Protein 2CUF (pdb70)

Secondary structure (DSSP, 8-state):
--SSS-----S----HHHHHHHHHHHHH-SS--HHHHHHHHHHHHHHH--TT----TTT---HHHHHHHHHHHHHHHHHHHH----S--------

Structure (mmCIF, N/CA/C/O backbone):
data_2CUF
#
_entry.id   2CUF
#
loop_
_atom_site.group_PDB
_atom_site.id
_atom_site.type_symbol
_atom_site.label_atom_id
_atom_site.label_alt_id
_atom_site.label_comp_id
_atom_site.label_asym_id
_atom_site.label_entity_id
_atom_site.label_seq_id
_atom_site.pdbx_PDB_ins_code
_atom_site.Cartn_x
_atom_site.Cartn_y
_atom_site.Cartn_z
_atom_site.occupancy
_atom_site.B_iso_or_equiv
_atom_site.auth_seq_id
_atom_site.auth_comp_id
_atom_site.auth_asym_id
_atom_site.auth_atom_id
_atom_site.pdbx_PDB_model_num
ATOM 1 N N . GLY A 1 1 ? 13.746 0.130 -0.831 1.00 0.00 1 GLY A N 1
ATOM 2 C CA . GLY A 1 1 ? 13.200 -0.598 -1.962 1.00 0.00 1 GLY A CA 1
ATOM 3 C C . GLY A 1 1 ? 13.576 0.027 -3.290 1.00 0.00 1 GLY A C 1
ATOM 4 O O . GLY A 1 1 ? 14.369 0.967 -3.340 1.00 0.00 1 GLY A O 1
ATOM 8 N N . SER A 1 2 ? 13.006 -0.497 -4.371 1.00 0.00 2 SER A N 1
ATOM 9 C CA . SER A 1 2 ? 13.291 0.012 -5.708 1.00 0.00 2 SER A CA 1
ATOM 10 C C . SER A 1 2 ? 12.144 0.882 -6.213 1.00 0.00 2 SER A C 1
ATOM 11 O O . SER A 1 2 ? 12.361 1.987 -6.711 1.00 0.00 2 SER A O 1
ATOM 19 N N . SER A 1 3 ? 10.922 0.375 -6.081 1.00 0.00 3 SER A N 1
ATOM 20 C CA . SER A 1 3 ? 9.740 1.103 -6.527 1.00 0.00 3 SER A CA 1
ATOM 21 C C . SER A 1 3 ? 8.537 0.778 -5.647 1.00 0.00 3 SER A C 1
ATOM 22 O O . SER A 1 3 ? 8.372 -0.355 -5.196 1.00 0.00 3 SER A O 1
ATOM 30 N N . GLY A 1 4 ? 7.699 1.781 -5.406 1.00 0.00 4 GLY A N 1
ATOM 31 C CA . GLY A 1 4 ? 6.522 1.583 -4.580 1.00 0.00 4 GLY A CA 1
ATOM 32 C C . GLY A 1 4 ? 6.762 1.953 -3.130 1.00 0.00 4 GLY A C 1
ATOM 33 O O . GLY A 1 4 ? 7.849 1.732 -2.598 1.00 0.00 4 GLY A O 1
ATOM 37 N N . SER A 1 5 ? 5.744 2.520 -2.490 1.00 0.00 5 SER A N 1
ATOM 38 C CA . SER A 1 5 ? 5.851 2.927 -1.094 1.00 0.00 5 SER A CA 1
ATOM 39 C C . SER A 1 5 ? 6.132 1.725 -0.197 1.00 0.00 5 SER A C 1
ATOM 40 O O . SER A 1 5 ? 6.493 1.877 0.970 1.00 0.00 5 SER A O 1
ATOM 48 N N . SER A 1 6 ? 5.964 0.529 -0.752 1.00 0.00 6 SER A N 1
ATOM 49 C CA . SER A 1 6 ? 6.196 -0.701 -0.003 1.00 0.00 6 SER A CA 1
ATOM 50 C C . SER A 1 6 ? 7.676 -1.071 -0.011 1.00 0.00 6 SER A C 1
ATOM 51 O O . SER A 1 6 ? 8.337 -1.010 -1.047 1.00 0.00 6 SER A O 1
ATOM 59 N N . GLY A 1 7 ? 8.190 -1.456 1.153 1.00 0.00 7 GLY A N 1
ATOM 60 C CA . GLY A 1 7 ? 9.588 -1.830 1.260 1.00 0.00 7 GLY A CA 1
ATOM 61 C C . GLY A 1 7 ? 9.957 -2.305 2.651 1.00 0.00 7 GLY A C 1
ATOM 62 O O . GLY A 1 7 ? 9.409 -3.292 3.143 1.00 0.00 7 GLY A O 1
ATOM 66 N N . ARG A 1 8 ? 10.889 -1.603 3.287 1.00 0.00 8 ARG A N 1
ATOM 67 C CA . ARG A 1 8 ? 11.332 -1.960 4.629 1.00 0.00 8 ARG A CA 1
ATOM 68 C C . ARG A 1 8 ? 11.403 -3.475 4.793 1.00 0.00 8 ARG A C 1
ATOM 69 O O . ARG A 1 8 ? 11.137 -4.007 5.870 1.00 0.00 8 ARG A O 1
ATOM 90 N N . GLY A 1 9 ? 11.765 -4.166 3.715 1.00 0.00 9 GLY A N 1
ATOM 91 C CA . GLY A 1 9 ? 11.864 -5.613 3.760 1.00 0.00 9 GLY A CA 1
ATOM 92 C C . GLY A 1 9 ? 12.633 -6.104 4.970 1.00 0.00 9 GLY A C 1
ATOM 93 O O . GLY A 1 9 ? 13.786 -5.728 5.176 1.00 0.00 9 GLY A O 1
ATOM 97 N N . SER A 1 10 ? 11.992 -6.946 5.774 1.00 0.00 10 SER A N 1
ATOM 98 C CA . SER A 1 10 ? 12.621 -7.486 6.974 1.00 0.00 10 SER A CA 1
ATOM 99 C C . SER A 1 10 ? 13.497 -8.688 6.634 1.00 0.00 10 SER A C 1
ATOM 100 O O . SER A 1 10 ? 13.016 -9.818 6.558 1.00 0.00 10 SER A O 1
ATOM 108 N N . ARG A 1 11 ? 14.786 -8.434 6.431 1.00 0.00 11 ARG A N 1
ATOM 109 C CA . ARG A 1 11 ? 15.730 -9.494 6.099 1.00 0.00 11 ARG A CA 1
ATOM 110 C C . ARG A 1 11 ? 15.080 -10.537 5.193 1.00 0.00 11 ARG A C 1
ATOM 111 O O . ARG A 1 11 ? 15.203 -11.739 5.425 1.00 0.00 11 ARG A O 1
ATOM 132 N N . PHE A 1 12 ? 14.387 -10.067 4.161 1.00 0.00 12 PHE A N 1
ATOM 133 C CA . PHE A 1 12 ? 13.716 -10.958 3.221 1.00 0.00 12 PHE A CA 1
ATOM 134 C C . PHE A 1 12 ? 13.609 -10.312 1.843 1.00 0.00 12 PHE A C 1
ATOM 135 O O . PHE A 1 12 ? 13.901 -9.128 1.673 1.00 0.00 12 PHE A O 1
ATOM 152 N N . THR A 1 13 ? 13.187 -11.100 0.858 1.00 0.00 13 THR A N 1
ATOM 153 C CA . THR A 1 13 ? 13.042 -10.608 -0.506 1.00 0.00 13 THR A CA 1
ATOM 154 C C . THR A 1 13 ? 12.005 -11.418 -1.275 1.00 0.00 13 THR A C 1
ATOM 155 O O . THR A 1 13 ? 11.841 -12.616 -1.042 1.00 0.00 13 THR A O 1
ATOM 166 N N . TRP A 1 14 ? 11.307 -10.758 -2.192 1.00 0.00 14 TRP A N 1
ATOM 167 C CA . TRP A 1 14 ? 10.285 -11.417 -2.997 1.00 0.00 14 TRP A CA 1
ATOM 168 C C . TRP A 1 14 ? 10.744 -11.569 -4.443 1.00 0.00 14 TRP A C 1
ATOM 169 O O . TRP A 1 14 ? 10.862 -10.584 -5.172 1.00 0.00 14 TRP A O 1
ATOM 190 N N . ARG A 1 15 ? 11.001 -12.807 -4.851 1.00 0.00 15 ARG A N 1
ATOM 191 C CA . ARG A 1 15 ? 11.448 -13.087 -6.210 1.00 0.00 15 ARG A CA 1
ATOM 192 C C . ARG A 1 15 ? 10.287 -12.988 -7.195 1.00 0.00 15 ARG A C 1
ATOM 193 O O . ARG A 1 15 ? 9.136 -13.247 -6.843 1.00 0.00 15 ARG A O 1
ATOM 214 N N . LYS A 1 16 ? 10.597 -12.612 -8.431 1.00 0.00 16 LYS A N 1
ATOM 215 C CA . LYS A 1 16 ? 9.581 -12.480 -9.469 1.00 0.00 16 LYS A CA 1
ATOM 216 C C . LYS A 1 16 ? 8.804 -13.781 -9.638 1.00 0.00 16 LYS A C 1
ATOM 217 O O . LYS A 1 16 ? 7.634 -13.770 -10.019 1.00 0.00 16 LYS A O 1
ATOM 236 N N . GLU A 1 17 ? 9.462 -14.900 -9.351 1.00 0.00 17 GLU A N 1
ATOM 237 C CA . GLU A 1 17 ? 8.831 -16.209 -9.472 1.00 0.00 17 GLU A CA 1
ATOM 238 C C . GLU A 1 17 ? 7.771 -16.403 -8.391 1.00 0.00 17 GLU A C 1
ATOM 239 O O . GLU A 1 17 ? 6.663 -16.863 -8.670 1.00 0.00 17 GLU A O 1
ATOM 251 N N . CYS A 1 18 ? 8.119 -16.050 -7.159 1.00 0.00 18 CYS A N 1
ATOM 252 C CA . CYS A 1 18 ? 7.199 -16.187 -6.036 1.00 0.00 18 CYS A CA 1
ATOM 253 C C . CYS A 1 18 ? 6.100 -15.131 -6.101 1.00 0.00 18 CYS A C 1
ATOM 254 O O . CYS A 1 18 ? 4.997 -15.334 -5.592 1.00 0.00 18 CYS A O 1
ATOM 262 N N . LEU A 1 19 ? 6.409 -14.002 -6.729 1.00 0.00 19 LEU A N 1
ATOM 263 C CA . LEU A 1 19 ? 5.449 -12.911 -6.860 1.00 0.00 19 LEU A CA 1
ATOM 264 C C . LEU A 1 19 ? 4.373 -13.254 -7.885 1.00 0.00 19 LEU A C 1
ATOM 265 O O . LEU A 1 19 ? 3.214 -12.866 -7.737 1.00 0.00 19 LEU A O 1
ATOM 281 N N . ALA A 1 20 ? 4.764 -13.984 -8.924 1.00 0.00 20 ALA A N 1
ATOM 282 C CA . ALA A 1 20 ? 3.831 -14.383 -9.972 1.00 0.00 20 ALA A CA 1
ATOM 283 C C . ALA A 1 20 ? 2.798 -15.371 -9.440 1.00 0.00 20 ALA A C 1
ATOM 284 O O . ALA A 1 20 ? 1.628 -15.324 -9.818 1.00 0.00 20 ALA A O 1
ATOM 291 N N . VAL A 1 21 ? 3.239 -16.266 -8.562 1.00 0.00 21 VAL A N 1
ATOM 292 C CA . VAL A 1 21 ? 2.352 -17.265 -7.978 1.00 0.00 21 VAL A CA 1
ATOM 293 C C . VAL A 1 21 ? 1.390 -16.630 -6.980 1.00 0.00 21 VAL A C 1
ATOM 294 O O . VAL A 1 21 ? 0.203 -16.954 -6.955 1.00 0.00 21 VAL A O 1
ATOM 307 N N . MET A 1 22 ? 1.911 -15.724 -6.159 1.00 0.00 22 MET A N 1
ATOM 308 C CA . MET A 1 22 ? 1.097 -15.042 -5.160 1.00 0.00 22 MET A CA 1
ATOM 309 C C . MET A 1 22 ? -0.015 -14.234 -5.823 1.00 0.00 22 MET A C 1
ATOM 310 O O . MET A 1 22 ? -1.146 -14.207 -5.340 1.00 0.00 22 MET A O 1
ATOM 324 N N . GLU A 1 23 ? 0.316 -13.579 -6.931 1.00 0.00 23 GLU A N 1
ATOM 325 C CA . GLU A 1 23 ? -0.655 -12.770 -7.659 1.00 0.00 23 GLU A CA 1
ATOM 326 C C . GLU A 1 23 ? -1.752 -13.646 -8.258 1.00 0.00 23 GLU A C 1
ATOM 327 O O . GLU A 1 23 ? -2.906 -13.230 -8.362 1.00 0.00 23 GLU A O 1
ATOM 339 N N . SER A 1 24 ? -1.382 -14.861 -8.651 1.00 0.00 24 SER A N 1
ATOM 340 C CA . SER A 1 24 ? -2.332 -15.794 -9.245 1.00 0.00 24 SER A CA 1
ATOM 341 C C . SER A 1 24 ? -3.405 -16.192 -8.236 1.00 0.00 24 SER A C 1
ATOM 342 O O . SER A 1 24 ? -4.600 -16.112 -8.520 1.00 0.00 24 SER A O 1
ATOM 350 N N . TYR A 1 25 ? -2.969 -16.622 -7.057 1.00 0.00 25 TYR A N 1
ATOM 351 C CA . TYR A 1 25 ? -3.891 -17.035 -6.005 1.00 0.00 25 TYR A CA 1
ATOM 352 C C . TYR A 1 25 ? -4.753 -15.864 -5.545 1.00 0.00 25 TYR A C 1
ATOM 353 O O . TYR A 1 25 ? -5.929 -16.032 -5.223 1.00 0.00 25 TYR A O 1
ATOM 371 N N . PHE A 1 26 ? -4.158 -14.676 -5.516 1.00 0.00 26 PHE A N 1
ATOM 372 C CA . PHE A 1 26 ? -4.870 -13.474 -5.095 1.00 0.00 26 PHE A CA 1
ATOM 373 C C . PHE A 1 26 ? -5.995 -13.139 -6.069 1.00 0.00 26 PHE A C 1
ATOM 374 O O . PHE A 1 26 ? -7.023 -12.587 -5.680 1.00 0.00 26 PHE A O 1
ATOM 391 N N . ASN A 1 27 ? -5.790 -13.477 -7.339 1.00 0.00 27 ASN A N 1
ATOM 392 C CA . ASN A 1 27 ? -6.786 -13.211 -8.370 1.00 0.00 27 ASN A CA 1
ATOM 393 C C . ASN A 1 27 ? -8.014 -14.097 -8.183 1.00 0.00 27 ASN A C 1
ATOM 394 O O . ASN A 1 27 ? -9.140 -13.676 -8.443 1.00 0.00 27 ASN A O 1
ATOM 405 N N . GLU A 1 28 ? -7.786 -15.326 -7.729 1.00 0.00 28 GLU A N 1
ATOM 406 C CA . GLU A 1 28 ? -8.873 -16.272 -7.508 1.00 0.00 28 GLU A CA 1
ATOM 407 C C . GLU A 1 28 ? -9.491 -16.076 -6.126 1.00 0.00 28 GLU A C 1
ATOM 408 O O . GLU A 1 28 ? -10.692 -16.267 -5.939 1.00 0.00 28 GLU A O 1
ATOM 420 N N . ASN A 1 29 ? -8.659 -15.696 -5.161 1.00 0.00 29 ASN A N 1
ATOM 421 C CA . ASN A 1 29 ? -9.123 -15.476 -3.796 1.00 0.00 29 ASN A CA 1
ATOM 422 C C . ASN A 1 29 ? -8.236 -14.463 -3.077 1.00 0.00 29 ASN A C 1
ATOM 423 O O . ASN A 1 29 ? -7.019 -14.632 -3.004 1.00 0.00 29 ASN A O 1
ATOM 434 N N . GLN A 1 30 ? -8.855 -13.413 -2.548 1.00 0.00 30 GLN A N 1
ATOM 435 C CA . GLN A 1 30 ? -8.121 -12.374 -1.836 1.00 0.00 30 GLN A CA 1
ATOM 436 C C . GLN A 1 30 ? -7.548 -12.911 -0.528 1.00 0.00 30 GLN A C 1
ATOM 437 O O . GLN A 1 30 ? -6.432 -12.566 -0.140 1.00 0.00 30 GLN A O 1
ATOM 451 N N . TYR A 1 31 ? -8.319 -13.757 0.146 1.00 0.00 31 TYR A N 1
ATOM 452 C CA . TYR A 1 31 ? -7.890 -14.340 1.412 1.00 0.00 31 TYR A CA 1
ATOM 453 C C . TYR A 1 31 ? -7.821 -15.861 1.315 1.00 0.00 31 TYR A C 1
ATOM 454 O O . TYR A 1 31 ? -8.804 -16.568 1.539 1.00 0.00 31 TYR A O 1
ATOM 472 N N . PRO A 1 32 ? -6.631 -16.378 0.974 1.00 0.00 32 PRO A N 1
ATOM 473 C CA . PRO A 1 32 ? -6.403 -17.820 0.841 1.00 0.00 32 PRO A CA 1
ATOM 474 C C . PRO A 1 32 ? -6.441 -18.539 2.186 1.00 0.00 32 PRO A C 1
ATOM 475 O O . PRO A 1 32 ? -5.654 -18.238 3.084 1.00 0.00 32 PRO A O 1
ATOM 486 N N . ASP A 1 33 ? -7.358 -19.491 2.317 1.00 0.00 33 ASP A N 1
ATOM 487 C CA . ASP A 1 33 ? -7.497 -20.254 3.551 1.00 0.00 33 ASP A CA 1
ATOM 488 C C . ASP A 1 33 ? -6.139 -20.750 4.039 1.00 0.00 33 ASP A C 1
ATOM 489 O O . ASP A 1 33 ? -5.124 -20.567 3.368 1.00 0.00 33 ASP A O 1
ATOM 498 N N . GLU A 1 34 ? -6.130 -21.377 5.211 1.00 0.00 34 GLU A N 1
ATOM 499 C CA . GLU A 1 34 ? -4.896 -21.897 5.789 1.00 0.00 34 GLU A CA 1
ATOM 500 C C . GLU A 1 34 ? -4.209 -22.862 4.826 1.00 0.00 34 GLU A C 1
ATOM 501 O O . GLU A 1 34 ? -3.019 -22.730 4.542 1.00 0.00 34 GLU A O 1
ATOM 513 N N . ALA A 1 35 ? -4.968 -23.833 4.328 1.00 0.00 35 ALA A N 1
ATOM 514 C CA . ALA A 1 35 ? -4.434 -24.819 3.397 1.00 0.00 35 ALA A CA 1
ATOM 515 C C . ALA A 1 35 ? -4.020 -24.165 2.083 1.00 0.00 35 ALA A C 1
ATOM 516 O O . ALA A 1 35 ? -3.013 -24.540 1.482 1.00 0.00 35 ALA A O 1
ATOM 523 N N . LYS A 1 36 ? -4.803 -23.187 1.642 1.00 0.00 36 LYS A N 1
ATOM 524 C CA . LYS A 1 36 ? -4.518 -22.480 0.399 1.00 0.00 36 LYS A CA 1
ATOM 525 C C . LYS A 1 36 ? -3.184 -21.745 0.484 1.00 0.00 36 LYS A C 1
ATOM 526 O O . LYS A 1 36 ? -2.417 -21.718 -0.478 1.00 0.00 36 LYS A O 1
ATOM 545 N N . ARG A 1 37 ? -2.914 -21.151 1.642 1.00 0.00 37 ARG A N 1
ATOM 546 C CA . ARG A 1 37 ? -1.673 -20.416 1.853 1.00 0.00 37 ARG A CA 1
ATOM 547 C C . ARG A 1 37 ? -0.464 -21.335 1.696 1.00 0.00 37 ARG A C 1
ATOM 548 O O . ARG A 1 37 ? 0.535 -20.961 1.082 1.00 0.00 37 ARG A O 1
ATOM 569 N N . GLU A 1 38 ? -0.564 -22.537 2.255 1.00 0.00 38 GLU A N 1
ATOM 570 C CA . GLU A 1 38 ? 0.522 -23.507 2.177 1.00 0.00 38 GLU A CA 1
ATOM 571 C C . GLU A 1 38 ? 0.704 -24.006 0.747 1.00 0.00 38 GLU A C 1
ATOM 572 O O . GLU A 1 38 ? 1.827 -24.223 0.293 1.00 0.00 38 GLU A O 1
ATOM 584 N N . GLU A 1 39 ? -0.409 -24.187 0.043 1.00 0.00 39 GLU A N 1
ATOM 585 C CA . GLU A 1 39 ? -0.372 -24.663 -1.335 1.00 0.00 39 GLU A CA 1
ATOM 586 C C . GLU A 1 39 ? 0.345 -23.662 -2.236 1.00 0.00 39 GLU A C 1
ATOM 587 O O . GLU A 1 39 ? 1.199 -24.037 -3.041 1.00 0.00 39 GLU A O 1
ATOM 599 N N . ILE A 1 40 ? -0.008 -22.389 -2.096 1.00 0.00 40 ILE A N 1
ATOM 600 C CA . ILE A 1 40 ? 0.601 -21.335 -2.897 1.00 0.00 40 ILE A CA 1
ATOM 601 C C . ILE A 1 40 ? 2.041 -21.079 -2.465 1.00 0.00 40 ILE A C 1
ATOM 602 O O . ILE A 1 40 ? 2.922 -20.865 -3.297 1.00 0.00 40 ILE A O 1
ATOM 618 N N . ALA A 1 41 ? 2.274 -21.104 -1.156 1.00 0.00 41 ALA A N 1
ATOM 619 C CA . ALA A 1 41 ? 3.608 -20.879 -0.613 1.00 0.00 41 ALA A CA 1
ATOM 620 C C . ALA A 1 41 ? 4.584 -21.947 -1.096 1.00 0.00 41 ALA A C 1
ATOM 621 O O . ALA A 1 41 ? 5.711 -21.640 -1.483 1.00 0.00 41 ALA A O 1
ATOM 628 N N . ASN A 1 42 ? 4.144 -23.200 -1.068 1.00 0.00 42 ASN A N 1
ATOM 629 C CA . ASN A 1 42 ? 4.981 -24.313 -1.502 1.00 0.00 42 ASN A CA 1
ATOM 630 C C . ASN A 1 42 ? 5.421 -24.131 -2.952 1.00 0.00 42 ASN A C 1
ATOM 631 O O . ASN A 1 42 ? 6.576 -24.378 -3.296 1.00 0.00 42 ASN A O 1
ATOM 642 N N . ALA A 1 43 ? 4.492 -23.695 -3.796 1.00 0.00 43 ALA A N 1
ATOM 643 C CA . ALA A 1 43 ? 4.784 -23.476 -5.207 1.00 0.00 43 ALA A CA 1
ATOM 644 C C . ALA A 1 43 ? 5.874 -22.425 -5.385 1.00 0.00 43 ALA A C 1
ATOM 645 O O . ALA A 1 43 ? 6.746 -22.561 -6.244 1.00 0.00 43 ALA A O 1
ATOM 652 N N . CYS A 1 44 ? 5.818 -21.377 -4.570 1.00 0.00 44 CYS A N 1
ATOM 653 C CA . CYS A 1 44 ? 6.800 -20.301 -4.639 1.00 0.00 44 CYS A CA 1
ATOM 654 C C . CYS A 1 44 ? 8.200 -20.823 -4.332 1.00 0.00 44 CYS A C 1
ATOM 655 O O . CYS A 1 44 ? 9.176 -20.420 -4.965 1.00 0.00 44 CYS A O 1
ATOM 663 N N . ASN A 1 45 ? 8.291 -21.720 -3.356 1.00 0.00 45 ASN A N 1
ATOM 664 C CA . ASN A 1 45 ? 9.572 -22.295 -2.963 1.00 0.00 45 ASN A CA 1
ATOM 665 C C . ASN A 1 45 ? 10.129 -23.189 -4.067 1.00 0.00 45 ASN A C 1
ATOM 666 O O . ASN A 1 45 ? 11.340 -23.256 -4.274 1.00 0.00 45 ASN A O 1
ATOM 677 N N . ALA A 1 46 ? 9.235 -23.875 -4.772 1.00 0.00 46 ALA A N 1
ATOM 678 C CA . ALA A 1 46 ? 9.636 -24.763 -5.856 1.00 0.00 46 ALA A CA 1
ATOM 679 C C . ALA A 1 46 ? 10.172 -23.971 -7.044 1.00 0.00 46 ALA A C 1
ATOM 680 O O . ALA A 1 46 ? 11.228 -24.292 -7.591 1.00 0.00 46 ALA A O 1
ATOM 687 N N . VAL A 1 47 ? 9.438 -22.936 -7.440 1.00 0.00 47 VAL A N 1
ATOM 688 C CA . VAL A 1 47 ? 9.841 -22.099 -8.564 1.00 0.00 47 VAL A CA 1
ATOM 689 C C . VAL A 1 47 ? 11.217 -21.487 -8.327 1.00 0.00 47 VAL A C 1
ATOM 690 O O . VAL A 1 47 ? 11.916 -21.121 -9.273 1.00 0.00 47 VAL A O 1
ATOM 703 N N . ILE A 1 48 ? 11.601 -21.380 -7.060 1.00 0.00 48 ILE A N 1
ATOM 704 C CA . ILE A 1 48 ? 12.895 -20.814 -6.699 1.00 0.00 48 ILE A CA 1
ATOM 705 C C . ILE A 1 48 ? 13.911 -21.911 -6.399 1.00 0.00 48 ILE A C 1
ATOM 706 O O . ILE A 1 48 ? 15.110 -21.735 -6.611 1.00 0.00 48 ILE A O 1
ATOM 722 N N . GLN A 1 49 ? 13.421 -23.044 -5.906 1.00 0.00 49 GLN A N 1
ATOM 723 C CA . GLN A 1 49 ? 14.286 -24.171 -5.577 1.00 0.00 49 GLN A CA 1
ATOM 724 C C . GLN A 1 49 ? 15.053 -24.645 -6.807 1.00 0.00 49 GLN A C 1
ATOM 725 O O . GLN A 1 49 ? 14.457 -25.036 -7.811 1.00 0.00 49 GLN A O 1
ATOM 739 N N . LYS A 1 50 ? 16.379 -24.608 -6.723 1.00 0.00 50 LYS A N 1
ATOM 740 C CA . LYS A 1 50 ? 17.228 -25.034 -7.828 1.00 0.00 50 LYS A CA 1
ATOM 741 C C . LYS A 1 50 ? 17.880 -26.380 -7.526 1.00 0.00 50 LYS A C 1
ATOM 742 O O . LYS A 1 50 ? 18.120 -26.735 -6.371 1.00 0.00 50 LYS A O 1
ATOM 761 N N . PRO A 1 51 ? 18.175 -27.147 -8.585 1.00 0.00 51 PRO A N 1
ATOM 762 C CA . PRO A 1 51 ? 18.805 -28.465 -8.458 1.00 0.00 51 PRO A CA 1
ATOM 763 C C . PRO A 1 51 ? 20.256 -28.371 -7.998 1.00 0.00 51 PRO A C 1
ATOM 764 O O . PRO A 1 51 ? 21.053 -27.630 -8.571 1.00 0.00 51 PRO A O 1
ATOM 775 N N . GLY A 1 52 ? 20.593 -29.129 -6.959 1.00 0.00 52 GLY A N 1
ATOM 776 C CA . GLY A 1 52 ? 21.948 -29.117 -6.440 1.00 0.00 52 GLY A CA 1
ATOM 777 C C . GLY A 1 52 ? 22.212 -27.929 -5.536 1.00 0.00 52 GLY A C 1
ATOM 778 O O . GLY A 1 52 ? 23.339 -27.720 -5.086 1.00 0.00 52 GLY A O 1
ATOM 782 N N . LYS A 1 53 ? 21.172 -27.147 -5.271 1.00 0.00 53 LYS A N 1
ATOM 783 C CA . LYS A 1 53 ? 21.295 -25.972 -4.416 1.00 0.00 53 LYS A CA 1
ATOM 784 C C . LYS A 1 53 ? 20.411 -26.104 -3.180 1.00 0.00 53 LYS A C 1
ATOM 785 O O . LYS A 1 53 ? 19.461 -26.887 -3.164 1.00 0.00 53 LYS A O 1
ATOM 804 N N . LYS A 1 54 ? 20.729 -25.332 -2.146 1.00 0.00 54 LYS A N 1
ATOM 805 C CA . LYS A 1 54 ? 19.962 -25.359 -0.906 1.00 0.00 54 LYS A CA 1
ATOM 806 C C . LYS A 1 54 ? 19.203 -24.052 -0.707 1.00 0.00 54 LYS A C 1
ATOM 807 O O . LYS A 1 54 ? 19.764 -22.966 -0.862 1.00 0.00 54 LYS A O 1
ATOM 826 N N . LEU A 1 55 ? 17.925 -24.162 -0.361 1.00 0.00 55 LEU A N 1
ATOM 827 C CA . LEU A 1 55 ? 17.088 -22.987 -0.139 1.00 0.00 55 LEU A CA 1
ATOM 828 C C . LEU A 1 55 ? 17.381 -22.360 1.220 1.00 0.00 55 LEU A C 1
ATOM 829 O O . LEU A 1 55 ? 17.662 -23.061 2.192 1.00 0.00 55 LEU A O 1
ATOM 845 N N . SER A 1 56 ? 17.312 -21.034 1.281 1.00 0.00 56 SER A N 1
ATOM 846 C CA . SER A 1 56 ? 17.572 -20.311 2.521 1.00 0.00 56 SER A CA 1
ATOM 847 C C . SER A 1 56 ? 16.307 -19.618 3.020 1.00 0.00 56 SER A C 1
ATOM 848 O O . SER A 1 56 ? 15.372 -19.383 2.256 1.00 0.00 56 SER A O 1
ATOM 856 N N . ASP A 1 57 ? 16.288 -19.294 4.309 1.00 0.00 57 ASP A N 1
ATOM 857 C CA . ASP A 1 57 ? 15.140 -18.628 4.912 1.00 0.00 57 ASP A CA 1
ATOM 858 C C . ASP A 1 57 ? 14.845 -17.308 4.206 1.00 0.00 57 ASP A C 1
ATOM 859 O O . ASP A 1 57 ? 13.728 -16.793 4.271 1.00 0.00 57 ASP A O 1
ATOM 868 N N . LEU A 1 58 ? 15.853 -16.764 3.534 1.00 0.00 58 LEU A N 1
ATOM 869 C CA . LEU A 1 58 ? 15.703 -15.503 2.816 1.00 0.00 58 LEU A CA 1
ATOM 870 C C . LEU A 1 58 ? 14.799 -15.674 1.599 1.00 0.00 58 LEU A C 1
ATOM 871 O O . LEU A 1 58 ? 14.109 -14.740 1.192 1.00 0.00 58 LEU A O 1
ATOM 887 N N . GLU A 1 59 ? 14.808 -16.873 1.025 1.00 0.00 59 GLU A N 1
ATOM 888 C CA . GLU A 1 59 ? 13.988 -17.165 -0.145 1.00 0.00 59 GLU A CA 1
ATOM 889 C C . GLU A 1 59 ? 12.824 -18.081 0.222 1.00 0.00 59 GLU A C 1
ATOM 890 O O . GLU A 1 59 ? 11.858 -18.207 -0.531 1.00 0.00 59 GLU A O 1
ATOM 902 N N . ARG A 1 60 ? 12.925 -18.720 1.383 1.00 0.00 60 ARG A N 1
ATOM 903 C CA . ARG A 1 60 ? 11.882 -19.626 1.850 1.00 0.00 60 ARG A CA 1
ATOM 904 C C . ARG A 1 60 ? 10.545 -18.901 1.969 1.00 0.00 60 ARG A C 1
ATOM 905 O O . ARG A 1 60 ? 10.463 -17.818 2.548 1.00 0.00 60 ARG A O 1
ATOM 926 N N . VAL A 1 61 ? 9.498 -19.506 1.416 1.00 0.00 61 VAL A N 1
ATOM 927 C CA . VAL A 1 61 ? 8.165 -18.919 1.460 1.00 0.00 61 VAL A CA 1
ATOM 928 C C . VAL A 1 61 ? 7.220 -19.763 2.308 1.00 0.00 61 VAL A C 1
ATOM 929 O O . VAL A 1 61 ? 6.724 -20.798 1.863 1.00 0.00 61 VAL A O 1
ATOM 942 N N . THR A 1 62 ? 6.975 -19.314 3.535 1.00 0.00 62 THR A N 1
ATOM 943 C CA . THR A 1 62 ? 6.090 -20.028 4.448 1.00 0.00 62 THR A CA 1
ATOM 944 C C . THR A 1 62 ? 4.656 -19.526 4.328 1.00 0.00 62 THR A C 1
ATOM 945 O O . THR A 1 62 ? 4.392 -18.525 3.662 1.00 0.00 62 THR A O 1
ATOM 956 N N . SER A 1 63 ? 3.733 -20.227 4.979 1.00 0.00 63 SER A N 1
ATOM 957 C CA . SER A 1 63 ? 2.323 -19.854 4.943 1.00 0.00 63 SER A CA 1
ATOM 958 C C . SER A 1 63 ? 2.119 -18.448 5.499 1.00 0.00 63 SER A C 1
ATOM 959 O O . SER A 1 63 ? 1.260 -17.701 5.030 1.00 0.00 63 SER A O 1
ATOM 967 N N . LEU A 1 64 ? 2.916 -18.095 6.502 1.00 0.00 64 LEU A N 1
ATOM 968 C CA . LEU A 1 64 ? 2.824 -16.779 7.124 1.00 0.00 64 LEU A CA 1
ATOM 969 C C . LEU A 1 64 ? 3.332 -15.694 6.181 1.00 0.00 64 LEU A C 1
ATOM 970 O O . LEU A 1 64 ? 2.762 -14.605 6.104 1.00 0.00 64 LEU A O 1
ATOM 986 N N . LYS A 1 65 ? 4.408 -15.998 5.462 1.00 0.00 65 LYS A N 1
ATOM 987 C CA . LYS A 1 65 ? 4.992 -15.051 4.520 1.00 0.00 65 LYS A CA 1
ATOM 988 C C . LYS A 1 65 ? 3.990 -14.677 3.433 1.00 0.00 65 LYS A C 1
ATOM 989 O O . LYS A 1 65 ? 3.893 -13.515 3.037 1.00 0.00 65 LYS A O 1
ATOM 1008 N N . VAL A 1 66 ? 3.245 -15.668 2.953 1.00 0.00 66 VAL A N 1
ATOM 1009 C CA . VAL A 1 66 ? 2.248 -15.442 1.914 1.00 0.00 66 VAL A CA 1
ATOM 1010 C C . VAL A 1 66 ? 1.147 -14.508 2.403 1.00 0.00 66 VAL A C 1
ATOM 1011 O O . VAL A 1 66 ? 0.672 -13.648 1.660 1.00 0.00 66 VAL A O 1
ATOM 1024 N N . TYR A 1 67 ? 0.745 -14.682 3.657 1.00 0.00 67 TYR A N 1
ATOM 1025 C CA . TYR A 1 67 ? -0.303 -13.855 4.245 1.00 0.00 67 TYR A CA 1
ATOM 1026 C C . TYR A 1 67 ? 0.152 -12.404 4.368 1.00 0.00 67 TYR A C 1
ATOM 1027 O O . TYR A 1 67 ? -0.629 -11.478 4.157 1.00 0.00 67 TYR A O 1
ATOM 1045 N N . ASN A 1 68 ? 1.423 -12.217 4.710 1.00 0.00 68 ASN A N 1
ATOM 1046 C CA . ASN A 1 68 ? 1.984 -10.879 4.861 1.00 0.00 68 ASN A CA 1
ATOM 1047 C C . ASN A 1 68 ? 1.924 -10.112 3.544 1.00 0.00 68 ASN A C 1
ATOM 1048 O O . ASN A 1 68 ? 1.566 -8.934 3.516 1.00 0.00 68 ASN A O 1
ATOM 1059 N N . TRP A 1 69 ? 2.275 -10.788 2.456 1.00 0.00 69 TRP A N 1
ATOM 1060 C CA . TRP A 1 69 ? 2.261 -10.170 1.135 1.00 0.00 69 TRP A CA 1
ATOM 1061 C C . TRP A 1 69 ? 0.833 -9.881 0.684 1.00 0.00 69 TRP A C 1
ATOM 1062 O O . TRP A 1 69 ? 0.543 -8.805 0.161 1.00 0.00 69 TRP A O 1
ATOM 1083 N N . PHE A 1 70 ? -0.055 -10.848 0.891 1.00 0.00 70 PHE A N 1
ATOM 1084 C CA . PHE A 1 70 ? -1.453 -10.697 0.505 1.00 0.00 70 PHE A CA 1
ATOM 1085 C C . PHE A 1 70 ? -2.104 -9.542 1.260 1.00 0.00 70 PHE A C 1
ATOM 1086 O O . PHE A 1 70 ? -2.798 -8.714 0.671 1.00 0.00 70 PHE A O 1
ATOM 1103 N N . ALA A 1 71 ? -1.874 -9.493 2.568 1.00 0.00 71 ALA A N 1
ATOM 1104 C CA . ALA A 1 71 ? -2.436 -8.440 3.404 1.00 0.00 71 ALA A CA 1
ATOM 1105 C C . ALA A 1 71 ? -1.983 -7.063 2.931 1.00 0.00 71 ALA A C 1
ATOM 1106 O O . ALA A 1 71 ? -2.748 -6.100 2.971 1.00 0.00 71 ALA A O 1
ATOM 1113 N N . ASN A 1 72 ? -0.735 -6.978 2.482 1.00 0.00 72 ASN A N 1
ATOM 1114 C CA . ASN A 1 72 ? -0.180 -5.717 2.002 1.00 0.00 72 ASN A CA 1
ATOM 1115 C C . ASN A 1 72 ? -0.926 -5.231 0.764 1.00 0.00 72 ASN A C 1
ATOM 1116 O O . ASN A 1 72 ? -1.130 -4.031 0.580 1.00 0.00 72 ASN A O 1
ATOM 1127 N N . ARG A 1 73 ? -1.332 -6.171 -0.083 1.00 0.00 73 ARG A N 1
ATOM 1128 C CA . ARG A 1 73 ? -2.055 -5.839 -1.305 1.00 0.00 73 ARG A CA 1
ATOM 1129 C C . ARG A 1 73 ? -3.488 -5.419 -0.991 1.00 0.00 73 ARG A C 1
ATOM 1130 O O . ARG A 1 73 ? -3.965 -4.394 -1.479 1.00 0.00 73 ARG A O 1
ATOM 1151 N N . ARG A 1 74 ? -4.168 -6.218 -0.176 1.00 0.00 74 ARG A N 1
ATOM 1152 C CA . ARG A 1 74 ? -5.546 -5.930 0.201 1.00 0.00 74 ARG A CA 1
ATOM 1153 C C . ARG A 1 74 ? -5.656 -4.554 0.853 1.00 0.00 74 ARG A C 1
ATOM 1154 O O . ARG A 1 74 ? -6.551 -3.772 0.532 1.00 0.00 74 ARG A O 1
ATOM 1175 N N . LYS A 1 75 ? -4.739 -4.265 1.770 1.00 0.00 75 LYS A N 1
ATOM 1176 C CA . LYS A 1 75 ? -4.731 -2.984 2.467 1.00 0.00 75 LYS A CA 1
ATOM 1177 C C . LYS A 1 75 ? -4.293 -1.860 1.534 1.00 0.00 75 LYS A C 1
ATOM 1178 O O . LYS A 1 75 ? -4.751 -0.724 1.659 1.00 0.00 75 LYS A O 1
ATOM 1197 N N . GLU A 1 76 ? -3.407 -2.185 0.598 1.00 0.00 76 GLU A N 1
ATOM 1198 C CA . GLU A 1 76 ? -2.909 -1.201 -0.356 1.00 0.00 76 GLU A CA 1
ATOM 1199 C C . GLU A 1 76 ? -4.001 -0.802 -1.346 1.00 0.00 76 GLU A C 1
ATOM 1200 O O . GLU A 1 76 ? -4.095 0.358 -1.747 1.00 0.00 76 GLU A O 1
ATOM 1212 N N . ILE A 1 77 ? -4.822 -1.772 -1.734 1.00 0.00 77 ILE A N 1
ATOM 1213 C CA . ILE A 1 77 ? -5.906 -1.523 -2.675 1.00 0.00 77 ILE A CA 1
ATOM 1214 C C . ILE A 1 77 ? -7.098 -0.871 -1.981 1.00 0.00 77 ILE A C 1
ATOM 1215 O O . ILE A 1 77 ? -7.717 0.048 -2.518 1.00 0.00 77 ILE A O 1
ATOM 1231 N N . LYS A 1 78 ? -7.413 -1.352 -0.783 1.00 0.00 78 LYS A N 1
ATOM 1232 C CA . LYS A 1 78 ? -8.528 -0.815 -0.013 1.00 0.00 78 LYS A CA 1
ATOM 1233 C C . LYS A 1 78 ? -8.225 0.600 0.470 1.00 0.00 78 LYS A C 1
ATOM 1234 O O . LYS A 1 78 ? -9.104 1.462 0.485 1.00 0.00 78 LYS A O 1
ATOM 1253 N N . ARG A 1 79 ? -6.977 0.832 0.862 1.00 0.00 79 ARG A N 1
ATOM 1254 C CA . ARG A 1 79 ? -6.558 2.142 1.344 1.00 0.00 79 ARG A CA 1
ATOM 1255 C C . ARG A 1 79 ? -6.673 3.190 0.241 1.00 0.00 79 ARG A C 1
ATOM 1256 O O . ARG A 1 79 ? -7.006 4.346 0.501 1.00 0.00 79 ARG A O 1
ATOM 1277 N N . ARG A 1 80 ? -6.395 2.777 -0.991 1.00 0.00 80 ARG A N 1
ATOM 1278 C CA . ARG A 1 80 ? -6.466 3.680 -2.134 1.00 0.00 80 ARG A CA 1
ATOM 1279 C C . ARG A 1 80 ? -7.916 3.960 -2.517 1.00 0.00 80 ARG A C 1
ATOM 1280 O O . ARG A 1 80 ? -8.226 5.002 -3.093 1.00 0.00 80 ARG A O 1
ATOM 1301 N N . ALA A 1 81 ? -8.800 3.021 -2.194 1.00 0.00 81 ALA A N 1
ATOM 1302 C CA . ALA A 1 81 ? -10.217 3.167 -2.503 1.00 0.00 81 ALA A CA 1
ATOM 1303 C C . ALA A 1 81 ? -10.911 4.063 -1.482 1.00 0.00 81 ALA A C 1
ATOM 1304 O O . ALA A 1 81 ? -11.964 4.635 -1.760 1.00 0.00 81 ALA A O 1
ATOM 1311 N N . ASN A 1 82 ? -10.315 4.178 -0.300 1.00 0.00 82 ASN A N 1
ATOM 1312 C CA . ASN A 1 82 ? -10.878 5.003 0.763 1.00 0.00 82 ASN A CA 1
ATOM 1313 C C . ASN A 1 82 ? -10.111 6.315 0.897 1.00 0.00 82 ASN A C 1
ATOM 1314 O O . ASN A 1 82 ? -10.686 7.397 0.779 1.00 0.00 82 ASN A O 1
ATOM 1325 N N . ILE A 1 83 ? -8.809 6.210 1.144 1.00 0.00 83 ILE A N 1
ATOM 1326 C CA . ILE A 1 83 ? -7.963 7.388 1.293 1.00 0.00 83 ILE A CA 1
ATOM 1327 C C . ILE A 1 83 ? -8.538 8.350 2.327 1.00 0.00 83 ILE A C 1
ATOM 1328 O O . ILE A 1 83 ? -8.682 9.544 2.066 1.00 0.00 83 ILE A O 1
ATOM 1344 N N . ALA A 1 84 ? -8.862 7.822 3.503 1.00 0.00 84 ALA A N 1
ATOM 1345 C CA . ALA A 1 84 ? -9.417 8.635 4.578 1.00 0.00 84 ALA A CA 1
ATOM 1346 C C . ALA A 1 84 ? -8.326 9.440 5.276 1.00 0.00 84 ALA A C 1
ATOM 1347 O O . ALA A 1 84 ? -8.203 9.405 6.500 1.00 0.00 84 ALA A O 1
ATOM 1354 N N . ALA A 1 85 ? -7.536 10.164 4.490 1.00 0.00 85 ALA A N 1
ATOM 1355 C CA . ALA A 1 85 ? -6.457 10.979 5.034 1.00 0.00 85 ALA A CA 1
ATOM 1356 C C . ALA A 1 85 ? -6.407 12.345 4.358 1.00 0.00 85 ALA A C 1
ATOM 1357 O O . ALA A 1 85 ? -6.147 12.445 3.158 1.00 0.00 85 ALA A O 1
ATOM 1364 N N . ILE A 1 86 ? -6.657 13.394 5.135 1.00 0.00 86 ILE A N 1
ATOM 1365 C CA . ILE A 1 86 ? -6.639 14.754 4.611 1.00 0.00 86 ILE A CA 1
ATOM 1366 C C . ILE A 1 86 ? -5.449 15.537 5.153 1.00 0.00 86 ILE A C 1
ATOM 1367 O O . ILE A 1 86 ? -4.827 16.320 4.434 1.00 0.00 86 ILE A O 1
ATOM 1383 N N . LEU A 1 87 ? -5.134 15.319 6.425 1.00 0.00 87 LEU A N 1
ATOM 1384 C CA . LEU A 1 87 ? -4.016 16.003 7.065 1.00 0.00 87 LEU A CA 1
ATOM 1385 C C . LEU A 1 87 ? -2.785 15.995 6.163 1.00 0.00 87 LEU A C 1
ATOM 1386 O O . LEU A 1 87 ? -2.738 15.272 5.169 1.00 0.00 87 LEU A O 1
ATOM 1402 N N . GLU A 1 88 ? -1.792 16.803 6.520 1.00 0.00 88 GLU A N 1
ATOM 1403 C CA . GLU A 1 88 ? -0.561 16.888 5.743 1.00 0.00 88 GLU A CA 1
ATOM 1404 C C . GLU A 1 88 ? 0.306 15.652 5.961 1.00 0.00 88 GLU A C 1
ATOM 1405 O O . GLU A 1 88 ? 0.358 15.103 7.062 1.00 0.00 88 GLU A O 1
ATOM 1417 N N . SER A 1 89 ? 0.986 15.218 4.904 1.00 0.00 89 SER A N 1
ATOM 1418 C CA . SER A 1 89 ? 1.848 14.045 4.978 1.00 0.00 89 SER A CA 1
ATOM 1419 C C . SER A 1 89 ? 2.912 14.082 3.885 1.00 0.00 89 SER A C 1
ATOM 1420 O O . SER A 1 89 ? 2.616 14.370 2.726 1.00 0.00 89 SER A O 1
ATOM 1428 N N . SER A 1 90 ? 4.151 13.789 4.264 1.00 0.00 90 SER A N 1
ATOM 1429 C CA . SER A 1 90 ? 5.261 13.792 3.319 1.00 0.00 90 SER A CA 1
ATOM 1430 C C . SER A 1 90 ? 5.683 12.368 2.971 1.00 0.00 90 SER A C 1
ATOM 1431 O O . SER A 1 90 ? 6.378 11.708 3.743 1.00 0.00 90 SER A O 1
ATOM 1439 N N . GLY A 1 91 ? 5.257 11.899 1.802 1.00 0.00 91 GLY A N 1
ATOM 1440 C CA . GLY A 1 91 ? 5.600 10.557 1.371 1.00 0.00 91 GLY A CA 1
ATOM 1441 C C . GLY A 1 91 ? 6.129 10.520 -0.049 1.00 0.00 91 GLY A C 1
ATOM 1442 O O . GLY A 1 91 ? 5.630 11.210 -0.938 1.00 0.00 91 GLY A O 1
ATOM 1446 N N . PRO A 1 92 ? 7.166 9.701 -0.277 1.00 0.00 92 PRO A N 1
ATOM 1447 C CA . PRO A 1 92 ? 7.788 9.559 -1.597 1.00 0.00 92 PRO A CA 1
ATOM 1448 C C . PRO A 1 92 ? 6.879 8.845 -2.591 1.00 0.00 92 PRO A C 1
ATOM 1449 O O . PRO A 1 92 ? 7.061 8.956 -3.804 1.00 0.00 92 PRO A O 1
ATOM 1460 N N . SER A 1 93 ? 5.900 8.112 -2.071 1.00 0.00 93 SER A N 1
ATOM 1461 C CA . SER A 1 93 ? 4.964 7.377 -2.914 1.00 0.00 93 SER A CA 1
ATOM 1462 C C . SER A 1 93 ? 4.648 8.160 -4.185 1.00 0.00 93 SER A C 1
ATOM 1463 O O . SER A 1 93 ? 4.520 9.384 -4.158 1.00 0.00 93 SER A O 1
ATOM 1471 N N . SER A 1 94 ? 4.523 7.444 -5.298 1.00 0.00 94 SER A N 1
ATOM 1472 C CA . SER A 1 94 ? 4.225 8.070 -6.580 1.00 0.00 94 SER A CA 1
ATOM 1473 C C . SER A 1 94 ? 2.909 7.547 -7.148 1.00 0.00 94 SER A C 1
ATOM 1474 O O . SER A 1 94 ? 2.526 6.403 -6.906 1.00 0.00 94 SER A O 1
ATOM 1482 N N . GLY A 1 95 ? 2.219 8.396 -7.905 1.00 0.00 95 GLY A N 1
ATOM 1483 C CA . GLY A 1 95 ? 0.953 8.003 -8.495 1.00 0.00 95 GLY A CA 1
ATOM 1484 C C . GLY A 1 95 ? -0.110 7.721 -7.452 1.00 0.00 95 GLY A C 1
ATOM 1485 O O . GLY A 1 95 ? 0.166 7.744 -6.253 1.00 0.00 95 GLY A O 1
ATOM 1489 N N . GLY A 1 1 ? 2.931 12.522 2.327 1.00 0.00 1 GLY A N 2
ATOM 1490 C CA . GLY A 1 1 ? 2.637 11.213 1.773 1.00 0.00 1 GLY A CA 2
ATOM 1491 C C . GLY A 1 1 ? 3.635 10.794 0.712 1.00 0.00 1 GLY A C 2
ATOM 1492 O O . GLY A 1 1 ? 4.210 9.708 0.786 1.00 0.00 1 GLY A O 2
ATOM 1496 N N . SER A 1 2 ? 3.841 11.657 -0.277 1.00 0.00 2 SER A N 2
ATOM 1497 C CA . SER A 1 2 ? 4.773 11.368 -1.361 1.00 0.00 2 SER A CA 2
ATOM 1498 C C . SER A 1 2 ? 6.128 10.931 -0.811 1.00 0.00 2 SER A C 2
ATOM 1499 O O . SER A 1 2 ? 6.643 11.520 0.139 1.00 0.00 2 SER A O 2
ATOM 1507 N N . SER A 1 3 ? 6.698 9.894 -1.416 1.00 0.00 3 SER A N 2
ATOM 1508 C CA . SER A 1 3 ? 7.991 9.375 -0.985 1.00 0.00 3 SER A CA 2
ATOM 1509 C C . SER A 1 3 ? 9.027 9.506 -2.097 1.00 0.00 3 SER A C 2
ATOM 1510 O O . SER A 1 3 ? 8.696 9.440 -3.280 1.00 0.00 3 SER A O 2
ATOM 1518 N N . GLY A 1 4 ? 10.284 9.693 -1.707 1.00 0.00 4 GLY A N 2
ATOM 1519 C CA . GLY A 1 4 ? 11.351 9.831 -2.682 1.00 0.00 4 GLY A CA 2
ATOM 1520 C C . GLY A 1 4 ? 11.793 8.498 -3.251 1.00 0.00 4 GLY A C 2
ATOM 1521 O O . GLY A 1 4 ? 11.038 7.526 -3.231 1.00 0.00 4 GLY A O 2
ATOM 1525 N N . SER A 1 5 ? 13.019 8.451 -3.761 1.00 0.00 5 SER A N 2
ATOM 1526 C CA . SER A 1 5 ? 13.559 7.228 -4.343 1.00 0.00 5 SER A CA 2
ATOM 1527 C C . SER A 1 5 ? 14.524 6.547 -3.378 1.00 0.00 5 SER A C 2
ATOM 1528 O O . SER A 1 5 ? 15.583 6.065 -3.779 1.00 0.00 5 SER A O 2
ATOM 1536 N N . SER A 1 6 ? 14.149 6.511 -2.103 1.00 0.00 6 SER A N 2
ATOM 1537 C CA . SER A 1 6 ? 14.982 5.892 -1.078 1.00 0.00 6 SER A CA 2
ATOM 1538 C C . SER A 1 6 ? 15.111 4.391 -1.316 1.00 0.00 6 SER A C 2
ATOM 1539 O O . SER A 1 6 ? 14.141 3.722 -1.671 1.00 0.00 6 SER A O 2
ATOM 1547 N N . GLY A 1 7 ? 16.317 3.868 -1.118 1.00 0.00 7 GLY A N 2
ATOM 1548 C CA . GLY A 1 7 ? 16.553 2.450 -1.316 1.00 0.00 7 GLY A CA 2
ATOM 1549 C C . GLY A 1 7 ? 15.631 1.587 -0.476 1.00 0.00 7 GLY A C 2
ATOM 1550 O O . GLY A 1 7 ? 15.574 1.733 0.745 1.00 0.00 7 GLY A O 2
ATOM 1554 N N . ARG A 1 8 ? 14.907 0.685 -1.132 1.00 0.00 8 ARG A N 2
ATOM 1555 C CA . ARG A 1 8 ? 13.982 -0.202 -0.438 1.00 0.00 8 ARG A CA 2
ATOM 1556 C C . ARG A 1 8 ? 14.536 -1.622 -0.374 1.00 0.00 8 ARG A C 2
ATOM 1557 O O . ARG A 1 8 ? 14.528 -2.348 -1.367 1.00 0.00 8 ARG A O 2
ATOM 1578 N N . GLY A 1 9 ? 15.017 -2.012 0.803 1.00 0.00 9 GLY A N 2
ATOM 1579 C CA . GLY A 1 9 ? 15.569 -3.343 0.975 1.00 0.00 9 GLY A CA 2
ATOM 1580 C C . GLY A 1 9 ? 15.400 -3.863 2.389 1.00 0.00 9 GLY A C 2
ATOM 1581 O O . GLY A 1 9 ? 15.575 -3.120 3.355 1.00 0.00 9 GLY A O 2
ATOM 1585 N N . SER A 1 10 ? 15.058 -5.141 2.511 1.00 0.00 10 SER A N 2
ATOM 1586 C CA . SER A 1 10 ? 14.859 -5.758 3.817 1.00 0.00 10 SER A CA 2
ATOM 1587 C C . SER A 1 10 ? 15.552 -7.115 3.888 1.00 0.00 10 SER A C 2
ATOM 1588 O O . SER A 1 10 ? 16.128 -7.582 2.905 1.00 0.00 10 SER A O 2
ATOM 1596 N N . ARG A 1 11 ? 15.491 -7.744 5.057 1.00 0.00 11 ARG A N 2
ATOM 1597 C CA . ARG A 1 11 ? 16.113 -9.047 5.258 1.00 0.00 11 ARG A CA 2
ATOM 1598 C C . ARG A 1 11 ? 15.601 -10.057 4.235 1.00 0.00 11 ARG A C 2
ATOM 1599 O O . ARG A 1 11 ? 16.385 -10.722 3.558 1.00 0.00 11 ARG A O 2
ATOM 1620 N N . PHE A 1 12 ? 14.281 -10.166 4.128 1.00 0.00 12 PHE A N 2
ATOM 1621 C CA . PHE A 1 12 ? 13.664 -11.095 3.189 1.00 0.00 12 PHE A CA 2
ATOM 1622 C C . PHE A 1 12 ? 13.359 -10.406 1.862 1.00 0.00 12 PHE A C 2
ATOM 1623 O O . PHE A 1 12 ? 13.003 -9.227 1.829 1.00 0.00 12 PHE A O 2
ATOM 1640 N N . THR A 1 13 ? 13.501 -11.149 0.769 1.00 0.00 13 THR A N 2
ATOM 1641 C CA . THR A 1 13 ? 13.243 -10.610 -0.560 1.00 0.00 13 THR A CA 2
ATOM 1642 C C . THR A 1 13 ? 12.145 -11.396 -1.268 1.00 0.00 13 THR A C 2
ATOM 1643 O O . THR A 1 13 ? 12.030 -12.610 -1.099 1.00 0.00 13 THR A O 2
ATOM 1654 N N . TRP A 1 14 ? 11.341 -10.696 -2.061 1.00 0.00 14 TRP A N 2
ATOM 1655 C CA . TRP A 1 14 ? 10.252 -11.330 -2.795 1.00 0.00 14 TRP A CA 2
ATOM 1656 C C . TRP A 1 14 ? 10.608 -11.487 -4.269 1.00 0.00 14 TRP A C 2
ATOM 1657 O O . TRP A 1 14 ? 10.482 -10.545 -5.052 1.00 0.00 14 TRP A O 2
ATOM 1678 N N . ARG A 1 15 ? 11.054 -12.683 -4.642 1.00 0.00 15 ARG A N 2
ATOM 1679 C CA . ARG A 1 15 ? 11.430 -12.962 -6.022 1.00 0.00 15 ARG A CA 2
ATOM 1680 C C . ARG A 1 15 ? 10.219 -12.861 -6.946 1.00 0.00 15 ARG A C 2
ATOM 1681 O O . ARG A 1 15 ? 9.094 -13.161 -6.547 1.00 0.00 15 ARG A O 2
ATOM 1702 N N . LYS A 1 16 ? 10.458 -12.436 -8.182 1.00 0.00 16 LYS A N 2
ATOM 1703 C CA . LYS A 1 16 ? 9.389 -12.296 -9.164 1.00 0.00 16 LYS A CA 2
ATOM 1704 C C . LYS A 1 16 ? 8.637 -13.611 -9.340 1.00 0.00 16 LYS A C 2
ATOM 1705 O O . LYS A 1 16 ? 7.448 -13.618 -9.656 1.00 0.00 16 LYS A O 2
ATOM 1724 N N . GLU A 1 17 ? 9.338 -14.721 -9.133 1.00 0.00 17 GLU A N 2
ATOM 1725 C CA . GLU A 1 17 ? 8.734 -16.042 -9.269 1.00 0.00 17 GLU A CA 2
ATOM 1726 C C . GLU A 1 17 ? 7.655 -16.258 -8.213 1.00 0.00 17 GLU A C 2
ATOM 1727 O O . GLU A 1 17 ? 6.562 -16.738 -8.516 1.00 0.00 17 GLU A O 2
ATOM 1739 N N . CYS A 1 18 ? 7.969 -15.901 -6.972 1.00 0.00 18 CYS A N 2
ATOM 1740 C CA . CYS A 1 18 ? 7.027 -16.057 -5.870 1.00 0.00 18 CYS A CA 2
ATOM 1741 C C . CYS A 1 18 ? 5.911 -15.021 -5.958 1.00 0.00 18 CYS A C 2
ATOM 1742 O O . CYS A 1 18 ? 4.801 -15.246 -5.473 1.00 0.00 18 CYS A O 2
ATOM 1750 N N . LEU A 1 19 ? 6.213 -13.885 -6.577 1.00 0.00 19 LEU A N 2
ATOM 1751 C CA . LEU A 1 19 ? 5.236 -12.813 -6.727 1.00 0.00 19 LEU A CA 2
ATOM 1752 C C . LEU A 1 19 ? 4.177 -13.181 -7.762 1.00 0.00 19 LEU A C 2
ATOM 1753 O O . LEU A 1 19 ? 2.995 -12.891 -7.585 1.00 0.00 19 LEU A O 2
ATOM 1769 N N . ALA A 1 20 ? 4.611 -13.824 -8.841 1.00 0.00 20 ALA A N 2
ATOM 1770 C CA . ALA A 1 20 ? 3.701 -14.237 -9.902 1.00 0.00 20 ALA A CA 2
ATOM 1771 C C . ALA A 1 20 ? 2.688 -15.256 -9.391 1.00 0.00 20 ALA A C 2
ATOM 1772 O O . ALA A 1 20 ? 1.516 -15.224 -9.767 1.00 0.00 20 ALA A O 2
ATOM 1779 N N . VAL A 1 21 ? 3.147 -16.160 -8.532 1.00 0.00 21 VAL A N 2
ATOM 1780 C CA . VAL A 1 21 ? 2.281 -17.189 -7.969 1.00 0.00 21 VAL A CA 2
ATOM 1781 C C . VAL A 1 21 ? 1.309 -16.595 -6.956 1.00 0.00 21 VAL A C 2
ATOM 1782 O O . VAL A 1 21 ? 0.143 -16.986 -6.895 1.00 0.00 21 VAL A O 2
ATOM 1795 N N . MET A 1 22 ? 1.796 -15.647 -6.162 1.00 0.00 22 MET A N 2
ATOM 1796 C CA . MET A 1 22 ? 0.969 -14.997 -5.152 1.00 0.00 22 MET A CA 2
ATOM 1797 C C . MET A 1 22 ? -0.167 -14.213 -5.801 1.00 0.00 22 MET A C 2
ATOM 1798 O O . MET A 1 22 ? -1.289 -14.198 -5.297 1.00 0.00 22 MET A O 2
ATOM 1812 N N . GLU A 1 23 ? 0.133 -13.564 -6.922 1.00 0.00 23 GLU A N 2
ATOM 1813 C CA . GLU A 1 23 ? -0.864 -12.777 -7.638 1.00 0.00 23 GLU A CA 2
ATOM 1814 C C . GLU A 1 23 ? -1.935 -13.679 -8.245 1.00 0.00 23 GLU A C 2
ATOM 1815 O O . GLU A 1 23 ? -3.105 -13.305 -8.325 1.00 0.00 23 GLU A O 2
ATOM 1827 N N . SER A 1 24 ? -1.525 -14.869 -8.673 1.00 0.00 24 SER A N 2
ATOM 1828 C CA . SER A 1 24 ? -2.447 -15.823 -9.277 1.00 0.00 24 SER A CA 2
ATOM 1829 C C . SER A 1 24 ? -3.512 -16.259 -8.275 1.00 0.00 24 SER A C 2
ATOM 1830 O O . SER A 1 24 ? -4.704 -16.271 -8.584 1.00 0.00 24 SER A O 2
ATOM 1838 N N . TYR A 1 25 ? -3.074 -16.616 -7.073 1.00 0.00 25 TYR A N 2
ATOM 1839 C CA . TYR A 1 25 ? -3.988 -17.054 -6.025 1.00 0.00 25 TYR A CA 2
ATOM 1840 C C . TYR A 1 25 ? -4.868 -15.901 -5.552 1.00 0.00 25 TYR A C 2
ATOM 1841 O O . TYR A 1 25 ? -6.034 -16.095 -5.210 1.00 0.00 25 TYR A O 2
ATOM 1859 N N . PHE A 1 26 ? -4.300 -14.700 -5.536 1.00 0.00 26 PHE A N 2
ATOM 1860 C CA . PHE A 1 26 ? -5.031 -13.514 -5.105 1.00 0.00 26 PHE A CA 2
ATOM 1861 C C . PHE A 1 26 ? -6.191 -13.217 -6.050 1.00 0.00 26 PHE A C 2
ATOM 1862 O O . PHE A 1 26 ? -7.241 -12.733 -5.629 1.00 0.00 26 PHE A O 2
ATOM 1879 N N . ASN A 1 27 ? -5.992 -13.510 -7.331 1.00 0.00 27 ASN A N 2
ATOM 1880 C CA . ASN A 1 27 ? -7.021 -13.273 -8.338 1.00 0.00 27 ASN A CA 2
ATOM 1881 C C . ASN A 1 27 ? -8.221 -14.189 -8.115 1.00 0.00 27 ASN A C 2
ATOM 1882 O O . ASN A 1 27 ? -9.365 -13.791 -8.331 1.00 0.00 27 ASN A O 2
ATOM 1893 N N . GLU A 1 28 ? -7.950 -15.415 -7.680 1.00 0.00 28 GLU A N 2
ATOM 1894 C CA . GLU A 1 28 ? -9.008 -16.387 -7.428 1.00 0.00 28 GLU A CA 2
ATOM 1895 C C . GLU A 1 28 ? -9.578 -16.218 -6.023 1.00 0.00 28 GLU A C 2
ATOM 1896 O O . GLU A 1 28 ? -10.768 -16.434 -5.794 1.00 0.00 28 GLU A O 2
ATOM 1908 N N . ASN A 1 29 ? -8.720 -15.829 -5.085 1.00 0.00 29 ASN A N 2
ATOM 1909 C CA . ASN A 1 29 ? -9.138 -15.632 -3.702 1.00 0.00 29 ASN A CA 2
ATOM 1910 C C . ASN A 1 29 ? -8.268 -14.583 -3.015 1.00 0.00 29 ASN A C 2
ATOM 1911 O O . ASN A 1 29 ? -7.055 -14.752 -2.895 1.00 0.00 29 ASN A O 2
ATOM 1922 N N . GLN A 1 30 ? -8.897 -13.501 -2.568 1.00 0.00 30 GLN A N 2
ATOM 1923 C CA . GLN A 1 30 ? -8.180 -12.426 -1.894 1.00 0.00 30 GLN A CA 2
ATOM 1924 C C . GLN A 1 30 ? -7.621 -12.898 -0.556 1.00 0.00 30 GLN A C 2
ATOM 1925 O O . GLN A 1 30 ? -6.576 -12.427 -0.107 1.00 0.00 30 GLN A O 2
ATOM 1939 N N . TYR A 1 31 ? -8.324 -13.831 0.076 1.00 0.00 31 TYR A N 2
ATOM 1940 C CA . TYR A 1 31 ? -7.900 -14.366 1.365 1.00 0.00 31 TYR A CA 2
ATOM 1941 C C . TYR A 1 31 ? -7.768 -15.885 1.308 1.00 0.00 31 TYR A C 2
ATOM 1942 O O . TYR A 1 31 ? -8.725 -16.625 1.536 1.00 0.00 31 TYR A O 2
ATOM 1960 N N . PRO A 1 32 ? -6.554 -16.362 0.997 1.00 0.00 32 PRO A N 2
ATOM 1961 C CA . PRO A 1 32 ? -6.267 -17.796 0.903 1.00 0.00 32 PRO A CA 2
ATOM 1962 C C . PRO A 1 32 ? -6.295 -18.483 2.265 1.00 0.00 32 PRO A C 2
ATOM 1963 O O . PRO A 1 32 ? -5.588 -18.081 3.188 1.00 0.00 32 PRO A O 2
ATOM 1974 N N . ASP A 1 33 ? -7.116 -19.520 2.381 1.00 0.00 33 ASP A N 2
ATOM 1975 C CA . ASP A 1 33 ? -7.236 -20.264 3.630 1.00 0.00 33 ASP A CA 2
ATOM 1976 C C . ASP A 1 33 ? -5.877 -20.789 4.082 1.00 0.00 33 ASP A C 2
ATOM 1977 O O . ASP A 1 33 ? -4.882 -20.657 3.369 1.00 0.00 33 ASP A O 2
ATOM 1986 N N . GLU A 1 34 ? -5.843 -21.382 5.271 1.00 0.00 34 GLU A N 2
ATOM 1987 C CA . GLU A 1 34 ? -4.605 -21.924 5.819 1.00 0.00 34 GLU A CA 2
ATOM 1988 C C . GLU A 1 34 ? -3.981 -22.933 4.858 1.00 0.00 34 GLU A C 2
ATOM 1989 O O . GLU A 1 34 ? -2.776 -22.905 4.608 1.00 0.00 34 GLU A O 2
ATOM 2001 N N . ALA A 1 35 ? -4.810 -23.823 4.323 1.00 0.00 35 ALA A N 2
ATOM 2002 C CA . ALA A 1 35 ? -4.341 -24.839 3.390 1.00 0.00 35 ALA A CA 2
ATOM 2003 C C . ALA A 1 35 ? -3.913 -24.214 2.066 1.00 0.00 35 ALA A C 2
ATOM 2004 O O . ALA A 1 35 ? -2.918 -24.622 1.467 1.00 0.00 35 ALA A O 2
ATOM 2011 N N . LYS A 1 36 ? -4.671 -23.220 1.615 1.00 0.00 36 LYS A N 2
ATOM 2012 C CA . LYS A 1 36 ? -4.371 -22.537 0.362 1.00 0.00 36 LYS A CA 2
ATOM 2013 C C . LYS A 1 36 ? -3.038 -21.799 0.451 1.00 0.00 36 LYS A C 2
ATOM 2014 O O . LYS A 1 36 ? -2.259 -21.790 -0.502 1.00 0.00 36 LYS A O 2
ATOM 2033 N N . ARG A 1 37 ? -2.784 -21.183 1.600 1.00 0.00 37 ARG A N 2
ATOM 2034 C CA . ARG A 1 37 ? -1.545 -20.443 1.813 1.00 0.00 37 ARG A CA 2
ATOM 2035 C C . ARG A 1 37 ? -0.333 -21.356 1.655 1.00 0.00 37 ARG A C 2
ATOM 2036 O O . ARG A 1 37 ? 0.677 -20.966 1.071 1.00 0.00 37 ARG A O 2
ATOM 2057 N N . GLU A 1 38 ? -0.442 -22.572 2.182 1.00 0.00 38 GLU A N 2
ATOM 2058 C CA . GLU A 1 38 ? 0.647 -23.539 2.100 1.00 0.00 38 GLU A CA 2
ATOM 2059 C C . GLU A 1 38 ? 0.831 -24.031 0.668 1.00 0.00 38 GLU A C 2
ATOM 2060 O O . GLU A 1 38 ? 1.956 -24.208 0.202 1.00 0.00 38 GLU A O 2
ATOM 2072 N N . GLU A 1 39 ? -0.283 -24.251 -0.024 1.00 0.00 39 GLU A N 2
ATOM 2073 C CA . GLU A 1 39 ? -0.243 -24.725 -1.403 1.00 0.00 39 GLU A CA 2
ATOM 2074 C C . GLU A 1 39 ? 0.455 -23.712 -2.306 1.00 0.00 39 GLU A C 2
ATOM 2075 O O . GLU A 1 39 ? 1.301 -24.075 -3.124 1.00 0.00 39 GLU A O 2
ATOM 2087 N N . ILE A 1 40 ? 0.094 -22.443 -2.152 1.00 0.00 40 ILE A N 2
ATOM 2088 C CA . ILE A 1 40 ? 0.686 -21.378 -2.952 1.00 0.00 40 ILE A CA 2
ATOM 2089 C C . ILE A 1 40 ? 2.130 -21.118 -2.539 1.00 0.00 40 ILE A C 2
ATOM 2090 O O . ILE A 1 40 ? 2.979 -20.808 -3.374 1.00 0.00 40 ILE A O 2
ATOM 2106 N N . ALA A 1 41 ? 2.402 -21.247 -1.245 1.00 0.00 41 ALA A N 2
ATOM 2107 C CA . ALA A 1 41 ? 3.745 -21.030 -0.721 1.00 0.00 41 ALA A CA 2
ATOM 2108 C C . ALA A 1 41 ? 4.709 -22.101 -1.220 1.00 0.00 41 ALA A C 2
ATOM 2109 O O . ALA A 1 41 ? 5.837 -21.801 -1.609 1.00 0.00 41 ALA A O 2
ATOM 2116 N N . ASN A 1 42 ? 4.257 -23.351 -1.204 1.00 0.00 42 ASN A N 2
ATOM 2117 C CA . ASN A 1 42 ? 5.081 -24.467 -1.654 1.00 0.00 42 ASN A CA 2
ATOM 2118 C C . ASN A 1 42 ? 5.521 -24.269 -3.102 1.00 0.00 42 ASN A C 2
ATOM 2119 O O . ASN A 1 42 ? 6.660 -24.568 -3.461 1.00 0.00 42 ASN A O 2
ATOM 2130 N N . ALA A 1 43 ? 4.611 -23.762 -3.927 1.00 0.00 43 ALA A N 2
ATOM 2131 C CA . ALA A 1 43 ? 4.906 -23.522 -5.334 1.00 0.00 43 ALA A CA 2
ATOM 2132 C C . ALA A 1 43 ? 5.990 -22.462 -5.495 1.00 0.00 43 ALA A C 2
ATOM 2133 O O . ALA A 1 43 ? 6.831 -22.551 -6.390 1.00 0.00 43 ALA A O 2
ATOM 2140 N N . CYS A 1 44 ? 5.965 -21.460 -4.623 1.00 0.00 44 CYS A N 2
ATOM 2141 C CA . CYS A 1 44 ? 6.946 -20.381 -4.669 1.00 0.00 44 CYS A CA 2
ATOM 2142 C C . CYS A 1 44 ? 8.345 -20.904 -4.361 1.00 0.00 44 CYS A C 2
ATOM 2143 O O . CYS A 1 44 ? 9.321 -20.503 -4.993 1.00 0.00 44 CYS A O 2
ATOM 2151 N N . ASN A 1 45 ? 8.433 -21.801 -3.384 1.00 0.00 45 ASN A N 2
ATOM 2152 C CA . ASN A 1 45 ? 9.713 -22.378 -2.990 1.00 0.00 45 ASN A CA 2
ATOM 2153 C C . ASN A 1 45 ? 10.284 -23.249 -4.105 1.00 0.00 45 ASN A C 2
ATOM 2154 O O . ASN A 1 45 ? 11.499 -23.335 -4.280 1.00 0.00 45 ASN A O 2
ATOM 2165 N N . ALA A 1 46 ? 9.398 -23.894 -4.857 1.00 0.00 46 ALA A N 2
ATOM 2166 C CA . ALA A 1 46 ? 9.812 -24.756 -5.957 1.00 0.00 46 ALA A CA 2
ATOM 2167 C C . ALA A 1 46 ? 10.365 -23.937 -7.118 1.00 0.00 46 ALA A C 2
ATOM 2168 O O . ALA A 1 46 ? 11.436 -24.235 -7.647 1.00 0.00 46 ALA A O 2
ATOM 2175 N N . VAL A 1 47 ? 9.627 -22.904 -7.512 1.00 0.00 47 VAL A N 2
ATOM 2176 C CA . VAL A 1 47 ? 10.043 -22.041 -8.611 1.00 0.00 47 VAL A CA 2
ATOM 2177 C C . VAL A 1 47 ? 11.407 -21.419 -8.335 1.00 0.00 47 VAL A C 2
ATOM 2178 O O . VAL A 1 47 ? 12.200 -21.204 -9.252 1.00 0.00 47 VAL A O 2
ATOM 2191 N N . ILE A 1 48 ? 11.674 -21.131 -7.065 1.00 0.00 48 ILE A N 2
ATOM 2192 C CA . ILE A 1 48 ? 12.943 -20.534 -6.668 1.00 0.00 48 ILE A CA 2
ATOM 2193 C C . ILE A 1 48 ? 13.977 -21.607 -6.342 1.00 0.00 48 ILE A C 2
ATOM 2194 O O . ILE A 1 48 ? 15.171 -21.419 -6.569 1.00 0.00 48 ILE A O 2
ATOM 2210 N N . GLN A 1 49 ? 13.508 -22.731 -5.811 1.00 0.00 49 GLN A N 2
ATOM 2211 C CA . GLN A 1 49 ? 14.392 -23.835 -5.456 1.00 0.00 49 GLN A CA 2
ATOM 2212 C C . GLN A 1 49 ? 15.345 -24.159 -6.601 1.00 0.00 49 GLN A C 2
ATOM 2213 O O . GLN A 1 49 ? 14.921 -24.352 -7.741 1.00 0.00 49 GLN A O 2
ATOM 2227 N N . LYS A 1 50 ? 16.636 -24.216 -6.292 1.00 0.00 50 LYS A N 2
ATOM 2228 C CA . LYS A 1 50 ? 17.651 -24.517 -7.295 1.00 0.00 50 LYS A CA 2
ATOM 2229 C C . LYS A 1 50 ? 18.066 -25.984 -7.225 1.00 0.00 50 LYS A C 2
ATOM 2230 O O . LYS A 1 50 ? 18.055 -26.607 -6.164 1.00 0.00 50 LYS A O 2
ATOM 2249 N N . PRO A 1 51 ? 18.441 -26.549 -8.382 1.00 0.00 51 PRO A N 2
ATOM 2250 C CA . PRO A 1 51 ? 18.869 -27.948 -8.478 1.00 0.00 51 PRO A CA 2
ATOM 2251 C C . PRO A 1 51 ? 20.218 -28.189 -7.809 1.00 0.00 51 PRO A C 2
ATOM 2252 O O . PRO A 1 51 ? 21.193 -27.493 -8.088 1.00 0.00 51 PRO A O 2
ATOM 2263 N N . GLY A 1 52 ? 20.266 -29.180 -6.924 1.00 0.00 52 GLY A N 2
ATOM 2264 C CA . GLY A 1 52 ? 21.500 -29.495 -6.229 1.00 0.00 52 GLY A CA 2
ATOM 2265 C C . GLY A 1 52 ? 21.866 -28.450 -5.194 1.00 0.00 52 GLY A C 2
ATOM 2266 O O . GLY A 1 52 ? 22.971 -28.462 -4.652 1.00 0.00 52 GLY A O 2
ATOM 2270 N N . LYS A 1 53 ? 20.937 -27.540 -4.920 1.00 0.00 53 LYS A N 2
ATOM 2271 C CA . LYS A 1 53 ? 21.167 -26.482 -3.944 1.00 0.00 53 LYS A CA 2
ATOM 2272 C C . LYS A 1 53 ? 20.141 -26.550 -2.816 1.00 0.00 53 LYS A C 2
ATOM 2273 O O . LYS A 1 53 ? 19.049 -27.091 -2.989 1.00 0.00 53 LYS A O 2
ATOM 2292 N N . LYS A 1 54 ? 20.500 -25.997 -1.663 1.00 0.00 54 LYS A N 2
ATOM 2293 C CA . LYS A 1 54 ? 19.611 -25.992 -0.507 1.00 0.00 54 LYS A CA 2
ATOM 2294 C C . LYS A 1 54 ? 18.950 -24.628 -0.335 1.00 0.00 54 LYS A C 2
ATOM 2295 O O . LYS A 1 54 ? 19.602 -23.591 -0.464 1.00 0.00 54 LYS A O 2
ATOM 2314 N N . LEU A 1 55 ? 17.655 -24.636 -0.041 1.00 0.00 55 LEU A N 2
ATOM 2315 C CA . LEU A 1 55 ? 16.906 -23.399 0.151 1.00 0.00 55 LEU A CA 2
ATOM 2316 C C . LEU A 1 55 ? 17.239 -22.764 1.497 1.00 0.00 55 LEU A C 2
ATOM 2317 O O . LEU A 1 55 ? 17.469 -23.463 2.484 1.00 0.00 55 LEU A O 2
ATOM 2333 N N . SER A 1 56 ? 17.261 -21.435 1.530 1.00 0.00 56 SER A N 2
ATOM 2334 C CA . SER A 1 56 ? 17.568 -20.706 2.755 1.00 0.00 56 SER A CA 2
ATOM 2335 C C . SER A 1 56 ? 16.290 -20.221 3.432 1.00 0.00 56 SER A C 2
ATOM 2336 O O . SER A 1 56 ? 15.266 -20.019 2.779 1.00 0.00 56 SER A O 2
ATOM 2344 N N . ASP A 1 57 ? 16.358 -20.035 4.746 1.00 0.00 57 ASP A N 2
ATOM 2345 C CA . ASP A 1 57 ? 15.208 -19.573 5.514 1.00 0.00 57 ASP A CA 2
ATOM 2346 C C . ASP A 1 57 ? 14.758 -18.194 5.040 1.00 0.00 57 ASP A C 2
ATOM 2347 O O . ASP A 1 57 ? 13.595 -17.820 5.201 1.00 0.00 57 ASP A O 2
ATOM 2356 N N . LEU A 1 58 ? 15.685 -17.442 4.458 1.00 0.00 58 LEU A N 2
ATOM 2357 C CA . LEU A 1 58 ? 15.384 -16.104 3.962 1.00 0.00 58 LEU A CA 2
ATOM 2358 C C . LEU A 1 58 ? 14.604 -16.171 2.653 1.00 0.00 58 LEU A C 2
ATOM 2359 O O . LEU A 1 58 ? 13.924 -15.217 2.275 1.00 0.00 58 LEU A O 2
ATOM 2375 N N . GLU A 1 59 ? 14.705 -17.305 1.967 1.00 0.00 59 GLU A N 2
ATOM 2376 C CA . GLU A 1 59 ? 14.007 -17.496 0.701 1.00 0.00 59 GLU A CA 2
ATOM 2377 C C . GLU A 1 59 ? 12.821 -18.441 0.871 1.00 0.00 59 GLU A C 2
ATOM 2378 O O . GLU A 1 59 ? 11.924 -18.485 0.029 1.00 0.00 59 GLU A O 2
ATOM 2390 N N . ARG A 1 60 ? 12.825 -19.195 1.965 1.00 0.00 60 ARG A N 2
ATOM 2391 C CA . ARG A 1 60 ? 11.751 -20.141 2.245 1.00 0.00 60 ARG A CA 2
ATOM 2392 C C . ARG A 1 60 ? 10.428 -19.413 2.462 1.00 0.00 60 ARG A C 2
ATOM 2393 O O . ARG A 1 60 ? 10.241 -18.731 3.470 1.00 0.00 60 ARG A O 2
ATOM 2414 N N . VAL A 1 61 ? 9.513 -19.561 1.510 1.00 0.00 61 VAL A N 2
ATOM 2415 C CA . VAL A 1 61 ? 8.207 -18.918 1.597 1.00 0.00 61 VAL A CA 2
ATOM 2416 C C . VAL A 1 61 ? 7.215 -19.792 2.356 1.00 0.00 61 VAL A C 2
ATOM 2417 O O . VAL A 1 61 ? 6.708 -20.781 1.826 1.00 0.00 61 VAL A O 2
ATOM 2430 N N . THR A 1 62 ? 6.939 -19.419 3.602 1.00 0.00 62 THR A N 2
ATOM 2431 C CA . THR A 1 62 ? 6.007 -20.168 4.435 1.00 0.00 62 THR A CA 2
ATOM 2432 C C . THR A 1 62 ? 4.585 -19.641 4.280 1.00 0.00 62 THR A C 2
ATOM 2433 O O . THR A 1 62 ? 4.350 -18.658 3.577 1.00 0.00 62 THR A O 2
ATOM 2444 N N . SER A 1 63 ? 3.639 -20.300 4.941 1.00 0.00 63 SER A N 2
ATOM 2445 C CA . SER A 1 63 ? 2.238 -19.900 4.873 1.00 0.00 63 SER A CA 2
ATOM 2446 C C . SER A 1 63 ? 2.045 -18.501 5.452 1.00 0.00 63 SER A C 2
ATOM 2447 O O . SER A 1 63 ? 1.310 -17.683 4.897 1.00 0.00 63 SER A O 2
ATOM 2455 N N . LEU A 1 64 ? 2.709 -18.234 6.571 1.00 0.00 64 LEU A N 2
ATOM 2456 C CA . LEU A 1 64 ? 2.611 -16.935 7.228 1.00 0.00 64 LEU A CA 2
ATOM 2457 C C . LEU A 1 64 ? 3.119 -15.824 6.314 1.00 0.00 64 LEU A C 2
ATOM 2458 O O . LEU A 1 64 ? 2.523 -14.750 6.233 1.00 0.00 64 LEU A O 2
ATOM 2474 N N . LYS A 1 65 ? 4.224 -16.091 5.625 1.00 0.00 65 LYS A N 2
ATOM 2475 C CA . LYS A 1 65 ? 4.812 -15.116 4.714 1.00 0.00 65 LYS A CA 2
ATOM 2476 C C . LYS A 1 65 ? 3.821 -14.726 3.622 1.00 0.00 65 LYS A C 2
ATOM 2477 O O . LYS A 1 65 ? 3.738 -13.561 3.233 1.00 0.00 65 LYS A O 2
ATOM 2496 N N . VAL A 1 66 ? 3.071 -15.708 3.131 1.00 0.00 66 VAL A N 2
ATOM 2497 C CA . VAL A 1 66 ? 2.084 -15.466 2.086 1.00 0.00 66 VAL A CA 2
ATOM 2498 C C . VAL A 1 66 ? 0.984 -14.531 2.574 1.00 0.00 66 VAL A C 2
ATOM 2499 O O . VAL A 1 66 ? 0.528 -13.655 1.838 1.00 0.00 66 VAL A O 2
ATOM 2512 N N . TYR A 1 67 ? 0.563 -14.721 3.819 1.00 0.00 67 TYR A N 2
ATOM 2513 C CA . TYR A 1 67 ? -0.486 -13.895 4.405 1.00 0.00 67 TYR A CA 2
ATOM 2514 C C . TYR A 1 67 ? -0.027 -12.447 4.541 1.00 0.00 67 TYR A C 2
ATOM 2515 O O . TYR A 1 67 ? -0.805 -11.516 4.340 1.00 0.00 67 TYR A O 2
ATOM 2533 N N . ASN A 1 68 ? 1.245 -12.266 4.884 1.00 0.00 68 ASN A N 2
ATOM 2534 C CA . ASN A 1 68 ? 1.810 -10.931 5.048 1.00 0.00 68 ASN A CA 2
ATOM 2535 C C . ASN A 1 68 ? 1.813 -10.176 3.722 1.00 0.00 68 ASN A C 2
ATOM 2536 O O . ASN A 1 68 ? 1.457 -8.999 3.666 1.00 0.00 68 ASN A O 2
ATOM 2547 N N . TRP A 1 69 ? 2.216 -10.861 2.658 1.00 0.00 69 TRP A N 2
ATOM 2548 C CA . TRP A 1 69 ? 2.265 -10.255 1.333 1.00 0.00 69 TRP A CA 2
ATOM 2549 C C . TRP A 1 69 ? 0.861 -9.951 0.821 1.00 0.00 69 TRP A C 2
ATOM 2550 O O . TRP A 1 69 ? 0.600 -8.863 0.307 1.00 0.00 69 TRP A O 2
ATOM 2571 N N . PHE A 1 70 ? -0.039 -10.917 0.966 1.00 0.00 70 PHE A N 2
ATOM 2572 C CA . PHE A 1 70 ? -1.417 -10.752 0.518 1.00 0.00 70 PHE A CA 2
ATOM 2573 C C . PHE A 1 70 ? -2.084 -9.580 1.232 1.00 0.00 70 PHE A C 2
ATOM 2574 O O . PHE A 1 70 ? -2.728 -8.741 0.603 1.00 0.00 70 PHE A O 2
ATOM 2591 N N . ALA A 1 71 ? -1.925 -9.530 2.550 1.00 0.00 71 ALA A N 2
ATOM 2592 C CA . ALA A 1 71 ? -2.510 -8.461 3.351 1.00 0.00 71 ALA A CA 2
ATOM 2593 C C . ALA A 1 71 ? -2.025 -7.094 2.879 1.00 0.00 71 ALA A C 2
ATOM 2594 O O . ALA A 1 71 ? -2.784 -6.126 2.870 1.00 0.00 71 ALA A O 2
ATOM 2601 N N . ASN A 1 72 ? -0.757 -7.023 2.489 1.00 0.00 72 ASN A N 2
ATOM 2602 C CA . ASN A 1 72 ? -0.170 -5.774 2.018 1.00 0.00 72 ASN A CA 2
ATOM 2603 C C . ASN A 1 72 ? -0.836 -5.315 0.725 1.00 0.00 72 ASN A C 2
ATOM 2604 O O . ASN A 1 72 ? -1.009 -4.118 0.495 1.00 0.00 72 ASN A O 2
ATOM 2615 N N . ARG A 1 73 ? -1.208 -6.274 -0.116 1.00 0.00 73 ARG A N 2
ATOM 2616 C CA . ARG A 1 73 ? -1.854 -5.968 -1.387 1.00 0.00 73 ARG A CA 2
ATOM 2617 C C . ARG A 1 73 ? -3.269 -5.442 -1.164 1.00 0.00 73 ARG A C 2
ATOM 2618 O O . ARG A 1 73 ? -3.699 -4.492 -1.819 1.00 0.00 73 ARG A O 2
ATOM 2639 N N . ARG A 1 74 ? -3.988 -6.067 -0.237 1.00 0.00 74 ARG A N 2
ATOM 2640 C CA . ARG A 1 74 ? -5.355 -5.663 0.070 1.00 0.00 74 ARG A CA 2
ATOM 2641 C C . ARG A 1 74 ? -5.393 -4.232 0.599 1.00 0.00 74 ARG A C 2
ATOM 2642 O O . ARG A 1 74 ? -6.219 -3.423 0.176 1.00 0.00 74 ARG A O 2
ATOM 2663 N N . LYS A 1 75 ? -4.493 -3.927 1.529 1.00 0.00 75 LYS A N 2
ATOM 2664 C CA . LYS A 1 75 ? -4.422 -2.594 2.116 1.00 0.00 75 LYS A CA 2
ATOM 2665 C C . LYS A 1 75 ? -3.896 -1.581 1.105 1.00 0.00 75 LYS A C 2
ATOM 2666 O O . LYS A 1 75 ? -4.295 -0.417 1.115 1.00 0.00 75 LYS A O 2
ATOM 2685 N N . GLU A 1 76 ? -3.001 -2.032 0.233 1.00 0.00 76 GLU A N 2
ATOM 2686 C CA . GLU A 1 76 ? -2.422 -1.163 -0.785 1.00 0.00 76 GLU A CA 2
ATOM 2687 C C . GLU A 1 76 ? -3.476 -0.745 -1.807 1.00 0.00 76 GLU A C 2
ATOM 2688 O O . GLU A 1 76 ? -3.525 0.413 -2.225 1.00 0.00 76 GLU A O 2
ATOM 2700 N N . ILE A 1 77 ? -4.316 -1.694 -2.204 1.00 0.00 77 ILE A N 2
ATOM 2701 C CA . ILE A 1 77 ? -5.368 -1.424 -3.176 1.00 0.00 77 ILE A CA 2
ATOM 2702 C C . ILE A 1 77 ? -6.531 -0.677 -2.532 1.00 0.00 77 ILE A C 2
ATOM 2703 O O . ILE A 1 77 ? -7.087 0.252 -3.119 1.00 0.00 77 ILE A O 2
ATOM 2719 N N . LYS A 1 78 ? -6.894 -1.087 -1.322 1.00 0.00 78 LYS A N 2
ATOM 2720 C CA . LYS A 1 78 ? -7.989 -0.455 -0.595 1.00 0.00 78 LYS A CA 2
ATOM 2721 C C . LYS A 1 78 ? -7.615 0.963 -0.174 1.00 0.00 78 LYS A C 2
ATOM 2722 O O . LYS A 1 78 ? -8.455 1.863 -0.179 1.00 0.00 78 LYS A O 2
ATOM 2741 N N . ARG A 1 79 ? -6.351 1.154 0.189 1.00 0.00 79 ARG A N 2
ATOM 2742 C CA . ARG A 1 79 ? -5.867 2.462 0.612 1.00 0.00 79 ARG A CA 2
ATOM 2743 C C . ARG A 1 79 ? -6.058 3.497 -0.493 1.00 0.00 79 ARG A C 2
ATOM 2744 O O . ARG A 1 79 ? -6.189 4.691 -0.224 1.00 0.00 79 ARG A O 2
ATOM 2765 N N . ARG A 1 80 ? -6.070 3.030 -1.738 1.00 0.00 80 ARG A N 2
ATOM 2766 C CA . ARG A 1 80 ? -6.243 3.914 -2.884 1.00 0.00 80 ARG A CA 2
ATOM 2767 C C . ARG A 1 80 ? -7.722 4.176 -3.151 1.00 0.00 80 ARG A C 2
ATOM 2768 O O . ARG A 1 80 ? -8.100 5.258 -3.599 1.00 0.00 80 ARG A O 2
ATOM 2789 N N . ALA A 1 81 ? -8.554 3.177 -2.873 1.00 0.00 81 ALA A N 2
ATOM 2790 C CA . ALA A 1 81 ? -9.991 3.300 -3.082 1.00 0.00 81 ALA A CA 2
ATOM 2791 C C . ALA A 1 81 ? -10.639 4.119 -1.972 1.00 0.00 81 ALA A C 2
ATOM 2792 O O . ALA A 1 81 ? -11.788 4.544 -2.091 1.00 0.00 81 ALA A O 2
ATOM 2799 N N . ASN A 1 82 ? -9.896 4.336 -0.892 1.00 0.00 82 ASN A N 2
ATOM 2800 C CA . ASN A 1 82 ? -10.399 5.104 0.241 1.00 0.00 82 ASN A CA 2
ATOM 2801 C C . ASN A 1 82 ? -9.830 6.520 0.235 1.00 0.00 82 ASN A C 2
ATOM 2802 O O . ASN A 1 82 ? -10.576 7.500 0.233 1.00 0.00 82 ASN A O 2
ATOM 2813 N N . ILE A 1 83 ? -8.505 6.618 0.232 1.00 0.00 83 ILE A N 2
ATOM 2814 C CA . ILE A 1 83 ? -7.836 7.913 0.224 1.00 0.00 83 ILE A CA 2
ATOM 2815 C C . ILE A 1 83 ? -8.657 8.961 0.968 1.00 0.00 83 ILE A C 2
ATOM 2816 O O . ILE A 1 83 ? -8.763 10.106 0.531 1.00 0.00 83 ILE A O 2
ATOM 2832 N N . ALA A 1 84 ? -9.236 8.560 2.095 1.00 0.00 84 ALA A N 2
ATOM 2833 C CA . ALA A 1 84 ? -10.045 9.465 2.902 1.00 0.00 84 ALA A CA 2
ATOM 2834 C C . ALA A 1 84 ? -9.213 10.107 4.007 1.00 0.00 84 ALA A C 2
ATOM 2835 O O . ALA A 1 84 ? -9.229 9.656 5.152 1.00 0.00 84 ALA A O 2
ATOM 2842 N N . ALA A 1 85 ? -8.485 11.163 3.656 1.00 0.00 85 ALA A N 2
ATOM 2843 C CA . ALA A 1 85 ? -7.648 11.868 4.618 1.00 0.00 85 ALA A CA 2
ATOM 2844 C C . ALA A 1 85 ? -8.460 12.316 5.828 1.00 0.00 85 ALA A C 2
ATOM 2845 O O . ALA A 1 85 ? -9.422 13.072 5.696 1.00 0.00 85 ALA A O 2
ATOM 2852 N N . ILE A 1 86 ? -8.067 11.844 7.007 1.00 0.00 86 ILE A N 2
ATOM 2853 C CA . ILE A 1 86 ? -8.759 12.197 8.240 1.00 0.00 86 ILE A CA 2
ATOM 2854 C C . ILE A 1 86 ? -8.259 13.529 8.789 1.00 0.00 86 ILE A C 2
ATOM 2855 O O . ILE A 1 86 ? -9.043 14.347 9.271 1.00 0.00 86 ILE A O 2
ATOM 2871 N N . LEU A 1 87 ? -6.950 13.740 8.712 1.00 0.00 87 LEU A N 2
ATOM 2872 C CA . LEU A 1 87 ? -6.344 14.974 9.199 1.00 0.00 87 LEU A CA 2
ATOM 2873 C C . LEU A 1 87 ? -7.120 16.192 8.709 1.00 0.00 87 LEU A C 2
ATOM 2874 O O . LEU A 1 87 ? -7.148 16.481 7.514 1.00 0.00 87 LEU A O 2
ATOM 2890 N N . GLU A 1 88 ? -7.746 16.903 9.642 1.00 0.00 88 GLU A N 2
ATOM 2891 C CA . GLU A 1 88 ? -8.521 18.091 9.304 1.00 0.00 88 GLU A CA 2
ATOM 2892 C C . GLU A 1 88 ? -7.675 19.353 9.451 1.00 0.00 88 GLU A C 2
ATOM 2893 O O . GLU A 1 88 ? -7.427 19.821 10.563 1.00 0.00 88 GLU A O 2
ATOM 2905 N N . SER A 1 89 ? -7.234 19.898 8.322 1.00 0.00 89 SER A N 2
ATOM 2906 C CA . SER A 1 89 ? -6.412 21.103 8.324 1.00 0.00 89 SER A CA 2
ATOM 2907 C C . SER A 1 89 ? -6.937 22.116 9.337 1.00 0.00 89 SER A C 2
ATOM 2908 O O . SER A 1 89 ? -8.144 22.320 9.459 1.00 0.00 89 SER A O 2
ATOM 2916 N N . SER A 1 90 ? -6.019 22.749 10.062 1.00 0.00 90 SER A N 2
ATOM 2917 C CA . SER A 1 90 ? -6.388 23.738 11.067 1.00 0.00 90 SER A CA 2
ATOM 2918 C C . SER A 1 90 ? -6.151 25.154 10.548 1.00 0.00 90 SER A C 2
ATOM 2919 O O . SER A 1 90 ? -5.141 25.781 10.862 1.00 0.00 90 SER A O 2
ATOM 2927 N N . GLY A 1 91 ? -7.092 25.650 9.750 1.00 0.00 91 GLY A N 2
ATOM 2928 C CA . GLY A 1 91 ? -6.969 26.987 9.200 1.00 0.00 91 GLY A CA 2
ATOM 2929 C C . GLY A 1 91 ? -7.362 27.050 7.737 1.00 0.00 91 GLY A C 2
ATOM 2930 O O . GLY A 1 91 ? -7.146 26.110 6.973 1.00 0.00 91 GLY A O 2
ATOM 2934 N N . PRO A 1 92 ? -7.955 28.182 7.329 1.00 0.00 92 PRO A N 2
ATOM 2935 C CA . PRO A 1 92 ? -8.393 28.391 5.945 1.00 0.00 92 PRO A CA 2
ATOM 2936 C C . PRO A 1 92 ? -7.220 28.543 4.983 1.00 0.00 92 PRO A C 2
ATOM 2937 O O . PRO A 1 92 ? -6.207 29.157 5.316 1.00 0.00 92 PRO A O 2
ATOM 2948 N N . SER A 1 93 ? -7.365 27.980 3.787 1.00 0.00 93 SER A N 2
ATOM 2949 C CA . SER A 1 93 ? -6.315 28.050 2.777 1.00 0.00 93 SER A CA 2
ATOM 2950 C C . SER A 1 93 ? -6.377 29.374 2.021 1.00 0.00 93 SER A C 2
ATOM 2951 O O . SER A 1 93 ? -7.413 29.736 1.464 1.00 0.00 93 SER A O 2
ATOM 2959 N N . SER A 1 94 ? -5.259 30.092 2.007 1.00 0.00 94 SER A N 2
ATOM 2960 C CA . SER A 1 94 ? -5.185 31.378 1.323 1.00 0.00 94 SER A CA 2
ATOM 2961 C C . SER A 1 94 ? -5.153 31.187 -0.191 1.00 0.00 94 SER A C 2
ATOM 2962 O O . SER A 1 94 ? -4.091 30.995 -0.781 1.00 0.00 94 SER A O 2
ATOM 2970 N N . GLY A 1 95 ? -6.326 31.242 -0.813 1.00 0.00 95 GLY A N 2
ATOM 2971 C CA . GLY A 1 95 ? -6.411 31.074 -2.252 1.00 0.00 95 GLY A CA 2
ATOM 2972 C C . GLY A 1 95 ? -6.213 32.376 -3.001 1.00 0.00 95 GLY A C 2
ATOM 2973 O O . GLY A 1 95 ? -5.123 32.949 -2.986 1.00 0.00 95 GLY A O 2
ATOM 2977 N N . GLY A 1 1 ? 20.697 12.831 2.189 1.00 0.00 1 GLY A N 3
ATOM 2978 C CA . GLY A 1 1 ? 20.679 11.670 1.318 1.00 0.00 1 GLY A CA 3
ATOM 2979 C C . GLY A 1 1 ? 19.672 10.628 1.762 1.00 0.00 1 GLY A C 3
ATOM 2980 O O . GLY A 1 1 ? 18.877 10.870 2.671 1.00 0.00 1 GLY A O 3
ATOM 2984 N N . SER A 1 2 ? 19.704 9.465 1.120 1.00 0.00 2 SER A N 3
ATOM 2985 C CA . SER A 1 2 ? 18.782 8.384 1.450 1.00 0.00 2 SER A CA 3
ATOM 2986 C C . SER A 1 2 ? 19.294 7.579 2.641 1.00 0.00 2 SER A C 3
ATOM 2987 O O . SER A 1 2 ? 20.491 7.570 2.930 1.00 0.00 2 SER A O 3
ATOM 2995 N N . SER A 1 3 ? 18.379 6.904 3.328 1.00 0.00 3 SER A N 3
ATOM 2996 C CA . SER A 1 3 ? 18.735 6.098 4.490 1.00 0.00 3 SER A CA 3
ATOM 2997 C C . SER A 1 3 ? 18.852 4.624 4.114 1.00 0.00 3 SER A C 3
ATOM 2998 O O . SER A 1 3 ? 19.839 3.965 4.439 1.00 0.00 3 SER A O 3
ATOM 3006 N N . GLY A 1 4 ? 17.835 4.113 3.427 1.00 0.00 4 GLY A N 3
ATOM 3007 C CA . GLY A 1 4 ? 17.842 2.720 3.018 1.00 0.00 4 GLY A CA 3
ATOM 3008 C C . GLY A 1 4 ? 16.512 2.036 3.267 1.00 0.00 4 GLY A C 3
ATOM 3009 O O . GLY A 1 4 ? 15.583 2.645 3.798 1.00 0.00 4 GLY A O 3
ATOM 3013 N N . SER A 1 5 ? 16.419 0.768 2.881 1.00 0.00 5 SER A N 3
ATOM 3014 C CA . SER A 1 5 ? 15.191 0.002 3.060 1.00 0.00 5 SER A CA 3
ATOM 3015 C C . SER A 1 5 ? 15.005 -0.391 4.523 1.00 0.00 5 SER A C 3
ATOM 3016 O O . SER A 1 5 ? 15.970 -0.701 5.222 1.00 0.00 5 SER A O 3
ATOM 3024 N N . SER A 1 6 ? 13.757 -0.375 4.979 1.00 0.00 6 SER A N 3
ATOM 3025 C CA . SER A 1 6 ? 13.443 -0.726 6.359 1.00 0.00 6 SER A CA 3
ATOM 3026 C C . SER A 1 6 ? 12.556 -1.966 6.416 1.00 0.00 6 SER A C 3
ATOM 3027 O O . SER A 1 6 ? 11.520 -2.034 5.756 1.00 0.00 6 SER A O 3
ATOM 3035 N N . GLY A 1 7 ? 12.973 -2.948 7.211 1.00 0.00 7 GLY A N 3
ATOM 3036 C CA . GLY A 1 7 ? 12.206 -4.173 7.341 1.00 0.00 7 GLY A CA 3
ATOM 3037 C C . GLY A 1 7 ? 12.365 -5.086 6.141 1.00 0.00 7 GLY A C 3
ATOM 3038 O O . GLY A 1 7 ? 13.356 -5.807 6.028 1.00 0.00 7 GLY A O 3
ATOM 3042 N N . ARG A 1 8 ? 11.386 -5.056 5.243 1.00 0.00 8 ARG A N 3
ATOM 3043 C CA . ARG A 1 8 ? 11.420 -5.889 4.047 1.00 0.00 8 ARG A CA 3
ATOM 3044 C C . ARG A 1 8 ? 12.575 -5.484 3.135 1.00 0.00 8 ARG A C 3
ATOM 3045 O O . ARG A 1 8 ? 12.749 -4.307 2.822 1.00 0.00 8 ARG A O 3
ATOM 3066 N N . GLY A 1 9 ? 13.363 -6.468 2.713 1.00 0.00 9 GLY A N 3
ATOM 3067 C CA . GLY A 1 9 ? 14.491 -6.194 1.842 1.00 0.00 9 GLY A CA 3
ATOM 3068 C C . GLY A 1 9 ? 15.736 -6.956 2.249 1.00 0.00 9 GLY A C 3
ATOM 3069 O O . GLY A 1 9 ? 16.101 -7.946 1.616 1.00 0.00 9 GLY A O 3
ATOM 3073 N N . SER A 1 10 ? 16.391 -6.492 3.309 1.00 0.00 10 SER A N 3
ATOM 3074 C CA . SER A 1 10 ? 17.607 -7.133 3.797 1.00 0.00 10 SER A CA 3
ATOM 3075 C C . SER A 1 10 ? 17.286 -8.462 4.474 1.00 0.00 10 SER A C 3
ATOM 3076 O O . SER A 1 10 ? 17.980 -9.458 4.273 1.00 0.00 10 SER A O 3
ATOM 3084 N N . ARG A 1 11 ? 16.228 -8.468 5.279 1.00 0.00 11 ARG A N 3
ATOM 3085 C CA . ARG A 1 11 ? 15.814 -9.673 5.988 1.00 0.00 11 ARG A CA 3
ATOM 3086 C C . ARG A 1 11 ? 15.256 -10.710 5.018 1.00 0.00 11 ARG A C 3
ATOM 3087 O O . ARG A 1 11 ? 15.692 -11.861 5.006 1.00 0.00 11 ARG A O 3
ATOM 3108 N N . PHE A 1 12 ? 14.289 -10.294 4.207 1.00 0.00 12 PHE A N 3
ATOM 3109 C CA . PHE A 1 12 ? 13.671 -11.187 3.234 1.00 0.00 12 PHE A CA 3
ATOM 3110 C C . PHE A 1 12 ? 13.348 -10.443 1.941 1.00 0.00 12 PHE A C 3
ATOM 3111 O O . PHE A 1 12 ? 12.981 -9.268 1.962 1.00 0.00 12 PHE A O 3
ATOM 3128 N N . THR A 1 13 ? 13.487 -11.137 0.816 1.00 0.00 13 THR A N 3
ATOM 3129 C CA . THR A 1 13 ? 13.213 -10.544 -0.487 1.00 0.00 13 THR A CA 3
ATOM 3130 C C . THR A 1 13 ? 12.183 -11.362 -1.258 1.00 0.00 13 THR A C 3
ATOM 3131 O O . THR A 1 13 ? 12.072 -12.573 -1.069 1.00 0.00 13 THR A O 3
ATOM 3142 N N . TRP A 1 14 ? 11.434 -10.693 -2.126 1.00 0.00 14 TRP A N 3
ATOM 3143 C CA . TRP A 1 14 ? 10.413 -11.360 -2.927 1.00 0.00 14 TRP A CA 3
ATOM 3144 C C . TRP A 1 14 ? 10.885 -11.547 -4.364 1.00 0.00 14 TRP A C 3
ATOM 3145 O O . TRP A 1 14 ? 11.135 -10.574 -5.077 1.00 0.00 14 TRP A O 3
ATOM 3166 N N . ARG A 1 15 ? 11.004 -12.802 -4.785 1.00 0.00 15 ARG A N 3
ATOM 3167 C CA . ARG A 1 15 ? 11.447 -13.115 -6.138 1.00 0.00 15 ARG A CA 3
ATOM 3168 C C . ARG A 1 15 ? 10.286 -13.025 -7.125 1.00 0.00 15 ARG A C 3
ATOM 3169 O O . ARG A 1 15 ? 9.139 -13.309 -6.779 1.00 0.00 15 ARG A O 3
ATOM 3190 N N . LYS A 1 16 ? 10.592 -12.626 -8.355 1.00 0.00 16 LYS A N 3
ATOM 3191 C CA . LYS A 1 16 ? 9.576 -12.497 -9.393 1.00 0.00 16 LYS A CA 3
ATOM 3192 C C . LYS A 1 16 ? 8.823 -13.810 -9.582 1.00 0.00 16 LYS A C 3
ATOM 3193 O O . LYS A 1 16 ? 7.641 -13.814 -9.923 1.00 0.00 16 LYS A O 3
ATOM 3212 N N . GLU A 1 17 ? 9.515 -14.923 -9.356 1.00 0.00 17 GLU A N 3
ATOM 3213 C CA . GLU A 1 17 ? 8.909 -16.241 -9.501 1.00 0.00 17 GLU A CA 3
ATOM 3214 C C . GLU A 1 17 ? 7.817 -16.456 -8.458 1.00 0.00 17 GLU A C 3
ATOM 3215 O O . GLU A 1 17 ? 6.726 -16.933 -8.774 1.00 0.00 17 GLU A O 3
ATOM 3227 N N . CYS A 1 18 ? 8.118 -16.102 -7.213 1.00 0.00 18 CYS A N 3
ATOM 3228 C CA . CYS A 1 18 ? 7.163 -16.257 -6.122 1.00 0.00 18 CYS A CA 3
ATOM 3229 C C . CYS A 1 18 ? 6.051 -15.219 -6.221 1.00 0.00 18 CYS A C 3
ATOM 3230 O O . CYS A 1 18 ? 4.935 -15.442 -5.751 1.00 0.00 18 CYS A O 3
ATOM 3238 N N . LEU A 1 19 ? 6.363 -14.082 -6.835 1.00 0.00 19 LEU A N 3
ATOM 3239 C CA . LEU A 1 19 ? 5.390 -13.007 -6.994 1.00 0.00 19 LEU A CA 3
ATOM 3240 C C . LEU A 1 19 ? 4.336 -13.377 -8.033 1.00 0.00 19 LEU A C 3
ATOM 3241 O O . LEU A 1 19 ? 3.160 -13.047 -7.883 1.00 0.00 19 LEU A O 3
ATOM 3257 N N . ALA A 1 20 ? 4.765 -14.065 -9.086 1.00 0.00 20 ALA A N 3
ATOM 3258 C CA . ALA A 1 20 ? 3.858 -14.483 -10.147 1.00 0.00 20 ALA A CA 3
ATOM 3259 C C . ALA A 1 20 ? 2.877 -15.538 -9.647 1.00 0.00 20 ALA A C 3
ATOM 3260 O O . ALA A 1 20 ? 1.726 -15.587 -10.082 1.00 0.00 20 ALA A O 3
ATOM 3267 N N . VAL A 1 21 ? 3.340 -16.382 -8.730 1.00 0.00 21 VAL A N 3
ATOM 3268 C CA . VAL A 1 21 ? 2.502 -17.437 -8.170 1.00 0.00 21 VAL A CA 3
ATOM 3269 C C . VAL A 1 21 ? 1.509 -16.872 -7.161 1.00 0.00 21 VAL A C 3
ATOM 3270 O O . VAL A 1 21 ? 0.329 -17.220 -7.176 1.00 0.00 21 VAL A O 3
ATOM 3283 N N . MET A 1 22 ? 1.995 -15.998 -6.286 1.00 0.00 22 MET A N 3
ATOM 3284 C CA . MET A 1 22 ? 1.148 -15.383 -5.270 1.00 0.00 22 MET A CA 3
ATOM 3285 C C . MET A 1 22 ? 0.068 -14.520 -5.912 1.00 0.00 22 MET A C 3
ATOM 3286 O O . MET A 1 22 ? -1.094 -14.563 -5.510 1.00 0.00 22 MET A O 3
ATOM 3300 N N . GLU A 1 23 ? 0.460 -13.736 -6.912 1.00 0.00 23 GLU A N 3
ATOM 3301 C CA . GLU A 1 23 ? -0.477 -12.862 -7.609 1.00 0.00 23 GLU A CA 3
ATOM 3302 C C . GLU A 1 23 ? -1.622 -13.666 -8.218 1.00 0.00 23 GLU A C 3
ATOM 3303 O O . GLU A 1 23 ? -2.751 -13.185 -8.312 1.00 0.00 23 GLU A O 3
ATOM 3315 N N . SER A 1 24 ? -1.321 -14.893 -8.631 1.00 0.00 24 SER A N 3
ATOM 3316 C CA . SER A 1 24 ? -2.322 -15.763 -9.236 1.00 0.00 24 SER A CA 3
ATOM 3317 C C . SER A 1 24 ? -3.361 -16.194 -8.205 1.00 0.00 24 SER A C 3
ATOM 3318 O O . SER A 1 24 ? -4.564 -16.147 -8.463 1.00 0.00 24 SER A O 3
ATOM 3326 N N . TYR A 1 25 ? -2.888 -16.612 -7.037 1.00 0.00 25 TYR A N 3
ATOM 3327 C CA . TYR A 1 25 ? -3.774 -17.054 -5.967 1.00 0.00 25 TYR A CA 3
ATOM 3328 C C . TYR A 1 25 ? -4.645 -15.904 -5.471 1.00 0.00 25 TYR A C 3
ATOM 3329 O O . TYR A 1 25 ? -5.794 -16.104 -5.078 1.00 0.00 25 TYR A O 3
ATOM 3347 N N . PHE A 1 26 ? -4.089 -14.697 -5.495 1.00 0.00 26 PHE A N 3
ATOM 3348 C CA . PHE A 1 26 ? -4.814 -13.513 -5.048 1.00 0.00 26 PHE A CA 3
ATOM 3349 C C . PHE A 1 26 ? -5.971 -13.195 -5.991 1.00 0.00 26 PHE A C 3
ATOM 3350 O O . PHE A 1 26 ? -7.058 -12.822 -5.552 1.00 0.00 26 PHE A O 3
ATOM 3367 N N . ASN A 1 27 ? -5.727 -13.346 -7.289 1.00 0.00 27 ASN A N 3
ATOM 3368 C CA . ASN A 1 27 ? -6.748 -13.075 -8.294 1.00 0.00 27 ASN A CA 3
ATOM 3369 C C . ASN A 1 27 ? -7.959 -13.982 -8.099 1.00 0.00 27 ASN A C 3
ATOM 3370 O O . ASN A 1 27 ? -9.099 -13.562 -8.293 1.00 0.00 27 ASN A O 3
ATOM 3381 N N . GLU A 1 28 ? -7.702 -15.228 -7.714 1.00 0.00 28 GLU A N 3
ATOM 3382 C CA . GLU A 1 28 ? -8.771 -16.195 -7.494 1.00 0.00 28 GLU A CA 3
ATOM 3383 C C . GLU A 1 28 ? -9.404 -16.002 -6.119 1.00 0.00 28 GLU A C 3
ATOM 3384 O O . GLU A 1 28 ? -10.602 -16.215 -5.940 1.00 0.00 28 GLU A O 3
ATOM 3396 N N . ASN A 1 29 ? -8.589 -15.597 -5.150 1.00 0.00 29 ASN A N 3
ATOM 3397 C CA . ASN A 1 29 ? -9.068 -15.375 -3.791 1.00 0.00 29 ASN A CA 3
ATOM 3398 C C . ASN A 1 29 ? -8.202 -14.347 -3.069 1.00 0.00 29 ASN A C 3
ATOM 3399 O O . ASN A 1 29 ? -6.986 -14.506 -2.971 1.00 0.00 29 ASN A O 3
ATOM 3410 N N . GLN A 1 30 ? -8.838 -13.294 -2.566 1.00 0.00 30 GLN A N 3
ATOM 3411 C CA . GLN A 1 30 ? -8.126 -12.240 -1.854 1.00 0.00 30 GLN A CA 3
ATOM 3412 C C . GLN A 1 30 ? -7.531 -12.768 -0.553 1.00 0.00 30 GLN A C 3
ATOM 3413 O O . GLN A 1 30 ? -6.405 -12.428 -0.190 1.00 0.00 30 GLN A O 3
ATOM 3427 N N . TYR A 1 31 ? -8.294 -13.602 0.145 1.00 0.00 31 TYR A N 3
ATOM 3428 C CA . TYR A 1 31 ? -7.844 -14.175 1.408 1.00 0.00 31 TYR A CA 3
ATOM 3429 C C . TYR A 1 31 ? -7.745 -15.694 1.312 1.00 0.00 31 TYR A C 3
ATOM 3430 O O . TYR A 1 31 ? -8.723 -16.419 1.496 1.00 0.00 31 TYR A O 3
ATOM 3448 N N . PRO A 1 32 ? -6.534 -16.190 1.017 1.00 0.00 32 PRO A N 3
ATOM 3449 C CA . PRO A 1 32 ? -6.276 -17.627 0.890 1.00 0.00 32 PRO A CA 3
ATOM 3450 C C . PRO A 1 32 ? -6.353 -18.350 2.231 1.00 0.00 32 PRO A C 3
ATOM 3451 O O . PRO A 1 32 ? -5.595 -18.049 3.153 1.00 0.00 32 PRO A O 3
ATOM 3462 N N . ASP A 1 33 ? -7.271 -19.304 2.331 1.00 0.00 33 ASP A N 3
ATOM 3463 C CA . ASP A 1 33 ? -7.446 -20.072 3.559 1.00 0.00 33 ASP A CA 3
ATOM 3464 C C . ASP A 1 33 ? -6.108 -20.605 4.061 1.00 0.00 33 ASP A C 3
ATOM 3465 O O . ASP A 1 33 ? -5.072 -20.404 3.428 1.00 0.00 33 ASP A O 3
ATOM 3474 N N . GLU A 1 34 ? -6.138 -21.284 5.204 1.00 0.00 34 GLU A N 3
ATOM 3475 C CA . GLU A 1 34 ? -4.927 -21.844 5.792 1.00 0.00 34 GLU A CA 3
ATOM 3476 C C . GLU A 1 34 ? -4.234 -22.788 4.814 1.00 0.00 34 GLU A C 3
ATOM 3477 O O . GLU A 1 34 ? -3.044 -22.647 4.536 1.00 0.00 34 GLU A O 3
ATOM 3489 N N . ALA A 1 35 ? -4.989 -23.752 4.295 1.00 0.00 35 ALA A N 3
ATOM 3490 C CA . ALA A 1 35 ? -4.449 -24.719 3.348 1.00 0.00 35 ALA A CA 3
ATOM 3491 C C . ALA A 1 35 ? -4.028 -24.039 2.049 1.00 0.00 35 ALA A C 3
ATOM 3492 O O . ALA A 1 35 ? -3.018 -24.400 1.446 1.00 0.00 35 ALA A O 3
ATOM 3499 N N . LYS A 1 36 ? -4.810 -23.053 1.623 1.00 0.00 36 LYS A N 3
ATOM 3500 C CA . LYS A 1 36 ? -4.520 -22.321 0.396 1.00 0.00 36 LYS A CA 3
ATOM 3501 C C . LYS A 1 36 ? -3.176 -21.606 0.494 1.00 0.00 36 LYS A C 3
ATOM 3502 O O . LYS A 1 36 ? -2.398 -21.593 -0.460 1.00 0.00 36 LYS A O 3
ATOM 3521 N N . ARG A 1 37 ? -2.909 -21.014 1.653 1.00 0.00 37 ARG A N 3
ATOM 3522 C CA . ARG A 1 37 ? -1.659 -20.298 1.876 1.00 0.00 37 ARG A CA 3
ATOM 3523 C C . ARG A 1 37 ? -0.462 -21.231 1.721 1.00 0.00 37 ARG A C 3
ATOM 3524 O O . ARG A 1 37 ? 0.565 -20.851 1.160 1.00 0.00 37 ARG A O 3
ATOM 3545 N N . GLU A 1 38 ? -0.603 -22.454 2.222 1.00 0.00 38 GLU A N 3
ATOM 3546 C CA . GLU A 1 38 ? 0.467 -23.441 2.140 1.00 0.00 38 GLU A CA 3
ATOM 3547 C C . GLU A 1 38 ? 0.656 -23.921 0.704 1.00 0.00 38 GLU A C 3
ATOM 3548 O O . GLU A 1 38 ? 1.781 -24.133 0.253 1.00 0.00 38 GLU A O 3
ATOM 3560 N N . GLU A 1 39 ? -0.454 -24.089 -0.008 1.00 0.00 39 GLU A N 3
ATOM 3561 C CA . GLU A 1 39 ? -0.410 -24.545 -1.393 1.00 0.00 39 GLU A CA 3
ATOM 3562 C C . GLU A 1 39 ? 0.338 -23.547 -2.271 1.00 0.00 39 GLU A C 3
ATOM 3563 O O . GLU A 1 39 ? 1.185 -23.929 -3.080 1.00 0.00 39 GLU A O 3
ATOM 3575 N N . ILE A 1 40 ? 0.020 -22.268 -2.106 1.00 0.00 40 ILE A N 3
ATOM 3576 C CA . ILE A 1 40 ? 0.663 -21.215 -2.882 1.00 0.00 40 ILE A CA 3
ATOM 3577 C C . ILE A 1 40 ? 2.110 -21.016 -2.446 1.00 0.00 40 ILE A C 3
ATOM 3578 O O . ILE A 1 40 ? 2.980 -20.719 -3.265 1.00 0.00 40 ILE A O 3
ATOM 3594 N N . ALA A 1 41 ? 2.361 -21.182 -1.152 1.00 0.00 41 ALA A N 3
ATOM 3595 C CA . ALA A 1 41 ? 3.704 -21.025 -0.607 1.00 0.00 41 ALA A CA 3
ATOM 3596 C C . ALA A 1 41 ? 4.648 -22.089 -1.157 1.00 0.00 41 ALA A C 3
ATOM 3597 O O . ALA A 1 41 ? 5.761 -21.784 -1.584 1.00 0.00 41 ALA A O 3
ATOM 3604 N N . ASN A 1 42 ? 4.195 -23.339 -1.143 1.00 0.00 42 ASN A N 3
ATOM 3605 C CA . ASN A 1 42 ? 5.001 -24.449 -1.639 1.00 0.00 42 ASN A CA 3
ATOM 3606 C C . ASN A 1 42 ? 5.390 -24.229 -3.098 1.00 0.00 42 ASN A C 3
ATOM 3607 O O . ASN A 1 42 ? 6.501 -24.560 -3.511 1.00 0.00 42 ASN A O 3
ATOM 3618 N N . ALA A 1 43 ? 4.467 -23.667 -3.872 1.00 0.00 43 ALA A N 3
ATOM 3619 C CA . ALA A 1 43 ? 4.715 -23.401 -5.284 1.00 0.00 43 ALA A CA 3
ATOM 3620 C C . ALA A 1 43 ? 5.832 -22.378 -5.462 1.00 0.00 43 ALA A C 3
ATOM 3621 O O . ALA A 1 43 ? 6.626 -22.469 -6.399 1.00 0.00 43 ALA A O 3
ATOM 3628 N N . CYS A 1 44 ? 5.886 -21.406 -4.559 1.00 0.00 44 CYS A N 3
ATOM 3629 C CA . CYS A 1 44 ? 6.906 -20.364 -4.618 1.00 0.00 44 CYS A CA 3
ATOM 3630 C C . CYS A 1 44 ? 8.293 -20.947 -4.369 1.00 0.00 44 CYS A C 3
ATOM 3631 O O . CYS A 1 44 ? 9.263 -20.567 -5.024 1.00 0.00 44 CYS A O 3
ATOM 3639 N N . ASN A 1 45 ? 8.380 -21.871 -3.418 1.00 0.00 45 ASN A N 3
ATOM 3640 C CA . ASN A 1 45 ? 9.649 -22.505 -3.082 1.00 0.00 45 ASN A CA 3
ATOM 3641 C C . ASN A 1 45 ? 10.143 -23.379 -4.231 1.00 0.00 45 ASN A C 3
ATOM 3642 O O . ASN A 1 45 ? 11.346 -23.508 -4.453 1.00 0.00 45 ASN A O 3
ATOM 3653 N N . ALA A 1 46 ? 9.204 -23.975 -4.959 1.00 0.00 46 ALA A N 3
ATOM 3654 C CA . ALA A 1 46 ? 9.543 -24.834 -6.087 1.00 0.00 46 ALA A CA 3
ATOM 3655 C C . ALA A 1 46 ? 10.069 -24.015 -7.262 1.00 0.00 46 ALA A C 3
ATOM 3656 O O . ALA A 1 46 ? 11.104 -24.339 -7.843 1.00 0.00 46 ALA A O 3
ATOM 3663 N N . VAL A 1 47 ? 9.347 -22.953 -7.606 1.00 0.00 47 VAL A N 3
ATOM 3664 C CA . VAL A 1 47 ? 9.741 -22.088 -8.712 1.00 0.00 47 VAL A CA 3
ATOM 3665 C C . VAL A 1 47 ? 11.132 -21.508 -8.487 1.00 0.00 47 VAL A C 3
ATOM 3666 O O . VAL A 1 47 ? 11.796 -21.076 -9.430 1.00 0.00 47 VAL A O 3
ATOM 3679 N N . ILE A 1 48 ? 11.569 -21.500 -7.232 1.00 0.00 48 ILE A N 3
ATOM 3680 C CA . ILE A 1 48 ? 12.883 -20.975 -6.883 1.00 0.00 48 ILE A CA 3
ATOM 3681 C C . ILE A 1 48 ? 13.861 -22.102 -6.572 1.00 0.00 48 ILE A C 3
ATOM 3682 O O . ILE A 1 48 ? 15.065 -21.967 -6.784 1.00 0.00 48 ILE A O 3
ATOM 3698 N N . GLN A 1 49 ? 13.334 -23.213 -6.068 1.00 0.00 49 GLN A N 3
ATOM 3699 C CA . GLN A 1 49 ? 14.161 -24.365 -5.728 1.00 0.00 49 GLN A CA 3
ATOM 3700 C C . GLN A 1 49 ? 15.001 -24.803 -6.923 1.00 0.00 49 GLN A C 3
ATOM 3701 O O . GLN A 1 49 ? 14.468 -25.150 -7.977 1.00 0.00 49 GLN A O 3
ATOM 3715 N N . LYS A 1 50 ? 16.319 -24.784 -6.752 1.00 0.00 50 LYS A N 3
ATOM 3716 C CA . LYS A 1 50 ? 17.234 -25.180 -7.815 1.00 0.00 50 LYS A CA 3
ATOM 3717 C C . LYS A 1 50 ? 17.777 -26.585 -7.571 1.00 0.00 50 LYS A C 3
ATOM 3718 O O . LYS A 1 50 ? 17.878 -27.048 -6.435 1.00 0.00 50 LYS A O 3
ATOM 3737 N N . PRO A 1 51 ? 18.136 -27.279 -8.661 1.00 0.00 51 PRO A N 3
ATOM 3738 C CA . PRO A 1 51 ? 18.677 -28.640 -8.590 1.00 0.00 51 PRO A CA 3
ATOM 3739 C C . PRO A 1 51 ? 20.076 -28.677 -7.985 1.00 0.00 51 PRO A C 3
ATOM 3740 O O . PRO A 1 51 ? 20.967 -27.943 -8.411 1.00 0.00 51 PRO A O 3
ATOM 3751 N N . GLY A 1 52 ? 20.263 -29.538 -6.988 1.00 0.00 52 GLY A N 3
ATOM 3752 C CA . GLY A 1 52 ? 21.556 -29.654 -6.341 1.00 0.00 52 GLY A CA 3
ATOM 3753 C C . GLY A 1 52 ? 21.855 -28.483 -5.427 1.00 0.00 52 GLY A C 3
ATOM 3754 O O . GLY A 1 52 ? 22.992 -28.297 -4.994 1.00 0.00 52 GLY A O 3
ATOM 3758 N N . LYS A 1 53 ? 20.832 -27.688 -5.133 1.00 0.00 53 LYS A N 3
ATOM 3759 C CA . LYS A 1 53 ? 20.989 -26.528 -4.264 1.00 0.00 53 LYS A CA 3
ATOM 3760 C C . LYS A 1 53 ? 19.999 -26.578 -3.104 1.00 0.00 53 LYS A C 3
ATOM 3761 O O . LYS A 1 53 ? 18.850 -26.988 -3.272 1.00 0.00 53 LYS A O 3
ATOM 3780 N N . LYS A 1 54 ? 20.452 -26.158 -1.928 1.00 0.00 54 LYS A N 3
ATOM 3781 C CA . LYS A 1 54 ? 19.606 -26.152 -0.740 1.00 0.00 54 LYS A CA 3
ATOM 3782 C C . LYS A 1 54 ? 18.917 -24.802 -0.569 1.00 0.00 54 LYS A C 3
ATOM 3783 O O . LYS A 1 54 ? 19.542 -23.751 -0.718 1.00 0.00 54 LYS A O 3
ATOM 3802 N N . LEU A 1 55 ? 17.627 -24.837 -0.253 1.00 0.00 55 LEU A N 3
ATOM 3803 C CA . LEU A 1 55 ? 16.853 -23.616 -0.060 1.00 0.00 55 LEU A CA 3
ATOM 3804 C C . LEU A 1 55 ? 17.151 -22.992 1.300 1.00 0.00 55 LEU A C 3
ATOM 3805 O O . LEU A 1 55 ? 17.304 -23.698 2.298 1.00 0.00 55 LEU A O 3
ATOM 3821 N N . SER A 1 56 ? 17.229 -21.666 1.333 1.00 0.00 56 SER A N 3
ATOM 3822 C CA . SER A 1 56 ? 17.509 -20.947 2.571 1.00 0.00 56 SER A CA 3
ATOM 3823 C C . SER A 1 56 ? 16.254 -20.255 3.093 1.00 0.00 56 SER A C 3
ATOM 3824 O O . SER A 1 56 ? 15.335 -19.955 2.332 1.00 0.00 56 SER A O 3
ATOM 3832 N N . ASP A 1 57 ? 16.224 -20.006 4.398 1.00 0.00 57 ASP A N 3
ATOM 3833 C CA . ASP A 1 57 ? 15.082 -19.349 5.024 1.00 0.00 57 ASP A CA 3
ATOM 3834 C C . ASP A 1 57 ? 14.827 -17.984 4.392 1.00 0.00 57 ASP A C 3
ATOM 3835 O O . ASP A 1 57 ? 13.717 -17.454 4.460 1.00 0.00 57 ASP A O 3
ATOM 3844 N N . LEU A 1 58 ? 15.861 -17.420 3.778 1.00 0.00 58 LEU A N 3
ATOM 3845 C CA . LEU A 1 58 ? 15.749 -16.115 3.134 1.00 0.00 58 LEU A CA 3
ATOM 3846 C C . LEU A 1 58 ? 14.883 -16.199 1.881 1.00 0.00 58 LEU A C 3
ATOM 3847 O O . LEU A 1 58 ? 14.268 -15.214 1.474 1.00 0.00 58 LEU A O 3
ATOM 3863 N N . GLU A 1 59 ? 14.838 -17.382 1.277 1.00 0.00 59 GLU A N 3
ATOM 3864 C CA . GLU A 1 59 ? 14.046 -17.594 0.071 1.00 0.00 59 GLU A CA 3
ATOM 3865 C C . GLU A 1 59 ? 12.846 -18.492 0.359 1.00 0.00 59 GLU A C 3
ATOM 3866 O O . GLU A 1 59 ? 11.904 -18.560 -0.431 1.00 0.00 59 GLU A O 3
ATOM 3878 N N . ARG A 1 60 ? 12.889 -19.180 1.496 1.00 0.00 60 ARG A N 3
ATOM 3879 C CA . ARG A 1 60 ? 11.807 -20.075 1.888 1.00 0.00 60 ARG A CA 3
ATOM 3880 C C . ARG A 1 60 ? 10.524 -19.293 2.154 1.00 0.00 60 ARG A C 3
ATOM 3881 O O . ARG A 1 60 ? 10.464 -18.471 3.069 1.00 0.00 60 ARG A O 3
ATOM 3902 N N . VAL A 1 61 ? 9.500 -19.554 1.348 1.00 0.00 61 VAL A N 3
ATOM 3903 C CA . VAL A 1 61 ? 8.218 -18.876 1.496 1.00 0.00 61 VAL A CA 3
ATOM 3904 C C . VAL A 1 61 ? 7.251 -19.705 2.335 1.00 0.00 61 VAL A C 3
ATOM 3905 O O . VAL A 1 61 ? 6.688 -20.692 1.861 1.00 0.00 61 VAL A O 3
ATOM 3918 N N . THR A 1 62 ? 7.063 -19.297 3.587 1.00 0.00 62 THR A N 3
ATOM 3919 C CA . THR A 1 62 ? 6.166 -20.002 4.493 1.00 0.00 62 THR A CA 3
ATOM 3920 C C . THR A 1 62 ? 4.729 -19.519 4.330 1.00 0.00 62 THR A C 3
ATOM 3921 O O . THR A 1 62 ? 4.464 -18.564 3.599 1.00 0.00 62 THR A O 3
ATOM 3932 N N . SER A 1 63 ? 3.805 -20.183 5.017 1.00 0.00 63 SER A N 3
ATOM 3933 C CA . SER A 1 63 ? 2.393 -19.823 4.945 1.00 0.00 63 SER A CA 3
ATOM 3934 C C . SER A 1 63 ? 2.161 -18.423 5.506 1.00 0.00 63 SER A C 3
ATOM 3935 O O . SER A 1 63 ? 1.365 -17.651 4.970 1.00 0.00 63 SER A O 3
ATOM 3943 N N . LEU A 1 64 ? 2.861 -18.103 6.589 1.00 0.00 64 LEU A N 3
ATOM 3944 C CA . LEU A 1 64 ? 2.733 -16.796 7.225 1.00 0.00 64 LEU A CA 3
ATOM 3945 C C . LEU A 1 64 ? 3.233 -15.690 6.301 1.00 0.00 64 LEU A C 3
ATOM 3946 O O . LEU A 1 64 ? 2.636 -14.616 6.222 1.00 0.00 64 LEU A O 3
ATOM 3962 N N . LYS A 1 65 ? 4.330 -15.960 5.602 1.00 0.00 65 LYS A N 3
ATOM 3963 C CA . LYS A 1 65 ? 4.909 -14.990 4.681 1.00 0.00 65 LYS A CA 3
ATOM 3964 C C . LYS A 1 65 ? 3.900 -14.586 3.611 1.00 0.00 65 LYS A C 3
ATOM 3965 O O . LYS A 1 65 ? 3.795 -13.412 3.254 1.00 0.00 65 LYS A O 3
ATOM 3984 N N . VAL A 1 66 ? 3.157 -15.565 3.104 1.00 0.00 66 VAL A N 3
ATOM 3985 C CA . VAL A 1 66 ? 2.154 -15.310 2.077 1.00 0.00 66 VAL A CA 3
ATOM 3986 C C . VAL A 1 66 ? 1.073 -14.365 2.587 1.00 0.00 66 VAL A C 3
ATOM 3987 O O . VAL A 1 66 ? 0.637 -13.460 1.875 1.00 0.00 66 VAL A O 3
ATOM 4000 N N . TYR A 1 67 ? 0.644 -14.580 3.826 1.00 0.00 67 TYR A N 3
ATOM 4001 C CA . TYR A 1 67 ? -0.389 -13.749 4.432 1.00 0.00 67 TYR A CA 3
ATOM 4002 C C . TYR A 1 67 ? 0.085 -12.305 4.571 1.00 0.00 67 TYR A C 3
ATOM 4003 O O . TYR A 1 67 ? -0.692 -11.366 4.404 1.00 0.00 67 TYR A O 3
ATOM 4021 N N . ASN A 1 68 ? 1.368 -12.138 4.876 1.00 0.00 68 ASN A N 3
ATOM 4022 C CA . ASN A 1 68 ? 1.948 -10.809 5.037 1.00 0.00 68 ASN A CA 3
ATOM 4023 C C . ASN A 1 68 ? 1.910 -10.036 3.722 1.00 0.00 68 ASN A C 3
ATOM 4024 O O . ASN A 1 68 ? 1.564 -8.855 3.695 1.00 0.00 68 ASN A O 3
ATOM 4035 N N . TRP A 1 69 ? 2.268 -10.711 2.636 1.00 0.00 69 TRP A N 3
ATOM 4036 C CA . TRP A 1 69 ? 2.274 -10.088 1.317 1.00 0.00 69 TRP A CA 3
ATOM 4037 C C . TRP A 1 69 ? 0.853 -9.815 0.837 1.00 0.00 69 TRP A C 3
ATOM 4038 O O . TRP A 1 69 ? 0.558 -8.737 0.320 1.00 0.00 69 TRP A O 3
ATOM 4059 N N . PHE A 1 70 ? -0.025 -10.798 1.011 1.00 0.00 70 PHE A N 3
ATOM 4060 C CA . PHE A 1 70 ? -1.416 -10.663 0.594 1.00 0.00 70 PHE A CA 3
ATOM 4061 C C . PHE A 1 70 ? -2.093 -9.506 1.324 1.00 0.00 70 PHE A C 3
ATOM 4062 O O . PHE A 1 70 ? -2.830 -8.726 0.722 1.00 0.00 70 PHE A O 3
ATOM 4079 N N . ALA A 1 71 ? -1.836 -9.403 2.624 1.00 0.00 71 ALA A N 3
ATOM 4080 C CA . ALA A 1 71 ? -2.419 -8.342 3.435 1.00 0.00 71 ALA A CA 3
ATOM 4081 C C . ALA A 1 71 ? -1.990 -6.968 2.932 1.00 0.00 71 ALA A C 3
ATOM 4082 O O . ALA A 1 71 ? -2.769 -6.016 2.958 1.00 0.00 71 ALA A O 3
ATOM 4089 N N . ASN A 1 72 ? -0.746 -6.872 2.475 1.00 0.00 72 ASN A N 3
ATOM 4090 C CA . ASN A 1 72 ? -0.213 -5.613 1.967 1.00 0.00 72 ASN A CA 3
ATOM 4091 C C . ASN A 1 72 ? -0.973 -5.164 0.722 1.00 0.00 72 ASN A C 3
ATOM 4092 O O . ASN A 1 72 ? -1.217 -3.973 0.527 1.00 0.00 72 ASN A O 3
ATOM 4103 N N . ARG A 1 73 ? -1.344 -6.126 -0.117 1.00 0.00 73 ARG A N 3
ATOM 4104 C CA . ARG A 1 73 ? -2.075 -5.830 -1.343 1.00 0.00 73 ARG A CA 3
ATOM 4105 C C . ARG A 1 73 ? -3.528 -5.479 -1.038 1.00 0.00 73 ARG A C 3
ATOM 4106 O O . ARG A 1 73 ? -4.096 -4.565 -1.638 1.00 0.00 73 ARG A O 3
ATOM 4127 N N . ARG A 1 74 ? -4.125 -6.211 -0.103 1.00 0.00 74 ARG A N 3
ATOM 4128 C CA . ARG A 1 74 ? -5.512 -5.978 0.280 1.00 0.00 74 ARG A CA 3
ATOM 4129 C C . ARG A 1 74 ? -5.675 -4.604 0.924 1.00 0.00 74 ARG A C 3
ATOM 4130 O O . ARG A 1 74 ? -6.602 -3.860 0.600 1.00 0.00 74 ARG A O 3
ATOM 4151 N N . LYS A 1 75 ? -4.769 -4.273 1.837 1.00 0.00 75 LYS A N 3
ATOM 4152 C CA . LYS A 1 75 ? -4.810 -2.989 2.526 1.00 0.00 75 LYS A CA 3
ATOM 4153 C C . LYS A 1 75 ? -4.532 -1.842 1.559 1.00 0.00 75 LYS A C 3
ATOM 4154 O O . LYS A 1 75 ? -5.071 -0.747 1.709 1.00 0.00 75 LYS A O 3
ATOM 4173 N N . GLU A 1 76 ? -3.687 -2.104 0.566 1.00 0.00 76 GLU A N 3
ATOM 4174 C CA . GLU A 1 76 ? -3.339 -1.094 -0.426 1.00 0.00 76 GLU A CA 3
ATOM 4175 C C . GLU A 1 76 ? -4.550 -0.727 -1.278 1.00 0.00 76 GLU A C 3
ATOM 4176 O O . GLU A 1 76 ? -4.775 0.444 -1.585 1.00 0.00 76 GLU A O 3
ATOM 4188 N N . ILE A 1 77 ? -5.326 -1.737 -1.658 1.00 0.00 77 ILE A N 3
ATOM 4189 C CA . ILE A 1 77 ? -6.514 -1.521 -2.474 1.00 0.00 77 ILE A CA 3
ATOM 4190 C C . ILE A 1 77 ? -7.668 -0.985 -1.634 1.00 0.00 77 ILE A C 3
ATOM 4191 O O . ILE A 1 77 ? -8.400 -0.092 -2.062 1.00 0.00 77 ILE A O 3
ATOM 4207 N N . LYS A 1 78 ? -7.825 -1.534 -0.434 1.00 0.00 78 LYS A N 3
ATOM 4208 C CA . LYS A 1 78 ? -8.888 -1.110 0.469 1.00 0.00 78 LYS A CA 3
ATOM 4209 C C . LYS A 1 78 ? -8.711 0.351 0.870 1.00 0.00 78 LYS A C 3
ATOM 4210 O O . LYS A 1 78 ? -9.680 1.107 0.944 1.00 0.00 78 LYS A O 3
ATOM 4229 N N . ARG A 1 79 ? -7.467 0.743 1.126 1.00 0.00 79 ARG A N 3
ATOM 4230 C CA . ARG A 1 79 ? -7.163 2.114 1.519 1.00 0.00 79 ARG A CA 3
ATOM 4231 C C . ARG A 1 79 ? -7.340 3.068 0.342 1.00 0.00 79 ARG A C 3
ATOM 4232 O O . ARG A 1 79 ? -7.778 4.206 0.513 1.00 0.00 79 ARG A O 3
ATOM 4253 N N . ARG A 1 80 ? -6.995 2.598 -0.853 1.00 0.00 80 ARG A N 3
ATOM 4254 C CA . ARG A 1 80 ? -7.115 3.410 -2.057 1.00 0.00 80 ARG A CA 3
ATOM 4255 C C . ARG A 1 80 ? -8.573 3.529 -2.491 1.00 0.00 80 ARG A C 3
ATOM 4256 O O . ARG A 1 80 ? -8.918 4.372 -3.318 1.00 0.00 80 ARG A O 3
ATOM 4277 N N . ALA A 1 81 ? -9.424 2.678 -1.927 1.00 0.00 81 ALA A N 3
ATOM 4278 C CA . ALA A 1 81 ? -10.844 2.688 -2.254 1.00 0.00 81 ALA A CA 3
ATOM 4279 C C . ALA A 1 81 ? -11.652 3.394 -1.170 1.00 0.00 81 ALA A C 3
ATOM 4280 O O . ALA A 1 81 ? -12.751 3.885 -1.422 1.00 0.00 81 ALA A O 3
ATOM 4287 N N . ASN A 1 82 ? -11.099 3.440 0.038 1.00 0.00 82 ASN A N 3
ATOM 4288 C CA . ASN A 1 82 ? -11.769 4.085 1.161 1.00 0.00 82 ASN A CA 3
ATOM 4289 C C . ASN A 1 82 ? -11.174 5.464 1.431 1.00 0.00 82 ASN A C 3
ATOM 4290 O O . ASN A 1 82 ? -11.324 6.013 2.523 1.00 0.00 82 ASN A O 3
ATOM 4301 N N . ILE A 1 83 ? -10.499 6.017 0.429 1.00 0.00 83 ILE A N 3
ATOM 4302 C CA . ILE A 1 83 ? -9.883 7.332 0.557 1.00 0.00 83 ILE A CA 3
ATOM 4303 C C . ILE A 1 83 ? -10.911 8.383 0.963 1.00 0.00 83 ILE A C 3
ATOM 4304 O O . ILE A 1 83 ? -10.835 8.952 2.052 1.00 0.00 83 ILE A O 3
ATOM 4320 N N . ALA A 1 84 ? -11.872 8.635 0.081 1.00 0.00 84 ALA A N 3
ATOM 4321 C CA . ALA A 1 84 ? -12.918 9.615 0.348 1.00 0.00 84 ALA A CA 3
ATOM 4322 C C . ALA A 1 84 ? -12.337 11.020 0.460 1.00 0.00 84 ALA A C 3
ATOM 4323 O O . ALA A 1 84 ? -12.750 11.807 1.312 1.00 0.00 84 ALA A O 3
ATOM 4330 N N . ALA A 1 85 ? -11.376 11.329 -0.405 1.00 0.00 85 ALA A N 3
ATOM 4331 C CA . ALA A 1 85 ? -10.740 12.641 -0.404 1.00 0.00 85 ALA A CA 3
ATOM 4332 C C . ALA A 1 85 ? -11.246 13.497 -1.560 1.00 0.00 85 ALA A C 3
ATOM 4333 O O . ALA A 1 85 ? -11.094 13.134 -2.726 1.00 0.00 85 ALA A O 3
ATOM 4340 N N . ILE A 1 86 ? -11.847 14.635 -1.228 1.00 0.00 86 ILE A N 3
ATOM 4341 C CA . ILE A 1 86 ? -12.374 15.542 -2.240 1.00 0.00 86 ILE A CA 3
ATOM 4342 C C . ILE A 1 86 ? -11.507 16.791 -2.364 1.00 0.00 86 ILE A C 3
ATOM 4343 O O . ILE A 1 86 ? -11.257 17.279 -3.466 1.00 0.00 86 ILE A O 3
ATOM 4359 N N . LEU A 1 87 ? -11.050 17.302 -1.226 1.00 0.00 87 LEU A N 3
ATOM 4360 C CA . LEU A 1 87 ? -10.209 18.493 -1.206 1.00 0.00 87 LEU A CA 3
ATOM 4361 C C . LEU A 1 87 ? -9.030 18.343 -2.163 1.00 0.00 87 LEU A C 3
ATOM 4362 O O . LEU A 1 87 ? -8.487 17.252 -2.326 1.00 0.00 87 LEU A O 3
ATOM 4378 N N . GLU A 1 88 ? -8.640 19.448 -2.790 1.00 0.00 88 GLU A N 3
ATOM 4379 C CA . GLU A 1 88 ? -7.524 19.439 -3.730 1.00 0.00 88 GLU A CA 3
ATOM 4380 C C . GLU A 1 88 ? -6.190 19.406 -2.989 1.00 0.00 88 GLU A C 3
ATOM 4381 O O . GLU A 1 88 ? -5.630 20.448 -2.651 1.00 0.00 88 GLU A O 3
ATOM 4393 N N . SER A 1 89 ? -5.688 18.200 -2.740 1.00 0.00 89 SER A N 3
ATOM 4394 C CA . SER A 1 89 ? -4.422 18.030 -2.036 1.00 0.00 89 SER A CA 3
ATOM 4395 C C . SER A 1 89 ? -3.245 18.372 -2.945 1.00 0.00 89 SER A C 3
ATOM 4396 O O . SER A 1 89 ? -3.371 18.371 -4.169 1.00 0.00 89 SER A O 3
ATOM 4404 N N . SER A 1 90 ? -2.101 18.665 -2.335 1.00 0.00 90 SER A N 3
ATOM 4405 C CA . SER A 1 90 ? -0.901 19.013 -3.087 1.00 0.00 90 SER A CA 3
ATOM 4406 C C . SER A 1 90 ? -0.445 17.843 -3.954 1.00 0.00 90 SER A C 3
ATOM 4407 O O . SER A 1 90 ? -0.083 18.022 -5.116 1.00 0.00 90 SER A O 3
ATOM 4415 N N . GLY A 1 91 ? -0.465 16.645 -3.379 1.00 0.00 91 GLY A N 3
ATOM 4416 C CA . GLY A 1 91 ? -0.052 15.463 -4.112 1.00 0.00 91 GLY A CA 3
ATOM 4417 C C . GLY A 1 91 ? 0.916 14.601 -3.324 1.00 0.00 91 GLY A C 3
ATOM 4418 O O . GLY A 1 91 ? 1.404 14.990 -2.263 1.00 0.00 91 GLY A O 3
ATOM 4422 N N . PRO A 1 92 ? 1.206 13.401 -3.847 1.00 0.00 92 PRO A N 3
ATOM 4423 C CA . PRO A 1 92 ? 2.122 12.457 -3.202 1.00 0.00 92 PRO A CA 3
ATOM 4424 C C . PRO A 1 92 ? 3.570 12.933 -3.244 1.00 0.00 92 PRO A C 3
ATOM 4425 O O . PRO A 1 92 ? 4.258 12.771 -4.252 1.00 0.00 92 PRO A O 3
ATOM 4436 N N . SER A 1 93 ? 4.027 13.522 -2.144 1.00 0.00 93 SER A N 3
ATOM 4437 C CA . SER A 1 93 ? 5.393 14.025 -2.057 1.00 0.00 93 SER A CA 3
ATOM 4438 C C . SER A 1 93 ? 5.709 14.495 -0.640 1.00 0.00 93 SER A C 3
ATOM 4439 O O . SER A 1 93 ? 4.851 15.044 0.050 1.00 0.00 93 SER A O 3
ATOM 4447 N N . SER A 1 94 ? 6.949 14.275 -0.214 1.00 0.00 94 SER A N 3
ATOM 4448 C CA . SER A 1 94 ? 7.380 14.672 1.122 1.00 0.00 94 SER A CA 3
ATOM 4449 C C . SER A 1 94 ? 6.755 16.006 1.520 1.00 0.00 94 SER A C 3
ATOM 4450 O O . SER A 1 94 ? 6.180 16.137 2.599 1.00 0.00 94 SER A O 3
ATOM 4458 N N . GLY A 1 95 ? 6.874 16.995 0.639 1.00 0.00 95 GLY A N 3
ATOM 4459 C CA . GLY A 1 95 ? 6.317 18.306 0.915 1.00 0.00 95 GLY A CA 3
ATOM 4460 C C . GLY A 1 95 ? 5.352 18.765 -0.161 1.00 0.00 95 GLY A C 3
ATOM 4461 O O . GLY A 1 95 ? 4.338 18.114 -0.413 1.00 0.00 95 GLY A O 3
ATOM 4465 N N . GLY A 1 1 ? 0.477 -11.571 15.548 1.00 0.00 1 GLY A N 4
ATOM 4466 C CA . GLY A 1 1 ? 0.410 -10.558 14.512 1.00 0.00 1 GLY A CA 4
ATOM 4467 C C . GLY A 1 1 ? 1.073 -9.259 14.926 1.00 0.00 1 GLY A C 4
ATOM 4468 O O . GLY A 1 1 ? 1.772 -9.207 15.938 1.00 0.00 1 GLY A O 4
ATOM 4472 N N . SER A 1 2 ? 0.855 -8.208 14.142 1.00 0.00 2 SER A N 4
ATOM 4473 C CA . SER A 1 2 ? 1.442 -6.905 14.430 1.00 0.00 2 SER A CA 4
ATOM 4474 C C . SER A 1 2 ? 0.357 -5.842 14.580 1.00 0.00 2 SER A C 4
ATOM 4475 O O . SER A 1 2 ? -0.766 -6.015 14.108 1.00 0.00 2 SER A O 4
ATOM 4483 N N . SER A 1 3 ? 0.703 -4.742 15.241 1.00 0.00 3 SER A N 4
ATOM 4484 C CA . SER A 1 3 ? -0.241 -3.652 15.458 1.00 0.00 3 SER A CA 4
ATOM 4485 C C . SER A 1 3 ? 0.457 -2.300 15.354 1.00 0.00 3 SER A C 4
ATOM 4486 O O . SER A 1 3 ? 1.634 -2.168 15.689 1.00 0.00 3 SER A O 4
ATOM 4494 N N . GLY A 1 4 ? -0.278 -1.296 14.885 1.00 0.00 4 GLY A N 4
ATOM 4495 C CA . GLY A 1 4 ? 0.287 0.034 14.744 1.00 0.00 4 GLY A CA 4
ATOM 4496 C C . GLY A 1 4 ? 1.679 0.012 14.145 1.00 0.00 4 GLY A C 4
ATOM 4497 O O . GLY A 1 4 ? 1.895 -0.568 13.081 1.00 0.00 4 GLY A O 4
ATOM 4501 N N . SER A 1 5 ? 2.626 0.648 14.828 1.00 0.00 5 SER A N 4
ATOM 4502 C CA . SER A 1 5 ? 4.003 0.704 14.354 1.00 0.00 5 SER A CA 4
ATOM 4503 C C . SER A 1 5 ? 4.525 -0.693 14.033 1.00 0.00 5 SER A C 4
ATOM 4504 O O . SER A 1 5 ? 4.696 -1.524 14.926 1.00 0.00 5 SER A O 4
ATOM 4512 N N . SER A 1 6 ? 4.776 -0.945 12.752 1.00 0.00 6 SER A N 4
ATOM 4513 C CA . SER A 1 6 ? 5.274 -2.243 12.312 1.00 0.00 6 SER A CA 4
ATOM 4514 C C . SER A 1 6 ? 6.595 -2.579 12.997 1.00 0.00 6 SER A C 4
ATOM 4515 O O . SER A 1 6 ? 7.159 -1.757 13.719 1.00 0.00 6 SER A O 4
ATOM 4523 N N . GLY A 1 7 ? 7.084 -3.793 12.765 1.00 0.00 7 GLY A N 4
ATOM 4524 C CA . GLY A 1 7 ? 8.334 -4.218 13.367 1.00 0.00 7 GLY A CA 4
ATOM 4525 C C . GLY A 1 7 ? 9.544 -3.713 12.606 1.00 0.00 7 GLY A C 4
ATOM 4526 O O . GLY A 1 7 ? 9.861 -4.215 11.527 1.00 0.00 7 GLY A O 4
ATOM 4530 N N . ARG A 1 8 ? 10.221 -2.717 13.167 1.00 0.00 8 ARG A N 4
ATOM 4531 C CA . ARG A 1 8 ? 11.401 -2.142 12.532 1.00 0.00 8 ARG A CA 4
ATOM 4532 C C . ARG A 1 8 ? 12.197 -3.214 11.792 1.00 0.00 8 ARG A C 4
ATOM 4533 O O . ARG A 1 8 ? 12.369 -4.327 12.287 1.00 0.00 8 ARG A O 4
ATOM 4554 N N . GLY A 1 9 ? 12.679 -2.869 10.602 1.00 0.00 9 GLY A N 4
ATOM 4555 C CA . GLY A 1 9 ? 13.449 -3.812 9.812 1.00 0.00 9 GLY A CA 4
ATOM 4556 C C . GLY A 1 9 ? 12.606 -4.960 9.295 1.00 0.00 9 GLY A C 4
ATOM 4557 O O . GLY A 1 9 ? 11.638 -5.367 9.937 1.00 0.00 9 GLY A O 4
ATOM 4561 N N . SER A 1 10 ? 12.973 -5.484 8.130 1.00 0.00 10 SER A N 4
ATOM 4562 C CA . SER A 1 10 ? 12.239 -6.589 7.524 1.00 0.00 10 SER A CA 4
ATOM 4563 C C . SER A 1 10 ? 13.172 -7.758 7.219 1.00 0.00 10 SER A C 4
ATOM 4564 O O . SER A 1 10 ? 12.862 -8.909 7.525 1.00 0.00 10 SER A O 4
ATOM 4572 N N . ARG A 1 11 ? 14.315 -7.452 6.614 1.00 0.00 11 ARG A N 4
ATOM 4573 C CA . ARG A 1 11 ? 15.292 -8.476 6.266 1.00 0.00 11 ARG A CA 4
ATOM 4574 C C . ARG A 1 11 ? 14.654 -9.572 5.417 1.00 0.00 11 ARG A C 4
ATOM 4575 O O . ARG A 1 11 ? 14.852 -10.761 5.668 1.00 0.00 11 ARG A O 4
ATOM 4596 N N . PHE A 1 12 ? 13.887 -9.162 4.412 1.00 0.00 12 PHE A N 4
ATOM 4597 C CA . PHE A 1 12 ? 13.218 -10.108 3.526 1.00 0.00 12 PHE A CA 4
ATOM 4598 C C . PHE A 1 12 ? 12.796 -9.430 2.226 1.00 0.00 12 PHE A C 4
ATOM 4599 O O . PHE A 1 12 ? 12.423 -8.257 2.216 1.00 0.00 12 PHE A O 4
ATOM 4616 N N . THR A 1 13 ? 12.859 -10.178 1.128 1.00 0.00 13 THR A N 4
ATOM 4617 C CA . THR A 1 13 ? 12.485 -9.651 -0.178 1.00 0.00 13 THR A CA 4
ATOM 4618 C C . THR A 1 13 ? 11.594 -10.631 -0.932 1.00 0.00 13 THR A C 4
ATOM 4619 O O . THR A 1 13 ? 11.564 -11.822 -0.623 1.00 0.00 13 THR A O 4
ATOM 4630 N N . TRP A 1 14 ? 10.870 -10.123 -1.923 1.00 0.00 14 TRP A N 4
ATOM 4631 C CA . TRP A 1 14 ? 9.978 -10.955 -2.722 1.00 0.00 14 TRP A CA 4
ATOM 4632 C C . TRP A 1 14 ? 10.514 -11.122 -4.140 1.00 0.00 14 TRP A C 4
ATOM 4633 O O . TRP A 1 14 ? 10.772 -10.139 -4.835 1.00 0.00 14 TRP A O 4
ATOM 4654 N N . ARG A 1 15 ? 10.678 -12.371 -4.563 1.00 0.00 15 ARG A N 4
ATOM 4655 C CA . ARG A 1 15 ? 11.184 -12.666 -5.898 1.00 0.00 15 ARG A CA 4
ATOM 4656 C C . ARG A 1 15 ? 10.062 -12.605 -6.930 1.00 0.00 15 ARG A C 4
ATOM 4657 O O . ARG A 1 15 ? 8.907 -12.906 -6.627 1.00 0.00 15 ARG A O 4
ATOM 4678 N N . LYS A 1 16 ? 10.409 -12.212 -8.151 1.00 0.00 16 LYS A N 4
ATOM 4679 C CA . LYS A 1 16 ? 9.433 -12.112 -9.229 1.00 0.00 16 LYS A CA 4
ATOM 4680 C C . LYS A 1 16 ? 8.718 -13.442 -9.442 1.00 0.00 16 LYS A C 4
ATOM 4681 O O . LYS A 1 16 ? 7.555 -13.475 -9.840 1.00 0.00 16 LYS A O 4
ATOM 4700 N N . GLU A 1 17 ? 9.423 -14.537 -9.173 1.00 0.00 17 GLU A N 4
ATOM 4701 C CA . GLU A 1 17 ? 8.854 -15.870 -9.335 1.00 0.00 17 GLU A CA 4
ATOM 4702 C C . GLU A 1 17 ? 7.777 -16.133 -8.286 1.00 0.00 17 GLU A C 4
ATOM 4703 O O . GLU A 1 17 ? 6.698 -16.636 -8.602 1.00 0.00 17 GLU A O 4
ATOM 4715 N N . CYS A 1 18 ? 8.078 -15.790 -7.039 1.00 0.00 18 CYS A N 4
ATOM 4716 C CA . CYS A 1 18 ? 7.137 -15.990 -5.943 1.00 0.00 18 CYS A CA 4
ATOM 4717 C C . CYS A 1 18 ? 5.994 -14.982 -6.017 1.00 0.00 18 CYS A C 4
ATOM 4718 O O . CYS A 1 18 ? 4.889 -15.244 -5.541 1.00 0.00 18 CYS A O 4
ATOM 4726 N N . LEU A 1 19 ? 6.268 -13.828 -6.614 1.00 0.00 19 LEU A N 4
ATOM 4727 C CA . LEU A 1 19 ? 5.264 -12.778 -6.749 1.00 0.00 19 LEU A CA 4
ATOM 4728 C C . LEU A 1 19 ? 4.240 -13.139 -7.821 1.00 0.00 19 LEU A C 4
ATOM 4729 O O . LEU A 1 19 ? 3.064 -12.793 -7.711 1.00 0.00 19 LEU A O 4
ATOM 4745 N N . ALA A 1 20 ? 4.695 -13.839 -8.855 1.00 0.00 20 ALA A N 4
ATOM 4746 C CA . ALA A 1 20 ? 3.818 -14.251 -9.944 1.00 0.00 20 ALA A CA 4
ATOM 4747 C C . ALA A 1 20 ? 2.809 -15.292 -9.472 1.00 0.00 20 ALA A C 4
ATOM 4748 O O . ALA A 1 20 ? 1.654 -15.291 -9.900 1.00 0.00 20 ALA A O 4
ATOM 4755 N N . VAL A 1 21 ? 3.252 -16.181 -8.589 1.00 0.00 21 VAL A N 4
ATOM 4756 C CA . VAL A 1 21 ? 2.387 -17.228 -8.059 1.00 0.00 21 VAL A CA 4
ATOM 4757 C C . VAL A 1 21 ? 1.342 -16.651 -7.112 1.00 0.00 21 VAL A C 4
ATOM 4758 O O . VAL A 1 21 ? 0.181 -17.061 -7.127 1.00 0.00 21 VAL A O 4
ATOM 4771 N N . MET A 1 22 ? 1.761 -15.695 -6.288 1.00 0.00 22 MET A N 4
ATOM 4772 C CA . MET A 1 22 ? 0.859 -15.059 -5.335 1.00 0.00 22 MET A CA 4
ATOM 4773 C C . MET A 1 22 ? -0.270 -14.331 -6.057 1.00 0.00 22 MET A C 4
ATOM 4774 O O . MET A 1 22 ? -1.415 -14.343 -5.607 1.00 0.00 22 MET A O 4
ATOM 4788 N N . GLU A 1 23 ? 0.061 -13.698 -7.178 1.00 0.00 23 GLU A N 4
ATOM 4789 C CA . GLU A 1 23 ? -0.927 -12.964 -7.960 1.00 0.00 23 GLU A CA 4
ATOM 4790 C C . GLU A 1 23 ? -1.979 -13.909 -8.532 1.00 0.00 23 GLU A C 4
ATOM 4791 O O . GLU A 1 23 ? -3.140 -13.535 -8.697 1.00 0.00 23 GLU A O 4
ATOM 4803 N N . SER A 1 24 ? -1.564 -15.135 -8.833 1.00 0.00 24 SER A N 4
ATOM 4804 C CA . SER A 1 24 ? -2.469 -16.133 -9.391 1.00 0.00 24 SER A CA 4
ATOM 4805 C C . SER A 1 24 ? -3.512 -16.557 -8.361 1.00 0.00 24 SER A C 4
ATOM 4806 O O . SER A 1 24 ? -4.711 -16.563 -8.642 1.00 0.00 24 SER A O 4
ATOM 4814 N N . TYR A 1 25 ? -3.047 -16.909 -7.168 1.00 0.00 25 TYR A N 4
ATOM 4815 C CA . TYR A 1 25 ? -3.939 -17.336 -6.096 1.00 0.00 25 TYR A CA 4
ATOM 4816 C C . TYR A 1 25 ? -4.833 -16.187 -5.641 1.00 0.00 25 TYR A C 4
ATOM 4817 O O . TYR A 1 25 ? -5.992 -16.393 -5.279 1.00 0.00 25 TYR A O 4
ATOM 4835 N N . PHE A 1 26 ? -4.287 -14.976 -5.662 1.00 0.00 26 PHE A N 4
ATOM 4836 C CA . PHE A 1 26 ? -5.034 -13.793 -5.252 1.00 0.00 26 PHE A CA 4
ATOM 4837 C C . PHE A 1 26 ? -6.205 -13.536 -6.195 1.00 0.00 26 PHE A C 4
ATOM 4838 O O . PHE A 1 26 ? -7.266 -13.076 -5.773 1.00 0.00 26 PHE A O 4
ATOM 4855 N N . ASN A 1 27 ? -6.005 -13.836 -7.474 1.00 0.00 27 ASN A N 4
ATOM 4856 C CA . ASN A 1 27 ? -7.044 -13.636 -8.478 1.00 0.00 27 ASN A CA 4
ATOM 4857 C C . ASN A 1 27 ? -8.230 -14.561 -8.224 1.00 0.00 27 ASN A C 4
ATOM 4858 O O . ASN A 1 27 ? -9.382 -14.181 -8.435 1.00 0.00 27 ASN A O 4
ATOM 4869 N N . GLU A 1 28 ? -7.940 -15.776 -7.770 1.00 0.00 28 GLU A N 4
ATOM 4870 C CA . GLU A 1 28 ? -8.983 -16.755 -7.488 1.00 0.00 28 GLU A CA 4
ATOM 4871 C C . GLU A 1 28 ? -9.566 -16.543 -6.094 1.00 0.00 28 GLU A C 4
ATOM 4872 O O . GLU A 1 28 ? -10.752 -16.772 -5.864 1.00 0.00 28 GLU A O 4
ATOM 4884 N N . ASN A 1 29 ? -8.720 -16.105 -5.166 1.00 0.00 29 ASN A N 4
ATOM 4885 C CA . ASN A 1 29 ? -9.150 -15.863 -3.793 1.00 0.00 29 ASN A CA 4
ATOM 4886 C C . ASN A 1 29 ? -8.360 -14.716 -3.170 1.00 0.00 29 ASN A C 4
ATOM 4887 O O . ASN A 1 29 ? -7.131 -14.752 -3.121 1.00 0.00 29 ASN A O 4
ATOM 4898 N N . GLN A 1 30 ? -9.075 -13.702 -2.695 1.00 0.00 30 GLN A N 4
ATOM 4899 C CA . GLN A 1 30 ? -8.440 -12.545 -2.075 1.00 0.00 30 GLN A CA 4
ATOM 4900 C C . GLN A 1 30 ? -7.756 -12.934 -0.769 1.00 0.00 30 GLN A C 4
ATOM 4901 O O . GLN A 1 30 ? -6.612 -12.554 -0.518 1.00 0.00 30 GLN A O 4
ATOM 4915 N N . TYR A 1 31 ? -8.463 -13.693 0.060 1.00 0.00 31 TYR A N 4
ATOM 4916 C CA . TYR A 1 31 ? -7.925 -14.132 1.342 1.00 0.00 31 TYR A CA 4
ATOM 4917 C C . TYR A 1 31 ? -7.816 -15.653 1.396 1.00 0.00 31 TYR A C 4
ATOM 4918 O O . TYR A 1 31 ? -8.760 -16.356 1.756 1.00 0.00 31 TYR A O 4
ATOM 4936 N N . PRO A 1 32 ? -6.635 -16.173 1.029 1.00 0.00 32 PRO A N 4
ATOM 4937 C CA . PRO A 1 32 ? -6.373 -17.616 1.028 1.00 0.00 32 PRO A CA 4
ATOM 4938 C C . PRO A 1 32 ? -6.301 -18.193 2.437 1.00 0.00 32 PRO A C 4
ATOM 4939 O O . PRO A 1 32 ? -5.550 -17.704 3.281 1.00 0.00 32 PRO A O 4
ATOM 4950 N N . ASP A 1 33 ? -7.085 -19.236 2.685 1.00 0.00 33 ASP A N 4
ATOM 4951 C CA . ASP A 1 33 ? -7.109 -19.882 3.992 1.00 0.00 33 ASP A CA 4
ATOM 4952 C C . ASP A 1 33 ? -5.738 -20.449 4.343 1.00 0.00 33 ASP A C 4
ATOM 4953 O O . ASP A 1 33 ? -4.777 -20.283 3.593 1.00 0.00 33 ASP A O 4
ATOM 4962 N N . GLU A 1 34 ? -5.655 -21.119 5.489 1.00 0.00 34 GLU A N 4
ATOM 4963 C CA . GLU A 1 34 ? -4.400 -21.709 5.939 1.00 0.00 34 GLU A CA 4
ATOM 4964 C C . GLU A 1 34 ? -3.906 -22.758 4.947 1.00 0.00 34 GLU A C 4
ATOM 4965 O O . GLU A 1 34 ? -2.720 -22.811 4.624 1.00 0.00 34 GLU A O 4
ATOM 4977 N N . ALA A 1 35 ? -4.824 -23.592 4.470 1.00 0.00 35 ALA A N 4
ATOM 4978 C CA . ALA A 1 35 ? -4.482 -24.638 3.514 1.00 0.00 35 ALA A CA 4
ATOM 4979 C C . ALA A 1 35 ? -4.075 -24.044 2.171 1.00 0.00 35 ALA A C 4
ATOM 4980 O O . ALA A 1 35 ? -3.102 -24.482 1.555 1.00 0.00 35 ALA A O 4
ATOM 4987 N N . LYS A 1 36 ? -4.824 -23.044 1.720 1.00 0.00 36 LYS A N 4
ATOM 4988 C CA . LYS A 1 36 ? -4.541 -22.388 0.449 1.00 0.00 36 LYS A CA 4
ATOM 4989 C C . LYS A 1 36 ? -3.196 -21.671 0.494 1.00 0.00 36 LYS A C 4
ATOM 4990 O O . LYS A 1 36 ? -2.426 -21.713 -0.466 1.00 0.00 36 LYS A O 4
ATOM 5009 N N . ARG A 1 37 ? -2.918 -21.014 1.616 1.00 0.00 37 ARG A N 4
ATOM 5010 C CA . ARG A 1 37 ? -1.665 -20.289 1.786 1.00 0.00 37 ARG A CA 4
ATOM 5011 C C . ARG A 1 37 ? -0.470 -21.227 1.646 1.00 0.00 37 ARG A C 4
ATOM 5012 O O . ARG A 1 37 ? 0.537 -20.877 1.032 1.00 0.00 37 ARG A O 4
ATOM 5033 N N . GLU A 1 38 ? -0.590 -22.420 2.222 1.00 0.00 38 GLU A N 4
ATOM 5034 C CA . GLU A 1 38 ? 0.481 -23.407 2.162 1.00 0.00 38 GLU A CA 4
ATOM 5035 C C . GLU A 1 38 ? 0.674 -23.916 0.736 1.00 0.00 38 GLU A C 4
ATOM 5036 O O . GLU A 1 38 ? 1.798 -24.163 0.301 1.00 0.00 38 GLU A O 4
ATOM 5048 N N . GLU A 1 39 ? -0.432 -24.070 0.014 1.00 0.00 39 GLU A N 4
ATOM 5049 C CA . GLU A 1 39 ? -0.385 -24.550 -1.361 1.00 0.00 39 GLU A CA 4
ATOM 5050 C C . GLU A 1 39 ? 0.324 -23.545 -2.265 1.00 0.00 39 GLU A C 4
ATOM 5051 O O . GLU A 1 39 ? 1.184 -23.914 -3.066 1.00 0.00 39 GLU A O 4
ATOM 5063 N N . ILE A 1 40 ? -0.042 -22.275 -2.129 1.00 0.00 40 ILE A N 4
ATOM 5064 C CA . ILE A 1 40 ? 0.559 -21.217 -2.932 1.00 0.00 40 ILE A CA 4
ATOM 5065 C C . ILE A 1 40 ? 1.996 -20.947 -2.498 1.00 0.00 40 ILE A C 4
ATOM 5066 O O . ILE A 1 40 ? 2.836 -20.557 -3.308 1.00 0.00 40 ILE A O 4
ATOM 5082 N N . ALA A 1 41 ? 2.271 -21.160 -1.215 1.00 0.00 41 ALA A N 4
ATOM 5083 C CA . ALA A 1 41 ? 3.607 -20.944 -0.674 1.00 0.00 41 ALA A CA 4
ATOM 5084 C C . ALA A 1 41 ? 4.581 -22.004 -1.177 1.00 0.00 41 ALA A C 4
ATOM 5085 O O . ALA A 1 41 ? 5.692 -21.688 -1.601 1.00 0.00 41 ALA A O 4
ATOM 5092 N N . ASN A 1 42 ? 4.157 -23.262 -1.127 1.00 0.00 42 ASN A N 4
ATOM 5093 C CA . ASN A 1 42 ? 4.993 -24.369 -1.576 1.00 0.00 42 ASN A CA 4
ATOM 5094 C C . ASN A 1 42 ? 5.405 -24.183 -3.033 1.00 0.00 42 ASN A C 4
ATOM 5095 O O . ASN A 1 42 ? 6.522 -24.525 -3.422 1.00 0.00 42 ASN A O 4
ATOM 5106 N N . ALA A 1 43 ? 4.496 -23.638 -3.834 1.00 0.00 43 ALA A N 4
ATOM 5107 C CA . ALA A 1 43 ? 4.765 -23.403 -5.248 1.00 0.00 43 ALA A CA 4
ATOM 5108 C C . ALA A 1 43 ? 5.832 -22.329 -5.432 1.00 0.00 43 ALA A C 4
ATOM 5109 O O . ALA A 1 43 ? 6.634 -22.391 -6.365 1.00 0.00 43 ALA A O 4
ATOM 5116 N N . CYS A 1 44 ? 5.834 -21.345 -4.540 1.00 0.00 44 CYS A N 4
ATOM 5117 C CA . CYS A 1 44 ? 6.801 -20.255 -4.606 1.00 0.00 44 CYS A CA 4
ATOM 5118 C C . CYS A 1 44 ? 8.208 -20.758 -4.302 1.00 0.00 44 CYS A C 4
ATOM 5119 O O . CYS A 1 44 ? 9.181 -20.318 -4.913 1.00 0.00 44 CYS A O 4
ATOM 5127 N N . ASN A 1 45 ? 8.308 -21.682 -3.352 1.00 0.00 45 ASN A N 4
ATOM 5128 C CA . ASN A 1 45 ? 9.597 -22.244 -2.964 1.00 0.00 45 ASN A CA 4
ATOM 5129 C C . ASN A 1 45 ? 10.180 -23.095 -4.089 1.00 0.00 45 ASN A C 4
ATOM 5130 O O . ASN A 1 45 ? 11.396 -23.159 -4.266 1.00 0.00 45 ASN A O 4
ATOM 5141 N N . ALA A 1 46 ? 9.303 -23.746 -4.846 1.00 0.00 46 ALA A N 4
ATOM 5142 C CA . ALA A 1 46 ? 9.730 -24.590 -5.955 1.00 0.00 46 ALA A CA 4
ATOM 5143 C C . ALA A 1 46 ? 10.288 -23.752 -7.100 1.00 0.00 46 ALA A C 4
ATOM 5144 O O . ALA A 1 46 ? 11.354 -24.050 -7.639 1.00 0.00 46 ALA A O 4
ATOM 5151 N N . VAL A 1 47 ? 9.560 -22.703 -7.469 1.00 0.00 47 VAL A N 4
ATOM 5152 C CA . VAL A 1 47 ? 9.982 -21.821 -8.550 1.00 0.00 47 VAL A CA 4
ATOM 5153 C C . VAL A 1 47 ? 11.353 -21.219 -8.265 1.00 0.00 47 VAL A C 4
ATOM 5154 O O . VAL A 1 47 ? 12.145 -20.990 -9.180 1.00 0.00 47 VAL A O 4
ATOM 5167 N N . ILE A 1 48 ? 11.627 -20.964 -6.990 1.00 0.00 48 ILE A N 4
ATOM 5168 C CA . ILE A 1 48 ? 12.904 -20.390 -6.583 1.00 0.00 48 ILE A CA 4
ATOM 5169 C C . ILE A 1 48 ? 13.928 -21.480 -6.289 1.00 0.00 48 ILE A C 4
ATOM 5170 O O . ILE A 1 48 ? 15.125 -21.296 -6.511 1.00 0.00 48 ILE A O 4
ATOM 5186 N N . GLN A 1 49 ? 13.450 -22.615 -5.790 1.00 0.00 49 GLN A N 4
ATOM 5187 C CA . GLN A 1 49 ? 14.325 -23.736 -5.467 1.00 0.00 49 GLN A CA 4
ATOM 5188 C C . GLN A 1 49 ? 15.145 -24.155 -6.683 1.00 0.00 49 GLN A C 4
ATOM 5189 O O . GLN A 1 49 ? 14.596 -24.426 -7.752 1.00 0.00 49 GLN A O 4
ATOM 5203 N N . LYS A 1 50 ? 16.462 -24.205 -6.514 1.00 0.00 50 LYS A N 4
ATOM 5204 C CA . LYS A 1 50 ? 17.358 -24.592 -7.597 1.00 0.00 50 LYS A CA 4
ATOM 5205 C C . LYS A 1 50 ? 17.968 -25.965 -7.334 1.00 0.00 50 LYS A C 4
ATOM 5206 O O . LYS A 1 50 ? 18.138 -26.386 -6.190 1.00 0.00 50 LYS A O 4
ATOM 5225 N N . PRO A 1 51 ? 18.308 -26.680 -8.417 1.00 0.00 51 PRO A N 4
ATOM 5226 C CA . PRO A 1 51 ? 18.906 -28.015 -8.328 1.00 0.00 51 PRO A CA 4
ATOM 5227 C C . PRO A 1 51 ? 20.331 -27.977 -7.786 1.00 0.00 51 PRO A C 4
ATOM 5228 O O . PRO A 1 51 ? 21.174 -27.230 -8.281 1.00 0.00 51 PRO A O 4
ATOM 5239 N N . GLY A 1 52 ? 20.593 -28.788 -6.766 1.00 0.00 52 GLY A N 4
ATOM 5240 C CA . GLY A 1 52 ? 21.917 -28.832 -6.174 1.00 0.00 52 GLY A CA 4
ATOM 5241 C C . GLY A 1 52 ? 22.175 -27.664 -5.242 1.00 0.00 52 GLY A C 4
ATOM 5242 O O . GLY A 1 52 ? 23.301 -27.456 -4.792 1.00 0.00 52 GLY A O 4
ATOM 5246 N N . LYS A 1 53 ? 21.128 -26.899 -4.953 1.00 0.00 53 LYS A N 4
ATOM 5247 C CA . LYS A 1 53 ? 21.244 -25.745 -4.069 1.00 0.00 53 LYS A CA 4
ATOM 5248 C C . LYS A 1 53 ? 20.354 -25.908 -2.841 1.00 0.00 53 LYS A C 4
ATOM 5249 O O . LYS A 1 53 ? 19.417 -26.706 -2.842 1.00 0.00 53 LYS A O 4
ATOM 5268 N N . LYS A 1 54 ? 20.653 -25.146 -1.794 1.00 0.00 54 LYS A N 4
ATOM 5269 C CA . LYS A 1 54 ? 19.879 -25.204 -0.560 1.00 0.00 54 LYS A CA 4
ATOM 5270 C C . LYS A 1 54 ? 19.105 -23.908 -0.342 1.00 0.00 54 LYS A C 4
ATOM 5271 O O . LYS A 1 54 ? 19.678 -22.818 -0.377 1.00 0.00 54 LYS A O 4
ATOM 5290 N N . LEU A 1 55 ? 17.802 -24.033 -0.115 1.00 0.00 55 LEU A N 4
ATOM 5291 C CA . LEU A 1 55 ? 16.950 -22.871 0.111 1.00 0.00 55 LEU A CA 4
ATOM 5292 C C . LEU A 1 55 ? 17.244 -22.235 1.466 1.00 0.00 55 LEU A C 4
ATOM 5293 O O . LEU A 1 55 ? 17.553 -22.928 2.435 1.00 0.00 55 LEU A O 4
ATOM 5309 N N . SER A 1 56 ? 17.144 -20.910 1.527 1.00 0.00 56 SER A N 4
ATOM 5310 C CA . SER A 1 56 ? 17.401 -20.180 2.762 1.00 0.00 56 SER A CA 4
ATOM 5311 C C . SER A 1 56 ? 16.112 -19.585 3.320 1.00 0.00 56 SER A C 4
ATOM 5312 O O . SER A 1 56 ? 15.176 -19.295 2.575 1.00 0.00 56 SER A O 4
ATOM 5320 N N . ASP A 1 57 ? 16.071 -19.407 4.636 1.00 0.00 57 ASP A N 4
ATOM 5321 C CA . ASP A 1 57 ? 14.898 -18.845 5.295 1.00 0.00 57 ASP A CA 4
ATOM 5322 C C . ASP A 1 57 ? 14.540 -17.486 4.703 1.00 0.00 57 ASP A C 4
ATOM 5323 O O . ASP A 1 57 ? 13.384 -17.062 4.747 1.00 0.00 57 ASP A O 4
ATOM 5332 N N . LEU A 1 58 ? 15.538 -16.806 4.151 1.00 0.00 58 LEU A N 4
ATOM 5333 C CA . LEU A 1 58 ? 15.330 -15.493 3.550 1.00 0.00 58 LEU A CA 4
ATOM 5334 C C . LEU A 1 58 ? 14.516 -15.604 2.265 1.00 0.00 58 LEU A C 4
ATOM 5335 O O . LEU A 1 58 ? 13.705 -14.732 1.956 1.00 0.00 58 LEU A O 4
ATOM 5351 N N . GLU A 1 59 ? 14.738 -16.684 1.522 1.00 0.00 59 GLU A N 4
ATOM 5352 C CA . GLU A 1 59 ? 14.024 -16.910 0.271 1.00 0.00 59 GLU A CA 4
ATOM 5353 C C . GLU A 1 59 ? 12.848 -17.860 0.479 1.00 0.00 59 GLU A C 4
ATOM 5354 O O . GLU A 1 59 ? 11.961 -17.962 -0.367 1.00 0.00 59 GLU A O 4
ATOM 5366 N N . ARG A 1 60 ? 12.851 -18.555 1.612 1.00 0.00 60 ARG A N 4
ATOM 5367 C CA . ARG A 1 60 ? 11.787 -19.499 1.932 1.00 0.00 60 ARG A CA 4
ATOM 5368 C C . ARG A 1 60 ? 10.443 -18.785 2.046 1.00 0.00 60 ARG A C 4
ATOM 5369 O O . ARG A 1 60 ? 10.338 -17.734 2.677 1.00 0.00 60 ARG A O 4
ATOM 5390 N N . VAL A 1 61 ? 9.417 -19.364 1.430 1.00 0.00 61 VAL A N 4
ATOM 5391 C CA . VAL A 1 61 ? 8.080 -18.784 1.462 1.00 0.00 61 VAL A CA 4
ATOM 5392 C C . VAL A 1 61 ? 7.140 -19.617 2.327 1.00 0.00 61 VAL A C 4
ATOM 5393 O O . VAL A 1 61 ? 6.525 -20.573 1.852 1.00 0.00 61 VAL A O 4
ATOM 5406 N N . THR A 1 62 ? 7.033 -19.249 3.599 1.00 0.00 62 THR A N 4
ATOM 5407 C CA . THR A 1 62 ? 6.169 -19.962 4.531 1.00 0.00 62 THR A CA 4
ATOM 5408 C C . THR A 1 62 ? 4.722 -19.501 4.403 1.00 0.00 62 THR A C 4
ATOM 5409 O O . THR A 1 62 ? 4.439 -18.481 3.773 1.00 0.00 62 THR A O 4
ATOM 5420 N N . SER A 1 63 ? 3.808 -20.257 5.003 1.00 0.00 63 SER A N 4
ATOM 5421 C CA . SER A 1 63 ? 2.389 -19.927 4.953 1.00 0.00 63 SER A CA 4
ATOM 5422 C C . SER A 1 63 ? 2.135 -18.533 5.519 1.00 0.00 63 SER A C 4
ATOM 5423 O O . SER A 1 63 ? 1.258 -17.808 5.047 1.00 0.00 63 SER A O 4
ATOM 5431 N N . LEU A 1 64 ? 2.909 -18.164 6.534 1.00 0.00 64 LEU A N 4
ATOM 5432 C CA . LEU A 1 64 ? 2.769 -16.856 7.166 1.00 0.00 64 LEU A CA 4
ATOM 5433 C C . LEU A 1 64 ? 3.252 -15.748 6.237 1.00 0.00 64 LEU A C 4
ATOM 5434 O O . LEU A 1 64 ? 2.631 -14.689 6.139 1.00 0.00 64 LEU A O 4
ATOM 5450 N N . LYS A 1 65 ? 4.365 -15.998 5.554 1.00 0.00 65 LYS A N 4
ATOM 5451 C CA . LYS A 1 65 ? 4.931 -15.023 4.629 1.00 0.00 65 LYS A CA 4
ATOM 5452 C C . LYS A 1 65 ? 3.931 -14.669 3.533 1.00 0.00 65 LYS A C 4
ATOM 5453 O O . LYS A 1 65 ? 3.844 -13.517 3.108 1.00 0.00 65 LYS A O 4
ATOM 5472 N N . VAL A 1 66 ? 3.178 -15.666 3.080 1.00 0.00 66 VAL A N 4
ATOM 5473 C CA . VAL A 1 66 ? 2.182 -15.459 2.035 1.00 0.00 66 VAL A CA 4
ATOM 5474 C C . VAL A 1 66 ? 1.069 -14.533 2.513 1.00 0.00 66 VAL A C 4
ATOM 5475 O O . VAL A 1 66 ? 0.603 -13.670 1.769 1.00 0.00 66 VAL A O 4
ATOM 5488 N N . TYR A 1 67 ? 0.646 -14.719 3.759 1.00 0.00 67 TYR A N 4
ATOM 5489 C CA . TYR A 1 67 ? -0.414 -13.902 4.336 1.00 0.00 67 TYR A CA 4
ATOM 5490 C C . TYR A 1 67 ? 0.031 -12.450 4.475 1.00 0.00 67 TYR A C 4
ATOM 5491 O O . TYR A 1 67 ? -0.761 -11.526 4.293 1.00 0.00 67 TYR A O 4
ATOM 5509 N N . ASN A 1 68 ? 1.306 -12.257 4.799 1.00 0.00 68 ASN A N 4
ATOM 5510 C CA . ASN A 1 68 ? 1.859 -10.918 4.963 1.00 0.00 68 ASN A CA 4
ATOM 5511 C C . ASN A 1 68 ? 1.794 -10.138 3.653 1.00 0.00 68 ASN A C 4
ATOM 5512 O O . ASN A 1 68 ? 1.422 -8.965 3.635 1.00 0.00 68 ASN A O 4
ATOM 5523 N N . TRP A 1 69 ? 2.157 -10.799 2.560 1.00 0.00 69 TRP A N 4
ATOM 5524 C CA . TRP A 1 69 ? 2.140 -10.168 1.245 1.00 0.00 69 TRP A CA 4
ATOM 5525 C C . TRP A 1 69 ? 0.711 -9.885 0.796 1.00 0.00 69 TRP A C 4
ATOM 5526 O O . TRP A 1 69 ? 0.410 -8.800 0.297 1.00 0.00 69 TRP A O 4
ATOM 5547 N N . PHE A 1 70 ? -0.167 -10.866 0.976 1.00 0.00 70 PHE A N 4
ATOM 5548 C CA . PHE A 1 70 ? -1.565 -10.722 0.588 1.00 0.00 70 PHE A CA 4
ATOM 5549 C C . PHE A 1 70 ? -2.223 -9.569 1.343 1.00 0.00 70 PHE A C 4
ATOM 5550 O O . PHE A 1 70 ? -2.884 -8.720 0.746 1.00 0.00 70 PHE A O 4
ATOM 5567 N N . ALA A 1 71 ? -2.035 -9.548 2.658 1.00 0.00 71 ALA A N 4
ATOM 5568 C CA . ALA A 1 71 ? -2.608 -8.501 3.494 1.00 0.00 71 ALA A CA 4
ATOM 5569 C C . ALA A 1 71 ? -2.030 -7.136 3.137 1.00 0.00 71 ALA A C 4
ATOM 5570 O O . ALA A 1 71 ? -2.759 -6.150 3.038 1.00 0.00 71 ALA A O 4
ATOM 5577 N N . ASN A 1 72 ? -0.716 -7.086 2.946 1.00 0.00 72 ASN A N 4
ATOM 5578 C CA . ASN A 1 72 ? -0.040 -5.841 2.601 1.00 0.00 72 ASN A CA 4
ATOM 5579 C C . ASN A 1 72 ? -0.519 -5.318 1.250 1.00 0.00 72 ASN A C 4
ATOM 5580 O O . ASN A 1 72 ? -0.624 -4.109 1.043 1.00 0.00 72 ASN A O 4
ATOM 5591 N N . ARG A 1 73 ? -0.809 -6.237 0.335 1.00 0.00 73 ARG A N 4
ATOM 5592 C CA . ARG A 1 73 ? -1.277 -5.869 -0.996 1.00 0.00 73 ARG A CA 4
ATOM 5593 C C . ARG A 1 73 ? -2.723 -5.383 -0.949 1.00 0.00 73 ARG A C 4
ATOM 5594 O O . ARG A 1 73 ? -3.059 -4.346 -1.521 1.00 0.00 73 ARG A O 4
ATOM 5615 N N . ARG A 1 74 ? -3.574 -6.140 -0.264 1.00 0.00 74 ARG A N 4
ATOM 5616 C CA . ARG A 1 74 ? -4.984 -5.788 -0.143 1.00 0.00 74 ARG A CA 4
ATOM 5617 C C . ARG A 1 74 ? -5.146 -4.386 0.438 1.00 0.00 74 ARG A C 4
ATOM 5618 O O . ARG A 1 74 ? -5.918 -3.575 -0.075 1.00 0.00 74 ARG A O 4
ATOM 5639 N N . LYS A 1 75 ? -4.414 -4.108 1.511 1.00 0.00 75 LYS A N 4
ATOM 5640 C CA . LYS A 1 75 ? -4.476 -2.805 2.162 1.00 0.00 75 LYS A CA 4
ATOM 5641 C C . LYS A 1 75 ? -3.942 -1.711 1.243 1.00 0.00 75 LYS A C 4
ATOM 5642 O O . LYS A 1 75 ? -4.409 -0.573 1.281 1.00 0.00 75 LYS A O 4
ATOM 5661 N N . GLU A 1 76 ? -2.962 -2.065 0.417 1.00 0.00 76 GLU A N 4
ATOM 5662 C CA . GLU A 1 76 ? -2.366 -1.112 -0.513 1.00 0.00 76 GLU A CA 4
ATOM 5663 C C . GLU A 1 76 ? -3.339 -0.768 -1.637 1.00 0.00 76 GLU A C 4
ATOM 5664 O O . GLU A 1 76 ? -3.613 0.404 -1.898 1.00 0.00 76 GLU A O 4
ATOM 5676 N N . ILE A 1 77 ? -3.857 -1.797 -2.299 1.00 0.00 77 ILE A N 4
ATOM 5677 C CA . ILE A 1 77 ? -4.799 -1.604 -3.395 1.00 0.00 77 ILE A CA 4
ATOM 5678 C C . ILE A 1 77 ? -6.113 -1.016 -2.892 1.00 0.00 77 ILE A C 4
ATOM 5679 O O . ILE A 1 77 ? -6.721 -0.172 -3.551 1.00 0.00 77 ILE A O 4
ATOM 5695 N N . LYS A 1 78 ? -6.546 -1.465 -1.719 1.00 0.00 78 LYS A N 4
ATOM 5696 C CA . LYS A 1 78 ? -7.787 -0.982 -1.125 1.00 0.00 78 LYS A CA 4
ATOM 5697 C C . LYS A 1 78 ? -7.651 0.473 -0.689 1.00 0.00 78 LYS A C 4
ATOM 5698 O O . LYS A 1 78 ? -8.606 1.246 -0.768 1.00 0.00 78 LYS A O 4
ATOM 5717 N N . ARG A 1 79 ? -6.459 0.840 -0.231 1.00 0.00 79 ARG A N 4
ATOM 5718 C CA . ARG A 1 79 ? -6.199 2.203 0.217 1.00 0.00 79 ARG A CA 4
ATOM 5719 C C . ARG A 1 79 ? -6.174 3.168 -0.964 1.00 0.00 79 ARG A C 4
ATOM 5720 O O . ARG A 1 79 ? -6.685 4.285 -0.877 1.00 0.00 79 ARG A O 4
ATOM 5741 N N . ARG A 1 80 ? -5.578 2.729 -2.068 1.00 0.00 80 ARG A N 4
ATOM 5742 C CA . ARG A 1 80 ? -5.486 3.555 -3.266 1.00 0.00 80 ARG A CA 4
ATOM 5743 C C . ARG A 1 80 ? -6.848 3.689 -3.940 1.00 0.00 80 ARG A C 4
ATOM 5744 O O . ARG A 1 80 ? -7.108 4.661 -4.649 1.00 0.00 80 ARG A O 4
ATOM 5765 N N . ALA A 1 81 ? -7.714 2.706 -3.714 1.00 0.00 81 ALA A N 4
ATOM 5766 C CA . ALA A 1 81 ? -9.049 2.715 -4.298 1.00 0.00 81 ALA A CA 4
ATOM 5767 C C . ALA A 1 81 ? -9.979 3.647 -3.528 1.00 0.00 81 ALA A C 4
ATOM 5768 O O . ALA A 1 81 ? -11.048 4.013 -4.013 1.00 0.00 81 ALA A O 4
ATOM 5775 N N . ASN A 1 82 ? -9.564 4.026 -2.323 1.00 0.00 82 ASN A N 4
ATOM 5776 C CA . ASN A 1 82 ? -10.361 4.914 -1.485 1.00 0.00 82 ASN A CA 4
ATOM 5777 C C . ASN A 1 82 ? -10.694 6.207 -2.224 1.00 0.00 82 ASN A C 4
ATOM 5778 O O . ASN A 1 82 ? -11.862 6.567 -2.368 1.00 0.00 82 ASN A O 4
ATOM 5789 N N . ILE A 1 83 ? -9.659 6.898 -2.690 1.00 0.00 83 ILE A N 4
ATOM 5790 C CA . ILE A 1 83 ? -9.842 8.149 -3.416 1.00 0.00 83 ILE A CA 4
ATOM 5791 C C . ILE A 1 83 ? -11.078 8.894 -2.924 1.00 0.00 83 ILE A C 4
ATOM 5792 O O . ILE A 1 83 ? -11.896 9.355 -3.721 1.00 0.00 83 ILE A O 4
ATOM 5808 N N . ALA A 1 84 ? -11.207 9.011 -1.607 1.00 0.00 84 ALA A N 4
ATOM 5809 C CA . ALA A 1 84 ? -12.342 9.704 -1.008 1.00 0.00 84 ALA A CA 4
ATOM 5810 C C . ALA A 1 84 ? -12.029 11.180 -0.787 1.00 0.00 84 ALA A C 4
ATOM 5811 O O . ALA A 1 84 ? -12.919 11.974 -0.486 1.00 0.00 84 ALA A O 4
ATOM 5818 N N . ALA A 1 85 ? -10.759 11.540 -0.939 1.00 0.00 85 ALA A N 4
ATOM 5819 C CA . ALA A 1 85 ? -10.329 12.921 -0.757 1.00 0.00 85 ALA A CA 4
ATOM 5820 C C . ALA A 1 85 ? -9.774 13.498 -2.055 1.00 0.00 85 ALA A C 4
ATOM 5821 O O . ALA A 1 85 ? -9.053 12.820 -2.788 1.00 0.00 85 ALA A O 4
ATOM 5828 N N . ILE A 1 86 ? -10.113 14.753 -2.332 1.00 0.00 86 ILE A N 4
ATOM 5829 C CA . ILE A 1 86 ? -9.647 15.420 -3.541 1.00 0.00 86 ILE A CA 4
ATOM 5830 C C . ILE A 1 86 ? -8.159 15.174 -3.766 1.00 0.00 86 ILE A C 4
ATOM 5831 O O . ILE A 1 86 ? -7.663 15.289 -4.888 1.00 0.00 86 ILE A O 4
ATOM 5847 N N . LEU A 1 87 ? -7.453 14.832 -2.695 1.00 0.00 87 LEU A N 4
ATOM 5848 C CA . LEU A 1 87 ? -6.021 14.566 -2.775 1.00 0.00 87 LEU A CA 4
ATOM 5849 C C . LEU A 1 87 ? -5.714 13.562 -3.882 1.00 0.00 87 LEU A C 4
ATOM 5850 O O . LEU A 1 87 ? -6.334 12.502 -3.960 1.00 0.00 87 LEU A O 4
ATOM 5866 N N . GLU A 1 88 ? -4.753 13.904 -4.735 1.00 0.00 88 GLU A N 4
ATOM 5867 C CA . GLU A 1 88 ? -4.365 13.032 -5.837 1.00 0.00 88 GLU A CA 4
ATOM 5868 C C . GLU A 1 88 ? -3.201 12.131 -5.433 1.00 0.00 88 GLU A C 4
ATOM 5869 O O . GLU A 1 88 ? -2.109 12.609 -5.126 1.00 0.00 88 GLU A O 4
ATOM 5881 N N . SER A 1 89 ? -3.444 10.824 -5.435 1.00 0.00 89 SER A N 4
ATOM 5882 C CA . SER A 1 89 ? -2.418 9.856 -5.065 1.00 0.00 89 SER A CA 4
ATOM 5883 C C . SER A 1 89 ? -1.813 9.204 -6.305 1.00 0.00 89 SER A C 4
ATOM 5884 O O . SER A 1 89 ? -1.491 8.016 -6.301 1.00 0.00 89 SER A O 4
ATOM 5892 N N . SER A 1 90 ? -1.662 9.992 -7.365 1.00 0.00 90 SER A N 4
ATOM 5893 C CA . SER A 1 90 ? -1.099 9.492 -8.614 1.00 0.00 90 SER A CA 4
ATOM 5894 C C . SER A 1 90 ? -0.465 10.625 -9.416 1.00 0.00 90 SER A C 4
ATOM 5895 O O . SER A 1 90 ? -1.015 11.722 -9.503 1.00 0.00 90 SER A O 4
ATOM 5903 N N . GLY A 1 91 ? 0.697 10.349 -10.001 1.00 0.00 91 GLY A N 4
ATOM 5904 C CA . GLY A 1 91 ? 1.387 11.354 -10.788 1.00 0.00 91 GLY A CA 4
ATOM 5905 C C . GLY A 1 91 ? 1.236 11.127 -12.279 1.00 0.00 91 GLY A C 4
ATOM 5906 O O . GLY A 1 91 ? 0.235 10.584 -12.747 1.00 0.00 91 GLY A O 4
ATOM 5910 N N . PRO A 1 92 ? 2.247 11.552 -13.052 1.00 0.00 92 PRO A N 4
ATOM 5911 C CA . PRO A 1 92 ? 2.244 11.404 -14.510 1.00 0.00 92 PRO A CA 4
ATOM 5912 C C . PRO A 1 92 ? 2.392 9.950 -14.946 1.00 0.00 92 PRO A C 4
ATOM 5913 O O . PRO A 1 92 ? 2.871 9.110 -14.185 1.00 0.00 92 PRO A O 4
ATOM 5924 N N . SER A 1 93 ? 1.979 9.661 -16.176 1.00 0.00 93 SER A N 4
ATOM 5925 C CA . SER A 1 93 ? 2.063 8.307 -16.711 1.00 0.00 93 SER A CA 4
ATOM 5926 C C . SER A 1 93 ? 2.394 8.332 -18.201 1.00 0.00 93 SER A C 4
ATOM 5927 O O . SER A 1 93 ? 2.274 9.366 -18.857 1.00 0.00 93 SER A O 4
ATOM 5935 N N . SER A 1 94 ? 2.811 7.185 -18.727 1.00 0.00 94 SER A N 4
ATOM 5936 C CA . SER A 1 94 ? 3.163 7.074 -20.137 1.00 0.00 94 SER A CA 4
ATOM 5937 C C . SER A 1 94 ? 2.055 7.639 -21.020 1.00 0.00 94 SER A C 4
ATOM 5938 O O . SER A 1 94 ? 0.883 7.298 -20.860 1.00 0.00 94 SER A O 4
ATOM 5946 N N . GLY A 1 95 ? 2.434 8.505 -21.955 1.00 0.00 95 GLY A N 4
ATOM 5947 C CA . GLY A 1 95 ? 1.461 9.104 -22.850 1.00 0.00 95 GLY A CA 4
ATOM 5948 C C . GLY A 1 95 ? 1.686 10.591 -23.039 1.00 0.00 95 GLY A C 4
ATOM 5949 O O . GLY A 1 95 ? 2.783 11.095 -22.799 1.00 0.00 95 GLY A O 4
ATOM 5953 N N . GLY A 1 1 ? -3.338 -1.552 17.323 1.00 0.00 1 GLY A N 5
ATOM 5954 C CA . GLY A 1 1 ? -2.484 -1.216 18.447 1.00 0.00 1 GLY A CA 5
ATOM 5955 C C . GLY A 1 1 ? -1.029 -1.554 18.192 1.00 0.00 1 GLY A C 5
ATOM 5956 O O . GLY A 1 1 ? -0.289 -0.752 17.623 1.00 0.00 1 GLY A O 5
ATOM 5960 N N . SER A 1 2 ? -0.617 -2.745 18.614 1.00 0.00 2 SER A N 5
ATOM 5961 C CA . SER A 1 2 ? 0.761 -3.186 18.433 1.00 0.00 2 SER A CA 5
ATOM 5962 C C . SER A 1 2 ? 1.006 -3.624 16.992 1.00 0.00 2 SER A C 5
ATOM 5963 O O . SER A 1 2 ? 0.253 -4.425 16.438 1.00 0.00 2 SER A O 5
ATOM 5971 N N . SER A 1 3 ? 2.065 -3.092 16.391 1.00 0.00 3 SER A N 5
ATOM 5972 C CA . SER A 1 3 ? 2.409 -3.424 15.013 1.00 0.00 3 SER A CA 5
ATOM 5973 C C . SER A 1 3 ? 3.900 -3.219 14.760 1.00 0.00 3 SER A C 5
ATOM 5974 O O . SER A 1 3 ? 4.519 -2.319 15.326 1.00 0.00 3 SER A O 5
ATOM 5982 N N . GLY A 1 4 ? 4.470 -4.063 13.906 1.00 0.00 4 GLY A N 5
ATOM 5983 C CA . GLY A 1 4 ? 5.884 -3.959 13.593 1.00 0.00 4 GLY A CA 5
ATOM 5984 C C . GLY A 1 4 ? 6.747 -4.784 14.527 1.00 0.00 4 GLY A C 5
ATOM 5985 O O . GLY A 1 4 ? 6.454 -4.894 15.718 1.00 0.00 4 GLY A O 5
ATOM 5989 N N . SER A 1 5 ? 7.812 -5.366 13.987 1.00 0.00 5 SER A N 5
ATOM 5990 C CA . SER A 1 5 ? 8.718 -6.189 14.780 1.00 0.00 5 SER A CA 5
ATOM 5991 C C . SER A 1 5 ? 10.038 -5.464 15.025 1.00 0.00 5 SER A C 5
ATOM 5992 O O . SER A 1 5 ? 10.253 -4.359 14.528 1.00 0.00 5 SER A O 5
ATOM 6000 N N . SER A 1 6 ? 10.918 -6.096 15.794 1.00 0.00 6 SER A N 5
ATOM 6001 C CA . SER A 1 6 ? 12.216 -5.510 16.109 1.00 0.00 6 SER A CA 5
ATOM 6002 C C . SER A 1 6 ? 13.344 -6.491 15.800 1.00 0.00 6 SER A C 5
ATOM 6003 O O . SER A 1 6 ? 13.648 -7.376 16.598 1.00 0.00 6 SER A O 5
ATOM 6011 N N . GLY A 1 7 ? 13.961 -6.325 14.634 1.00 0.00 7 GLY A N 5
ATOM 6012 C CA . GLY A 1 7 ? 15.048 -7.201 14.239 1.00 0.00 7 GLY A CA 5
ATOM 6013 C C . GLY A 1 7 ? 16.220 -6.442 13.650 1.00 0.00 7 GLY A C 5
ATOM 6014 O O . GLY A 1 7 ? 16.308 -5.221 13.784 1.00 0.00 7 GLY A O 5
ATOM 6018 N N . ARG A 1 8 ? 17.124 -7.165 12.998 1.00 0.00 8 ARG A N 5
ATOM 6019 C CA . ARG A 1 8 ? 18.299 -6.552 12.390 1.00 0.00 8 ARG A CA 5
ATOM 6020 C C . ARG A 1 8 ? 19.041 -7.554 11.510 1.00 0.00 8 ARG A C 5
ATOM 6021 O O . ARG A 1 8 ? 19.021 -8.757 11.768 1.00 0.00 8 ARG A O 5
ATOM 6042 N N . GLY A 1 9 ? 19.696 -7.049 10.469 1.00 0.00 9 GLY A N 5
ATOM 6043 C CA . GLY A 1 9 ? 20.434 -7.913 9.566 1.00 0.00 9 GLY A CA 5
ATOM 6044 C C . GLY A 1 9 ? 19.524 -8.753 8.692 1.00 0.00 9 GLY A C 5
ATOM 6045 O O . GLY A 1 9 ? 19.480 -8.571 7.476 1.00 0.00 9 GLY A O 5
ATOM 6049 N N . SER A 1 10 ? 18.796 -9.676 9.313 1.00 0.00 10 SER A N 5
ATOM 6050 C CA . SER A 1 10 ? 17.886 -10.550 8.583 1.00 0.00 10 SER A CA 5
ATOM 6051 C C . SER A 1 10 ? 16.898 -9.735 7.753 1.00 0.00 10 SER A C 5
ATOM 6052 O O . SER A 1 10 ? 16.152 -8.914 8.286 1.00 0.00 10 SER A O 5
ATOM 6060 N N . ARG A 1 11 ? 16.900 -9.969 6.445 1.00 0.00 11 ARG A N 5
ATOM 6061 C CA . ARG A 1 11 ? 16.006 -9.257 5.540 1.00 0.00 11 ARG A CA 5
ATOM 6062 C C . ARG A 1 11 ? 15.451 -10.196 4.473 1.00 0.00 11 ARG A C 5
ATOM 6063 O O . ARG A 1 11 ? 16.206 -10.802 3.712 1.00 0.00 11 ARG A O 5
ATOM 6084 N N . PHE A 1 12 ? 14.128 -10.312 4.423 1.00 0.00 12 PHE A N 5
ATOM 6085 C CA . PHE A 1 12 ? 13.472 -11.178 3.450 1.00 0.00 12 PHE A CA 5
ATOM 6086 C C . PHE A 1 12 ? 13.343 -10.479 2.100 1.00 0.00 12 PHE A C 5
ATOM 6087 O O . PHE A 1 12 ? 13.566 -9.273 1.988 1.00 0.00 12 PHE A O 5
ATOM 6104 N N . THR A 1 13 ? 12.979 -11.245 1.076 1.00 0.00 13 THR A N 5
ATOM 6105 C CA . THR A 1 13 ? 12.821 -10.701 -0.267 1.00 0.00 13 THR A CA 5
ATOM 6106 C C . THR A 1 13 ? 11.783 -11.487 -1.059 1.00 0.00 13 THR A C 5
ATOM 6107 O O . THR A 1 13 ? 11.552 -12.668 -0.797 1.00 0.00 13 THR A O 5
ATOM 6118 N N . TRP A 1 14 ? 11.161 -10.826 -2.028 1.00 0.00 14 TRP A N 5
ATOM 6119 C CA . TRP A 1 14 ? 10.147 -11.465 -2.860 1.00 0.00 14 TRP A CA 5
ATOM 6120 C C . TRP A 1 14 ? 10.616 -11.569 -4.307 1.00 0.00 14 TRP A C 5
ATOM 6121 O O . TRP A 1 14 ? 10.720 -10.564 -5.010 1.00 0.00 14 TRP A O 5
ATOM 6142 N N . ARG A 1 15 ? 10.899 -12.792 -4.746 1.00 0.00 15 ARG A N 5
ATOM 6143 C CA . ARG A 1 15 ? 11.358 -13.026 -6.109 1.00 0.00 15 ARG A CA 5
ATOM 6144 C C . ARG A 1 15 ? 10.193 -12.971 -7.093 1.00 0.00 15 ARG A C 5
ATOM 6145 O O . ARG A 1 15 ? 9.046 -13.234 -6.729 1.00 0.00 15 ARG A O 5
ATOM 6166 N N . LYS A 1 16 ? 10.494 -12.627 -8.340 1.00 0.00 16 LYS A N 5
ATOM 6167 C CA . LYS A 1 16 ? 9.473 -12.537 -9.378 1.00 0.00 16 LYS A CA 5
ATOM 6168 C C . LYS A 1 16 ? 8.716 -13.855 -9.511 1.00 0.00 16 LYS A C 5
ATOM 6169 O O . LYS A 1 16 ? 7.546 -13.872 -9.890 1.00 0.00 16 LYS A O 5
ATOM 6188 N N . GLU A 1 17 ? 9.393 -14.955 -9.196 1.00 0.00 17 GLU A N 5
ATOM 6189 C CA . GLU A 1 17 ? 8.782 -16.277 -9.281 1.00 0.00 17 GLU A CA 5
ATOM 6190 C C . GLU A 1 17 ? 7.711 -16.451 -8.208 1.00 0.00 17 GLU A C 5
ATOM 6191 O O . GLU A 1 17 ? 6.613 -16.936 -8.485 1.00 0.00 17 GLU A O 5
ATOM 6203 N N . CYS A 1 18 ? 8.039 -16.054 -6.984 1.00 0.00 18 CYS A N 5
ATOM 6204 C CA . CYS A 1 18 ? 7.106 -16.167 -5.868 1.00 0.00 18 CYS A CA 5
ATOM 6205 C C . CYS A 1 18 ? 5.994 -15.129 -5.981 1.00 0.00 18 CYS A C 5
ATOM 6206 O O . CYS A 1 18 ? 4.888 -15.331 -5.479 1.00 0.00 18 CYS A O 5
ATOM 6214 N N . LEU A 1 19 ? 6.296 -14.016 -6.641 1.00 0.00 19 LEU A N 5
ATOM 6215 C CA . LEU A 1 19 ? 5.323 -12.945 -6.819 1.00 0.00 19 LEU A CA 5
ATOM 6216 C C . LEU A 1 19 ? 4.297 -13.312 -7.886 1.00 0.00 19 LEU A C 5
ATOM 6217 O O . LEU A 1 19 ? 3.108 -13.027 -7.743 1.00 0.00 19 LEU A O 5
ATOM 6233 N N . ALA A 1 20 ? 4.764 -13.949 -8.955 1.00 0.00 20 ALA A N 5
ATOM 6234 C CA . ALA A 1 20 ? 3.887 -14.360 -10.044 1.00 0.00 20 ALA A CA 5
ATOM 6235 C C . ALA A 1 20 ? 2.830 -15.344 -9.556 1.00 0.00 20 ALA A C 5
ATOM 6236 O O . ALA A 1 20 ? 1.669 -15.274 -9.959 1.00 0.00 20 ALA A O 5
ATOM 6243 N N . VAL A 1 21 ? 3.239 -16.262 -8.685 1.00 0.00 21 VAL A N 5
ATOM 6244 C CA . VAL A 1 21 ? 2.326 -17.260 -8.141 1.00 0.00 21 VAL A CA 5
ATOM 6245 C C . VAL A 1 21 ? 1.351 -16.633 -7.151 1.00 0.00 21 VAL A C 5
ATOM 6246 O O . VAL A 1 21 ? 0.171 -16.980 -7.122 1.00 0.00 21 VAL A O 5
ATOM 6259 N N . MET A 1 22 ? 1.853 -15.706 -6.342 1.00 0.00 22 MET A N 5
ATOM 6260 C CA . MET A 1 22 ? 1.025 -15.028 -5.351 1.00 0.00 22 MET A CA 5
ATOM 6261 C C . MET A 1 22 ? -0.079 -14.221 -6.026 1.00 0.00 22 MET A C 5
ATOM 6262 O O . MET A 1 22 ? -1.190 -14.117 -5.505 1.00 0.00 22 MET A O 5
ATOM 6276 N N . GLU A 1 23 ? 0.233 -13.653 -7.186 1.00 0.00 23 GLU A N 5
ATOM 6277 C CA . GLU A 1 23 ? -0.734 -12.854 -7.930 1.00 0.00 23 GLU A CA 5
ATOM 6278 C C . GLU A 1 23 ? -1.884 -13.723 -8.433 1.00 0.00 23 GLU A C 5
ATOM 6279 O O . GLU A 1 23 ? -3.042 -13.306 -8.420 1.00 0.00 23 GLU A O 5
ATOM 6291 N N . SER A 1 24 ? -1.554 -14.932 -8.877 1.00 0.00 24 SER A N 5
ATOM 6292 C CA . SER A 1 24 ? -2.557 -15.858 -9.389 1.00 0.00 24 SER A CA 5
ATOM 6293 C C . SER A 1 24 ? -3.570 -16.215 -8.305 1.00 0.00 24 SER A C 5
ATOM 6294 O O . SER A 1 24 ? -4.780 -16.129 -8.517 1.00 0.00 24 SER A O 5
ATOM 6302 N N . TYR A 1 25 ? -3.066 -16.618 -7.143 1.00 0.00 25 TYR A N 5
ATOM 6303 C CA . TYR A 1 25 ? -3.926 -16.991 -6.026 1.00 0.00 25 TYR A CA 5
ATOM 6304 C C . TYR A 1 25 ? -4.781 -15.810 -5.578 1.00 0.00 25 TYR A C 5
ATOM 6305 O O . TYR A 1 25 ? -5.922 -15.981 -5.149 1.00 0.00 25 TYR A O 5
ATOM 6323 N N . PHE A 1 26 ? -4.220 -14.609 -5.681 1.00 0.00 26 PHE A N 5
ATOM 6324 C CA . PHE A 1 26 ? -4.929 -13.398 -5.287 1.00 0.00 26 PHE A CA 5
ATOM 6325 C C . PHE A 1 26 ? -6.092 -13.115 -6.234 1.00 0.00 26 PHE A C 5
ATOM 6326 O O . PHE A 1 26 ? -7.152 -12.655 -5.812 1.00 0.00 26 PHE A O 5
ATOM 6343 N N . ASN A 1 27 ? -5.883 -13.394 -7.517 1.00 0.00 27 ASN A N 5
ATOM 6344 C CA . ASN A 1 27 ? -6.913 -13.168 -8.525 1.00 0.00 27 ASN A CA 5
ATOM 6345 C C . ASN A 1 27 ? -8.126 -14.058 -8.271 1.00 0.00 27 ASN A C 5
ATOM 6346 O O . ASN A 1 27 ? -9.265 -13.647 -8.491 1.00 0.00 27 ASN A O 5
ATOM 6357 N N . GLU A 1 28 ? -7.872 -15.278 -7.808 1.00 0.00 28 GLU A N 5
ATOM 6358 C CA . GLU A 1 28 ? -8.944 -16.225 -7.525 1.00 0.00 28 GLU A CA 5
ATOM 6359 C C . GLU A 1 28 ? -9.560 -15.956 -6.154 1.00 0.00 28 GLU A C 5
ATOM 6360 O O . GLU A 1 28 ? -10.757 -16.153 -5.951 1.00 0.00 28 GLU A O 5
ATOM 6372 N N . ASN A 1 29 ? -8.731 -15.506 -5.218 1.00 0.00 29 ASN A N 5
ATOM 6373 C CA . ASN A 1 29 ? -9.192 -15.212 -3.866 1.00 0.00 29 ASN A CA 5
ATOM 6374 C C . ASN A 1 29 ? -8.246 -14.240 -3.168 1.00 0.00 29 ASN A C 5
ATOM 6375 O O . ASN A 1 29 ? -7.029 -14.419 -3.193 1.00 0.00 29 ASN A O 5
ATOM 6386 N N . GLN A 1 30 ? -8.815 -13.212 -2.546 1.00 0.00 30 GLN A N 5
ATOM 6387 C CA . GLN A 1 30 ? -8.022 -12.212 -1.841 1.00 0.00 30 GLN A CA 5
ATOM 6388 C C . GLN A 1 30 ? -7.490 -12.769 -0.524 1.00 0.00 30 GLN A C 5
ATOM 6389 O O . GLN A 1 30 ? -6.374 -12.453 -0.110 1.00 0.00 30 GLN A O 5
ATOM 6403 N N . TYR A 1 31 ? -8.296 -13.598 0.130 1.00 0.00 31 TYR A N 5
ATOM 6404 C CA . TYR A 1 31 ? -7.907 -14.196 1.402 1.00 0.00 31 TYR A CA 5
ATOM 6405 C C . TYR A 1 31 ? -7.830 -15.716 1.288 1.00 0.00 31 TYR A C 5
ATOM 6406 O O . TYR A 1 31 ? -8.812 -16.430 1.493 1.00 0.00 31 TYR A O 5
ATOM 6424 N N . PRO A 1 32 ? -6.634 -16.222 0.954 1.00 0.00 32 PRO A N 5
ATOM 6425 C CA . PRO A 1 32 ? -6.398 -17.662 0.806 1.00 0.00 32 PRO A CA 5
ATOM 6426 C C . PRO A 1 32 ? -6.446 -18.397 2.141 1.00 0.00 32 PRO A C 5
ATOM 6427 O O . PRO A 1 32 ? -5.675 -18.099 3.053 1.00 0.00 32 PRO A O 5
ATOM 6438 N N . ASP A 1 33 ? -7.356 -19.359 2.249 1.00 0.00 33 ASP A N 5
ATOM 6439 C CA . ASP A 1 33 ? -7.504 -20.138 3.472 1.00 0.00 33 ASP A CA 5
ATOM 6440 C C . ASP A 1 33 ? -6.146 -20.601 3.989 1.00 0.00 33 ASP A C 5
ATOM 6441 O O . ASP A 1 33 ? -5.125 -20.419 3.327 1.00 0.00 33 ASP A O 5
ATOM 6450 N N . GLU A 1 34 ? -6.142 -21.200 5.176 1.00 0.00 34 GLU A N 5
ATOM 6451 C CA . GLU A 1 34 ? -4.908 -21.688 5.781 1.00 0.00 34 GLU A CA 5
ATOM 6452 C C . GLU A 1 34 ? -4.185 -22.650 4.844 1.00 0.00 34 GLU A C 5
ATOM 6453 O O . GLU A 1 34 ? -2.994 -22.495 4.576 1.00 0.00 34 GLU A O 5
ATOM 6465 N N . ALA A 1 35 ? -4.915 -23.645 4.349 1.00 0.00 35 ALA A N 5
ATOM 6466 C CA . ALA A 1 35 ? -4.345 -24.632 3.440 1.00 0.00 35 ALA A CA 5
ATOM 6467 C C . ALA A 1 35 ? -3.961 -23.995 2.109 1.00 0.00 35 ALA A C 5
ATOM 6468 O O . ALA A 1 35 ? -2.955 -24.362 1.501 1.00 0.00 35 ALA A O 5
ATOM 6475 N N . LYS A 1 36 ? -4.768 -23.041 1.660 1.00 0.00 36 LYS A N 5
ATOM 6476 C CA . LYS A 1 36 ? -4.513 -22.352 0.401 1.00 0.00 36 LYS A CA 5
ATOM 6477 C C . LYS A 1 36 ? -3.181 -21.611 0.446 1.00 0.00 36 LYS A C 5
ATOM 6478 O O . LYS A 1 36 ? -2.439 -21.588 -0.537 1.00 0.00 36 LYS A O 5
ATOM 6497 N N . ARG A 1 37 ? -2.883 -21.007 1.592 1.00 0.00 37 ARG A N 5
ATOM 6498 C CA . ARG A 1 37 ? -1.639 -20.266 1.764 1.00 0.00 37 ARG A CA 5
ATOM 6499 C C . ARG A 1 37 ? -0.433 -21.193 1.645 1.00 0.00 37 ARG A C 5
ATOM 6500 O O . ARG A 1 37 ? 0.557 -20.858 0.996 1.00 0.00 37 ARG A O 5
ATOM 6521 N N . GLU A 1 38 ? -0.524 -22.359 2.279 1.00 0.00 38 GLU A N 5
ATOM 6522 C CA . GLU A 1 38 ? 0.561 -23.332 2.245 1.00 0.00 38 GLU A CA 5
ATOM 6523 C C . GLU A 1 38 ? 0.757 -23.879 0.834 1.00 0.00 38 GLU A C 5
ATOM 6524 O O . GLU A 1 38 ? 1.882 -24.136 0.408 1.00 0.00 38 GLU A O 5
ATOM 6536 N N . GLU A 1 39 ? -0.347 -24.056 0.115 1.00 0.00 39 GLU A N 5
ATOM 6537 C CA . GLU A 1 39 ? -0.297 -24.574 -1.247 1.00 0.00 39 GLU A CA 5
ATOM 6538 C C . GLU A 1 39 ? 0.414 -23.594 -2.176 1.00 0.00 39 GLU A C 5
ATOM 6539 O O . GLU A 1 39 ? 1.275 -23.984 -2.964 1.00 0.00 39 GLU A O 5
ATOM 6551 N N . ILE A 1 40 ? 0.046 -22.321 -2.077 1.00 0.00 40 ILE A N 5
ATOM 6552 C CA . ILE A 1 40 ? 0.648 -21.285 -2.907 1.00 0.00 40 ILE A CA 5
ATOM 6553 C C . ILE A 1 40 ? 2.082 -20.999 -2.475 1.00 0.00 40 ILE A C 5
ATOM 6554 O O . ILE A 1 40 ? 2.921 -20.614 -3.289 1.00 0.00 40 ILE A O 5
ATOM 6570 N N . ALA A 1 41 ? 2.356 -21.191 -1.189 1.00 0.00 41 ALA A N 5
ATOM 6571 C CA . ALA A 1 41 ? 3.690 -20.958 -0.649 1.00 0.00 41 ALA A CA 5
ATOM 6572 C C . ALA A 1 41 ? 4.661 -22.044 -1.097 1.00 0.00 41 ALA A C 5
ATOM 6573 O O . ALA A 1 41 ? 5.794 -21.757 -1.482 1.00 0.00 41 ALA A O 5
ATOM 6580 N N . ASN A 1 42 ? 4.211 -23.294 -1.042 1.00 0.00 42 ASN A N 5
ATOM 6581 C CA . ASN A 1 42 ? 5.041 -24.424 -1.441 1.00 0.00 42 ASN A CA 5
ATOM 6582 C C . ASN A 1 42 ? 5.491 -24.283 -2.892 1.00 0.00 42 ASN A C 5
ATOM 6583 O O . ASN A 1 42 ? 6.619 -24.631 -3.239 1.00 0.00 42 ASN A O 5
ATOM 6594 N N . ALA A 1 43 ? 4.600 -23.770 -3.735 1.00 0.00 43 ALA A N 5
ATOM 6595 C CA . ALA A 1 43 ? 4.906 -23.581 -5.147 1.00 0.00 43 ALA A CA 5
ATOM 6596 C C . ALA A 1 43 ? 5.975 -22.510 -5.339 1.00 0.00 43 ALA A C 5
ATOM 6597 O O . ALA A 1 43 ? 6.835 -22.628 -6.212 1.00 0.00 43 ALA A O 5
ATOM 6604 N N . CYS A 1 44 ? 5.913 -21.467 -4.519 1.00 0.00 44 CYS A N 5
ATOM 6605 C CA . CYS A 1 44 ? 6.875 -20.373 -4.600 1.00 0.00 44 CYS A CA 5
ATOM 6606 C C . CYS A 1 44 ? 8.290 -20.872 -4.323 1.00 0.00 44 CYS A C 5
ATOM 6607 O O . CYS A 1 44 ? 9.241 -20.475 -4.994 1.00 0.00 44 CYS A O 5
ATOM 6615 N N . ASN A 1 45 ? 8.420 -21.744 -3.328 1.00 0.00 45 ASN A N 5
ATOM 6616 C CA . ASN A 1 45 ? 9.719 -22.296 -2.961 1.00 0.00 45 ASN A CA 5
ATOM 6617 C C . ASN A 1 45 ? 10.262 -23.194 -4.068 1.00 0.00 45 ASN A C 5
ATOM 6618 O O . ASN A 1 45 ? 11.471 -23.269 -4.284 1.00 0.00 45 ASN A O 5
ATOM 6629 N N . ALA A 1 46 ? 9.358 -23.874 -4.767 1.00 0.00 46 ALA A N 5
ATOM 6630 C CA . ALA A 1 46 ? 9.746 -24.765 -5.853 1.00 0.00 46 ALA A CA 5
ATOM 6631 C C . ALA A 1 46 ? 10.264 -23.977 -7.051 1.00 0.00 46 ALA A C 5
ATOM 6632 O O . ALA A 1 46 ? 11.318 -24.291 -7.604 1.00 0.00 46 ALA A O 5
ATOM 6639 N N . VAL A 1 47 ? 9.517 -22.952 -7.448 1.00 0.00 47 VAL A N 5
ATOM 6640 C CA . VAL A 1 47 ? 9.901 -22.119 -8.581 1.00 0.00 47 VAL A CA 5
ATOM 6641 C C . VAL A 1 47 ? 11.273 -21.490 -8.360 1.00 0.00 47 VAL A C 5
ATOM 6642 O O . VAL A 1 47 ? 12.029 -21.278 -9.308 1.00 0.00 47 VAL A O 5
ATOM 6655 N N . ILE A 1 48 ? 11.587 -21.196 -7.103 1.00 0.00 48 ILE A N 5
ATOM 6656 C CA . ILE A 1 48 ? 12.868 -20.593 -6.758 1.00 0.00 48 ILE A CA 5
ATOM 6657 C C . ILE A 1 48 ? 13.909 -21.660 -6.437 1.00 0.00 48 ILE A C 5
ATOM 6658 O O . ILE A 1 48 ? 15.104 -21.462 -6.656 1.00 0.00 48 ILE A O 5
ATOM 6674 N N . GLN A 1 49 ? 13.446 -22.793 -5.918 1.00 0.00 49 GLN A N 5
ATOM 6675 C CA . GLN A 1 49 ? 14.338 -23.893 -5.568 1.00 0.00 49 GLN A CA 5
ATOM 6676 C C . GLN A 1 49 ? 15.178 -24.316 -6.769 1.00 0.00 49 GLN A C 5
ATOM 6677 O O . GLN A 1 49 ? 14.645 -24.635 -7.831 1.00 0.00 49 GLN A O 5
ATOM 6691 N N . LYS A 1 50 ? 16.495 -24.315 -6.593 1.00 0.00 50 LYS A N 5
ATOM 6692 C CA . LYS A 1 50 ? 17.410 -24.699 -7.661 1.00 0.00 50 LYS A CA 5
ATOM 6693 C C . LYS A 1 50 ? 17.929 -26.118 -7.448 1.00 0.00 50 LYS A C 5
ATOM 6694 O O . LYS A 1 50 ? 18.018 -26.610 -6.323 1.00 0.00 50 LYS A O 5
ATOM 6713 N N . PRO A 1 51 ? 18.281 -26.792 -8.553 1.00 0.00 51 PRO A N 5
ATOM 6714 C CA . PRO A 1 51 ? 18.800 -28.163 -8.513 1.00 0.00 51 PRO A CA 5
ATOM 6715 C C . PRO A 1 51 ? 20.196 -28.237 -7.904 1.00 0.00 51 PRO A C 5
ATOM 6716 O O . PRO A 1 51 ? 21.101 -27.512 -8.313 1.00 0.00 51 PRO A O 5
ATOM 6727 N N . GLY A 1 52 ? 20.363 -29.119 -6.924 1.00 0.00 52 GLY A N 5
ATOM 6728 C CA . GLY A 1 52 ? 21.652 -29.272 -6.275 1.00 0.00 52 GLY A CA 5
ATOM 6729 C C . GLY A 1 52 ? 21.959 -28.134 -5.322 1.00 0.00 52 GLY A C 5
ATOM 6730 O O . GLY A 1 52 ? 23.095 -27.980 -4.873 1.00 0.00 52 GLY A O 5
ATOM 6734 N N . LYS A 1 53 ? 20.946 -27.333 -5.013 1.00 0.00 53 LYS A N 5
ATOM 6735 C CA . LYS A 1 53 ? 21.112 -26.202 -4.107 1.00 0.00 53 LYS A CA 5
ATOM 6736 C C . LYS A 1 53 ? 20.224 -26.356 -2.876 1.00 0.00 53 LYS A C 5
ATOM 6737 O O . LYS A 1 53 ? 19.262 -27.124 -2.884 1.00 0.00 53 LYS A O 5
ATOM 6756 N N . LYS A 1 54 ? 20.553 -25.620 -1.820 1.00 0.00 54 LYS A N 5
ATOM 6757 C CA . LYS A 1 54 ? 19.784 -25.672 -0.582 1.00 0.00 54 LYS A CA 5
ATOM 6758 C C . LYS A 1 54 ? 19.046 -24.358 -0.345 1.00 0.00 54 LYS A C 5
ATOM 6759 O O . LYS A 1 54 ? 19.649 -23.284 -0.357 1.00 0.00 54 LYS A O 5
ATOM 6778 N N . LEU A 1 55 ? 17.739 -24.450 -0.127 1.00 0.00 55 LEU A N 5
ATOM 6779 C CA . LEU A 1 55 ? 16.918 -23.269 0.115 1.00 0.00 55 LEU A CA 5
ATOM 6780 C C . LEU A 1 55 ? 17.238 -22.652 1.473 1.00 0.00 55 LEU A C 5
ATOM 6781 O O . LEU A 1 55 ? 17.507 -23.364 2.441 1.00 0.00 55 LEU A O 5
ATOM 6797 N N . SER A 1 56 ? 17.206 -21.325 1.537 1.00 0.00 56 SER A N 5
ATOM 6798 C CA . SER A 1 56 ? 17.495 -20.612 2.776 1.00 0.00 56 SER A CA 5
ATOM 6799 C C . SER A 1 56 ? 16.231 -19.968 3.339 1.00 0.00 56 SER A C 5
ATOM 6800 O O . SER A 1 56 ? 15.278 -19.702 2.607 1.00 0.00 56 SER A O 5
ATOM 6808 N N . ASP A 1 57 ? 16.232 -19.721 4.644 1.00 0.00 57 ASP A N 5
ATOM 6809 C CA . ASP A 1 57 ? 15.088 -19.107 5.307 1.00 0.00 57 ASP A CA 5
ATOM 6810 C C . ASP A 1 57 ? 14.716 -17.787 4.638 1.00 0.00 57 ASP A C 5
ATOM 6811 O O . ASP A 1 57 ? 13.573 -17.335 4.724 1.00 0.00 57 ASP A O 5
ATOM 6820 N N . LEU A 1 58 ? 15.688 -17.173 3.973 1.00 0.00 58 LEU A N 5
ATOM 6821 C CA . LEU A 1 58 ? 15.464 -15.903 3.289 1.00 0.00 58 LEU A CA 5
ATOM 6822 C C . LEU A 1 58 ? 14.550 -16.088 2.082 1.00 0.00 58 LEU A C 5
ATOM 6823 O O . LEU A 1 58 ? 13.785 -15.192 1.728 1.00 0.00 58 LEU A O 5
ATOM 6839 N N . GLU A 1 59 ? 14.635 -17.258 1.456 1.00 0.00 59 GLU A N 5
ATOM 6840 C CA . GLU A 1 59 ? 13.814 -17.561 0.290 1.00 0.00 59 GLU A CA 5
ATOM 6841 C C . GLU A 1 59 ? 12.652 -18.477 0.664 1.00 0.00 59 GLU A C 5
ATOM 6842 O O . GLU A 1 59 ? 11.687 -18.612 -0.087 1.00 0.00 59 GLU A O 5
ATOM 6854 N N . ARG A 1 60 ? 12.755 -19.105 1.831 1.00 0.00 60 ARG A N 5
ATOM 6855 C CA . ARG A 1 60 ? 11.714 -20.010 2.305 1.00 0.00 60 ARG A CA 5
ATOM 6856 C C . ARG A 1 60 ? 10.382 -19.281 2.446 1.00 0.00 60 ARG A C 5
ATOM 6857 O O . ARG A 1 60 ? 10.206 -18.454 3.341 1.00 0.00 60 ARG A O 5
ATOM 6878 N N . VAL A 1 61 ? 9.446 -19.592 1.554 1.00 0.00 61 VAL A N 5
ATOM 6879 C CA . VAL A 1 61 ? 8.129 -18.967 1.579 1.00 0.00 61 VAL A CA 5
ATOM 6880 C C . VAL A 1 61 ? 7.144 -19.792 2.400 1.00 0.00 61 VAL A C 5
ATOM 6881 O O . VAL A 1 61 ? 6.558 -20.755 1.904 1.00 0.00 61 VAL A O 5
ATOM 6894 N N . THR A 1 62 ? 6.965 -19.408 3.660 1.00 0.00 62 THR A N 5
ATOM 6895 C CA . THR A 1 62 ? 6.052 -20.112 4.551 1.00 0.00 62 THR A CA 5
ATOM 6896 C C . THR A 1 62 ? 4.628 -19.588 4.405 1.00 0.00 62 THR A C 5
ATOM 6897 O O . THR A 1 62 ? 4.396 -18.563 3.764 1.00 0.00 62 THR A O 5
ATOM 6908 N N . SER A 1 63 ? 3.676 -20.298 5.003 1.00 0.00 63 SER A N 5
ATOM 6909 C CA . SER A 1 63 ? 2.274 -19.906 4.936 1.00 0.00 63 SER A CA 5
ATOM 6910 C C . SER A 1 63 ? 2.079 -18.492 5.474 1.00 0.00 63 SER A C 5
ATOM 6911 O O . SER A 1 63 ? 1.337 -17.693 4.899 1.00 0.00 63 SER A O 5
ATOM 6919 N N . LEU A 1 64 ? 2.749 -18.188 6.579 1.00 0.00 64 LEU A N 5
ATOM 6920 C CA . LEU A 1 64 ? 2.651 -16.870 7.196 1.00 0.00 64 LEU A CA 5
ATOM 6921 C C . LEU A 1 64 ? 3.183 -15.789 6.260 1.00 0.00 64 LEU A C 5
ATOM 6922 O O . LEU A 1 64 ? 2.592 -14.717 6.134 1.00 0.00 64 LEU A O 5
ATOM 6938 N N . LYS A 1 65 ? 4.301 -16.080 5.603 1.00 0.00 65 LYS A N 5
ATOM 6939 C CA . LYS A 1 65 ? 4.911 -15.136 4.675 1.00 0.00 65 LYS A CA 5
ATOM 6940 C C . LYS A 1 65 ? 3.936 -14.759 3.564 1.00 0.00 65 LYS A C 5
ATOM 6941 O O . LYS A 1 65 ? 3.874 -13.603 3.145 1.00 0.00 65 LYS A O 5
ATOM 6960 N N . VAL A 1 66 ? 3.176 -15.741 3.090 1.00 0.00 66 VAL A N 5
ATOM 6961 C CA . VAL A 1 66 ? 2.203 -15.511 2.029 1.00 0.00 66 VAL A CA 5
ATOM 6962 C C . VAL A 1 66 ? 1.114 -14.546 2.483 1.00 0.00 66 VAL A C 5
ATOM 6963 O O . VAL A 1 66 ? 0.691 -13.671 1.727 1.00 0.00 66 VAL A O 5
ATOM 6976 N N . TYR A 1 67 ? 0.664 -14.710 3.722 1.00 0.00 67 TYR A N 5
ATOM 6977 C CA . TYR A 1 67 ? -0.378 -13.854 4.276 1.00 0.00 67 TYR A CA 5
ATOM 6978 C C . TYR A 1 67 ? 0.108 -12.414 4.401 1.00 0.00 67 TYR A C 5
ATOM 6979 O O . TYR A 1 67 ? -0.651 -11.470 4.186 1.00 0.00 67 TYR A O 5
ATOM 6997 N N . ASN A 1 68 ? 1.381 -12.254 4.748 1.00 0.00 68 ASN A N 5
ATOM 6998 C CA . ASN A 1 68 ? 1.972 -10.929 4.901 1.00 0.00 68 ASN A CA 5
ATOM 6999 C C . ASN A 1 68 ? 1.962 -10.173 3.576 1.00 0.00 68 ASN A C 5
ATOM 7000 O O . ASN A 1 68 ? 1.620 -8.992 3.526 1.00 0.00 68 ASN A O 5
ATOM 7011 N N . TRP A 1 69 ? 2.340 -10.863 2.505 1.00 0.00 69 TRP A N 5
ATOM 7012 C CA . TRP A 1 69 ? 2.374 -10.257 1.179 1.00 0.00 69 TRP A CA 5
ATOM 7013 C C . TRP A 1 69 ? 0.966 -9.931 0.693 1.00 0.00 69 TRP A C 5
ATOM 7014 O O . TRP A 1 69 ? 0.725 -8.864 0.128 1.00 0.00 69 TRP A O 5
ATOM 7035 N N . PHE A 1 70 ? 0.039 -10.857 0.915 1.00 0.00 70 PHE A N 5
ATOM 7036 C CA . PHE A 1 70 ? -1.345 -10.669 0.498 1.00 0.00 70 PHE A CA 5
ATOM 7037 C C . PHE A 1 70 ? -1.990 -9.513 1.258 1.00 0.00 70 PHE A C 5
ATOM 7038 O O . PHE A 1 70 ? -2.774 -8.748 0.697 1.00 0.00 70 PHE A O 5
ATOM 7055 N N . ALA A 1 71 ? -1.652 -9.393 2.538 1.00 0.00 71 ALA A N 5
ATOM 7056 C CA . ALA A 1 71 ? -2.196 -8.331 3.375 1.00 0.00 71 ALA A CA 5
ATOM 7057 C C . ALA A 1 71 ? -1.804 -6.957 2.841 1.00 0.00 71 ALA A C 5
ATOM 7058 O O . ALA A 1 71 ? -2.594 -6.015 2.888 1.00 0.00 71 ALA A O 5
ATOM 7065 N N . ASN A 1 72 ? -0.580 -6.851 2.336 1.00 0.00 72 ASN A N 5
ATOM 7066 C CA . ASN A 1 72 ? -0.083 -5.591 1.795 1.00 0.00 72 ASN A CA 5
ATOM 7067 C C . ASN A 1 72 ? -0.888 -5.170 0.569 1.00 0.00 72 ASN A C 5
ATOM 7068 O O . ASN A 1 72 ? -1.114 -3.981 0.340 1.00 0.00 72 ASN A O 5
ATOM 7079 N N . ARG A 1 73 ? -1.320 -6.153 -0.215 1.00 0.00 73 ARG A N 5
ATOM 7080 C CA . ARG A 1 73 ? -2.099 -5.885 -1.417 1.00 0.00 73 ARG A CA 5
ATOM 7081 C C . ARG A 1 73 ? -3.531 -5.496 -1.061 1.00 0.00 73 ARG A C 5
ATOM 7082 O O . ARG A 1 73 ? -4.076 -4.533 -1.601 1.00 0.00 73 ARG A O 5
ATOM 7103 N N . ARG A 1 74 ? -4.135 -6.251 -0.149 1.00 0.00 74 ARG A N 5
ATOM 7104 C CA . ARG A 1 74 ? -5.503 -5.987 0.278 1.00 0.00 74 ARG A CA 5
ATOM 7105 C C . ARG A 1 74 ? -5.590 -4.668 1.040 1.00 0.00 74 ARG A C 5
ATOM 7106 O O . ARG A 1 74 ? -6.540 -3.903 0.873 1.00 0.00 74 ARG A O 5
ATOM 7127 N N . LYS A 1 75 ? -4.592 -4.409 1.878 1.00 0.00 75 LYS A N 5
ATOM 7128 C CA . LYS A 1 75 ? -4.554 -3.183 2.667 1.00 0.00 75 LYS A CA 5
ATOM 7129 C C . LYS A 1 75 ? -4.294 -1.972 1.777 1.00 0.00 75 LYS A C 5
ATOM 7130 O O . LYS A 1 75 ? -4.819 -0.886 2.023 1.00 0.00 75 LYS A O 5
ATOM 7149 N N . GLU A 1 76 ? -3.482 -2.166 0.743 1.00 0.00 76 GLU A N 5
ATOM 7150 C CA . GLU A 1 76 ? -3.154 -1.088 -0.183 1.00 0.00 76 GLU A CA 5
ATOM 7151 C C . GLU A 1 76 ? -4.376 -0.683 -1.001 1.00 0.00 76 GLU A C 5
ATOM 7152 O O . GLU A 1 76 ? -4.573 0.496 -1.300 1.00 0.00 76 GLU A O 5
ATOM 7164 N N . ILE A 1 77 ? -5.194 -1.667 -1.359 1.00 0.00 77 ILE A N 5
ATOM 7165 C CA . ILE A 1 77 ? -6.397 -1.413 -2.142 1.00 0.00 77 ILE A CA 5
ATOM 7166 C C . ILE A 1 77 ? -7.527 -0.894 -1.259 1.00 0.00 77 ILE A C 5
ATOM 7167 O O . ILE A 1 77 ? -8.250 0.029 -1.635 1.00 0.00 77 ILE A O 5
ATOM 7183 N N . LYS A 1 78 ? -7.674 -1.493 -0.082 1.00 0.00 78 LYS A N 5
ATOM 7184 C CA . LYS A 1 78 ? -8.714 -1.091 0.857 1.00 0.00 78 LYS A CA 5
ATOM 7185 C C . LYS A 1 78 ? -8.427 0.294 1.427 1.00 0.00 78 LYS A C 5
ATOM 7186 O O . LYS A 1 78 ? -9.340 1.095 1.626 1.00 0.00 78 LYS A O 5
ATOM 7205 N N . ARG A 1 79 ? -7.153 0.571 1.684 1.00 0.00 79 ARG A N 5
ATOM 7206 C CA . ARG A 1 79 ? -6.746 1.860 2.230 1.00 0.00 79 ARG A CA 5
ATOM 7207 C C . ARG A 1 79 ? -7.217 3.002 1.335 1.00 0.00 79 ARG A C 5
ATOM 7208 O O . ARG A 1 79 ? -7.557 4.083 1.818 1.00 0.00 79 ARG A O 5
ATOM 7229 N N . ARG A 1 80 ? -7.233 2.756 0.029 1.00 0.00 80 ARG A N 5
ATOM 7230 C CA . ARG A 1 80 ? -7.660 3.764 -0.933 1.00 0.00 80 ARG A CA 5
ATOM 7231 C C . ARG A 1 80 ? -9.182 3.802 -1.042 1.00 0.00 80 ARG A C 5
ATOM 7232 O O . ARG A 1 80 ? -9.751 4.740 -1.600 1.00 0.00 80 ARG A O 5
ATOM 7253 N N . ALA A 1 81 ? -9.834 2.775 -0.506 1.00 0.00 81 ALA A N 5
ATOM 7254 C CA . ALA A 1 81 ? -11.289 2.692 -0.542 1.00 0.00 81 ALA A CA 5
ATOM 7255 C C . ALA A 1 81 ? -11.901 3.230 0.747 1.00 0.00 81 ALA A C 5
ATOM 7256 O O . ALA A 1 81 ? -13.116 3.396 0.846 1.00 0.00 81 ALA A O 5
ATOM 7263 N N . ASN A 1 82 ? -11.051 3.499 1.733 1.00 0.00 82 ASN A N 5
ATOM 7264 C CA . ASN A 1 82 ? -11.510 4.017 3.017 1.00 0.00 82 ASN A CA 5
ATOM 7265 C C . ASN A 1 82 ? -10.789 5.315 3.369 1.00 0.00 82 ASN A C 5
ATOM 7266 O O . ASN A 1 82 ? -11.354 6.195 4.018 1.00 0.00 82 ASN A O 5
ATOM 7277 N N . ILE A 1 83 ? -9.537 5.426 2.936 1.00 0.00 83 ILE A N 5
ATOM 7278 C CA . ILE A 1 83 ? -8.740 6.616 3.204 1.00 0.00 83 ILE A CA 5
ATOM 7279 C C . ILE A 1 83 ? -9.140 7.260 4.527 1.00 0.00 83 ILE A C 5
ATOM 7280 O O . ILE A 1 83 ? -9.386 8.464 4.593 1.00 0.00 83 ILE A O 5
ATOM 7296 N N . ALA A 1 84 ? -9.202 6.450 5.578 1.00 0.00 84 ALA A N 5
ATOM 7297 C CA . ALA A 1 84 ? -9.568 6.941 6.901 1.00 0.00 84 ALA A CA 5
ATOM 7298 C C . ALA A 1 84 ? -8.392 7.642 7.572 1.00 0.00 84 ALA A C 5
ATOM 7299 O O . ALA A 1 84 ? -8.073 7.370 8.728 1.00 0.00 84 ALA A O 5
ATOM 7306 N N . ALA A 1 85 ? -7.750 8.545 6.837 1.00 0.00 85 ALA A N 5
ATOM 7307 C CA . ALA A 1 85 ? -6.610 9.285 7.362 1.00 0.00 85 ALA A CA 5
ATOM 7308 C C . ALA A 1 85 ? -6.337 10.535 6.532 1.00 0.00 85 ALA A C 5
ATOM 7309 O O . ALA A 1 85 ? -6.192 10.461 5.311 1.00 0.00 85 ALA A O 5
ATOM 7316 N N . ILE A 1 86 ? -6.270 11.681 7.200 1.00 0.00 86 ILE A N 5
ATOM 7317 C CA . ILE A 1 86 ? -6.015 12.946 6.523 1.00 0.00 86 ILE A CA 5
ATOM 7318 C C . ILE A 1 86 ? -4.659 12.932 5.826 1.00 0.00 86 ILE A C 5
ATOM 7319 O O . ILE A 1 86 ? -4.517 13.434 4.710 1.00 0.00 86 ILE A O 5
ATOM 7335 N N . LEU A 1 87 ? -3.664 12.354 6.490 1.00 0.00 87 LEU A N 5
ATOM 7336 C CA . LEU A 1 87 ? -2.318 12.272 5.933 1.00 0.00 87 LEU A CA 5
ATOM 7337 C C . LEU A 1 87 ? -2.364 11.992 4.434 1.00 0.00 87 LEU A C 5
ATOM 7338 O O . LEU A 1 87 ? -3.106 11.122 3.979 1.00 0.00 87 LEU A O 5
ATOM 7354 N N . GLU A 1 88 ? -1.565 12.734 3.674 1.00 0.00 88 GLU A N 5
ATOM 7355 C CA . GLU A 1 88 ? -1.515 12.563 2.226 1.00 0.00 88 GLU A CA 5
ATOM 7356 C C . GLU A 1 88 ? -0.276 11.774 1.815 1.00 0.00 88 GLU A C 5
ATOM 7357 O O . GLU A 1 88 ? 0.753 11.816 2.489 1.00 0.00 88 GLU A O 5
ATOM 7369 N N . SER A 1 89 ? -0.383 11.054 0.702 1.00 0.00 89 SER A N 5
ATOM 7370 C CA . SER A 1 89 ? 0.727 10.251 0.202 1.00 0.00 89 SER A CA 5
ATOM 7371 C C . SER A 1 89 ? 0.423 9.713 -1.193 1.00 0.00 89 SER A C 5
ATOM 7372 O O . SER A 1 89 ? -0.559 8.998 -1.394 1.00 0.00 89 SER A O 5
ATOM 7380 N N . SER A 1 90 ? 1.272 10.064 -2.154 1.00 0.00 90 SER A N 5
ATOM 7381 C CA . SER A 1 90 ? 1.093 9.621 -3.532 1.00 0.00 90 SER A CA 5
ATOM 7382 C C . SER A 1 90 ? 1.222 8.104 -3.635 1.00 0.00 90 SER A C 5
ATOM 7383 O O . SER A 1 90 ? 2.127 7.506 -3.056 1.00 0.00 90 SER A O 5
ATOM 7391 N N . GLY A 1 91 ? 0.308 7.488 -4.379 1.00 0.00 91 GLY A N 5
ATOM 7392 C CA . GLY A 1 91 ? 0.336 6.046 -4.546 1.00 0.00 91 GLY A CA 5
ATOM 7393 C C . GLY A 1 91 ? -0.870 5.527 -5.303 1.00 0.00 91 GLY A C 5
ATOM 7394 O O . GLY A 1 91 ? -1.814 4.994 -4.719 1.00 0.00 91 GLY A O 5
ATOM 7398 N N . PRO A 1 92 ? -0.849 5.682 -6.635 1.00 0.00 92 PRO A N 5
ATOM 7399 C CA . PRO A 1 92 ? -1.942 5.231 -7.502 1.00 0.00 92 PRO A CA 5
ATOM 7400 C C . PRO A 1 92 ? -2.030 3.711 -7.582 1.00 0.00 92 PRO A C 5
ATOM 7401 O O . PRO A 1 92 ? -1.013 3.026 -7.685 1.00 0.00 92 PRO A O 5
ATOM 7412 N N . SER A 1 93 ? -3.252 3.190 -7.533 1.00 0.00 93 SER A N 5
ATOM 7413 C CA . SER A 1 93 ? -3.472 1.750 -7.597 1.00 0.00 93 SER A CA 5
ATOM 7414 C C . SER A 1 93 ? -4.349 1.387 -8.791 1.00 0.00 93 SER A C 5
ATOM 7415 O O . SER A 1 93 ? -4.040 0.464 -9.544 1.00 0.00 93 SER A O 5
ATOM 7423 N N . SER A 1 94 ? -5.446 2.120 -8.956 1.00 0.00 94 SER A N 5
ATOM 7424 C CA . SER A 1 94 ? -6.371 1.873 -10.055 1.00 0.00 94 SER A CA 5
ATOM 7425 C C . SER A 1 94 ? -6.701 3.170 -10.788 1.00 0.00 94 SER A C 5
ATOM 7426 O O . SER A 1 94 ? -7.388 4.040 -10.255 1.00 0.00 94 SER A O 5
ATOM 7434 N N . GLY A 1 95 ? -6.206 3.291 -12.016 1.00 0.00 95 GLY A N 5
ATOM 7435 C CA . GLY A 1 95 ? -6.458 4.484 -12.804 1.00 0.00 95 GLY A CA 5
ATOM 7436 C C . GLY A 1 95 ? -7.658 4.333 -13.717 1.00 0.00 95 GLY A C 5
ATOM 7437 O O . GLY A 1 95 ? -7.790 3.330 -14.420 1.00 0.00 95 GLY A O 5
ATOM 7441 N N . GLY A 1 1 ? 13.835 5.630 -14.852 1.00 0.00 1 GLY A N 6
ATOM 7442 C CA . GLY A 1 1 ? 12.948 5.151 -13.809 1.00 0.00 1 GLY A CA 6
ATOM 7443 C C . GLY A 1 1 ? 13.688 4.418 -12.708 1.00 0.00 1 GLY A C 6
ATOM 7444 O O . GLY A 1 1 ? 14.292 3.372 -12.947 1.00 0.00 1 GLY A O 6
ATOM 7448 N N . SER A 1 2 ? 13.645 4.969 -11.499 1.00 0.00 2 SER A N 6
ATOM 7449 C CA . SER A 1 2 ? 14.322 4.364 -10.358 1.00 0.00 2 SER A CA 6
ATOM 7450 C C . SER A 1 2 ? 13.605 3.092 -9.913 1.00 0.00 2 SER A C 6
ATOM 7451 O O . SER A 1 2 ? 12.747 3.127 -9.031 1.00 0.00 2 SER A O 6
ATOM 7459 N N . SER A 1 3 ? 13.964 1.971 -10.531 1.00 0.00 3 SER A N 6
ATOM 7460 C CA . SER A 1 3 ? 13.354 0.688 -10.202 1.00 0.00 3 SER A CA 6
ATOM 7461 C C . SER A 1 3 ? 14.420 -0.352 -9.870 1.00 0.00 3 SER A C 6
ATOM 7462 O O . SER A 1 3 ? 15.417 -0.482 -10.578 1.00 0.00 3 SER A O 6
ATOM 7470 N N . GLY A 1 4 ? 14.200 -1.091 -8.787 1.00 0.00 4 GLY A N 6
ATOM 7471 C CA . GLY A 1 4 ? 15.149 -2.110 -8.380 1.00 0.00 4 GLY A CA 6
ATOM 7472 C C . GLY A 1 4 ? 14.504 -3.208 -7.558 1.00 0.00 4 GLY A C 6
ATOM 7473 O O . GLY A 1 4 ? 13.377 -3.620 -7.835 1.00 0.00 4 GLY A O 6
ATOM 7477 N N . SER A 1 5 ? 15.220 -3.685 -6.544 1.00 0.00 5 SER A N 6
ATOM 7478 C CA . SER A 1 5 ? 14.712 -4.746 -5.683 1.00 0.00 5 SER A CA 6
ATOM 7479 C C . SER A 1 5 ? 13.785 -4.180 -4.611 1.00 0.00 5 SER A C 6
ATOM 7480 O O . SER A 1 5 ? 13.687 -2.965 -4.440 1.00 0.00 5 SER A O 6
ATOM 7488 N N . SER A 1 6 ? 13.107 -5.069 -3.893 1.00 0.00 6 SER A N 6
ATOM 7489 C CA . SER A 1 6 ? 12.185 -4.659 -2.841 1.00 0.00 6 SER A CA 6
ATOM 7490 C C . SER A 1 6 ? 12.788 -4.911 -1.462 1.00 0.00 6 SER A C 6
ATOM 7491 O O . SER A 1 6 ? 12.903 -6.054 -1.022 1.00 0.00 6 SER A O 6
ATOM 7499 N N . GLY A 1 7 ? 13.171 -3.833 -0.784 1.00 0.00 7 GLY A N 6
ATOM 7500 C CA . GLY A 1 7 ? 13.758 -3.957 0.537 1.00 0.00 7 GLY A CA 6
ATOM 7501 C C . GLY A 1 7 ? 15.252 -3.706 0.534 1.00 0.00 7 GLY A C 6
ATOM 7502 O O . GLY A 1 7 ? 15.909 -3.838 -0.499 1.00 0.00 7 GLY A O 6
ATOM 7506 N N . ARG A 1 8 ? 15.792 -3.341 1.693 1.00 0.00 8 ARG A N 6
ATOM 7507 C CA . ARG A 1 8 ? 17.218 -3.067 1.819 1.00 0.00 8 ARG A CA 6
ATOM 7508 C C . ARG A 1 8 ? 17.759 -3.600 3.142 1.00 0.00 8 ARG A C 6
ATOM 7509 O O . ARG A 1 8 ? 16.997 -3.895 4.062 1.00 0.00 8 ARG A O 6
ATOM 7530 N N . GLY A 1 9 ? 19.080 -3.723 3.230 1.00 0.00 9 GLY A N 6
ATOM 7531 C CA . GLY A 1 9 ? 19.700 -4.221 4.443 1.00 0.00 9 GLY A CA 6
ATOM 7532 C C . GLY A 1 9 ? 19.376 -5.679 4.703 1.00 0.00 9 GLY A C 6
ATOM 7533 O O . GLY A 1 9 ? 19.244 -6.469 3.769 1.00 0.00 9 GLY A O 6
ATOM 7537 N N . SER A 1 10 ? 19.250 -6.037 5.977 1.00 0.00 10 SER A N 6
ATOM 7538 C CA . SER A 1 10 ? 18.945 -7.411 6.358 1.00 0.00 10 SER A CA 6
ATOM 7539 C C . SER A 1 10 ? 17.438 -7.653 6.360 1.00 0.00 10 SER A C 6
ATOM 7540 O O . SER A 1 10 ? 16.882 -8.165 7.332 1.00 0.00 10 SER A O 6
ATOM 7548 N N . ARG A 1 11 ? 16.784 -7.280 5.265 1.00 0.00 11 ARG A N 6
ATOM 7549 C CA . ARG A 1 11 ? 15.342 -7.455 5.140 1.00 0.00 11 ARG A CA 6
ATOM 7550 C C . ARG A 1 11 ? 15.010 -8.475 4.054 1.00 0.00 11 ARG A C 6
ATOM 7551 O O . ARG A 1 11 ? 15.668 -8.528 3.015 1.00 0.00 11 ARG A O 6
ATOM 7572 N N . PHE A 1 12 ? 13.985 -9.284 4.303 1.00 0.00 12 PHE A N 6
ATOM 7573 C CA . PHE A 1 12 ? 13.567 -10.303 3.348 1.00 0.00 12 PHE A CA 6
ATOM 7574 C C . PHE A 1 12 ? 13.039 -9.664 2.067 1.00 0.00 12 PHE A C 6
ATOM 7575 O O . PHE A 1 12 ? 12.389 -8.619 2.102 1.00 0.00 12 PHE A O 6
ATOM 7592 N N . THR A 1 13 ? 13.325 -10.300 0.935 1.00 0.00 13 THR A N 6
ATOM 7593 C CA . THR A 1 13 ? 12.882 -9.795 -0.358 1.00 0.00 13 THR A CA 6
ATOM 7594 C C . THR A 1 13 ? 11.960 -10.792 -1.052 1.00 0.00 13 THR A C 6
ATOM 7595 O O . THR A 1 13 ? 11.848 -11.944 -0.632 1.00 0.00 13 THR A O 6
ATOM 7606 N N . TRP A 1 14 ? 11.303 -10.342 -2.115 1.00 0.00 14 TRP A N 6
ATOM 7607 C CA . TRP A 1 14 ? 10.391 -11.196 -2.867 1.00 0.00 14 TRP A CA 6
ATOM 7608 C C . TRP A 1 14 ? 10.899 -11.416 -4.288 1.00 0.00 14 TRP A C 6
ATOM 7609 O O . TRP A 1 14 ? 11.314 -10.473 -4.962 1.00 0.00 14 TRP A O 6
ATOM 7630 N N . ARG A 1 15 ? 10.863 -12.666 -4.738 1.00 0.00 15 ARG A N 6
ATOM 7631 C CA . ARG A 1 15 ? 11.321 -13.009 -6.079 1.00 0.00 15 ARG A CA 6
ATOM 7632 C C . ARG A 1 15 ? 10.172 -12.937 -7.080 1.00 0.00 15 ARG A C 6
ATOM 7633 O O . ARG A 1 15 ? 9.017 -13.186 -6.736 1.00 0.00 15 ARG A O 6
ATOM 7654 N N . LYS A 1 16 ? 10.497 -12.594 -8.322 1.00 0.00 16 LYS A N 6
ATOM 7655 C CA . LYS A 1 16 ? 9.494 -12.489 -9.375 1.00 0.00 16 LYS A CA 6
ATOM 7656 C C . LYS A 1 16 ? 8.719 -13.795 -9.520 1.00 0.00 16 LYS A C 6
ATOM 7657 O O . LYS A 1 16 ? 7.542 -13.791 -9.879 1.00 0.00 16 LYS A O 6
ATOM 7676 N N . GLU A 1 17 ? 9.386 -14.909 -9.236 1.00 0.00 17 GLU A N 6
ATOM 7677 C CA . GLU A 1 17 ? 8.757 -16.221 -9.334 1.00 0.00 17 GLU A CA 6
ATOM 7678 C C . GLU A 1 17 ? 7.706 -16.403 -8.243 1.00 0.00 17 GLU A C 6
ATOM 7679 O O . GLU A 1 17 ? 6.597 -16.871 -8.507 1.00 0.00 17 GLU A O 6
ATOM 7691 N N . CYS A 1 18 ? 8.061 -16.032 -7.019 1.00 0.00 18 CYS A N 6
ATOM 7692 C CA . CYS A 1 18 ? 7.149 -16.155 -5.887 1.00 0.00 18 CYS A CA 6
ATOM 7693 C C . CYS A 1 18 ? 6.048 -15.103 -5.959 1.00 0.00 18 CYS A C 6
ATOM 7694 O O . CYS A 1 18 ? 4.949 -15.302 -5.440 1.00 0.00 18 CYS A O 6
ATOM 7702 N N . LEU A 1 19 ? 6.350 -13.982 -6.604 1.00 0.00 19 LEU A N 6
ATOM 7703 C CA . LEU A 1 19 ? 5.385 -12.896 -6.743 1.00 0.00 19 LEU A CA 6
ATOM 7704 C C . LEU A 1 19 ? 4.333 -13.233 -7.795 1.00 0.00 19 LEU A C 6
ATOM 7705 O O . LEU A 1 19 ? 3.145 -12.981 -7.601 1.00 0.00 19 LEU A O 6
ATOM 7721 N N . ALA A 1 20 ? 4.779 -13.806 -8.908 1.00 0.00 20 ALA A N 6
ATOM 7722 C CA . ALA A 1 20 ? 3.876 -14.182 -9.988 1.00 0.00 20 ALA A CA 6
ATOM 7723 C C . ALA A 1 20 ? 2.859 -15.217 -9.519 1.00 0.00 20 ALA A C 6
ATOM 7724 O O . ALA A 1 20 ? 1.720 -15.238 -9.984 1.00 0.00 20 ALA A O 6
ATOM 7731 N N . VAL A 1 21 ? 3.279 -16.075 -8.594 1.00 0.00 21 VAL A N 6
ATOM 7732 C CA . VAL A 1 21 ? 2.404 -17.113 -8.062 1.00 0.00 21 VAL A CA 6
ATOM 7733 C C . VAL A 1 21 ? 1.417 -16.536 -7.053 1.00 0.00 21 VAL A C 6
ATOM 7734 O O . VAL A 1 21 ? 0.245 -16.910 -7.033 1.00 0.00 21 VAL A O 6
ATOM 7747 N N . MET A 1 22 ? 1.899 -15.621 -6.218 1.00 0.00 22 MET A N 6
ATOM 7748 C CA . MET A 1 22 ? 1.058 -14.990 -5.208 1.00 0.00 22 MET A CA 6
ATOM 7749 C C . MET A 1 22 ? -0.055 -14.175 -5.859 1.00 0.00 22 MET A C 6
ATOM 7750 O O . MET A 1 22 ? -1.186 -14.156 -5.375 1.00 0.00 22 MET A O 6
ATOM 7764 N N . GLU A 1 23 ? 0.275 -13.504 -6.958 1.00 0.00 23 GLU A N 6
ATOM 7765 C CA . GLU A 1 23 ? -0.698 -12.686 -7.673 1.00 0.00 23 GLU A CA 6
ATOM 7766 C C . GLU A 1 23 ? -1.827 -13.548 -8.232 1.00 0.00 23 GLU A C 6
ATOM 7767 O O . GLU A 1 23 ? -2.990 -13.144 -8.229 1.00 0.00 23 GLU A O 6
ATOM 7779 N N . SER A 1 24 ? -1.475 -14.737 -8.710 1.00 0.00 24 SER A N 6
ATOM 7780 C CA . SER A 1 24 ? -2.457 -15.655 -9.276 1.00 0.00 24 SER A CA 6
ATOM 7781 C C . SER A 1 24 ? -3.470 -16.086 -8.219 1.00 0.00 24 SER A C 6
ATOM 7782 O O . SER A 1 24 ?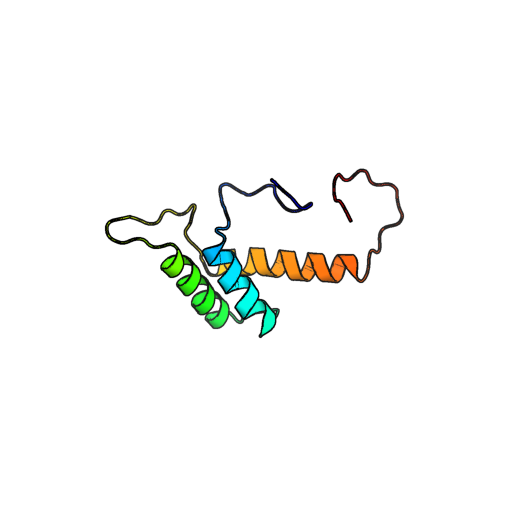 -4.679 -16.035 -8.446 1.00 0.00 24 SER A O 6
ATOM 7790 N N . TYR A 1 25 ? -2.967 -16.509 -7.065 1.00 0.00 25 TYR A N 6
ATOM 7791 C CA . TYR A 1 25 ? -3.826 -16.952 -5.974 1.00 0.00 25 TYR A CA 6
ATOM 7792 C C . TYR A 1 25 ? -4.702 -15.808 -5.472 1.00 0.00 25 TYR A C 6
ATOM 7793 O O . TYR A 1 25 ? -5.837 -16.020 -5.045 1.00 0.00 25 TYR A O 6
ATOM 7811 N N . PHE A 1 26 ? -4.166 -14.593 -5.527 1.00 0.00 26 PHE A N 6
ATOM 7812 C CA . PHE A 1 26 ? -4.897 -13.413 -5.078 1.00 0.00 26 PHE A CA 6
ATOM 7813 C C . PHE A 1 26 ? -6.074 -13.118 -6.004 1.00 0.00 26 PHE A C 6
ATOM 7814 O O . PHE A 1 26 ? -7.141 -12.703 -5.555 1.00 0.00 26 PHE A O 6
ATOM 7831 N N . ASN A 1 27 ? -5.869 -13.335 -7.299 1.00 0.00 27 ASN A N 6
ATOM 7832 C CA . ASN A 1 27 ? -6.912 -13.092 -8.289 1.00 0.00 27 ASN A CA 6
ATOM 7833 C C . ASN A 1 27 ? -8.106 -14.014 -8.060 1.00 0.00 27 ASN A C 6
ATOM 7834 O O . ASN A 1 27 ? -9.255 -13.615 -8.246 1.00 0.00 27 ASN A O 6
ATOM 7845 N N . GLU A 1 28 ? -7.823 -15.249 -7.656 1.00 0.00 28 GLU A N 6
ATOM 7846 C CA . GLU A 1 28 ? -8.874 -16.228 -7.403 1.00 0.00 28 GLU A CA 6
ATOM 7847 C C . GLU A 1 28 ? -9.485 -16.024 -6.020 1.00 0.00 28 GLU A C 6
ATOM 7848 O O . GLU A 1 28 ? -10.677 -16.251 -5.817 1.00 0.00 28 GLU A O 6
ATOM 7860 N N . ASN A 1 29 ? -8.659 -15.594 -5.072 1.00 0.00 29 ASN A N 6
ATOM 7861 C CA . ASN A 1 29 ? -9.118 -15.360 -3.707 1.00 0.00 29 ASN A CA 6
ATOM 7862 C C . ASN A 1 29 ? -8.231 -14.338 -3.003 1.00 0.00 29 ASN A C 6
ATOM 7863 O O . ASN A 1 29 ? -7.007 -14.467 -2.990 1.00 0.00 29 ASN A O 6
ATOM 7874 N N . GLN A 1 30 ? -8.858 -13.322 -2.418 1.00 0.00 30 GLN A N 6
ATOM 7875 C CA . GLN A 1 30 ? -8.126 -12.277 -1.712 1.00 0.00 30 GLN A CA 6
ATOM 7876 C C . GLN A 1 30 ? -7.533 -12.811 -0.412 1.00 0.00 30 GLN A C 6
ATOM 7877 O O . GLN A 1 30 ? -6.399 -12.490 -0.058 1.00 0.00 30 GLN A O 6
ATOM 7891 N N . TYR A 1 31 ? -8.308 -13.627 0.294 1.00 0.00 31 TYR A N 6
ATOM 7892 C CA . TYR A 1 31 ? -7.860 -14.203 1.556 1.00 0.00 31 TYR A CA 6
ATOM 7893 C C . TYR A 1 31 ? -7.782 -15.724 1.463 1.00 0.00 31 TYR A C 6
ATOM 7894 O O . TYR A 1 31 ? -8.749 -16.439 1.728 1.00 0.00 31 TYR A O 6
ATOM 7912 N N . PRO A 1 32 ? -6.602 -16.233 1.078 1.00 0.00 32 PRO A N 6
ATOM 7913 C CA . PRO A 1 32 ? -6.367 -17.673 0.942 1.00 0.00 32 PRO A CA 6
ATOM 7914 C C . PRO A 1 32 ? -6.346 -18.387 2.290 1.00 0.00 32 PRO A C 6
ATOM 7915 O O . PRO A 1 32 ? -5.534 -18.068 3.159 1.00 0.00 32 PRO A O 6
ATOM 7926 N N . ASP A 1 33 ? -7.242 -19.353 2.456 1.00 0.00 33 ASP A N 6
ATOM 7927 C CA . ASP A 1 33 ? -7.325 -20.113 3.698 1.00 0.00 33 ASP A CA 6
ATOM 7928 C C . ASP A 1 33 ? -5.951 -20.634 4.109 1.00 0.00 33 ASP A C 6
ATOM 7929 O O . ASP A 1 33 ? -4.976 -20.488 3.373 1.00 0.00 33 ASP A O 6
ATOM 7938 N N . GLU A 1 34 ? -5.883 -21.240 5.291 1.00 0.00 34 GLU A N 6
ATOM 7939 C CA . GLU A 1 34 ? -4.627 -21.780 5.800 1.00 0.00 34 GLU A CA 6
ATOM 7940 C C . GLU A 1 34 ? -4.030 -22.784 4.819 1.00 0.00 34 GLU A C 6
ATOM 7941 O O . GLU A 1 34 ? -2.830 -22.763 4.546 1.00 0.00 34 GLU A O 6
ATOM 7953 N N . ALA A 1 35 ? -4.876 -23.664 4.293 1.00 0.00 35 ALA A N 6
ATOM 7954 C CA . ALA A 1 35 ? -4.433 -24.676 3.342 1.00 0.00 35 ALA A CA 6
ATOM 7955 C C . ALA A 1 35 ? -4.010 -24.041 2.022 1.00 0.00 35 ALA A C 6
ATOM 7956 O O . ALA A 1 35 ? -3.061 -24.491 1.380 1.00 0.00 35 ALA A O 6
ATOM 7963 N N . LYS A 1 36 ? -4.721 -22.992 1.621 1.00 0.00 36 LYS A N 6
ATOM 7964 C CA . LYS A 1 36 ? -4.420 -22.294 0.377 1.00 0.00 36 LYS A CA 6
ATOM 7965 C C . LYS A 1 36 ? -3.060 -21.607 0.454 1.00 0.00 36 LYS A C 6
ATOM 7966 O O . LYS A 1 36 ? -2.290 -21.625 -0.506 1.00 0.00 36 LYS A O 6
ATOM 7985 N N . ARG A 1 37 ? -2.771 -21.003 1.602 1.00 0.00 37 ARG A N 6
ATOM 7986 C CA . ARG A 1 37 ? -1.505 -20.311 1.804 1.00 0.00 37 ARG A CA 6
ATOM 7987 C C . ARG A 1 37 ? -0.330 -21.276 1.669 1.00 0.00 37 ARG A C 6
ATOM 7988 O O . ARG A 1 37 ? 0.683 -20.952 1.051 1.00 0.00 37 ARG A O 6
ATOM 8009 N N . GLU A 1 38 ? -0.475 -22.461 2.253 1.00 0.00 38 GLU A N 6
ATOM 8010 C CA . GLU A 1 38 ? 0.575 -23.472 2.199 1.00 0.00 38 GLU A CA 6
ATOM 8011 C C . GLU A 1 38 ? 0.747 -24.002 0.778 1.00 0.00 38 GLU A C 6
ATOM 8012 O O . GLU A 1 38 ? 1.859 -24.314 0.352 1.00 0.00 38 GLU A O 6
ATOM 8024 N N . GLU A 1 39 ? -0.361 -24.100 0.050 1.00 0.00 39 GLU A N 6
ATOM 8025 C CA . GLU A 1 39 ? -0.332 -24.592 -1.322 1.00 0.00 39 GLU A CA 6
ATOM 8026 C C . GLU A 1 39 ? 0.408 -23.619 -2.234 1.00 0.00 39 GLU A C 6
ATOM 8027 O O . GLU A 1 39 ? 1.264 -24.020 -3.024 1.00 0.00 39 GLU A O 6
ATOM 8039 N N . ILE A 1 40 ? 0.072 -22.338 -2.120 1.00 0.00 40 ILE A N 6
ATOM 8040 C CA . ILE A 1 40 ? 0.705 -21.307 -2.933 1.00 0.00 40 ILE A CA 6
ATOM 8041 C C . ILE A 1 40 ? 2.139 -21.053 -2.481 1.00 0.00 40 ILE A C 6
ATOM 8042 O O . ILE A 1 40 ? 2.991 -20.661 -3.277 1.00 0.00 40 ILE A O 6
ATOM 8058 N N . ALA A 1 41 ? 2.397 -21.280 -1.197 1.00 0.00 41 ALA A N 6
ATOM 8059 C CA . ALA A 1 41 ? 3.729 -21.079 -0.639 1.00 0.00 41 ALA A CA 6
ATOM 8060 C C . ALA A 1 41 ? 4.685 -22.178 -1.090 1.00 0.00 41 ALA A C 6
ATOM 8061 O O . ALA A 1 41 ? 5.804 -21.902 -1.519 1.00 0.00 41 ALA A O 6
ATOM 8068 N N . ASN A 1 42 ? 4.236 -23.425 -0.991 1.00 0.00 42 ASN A N 6
ATOM 8069 C CA . ASN A 1 42 ? 5.053 -24.566 -1.388 1.00 0.00 42 ASN A CA 6
ATOM 8070 C C . ASN A 1 42 ? 5.462 -24.457 -2.854 1.00 0.00 42 ASN A C 6
ATOM 8071 O O . ASN A 1 42 ? 6.547 -24.892 -3.239 1.00 0.00 42 ASN A O 6
ATOM 8082 N N . ALA A 1 43 ? 4.587 -23.873 -3.666 1.00 0.00 43 ALA A N 6
ATOM 8083 C CA . ALA A 1 43 ? 4.858 -23.705 -5.088 1.00 0.00 43 ALA A CA 6
ATOM 8084 C C . ALA A 1 43 ? 5.962 -22.678 -5.318 1.00 0.00 43 ALA A C 6
ATOM 8085 O O . ALA A 1 43 ? 6.807 -22.848 -6.198 1.00 0.00 43 ALA A O 6
ATOM 8092 N N . CYS A 1 44 ? 5.949 -21.614 -4.523 1.00 0.00 44 CYS A N 6
ATOM 8093 C CA . CYS A 1 44 ? 6.949 -20.559 -4.642 1.00 0.00 44 CYS A CA 6
ATOM 8094 C C . CYS A 1 44 ? 8.348 -21.101 -4.363 1.00 0.00 44 CYS A C 6
ATOM 8095 O O . CYS A 1 44 ? 9.316 -20.714 -5.015 1.00 0.00 44 CYS A O 6
ATOM 8103 N N . ASN A 1 45 ? 8.445 -21.998 -3.387 1.00 0.00 45 ASN A N 6
ATOM 8104 C CA . ASN A 1 45 ? 9.725 -22.592 -3.020 1.00 0.00 45 ASN A CA 6
ATOM 8105 C C . ASN A 1 45 ? 10.252 -23.486 -4.138 1.00 0.00 45 ASN A C 6
ATOM 8106 O O . ASN A 1 45 ? 11.460 -23.594 -4.343 1.00 0.00 45 ASN A O 6
ATOM 8117 N N . ALA A 1 46 ? 9.335 -24.123 -4.860 1.00 0.00 46 ALA A N 6
ATOM 8118 C CA . ALA A 1 46 ? 9.707 -25.005 -5.959 1.00 0.00 46 ALA A CA 6
ATOM 8119 C C . ALA A 1 46 ? 10.262 -24.211 -7.136 1.00 0.00 46 ALA A C 6
ATOM 8120 O O . ALA A 1 46 ? 11.309 -24.550 -7.689 1.00 0.00 46 ALA A O 6
ATOM 8127 N N . VAL A 1 47 ? 9.554 -23.152 -7.517 1.00 0.00 47 VAL A N 6
ATOM 8128 C CA . VAL A 1 47 ? 9.977 -22.309 -8.628 1.00 0.00 47 VAL A CA 6
ATOM 8129 C C . VAL A 1 47 ? 11.368 -21.735 -8.385 1.00 0.00 47 VAL A C 6
ATOM 8130 O O . VAL A 1 47 ? 12.115 -21.470 -9.327 1.00 0.00 47 VAL A O 6
ATOM 8143 N N . ILE A 1 48 ? 11.710 -21.545 -7.115 1.00 0.00 48 ILE A N 6
ATOM 8144 C CA . ILE A 1 48 ? 13.013 -21.004 -6.748 1.00 0.00 48 ILE A CA 6
ATOM 8145 C C . ILE A 1 48 ? 13.992 -22.119 -6.397 1.00 0.00 48 ILE A C 6
ATOM 8146 O O . ILE A 1 48 ? 15.201 -21.974 -6.573 1.00 0.00 48 ILE A O 6
ATOM 8162 N N . GLN A 1 49 ? 13.461 -23.233 -5.903 1.00 0.00 49 GLN A N 6
ATOM 8163 C CA . GLN A 1 49 ? 14.289 -24.374 -5.530 1.00 0.00 49 GLN A CA 6
ATOM 8164 C C . GLN A 1 49 ? 15.113 -24.860 -6.717 1.00 0.00 49 GLN A C 6
ATOM 8165 O O . GLN A 1 49 ? 14.602 -24.992 -7.829 1.00 0.00 49 GLN A O 6
ATOM 8179 N N . LYS A 1 50 ? 16.393 -25.124 -6.474 1.00 0.00 50 LYS A N 6
ATOM 8180 C CA . LYS A 1 50 ? 17.289 -25.596 -7.522 1.00 0.00 50 LYS A CA 6
ATOM 8181 C C . LYS A 1 50 ? 17.837 -26.980 -7.187 1.00 0.00 50 LYS A C 6
ATOM 8182 O O . LYS A 1 50 ? 17.956 -27.362 -6.022 1.00 0.00 50 LYS A O 6
ATOM 8201 N N . PRO A 1 51 ? 18.179 -27.751 -8.230 1.00 0.00 51 PRO A N 6
ATOM 8202 C CA . PRO A 1 51 ? 18.722 -29.103 -8.071 1.00 0.00 51 PRO A CA 6
ATOM 8203 C C . PRO A 1 51 ? 20.130 -29.098 -7.486 1.00 0.00 51 PRO A C 6
ATOM 8204 O O . PRO A 1 51 ? 21.016 -28.404 -7.983 1.00 0.00 51 PRO A O 6
ATOM 8215 N N . GLY A 1 52 ? 20.330 -29.877 -6.428 1.00 0.00 52 GLY A N 6
ATOM 8216 C CA . GLY A 1 52 ? 21.633 -29.947 -5.794 1.00 0.00 52 GLY A CA 6
ATOM 8217 C C . GLY A 1 52 ? 21.930 -28.729 -4.942 1.00 0.00 52 GLY A C 6
ATOM 8218 O O . GLY A 1 52 ? 23.053 -28.550 -4.471 1.00 0.00 52 GLY A O 6
ATOM 8222 N N . LYS A 1 53 ? 20.922 -27.887 -4.745 1.00 0.00 53 LYS A N 6
ATOM 8223 C CA . LYS A 1 53 ? 21.078 -26.679 -3.945 1.00 0.00 53 LYS A CA 6
ATOM 8224 C C . LYS A 1 53 ? 20.113 -26.679 -2.764 1.00 0.00 53 LYS A C 6
ATOM 8225 O O . LYS A 1 53 ? 18.998 -27.192 -2.860 1.00 0.00 53 LYS A O 6
ATOM 8244 N N . LYS A 1 54 ? 20.548 -26.098 -1.650 1.00 0.00 54 LYS A N 6
ATOM 8245 C CA . LYS A 1 54 ? 19.721 -26.028 -0.451 1.00 0.00 54 LYS A CA 6
ATOM 8246 C C . LYS A 1 54 ? 19.016 -24.680 -0.354 1.00 0.00 54 LYS A C 6
ATOM 8247 O O . LYS A 1 54 ? 19.621 -23.633 -0.587 1.00 0.00 54 LYS A O 6
ATOM 8266 N N . LEU A 1 55 ? 17.734 -24.712 -0.008 1.00 0.00 55 LEU A N 6
ATOM 8267 C CA . LEU A 1 55 ? 16.945 -23.491 0.122 1.00 0.00 55 LEU A CA 6
ATOM 8268 C C . LEU A 1 55 ? 17.304 -22.744 1.402 1.00 0.00 55 LEU A C 6
ATOM 8269 O O . LEU A 1 55 ? 17.589 -23.357 2.431 1.00 0.00 55 LEU A O 6
ATOM 8285 N N . SER A 1 56 ? 17.286 -21.417 1.332 1.00 0.00 56 SER A N 6
ATOM 8286 C CA . SER A 1 56 ? 17.611 -20.586 2.486 1.00 0.00 56 SER A CA 6
ATOM 8287 C C . SER A 1 56 ? 16.342 -20.070 3.158 1.00 0.00 56 SER A C 6
ATOM 8288 O O . SER A 1 56 ? 15.330 -19.832 2.499 1.00 0.00 56 SER A O 6
ATOM 8296 N N . ASP A 1 57 ? 16.405 -19.899 4.474 1.00 0.00 57 ASP A N 6
ATOM 8297 C CA . ASP A 1 57 ? 15.263 -19.410 5.237 1.00 0.00 57 ASP A CA 6
ATOM 8298 C C . ASP A 1 57 ? 14.779 -18.070 4.692 1.00 0.00 57 ASP A C 6
ATOM 8299 O O . ASP A 1 57 ? 13.586 -17.765 4.734 1.00 0.00 57 ASP A O 6
ATOM 8308 N N . LEU A 1 58 ? 15.711 -17.273 4.182 1.00 0.00 58 LEU A N 6
ATOM 8309 C CA . LEU A 1 58 ? 15.380 -15.964 3.630 1.00 0.00 58 LEU A CA 6
ATOM 8310 C C . LEU A 1 58 ? 14.567 -16.104 2.347 1.00 0.00 58 LEU A C 6
ATOM 8311 O O . LEU A 1 58 ? 13.705 -15.276 2.054 1.00 0.00 58 LEU A O 6
ATOM 8327 N N . GLU A 1 59 ? 14.846 -17.159 1.588 1.00 0.00 59 GLU A N 6
ATOM 8328 C CA . GLU A 1 59 ? 14.138 -17.408 0.337 1.00 0.00 59 GLU A CA 6
ATOM 8329 C C . GLU A 1 59 ? 12.977 -18.374 0.552 1.00 0.00 59 GLU A C 6
ATOM 8330 O O . GLU A 1 59 ? 12.079 -18.477 -0.283 1.00 0.00 59 GLU A O 6
ATOM 8342 N N . ARG A 1 60 ? 13.003 -19.081 1.677 1.00 0.00 60 ARG A N 6
ATOM 8343 C CA . ARG A 1 60 ? 11.955 -20.040 2.002 1.00 0.00 60 ARG A CA 6
ATOM 8344 C C . ARG A 1 60 ? 10.616 -19.336 2.202 1.00 0.00 60 ARG A C 6
ATOM 8345 O O . ARG A 1 60 ? 10.412 -18.639 3.196 1.00 0.00 60 ARG A O 6
ATOM 8366 N N . VAL A 1 61 ? 9.707 -19.522 1.250 1.00 0.00 61 VAL A N 6
ATOM 8367 C CA . VAL A 1 61 ? 8.388 -18.905 1.321 1.00 0.00 61 VAL A CA 6
ATOM 8368 C C . VAL A 1 61 ? 7.442 -19.729 2.187 1.00 0.00 61 VAL A C 6
ATOM 8369 O O . VAL A 1 61 ? 6.918 -20.756 1.752 1.00 0.00 61 VAL A O 6
ATOM 8382 N N . THR A 1 62 ? 7.226 -19.273 3.417 1.00 0.00 62 THR A N 6
ATOM 8383 C CA . THR A 1 62 ? 6.343 -19.968 4.346 1.00 0.00 62 THR A CA 6
ATOM 8384 C C . THR A 1 62 ? 4.903 -19.493 4.195 1.00 0.00 62 THR A C 6
ATOM 8385 O O . THR A 1 62 ? 4.630 -18.519 3.493 1.00 0.00 62 THR A O 6
ATOM 8396 N N . SER A 1 63 ? 3.983 -20.186 4.859 1.00 0.00 63 SER A N 6
ATOM 8397 C CA . SER A 1 63 ? 2.569 -19.837 4.796 1.00 0.00 63 SER A CA 6
ATOM 8398 C C . SER A 1 63 ? 2.336 -18.421 5.314 1.00 0.00 63 SER A C 6
ATOM 8399 O O . SER A 1 63 ? 1.560 -17.656 4.738 1.00 0.00 63 SER A O 6
ATOM 8407 N N . LEU A 1 64 ? 3.013 -18.077 6.404 1.00 0.00 64 LEU A N 6
ATOM 8408 C CA . LEU A 1 64 ? 2.882 -16.753 7.001 1.00 0.00 64 LEU A CA 6
ATOM 8409 C C . LEU A 1 64 ? 3.351 -15.670 6.034 1.00 0.00 64 LEU A C 6
ATOM 8410 O O . LEU A 1 64 ? 2.742 -14.605 5.934 1.00 0.00 64 LEU A O 6
ATOM 8426 N N . LYS A 1 65 ? 4.436 -15.951 5.321 1.00 0.00 65 LYS A N 6
ATOM 8427 C CA . LYS A 1 65 ? 4.987 -15.004 4.359 1.00 0.00 65 LYS A CA 6
ATOM 8428 C C . LYS A 1 65 ? 3.953 -14.646 3.296 1.00 0.00 65 LYS A C 6
ATOM 8429 O O . LYS A 1 65 ? 3.825 -13.486 2.906 1.00 0.00 65 LYS A O 6
ATOM 8448 N N . VAL A 1 66 ? 3.216 -15.651 2.831 1.00 0.00 66 VAL A N 6
ATOM 8449 C CA . VAL A 1 66 ? 2.192 -15.441 1.815 1.00 0.00 66 VAL A CA 6
ATOM 8450 C C . VAL A 1 66 ? 1.090 -14.521 2.328 1.00 0.00 66 VAL A C 6
ATOM 8451 O O . VAL A 1 66 ? 0.625 -13.634 1.612 1.00 0.00 66 VAL A O 6
ATOM 8464 N N . TYR A 1 67 ? 0.676 -14.738 3.571 1.00 0.00 67 TYR A N 6
ATOM 8465 C CA . TYR A 1 67 ? -0.373 -13.929 4.179 1.00 0.00 67 TYR A CA 6
ATOM 8466 C C . TYR A 1 67 ? 0.080 -12.481 4.342 1.00 0.00 67 TYR A C 6
ATOM 8467 O O . TYR A 1 67 ? -0.706 -11.550 4.170 1.00 0.00 67 TYR A O 6
ATOM 8485 N N . ASN A 1 68 ? 1.354 -12.300 4.675 1.00 0.00 68 ASN A N 6
ATOM 8486 C CA . ASN A 1 68 ? 1.914 -10.967 4.862 1.00 0.00 68 ASN A CA 6
ATOM 8487 C C . ASN A 1 68 ? 1.874 -10.173 3.559 1.00 0.00 68 ASN A C 6
ATOM 8488 O O . ASN A 1 68 ? 1.515 -8.996 3.549 1.00 0.00 68 ASN A O 6
ATOM 8499 N N . TRP A 1 69 ? 2.245 -10.826 2.464 1.00 0.00 69 TRP A N 6
ATOM 8500 C CA . TRP A 1 69 ? 2.251 -10.182 1.155 1.00 0.00 69 TRP A CA 6
ATOM 8501 C C . TRP A 1 69 ? 0.830 -9.904 0.679 1.00 0.00 69 TRP A C 6
ATOM 8502 O O . TRP A 1 69 ? 0.541 -8.831 0.150 1.00 0.00 69 TRP A O 6
ATOM 8523 N N . PHE A 1 70 ? -0.055 -10.878 0.869 1.00 0.00 70 PHE A N 6
ATOM 8524 C CA . PHE A 1 70 ? -1.447 -10.738 0.457 1.00 0.00 70 PHE A CA 6
ATOM 8525 C C . PHE A 1 70 ? -2.123 -9.595 1.208 1.00 0.00 70 PHE A C 6
ATOM 8526 O O . PHE A 1 70 ? -2.835 -8.784 0.615 1.00 0.00 70 PHE A O 6
ATOM 8543 N N . ALA A 1 71 ? -1.896 -9.538 2.516 1.00 0.00 71 ALA A N 6
ATOM 8544 C CA . ALA A 1 71 ? -2.482 -8.494 3.348 1.00 0.00 71 ALA A CA 6
ATOM 8545 C C . ALA A 1 71 ? -2.038 -7.110 2.887 1.00 0.00 71 ALA A C 6
ATOM 8546 O O . ALA A 1 71 ? -2.802 -6.148 2.953 1.00 0.00 71 ALA A O 6
ATOM 8553 N N . ASN A 1 72 ? -0.797 -7.017 2.420 1.00 0.00 72 ASN A N 6
ATOM 8554 C CA . ASN A 1 72 ? -0.251 -5.750 1.949 1.00 0.00 72 ASN A CA 6
ATOM 8555 C C . ASN A 1 72 ? -1.008 -5.253 0.721 1.00 0.00 72 ASN A C 6
ATOM 8556 O O . ASN A 1 72 ? -1.191 -4.050 0.536 1.00 0.00 72 ASN A O 6
ATOM 8567 N N . ARG A 1 73 ? -1.447 -6.189 -0.115 1.00 0.00 73 ARG A N 6
ATOM 8568 C CA . ARG A 1 73 ? -2.185 -5.847 -1.325 1.00 0.00 73 ARG A CA 6
ATOM 8569 C C . ARG A 1 73 ? -3.603 -5.396 -0.988 1.00 0.00 73 ARG A C 6
ATOM 8570 O O . ARG A 1 73 ? -4.090 -4.397 -1.517 1.00 0.00 73 ARG A O 6
ATOM 8591 N N . ARG A 1 74 ? -4.261 -6.141 -0.106 1.00 0.00 74 ARG A N 6
ATOM 8592 C CA . ARG A 1 74 ? -5.624 -5.819 0.300 1.00 0.00 74 ARG A CA 6
ATOM 8593 C C . ARG A 1 74 ? -5.690 -4.431 0.932 1.00 0.00 74 ARG A C 6
ATOM 8594 O O . ARG A 1 74 ? -6.607 -3.657 0.661 1.00 0.00 74 ARG A O 6
ATOM 8615 N N . LYS A 1 75 ? -4.711 -4.125 1.776 1.00 0.00 75 LYS A N 6
ATOM 8616 C CA . LYS A 1 75 ? -4.656 -2.831 2.447 1.00 0.00 75 LYS A CA 6
ATOM 8617 C C . LYS A 1 75 ? -4.295 -1.723 1.463 1.00 0.00 75 LYS A C 6
ATOM 8618 O O . LYS A 1 75 ? -4.748 -0.587 1.601 1.00 0.00 75 LYS A O 6
ATOM 8637 N N . GLU A 1 76 ? -3.479 -2.062 0.470 1.00 0.00 76 GLU A N 6
ATOM 8638 C CA . GLU A 1 76 ? -3.059 -1.094 -0.537 1.00 0.00 76 GLU A CA 6
ATOM 8639 C C . GLU A 1 76 ? -4.234 -0.682 -1.419 1.00 0.00 76 GLU A C 6
ATOM 8640 O O . GLU A 1 76 ? -4.355 0.481 -1.806 1.00 0.00 76 GLU A O 6
ATOM 8652 N N . ILE A 1 77 ? -5.097 -1.643 -1.732 1.00 0.00 77 ILE A N 6
ATOM 8653 C CA . ILE A 1 77 ? -6.262 -1.380 -2.567 1.00 0.00 77 ILE A CA 6
ATOM 8654 C C . ILE A 1 77 ? -7.380 -0.728 -1.761 1.00 0.00 77 ILE A C 6
ATOM 8655 O O . ILE A 1 77 ? -8.036 0.203 -2.229 1.00 0.00 77 ILE A O 6
ATOM 8671 N N . LYS A 1 78 ? -7.591 -1.222 -0.546 1.00 0.00 78 LYS A N 6
ATOM 8672 C CA . LYS A 1 78 ? -8.628 -0.686 0.328 1.00 0.00 78 LYS A CA 6
ATOM 8673 C C . LYS A 1 78 ? -8.270 0.720 0.798 1.00 0.00 78 LYS A C 6
ATOM 8674 O O . LYS A 1 78 ? -9.141 1.580 0.931 1.00 0.00 78 LYS A O 6
ATOM 8693 N N . ARG A 1 79 ? -6.985 0.947 1.047 1.00 0.00 79 ARG A N 6
ATOM 8694 C CA . ARG A 1 79 ? -6.513 2.249 1.501 1.00 0.00 79 ARG A CA 6
ATOM 8695 C C . ARG A 1 79 ? -6.779 3.322 0.449 1.00 0.00 79 ARG A C 6
ATOM 8696 O O . ARG A 1 79 ? -7.123 4.457 0.778 1.00 0.00 79 ARG A O 6
ATOM 8717 N N . ARG A 1 80 ? -6.615 2.954 -0.818 1.00 0.00 80 ARG A N 6
ATOM 8718 C CA . ARG A 1 80 ? -6.836 3.884 -1.918 1.00 0.00 80 ARG A CA 6
ATOM 8719 C C . ARG A 1 80 ? -8.322 4.188 -2.084 1.00 0.00 80 ARG A C 6
ATOM 8720 O O . ARG A 1 80 ? -8.700 5.290 -2.482 1.00 0.00 80 ARG A O 6
ATOM 8741 N N . ALA A 1 81 ? -9.160 3.204 -1.775 1.00 0.00 81 ALA A N 6
ATOM 8742 C CA . ALA A 1 81 ? -10.604 3.367 -1.887 1.00 0.00 81 ALA A CA 6
ATOM 8743 C C . ALA A 1 81 ? -11.134 4.320 -0.822 1.00 0.00 81 ALA A C 6
ATOM 8744 O O . ALA A 1 81 ? -12.201 4.912 -0.980 1.00 0.00 81 ALA A O 6
ATOM 8751 N N . ASN A 1 82 ? -10.381 4.464 0.265 1.00 0.00 82 ASN A N 6
ATOM 8752 C CA . ASN A 1 82 ? -10.777 5.345 1.357 1.00 0.00 82 ASN A CA 6
ATOM 8753 C C . ASN A 1 82 ? -10.826 6.798 0.894 1.00 0.00 82 ASN A C 6
ATOM 8754 O O . ASN A 1 82 ? -11.637 7.587 1.380 1.00 0.00 82 ASN A O 6
ATOM 8765 N N . ILE A 1 83 ? -9.954 7.143 -0.047 1.00 0.00 83 ILE A N 6
ATOM 8766 C CA . ILE A 1 83 ? -9.900 8.499 -0.577 1.00 0.00 83 ILE A CA 6
ATOM 8767 C C . ILE A 1 83 ? -11.004 8.734 -1.602 1.00 0.00 83 ILE A C 6
ATOM 8768 O O . ILE A 1 83 ? -10.755 9.254 -2.690 1.00 0.00 83 ILE A O 6
ATOM 8784 N N . ALA A 1 84 ? -12.225 8.348 -1.248 1.00 0.00 84 ALA A N 6
ATOM 8785 C CA . ALA A 1 84 ? -13.368 8.520 -2.136 1.00 0.00 84 ALA A CA 6
ATOM 8786 C C . ALA A 1 84 ? -12.996 8.195 -3.579 1.00 0.00 84 ALA A C 6
ATOM 8787 O O . ALA A 1 84 ? -13.489 8.826 -4.513 1.00 0.00 84 ALA A O 6
ATOM 8794 N N . ALA A 1 85 ? -12.123 7.208 -3.752 1.00 0.00 85 ALA A N 6
ATOM 8795 C CA . ALA A 1 85 ? -11.687 6.800 -5.082 1.00 0.00 85 ALA A CA 6
ATOM 8796 C C . ALA A 1 85 ? -12.840 6.199 -5.878 1.00 0.00 85 ALA A C 6
ATOM 8797 O O . ALA A 1 85 ? -13.642 5.433 -5.344 1.00 0.00 85 ALA A O 6
ATOM 8804 N N . ILE A 1 86 ? -12.917 6.552 -7.156 1.00 0.00 86 ILE A N 6
ATOM 8805 C CA . ILE A 1 86 ? -13.973 6.047 -8.026 1.00 0.00 86 ILE A CA 6
ATOM 8806 C C . ILE A 1 86 ? -13.503 4.826 -8.808 1.00 0.00 86 ILE A C 6
ATOM 8807 O O . ILE A 1 86 ? -13.888 4.627 -9.961 1.00 0.00 86 ILE A O 6
ATOM 8823 N N . LEU A 1 87 ? -12.670 4.008 -8.173 1.00 0.00 87 LEU A N 6
ATOM 8824 C CA . LEU A 1 87 ? -12.148 2.803 -8.809 1.00 0.00 87 LEU A CA 6
ATOM 8825 C C . LEU A 1 87 ? -12.469 1.566 -7.977 1.00 0.00 87 LEU A C 6
ATOM 8826 O O . LEU A 1 87 ? -11.779 1.266 -7.003 1.00 0.00 87 LEU A O 6
ATOM 8842 N N . GLU A 1 88 ? -13.520 0.851 -8.369 1.00 0.00 88 GLU A N 6
ATOM 8843 C CA . GLU A 1 88 ? -13.930 -0.354 -7.659 1.00 0.00 88 GLU A CA 6
ATOM 8844 C C . GLU A 1 88 ? -14.106 -1.522 -8.625 1.00 0.00 88 GLU A C 6
ATOM 8845 O O . GLU A 1 88 ? -13.942 -1.369 -9.836 1.00 0.00 88 GLU A O 6
ATOM 8857 N N . SER A 1 89 ? -14.441 -2.688 -8.082 1.00 0.00 89 SER A N 6
ATOM 8858 C CA . SER A 1 89 ? -14.635 -3.883 -8.894 1.00 0.00 89 SER A CA 6
ATOM 8859 C C . SER A 1 89 ? -15.749 -4.754 -8.322 1.00 0.00 89 SER A C 6
ATOM 8860 O O . SER A 1 89 ? -16.258 -4.493 -7.232 1.00 0.00 89 SER A O 6
ATOM 8868 N N . SER A 1 90 ? -16.123 -5.790 -9.066 1.00 0.00 90 SER A N 6
ATOM 8869 C CA . SER A 1 90 ? -17.180 -6.698 -8.636 1.00 0.00 90 SER A CA 6
ATOM 8870 C C . SER A 1 90 ? -16.955 -7.150 -7.197 1.00 0.00 90 SER A C 6
ATOM 8871 O O . SER A 1 90 ? -15.862 -7.586 -6.835 1.00 0.00 90 SER A O 6
ATOM 8879 N N . GLY A 1 91 ? -17.998 -7.044 -6.379 1.00 0.00 91 GLY A N 6
ATOM 8880 C CA . GLY A 1 91 ? -17.894 -7.445 -4.988 1.00 0.00 91 GLY A CA 6
ATOM 8881 C C . GLY A 1 91 ? -19.039 -8.339 -4.556 1.00 0.00 91 GLY A C 6
ATOM 8882 O O . GLY A 1 91 ? -20.029 -7.884 -3.983 1.00 0.00 91 GLY A O 6
ATOM 8886 N N . PRO A 1 92 ? -18.913 -9.645 -4.835 1.00 0.00 92 PRO A N 6
ATOM 8887 C CA . PRO A 1 92 ? -19.937 -10.633 -4.481 1.00 0.00 92 PRO A CA 6
ATOM 8888 C C . PRO A 1 92 ? -20.025 -10.862 -2.976 1.00 0.00 92 PRO A C 6
ATOM 8889 O O . PRO A 1 92 ? -19.186 -10.381 -2.214 1.00 0.00 92 PRO A O 6
ATOM 8900 N N . SER A 1 93 ? -21.047 -11.600 -2.553 1.00 0.00 93 SER A N 6
ATOM 8901 C CA . SER A 1 93 ? -21.247 -11.890 -1.138 1.00 0.00 93 SER A CA 6
ATOM 8902 C C . SER A 1 93 ? -22.145 -13.109 -0.955 1.00 0.00 93 SER A C 6
ATOM 8903 O O . SER A 1 93 ? -22.622 -13.695 -1.927 1.00 0.00 93 SER A O 6
ATOM 8911 N N . SER A 1 94 ? -22.372 -13.486 0.299 1.00 0.00 94 SER A N 6
ATOM 8912 C CA . SER A 1 94 ? -23.211 -14.638 0.611 1.00 0.00 94 SER A CA 6
ATOM 8913 C C . SER A 1 94 ? -24.581 -14.193 1.112 1.00 0.00 94 SER A C 6
ATOM 8914 O O . SER A 1 94 ? -24.712 -13.153 1.756 1.00 0.00 94 SER A O 6
ATOM 8922 N N . GLY A 1 95 ? -25.602 -14.989 0.810 1.00 0.00 95 GLY A N 6
ATOM 8923 C CA . GLY A 1 95 ? -26.950 -14.661 1.236 1.00 0.00 95 GLY A CA 6
ATOM 8924 C C . GLY A 1 95 ? -27.004 -14.188 2.676 1.00 0.00 95 GLY A C 6
ATOM 8925 O O . GLY A 1 95 ? -27.119 -12.991 2.939 1.00 0.00 95 GLY A O 6
ATOM 8929 N N . GLY A 1 1 ? -8.990 -1.817 8.231 1.00 0.00 1 GLY A N 7
ATOM 8930 C CA . GLY A 1 1 ? -8.627 -2.336 9.536 1.00 0.00 1 GLY A CA 7
ATOM 8931 C C . GLY A 1 1 ? -7.128 -2.479 9.707 1.00 0.00 1 GLY A C 7
ATOM 8932 O O . GLY A 1 1 ? -6.392 -2.584 8.726 1.00 0.00 1 GLY A O 7
ATOM 8936 N N . SER A 1 2 ? -6.674 -2.483 10.956 1.00 0.00 2 SER A N 7
ATOM 8937 C CA . SER A 1 2 ? -5.252 -2.608 11.252 1.00 0.00 2 SER A CA 7
ATOM 8938 C C . SER A 1 2 ? -4.963 -3.912 11.991 1.00 0.00 2 SER A C 7
ATOM 8939 O O . SER A 1 2 ? -5.595 -4.218 13.002 1.00 0.00 2 SER A O 7
ATOM 8947 N N . SER A 1 3 ? -4.005 -4.676 11.477 1.00 0.00 3 SER A N 7
ATOM 8948 C CA . SER A 1 3 ? -3.635 -5.949 12.084 1.00 0.00 3 SER A CA 7
ATOM 8949 C C . SER A 1 3 ? -2.209 -5.898 12.626 1.00 0.00 3 SER A C 7
ATOM 8950 O O . SER A 1 3 ? -1.936 -6.369 13.729 1.00 0.00 3 SER A O 7
ATOM 8958 N N . GLY A 1 4 ? -1.304 -5.321 11.841 1.00 0.00 4 GLY A N 7
ATOM 8959 C CA . GLY A 1 4 ? 0.082 -5.219 12.258 1.00 0.00 4 GLY A CA 7
ATOM 8960 C C . GLY A 1 4 ? 0.222 -4.919 13.737 1.00 0.00 4 GLY A C 7
ATOM 8961 O O . GLY A 1 4 ? 0.046 -3.779 14.166 1.00 0.00 4 GLY A O 7
ATOM 8965 N N . SER A 1 5 ? 0.537 -5.946 14.520 1.00 0.00 5 SER A N 7
ATOM 8966 C CA . SER A 1 5 ? 0.695 -5.788 15.961 1.00 0.00 5 SER A CA 7
ATOM 8967 C C . SER A 1 5 ? 2.127 -6.097 16.388 1.00 0.00 5 SER A C 7
ATOM 8968 O O . SER A 1 5 ? 2.773 -5.293 17.059 1.00 0.00 5 SER A O 7
ATOM 8976 N N . SER A 1 6 ? 2.615 -7.269 15.994 1.00 0.00 6 SER A N 7
ATOM 8977 C CA . SER A 1 6 ? 3.969 -7.688 16.338 1.00 0.00 6 SER A CA 7
ATOM 8978 C C . SER A 1 6 ? 4.976 -7.157 15.323 1.00 0.00 6 SER A C 7
ATOM 8979 O O . SER A 1 6 ? 4.758 -7.236 14.115 1.00 0.00 6 SER A O 7
ATOM 8987 N N . GLY A 1 7 ? 6.082 -6.614 15.824 1.00 0.00 7 GLY A N 7
ATOM 8988 C CA . GLY A 1 7 ? 7.107 -6.077 14.949 1.00 0.00 7 GLY A CA 7
ATOM 8989 C C . GLY A 1 7 ? 8.256 -7.044 14.740 1.00 0.00 7 GLY A C 7
ATOM 8990 O O . GLY A 1 7 ? 8.496 -7.922 15.570 1.00 0.00 7 GLY A O 7
ATOM 8994 N N . ARG A 1 8 ? 8.967 -6.885 13.629 1.00 0.00 8 ARG A N 7
ATOM 8995 C CA . ARG A 1 8 ? 10.095 -7.753 13.313 1.00 0.00 8 ARG A CA 7
ATOM 8996 C C . ARG A 1 8 ? 10.880 -7.213 12.121 1.00 0.00 8 ARG A C 7
ATOM 8997 O O . ARG A 1 8 ? 10.328 -6.529 11.260 1.00 0.00 8 ARG A O 7
ATOM 9018 N N . GLY A 1 9 ? 12.172 -7.524 12.079 1.00 0.00 9 GLY A N 7
ATOM 9019 C CA . GLY A 1 9 ? 13.011 -7.061 10.989 1.00 0.00 9 GLY A CA 7
ATOM 9020 C C . GLY A 1 9 ? 14.090 -8.061 10.623 1.00 0.00 9 GLY A C 7
ATOM 9021 O O . GLY A 1 9 ? 14.847 -8.511 11.484 1.00 0.00 9 GLY A O 7
ATOM 9025 N N . SER A 1 10 ? 14.160 -8.412 9.343 1.00 0.00 10 SER A N 7
ATOM 9026 C CA . SER A 1 10 ? 15.150 -9.370 8.866 1.00 0.00 10 SER A CA 7
ATOM 9027 C C . SER A 1 10 ? 15.501 -9.106 7.405 1.00 0.00 10 SER A C 7
ATOM 9028 O O . SER A 1 10 ? 14.944 -8.208 6.774 1.00 0.00 10 SER A O 7
ATOM 9036 N N . ARG A 1 11 ? 16.427 -9.897 6.873 1.00 0.00 11 ARG A N 7
ATOM 9037 C CA . ARG A 1 11 ? 16.854 -9.750 5.487 1.00 0.00 11 ARG A CA 7
ATOM 9038 C C . ARG A 1 11 ? 16.107 -10.725 4.582 1.00 0.00 11 ARG A C 7
ATOM 9039 O O . ARG A 1 11 ? 16.631 -11.780 4.223 1.00 0.00 11 ARG A O 7
ATOM 9060 N N . PHE A 1 12 ? 14.881 -10.365 4.216 1.00 0.00 12 PHE A N 7
ATOM 9061 C CA . PHE A 1 12 ? 14.062 -11.209 3.354 1.00 0.00 12 PHE A CA 7
ATOM 9062 C C . PHE A 1 12 ? 13.903 -10.583 1.972 1.00 0.00 12 PHE A C 7
ATOM 9063 O O . PHE A 1 12 ? 14.258 -9.423 1.758 1.00 0.00 12 PHE A O 7
ATOM 9080 N N . THR A 1 13 ? 13.368 -11.359 1.035 1.00 0.00 13 THR A N 7
ATOM 9081 C CA . THR A 1 13 ? 13.164 -10.883 -0.327 1.00 0.00 13 THR A CA 7
ATOM 9082 C C . THR A 1 13 ? 12.032 -11.642 -1.011 1.00 0.00 13 THR A C 7
ATOM 9083 O O . THR A 1 13 ? 11.796 -12.815 -0.724 1.00 0.00 13 THR A O 7
ATOM 9094 N N . TRP A 1 14 ? 11.335 -10.964 -1.916 1.00 0.00 14 TRP A N 7
ATOM 9095 C CA . TRP A 1 14 ? 10.227 -11.576 -2.641 1.00 0.00 14 TRP A CA 7
ATOM 9096 C C . TRP A 1 14 ? 10.591 -11.797 -4.105 1.00 0.00 14 TRP A C 7
ATOM 9097 O O . TRP A 1 14 ? 10.408 -10.911 -4.940 1.00 0.00 14 TRP A O 7
ATOM 9118 N N . ARG A 1 15 ? 11.106 -12.984 -4.410 1.00 0.00 15 ARG A N 7
ATOM 9119 C CA . ARG A 1 15 ? 11.496 -13.320 -5.774 1.00 0.00 15 ARG A CA 7
ATOM 9120 C C . ARG A 1 15 ? 10.334 -13.108 -6.739 1.00 0.00 15 ARG A C 7
ATOM 9121 O O . ARG A 1 15 ? 9.171 -13.299 -6.381 1.00 0.00 15 ARG A O 7
ATOM 9142 N N . LYS A 1 16 ? 10.656 -12.712 -7.966 1.00 0.00 16 LYS A N 7
ATOM 9143 C CA . LYS A 1 16 ? 9.640 -12.474 -8.985 1.00 0.00 16 LYS A CA 7
ATOM 9144 C C . LYS A 1 16 ? 8.778 -13.715 -9.194 1.00 0.00 16 LYS A C 7
ATOM 9145 O O . LYS A 1 16 ? 7.608 -13.613 -9.560 1.00 0.00 16 LYS A O 7
ATOM 9164 N N . GLU A 1 17 ? 9.364 -14.884 -8.958 1.00 0.00 17 GLU A N 7
ATOM 9165 C CA . GLU A 1 17 ? 8.648 -16.144 -9.120 1.00 0.00 17 GLU A CA 7
ATOM 9166 C C . GLU A 1 17 ? 7.551 -16.285 -8.069 1.00 0.00 17 GLU A C 7
ATOM 9167 O O . GLU A 1 17 ? 6.422 -16.664 -8.381 1.00 0.00 17 GLU A O 7
ATOM 9179 N N . CYS A 1 18 ? 7.893 -15.980 -6.822 1.00 0.00 18 CYS A N 7
ATOM 9180 C CA . CYS A 1 18 ? 6.938 -16.074 -5.723 1.00 0.00 18 CYS A CA 7
ATOM 9181 C C . CYS A 1 18 ? 5.874 -14.987 -5.832 1.00 0.00 18 CYS A C 7
ATOM 9182 O O . CYS A 1 18 ? 4.753 -15.149 -5.349 1.00 0.00 18 CYS A O 7
ATOM 9190 N N . LEU A 1 19 ? 6.234 -13.877 -6.467 1.00 0.00 19 LEU A N 7
ATOM 9191 C CA . LEU A 1 19 ? 5.310 -12.760 -6.639 1.00 0.00 19 LEU A CA 7
ATOM 9192 C C . LEU A 1 19 ? 4.270 -13.073 -7.710 1.00 0.00 19 LEU A C 7
ATOM 9193 O O . LEU A 1 19 ? 3.103 -12.705 -7.582 1.00 0.00 19 LEU A O 7
ATOM 9209 N N . ALA A 1 20 ? 4.702 -13.757 -8.764 1.00 0.00 20 ALA A N 7
ATOM 9210 C CA . ALA A 1 20 ? 3.807 -14.123 -9.855 1.00 0.00 20 ALA A CA 7
ATOM 9211 C C . ALA A 1 20 ? 2.794 -15.171 -9.406 1.00 0.00 20 ALA A C 7
ATOM 9212 O O . ALA A 1 20 ? 1.623 -15.118 -9.784 1.00 0.00 20 ALA A O 7
ATOM 9219 N N . VAL A 1 21 ? 3.251 -16.122 -8.598 1.00 0.00 21 VAL A N 7
ATOM 9220 C CA . VAL A 1 21 ? 2.384 -17.181 -8.097 1.00 0.00 21 VAL A CA 7
ATOM 9221 C C . VAL A 1 21 ? 1.406 -16.646 -7.057 1.00 0.00 21 VAL A C 7
ATOM 9222 O O . VAL A 1 21 ? 0.253 -17.071 -6.998 1.00 0.00 21 VAL A O 7
ATOM 9235 N N . MET A 1 22 ? 1.875 -15.709 -6.240 1.00 0.00 22 MET A N 7
ATOM 9236 C CA . MET A 1 22 ? 1.040 -15.113 -5.203 1.00 0.00 22 MET A CA 7
ATOM 9237 C C . MET A 1 22 ? -0.086 -14.288 -5.818 1.00 0.00 22 MET A C 7
ATOM 9238 O O . MET A 1 22 ? -1.221 -14.320 -5.344 1.00 0.00 22 MET A O 7
ATOM 9252 N N . GLU A 1 23 ? 0.237 -13.551 -6.877 1.00 0.00 23 GLU A N 7
ATOM 9253 C CA . GLU A 1 23 ? -0.749 -12.718 -7.555 1.00 0.00 23 GLU A CA 7
ATOM 9254 C C . GLU A 1 23 ? -1.862 -13.571 -8.156 1.00 0.00 23 GLU A C 7
ATOM 9255 O O . GLU A 1 23 ? -3.023 -13.163 -8.187 1.00 0.00 23 GLU A O 7
ATOM 9267 N N . SER A 1 24 ? -1.499 -14.757 -8.633 1.00 0.00 24 SER A N 7
ATOM 9268 C CA . SER A 1 24 ? -2.465 -15.667 -9.237 1.00 0.00 24 SER A CA 7
ATOM 9269 C C . SER A 1 24 ? -3.493 -16.129 -8.209 1.00 0.00 24 SER A C 7
ATOM 9270 O O . SER A 1 24 ? -4.694 -16.141 -8.478 1.00 0.00 24 SER A O 7
ATOM 9278 N N . TYR A 1 25 ? -3.012 -16.507 -7.030 1.00 0.00 25 TYR A N 7
ATOM 9279 C CA . TYR A 1 25 ? -3.887 -16.973 -5.961 1.00 0.00 25 TYR A CA 7
ATOM 9280 C C . TYR A 1 25 ? -4.767 -15.838 -5.444 1.00 0.00 25 TYR A C 7
ATOM 9281 O O . TYR A 1 25 ? -5.905 -16.059 -5.030 1.00 0.00 25 TYR A O 7
ATOM 9299 N N . PHE A 1 26 ? -4.230 -14.623 -5.473 1.00 0.00 26 PHE A N 7
ATOM 9300 C CA . PHE A 1 26 ? -4.965 -13.452 -5.007 1.00 0.00 26 PHE A CA 7
ATOM 9301 C C . PHE A 1 26 ? -6.147 -13.152 -5.924 1.00 0.00 26 PHE A C 7
ATOM 9302 O O . PHE A 1 26 ? -7.214 -12.747 -5.465 1.00 0.00 26 PHE A O 7
ATOM 9319 N N . ASN A 1 27 ? -5.948 -13.354 -7.222 1.00 0.00 27 ASN A N 7
ATOM 9320 C CA . ASN A 1 27 ? -6.997 -13.105 -8.204 1.00 0.00 27 ASN A CA 7
ATOM 9321 C C . ASN A 1 27 ? -8.182 -14.040 -7.985 1.00 0.00 27 ASN A C 7
ATOM 9322 O O . ASN A 1 27 ? -9.335 -13.650 -8.165 1.00 0.00 27 ASN A O 7
ATOM 9333 N N . GLU A 1 28 ? -7.888 -15.276 -7.594 1.00 0.00 28 GLU A N 7
ATOM 9334 C CA . GLU A 1 28 ? -8.930 -16.267 -7.350 1.00 0.00 28 GLU A CA 7
ATOM 9335 C C . GLU A 1 28 ? -9.500 -16.122 -5.942 1.00 0.00 28 GLU A C 7
ATOM 9336 O O . GLU A 1 28 ? -10.684 -16.362 -5.713 1.00 0.00 28 GLU A O 7
ATOM 9348 N N . ASN A 1 29 ? -8.646 -15.728 -5.002 1.00 0.00 29 ASN A N 7
ATOM 9349 C CA . ASN A 1 29 ? -9.064 -15.551 -3.616 1.00 0.00 29 ASN A CA 7
ATOM 9350 C C . ASN A 1 29 ? -8.231 -14.473 -2.930 1.00 0.00 29 ASN A C 7
ATOM 9351 O O . ASN A 1 29 ? -7.007 -14.578 -2.851 1.00 0.00 29 ASN A O 7
ATOM 9362 N N . GLN A 1 30 ? -8.903 -13.439 -2.435 1.00 0.00 30 GLN A N 7
ATOM 9363 C CA . GLN A 1 30 ? -8.224 -12.341 -1.756 1.00 0.00 30 GLN A CA 7
ATOM 9364 C C . GLN A 1 30 ? -7.579 -12.820 -0.460 1.00 0.00 30 GLN A C 7
ATOM 9365 O O . GLN A 1 30 ? -6.481 -12.388 -0.105 1.00 0.00 30 GLN A O 7
ATOM 9379 N N . TYR A 1 31 ? -8.266 -13.713 0.243 1.00 0.00 31 TYR A N 7
ATOM 9380 C CA . TYR A 1 31 ? -7.761 -14.248 1.502 1.00 0.00 31 TYR A CA 7
ATOM 9381 C C . TYR A 1 31 ? -7.656 -15.769 1.445 1.00 0.00 31 TYR A C 7
ATOM 9382 O O . TYR A 1 31 ? -8.616 -16.493 1.705 1.00 0.00 31 TYR A O 7
ATOM 9400 N N . PRO A 1 32 ? -6.459 -16.265 1.096 1.00 0.00 32 PRO A N 7
ATOM 9401 C CA . PRO A 1 32 ? -6.198 -17.704 0.997 1.00 0.00 32 PRO A CA 7
ATOM 9402 C C . PRO A 1 32 ? -6.194 -18.388 2.360 1.00 0.00 32 PRO A C 7
ATOM 9403 O O . PRO A 1 32 ? -5.417 -18.026 3.244 1.00 0.00 32 PRO A O 7
ATOM 9414 N N . ASP A 1 33 ? -7.065 -19.377 2.523 1.00 0.00 33 ASP A N 7
ATOM 9415 C CA . ASP A 1 33 ? -7.160 -20.113 3.778 1.00 0.00 33 ASP A CA 7
ATOM 9416 C C . ASP A 1 33 ? -5.803 -20.683 4.178 1.00 0.00 33 ASP A C 7
ATOM 9417 O O . ASP A 1 33 ? -4.842 -20.615 3.414 1.00 0.00 33 ASP A O 7
ATOM 9426 N N . GLU A 1 34 ? -5.734 -21.244 5.382 1.00 0.00 34 GLU A N 7
ATOM 9427 C CA . GLU A 1 34 ? -4.494 -21.824 5.883 1.00 0.00 34 GLU A CA 7
ATOM 9428 C C . GLU A 1 34 ? -3.959 -22.881 4.921 1.00 0.00 34 GLU A C 7
ATOM 9429 O O . GLU A 1 34 ? -2.760 -22.942 4.654 1.00 0.00 34 GLU A O 7
ATOM 9441 N N . ALA A 1 35 ? -4.859 -23.711 4.404 1.00 0.00 35 ALA A N 7
ATOM 9442 C CA . ALA A 1 35 ? -4.479 -24.764 3.470 1.00 0.00 35 ALA A CA 7
ATOM 9443 C C . ALA A 1 35 ? -4.050 -24.180 2.129 1.00 0.00 35 ALA A C 7
ATOM 9444 O O . ALA A 1 35 ? -3.119 -24.675 1.493 1.00 0.00 35 ALA A O 7
ATOM 9451 N N . LYS A 1 36 ? -4.735 -23.124 1.702 1.00 0.00 36 LYS A N 7
ATOM 9452 C CA . LYS A 1 36 ? -4.425 -22.471 0.436 1.00 0.00 36 LYS A CA 7
ATOM 9453 C C . LYS A 1 36 ? -3.059 -21.796 0.492 1.00 0.00 36 LYS A C 7
ATOM 9454 O O . LYS A 1 36 ? -2.285 -21.860 -0.464 1.00 0.00 36 LYS A O 7
ATOM 9473 N N . ARG A 1 37 ? -2.768 -21.151 1.617 1.00 0.00 37 ARG A N 7
ATOM 9474 C CA . ARG A 1 37 ? -1.495 -20.464 1.797 1.00 0.00 37 ARG A CA 7
ATOM 9475 C C . ARG A 1 37 ? -0.328 -21.441 1.673 1.00 0.00 37 ARG A C 7
ATOM 9476 O O . ARG A 1 37 ? 0.714 -21.109 1.110 1.00 0.00 37 ARG A O 7
ATOM 9497 N N . GLU A 1 38 ? -0.513 -22.645 2.205 1.00 0.00 38 GLU A N 7
ATOM 9498 C CA . GLU A 1 38 ? 0.525 -23.668 2.156 1.00 0.00 38 GLU A CA 7
ATOM 9499 C C . GLU A 1 38 ? 0.744 -24.152 0.725 1.00 0.00 38 GLU A C 7
ATOM 9500 O O . GLU A 1 38 ? 1.871 -24.433 0.320 1.00 0.00 38 GLU A O 7
ATOM 9512 N N . GLU A 1 39 ? -0.344 -24.247 -0.034 1.00 0.00 39 GLU A N 7
ATOM 9513 C CA . GLU A 1 39 ? -0.271 -24.699 -1.419 1.00 0.00 39 GLU A CA 7
ATOM 9514 C C . GLU A 1 39 ? 0.461 -23.678 -2.286 1.00 0.00 39 GLU A C 7
ATOM 9515 O O . GLU A 1 39 ? 1.336 -24.034 -3.076 1.00 0.00 39 GLU A O 7
ATOM 9527 N N . ILE A 1 40 ? 0.096 -22.410 -2.132 1.00 0.00 40 ILE A N 7
ATOM 9528 C CA . ILE A 1 40 ? 0.717 -21.338 -2.900 1.00 0.00 40 ILE A CA 7
ATOM 9529 C C . ILE A 1 40 ? 2.143 -21.078 -2.426 1.00 0.00 40 ILE A C 7
ATOM 9530 O O . ILE A 1 40 ? 3.014 -20.713 -3.216 1.00 0.00 40 ILE A O 7
ATOM 9546 N N . ALA A 1 41 ? 2.375 -21.270 -1.132 1.00 0.00 41 ALA A N 7
ATOM 9547 C CA . ALA A 1 41 ? 3.696 -21.061 -0.553 1.00 0.00 41 ALA A CA 7
ATOM 9548 C C . ALA A 1 41 ? 4.694 -22.090 -1.074 1.00 0.00 41 ALA A C 7
ATOM 9549 O O . ALA A 1 41 ? 5.809 -21.746 -1.463 1.00 0.00 41 ALA A O 7
ATOM 9556 N N . ASN A 1 42 ? 4.284 -23.355 -1.077 1.00 0.00 42 ASN A N 7
ATOM 9557 C CA . ASN A 1 42 ? 5.143 -24.435 -1.549 1.00 0.00 42 ASN A CA 7
ATOM 9558 C C . ASN A 1 42 ? 5.520 -24.231 -3.013 1.00 0.00 42 ASN A C 7
ATOM 9559 O O . ASN A 1 42 ? 6.656 -24.480 -3.413 1.00 0.00 42 ASN A O 7
ATOM 9570 N N . ALA A 1 43 ? 4.557 -23.774 -3.808 1.00 0.00 43 ALA A N 7
ATOM 9571 C CA . ALA A 1 43 ? 4.788 -23.534 -5.227 1.00 0.00 43 ALA A CA 7
ATOM 9572 C C . ALA A 1 43 ? 5.843 -22.453 -5.436 1.00 0.00 43 ALA A C 7
ATOM 9573 O O . ALA A 1 43 ? 6.627 -22.513 -6.383 1.00 0.00 43 ALA A O 7
ATOM 9580 N N . CYS A 1 44 ? 5.856 -21.466 -4.547 1.00 0.00 44 CYS A N 7
ATOM 9581 C CA . CYS A 1 44 ? 6.814 -20.370 -4.635 1.00 0.00 44 CYS A CA 7
ATOM 9582 C C . CYS A 1 44 ? 8.236 -20.872 -4.410 1.00 0.00 44 CYS A C 7
ATOM 9583 O O . CYS A 1 44 ? 9.170 -20.445 -5.087 1.00 0.00 44 CYS A O 7
ATOM 9591 N N . ASN A 1 45 ? 8.393 -21.780 -3.452 1.00 0.00 45 ASN A N 7
ATOM 9592 C CA . ASN A 1 45 ? 9.702 -22.339 -3.136 1.00 0.00 45 ASN A CA 7
ATOM 9593 C C . ASN A 1 45 ? 10.213 -23.210 -4.280 1.00 0.00 45 ASN A C 7
ATOM 9594 O O . ASN A 1 45 ? 11.416 -23.276 -4.534 1.00 0.00 45 ASN A O 7
ATOM 9605 N N . ALA A 1 46 ? 9.291 -23.875 -4.967 1.00 0.00 46 ALA A N 7
ATOM 9606 C CA . ALA A 1 46 ? 9.647 -24.739 -6.086 1.00 0.00 46 ALA A CA 7
ATOM 9607 C C . ALA A 1 46 ? 10.113 -23.921 -7.285 1.00 0.00 46 ALA A C 7
ATOM 9608 O O . ALA A 1 46 ? 11.141 -24.220 -7.892 1.00 0.00 46 ALA A O 7
ATOM 9615 N N . VAL A 1 47 ? 9.350 -22.886 -7.623 1.00 0.00 47 VAL A N 7
ATOM 9616 C CA . VAL A 1 47 ? 9.685 -22.024 -8.750 1.00 0.00 47 VAL A CA 7
ATOM 9617 C C . VAL A 1 47 ? 11.061 -21.394 -8.569 1.00 0.00 47 VAL A C 7
ATOM 9618 O O . VAL A 1 47 ? 11.741 -21.074 -9.545 1.00 0.00 47 VAL A O 7
ATOM 9631 N N . ILE A 1 48 ? 11.466 -21.219 -7.316 1.00 0.00 48 ILE A N 7
ATOM 9632 C CA . ILE A 1 48 ? 12.763 -20.629 -7.008 1.00 0.00 48 ILE A CA 7
ATOM 9633 C C . ILE A 1 48 ? 13.807 -21.706 -6.736 1.00 0.00 48 ILE A C 7
ATOM 9634 O O . ILE A 1 48 ? 14.991 -21.520 -7.014 1.00 0.00 48 ILE A O 7
ATOM 9650 N N . GLN A 1 49 ? 13.359 -22.834 -6.194 1.00 0.00 49 GLN A N 7
ATOM 9651 C CA . GLN A 1 49 ? 14.255 -23.942 -5.886 1.00 0.00 49 GLN A CA 7
ATOM 9652 C C . GLN A 1 49 ? 15.119 -24.294 -7.092 1.00 0.00 49 GLN A C 7
ATOM 9653 O O . GLN A 1 49 ? 14.611 -24.703 -8.136 1.00 0.00 49 GLN A O 7
ATOM 9667 N N . LYS A 1 50 ? 16.430 -24.132 -6.942 1.00 0.00 50 LYS A N 7
ATOM 9668 C CA . LYS A 1 50 ? 17.367 -24.433 -8.018 1.00 0.00 50 LYS A CA 7
ATOM 9669 C C . LYS A 1 50 ? 17.852 -25.877 -7.928 1.00 0.00 50 LYS A C 7
ATOM 9670 O O . LYS A 1 50 ? 17.940 -26.462 -6.848 1.00 0.00 50 LYS A O 7
ATOM 9689 N N . PRO A 1 51 ? 18.177 -26.466 -9.089 1.00 0.00 51 PRO A N 7
ATOM 9690 C CA . PRO A 1 51 ? 18.661 -27.847 -9.167 1.00 0.00 51 PRO A CA 7
ATOM 9691 C C . PRO A 1 51 ? 20.061 -28.005 -8.582 1.00 0.00 51 PRO A C 7
ATOM 9692 O O . PRO A 1 51 ? 20.968 -27.238 -8.903 1.00 0.00 51 PRO A O 7
ATOM 9703 N N . GLY A 1 52 ? 20.229 -29.005 -7.722 1.00 0.00 52 GLY A N 7
ATOM 9704 C CA . GLY A 1 52 ? 21.521 -29.245 -7.107 1.00 0.00 52 GLY A CA 7
ATOM 9705 C C . GLY A 1 52 ? 21.862 -28.211 -6.052 1.00 0.00 52 GLY A C 7
ATOM 9706 O O . GLY A 1 52 ? 22.999 -28.140 -5.585 1.00 0.00 52 GLY A O 7
ATOM 9710 N N . LYS A 1 53 ? 20.875 -27.404 -5.676 1.00 0.00 53 LYS A N 7
ATOM 9711 C CA . LYS A 1 53 ? 21.075 -26.368 -4.671 1.00 0.00 53 LYS A CA 7
ATOM 9712 C C . LYS A 1 53 ? 20.135 -26.570 -3.486 1.00 0.00 53 LYS A C 7
ATOM 9713 O O . LYS A 1 53 ? 19.165 -27.322 -3.572 1.00 0.00 53 LYS A O 7
ATOM 9732 N N . LYS A 1 54 ? 20.429 -25.893 -2.382 1.00 0.00 54 LYS A N 7
ATOM 9733 C CA . LYS A 1 54 ? 19.609 -25.996 -1.180 1.00 0.00 54 LYS A CA 7
ATOM 9734 C C . LYS A 1 54 ? 18.916 -24.671 -0.879 1.00 0.00 54 LYS A C 7
ATOM 9735 O O . LYS A 1 54 ? 19.513 -23.602 -1.014 1.00 0.00 54 LYS A O 7
ATOM 9754 N N . LEU A 1 55 ? 17.655 -24.748 -0.471 1.00 0.00 55 LEU A N 7
ATOM 9755 C CA . LEU A 1 55 ? 16.881 -23.554 -0.149 1.00 0.00 55 LEU A CA 7
ATOM 9756 C C . LEU A 1 55 ? 17.241 -23.028 1.237 1.00 0.00 55 LEU A C 7
ATOM 9757 O O . LEU A 1 55 ? 17.470 -23.803 2.166 1.00 0.00 55 LEU A O 7
ATOM 9773 N N . SER A 1 56 ? 17.288 -21.706 1.369 1.00 0.00 56 SER A N 7
ATOM 9774 C CA . SER A 1 56 ? 17.622 -21.077 2.641 1.00 0.00 56 SER A CA 7
ATOM 9775 C C . SER A 1 56 ? 16.394 -20.416 3.260 1.00 0.00 56 SER A C 7
ATOM 9776 O O . SER A 1 56 ? 15.452 -20.050 2.557 1.00 0.00 56 SER A O 7
ATOM 9784 N N . ASP A 1 57 ? 16.412 -20.268 4.580 1.00 0.00 57 ASP A N 7
ATOM 9785 C CA . ASP A 1 57 ? 15.300 -19.651 5.295 1.00 0.00 57 ASP A CA 7
ATOM 9786 C C . ASP A 1 57 ? 15.020 -18.250 4.759 1.00 0.00 57 ASP A C 7
ATOM 9787 O O . ASP A 1 57 ? 13.913 -17.730 4.900 1.00 0.00 57 ASP A O 7
ATOM 9796 N N . LEU A 1 58 ? 16.030 -17.644 4.144 1.00 0.00 58 LEU A N 7
ATOM 9797 C CA . LEU A 1 58 ? 15.893 -16.303 3.587 1.00 0.00 58 LEU A CA 7
ATOM 9798 C C . LEU A 1 58 ? 15.062 -16.327 2.308 1.00 0.00 58 LEU A C 7
ATOM 9799 O O . LEU A 1 58 ? 14.319 -15.388 2.023 1.00 0.00 58 LEU A O 7
ATOM 9815 N N . GLU A 1 59 ? 15.191 -17.407 1.545 1.00 0.00 59 GLU A N 7
ATOM 9816 C CA . GLU A 1 59 ? 14.450 -17.553 0.297 1.00 0.00 59 GLU A CA 7
ATOM 9817 C C . GLU A 1 59 ? 13.226 -18.444 0.492 1.00 0.00 59 GLU A C 7
ATOM 9818 O O . GLU A 1 59 ? 12.325 -18.470 -0.346 1.00 0.00 59 GLU A O 7
ATOM 9830 N N . ARG A 1 60 ? 13.204 -19.173 1.602 1.00 0.00 60 ARG A N 7
ATOM 9831 C CA . ARG A 1 60 ? 12.093 -20.067 1.907 1.00 0.00 60 ARG A CA 7
ATOM 9832 C C . ARG A 1 60 ? 10.801 -19.280 2.107 1.00 0.00 60 ARG A C 7
ATOM 9833 O O . ARG A 1 60 ? 10.757 -18.326 2.884 1.00 0.00 60 ARG A O 7
ATOM 9854 N N . VAL A 1 61 ? 9.751 -19.687 1.401 1.00 0.00 61 VAL A N 7
ATOM 9855 C CA . VAL A 1 61 ? 8.458 -19.021 1.502 1.00 0.00 61 VAL A CA 7
ATOM 9856 C C . VAL A 1 61 ? 7.487 -19.832 2.353 1.00 0.00 61 VAL A C 7
ATOM 9857 O O . VAL A 1 61 ? 6.940 -20.839 1.902 1.00 0.00 61 VAL A O 7
ATOM 9870 N N . THR A 1 62 ? 7.275 -19.386 3.587 1.00 0.00 62 THR A N 7
ATOM 9871 C CA . THR A 1 62 ? 6.371 -20.070 4.503 1.00 0.00 62 THR A CA 7
ATOM 9872 C C . THR A 1 62 ? 4.931 -19.613 4.297 1.00 0.00 62 THR A C 7
ATOM 9873 O O . THR A 1 62 ? 4.682 -18.571 3.691 1.00 0.00 62 THR A O 7
ATOM 9884 N N . SER A 1 63 ? 3.987 -20.397 4.806 1.00 0.00 63 SER A N 7
ATOM 9885 C CA . SER A 1 63 ? 2.571 -20.074 4.675 1.00 0.00 63 SER A CA 7
ATOM 9886 C C . SER A 1 63 ? 2.270 -18.702 5.270 1.00 0.00 63 SER A C 7
ATOM 9887 O O . SER A 1 63 ? 1.379 -17.992 4.804 1.00 0.00 63 SER A O 7
ATOM 9895 N N . LEU A 1 64 ? 3.021 -18.335 6.303 1.00 0.00 64 LEU A N 7
ATOM 9896 C CA . LEU A 1 64 ? 2.836 -17.047 6.964 1.00 0.00 64 LEU A CA 7
ATOM 9897 C C . LEU A 1 64 ? 3.322 -15.905 6.077 1.00 0.00 64 LEU A C 7
ATOM 9898 O O . LEU A 1 64 ? 2.710 -14.838 6.029 1.00 0.00 64 LEU A O 7
ATOM 9914 N N . LYS A 1 65 ? 4.426 -16.138 5.375 1.00 0.00 65 LYS A N 7
ATOM 9915 C CA . LYS A 1 65 ? 4.994 -15.131 4.486 1.00 0.00 65 LYS A CA 7
ATOM 9916 C C . LYS A 1 65 ? 3.993 -14.730 3.407 1.00 0.00 65 LYS A C 7
ATOM 9917 O O . LYS A 1 65 ? 3.862 -13.552 3.074 1.00 0.00 65 LYS A O 7
ATOM 9936 N N . VAL A 1 66 ? 3.287 -15.718 2.865 1.00 0.00 66 VAL A N 7
ATOM 9937 C CA . VAL A 1 66 ? 2.295 -15.468 1.826 1.00 0.00 66 VAL A CA 7
ATOM 9938 C C . VAL A 1 66 ? 1.170 -14.579 2.343 1.00 0.00 66 VAL A C 7
ATOM 9939 O O . VAL A 1 66 ? 0.713 -13.670 1.648 1.00 0.00 66 VAL A O 7
ATOM 9952 N N . TYR A 1 67 ? 0.727 -14.846 3.566 1.00 0.00 67 TYR A N 7
ATOM 9953 C CA . TYR A 1 67 ? -0.347 -14.072 4.176 1.00 0.00 67 TYR A CA 7
ATOM 9954 C C . TYR A 1 67 ? 0.064 -12.613 4.352 1.00 0.00 67 TYR A C 7
ATOM 9955 O O . TYR A 1 67 ? -0.747 -11.703 4.183 1.00 0.00 67 TYR A O 7
ATOM 9973 N N . ASN A 1 68 ? 1.331 -12.400 4.691 1.00 0.00 68 ASN A N 7
ATOM 9974 C CA . ASN A 1 68 ? 1.853 -11.052 4.889 1.00 0.00 68 ASN A CA 7
ATOM 9975 C C . ASN A 1 68 ? 1.834 -10.264 3.583 1.00 0.00 68 ASN A C 7
ATOM 9976 O O . ASN A 1 68 ? 1.448 -9.095 3.558 1.00 0.00 68 ASN A O 7
ATOM 9987 N N . TRP A 1 69 ? 2.253 -10.911 2.502 1.00 0.00 69 TRP A N 7
ATOM 9988 C CA . TRP A 1 69 ? 2.283 -10.271 1.192 1.00 0.00 69 TRP A CA 7
ATOM 9989 C C . TRP A 1 69 ? 0.873 -9.958 0.706 1.00 0.00 69 TRP A C 7
ATOM 9990 O O . TRP A 1 69 ? 0.623 -8.896 0.134 1.00 0.00 69 TRP A O 7
ATOM 10011 N N . PHE A 1 70 ? -0.048 -10.889 0.935 1.00 0.00 70 PHE A N 7
ATOM 10012 C CA . PHE A 1 70 ? -1.434 -10.712 0.519 1.00 0.00 70 PHE A CA 7
ATOM 10013 C C . PHE A 1 70 ? -2.069 -9.523 1.234 1.00 0.00 70 PHE A C 7
ATOM 10014 O O . PHE A 1 70 ? -2.743 -8.701 0.615 1.00 0.00 70 PHE A O 7
ATOM 10031 N N . ALA A 1 71 ? -1.849 -9.441 2.542 1.00 0.00 71 ALA A N 7
ATOM 10032 C CA . ALA A 1 71 ? -2.398 -8.353 3.342 1.00 0.00 71 ALA A CA 7
ATOM 10033 C C . ALA A 1 71 ? -1.954 -6.997 2.804 1.00 0.00 71 ALA A C 7
ATOM 10034 O O . ALA A 1 71 ? -2.729 -6.043 2.783 1.00 0.00 71 ALA A O 7
ATOM 10041 N N . ASN A 1 72 ? -0.700 -6.920 2.369 1.00 0.00 72 ASN A N 7
ATOM 10042 C CA . ASN A 1 72 ? -0.152 -5.680 1.831 1.00 0.00 72 ASN A CA 7
ATOM 10043 C C . ASN A 1 72 ? -0.903 -5.254 0.573 1.00 0.00 72 ASN A C 7
ATOM 10044 O O . ASN A 1 72 ? -1.086 -4.063 0.320 1.00 0.00 72 ASN A O 7
ATOM 10055 N N . ARG A 1 73 ? -1.336 -6.236 -0.212 1.00 0.00 73 ARG A N 7
ATOM 10056 C CA . ARG A 1 73 ? -2.066 -5.963 -1.444 1.00 0.00 73 ARG A CA 7
ATOM 10057 C C . ARG A 1 73 ? -3.474 -5.459 -1.141 1.00 0.00 73 ARG A C 7
ATOM 10058 O O . ARG A 1 73 ? -3.915 -4.451 -1.693 1.00 0.00 73 ARG A O 7
ATOM 10079 N N . ARG A 1 74 ? -4.174 -6.167 -0.261 1.00 0.00 74 ARG A N 7
ATOM 10080 C CA . ARG A 1 74 ? -5.532 -5.792 0.114 1.00 0.00 74 ARG A CA 7
ATOM 10081 C C . ARG A 1 74 ? -5.568 -4.377 0.684 1.00 0.00 74 ARG A C 7
ATOM 10082 O O . ARG A 1 74 ? -6.449 -3.584 0.350 1.00 0.00 74 ARG A O 7
ATOM 10103 N N . LYS A 1 75 ? -4.606 -4.067 1.545 1.00 0.00 75 LYS A N 7
ATOM 10104 C CA . LYS A 1 75 ? -4.526 -2.748 2.162 1.00 0.00 75 LYS A CA 7
ATOM 10105 C C . LYS A 1 75 ? -4.112 -1.694 1.139 1.00 0.00 75 LYS A C 7
ATOM 10106 O O . LYS A 1 75 ? -4.533 -0.541 1.219 1.00 0.00 75 LYS A O 7
ATOM 10125 N N . GLU A 1 76 ? -3.287 -2.099 0.179 1.00 0.00 76 GLU A N 7
ATOM 10126 C CA . GLU A 1 76 ? -2.818 -1.189 -0.859 1.00 0.00 76 GLU A CA 7
ATOM 10127 C C . GLU A 1 76 ? -3.947 -0.835 -1.823 1.00 0.00 76 GLU A C 7
ATOM 10128 O O . GLU A 1 76 ? -4.037 0.296 -2.302 1.00 0.00 76 GLU A O 7
ATOM 10140 N N . ILE A 1 77 ? -4.805 -1.810 -2.103 1.00 0.00 77 ILE A N 7
ATOM 10141 C CA . ILE A 1 77 ? -5.928 -1.602 -3.009 1.00 0.00 77 ILE A CA 7
ATOM 10142 C C . ILE A 1 77 ? -7.069 -0.871 -2.310 1.00 0.00 77 ILE A C 7
ATOM 10143 O O . ILE A 1 77 ? -7.688 0.027 -2.882 1.00 0.00 77 ILE A O 7
ATOM 10159 N N . LYS A 1 78 ? -7.343 -1.260 -1.070 1.00 0.00 78 LYS A N 7
ATOM 10160 C CA . LYS A 1 78 ? -8.408 -0.641 -0.290 1.00 0.00 78 LYS A CA 7
ATOM 10161 C C . LYS A 1 78 ? -8.052 0.798 0.071 1.00 0.00 78 LYS A C 7
ATOM 10162 O O . LYS A 1 78 ? -8.908 1.682 0.055 1.00 0.00 78 LYS A O 7
ATOM 10181 N N . ARG A 1 79 ? -6.783 1.025 0.395 1.00 0.00 79 ARG A N 7
ATOM 10182 C CA . ARG A 1 79 ? -6.314 2.356 0.759 1.00 0.00 79 ARG A CA 7
ATOM 10183 C C . ARG A 1 79 ? -6.411 3.311 -0.427 1.00 0.00 79 ARG A C 7
ATOM 10184 O O . ARG A 1 79 ? -6.730 4.489 -0.265 1.00 0.00 79 ARG A O 7
ATOM 10205 N N . ARG A 1 80 ? -6.133 2.794 -1.620 1.00 0.00 80 ARG A N 7
ATOM 10206 C CA . ARG A 1 80 ? -6.188 3.600 -2.833 1.00 0.00 80 ARG A CA 7
ATOM 10207 C C . ARG A 1 80 ? -7.633 3.861 -3.249 1.00 0.00 80 ARG A C 7
ATOM 10208 O O . ARG A 1 80 ? -7.934 4.873 -3.881 1.00 0.00 80 ARG A O 7
ATOM 10229 N N . ALA A 1 81 ? -8.521 2.941 -2.889 1.00 0.00 81 ALA A N 7
ATOM 10230 C CA . ALA A 1 81 ? -9.934 3.072 -3.223 1.00 0.00 81 ALA A CA 7
ATOM 10231 C C . ALA A 1 81 ? -10.624 4.076 -2.305 1.00 0.00 81 ALA A C 7
ATOM 10232 O O . ALA A 1 81 ? -11.703 4.577 -2.618 1.00 0.00 81 ALA A O 7
ATOM 10239 N N . ASN A 1 82 ? -9.994 4.364 -1.171 1.00 0.00 82 ASN A N 7
ATOM 10240 C CA . ASN A 1 82 ? -10.549 5.307 -0.207 1.00 0.00 82 ASN A CA 7
ATOM 10241 C C . ASN A 1 82 ? -10.844 6.650 -0.868 1.00 0.00 82 ASN A C 7
ATOM 10242 O O . ASN A 1 82 ? -11.807 7.330 -0.513 1.00 0.00 82 ASN A O 7
ATOM 10253 N N . ILE A 1 83 ? -10.008 7.026 -1.831 1.00 0.00 83 ILE A N 7
ATOM 10254 C CA . ILE A 1 83 ? -10.180 8.286 -2.542 1.00 0.00 83 ILE A CA 7
ATOM 10255 C C . ILE A 1 83 ? -11.270 8.174 -3.603 1.00 0.00 83 ILE A C 7
ATOM 10256 O O . ILE A 1 83 ? -11.079 8.581 -4.749 1.00 0.00 83 ILE A O 7
ATOM 10272 N N . ALA A 1 84 ? -12.413 7.621 -3.213 1.00 0.00 84 ALA A N 7
ATOM 10273 C CA . ALA A 1 84 ? -13.535 7.459 -4.130 1.00 0.00 84 ALA A CA 7
ATOM 10274 C C . ALA A 1 84 ? -14.491 8.644 -4.043 1.00 0.00 84 ALA A C 7
ATOM 10275 O O . ALA A 1 84 ? -15.555 8.551 -3.433 1.00 0.00 84 ALA A O 7
ATOM 10282 N N . ALA A 1 85 ? -14.102 9.757 -4.656 1.00 0.00 85 ALA A N 7
ATOM 10283 C CA . ALA A 1 85 ? -14.925 10.960 -4.649 1.00 0.00 85 ALA A CA 7
ATOM 10284 C C . ALA A 1 85 ? -15.252 11.393 -3.223 1.00 0.00 85 ALA A C 7
ATOM 10285 O O . ALA A 1 85 ? -16.257 12.062 -2.983 1.00 0.00 85 ALA A O 7
ATOM 10292 N N . ILE A 1 86 ? -14.397 11.007 -2.282 1.00 0.00 86 ILE A N 7
ATOM 10293 C CA . ILE A 1 86 ? -14.596 11.356 -0.881 1.00 0.00 86 ILE A CA 7
ATOM 10294 C C . ILE A 1 86 ? -14.002 12.725 -0.566 1.00 0.00 86 ILE A C 7
ATOM 10295 O O . ILE A 1 86 ? -14.609 13.530 0.142 1.00 0.00 86 ILE A O 7
ATOM 10311 N N . LEU A 1 87 ? -12.812 12.984 -1.098 1.00 0.00 87 LEU A N 7
ATOM 10312 C CA . LEU A 1 87 ? -12.136 14.257 -0.875 1.00 0.00 87 LEU A CA 7
ATOM 10313 C C . LEU A 1 87 ? -13.024 15.426 -1.290 1.00 0.00 87 LEU A C 7
ATOM 10314 O O . LEU A 1 87 ? -13.917 15.273 -2.124 1.00 0.00 87 LEU A O 7
ATOM 10330 N N . GLU A 1 88 ? -12.771 16.592 -0.705 1.00 0.00 88 GLU A N 7
ATOM 10331 C CA . GLU A 1 88 ? -13.548 17.786 -1.016 1.00 0.00 88 GLU A CA 7
ATOM 10332 C C . GLU A 1 88 ? -12.827 18.651 -2.046 1.00 0.00 88 GLU A C 7
ATOM 10333 O O . GLU A 1 88 ? -11.820 19.290 -1.740 1.00 0.00 88 GLU A O 7
ATOM 10345 N N . SER A 1 89 ? -13.350 18.666 -3.268 1.00 0.00 89 SER A N 7
ATOM 10346 C CA . SER A 1 89 ? -12.754 19.449 -4.345 1.00 0.00 89 SER A CA 7
ATOM 10347 C C . SER A 1 89 ? -13.792 20.361 -4.992 1.00 0.00 89 SER A C 7
ATOM 10348 O O . SER A 1 89 ? -14.986 20.061 -4.989 1.00 0.00 89 SER A O 7
ATOM 10356 N N . SER A 1 90 ? -13.327 21.477 -5.545 1.00 0.00 90 SER A N 7
ATOM 10357 C CA . SER A 1 90 ? -14.215 22.436 -6.192 1.00 0.00 90 SER A CA 7
ATOM 10358 C C . SER A 1 90 ? -13.467 23.237 -7.253 1.00 0.00 90 SER A C 7
ATOM 10359 O O . SER A 1 90 ? -12.324 23.645 -7.049 1.00 0.00 90 SER A O 7
ATOM 10367 N N . GLY A 1 91 ? -14.121 23.460 -8.389 1.00 0.00 91 GLY A N 7
ATOM 10368 C CA . GLY A 1 91 ? -13.504 24.211 -9.466 1.00 0.00 91 GLY A CA 7
ATOM 10369 C C . GLY A 1 91 ? -12.267 23.529 -10.014 1.00 0.00 91 GLY A C 7
ATOM 10370 O O . GLY A 1 91 ? -11.137 23.868 -9.662 1.00 0.00 91 GLY A O 7
ATOM 10374 N N . PRO A 1 92 ? -12.473 22.540 -10.897 1.00 0.00 92 PRO A N 7
ATOM 10375 C CA . PRO A 1 92 ? -11.377 21.786 -11.513 1.00 0.00 92 PRO A CA 7
ATOM 10376 C C . PRO A 1 92 ? -10.575 22.630 -12.497 1.00 0.00 92 PRO A C 7
ATOM 10377 O O . PRO A 1 92 ? -10.864 22.649 -13.693 1.00 0.00 92 PRO A O 7
ATOM 10388 N N . SER A 1 93 ? -9.565 23.328 -11.986 1.00 0.00 93 SER A N 7
ATOM 10389 C CA . SER A 1 93 ? -8.723 24.176 -12.821 1.00 0.00 93 SER A CA 7
ATOM 10390 C C . SER A 1 93 ? -8.470 23.525 -14.177 1.00 0.00 93 SER A C 7
ATOM 10391 O O . SER A 1 93 ? -8.138 22.343 -14.258 1.00 0.00 93 SER A O 7
ATOM 10399 N N . SER A 1 94 ? -8.629 24.307 -15.240 1.00 0.00 94 SER A N 7
ATOM 10400 C CA . SER A 1 94 ? -8.423 23.807 -16.594 1.00 0.00 94 SER A CA 7
ATOM 10401 C C . SER A 1 94 ? -8.125 24.952 -17.557 1.00 0.00 94 SER A C 7
ATOM 10402 O O . SER A 1 94 ? -8.955 25.836 -17.763 1.00 0.00 94 SER A O 7
ATOM 10410 N N . GLY A 1 95 ? -6.932 24.929 -18.144 1.00 0.00 95 GLY A N 7
ATOM 10411 C CA . GLY A 1 95 ? -6.544 25.970 -19.078 1.00 0.00 95 GLY A CA 7
ATOM 10412 C C . GLY A 1 95 ? -5.515 26.917 -18.495 1.00 0.00 95 GLY A C 7
ATOM 10413 O O . GLY A 1 95 ? -4.391 26.515 -18.192 1.00 0.00 95 GLY A O 7
ATOM 10417 N N . GLY A 1 1 ? 13.474 -25.318 17.324 1.00 0.00 1 GLY A N 8
ATOM 10418 C CA . GLY A 1 1 ? 14.005 -24.914 16.035 1.00 0.00 1 GLY A CA 8
ATOM 10419 C C . GLY A 1 1 ? 14.258 -23.422 15.954 1.00 0.00 1 GLY A C 8
ATOM 10420 O O . GLY A 1 1 ? 14.351 -22.744 16.977 1.00 0.00 1 GLY A O 8
ATOM 10424 N N . SER A 1 2 ? 14.372 -22.908 14.733 1.00 0.00 2 SER A N 8
ATOM 10425 C CA . SER A 1 2 ? 14.621 -21.487 14.522 1.00 0.00 2 SER A CA 8
ATOM 10426 C C . SER A 1 2 ? 13.426 -20.820 13.848 1.00 0.00 2 SER A C 8
ATOM 10427 O O . SER A 1 2 ? 13.586 -20.001 12.944 1.00 0.00 2 SER A O 8
ATOM 10435 N N . SER A 1 3 ? 12.226 -21.177 14.297 1.00 0.00 3 SER A N 8
ATOM 10436 C CA . SER A 1 3 ? 11.003 -20.617 13.735 1.00 0.00 3 SER A CA 8
ATOM 10437 C C . SER A 1 3 ? 10.426 -19.543 14.653 1.00 0.00 3 SER A C 8
ATOM 10438 O O . SER A 1 3 ? 10.574 -19.608 15.873 1.00 0.00 3 SER A O 8
ATOM 10446 N N . GLY A 1 4 ? 9.766 -18.555 14.056 1.00 0.00 4 GLY A N 8
ATOM 10447 C CA . GLY A 1 4 ? 9.176 -17.481 14.834 1.00 0.00 4 GLY A CA 8
ATOM 10448 C C . GLY A 1 4 ? 10.206 -16.474 15.306 1.00 0.00 4 GLY A C 8
ATOM 10449 O O . GLY A 1 4 ? 10.728 -16.583 16.415 1.00 0.00 4 GLY A O 8
ATOM 10453 N N . SER A 1 5 ? 10.501 -15.491 14.461 1.00 0.00 5 SER A N 8
ATOM 10454 C CA . SER A 1 5 ? 11.479 -14.463 14.796 1.00 0.00 5 SER A CA 8
ATOM 10455 C C . SER A 1 5 ? 11.057 -13.108 14.235 1.00 0.00 5 SER A C 8
ATOM 10456 O O . SER A 1 5 ? 10.045 -12.998 13.544 1.00 0.00 5 SER A O 8
ATOM 10464 N N . SER A 1 6 ? 11.841 -12.079 14.539 1.00 0.00 6 SER A N 8
ATOM 10465 C CA . SER A 1 6 ? 11.548 -10.729 14.070 1.00 0.00 6 SER A CA 8
ATOM 10466 C C . SER A 1 6 ? 12.831 -9.917 13.916 1.00 0.00 6 SER A C 8
ATOM 10467 O O . SER A 1 6 ? 13.661 -9.869 14.822 1.00 0.00 6 SER A O 8
ATOM 10475 N N . GLY A 1 7 ? 12.985 -9.280 12.759 1.00 0.00 7 GLY A N 8
ATOM 10476 C CA . GLY A 1 7 ? 14.168 -8.478 12.506 1.00 0.00 7 GLY A CA 8
ATOM 10477 C C . GLY A 1 7 ? 13.838 -7.017 12.270 1.00 0.00 7 GLY A C 8
ATOM 10478 O O . GLY A 1 7 ? 12.669 -6.631 12.260 1.00 0.00 7 GLY A O 8
ATOM 10482 N N . ARG A 1 8 ? 14.871 -6.202 12.081 1.00 0.00 8 ARG A N 8
ATOM 10483 C CA . ARG A 1 8 ? 14.686 -4.775 11.847 1.00 0.00 8 ARG A CA 8
ATOM 10484 C C . ARG A 1 8 ? 14.650 -4.469 10.353 1.00 0.00 8 ARG A C 8
ATOM 10485 O O . ARG A 1 8 ? 15.635 -4.004 9.781 1.00 0.00 8 ARG A O 8
ATOM 10506 N N . GLY A 1 9 ? 13.508 -4.736 9.726 1.00 0.00 9 GLY A N 8
ATOM 10507 C CA . GLY A 1 9 ? 13.366 -4.483 8.304 1.00 0.00 9 GLY A CA 8
ATOM 10508 C C . GLY A 1 9 ? 14.497 -5.083 7.493 1.00 0.00 9 GLY A C 8
ATOM 10509 O O . GLY A 1 9 ? 15.407 -5.701 8.046 1.00 0.00 9 GLY A O 8
ATOM 10513 N N . SER A 1 10 ? 14.441 -4.902 6.177 1.00 0.00 10 SER A N 8
ATOM 10514 C CA . SER A 1 10 ? 15.466 -5.434 5.288 1.00 0.00 10 SER A CA 8
ATOM 10515 C C . SER A 1 10 ? 15.934 -6.808 5.759 1.00 0.00 10 SER A C 8
ATOM 10516 O O . SER A 1 10 ? 17.134 -7.073 5.840 1.00 0.00 10 SER A O 8
ATOM 10524 N N . ARG A 1 11 ? 14.978 -7.677 6.070 1.00 0.00 11 ARG A N 8
ATOM 10525 C CA . ARG A 1 11 ? 15.291 -9.023 6.535 1.00 0.00 11 ARG A CA 8
ATOM 10526 C C . ARG A 1 11 ? 14.944 -10.060 5.471 1.00 0.00 11 ARG A C 8
ATOM 10527 O O . ARG A 1 11 ? 15.748 -10.941 5.162 1.00 0.00 11 ARG A O 8
ATOM 10548 N N . PHE A 1 12 ? 13.743 -9.950 4.913 1.00 0.00 12 PHE A N 8
ATOM 10549 C CA . PHE A 1 12 ? 13.289 -10.878 3.885 1.00 0.00 12 PHE A CA 8
ATOM 10550 C C . PHE A 1 12 ? 13.041 -10.151 2.566 1.00 0.00 12 PHE A C 8
ATOM 10551 O O . PHE A 1 12 ? 12.924 -8.926 2.532 1.00 0.00 12 PHE A O 8
ATOM 10568 N N . THR A 1 13 ? 12.963 -10.916 1.481 1.00 0.00 13 THR A N 8
ATOM 10569 C CA . THR A 1 13 ? 12.731 -10.346 0.160 1.00 0.00 13 THR A CA 8
ATOM 10570 C C . THR A 1 13 ? 11.811 -11.235 -0.668 1.00 0.00 13 THR A C 8
ATOM 10571 O O . THR A 1 13 ? 11.714 -12.439 -0.428 1.00 0.00 13 THR A O 8
ATOM 10582 N N . TRP A 1 14 ? 11.138 -10.635 -1.643 1.00 0.00 14 TRP A N 8
ATOM 10583 C CA . TRP A 1 14 ? 10.225 -11.374 -2.508 1.00 0.00 14 TRP A CA 8
ATOM 10584 C C . TRP A 1 14 ? 10.804 -11.523 -3.911 1.00 0.00 14 TRP A C 8
ATOM 10585 O O . TRP A 1 14 ? 11.295 -10.557 -4.495 1.00 0.00 14 TRP A O 8
ATOM 10606 N N . ARG A 1 15 ? 10.743 -12.738 -4.446 1.00 0.00 15 ARG A N 8
ATOM 10607 C CA . ARG A 1 15 ? 11.263 -13.012 -5.780 1.00 0.00 15 ARG A CA 8
ATOM 10608 C C . ARG A 1 15 ? 10.158 -12.907 -6.827 1.00 0.00 15 ARG A C 8
ATOM 10609 O O . ARG A 1 15 ? 8.984 -13.129 -6.530 1.00 0.00 15 ARG A O 8
ATOM 10630 N N . LYS A 1 16 ? 10.541 -12.566 -8.052 1.00 0.00 16 LYS A N 8
ATOM 10631 C CA . LYS A 1 16 ? 9.584 -12.431 -9.144 1.00 0.00 16 LYS A CA 8
ATOM 10632 C C . LYS A 1 16 ? 8.800 -13.725 -9.343 1.00 0.00 16 LYS A C 8
ATOM 10633 O O . LYS A 1 16 ? 7.638 -13.700 -9.748 1.00 0.00 16 LYS A O 8
ATOM 10652 N N . GLU A 1 17 ? 9.442 -14.852 -9.052 1.00 0.00 17 GLU A N 8
ATOM 10653 C CA . GLU A 1 17 ? 8.803 -16.154 -9.199 1.00 0.00 17 GLU A CA 8
ATOM 10654 C C . GLU A 1 17 ? 7.703 -16.340 -8.158 1.00 0.00 17 GLU A C 8
ATOM 10655 O O . GLU A 1 17 ? 6.601 -16.789 -8.477 1.00 0.00 17 GLU A O 8
ATOM 10667 N N . CYS A 1 18 ? 8.010 -15.994 -6.913 1.00 0.00 18 CYS A N 8
ATOM 10668 C CA . CYS A 1 18 ? 7.049 -16.124 -5.824 1.00 0.00 18 CYS A CA 8
ATOM 10669 C C . CYS A 1 18 ? 5.964 -15.056 -5.926 1.00 0.00 18 CYS A C 8
ATOM 10670 O O . CYS A 1 18 ? 4.841 -15.250 -5.458 1.00 0.00 18 CYS A O 8
ATOM 10678 N N . LEU A 1 19 ? 6.307 -13.929 -6.539 1.00 0.00 19 LEU A N 8
ATOM 10679 C CA . LEU A 1 19 ? 5.363 -12.828 -6.701 1.00 0.00 19 LEU A CA 8
ATOM 10680 C C . LEU A 1 19 ? 4.330 -13.151 -7.776 1.00 0.00 19 LEU A C 8
ATOM 10681 O O . LEU A 1 19 ? 3.160 -12.792 -7.654 1.00 0.00 19 LEU A O 8
ATOM 10697 N N . ALA A 1 20 ? 4.772 -13.833 -8.828 1.00 0.00 20 ALA A N 8
ATOM 10698 C CA . ALA A 1 20 ? 3.885 -14.208 -9.922 1.00 0.00 20 ALA A CA 8
ATOM 10699 C C . ALA A 1 20 ? 2.867 -15.249 -9.472 1.00 0.00 20 ALA A C 8
ATOM 10700 O O . ALA A 1 20 ? 1.702 -15.204 -9.867 1.00 0.00 20 ALA A O 8
ATOM 10707 N N . VAL A 1 21 ? 3.314 -16.187 -8.643 1.00 0.00 21 VAL A N 8
ATOM 10708 C CA . VAL A 1 21 ? 2.441 -17.240 -8.138 1.00 0.00 21 VAL A CA 8
ATOM 10709 C C . VAL A 1 21 ? 1.427 -16.684 -7.144 1.00 0.00 21 VAL A C 8
ATOM 10710 O O . VAL A 1 21 ? 0.270 -17.102 -7.123 1.00 0.00 21 VAL A O 8
ATOM 10723 N N . MET A 1 22 ? 1.870 -15.739 -6.322 1.00 0.00 22 MET A N 8
ATOM 10724 C CA . MET A 1 22 ? 1.001 -15.124 -5.326 1.00 0.00 22 MET A CA 8
ATOM 10725 C C . MET A 1 22 ? -0.175 -14.417 -5.993 1.00 0.00 22 MET A C 8
ATOM 10726 O O . MET A 1 22 ? -1.304 -14.481 -5.507 1.00 0.00 22 MET A O 8
ATOM 10740 N N . GLU A 1 23 ? 0.098 -13.745 -7.107 1.00 0.00 23 GLU A N 8
ATOM 10741 C CA . GLU A 1 23 ? -0.939 -13.027 -7.838 1.00 0.00 23 GLU A CA 8
ATOM 10742 C C . GLU A 1 23 ? -2.011 -13.986 -8.346 1.00 0.00 23 GLU A C 8
ATOM 10743 O O . GLU A 1 23 ? -3.202 -13.676 -8.315 1.00 0.00 23 GLU A O 8
ATOM 10755 N N . SER A 1 24 ? -1.580 -15.153 -8.813 1.00 0.00 24 SER A N 8
ATOM 10756 C CA . SER A 1 24 ? -2.502 -16.157 -9.331 1.00 0.00 24 SER A CA 8
ATOM 10757 C C . SER A 1 24 ? -3.525 -16.554 -8.271 1.00 0.00 24 SER A C 8
ATOM 10758 O O . SER A 1 24 ? -4.720 -16.653 -8.552 1.00 0.00 24 SER A O 8
ATOM 10766 N N . TYR A 1 25 ? -3.048 -16.779 -7.052 1.00 0.00 25 TYR A N 8
ATOM 10767 C CA . TYR A 1 25 ? -3.920 -17.167 -5.950 1.00 0.00 25 TYR A CA 8
ATOM 10768 C C . TYR A 1 25 ? -4.740 -15.977 -5.459 1.00 0.00 25 TYR A C 8
ATOM 10769 O O . TYR A 1 25 ? -5.872 -16.135 -5.001 1.00 0.00 25 TYR A O 8
ATOM 10787 N N . PHE A 1 26 ? -4.160 -14.786 -5.559 1.00 0.00 26 PHE A N 8
ATOM 10788 C CA . PHE A 1 26 ? -4.835 -13.568 -5.126 1.00 0.00 26 PHE A CA 8
ATOM 10789 C C . PHE A 1 26 ? -5.980 -13.216 -6.071 1.00 0.00 26 PHE A C 8
ATOM 10790 O O . PHE A 1 26 ? -7.049 -12.788 -5.636 1.00 0.00 26 PHE A O 8
ATOM 10807 N N . ASN A 1 27 ? -5.747 -13.398 -7.367 1.00 0.00 27 ASN A N 8
ATOM 10808 C CA . ASN A 1 27 ? -6.758 -13.098 -8.374 1.00 0.00 27 ASN A CA 8
ATOM 10809 C C . ASN A 1 27 ? -8.000 -13.960 -8.172 1.00 0.00 27 ASN A C 8
ATOM 10810 O O . ASN A 1 27 ? -9.115 -13.541 -8.481 1.00 0.00 27 ASN A O 8
ATOM 10821 N N . GLU A 1 28 ? -7.798 -15.166 -7.651 1.00 0.00 28 GLU A N 8
ATOM 10822 C CA . GLU A 1 28 ? -8.903 -16.087 -7.408 1.00 0.00 28 GLU A CA 8
ATOM 10823 C C . GLU A 1 28 ? -9.514 -15.851 -6.030 1.00 0.00 28 GLU A C 8
ATOM 10824 O O . GLU A 1 28 ? -10.718 -16.017 -5.837 1.00 0.00 28 GLU A O 8
ATOM 10836 N N . ASN A 1 29 ? -8.675 -15.464 -5.075 1.00 0.00 29 ASN A N 8
ATOM 10837 C CA . ASN A 1 29 ? -9.132 -15.207 -3.714 1.00 0.00 29 ASN A CA 8
ATOM 10838 C C . ASN A 1 29 ? -8.212 -14.214 -3.010 1.00 0.00 29 ASN A C 8
ATOM 10839 O O . ASN A 1 29 ? -6.999 -14.412 -2.952 1.00 0.00 29 ASN A O 8
ATOM 10850 N N . GLN A 1 30 ? -8.799 -13.148 -2.477 1.00 0.00 30 GLN A N 8
ATOM 10851 C CA . GLN A 1 30 ? -8.031 -12.124 -1.777 1.00 0.00 30 GLN A CA 8
ATOM 10852 C C . GLN A 1 30 ? -7.445 -12.675 -0.481 1.00 0.00 30 GLN A C 8
ATOM 10853 O O . GLN A 1 30 ? -6.298 -12.389 -0.136 1.00 0.00 30 GLN A O 8
ATOM 10867 N N . TYR A 1 31 ? -8.238 -13.465 0.233 1.00 0.00 31 TYR A N 8
ATOM 10868 C CA . TYR A 1 31 ? -7.798 -14.054 1.492 1.00 0.00 31 TYR A CA 8
ATOM 10869 C C . TYR A 1 31 ? -7.717 -15.573 1.384 1.00 0.00 31 TYR A C 8
ATOM 10870 O O . TYR A 1 31 ? -8.695 -16.290 1.595 1.00 0.00 31 TYR A O 8
ATOM 10888 N N . PRO A 1 32 ? -6.520 -16.078 1.049 1.00 0.00 32 PRO A N 8
ATOM 10889 C CA . PRO A 1 32 ? -6.279 -17.517 0.906 1.00 0.00 32 PRO A CA 8
ATOM 10890 C C . PRO A 1 32 ? -6.321 -18.247 2.244 1.00 0.00 32 PRO A C 8
ATOM 10891 O O . PRO A 1 32 ? -5.538 -17.954 3.147 1.00 0.00 32 PRO A O 8
ATOM 10902 N N . ASP A 1 33 ? -7.240 -19.199 2.364 1.00 0.00 33 ASP A N 8
ATOM 10903 C CA . ASP A 1 33 ? -7.383 -19.973 3.592 1.00 0.00 33 ASP A CA 8
ATOM 10904 C C . ASP A 1 33 ? -6.026 -20.466 4.084 1.00 0.00 33 ASP A C 8
ATOM 10905 O O . ASP A 1 33 ? -5.014 -20.309 3.403 1.00 0.00 33 ASP A O 8
ATOM 10914 N N . GLU A 1 34 ? -6.015 -21.062 5.273 1.00 0.00 34 GLU A N 8
ATOM 10915 C CA . GLU A 1 34 ? -4.781 -21.577 5.857 1.00 0.00 34 GLU A CA 8
ATOM 10916 C C . GLU A 1 34 ? -4.122 -22.593 4.928 1.00 0.00 34 GLU A C 8
ATOM 10917 O O . GLU A 1 34 ? -2.917 -22.539 4.688 1.00 0.00 34 GLU A O 8
ATOM 10929 N N . ALA A 1 35 ? -4.923 -23.519 4.410 1.00 0.00 35 ALA A N 8
ATOM 10930 C CA . ALA A 1 35 ? -4.419 -24.546 3.507 1.00 0.00 35 ALA A CA 8
ATOM 10931 C C . ALA A 1 35 ? -3.990 -23.943 2.174 1.00 0.00 35 ALA A C 8
ATOM 10932 O O . ALA A 1 35 ? -2.994 -24.362 1.583 1.00 0.00 35 ALA A O 8
ATOM 10939 N N . LYS A 1 36 ? -4.747 -22.957 1.705 1.00 0.00 36 LYS A N 8
ATOM 10940 C CA . LYS A 1 36 ? -4.445 -22.295 0.441 1.00 0.00 36 LYS A CA 8
ATOM 10941 C C . LYS A 1 36 ? -3.083 -21.610 0.498 1.00 0.00 36 LYS A C 8
ATOM 10942 O O . LYS A 1 36 ? -2.313 -21.658 -0.461 1.00 0.00 36 LYS A O 8
ATOM 10961 N N . ARG A 1 37 ? -2.793 -20.973 1.628 1.00 0.00 37 ARG A N 8
ATOM 10962 C CA . ARG A 1 37 ? -1.524 -20.278 1.810 1.00 0.00 37 ARG A CA 8
ATOM 10963 C C . ARG A 1 37 ? -0.351 -21.242 1.665 1.00 0.00 37 ARG A C 8
ATOM 10964 O O . ARG A 1 37 ? 0.679 -20.899 1.085 1.00 0.00 37 ARG A O 8
ATOM 10985 N N . GLU A 1 38 ? -0.514 -22.450 2.196 1.00 0.00 38 GLU A N 8
ATOM 10986 C CA . GLU A 1 38 ? 0.533 -23.463 2.127 1.00 0.00 38 GLU A CA 8
ATOM 10987 C C . GLU A 1 38 ? 0.706 -23.968 0.698 1.00 0.00 38 GLU A C 8
ATOM 10988 O O . GLU A 1 38 ? 1.822 -24.240 0.256 1.00 0.00 38 GLU A O 8
ATOM 11000 N N . GLU A 1 39 ? -0.406 -24.093 -0.019 1.00 0.00 39 GLU A N 8
ATOM 11001 C CA . GLU A 1 39 ? -0.377 -24.568 -1.398 1.00 0.00 39 GLU A CA 8
ATOM 11002 C C . GLU A 1 39 ? 0.356 -23.578 -2.298 1.00 0.00 39 GLU A C 8
ATOM 11003 O O . GLU A 1 39 ? 1.204 -23.965 -3.103 1.00 0.00 39 GLU A O 8
ATOM 11015 N N . ILE A 1 40 ? 0.023 -22.300 -2.157 1.00 0.00 40 ILE A N 8
ATOM 11016 C CA . ILE A 1 40 ? 0.649 -21.254 -2.957 1.00 0.00 40 ILE A CA 8
ATOM 11017 C C . ILE A 1 40 ? 2.092 -21.019 -2.521 1.00 0.00 40 ILE A C 8
ATOM 11018 O O . ILE A 1 40 ? 2.948 -20.673 -3.334 1.00 0.00 40 ILE A O 8
ATOM 11034 N N . ALA A 1 41 ? 2.353 -21.210 -1.232 1.00 0.00 41 ALA A N 8
ATOM 11035 C CA . ALA A 1 41 ? 3.692 -21.022 -0.688 1.00 0.00 41 ALA A CA 8
ATOM 11036 C C . ALA A 1 41 ? 4.641 -22.112 -1.176 1.00 0.00 41 ALA A C 8
ATOM 11037 O O . ALA A 1 41 ? 5.789 -21.838 -1.523 1.00 0.00 41 ALA A O 8
ATOM 11044 N N . ASN A 1 42 ? 4.153 -23.348 -1.200 1.00 0.00 42 ASN A N 8
ATOM 11045 C CA . ASN A 1 42 ? 4.958 -24.479 -1.644 1.00 0.00 42 ASN A CA 8
ATOM 11046 C C . ASN A 1 42 ? 5.391 -24.302 -3.096 1.00 0.00 42 ASN A C 8
ATOM 11047 O O . ASN A 1 42 ? 6.509 -24.654 -3.469 1.00 0.00 42 ASN A O 8
ATOM 11058 N N . ALA A 1 43 ? 4.496 -23.753 -3.912 1.00 0.00 43 ALA A N 8
ATOM 11059 C CA . ALA A 1 43 ? 4.785 -23.527 -5.322 1.00 0.00 43 ALA A CA 8
ATOM 11060 C C . ALA A 1 43 ? 5.877 -22.476 -5.497 1.00 0.00 43 ALA A C 8
ATOM 11061 O O . ALA A 1 43 ? 6.689 -22.558 -6.419 1.00 0.00 43 ALA A O 8
ATOM 11068 N N . CYS A 1 44 ? 5.890 -21.490 -4.607 1.00 0.00 44 CYS A N 8
ATOM 11069 C CA . CYS A 1 44 ? 6.881 -20.422 -4.664 1.00 0.00 44 CYS A CA 8
ATOM 11070 C C . CYS A 1 44 ? 8.278 -20.960 -4.372 1.00 0.00 44 CYS A C 8
ATOM 11071 O O . CYS A 1 44 ? 9.253 -20.557 -5.004 1.00 0.00 44 CYS A O 8
ATOM 11079 N N . ASN A 1 45 ? 8.366 -21.871 -3.408 1.00 0.00 45 ASN A N 8
ATOM 11080 C CA . ASN A 1 45 ? 9.644 -22.463 -3.030 1.00 0.00 45 ASN A CA 8
ATOM 11081 C C . ASN A 1 45 ? 10.190 -23.341 -4.152 1.00 0.00 45 ASN A C 8
ATOM 11082 O O . ASN A 1 45 ? 11.401 -23.439 -4.344 1.00 0.00 45 ASN A O 8
ATOM 11093 N N . ALA A 1 46 ? 9.287 -23.976 -4.891 1.00 0.00 46 ALA A N 8
ATOM 11094 C CA . ALA A 1 46 ? 9.677 -24.844 -5.996 1.00 0.00 46 ALA A CA 8
ATOM 11095 C C . ALA A 1 46 ? 10.246 -24.033 -7.156 1.00 0.00 46 ALA A C 8
ATOM 11096 O O . ALA A 1 46 ? 11.306 -24.356 -7.691 1.00 0.00 46 ALA A O 8
ATOM 11103 N N . VAL A 1 47 ? 9.534 -22.978 -7.540 1.00 0.00 47 VAL A N 8
ATOM 11104 C CA . VAL A 1 47 ? 9.968 -22.121 -8.636 1.00 0.00 47 VAL A CA 8
ATOM 11105 C C . VAL A 1 47 ? 11.348 -21.534 -8.362 1.00 0.00 47 VAL A C 8
ATOM 11106 O O . VAL A 1 47 ? 12.138 -21.323 -9.283 1.00 0.00 47 VAL A O 8
ATOM 11119 N N . ILE A 1 48 ? 11.632 -21.274 -7.090 1.00 0.00 48 ILE A N 8
ATOM 11120 C CA . ILE A 1 48 ? 12.918 -20.714 -6.695 1.00 0.00 48 ILE A CA 8
ATOM 11121 C C . ILE A 1 48 ? 13.919 -21.815 -6.360 1.00 0.00 48 ILE A C 8
ATOM 11122 O O . ILE A 1 48 ? 15.125 -21.645 -6.536 1.00 0.00 48 ILE A O 8
ATOM 11138 N N . GLN A 1 49 ? 13.408 -22.944 -5.880 1.00 0.00 49 GLN A N 8
ATOM 11139 C CA . GLN A 1 49 ? 14.258 -24.074 -5.522 1.00 0.00 49 GLN A CA 8
ATOM 11140 C C . GLN A 1 49 ? 15.090 -24.530 -6.717 1.00 0.00 49 GLN A C 8
ATOM 11141 O O . GLN A 1 49 ? 14.558 -24.773 -7.801 1.00 0.00 49 GLN A O 8
ATOM 11155 N N . LYS A 1 50 ? 16.397 -24.643 -6.512 1.00 0.00 50 LYS A N 8
ATOM 11156 C CA . LYS A 1 50 ? 17.304 -25.070 -7.571 1.00 0.00 50 LYS A CA 8
ATOM 11157 C C . LYS A 1 50 ? 17.862 -26.460 -7.282 1.00 0.00 50 LYS A C 8
ATOM 11158 O O . LYS A 1 50 ? 18.005 -26.870 -6.131 1.00 0.00 50 LYS A O 8
ATOM 11177 N N . PRO A 1 51 ? 18.186 -27.202 -8.351 1.00 0.00 51 PRO A N 8
ATOM 11178 C CA . PRO A 1 51 ? 18.736 -28.556 -8.237 1.00 0.00 51 PRO A CA 8
ATOM 11179 C C . PRO A 1 51 ? 20.156 -28.561 -7.681 1.00 0.00 51 PRO A C 8
ATOM 11180 O O . PRO A 1 51 ? 21.029 -27.850 -8.175 1.00 0.00 51 PRO A O 8
ATOM 11191 N N . GLY A 1 52 ? 20.379 -29.368 -6.648 1.00 0.00 52 GLY A N 8
ATOM 11192 C CA . GLY A 1 52 ? 21.695 -29.450 -6.042 1.00 0.00 52 GLY A CA 8
ATOM 11193 C C . GLY A 1 52 ? 21.993 -28.268 -5.141 1.00 0.00 52 GLY A C 8
ATOM 11194 O O . GLY A 1 52 ? 23.117 -28.108 -4.665 1.00 0.00 52 GLY A O 8
ATOM 11198 N N . LYS A 1 53 ? 20.984 -27.436 -4.906 1.00 0.00 53 LYS A N 8
ATOM 11199 C CA . LYS A 1 53 ? 21.142 -26.262 -4.057 1.00 0.00 53 LYS A CA 8
ATOM 11200 C C . LYS A 1 53 ? 20.135 -26.279 -2.911 1.00 0.00 53 LYS A C 8
ATOM 11201 O O . LYS A 1 53 ? 18.933 -26.439 -3.129 1.00 0.00 53 LYS A O 8
ATOM 11220 N N . LYS A 1 54 ? 20.631 -26.113 -1.690 1.00 0.00 54 LYS A N 8
ATOM 11221 C CA . LYS A 1 54 ? 19.776 -26.106 -0.510 1.00 0.00 54 LYS A CA 8
ATOM 11222 C C . LYS A 1 54 ? 19.107 -24.747 -0.330 1.00 0.00 54 LYS A C 8
ATOM 11223 O O . LYS A 1 54 ? 19.759 -23.706 -0.417 1.00 0.00 54 LYS A O 8
ATOM 11242 N N . LEU A 1 55 ? 17.803 -24.764 -0.077 1.00 0.00 55 LEU A N 8
ATOM 11243 C CA . LEU A 1 55 ? 17.045 -23.532 0.117 1.00 0.00 55 LEU A CA 8
ATOM 11244 C C . LEU A 1 55 ? 17.369 -22.901 1.468 1.00 0.00 55 LEU A C 8
ATOM 11245 O O . LEU A 1 55 ? 17.598 -23.603 2.453 1.00 0.00 55 LEU A O 8
ATOM 11261 N N . SER A 1 56 ? 17.384 -21.573 1.506 1.00 0.00 56 SER A N 8
ATOM 11262 C CA . SER A 1 56 ? 17.680 -20.847 2.735 1.00 0.00 56 SER A CA 8
ATOM 11263 C C . SER A 1 56 ? 16.395 -20.449 3.455 1.00 0.00 56 SER A C 8
ATOM 11264 O O . SER A 1 56 ? 15.399 -20.099 2.822 1.00 0.00 56 SER A O 8
ATOM 11272 N N . ASP A 1 57 ? 16.427 -20.505 4.782 1.00 0.00 57 ASP A N 8
ATOM 11273 C CA . ASP A 1 57 ? 15.265 -20.150 5.590 1.00 0.00 57 ASP A CA 8
ATOM 11274 C C . ASP A 1 57 ? 14.783 -18.741 5.259 1.00 0.00 57 ASP A C 8
ATOM 11275 O O . ASP A 1 57 ? 13.628 -18.395 5.507 1.00 0.00 57 ASP A O 8
ATOM 11284 N N . LEU A 1 58 ? 15.676 -17.933 4.699 1.00 0.00 58 LEU A N 8
ATOM 11285 C CA . LEU A 1 58 ? 15.343 -16.560 4.335 1.00 0.00 58 LEU A CA 8
ATOM 11286 C C . LEU A 1 58 ? 14.574 -16.517 3.018 1.00 0.00 58 LEU A C 8
ATOM 11287 O O . LEU A 1 58 ? 13.671 -15.700 2.842 1.00 0.00 58 LEU A O 8
ATOM 11303 N N . GLU A 1 59 ? 14.938 -17.405 2.097 1.00 0.00 59 GLU A N 8
ATOM 11304 C CA . GLU A 1 59 ? 14.281 -17.469 0.797 1.00 0.00 59 GLU A CA 8
ATOM 11305 C C . GLU A 1 59 ? 13.076 -18.405 0.841 1.00 0.00 59 GLU A C 8
ATOM 11306 O O . GLU A 1 59 ? 12.247 -18.410 -0.068 1.00 0.00 59 GLU A O 8
ATOM 11318 N N . ARG A 1 60 ? 12.988 -19.196 1.906 1.00 0.00 60 ARG A N 8
ATOM 11319 C CA . ARG A 1 60 ? 11.887 -20.138 2.069 1.00 0.00 60 ARG A CA 8
ATOM 11320 C C . ARG A 1 60 ? 10.570 -19.401 2.291 1.00 0.00 60 ARG A C 8
ATOM 11321 O O . ARG A 1 60 ? 10.408 -18.678 3.274 1.00 0.00 60 ARG A O 8
ATOM 11342 N N . VAL A 1 61 ? 9.630 -19.588 1.369 1.00 0.00 61 VAL A N 8
ATOM 11343 C CA . VAL A 1 61 ? 8.326 -18.942 1.465 1.00 0.00 61 VAL A CA 8
ATOM 11344 C C . VAL A 1 61 ? 7.358 -19.778 2.293 1.00 0.00 61 VAL A C 8
ATOM 11345 O O . VAL A 1 61 ? 6.841 -20.794 1.827 1.00 0.00 61 VAL A O 8
ATOM 11358 N N . THR A 1 62 ? 7.114 -19.344 3.526 1.00 0.00 62 THR A N 8
ATOM 11359 C CA . THR A 1 62 ? 6.208 -20.053 4.420 1.00 0.00 62 THR A CA 8
ATOM 11360 C C . THR A 1 62 ? 4.777 -19.552 4.263 1.00 0.00 62 THR A C 8
ATOM 11361 O O . THR A 1 62 ? 4.524 -18.579 3.553 1.00 0.00 62 THR A O 8
ATOM 11372 N N . SER A 1 63 ? 3.843 -20.222 4.930 1.00 0.00 63 SER A N 8
ATOM 11373 C CA . SER A 1 63 ? 2.436 -19.847 4.861 1.00 0.00 63 SER A CA 8
ATOM 11374 C C . SER A 1 63 ? 2.217 -18.451 5.439 1.00 0.00 63 SER A C 8
ATOM 11375 O O . SER A 1 63 ? 1.389 -17.685 4.945 1.00 0.00 63 SER A O 8
ATOM 11383 N N . LEU A 1 64 ? 2.965 -18.129 6.488 1.00 0.00 64 LEU A N 8
ATOM 11384 C CA . LEU A 1 64 ? 2.855 -16.826 7.134 1.00 0.00 64 LEU A CA 8
ATOM 11385 C C . LEU A 1 64 ? 3.329 -15.714 6.204 1.00 0.00 64 LEU A C 8
ATOM 11386 O O . LEU A 1 64 ? 2.713 -14.651 6.124 1.00 0.00 64 LEU A O 8
ATOM 11402 N N . LYS A 1 65 ? 4.427 -15.967 5.500 1.00 0.00 65 LYS A N 8
ATOM 11403 C CA . LYS A 1 65 ? 4.984 -14.990 4.571 1.00 0.00 65 LYS A CA 8
ATOM 11404 C C . LYS A 1 65 ? 3.961 -14.609 3.505 1.00 0.00 65 LYS A C 8
ATOM 11405 O O . LYS A 1 65 ? 3.846 -13.442 3.130 1.00 0.00 65 LYS A O 8
ATOM 11424 N N . VAL A 1 66 ? 3.220 -15.601 3.021 1.00 0.00 66 VAL A N 8
ATOM 11425 C CA . VAL A 1 66 ? 2.205 -15.369 2.000 1.00 0.00 66 VAL A CA 8
ATOM 11426 C C . VAL A 1 66 ? 1.118 -14.429 2.509 1.00 0.00 66 VAL A C 8
ATOM 11427 O O . VAL A 1 66 ? 0.648 -13.555 1.781 1.00 0.00 66 VAL A O 8
ATOM 11440 N N . TYR A 1 67 ? 0.724 -14.614 3.764 1.00 0.00 67 TYR A N 8
ATOM 11441 C CA . TYR A 1 67 ? -0.309 -13.783 4.371 1.00 0.00 67 TYR A CA 8
ATOM 11442 C C . TYR A 1 67 ? 0.153 -12.334 4.483 1.00 0.00 67 TYR A C 8
ATOM 11443 O O . TYR A 1 67 ? -0.637 -11.404 4.325 1.00 0.00 67 TYR A O 8
ATOM 11461 N N . ASN A 1 68 ? 1.441 -12.149 4.757 1.00 0.00 68 ASN A N 8
ATOM 11462 C CA . ASN A 1 68 ? 2.010 -10.813 4.890 1.00 0.00 68 ASN A CA 8
ATOM 11463 C C . ASN A 1 68 ? 1.953 -10.062 3.563 1.00 0.00 68 ASN A C 8
ATOM 11464 O O . ASN A 1 68 ? 1.589 -8.887 3.519 1.00 0.00 68 ASN A O 8
ATOM 11475 N N . TRP A 1 69 ? 2.313 -10.749 2.485 1.00 0.00 69 TRP A N 8
ATOM 11476 C CA . TRP A 1 69 ? 2.301 -10.147 1.156 1.00 0.00 69 TRP A CA 8
ATOM 11477 C C . TRP A 1 69 ? 0.874 -9.882 0.692 1.00 0.00 69 TRP A C 8
ATOM 11478 O O . TRP A 1 69 ? 0.575 -8.818 0.148 1.00 0.00 69 TRP A O 8
ATOM 11499 N N . PHE A 1 70 ? -0.005 -10.854 0.908 1.00 0.00 70 PHE A N 8
ATOM 11500 C CA . PHE A 1 70 ? -1.402 -10.725 0.511 1.00 0.00 70 PHE A CA 8
ATOM 11501 C C . PHE A 1 70 ? -2.074 -9.572 1.251 1.00 0.00 70 PHE A C 8
ATOM 11502 O O . PHE A 1 70 ? -2.776 -8.760 0.649 1.00 0.00 70 PHE A O 8
ATOM 11519 N N . ALA A 1 71 ? -1.853 -9.509 2.560 1.00 0.00 71 ALA A N 8
ATOM 11520 C CA . ALA A 1 71 ? -2.435 -8.455 3.382 1.00 0.00 71 ALA A CA 8
ATOM 11521 C C . ALA A 1 71 ? -1.947 -7.080 2.940 1.00 0.00 71 ALA A C 8
ATOM 11522 O O . ALA A 1 71 ? -2.678 -6.095 3.025 1.00 0.00 71 ALA A O 8
ATOM 11529 N N . ASN A 1 72 ? -0.705 -7.022 2.469 1.00 0.00 72 ASN A N 8
ATOM 11530 C CA . ASN A 1 72 ? -0.119 -5.766 2.014 1.00 0.00 72 ASN A CA 8
ATOM 11531 C C . ASN A 1 72 ? -0.855 -5.234 0.788 1.00 0.00 72 ASN A C 8
ATOM 11532 O O . ASN A 1 72 ? -1.053 -4.027 0.646 1.00 0.00 72 ASN A O 8
ATOM 11543 N N . ARG A 1 73 ? -1.257 -6.143 -0.094 1.00 0.00 73 ARG A N 8
ATOM 11544 C CA . ARG A 1 73 ? -1.971 -5.765 -1.308 1.00 0.00 73 ARG A CA 8
ATOM 11545 C C . ARG A 1 73 ? -3.417 -5.392 -0.995 1.00 0.00 73 ARG A C 8
ATOM 11546 O O . ARG A 1 73 ? -3.936 -4.399 -1.506 1.00 0.00 73 ARG A O 8
ATOM 11567 N N . ARG A 1 74 ? -4.060 -6.193 -0.153 1.00 0.00 74 ARG A N 8
ATOM 11568 C CA . ARG A 1 74 ? -5.447 -5.948 0.227 1.00 0.00 74 ARG A CA 8
ATOM 11569 C C . ARG A 1 74 ? -5.602 -4.564 0.851 1.00 0.00 74 ARG A C 8
ATOM 11570 O O . ARG A 1 74 ? -6.533 -3.826 0.528 1.00 0.00 74 ARG A O 8
ATOM 11591 N N . LYS A 1 75 ? -4.685 -4.219 1.748 1.00 0.00 75 LYS A N 8
ATOM 11592 C CA . LYS A 1 75 ? -4.718 -2.924 2.418 1.00 0.00 75 LYS A CA 8
ATOM 11593 C C . LYS A 1 75 ? -4.365 -1.800 1.449 1.00 0.00 75 LYS A C 8
ATOM 11594 O O . LYS A 1 75 ? -4.874 -0.686 1.565 1.00 0.00 75 LYS A O 8
ATOM 11613 N N . GLU A 1 76 ? -3.491 -2.102 0.493 1.00 0.00 76 GLU A N 8
ATOM 11614 C CA . GLU A 1 76 ? -3.071 -1.116 -0.496 1.00 0.00 76 GLU A CA 8
ATOM 11615 C C . GLU A 1 76 ? -4.209 -0.794 -1.460 1.00 0.00 76 GLU A C 8
ATOM 11616 O O . GLU A 1 76 ? -4.372 0.350 -1.884 1.00 0.00 76 GLU A O 8
ATOM 11628 N N . ILE A 1 77 ? -4.994 -1.811 -1.801 1.00 0.00 77 ILE A N 8
ATOM 11629 C CA . ILE A 1 77 ? -6.116 -1.636 -2.714 1.00 0.00 77 ILE A CA 8
ATOM 11630 C C . ILE A 1 77 ? -7.343 -1.103 -1.981 1.00 0.00 77 ILE A C 8
ATOM 11631 O O . ILE A 1 77 ? -8.061 -0.243 -2.493 1.00 0.00 77 ILE A O 8
ATOM 11647 N N . LYS A 1 78 ? -7.577 -1.616 -0.778 1.00 0.00 78 LYS A N 8
ATOM 11648 C CA . LYS A 1 78 ? -8.714 -1.191 0.028 1.00 0.00 78 LYS A CA 8
ATOM 11649 C C . LYS A 1 78 ? -8.531 0.244 0.512 1.00 0.00 78 LYS A C 8
ATOM 11650 O O . LYS A 1 78 ? -9.491 1.013 0.582 1.00 0.00 78 LYS A O 8
ATOM 11669 N N . ARG A 1 79 ? -7.294 0.599 0.844 1.00 0.00 79 ARG A N 8
ATOM 11670 C CA . ARG A 1 79 ? -6.986 1.942 1.321 1.00 0.00 79 ARG A CA 8
ATOM 11671 C C . ARG A 1 79 ? -7.183 2.971 0.212 1.00 0.00 79 ARG A C 8
ATOM 11672 O O . ARG A 1 79 ? -7.641 4.087 0.461 1.00 0.00 79 ARG A O 8
ATOM 11693 N N . ARG A 1 80 ? -6.835 2.589 -1.012 1.00 0.00 80 ARG A N 8
ATOM 11694 C CA . ARG A 1 80 ? -6.972 3.479 -2.158 1.00 0.00 80 ARG A CA 8
ATOM 11695 C C . ARG A 1 80 ? -8.430 3.582 -2.595 1.00 0.00 80 ARG A C 8
ATOM 11696 O O . ARG A 1 80 ? -8.796 4.467 -3.369 1.00 0.00 80 ARG A O 8
ATOM 11717 N N . ALA A 1 81 ? -9.258 2.672 -2.094 1.00 0.00 81 ALA A N 8
ATOM 11718 C CA . ALA A 1 81 ? -10.676 2.661 -2.431 1.00 0.00 81 ALA A CA 8
ATOM 11719 C C . ALA A 1 81 ? -11.513 3.261 -1.306 1.00 0.00 81 ALA A C 8
ATOM 11720 O O . ALA A 1 81 ? -12.662 3.648 -1.513 1.00 0.00 81 ALA A O 8
ATOM 11727 N N . ASN A 1 82 ? -10.928 3.335 -0.115 1.00 0.00 82 ASN A N 8
ATOM 11728 C CA . ASN A 1 82 ? -11.620 3.887 1.044 1.00 0.00 82 ASN A CA 8
ATOM 11729 C C . ASN A 1 82 ? -11.101 5.282 1.374 1.00 0.00 82 ASN A C 8
ATOM 11730 O O . ASN A 1 82 ? -11.147 5.716 2.526 1.00 0.00 82 ASN A O 8
ATOM 11741 N N . ILE A 1 83 ? -10.607 5.980 0.357 1.00 0.00 83 ILE A N 8
ATOM 11742 C CA . ILE A 1 83 ? -10.081 7.327 0.539 1.00 0.00 83 ILE A CA 8
ATOM 11743 C C . ILE A 1 83 ? -11.207 8.334 0.748 1.00 0.00 83 ILE A C 8
ATOM 11744 O O . ILE A 1 83 ? -11.380 9.260 -0.044 1.00 0.00 83 ILE A O 8
ATOM 11760 N N 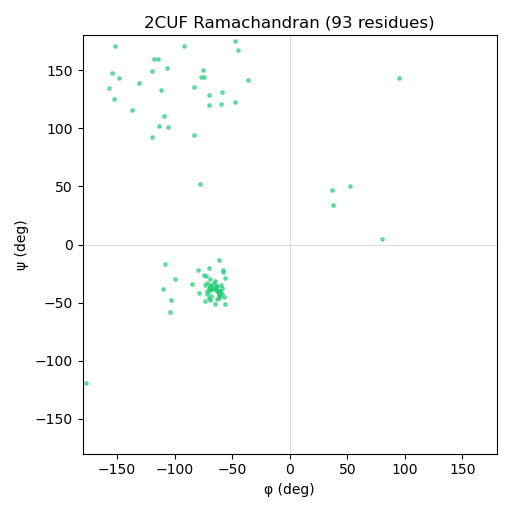. ALA A 1 84 ? -11.969 8.147 1.820 1.00 0.00 84 ALA A N 8
ATOM 11761 C CA . ALA A 1 84 ? -13.076 9.041 2.136 1.00 0.00 84 ALA A CA 8
ATOM 11762 C C . ALA A 1 84 ? -13.926 9.320 0.900 1.00 0.00 84 ALA A C 8
ATOM 11763 O O . ALA A 1 84 ? -14.392 10.440 0.696 1.00 0.00 84 ALA A O 8
ATOM 11770 N N . ALA A 1 85 ? -14.123 8.293 0.080 1.00 0.00 85 ALA A N 8
ATOM 11771 C CA . ALA A 1 85 ? -14.918 8.428 -1.135 1.00 0.00 85 ALA A CA 8
ATOM 11772 C C . ALA A 1 85 ? -16.394 8.166 -0.856 1.00 0.00 85 ALA A C 8
ATOM 11773 O O . ALA A 1 85 ? -16.758 7.121 -0.316 1.00 0.00 85 ALA A O 8
ATOM 11780 N N . ILE A 1 86 ? -17.240 9.120 -1.228 1.00 0.00 86 ILE A N 8
ATOM 11781 C CA . ILE A 1 86 ? -18.677 8.991 -1.019 1.00 0.00 86 ILE A CA 8
ATOM 11782 C C . ILE A 1 86 ? -19.135 7.551 -1.223 1.00 0.00 86 ILE A C 8
ATOM 11783 O O . ILE A 1 86 ? -20.035 7.071 -0.532 1.00 0.00 86 ILE A O 8
ATOM 11799 N N . LEU A 1 87 ? -18.510 6.867 -2.174 1.00 0.00 87 LEU A N 8
ATOM 11800 C CA . LEU A 1 87 ? -18.852 5.479 -2.469 1.00 0.00 87 LEU A CA 8
ATOM 11801 C C . LEU A 1 87 ? -18.839 4.634 -1.199 1.00 0.00 87 LEU A C 8
ATOM 11802 O O . LEU A 1 87 ? -17.785 4.398 -0.611 1.00 0.00 87 LEU A O 8
ATOM 11818 N N . GLU A 1 88 ? -20.018 4.179 -0.785 1.00 0.00 88 GLU A N 8
ATOM 11819 C CA . GLU A 1 88 ? -20.141 3.359 0.414 1.00 0.00 88 GLU A CA 8
ATOM 11820 C C . GLU A 1 88 ? -21.557 2.807 0.553 1.00 0.00 88 GLU A C 8
ATOM 11821 O O . GLU A 1 88 ? -22.531 3.559 0.540 1.00 0.00 88 GLU A O 8
ATOM 11833 N N . SER A 1 89 ? -21.661 1.489 0.686 1.00 0.00 89 SER A N 8
ATOM 11834 C CA . SER A 1 89 ? -22.957 0.835 0.823 1.00 0.00 89 SER A CA 8
ATOM 11835 C C . SER A 1 89 ? -23.270 0.551 2.289 1.00 0.00 89 SER A C 8
ATOM 11836 O O . SER A 1 89 ? -22.981 -0.532 2.798 1.00 0.00 89 SER A O 8
ATOM 11844 N N . SER A 1 90 ? -23.863 1.532 2.962 1.00 0.00 90 SER A N 8
ATOM 11845 C CA . SER A 1 90 ? -24.213 1.391 4.370 1.00 0.00 90 SER A CA 8
ATOM 11846 C C . SER A 1 90 ? -25.351 2.335 4.745 1.00 0.00 90 SER A C 8
ATOM 11847 O O . SER A 1 90 ? -25.323 3.520 4.417 1.00 0.00 90 SER A O 8
ATOM 11855 N N . GLY A 1 91 ? -26.353 1.798 5.435 1.00 0.00 91 GLY A N 8
ATOM 11856 C CA . GLY A 1 91 ? -27.488 2.605 5.843 1.00 0.00 91 GLY A CA 8
ATOM 11857 C C . GLY A 1 91 ? -27.171 3.493 7.030 1.00 0.00 91 GLY A C 8
ATOM 11858 O O . GLY A 1 91 ? -26.124 3.367 7.665 1.00 0.00 91 GLY A O 8
ATOM 11862 N N . PRO A 1 92 ? -28.090 4.418 7.345 1.00 0.00 92 PRO A N 8
ATOM 11863 C CA . PRO A 1 92 ? -27.925 5.349 8.465 1.00 0.00 92 PRO A CA 8
ATOM 11864 C C . PRO A 1 92 ? -28.021 4.652 9.818 1.00 0.00 92 PRO A C 8
ATOM 11865 O O . PRO A 1 92 ? -28.747 3.670 9.971 1.00 0.00 92 PRO A O 8
ATOM 11876 N N . SER A 1 93 ? -27.284 5.167 10.797 1.00 0.00 93 SER A N 8
ATOM 11877 C CA . SER A 1 93 ? -27.283 4.591 12.137 1.00 0.00 93 SER A CA 8
ATOM 11878 C C . SER A 1 93 ? -27.530 5.667 13.190 1.00 0.00 93 SER A C 8
ATOM 11879 O O . SER A 1 93 ? -27.638 6.851 12.871 1.00 0.00 93 SER A O 8
ATOM 11887 N N . SER A 1 94 ? -27.619 5.245 14.448 1.00 0.00 94 SER A N 8
ATOM 11888 C CA . SER A 1 94 ? -27.857 6.171 15.549 1.00 0.00 94 SER A CA 8
ATOM 11889 C C . SER A 1 94 ? -26.704 7.161 15.685 1.00 0.00 94 SER A C 8
ATOM 11890 O O . SER A 1 94 ? -25.666 6.845 16.265 1.00 0.00 94 SER A O 8
ATOM 11898 N N . GLY A 1 95 ? -26.896 8.361 15.147 1.00 0.00 95 GLY A N 8
ATOM 11899 C CA . GLY A 1 95 ? -25.866 9.380 15.218 1.00 0.00 95 GLY A CA 8
ATOM 11900 C C . GLY A 1 95 ? -24.917 9.328 14.037 1.00 0.00 95 GLY A C 8
ATOM 11901 O O . GLY A 1 95 ? -25.334 9.075 12.908 1.00 0.00 95 GLY A O 8
ATOM 11905 N N . GLY A 1 1 ? 19.382 -14.736 26.002 1.00 0.00 1 GLY A N 9
ATOM 11906 C CA . GLY A 1 1 ? 19.295 -14.572 24.563 1.00 0.00 1 GLY A CA 9
ATOM 11907 C C . GLY A 1 1 ? 18.256 -13.546 24.158 1.00 0.00 1 GLY A C 9
ATOM 11908 O O . GLY A 1 1 ? 17.067 -13.856 24.073 1.00 0.00 1 GLY A O 9
ATOM 11912 N N . SER A 1 2 ? 18.703 -12.319 23.908 1.00 0.00 2 SER A N 9
ATOM 11913 C CA . SER A 1 2 ? 17.803 -11.242 23.515 1.00 0.00 2 SER A CA 9
ATOM 11914 C C . SER A 1 2 ? 17.534 -11.279 22.013 1.00 0.00 2 SER A C 9
ATOM 11915 O O . SER A 1 2 ? 18.325 -11.824 21.243 1.00 0.00 2 SER A O 9
ATOM 11923 N N . SER A 1 3 ? 16.412 -10.696 21.604 1.00 0.00 3 SER A N 9
ATOM 11924 C CA . SER A 1 3 ? 16.036 -10.665 20.196 1.00 0.00 3 SER A CA 9
ATOM 11925 C C . SER A 1 3 ? 16.778 -9.553 19.460 1.00 0.00 3 SER A C 9
ATOM 11926 O O . SER A 1 3 ? 16.560 -8.370 19.717 1.00 0.00 3 SER A O 9
ATOM 11934 N N . GLY A 1 4 ? 17.657 -9.944 18.542 1.00 0.00 4 GLY A N 9
ATOM 11935 C CA . GLY A 1 4 ? 18.418 -8.970 17.782 1.00 0.00 4 GLY A CA 9
ATOM 11936 C C . GLY A 1 4 ? 19.505 -9.612 16.941 1.00 0.00 4 GLY A C 9
ATOM 11937 O O . GLY A 1 4 ? 19.285 -10.651 16.319 1.00 0.00 4 GLY A O 9
ATOM 11941 N N . SER A 1 5 ? 20.679 -8.990 16.921 1.00 0.00 5 SER A N 9
ATOM 11942 C CA . SER A 1 5 ? 21.802 -9.504 16.145 1.00 0.00 5 SER A CA 9
ATOM 11943 C C . SER A 1 5 ? 21.392 -9.759 14.698 1.00 0.00 5 SER A C 9
ATOM 11944 O O . SER A 1 5 ? 21.759 -10.774 14.107 1.00 0.00 5 SER A O 9
ATOM 11952 N N . SER A 1 6 ? 20.628 -8.829 14.134 1.00 0.00 6 SER A N 9
ATOM 11953 C CA . SER A 1 6 ? 20.164 -8.953 12.757 1.00 0.00 6 SER A CA 9
ATOM 11954 C C . SER A 1 6 ? 20.694 -7.809 11.899 1.00 0.00 6 SER A C 9
ATOM 11955 O O . SER A 1 6 ? 20.867 -6.688 12.377 1.00 0.00 6 SER A O 9
ATOM 11963 N N . GLY A 1 7 ? 20.952 -8.100 10.628 1.00 0.00 7 GLY A N 9
ATOM 11964 C CA . GLY A 1 7 ? 21.460 -7.086 9.722 1.00 0.00 7 GLY A CA 9
ATOM 11965 C C . GLY A 1 7 ? 20.400 -6.078 9.327 1.00 0.00 7 GLY A C 9
ATOM 11966 O O . GLY A 1 7 ? 19.424 -6.422 8.661 1.00 0.00 7 GLY A O 9
ATOM 11970 N N . ARG A 1 8 ? 20.591 -4.829 9.739 1.00 0.00 8 ARG A N 9
ATOM 11971 C CA . ARG A 1 8 ? 19.642 -3.767 9.426 1.00 0.00 8 ARG A CA 9
ATOM 11972 C C . ARG A 1 8 ? 19.569 -3.530 7.921 1.00 0.00 8 ARG A C 9
ATOM 11973 O O . ARG A 1 8 ? 20.592 -3.480 7.239 1.00 0.00 8 ARG A O 9
ATOM 11994 N N . GLY A 1 9 ? 18.350 -3.384 7.408 1.00 0.00 9 GLY A N 9
ATOM 11995 C CA . GLY A 1 9 ? 18.166 -3.154 5.987 1.00 0.00 9 GLY A CA 9
ATOM 11996 C C . GLY A 1 9 ? 17.190 -4.131 5.364 1.00 0.00 9 GLY A C 9
ATOM 11997 O O . GLY A 1 9 ? 16.068 -4.292 5.845 1.00 0.00 9 GLY A O 9
ATOM 12001 N N . SER A 1 10 ? 17.615 -4.785 4.288 1.00 0.00 10 SER A N 9
ATOM 12002 C CA . SER A 1 10 ? 16.768 -5.748 3.594 1.00 0.00 10 SER A CA 9
ATOM 12003 C C . SER A 1 10 ? 17.311 -7.165 3.755 1.00 0.00 10 SER A C 9
ATOM 12004 O O . SER A 1 10 ? 18.255 -7.561 3.072 1.00 0.00 10 SER A O 9
ATOM 12012 N N . ARG A 1 11 ? 16.707 -7.923 4.664 1.00 0.00 11 ARG A N 9
ATOM 12013 C CA . ARG A 1 11 ? 17.130 -9.295 4.917 1.00 0.00 11 ARG A CA 9
ATOM 12014 C C . ARG A 1 11 ? 16.358 -10.273 4.036 1.00 0.00 11 ARG A C 9
ATOM 12015 O O . ARG A 1 11 ? 16.945 -11.157 3.411 1.00 0.00 11 ARG A O 9
ATOM 12036 N N . PHE A 1 12 ? 15.040 -10.108 3.991 1.00 0.00 12 PHE A N 9
ATOM 12037 C CA . PHE A 1 12 ? 14.188 -10.977 3.187 1.00 0.00 12 PHE A CA 9
ATOM 12038 C C . PHE A 1 12 ? 14.020 -10.420 1.776 1.00 0.00 12 PHE A C 9
ATOM 12039 O O . PHE A 1 12 ? 14.395 -9.281 1.497 1.00 0.00 12 PHE A O 9
ATOM 12056 N N . THR A 1 13 ? 13.455 -11.233 0.889 1.00 0.00 13 THR A N 9
ATOM 12057 C CA . THR A 1 13 ? 13.238 -10.824 -0.493 1.00 0.00 13 THR A CA 9
ATOM 12058 C C . THR A 1 13 ? 12.088 -11.602 -1.123 1.00 0.00 13 THR A C 9
ATOM 12059 O O . THR A 1 13 ? 11.741 -12.692 -0.668 1.00 0.00 13 THR A O 9
ATOM 12070 N N . TRP A 1 14 ? 11.501 -11.035 -2.170 1.00 0.00 14 TRP A N 9
ATOM 12071 C CA . TRP A 1 14 ? 10.389 -11.677 -2.863 1.00 0.00 14 TRP A CA 9
ATOM 12072 C C . TRP A 1 14 ? 10.734 -11.932 -4.326 1.00 0.00 14 TRP A C 9
ATOM 12073 O O . TRP A 1 14 ? 10.561 -11.059 -5.176 1.00 0.00 14 TRP A O 9
ATOM 12094 N N . ARG A 1 15 ? 11.223 -13.135 -4.613 1.00 0.00 15 ARG A N 9
ATOM 12095 C CA . ARG A 1 15 ? 11.593 -13.504 -5.973 1.00 0.00 15 ARG A CA 9
ATOM 12096 C C . ARG A 1 15 ? 10.433 -13.267 -6.936 1.00 0.00 15 ARG A C 9
ATOM 12097 O O . ARG A 1 15 ? 9.270 -13.465 -6.584 1.00 0.00 15 ARG A O 9
ATOM 12118 N N . LYS A 1 16 ? 10.757 -12.842 -8.152 1.00 0.00 16 LYS A N 9
ATOM 12119 C CA . LYS A 1 16 ? 9.744 -12.578 -9.167 1.00 0.00 16 LYS A CA 9
ATOM 12120 C C . LYS A 1 16 ? 8.875 -13.810 -9.401 1.00 0.00 16 LYS A C 9
ATOM 12121 O O . LYS A 1 16 ? 7.684 -13.695 -9.687 1.00 0.00 16 LYS A O 9
ATOM 12140 N N . GLU A 1 17 ? 9.479 -14.988 -9.276 1.00 0.00 17 GLU A N 9
ATOM 12141 C CA . GLU A 1 17 ? 8.759 -16.240 -9.474 1.00 0.00 17 GLU A CA 9
ATOM 12142 C C . GLU A 1 17 ? 7.690 -16.428 -8.402 1.00 0.00 17 GLU A C 9
ATOM 12143 O O . GLU A 1 17 ? 6.553 -16.794 -8.702 1.00 0.00 17 GLU A O 9
ATOM 12155 N N . CYS A 1 18 ? 8.063 -16.176 -7.152 1.00 0.00 18 CYS A N 9
ATOM 12156 C CA . CYS A 1 18 ? 7.136 -16.318 -6.035 1.00 0.00 18 CYS A CA 9
ATOM 12157 C C . CYS A 1 18 ? 6.058 -15.240 -6.081 1.00 0.00 18 CYS A C 9
ATOM 12158 O O . CYS A 1 18 ? 4.951 -15.433 -5.577 1.00 0.00 18 CYS A O 9
ATOM 12166 N N . LEU A 1 19 ? 6.389 -14.106 -6.688 1.00 0.00 19 LEU A N 9
ATOM 12167 C CA . LEU A 1 19 ? 5.450 -12.995 -6.799 1.00 0.00 19 LEU A CA 9
ATOM 12168 C C . LEU A 1 19 ? 4.366 -13.300 -7.829 1.00 0.00 19 LEU A C 9
ATOM 12169 O O . LEU A 1 19 ? 3.195 -12.981 -7.625 1.00 0.00 19 LEU A O 9
ATOM 12185 N N . ALA A 1 20 ? 4.765 -13.921 -8.934 1.00 0.00 20 ALA A N 9
ATOM 12186 C CA . ALA A 1 20 ? 3.828 -14.272 -9.993 1.00 0.00 20 ALA A CA 9
ATOM 12187 C C . ALA A 1 20 ? 2.785 -15.267 -9.496 1.00 0.00 20 ALA A C 9
ATOM 12188 O O . ALA A 1 20 ? 1.613 -15.189 -9.863 1.00 0.00 20 ALA A O 9
ATOM 12195 N N . VAL A 1 21 ? 3.219 -16.203 -8.657 1.00 0.00 21 VAL A N 9
ATOM 12196 C CA . VAL A 1 21 ? 2.322 -17.213 -8.109 1.00 0.00 21 VAL A CA 9
ATOM 12197 C C . VAL A 1 21 ? 1.353 -16.600 -7.103 1.00 0.00 21 VAL A C 9
ATOM 12198 O O . VAL A 1 21 ? 0.163 -16.914 -7.102 1.00 0.00 21 VAL A O 9
ATOM 12211 N N . MET A 1 22 ? 1.871 -15.724 -6.249 1.00 0.00 22 MET A N 9
ATOM 12212 C CA . MET A 1 22 ? 1.051 -15.065 -5.239 1.00 0.00 22 MET A CA 9
ATOM 12213 C C . MET A 1 22 ? -0.055 -14.241 -5.890 1.00 0.00 22 MET A C 9
ATOM 12214 O O . MET A 1 22 ? -1.184 -14.205 -5.401 1.00 0.00 22 MET A O 9
ATOM 12228 N N . GLU A 1 23 ? 0.277 -13.580 -6.995 1.00 0.00 23 GLU A N 9
ATOM 12229 C CA . GLU A 1 23 ? -0.690 -12.756 -7.711 1.00 0.00 23 GLU A CA 9
ATOM 12230 C C . GLU A 1 23 ? -1.821 -13.611 -8.277 1.00 0.00 23 GLU A C 9
ATOM 12231 O O . GLU A 1 23 ? -2.974 -13.184 -8.319 1.00 0.00 23 GLU A O 9
ATOM 12243 N N . SER A 1 24 ? -1.481 -14.821 -8.710 1.00 0.00 24 SER A N 9
ATOM 12244 C CA . SER A 1 24 ? -2.466 -15.734 -9.277 1.00 0.00 24 SER A CA 9
ATOM 12245 C C . SER A 1 24 ? -3.484 -16.158 -8.222 1.00 0.00 24 SER A C 9
ATOM 12246 O O . SER A 1 24 ? -4.691 -16.136 -8.465 1.00 0.00 24 SER A O 9
ATOM 12254 N N . TYR A 1 25 ? -2.988 -16.542 -7.051 1.00 0.00 25 TYR A N 9
ATOM 12255 C CA . TYR A 1 25 ? -3.853 -16.974 -5.960 1.00 0.00 25 TYR A CA 9
ATOM 12256 C C . TYR A 1 25 ? -4.700 -15.813 -5.445 1.00 0.00 25 TYR A C 9
ATOM 12257 O O . TYR A 1 25 ? -5.824 -16.007 -4.982 1.00 0.00 25 TYR A O 9
ATOM 12275 N N . PHE A 1 26 ? -4.150 -14.606 -5.529 1.00 0.00 26 PHE A N 9
ATOM 12276 C CA . PHE A 1 26 ? -4.853 -13.413 -5.071 1.00 0.00 26 PHE A CA 9
ATOM 12277 C C . PHE A 1 26 ? -6.032 -13.092 -5.985 1.00 0.00 26 PHE A C 9
ATOM 12278 O O . PHE A 1 26 ? -7.071 -12.614 -5.531 1.00 0.00 26 PHE A O 9
ATOM 12295 N N . ASN A 1 27 ? -5.862 -13.359 -7.276 1.00 0.00 27 ASN A N 9
ATOM 12296 C CA . ASN A 1 27 ? -6.911 -13.098 -8.255 1.00 0.00 27 ASN A CA 9
ATOM 12297 C C . ASN A 1 27 ? -8.114 -14.007 -8.019 1.00 0.00 27 ASN A C 9
ATOM 12298 O O . ASN A 1 27 ? -9.259 -13.597 -8.204 1.00 0.00 27 ASN A O 9
ATOM 12309 N N . GLU A 1 28 ? -7.844 -15.242 -7.608 1.00 0.00 28 GLU A N 9
ATOM 12310 C CA . GLU A 1 28 ? -8.904 -16.208 -7.347 1.00 0.00 28 GLU A CA 9
ATOM 12311 C C . GLU A 1 28 ? -9.493 -16.006 -5.954 1.00 0.00 28 GLU A C 9
ATOM 12312 O O . GLU A 1 28 ? -10.685 -16.219 -5.736 1.00 0.00 28 GLU A O 9
ATOM 12324 N N . ASN A 1 29 ? -8.648 -15.595 -5.014 1.00 0.00 29 ASN A N 9
ATOM 12325 C CA . ASN A 1 29 ? -9.084 -15.365 -3.641 1.00 0.00 29 ASN A CA 9
ATOM 12326 C C . ASN A 1 29 ? -8.210 -14.316 -2.961 1.00 0.00 29 ASN A C 9
ATOM 12327 O O . ASN A 1 29 ? -6.984 -14.417 -2.969 1.00 0.00 29 ASN A O 9
ATOM 12338 N N . GLN A 1 30 ? -8.851 -13.310 -2.374 1.00 0.00 30 GLN A N 9
ATOM 12339 C CA . GLN A 1 30 ? -8.131 -12.243 -1.690 1.00 0.00 30 GLN A CA 9
ATOM 12340 C C . GLN A 1 30 ? -7.521 -12.746 -0.386 1.00 0.00 30 GLN A C 9
ATOM 12341 O O . GLN A 1 30 ? -6.407 -12.368 -0.024 1.00 0.00 30 GLN A O 9
ATOM 12355 N N . TYR A 1 31 ? -8.258 -13.601 0.315 1.00 0.00 31 TYR A N 9
ATOM 12356 C CA . TYR A 1 31 ? -7.790 -14.154 1.580 1.00 0.00 31 TYR A CA 9
ATOM 12357 C C . TYR A 1 31 ? -7.678 -15.674 1.502 1.00 0.00 31 TYR A C 9
ATOM 12358 O O . TYR A 1 31 ? -8.633 -16.407 1.762 1.00 0.00 31 TYR A O 9
ATOM 12376 N N . PRO A 1 32 ? -6.483 -16.159 1.136 1.00 0.00 32 PRO A N 9
ATOM 12377 C CA . PRO A 1 32 ? -6.215 -17.596 1.016 1.00 0.00 32 PRO A CA 9
ATOM 12378 C C . PRO A 1 32 ? -6.195 -18.297 2.370 1.00 0.00 32 PRO A C 9
ATOM 12379 O O . PRO A 1 32 ? -5.386 -17.969 3.238 1.00 0.00 32 PRO A O 9
ATOM 12390 N N . ASP A 1 33 ? -7.089 -19.264 2.543 1.00 0.00 33 ASP A N 9
ATOM 12391 C CA . ASP A 1 33 ? -7.173 -20.013 3.791 1.00 0.00 33 ASP A CA 9
ATOM 12392 C C . ASP A 1 33 ? -5.812 -20.586 4.174 1.00 0.00 33 ASP A C 9
ATOM 12393 O O . ASP A 1 33 ? -4.854 -20.501 3.405 1.00 0.00 33 ASP A O 9
ATOM 12402 N N . GLU A 1 34 ? -5.734 -21.168 5.366 1.00 0.00 34 GLU A N 9
ATOM 12403 C CA . GLU A 1 34 ? -4.489 -21.753 5.850 1.00 0.00 34 GLU A CA 9
ATOM 12404 C C . GLU A 1 34 ? -3.957 -22.791 4.866 1.00 0.00 34 GLU A C 9
ATOM 12405 O O . GLU A 1 34 ? -2.759 -22.845 4.593 1.00 0.00 34 GLU A O 9
ATOM 12417 N N . ALA A 1 35 ? -4.858 -23.614 4.339 1.00 0.00 35 ALA A N 9
ATOM 12418 C CA . ALA A 1 35 ? -4.480 -24.650 3.385 1.00 0.00 35 ALA A CA 9
ATOM 12419 C C . ALA A 1 35 ? -4.046 -24.040 2.056 1.00 0.00 35 ALA A C 9
ATOM 12420 O O . ALA A 1 35 ? -3.087 -24.497 1.435 1.00 0.00 35 ALA A O 9
ATOM 12427 N N . LYS A 1 36 ? -4.759 -23.005 1.625 1.00 0.00 36 LYS A N 9
ATOM 12428 C CA . LYS A 1 36 ? -4.447 -22.331 0.370 1.00 0.00 36 LYS A CA 9
ATOM 12429 C C . LYS A 1 36 ? -3.083 -21.652 0.440 1.00 0.00 36 LYS A C 9
ATOM 12430 O O . LYS A 1 36 ? -2.315 -21.680 -0.522 1.00 0.00 36 LYS A O 9
ATOM 12449 N N . ARG A 1 37 ? -2.788 -21.045 1.585 1.00 0.00 37 ARG A N 9
ATOM 12450 C CA . ARG A 1 37 ? -1.516 -20.360 1.780 1.00 0.00 37 ARG A CA 9
ATOM 12451 C C . ARG A 1 37 ? -0.347 -21.324 1.605 1.00 0.00 37 ARG A C 9
ATOM 12452 O O . ARG A 1 37 ? 0.640 -21.003 0.945 1.00 0.00 37 ARG A O 9
ATOM 12473 N N . GLU A 1 38 ? -0.466 -22.505 2.202 1.00 0.00 38 GLU A N 9
ATOM 12474 C CA . GLU A 1 38 ? 0.582 -23.515 2.113 1.00 0.00 38 GLU A CA 9
ATOM 12475 C C . GLU A 1 38 ? 0.772 -23.976 0.671 1.00 0.00 38 GLU A C 9
ATOM 12476 O O . GLU A 1 38 ? 1.897 -24.186 0.219 1.00 0.00 38 GLU A O 9
ATOM 12488 N N . GLU A 1 39 ? -0.337 -24.132 -0.046 1.00 0.00 39 GLU A N 9
ATOM 12489 C CA . GLU A 1 39 ? -0.292 -24.569 -1.436 1.00 0.00 39 GLU A CA 9
ATOM 12490 C C . GLU A 1 39 ? 0.427 -23.543 -2.306 1.00 0.00 39 GLU A C 9
ATOM 12491 O O . GLU A 1 39 ? 1.287 -23.894 -3.115 1.00 0.00 39 GLU A O 9
ATOM 12503 N N . ILE A 1 40 ? 0.070 -22.275 -2.134 1.00 0.00 40 ILE A N 9
ATOM 12504 C CA . ILE A 1 40 ? 0.681 -21.198 -2.903 1.00 0.00 40 ILE A CA 9
ATOM 12505 C C . ILE A 1 40 ? 2.116 -20.946 -2.451 1.00 0.00 40 ILE A C 9
ATOM 12506 O O . ILE A 1 40 ? 2.978 -20.596 -3.256 1.00 0.00 40 ILE A O 9
ATOM 12522 N N . ALA A 1 41 ? 2.364 -21.128 -1.158 1.00 0.00 41 ALA A N 9
ATOM 12523 C CA . ALA A 1 41 ? 3.694 -20.924 -0.599 1.00 0.00 41 ALA A CA 9
ATOM 12524 C C . ALA A 1 41 ? 4.663 -21.998 -1.083 1.00 0.00 41 ALA A C 9
ATOM 12525 O O . ALA A 1 41 ? 5.778 -21.696 -1.506 1.00 0.00 41 ALA A O 9
ATOM 12532 N N . ASN A 1 42 ? 4.230 -23.253 -1.017 1.00 0.00 42 ASN A N 9
ATOM 12533 C CA . ASN A 1 42 ? 5.061 -24.372 -1.447 1.00 0.00 42 ASN A CA 9
ATOM 12534 C C . ASN A 1 42 ? 5.468 -24.216 -2.909 1.00 0.00 42 ASN A C 9
ATOM 12535 O O . ASN A 1 42 ? 6.601 -24.518 -3.284 1.00 0.00 42 ASN A O 9
ATOM 12546 N N . ALA A 1 43 ? 4.537 -23.741 -3.730 1.00 0.00 43 ALA A N 9
ATOM 12547 C CA . ALA A 1 43 ? 4.800 -23.543 -5.150 1.00 0.00 43 ALA A CA 9
ATOM 12548 C C . ALA A 1 43 ? 5.877 -22.485 -5.366 1.00 0.00 43 ALA A C 9
ATOM 12549 O O . ALA A 1 43 ? 6.741 -22.633 -6.231 1.00 0.00 43 ALA A O 9
ATOM 12556 N N . CYS A 1 44 ? 5.818 -21.418 -4.576 1.00 0.00 44 CYS A N 9
ATOM 12557 C CA . CYS A 1 44 ? 6.789 -20.334 -4.683 1.00 0.00 44 CYS A CA 9
ATOM 12558 C C . CYS A 1 44 ? 8.201 -20.840 -4.408 1.00 0.00 44 CYS A C 9
ATOM 12559 O O . CYS A 1 44 ? 9.153 -20.449 -5.082 1.00 0.00 44 CYS A O 9
ATOM 12567 N N . ASN A 1 45 ? 8.329 -21.711 -3.413 1.00 0.00 45 ASN A N 9
ATOM 12568 C CA . ASN A 1 45 ? 9.626 -22.269 -3.047 1.00 0.00 45 ASN A CA 9
ATOM 12569 C C . ASN A 1 45 ? 10.150 -23.192 -4.142 1.00 0.00 45 ASN A C 9
ATOM 12570 O O . ASN A 1 45 ? 11.356 -23.287 -4.365 1.00 0.00 45 ASN A O 9
ATOM 12581 N N . ALA A 1 46 ? 9.233 -23.871 -4.824 1.00 0.00 46 ALA A N 9
ATOM 12582 C CA . ALA A 1 46 ? 9.601 -24.785 -5.898 1.00 0.00 46 ALA A CA 9
ATOM 12583 C C . ALA A 1 46 ? 10.110 -24.023 -7.117 1.00 0.00 46 ALA A C 9
ATOM 12584 O O . ALA A 1 46 ? 11.143 -24.368 -7.691 1.00 0.00 46 ALA A O 9
ATOM 12591 N N . VAL A 1 47 ? 9.377 -22.986 -7.509 1.00 0.00 47 VAL A N 9
ATOM 12592 C CA . VAL A 1 47 ? 9.754 -22.175 -8.661 1.00 0.00 47 VAL A CA 9
ATOM 12593 C C . VAL A 1 47 ? 11.145 -21.578 -8.480 1.00 0.00 47 VAL A C 9
ATOM 12594 O O . VAL A 1 47 ? 11.851 -21.319 -9.455 1.00 0.00 47 VAL A O 9
ATOM 12607 N N . ILE A 1 48 ? 11.532 -21.362 -7.228 1.00 0.00 48 ILE A N 9
ATOM 12608 C CA . ILE A 1 48 ? 12.840 -20.797 -6.919 1.00 0.00 48 ILE A CA 9
ATOM 12609 C C . ILE A 1 48 ? 13.858 -21.894 -6.627 1.00 0.00 48 ILE A C 9
ATOM 12610 O O . ILE A 1 48 ? 15.036 -21.764 -6.959 1.00 0.00 48 ILE A O 9
ATOM 12626 N N . GLN A 1 49 ? 13.394 -22.974 -6.006 1.00 0.00 49 GLN A N 9
ATOM 12627 C CA . GLN A 1 49 ? 14.265 -24.094 -5.670 1.00 0.00 49 GLN A CA 9
ATOM 12628 C C . GLN A 1 49 ? 15.149 -24.470 -6.854 1.00 0.00 49 GLN A C 9
ATOM 12629 O O . GLN A 1 49 ? 14.660 -24.920 -7.891 1.00 0.00 49 GLN A O 9
ATOM 12643 N N . LYS A 1 50 ? 16.455 -24.281 -6.695 1.00 0.00 50 LYS A N 9
ATOM 12644 C CA . LYS A 1 50 ? 17.409 -24.601 -7.749 1.00 0.00 50 LYS A CA 9
ATOM 12645 C C . LYS A 1 50 ? 17.961 -26.012 -7.574 1.00 0.00 50 LYS A C 9
ATOM 12646 O O . LYS A 1 50 ? 18.024 -26.547 -6.467 1.00 0.00 50 LYS A O 9
ATOM 12665 N N . PRO A 1 51 ? 18.373 -26.630 -8.691 1.00 0.00 51 PRO A N 9
ATOM 12666 C CA . PRO A 1 51 ? 18.929 -27.986 -8.687 1.00 0.00 51 PRO A CA 9
ATOM 12667 C C . PRO A 1 51 ? 20.304 -28.047 -8.029 1.00 0.00 51 PRO A C 9
ATOM 12668 O O . PRO A 1 51 ? 21.205 -27.288 -8.382 1.00 0.00 51 PRO A O 9
ATOM 12679 N N . GLY A 1 52 ? 20.457 -28.957 -7.072 1.00 0.00 52 GLY A N 9
ATOM 12680 C CA . GLY A 1 52 ? 21.725 -29.099 -6.381 1.00 0.00 52 GLY A CA 9
ATOM 12681 C C . GLY A 1 52 ? 21.973 -27.983 -5.386 1.00 0.00 52 GLY A C 9
ATOM 12682 O O . GLY A 1 52 ? 23.107 -27.758 -4.962 1.00 0.00 52 GLY A O 9
ATOM 12686 N N . LYS A 1 53 ? 20.909 -27.279 -5.013 1.00 0.00 53 LYS A N 9
ATOM 12687 C CA . LYS A 1 53 ? 21.015 -26.178 -4.062 1.00 0.00 53 LYS A CA 9
ATOM 12688 C C . LYS A 1 53 ? 20.016 -26.347 -2.922 1.00 0.00 53 LYS A C 9
ATOM 12689 O O . LYS A 1 53 ? 18.872 -26.747 -3.138 1.00 0.00 53 LYS A O 9
ATOM 12708 N N . LYS A 1 54 ? 20.456 -26.039 -1.706 1.00 0.00 54 LYS A N 9
ATOM 12709 C CA . LYS A 1 54 ? 19.600 -26.153 -0.531 1.00 0.00 54 LYS A CA 9
ATOM 12710 C C . LYS A 1 54 ? 18.884 -24.836 -0.249 1.00 0.00 54 LYS A C 9
ATOM 12711 O O . LYS A 1 54 ? 19.511 -23.778 -0.184 1.00 0.00 54 LYS A O 9
ATOM 12730 N N . LEU A 1 55 ? 17.568 -24.908 -0.081 1.00 0.00 55 LEU A N 9
ATOM 12731 C CA . LEU A 1 55 ? 16.766 -23.721 0.196 1.00 0.00 55 LEU A CA 9
ATOM 12732 C C . LEU A 1 55 ? 17.051 -23.186 1.596 1.00 0.00 55 LEU A C 9
ATOM 12733 O O . LEU A 1 55 ? 17.285 -23.954 2.529 1.00 0.00 55 LEU A O 9
ATOM 12749 N N . SER A 1 56 ? 17.026 -21.865 1.735 1.00 0.00 56 SER A N 9
ATOM 12750 C CA . SER A 1 56 ? 17.283 -21.226 3.021 1.00 0.00 56 SER A CA 9
ATOM 12751 C C . SER A 1 56 ? 16.023 -20.552 3.554 1.00 0.00 56 SER A C 9
ATOM 12752 O O . SER A 1 56 ? 15.092 -20.265 2.800 1.00 0.00 56 SER A O 9
ATOM 12760 N N . ASP A 1 57 ? 16.000 -20.302 4.858 1.00 0.00 57 ASP A N 9
ATOM 12761 C CA . ASP A 1 57 ? 14.855 -19.660 5.494 1.00 0.00 57 ASP A CA 9
ATOM 12762 C C . ASP A 1 57 ? 14.577 -18.298 4.866 1.00 0.00 57 ASP A C 9
ATOM 12763 O O . ASP A 1 57 ? 13.437 -17.833 4.844 1.00 0.00 57 ASP A O 9
ATOM 12772 N N . LEU A 1 58 ? 15.627 -17.662 4.357 1.00 0.00 58 LEU A N 9
ATOM 12773 C CA . LEU A 1 58 ? 15.497 -16.352 3.729 1.00 0.00 58 LEU A CA 9
ATOM 12774 C C . LEU A 1 58 ? 14.627 -16.432 2.478 1.00 0.00 58 LEU A C 9
ATOM 12775 O O . LEU A 1 58 ? 13.840 -15.528 2.200 1.00 0.00 58 LEU A O 9
ATOM 12791 N N . GLU A 1 59 ? 14.775 -17.520 1.729 1.00 0.00 59 GLU A N 9
ATOM 12792 C CA . GLU A 1 59 ? 14.002 -17.717 0.508 1.00 0.00 59 GLU A CA 9
ATOM 12793 C C . GLU A 1 59 ? 12.819 -18.647 0.759 1.00 0.00 59 GLU A C 9
ATOM 12794 O O . GLU A 1 59 ? 11.909 -18.747 -0.065 1.00 0.00 59 GLU A O 9
ATOM 12806 N N . ARG A 1 60 ? 12.839 -19.327 1.901 1.00 0.00 60 ARG A N 9
ATOM 12807 C CA . ARG A 1 60 ? 11.769 -20.250 2.259 1.00 0.00 60 ARG A CA 9
ATOM 12808 C C . ARG A 1 60 ? 10.450 -19.508 2.446 1.00 0.00 60 ARG A C 9
ATOM 12809 O O . ARG A 1 60 ? 10.251 -18.814 3.444 1.00 0.00 60 ARG A O 9
ATOM 12830 N N . VAL A 1 61 ? 9.550 -19.658 1.480 1.00 0.00 61 VAL A N 9
ATOM 12831 C CA . VAL A 1 61 ? 8.249 -19.002 1.538 1.00 0.00 61 VAL A CA 9
ATOM 12832 C C . VAL A 1 61 ? 7.255 -19.824 2.351 1.00 0.00 61 VAL A C 9
ATOM 12833 O O . VAL A 1 61 ? 6.679 -20.793 1.854 1.00 0.00 61 VAL A O 9
ATOM 12846 N N . THR A 1 62 ? 7.056 -19.431 3.605 1.00 0.00 62 THR A N 9
ATOM 12847 C CA . THR A 1 62 ? 6.132 -20.131 4.488 1.00 0.00 62 THR A CA 9
ATOM 12848 C C . THR A 1 62 ? 4.706 -19.623 4.307 1.00 0.00 62 THR A C 9
ATOM 12849 O O . THR A 1 62 ? 4.480 -18.596 3.668 1.00 0.00 62 THR A O 9
ATOM 12860 N N . SER A 1 63 ? 3.748 -20.348 4.874 1.00 0.00 63 SER A N 9
ATOM 12861 C CA . SER A 1 63 ? 2.343 -19.972 4.772 1.00 0.00 63 SER A CA 9
ATOM 12862 C C . SER A 1 63 ? 2.108 -18.583 5.359 1.00 0.00 63 SER A C 9
ATOM 12863 O O . SER A 1 63 ? 1.373 -17.774 4.793 1.00 0.00 63 SER A O 9
ATOM 12871 N N . LEU A 1 64 ? 2.739 -18.315 6.497 1.00 0.00 64 LEU A N 9
ATOM 12872 C CA . LEU A 1 64 ? 2.600 -17.024 7.162 1.00 0.00 64 LEU A CA 9
ATOM 12873 C C . LEU A 1 64 ? 3.122 -15.897 6.277 1.00 0.00 64 LEU A C 9
ATOM 12874 O O . LEU A 1 64 ? 2.539 -14.813 6.225 1.00 0.00 64 LEU A O 9
ATOM 12890 N N . LYS A 1 65 ? 4.222 -16.159 5.580 1.00 0.00 65 LYS A N 9
ATOM 12891 C CA . LYS A 1 65 ? 4.822 -15.169 4.694 1.00 0.00 65 LYS A CA 9
ATOM 12892 C C . LYS A 1 65 ? 3.840 -14.748 3.605 1.00 0.00 65 LYS A C 9
ATOM 12893 O O . LYS A 1 65 ? 3.740 -13.568 3.267 1.00 0.00 65 LYS A O 9
ATOM 12912 N N . VAL A 1 66 ? 3.115 -15.720 3.060 1.00 0.00 66 VAL A N 9
ATOM 12913 C CA . VAL A 1 66 ? 2.139 -15.449 2.011 1.00 0.00 66 VAL A CA 9
ATOM 12914 C C . VAL A 1 66 ? 1.054 -14.497 2.502 1.00 0.00 66 VAL A C 9
ATOM 12915 O O . VAL A 1 66 ? 0.594 -13.629 1.761 1.00 0.00 66 VAL A O 9
ATOM 12928 N N . TYR A 1 67 ? 0.651 -14.665 3.757 1.00 0.00 67 TYR A N 9
ATOM 12929 C CA . TYR A 1 67 ? -0.381 -13.821 4.347 1.00 0.00 67 TYR A CA 9
ATOM 12930 C C . TYR A 1 67 ? 0.104 -12.380 4.482 1.00 0.00 67 TYR A C 9
ATOM 12931 O O . TYR A 1 67 ? -0.664 -11.436 4.305 1.00 0.00 67 TYR A O 9
ATOM 12949 N N . ASN A 1 68 ? 1.386 -12.221 4.795 1.00 0.00 68 ASN A N 9
ATOM 12950 C CA . ASN A 1 68 ? 1.975 -10.897 4.954 1.00 0.00 68 ASN A CA 9
ATOM 12951 C C . ASN A 1 68 ? 1.976 -10.140 3.629 1.00 0.00 68 ASN A C 9
ATOM 12952 O O . ASN A 1 68 ? 1.643 -8.955 3.579 1.00 0.00 68 ASN A O 9
ATOM 12963 N N . TRP A 1 69 ? 2.350 -10.831 2.559 1.00 0.00 69 TRP A N 9
ATOM 12964 C CA . TRP A 1 69 ? 2.393 -10.225 1.233 1.00 0.00 69 TRP A CA 9
ATOM 12965 C C . TRP A 1 69 ? 0.986 -9.942 0.718 1.00 0.00 69 TRP A C 9
ATOM 12966 O O . TRP A 1 69 ? 0.718 -8.873 0.169 1.00 0.00 69 TRP A O 9
ATOM 12987 N N . PHE A 1 70 ? 0.090 -10.907 0.898 1.00 0.00 70 PHE A N 9
ATOM 12988 C CA . PHE A 1 70 ? -1.290 -10.762 0.450 1.00 0.00 70 PHE A CA 9
ATOM 12989 C C . PHE A 1 70 ? -1.978 -9.607 1.172 1.00 0.00 70 PHE A C 9
ATOM 12990 O O . PHE A 1 70 ? -2.692 -8.814 0.559 1.00 0.00 70 PHE A O 9
ATOM 13007 N N . ALA A 1 71 ? -1.758 -9.520 2.480 1.00 0.00 71 ALA A N 9
ATOM 13008 C CA . ALA A 1 71 ? -2.354 -8.463 3.286 1.00 0.00 71 ALA A CA 9
ATOM 13009 C C . ALA A 1 71 ? -1.917 -7.086 2.797 1.00 0.00 71 ALA A C 9
ATOM 13010 O O . ALA A 1 71 ? -2.674 -6.120 2.877 1.00 0.00 71 ALA A O 9
ATOM 13017 N N . ASN A 1 72 ? -0.691 -7.005 2.290 1.00 0.00 72 ASN A N 9
ATOM 13018 C CA . ASN A 1 72 ? -0.153 -5.745 1.789 1.00 0.00 72 ASN A CA 9
ATOM 13019 C C . ASN A 1 72 ? -0.942 -5.262 0.576 1.00 0.00 72 ASN A C 9
ATOM 13020 O O . ASN A 1 72 ? -1.175 -4.064 0.412 1.00 0.00 72 ASN A O 9
ATOM 13031 N N . ARG A 1 73 ? -1.352 -6.201 -0.270 1.00 0.00 73 ARG A N 9
ATOM 13032 C CA . ARG A 1 73 ? -2.114 -5.871 -1.468 1.00 0.00 73 ARG A CA 9
ATOM 13033 C C . ARG A 1 73 ? -3.542 -5.468 -1.110 1.00 0.00 73 ARG A C 9
ATOM 13034 O O . ARG A 1 73 ? -4.069 -4.484 -1.631 1.00 0.00 73 ARG A O 9
ATOM 13055 N N . ARG A 1 74 ? -4.161 -6.234 -0.218 1.00 0.00 74 ARG A N 9
ATOM 13056 C CA . ARG A 1 74 ? -5.528 -5.957 0.208 1.00 0.00 74 ARG A CA 9
ATOM 13057 C C . ARG A 1 74 ? -5.626 -4.582 0.861 1.00 0.00 74 ARG A C 9
ATOM 13058 O O . ARG A 1 74 ? -6.517 -3.793 0.543 1.00 0.00 74 ARG A O 9
ATOM 13079 N N . LYS A 1 75 ? -4.706 -4.300 1.776 1.00 0.00 75 LYS A N 9
ATOM 13080 C CA . LYS A 1 75 ? -4.687 -3.020 2.475 1.00 0.00 75 LYS A CA 9
ATOM 13081 C C . LYS A 1 75 ? -4.383 -1.879 1.510 1.00 0.00 75 LYS A C 9
ATOM 13082 O O . LYS A 1 75 ? -4.873 -0.763 1.682 1.00 0.00 75 LYS A O 9
ATOM 13101 N N . GLU A 1 76 ? -3.575 -2.167 0.495 1.00 0.00 76 GLU A N 9
ATOM 13102 C CA . GLU A 1 76 ? -3.208 -1.163 -0.497 1.00 0.00 76 GLU A CA 9
ATOM 13103 C C . GLU A 1 76 ? -4.413 -0.772 -1.348 1.00 0.00 76 GLU A C 9
ATOM 13104 O O . GLU A 1 76 ? -4.629 0.406 -1.632 1.00 0.00 76 GLU A O 9
ATOM 13116 N N . ILE A 1 77 ? -5.193 -1.769 -1.751 1.00 0.00 77 ILE A N 9
ATOM 13117 C CA . ILE A 1 77 ? -6.377 -1.530 -2.567 1.00 0.00 77 ILE A CA 9
ATOM 13118 C C . ILE A 1 77 ? -7.500 -0.913 -1.741 1.00 0.00 77 ILE A C 9
ATOM 13119 O O . ILE A 1 77 ? -8.198 -0.008 -2.199 1.00 0.00 77 ILE A O 9
ATOM 13135 N N . LYS A 1 78 ? -7.668 -1.407 -0.519 1.00 0.00 78 LYS A N 9
ATOM 13136 C CA . LYS A 1 78 ? -8.704 -0.903 0.375 1.00 0.00 78 LYS A CA 9
ATOM 13137 C C . LYS A 1 78 ? -8.401 0.529 0.806 1.00 0.00 78 LYS A C 9
ATOM 13138 O O . LYS A 1 78 ? -9.300 1.367 0.883 1.00 0.00 78 LYS A O 9
ATOM 13157 N N . ARG A 1 79 ? -7.131 0.802 1.085 1.00 0.00 79 ARG A N 9
ATOM 13158 C CA . ARG A 1 79 ? -6.710 2.133 1.508 1.00 0.00 79 ARG A CA 9
ATOM 13159 C C . ARG A 1 79 ? -7.077 3.178 0.458 1.00 0.00 79 ARG A C 9
ATOM 13160 O O . ARG A 1 79 ? -7.524 4.275 0.791 1.00 0.00 79 ARG A O 9
ATOM 13181 N N . ARG A 1 80 ? -6.884 2.829 -0.809 1.00 0.00 80 ARG A N 9
ATOM 13182 C CA . ARG A 1 80 ? -7.192 3.737 -1.907 1.00 0.00 80 ARG A CA 9
ATOM 13183 C C . ARG A 1 80 ? -8.699 3.942 -2.037 1.00 0.00 80 ARG A C 9
ATOM 13184 O O . ARG A 1 80 ? -9.158 5.014 -2.428 1.00 0.00 80 ARG A O 9
ATOM 13205 N N . ALA A 1 81 ? -9.462 2.905 -1.705 1.00 0.00 81 ALA A N 9
ATOM 13206 C CA . ALA A 1 81 ? -10.916 2.972 -1.783 1.00 0.00 81 ALA A CA 9
ATOM 13207 C C . ALA A 1 81 ? -11.491 3.782 -0.627 1.00 0.00 81 ALA A C 9
ATOM 13208 O O . ALA A 1 81 ? -12.601 4.306 -0.715 1.00 0.00 81 ALA A O 9
ATOM 13215 N N . ASN A 1 82 ? -10.729 3.881 0.457 1.00 0.00 82 ASN A N 9
ATOM 13216 C CA . ASN A 1 82 ? -11.164 4.628 1.632 1.00 0.00 82 ASN A CA 9
ATOM 13217 C C . ASN A 1 82 ? -10.986 6.128 1.420 1.00 0.00 82 ASN A C 9
ATOM 13218 O O . ASN A 1 82 ? -11.770 6.933 1.924 1.00 0.00 82 ASN A O 9
ATOM 13229 N N . ILE A 1 83 ? -9.952 6.496 0.671 1.00 0.00 83 ILE A N 9
ATOM 13230 C CA . ILE A 1 83 ? -9.673 7.899 0.391 1.00 0.00 83 ILE A CA 9
ATOM 13231 C C . ILE A 1 83 ? -10.592 8.435 -0.701 1.00 0.00 83 ILE A C 9
ATOM 13232 O O . ILE A 1 83 ? -10.136 9.054 -1.661 1.00 0.00 83 ILE A O 9
ATOM 13248 N N . ALA A 1 84 ? -11.890 8.193 -0.546 1.00 0.00 84 ALA A N 9
ATOM 13249 C CA . ALA A 1 84 ? -12.874 8.655 -1.517 1.00 0.00 84 ALA A CA 9
ATOM 13250 C C . ALA A 1 84 ? -13.175 10.138 -1.331 1.00 0.00 84 ALA A C 9
ATOM 13251 O O . ALA A 1 84 ? -14.333 10.553 -1.346 1.00 0.00 84 ALA A O 9
ATOM 13258 N N . ALA A 1 85 ? -12.124 10.933 -1.155 1.00 0.00 85 ALA A N 9
ATOM 13259 C CA . ALA A 1 85 ? -12.276 12.370 -0.967 1.00 0.00 85 ALA A CA 9
ATOM 13260 C C . ALA A 1 85 ? -13.484 12.685 -0.092 1.00 0.00 85 ALA A C 9
ATOM 13261 O O . ALA A 1 85 ? -14.062 13.768 -0.182 1.00 0.00 85 ALA A O 9
ATOM 13268 N N . ILE A 1 86 ? -13.860 11.732 0.755 1.00 0.00 86 ILE A N 9
ATOM 13269 C CA . ILE A 1 86 ? -14.999 11.909 1.646 1.00 0.00 86 ILE A CA 9
ATOM 13270 C C . ILE A 1 86 ? -15.128 13.361 2.092 1.00 0.00 86 ILE A C 9
ATOM 13271 O O . ILE A 1 86 ? -16.220 13.931 2.082 1.00 0.00 86 ILE A O 9
ATOM 13287 N N . LEU A 1 87 ? -14.006 13.956 2.483 1.00 0.00 87 LEU A N 9
ATOM 13288 C CA . LEU A 1 87 ? -13.992 15.344 2.931 1.00 0.00 87 LEU A CA 9
ATOM 13289 C C . LEU A 1 87 ? -13.931 16.299 1.743 1.00 0.00 87 LEU A C 9
ATOM 13290 O O . LEU A 1 87 ? -13.312 15.997 0.723 1.00 0.00 87 LEU A O 9
ATOM 13306 N N . GLU A 1 88 ? -14.574 17.454 1.885 1.00 0.00 88 GLU A N 9
ATOM 13307 C CA . GLU A 1 88 ? -14.591 18.453 0.823 1.00 0.00 88 GLU A CA 9
ATOM 13308 C C . GLU A 1 88 ? -13.745 19.665 1.204 1.00 0.00 88 GLU A C 9
ATOM 13309 O O . GLU A 1 88 ? -14.057 20.379 2.156 1.00 0.00 88 GLU A O 9
ATOM 13321 N N . SER A 1 89 ? -12.671 19.888 0.452 1.00 0.00 89 SER A N 9
ATOM 13322 C CA . SER A 1 89 ? -11.776 21.010 0.712 1.00 0.00 89 SER A CA 9
ATOM 13323 C C . SER A 1 89 ? -12.520 22.337 0.595 1.00 0.00 89 SER A C 9
ATOM 13324 O O . SER A 1 89 ? -12.456 23.178 1.491 1.00 0.00 89 SER A O 9
ATOM 13332 N N . SER A 1 90 ? -13.225 22.516 -0.517 1.00 0.00 90 SER A N 9
ATOM 13333 C CA . SER A 1 90 ? -13.979 23.742 -0.755 1.00 0.00 90 SER A CA 9
ATOM 13334 C C . SER A 1 90 ? -14.906 23.585 -1.956 1.00 0.00 90 SER A C 9
ATOM 13335 O O . SER A 1 90 ? -14.729 22.687 -2.778 1.00 0.00 90 SER A O 9
ATOM 13343 N N . GLY A 1 91 ? -15.897 24.467 -2.050 1.00 0.00 91 GLY A N 9
ATOM 13344 C CA . GLY A 1 91 ? -16.838 24.410 -3.153 1.00 0.00 91 GLY A CA 9
ATOM 13345 C C . GLY A 1 91 ? -18.172 23.816 -2.747 1.00 0.00 91 GLY A C 9
ATOM 13346 O O . GLY A 1 91 ? -18.250 22.947 -1.879 1.00 0.00 91 GLY A O 9
ATOM 13350 N N . PRO A 1 92 ? -19.254 24.289 -3.384 1.00 0.00 92 PRO A N 9
ATOM 13351 C CA . PRO A 1 92 ? -20.611 23.813 -3.100 1.00 0.00 92 PRO A CA 9
ATOM 13352 C C . PRO A 1 92 ? -20.835 22.383 -3.577 1.00 0.00 92 PRO A C 9
ATOM 13353 O O . PRO A 1 92 ? -21.879 21.786 -3.312 1.00 0.00 92 PRO A O 9
ATOM 13364 N N . SER A 1 93 ? -19.849 21.837 -4.281 1.00 0.00 93 SER A N 9
ATOM 13365 C CA . SER A 1 93 ? -19.941 20.477 -4.798 1.00 0.00 93 SER A CA 9
ATOM 13366 C C . SER A 1 93 ? -19.269 19.488 -3.849 1.00 0.00 93 SER A C 9
ATOM 13367 O O . SER A 1 93 ? -18.060 19.268 -3.919 1.00 0.00 93 SER A O 9
ATOM 13375 N N . SER A 1 94 ? -20.063 18.896 -2.963 1.00 0.00 94 SER A N 9
ATOM 13376 C CA . SER A 1 94 ? -19.547 17.934 -1.997 1.00 0.00 94 SER A CA 9
ATOM 13377 C C . SER A 1 94 ? -19.232 16.602 -2.671 1.00 0.00 94 SER A C 9
ATOM 13378 O O . SER A 1 94 ? -20.066 16.041 -3.381 1.00 0.00 94 SER A O 9
ATOM 13386 N N . GLY A 1 95 ? -18.022 16.102 -2.443 1.00 0.00 95 GLY A N 9
ATOM 13387 C CA . GLY A 1 95 ? -17.617 14.840 -3.035 1.00 0.00 95 GLY A CA 9
ATOM 13388 C C . GLY A 1 95 ? -18.356 13.657 -2.441 1.00 0.00 95 GLY A C 9
ATOM 13389 O O . GLY A 1 95 ? -19.350 13.194 -3.000 1.00 0.00 95 GLY A O 9
ATOM 13393 N N . GLY A 1 1 ? 13.704 -1.877 -12.677 1.00 0.00 1 GLY A N 10
ATOM 13394 C CA . GLY A 1 1 ? 12.447 -2.392 -13.186 1.00 0.00 1 GLY A CA 10
ATOM 13395 C C . GLY A 1 1 ? 11.582 -2.992 -12.096 1.00 0.00 1 GLY A C 10
ATOM 13396 O O . GLY A 1 1 ? 10.392 -2.691 -12.002 1.00 0.00 1 GLY A O 10
ATOM 13400 N N . SER A 1 2 ? 12.180 -3.845 -11.271 1.00 0.00 2 SER A N 10
ATOM 13401 C CA . SER A 1 2 ? 11.454 -4.494 -10.185 1.00 0.00 2 SER A CA 10
ATOM 13402 C C . SER A 1 2 ? 11.876 -3.924 -8.834 1.00 0.00 2 SER A C 10
ATOM 13403 O O . SER A 1 2 ? 12.826 -4.403 -8.215 1.00 0.00 2 SER A O 10
ATOM 13411 N N . SER A 1 3 ? 11.162 -2.898 -8.382 1.00 0.00 3 SER A N 10
ATOM 13412 C CA . SER A 1 3 ? 11.463 -2.260 -7.106 1.00 0.00 3 SER A CA 10
ATOM 13413 C C . SER A 1 3 ? 11.151 -3.196 -5.943 1.00 0.00 3 SER A C 10
ATOM 13414 O O . SER A 1 3 ? 10.068 -3.775 -5.870 1.00 0.00 3 SER A O 10
ATOM 13422 N N . GLY A 1 4 ? 12.110 -3.340 -5.033 1.00 0.00 4 GLY A N 10
ATOM 13423 C CA . GLY A 1 4 ? 11.920 -4.207 -3.885 1.00 0.00 4 GLY A CA 10
ATOM 13424 C C . GLY A 1 4 ? 11.177 -3.520 -2.757 1.00 0.00 4 GLY A C 10
ATOM 13425 O O . GLY A 1 4 ? 10.286 -2.705 -2.996 1.00 0.00 4 GLY A O 10
ATOM 13429 N N . SER A 1 5 ? 11.542 -3.850 -1.522 1.00 0.00 5 SER A N 10
ATOM 13430 C CA . SER A 1 5 ? 10.900 -3.263 -0.352 1.00 0.00 5 SER A CA 10
ATOM 13431 C C . SER A 1 5 ? 11.457 -1.871 -0.068 1.00 0.00 5 SER A C 10
ATOM 13432 O O . SER A 1 5 ? 12.586 -1.554 -0.442 1.00 0.00 5 SER A O 10
ATOM 13440 N N . SER A 1 6 ? 10.655 -1.044 0.596 1.00 0.00 6 SER A N 10
ATOM 13441 C CA . SER A 1 6 ? 11.065 0.315 0.927 1.00 0.00 6 SER A CA 10
ATOM 13442 C C . SER A 1 6 ? 12.495 0.338 1.458 1.00 0.00 6 SER A C 10
ATOM 13443 O O . SER A 1 6 ? 13.020 -0.682 1.903 1.00 0.00 6 SER A O 10
ATOM 13451 N N . GLY A 1 7 ? 13.120 1.510 1.408 1.00 0.00 7 GLY A N 10
ATOM 13452 C CA . GLY A 1 7 ? 14.483 1.645 1.887 1.00 0.00 7 GLY A CA 10
ATOM 13453 C C . GLY A 1 7 ? 14.560 1.746 3.397 1.00 0.00 7 GLY A C 10
ATOM 13454 O O . GLY A 1 7 ? 15.184 2.661 3.934 1.00 0.00 7 GLY A O 10
ATOM 13458 N N . ARG A 1 8 ? 13.924 0.803 4.084 1.00 0.00 8 ARG A N 10
ATOM 13459 C CA . ARG A 1 8 ? 13.921 0.791 5.542 1.00 0.00 8 ARG A CA 10
ATOM 13460 C C . ARG A 1 8 ? 13.300 -0.498 6.074 1.00 0.00 8 ARG A C 10
ATOM 13461 O O . ARG A 1 8 ? 12.165 -0.836 5.741 1.00 0.00 8 ARG A O 10
ATOM 13482 N N . GLY A 1 9 ? 14.054 -1.214 6.903 1.00 0.00 9 GLY A N 10
ATOM 13483 C CA . GLY A 1 9 ? 13.561 -2.457 7.467 1.00 0.00 9 GLY A CA 10
ATOM 13484 C C . GLY A 1 9 ? 14.346 -3.662 6.988 1.00 0.00 9 GLY A C 10
ATOM 13485 O O . GLY A 1 9 ? 14.712 -4.529 7.782 1.00 0.00 9 GLY A O 10
ATOM 13489 N N . SER A 1 10 ? 14.605 -3.718 5.686 1.00 0.00 10 SER A N 10
ATOM 13490 C CA . SER A 1 10 ? 15.347 -4.829 5.101 1.00 0.00 10 SER A CA 10
ATOM 13491 C C . SER A 1 10 ? 14.643 -6.155 5.373 1.00 0.00 10 SER A C 10
ATOM 13492 O O . SER A 1 10 ? 15.284 -7.154 5.701 1.00 0.00 10 SER A O 10
ATOM 13500 N N . ARG A 1 11 ? 13.322 -6.156 5.233 1.00 0.00 11 ARG A N 10
ATOM 13501 C CA . ARG A 1 11 ? 12.530 -7.358 5.465 1.00 0.00 11 ARG A CA 10
ATOM 13502 C C . ARG A 1 11 ? 12.720 -8.361 4.331 1.00 0.00 11 ARG A C 10
ATOM 13503 O O . ARG A 1 11 ? 13.137 -7.999 3.231 1.00 0.00 11 ARG A O 10
ATOM 13524 N N . PHE A 1 12 ? 12.413 -9.624 4.608 1.00 0.00 12 PHE A N 10
ATOM 13525 C CA . PHE A 1 12 ? 12.551 -10.680 3.612 1.00 0.00 12 PHE A CA 10
ATOM 13526 C C . PHE A 1 12 ? 12.143 -10.181 2.229 1.00 0.00 12 PHE A C 10
ATOM 13527 O O . PHE A 1 12 ? 11.026 -9.700 2.034 1.00 0.00 12 PHE A O 10
ATOM 13544 N N . THR A 1 13 ? 13.056 -10.298 1.270 1.00 0.00 13 THR A N 10
ATOM 13545 C CA . THR A 1 13 ? 12.793 -9.858 -0.094 1.00 0.00 13 THR A CA 10
ATOM 13546 C C . THR A 1 13 ? 11.873 -10.834 -0.819 1.00 0.00 13 THR A C 10
ATOM 13547 O O . THR A 1 13 ? 11.829 -12.020 -0.492 1.00 0.00 13 THR A O 10
ATOM 13558 N N . TRP A 1 14 ? 11.139 -10.327 -1.803 1.00 0.00 14 TRP A N 10
ATOM 13559 C CA . TRP A 1 14 ? 10.220 -11.156 -2.575 1.00 0.00 14 TRP A CA 10
ATOM 13560 C C . TRP A 1 14 ? 10.727 -11.351 -3.999 1.00 0.00 14 TRP A C 10
ATOM 13561 O O . TRP A 1 14 ? 10.998 -10.382 -4.709 1.00 0.00 14 TRP A O 10
ATOM 13582 N N . ARG A 1 15 ? 10.853 -12.608 -4.411 1.00 0.00 15 ARG A N 10
ATOM 13583 C CA . ARG A 1 15 ? 11.330 -12.929 -5.751 1.00 0.00 15 ARG A CA 10
ATOM 13584 C C . ARG A 1 15 ? 10.200 -12.816 -6.771 1.00 0.00 15 ARG A C 10
ATOM 13585 O O . ARG A 1 15 ? 9.034 -13.042 -6.449 1.00 0.00 15 ARG A O 10
ATOM 13606 N N . LYS A 1 16 ? 10.555 -12.464 -8.002 1.00 0.00 16 LYS A N 10
ATOM 13607 C CA . LYS A 1 16 ? 9.573 -12.320 -9.070 1.00 0.00 16 LYS A CA 10
ATOM 13608 C C . LYS A 1 16 ? 8.786 -13.612 -9.262 1.00 0.00 16 LYS A C 10
ATOM 13609 O O . LYS A 1 16 ? 7.618 -13.586 -9.648 1.00 0.00 16 LYS A O 10
ATOM 13628 N N . GLU A 1 17 ? 9.433 -14.741 -8.988 1.00 0.00 17 GLU A N 10
ATOM 13629 C CA . GLU A 1 17 ? 8.791 -16.043 -9.131 1.00 0.00 17 GLU A CA 10
ATOM 13630 C C . GLU A 1 17 ? 7.680 -16.217 -8.099 1.00 0.00 17 GLU A C 10
ATOM 13631 O O . GLU A 1 17 ? 6.581 -16.666 -8.426 1.00 0.00 17 GLU A O 10
ATOM 13643 N N . CYS A 1 18 ? 7.976 -15.861 -6.854 1.00 0.00 18 CYS A N 10
ATOM 13644 C CA . CYS A 1 18 ? 7.004 -15.979 -5.774 1.00 0.00 18 CYS A CA 10
ATOM 13645 C C . CYS A 1 18 ? 5.922 -14.911 -5.897 1.00 0.00 18 CYS A C 10
ATOM 13646 O O . CYS A 1 18 ? 4.794 -15.099 -5.437 1.00 0.00 18 CYS A O 10
ATOM 13654 N N . LEU A 1 19 ? 6.272 -13.790 -6.517 1.00 0.00 19 LEU A N 10
ATOM 13655 C CA . LEU A 1 19 ? 5.331 -12.690 -6.700 1.00 0.00 19 LEU A CA 10
ATOM 13656 C C . LEU A 1 19 ? 4.312 -13.020 -7.785 1.00 0.00 19 LEU A C 10
ATOM 13657 O O . LEU A 1 19 ? 3.143 -12.649 -7.686 1.00 0.00 19 LEU A O 10
ATOM 13673 N N . ALA A 1 20 ? 4.763 -13.721 -8.820 1.00 0.00 20 ALA A N 10
ATOM 13674 C CA . ALA A 1 20 ? 3.889 -14.105 -9.922 1.00 0.00 20 ALA A CA 10
ATOM 13675 C C . ALA A 1 20 ? 2.867 -15.144 -9.476 1.00 0.00 20 ALA A C 10
ATOM 13676 O O . ALA A 1 20 ? 1.713 -15.118 -9.904 1.00 0.00 20 ALA A O 10
ATOM 13683 N N . VAL A 1 21 ? 3.297 -16.059 -8.613 1.00 0.00 21 VAL A N 10
ATOM 13684 C CA . VAL A 1 21 ? 2.419 -17.107 -8.108 1.00 0.00 21 VAL A CA 10
ATOM 13685 C C . VAL A 1 21 ? 1.397 -16.543 -7.128 1.00 0.00 21 VAL A C 10
ATOM 13686 O O . VAL A 1 21 ? 0.233 -16.943 -7.129 1.00 0.00 21 VAL A O 10
ATOM 13699 N N . MET A 1 22 ? 1.840 -15.610 -6.291 1.00 0.00 22 MET A N 10
ATOM 13700 C CA . MET A 1 22 ? 0.963 -14.989 -5.305 1.00 0.00 22 MET A CA 10
ATOM 13701 C C . MET A 1 22 ? -0.185 -14.251 -5.988 1.00 0.00 22 MET A C 10
ATOM 13702 O O . MET A 1 22 ? -1.322 -14.285 -5.518 1.00 0.00 22 MET A O 10
ATOM 13716 N N . GLU A 1 23 ? 0.122 -13.585 -7.096 1.00 0.00 23 GLU A N 10
ATOM 13717 C CA . GLU A 1 23 ? -0.886 -12.838 -7.841 1.00 0.00 23 GLU A CA 10
ATOM 13718 C C . GLU A 1 23 ? -1.964 -13.771 -8.384 1.00 0.00 23 GLU A C 10
ATOM 13719 O O . GLU A 1 23 ? -3.135 -13.402 -8.466 1.00 0.00 23 GLU A O 10
ATOM 13731 N N . SER A 1 24 ? -1.559 -14.982 -8.753 1.00 0.00 24 SER A N 10
ATOM 13732 C CA . SER A 1 24 ? -2.489 -15.968 -9.292 1.00 0.00 24 SER A CA 10
ATOM 13733 C C . SER A 1 24 ? -3.545 -16.342 -8.256 1.00 0.00 24 SER A C 10
ATOM 13734 O O . SER A 1 24 ? -4.745 -16.282 -8.527 1.00 0.00 24 SER A O 10
ATOM 13742 N N . TYR A 1 25 ? -3.090 -16.728 -7.069 1.00 0.00 25 TYR A N 10
ATOM 13743 C CA . TYR A 1 25 ? -3.994 -17.115 -5.993 1.00 0.00 25 TYR A CA 10
ATOM 13744 C C . TYR A 1 25 ? -4.847 -15.931 -5.546 1.00 0.00 25 TYR A C 10
ATOM 13745 O O . TYR A 1 25 ? -6.007 -16.095 -5.169 1.00 0.00 25 TYR A O 10
ATOM 13763 N N . PHE A 1 26 ? -4.263 -14.739 -5.593 1.00 0.00 26 PHE A N 10
ATOM 13764 C CA . PHE A 1 26 ? -4.968 -13.526 -5.193 1.00 0.00 26 PHE A CA 10
ATOM 13765 C C . PHE A 1 26 ? -6.127 -13.234 -6.141 1.00 0.00 26 PHE A C 10
ATOM 13766 O O . PHE A 1 26 ? -7.148 -12.680 -5.737 1.00 0.00 26 PHE A O 10
ATOM 13783 N N . ASN A 1 27 ? -5.960 -13.610 -7.405 1.00 0.00 27 ASN A N 10
ATOM 13784 C CA . ASN A 1 27 ? -6.991 -13.387 -8.411 1.00 0.00 27 ASN A CA 10
ATOM 13785 C C . ASN A 1 27 ? -8.207 -14.271 -8.149 1.00 0.00 27 ASN A C 10
ATOM 13786 O O . ASN A 1 27 ? -9.345 -13.861 -8.376 1.00 0.00 27 ASN A O 10
ATOM 13797 N N . GLU A 1 28 ? -7.957 -15.486 -7.670 1.00 0.00 28 GLU A N 10
ATOM 13798 C CA . GLU A 1 28 ? -9.031 -16.427 -7.377 1.00 0.00 28 GLU A CA 10
ATOM 13799 C C . GLU A 1 28 ? -9.616 -16.172 -5.991 1.00 0.00 28 GLU A C 10
ATOM 13800 O O . GLU A 1 28 ? -10.811 -16.358 -5.766 1.00 0.00 28 GLU A O 10
ATOM 13812 N N . ASN A 1 29 ? -8.763 -15.744 -5.065 1.00 0.00 29 ASN A N 10
ATOM 13813 C CA . ASN A 1 29 ? -9.195 -15.463 -3.700 1.00 0.00 29 ASN A CA 10
ATOM 13814 C C . ASN A 1 29 ? -8.266 -14.454 -3.033 1.00 0.00 29 ASN A C 10
ATOM 13815 O O . ASN A 1 29 ? -7.048 -14.630 -3.022 1.00 0.00 29 ASN A O 10
ATOM 13826 N N . GLN A 1 30 ? -8.850 -13.397 -2.478 1.00 0.00 30 GLN A N 10
ATOM 13827 C CA . GLN A 1 30 ? -8.074 -12.360 -1.808 1.00 0.00 30 GLN A CA 10
ATOM 13828 C C . GLN A 1 30 ? -7.477 -12.882 -0.506 1.00 0.00 30 GLN A C 10
ATOM 13829 O O . GLN A 1 30 ? -6.348 -12.543 -0.150 1.00 0.00 30 GLN A O 10
ATOM 13843 N N . TYR A 1 31 ? -8.241 -13.707 0.201 1.00 0.00 31 TYR A N 10
ATOM 13844 C CA . TYR A 1 31 ? -7.788 -14.274 1.466 1.00 0.00 31 TYR A CA 10
ATOM 13845 C C . TYR A 1 31 ? -7.755 -15.797 1.399 1.00 0.00 31 TYR A C 10
ATOM 13846 O O . TYR A 1 31 ? -8.753 -16.477 1.643 1.00 0.00 31 TYR A O 10
ATOM 13864 N N . PRO A 1 32 ? -6.580 -16.348 1.062 1.00 0.00 32 PRO A N 10
ATOM 13865 C CA . PRO A 1 32 ? -6.386 -17.798 0.956 1.00 0.00 32 PRO A CA 10
ATOM 13866 C C . PRO A 1 32 ? -6.432 -18.489 2.314 1.00 0.00 32 PRO A C 10
ATOM 13867 O O . PRO A 1 32 ? -5.734 -18.092 3.247 1.00 0.00 32 PRO A O 10
ATOM 13878 N N . ASP A 1 33 ? -7.256 -19.525 2.418 1.00 0.00 33 ASP A N 10
ATOM 13879 C CA . ASP A 1 33 ? -7.391 -20.274 3.662 1.00 0.00 33 ASP A CA 10
ATOM 13880 C C . ASP A 1 33 ? -6.037 -20.795 4.132 1.00 0.00 33 ASP A C 10
ATOM 13881 O O . ASP A 1 33 ? -5.018 -20.581 3.477 1.00 0.00 33 ASP A O 10
ATOM 13890 N N . GLU A 1 34 ? -6.036 -21.480 5.272 1.00 0.00 34 GLU A N 10
ATOM 13891 C CA . GLU A 1 34 ? -4.806 -22.030 5.830 1.00 0.00 34 GLU A CA 10
ATOM 13892 C C . GLU A 1 34 ? -4.131 -22.971 4.836 1.00 0.00 34 GLU A C 10
ATOM 13893 O O . GLU A 1 34 ? -2.941 -22.841 4.552 1.00 0.00 34 GLU A O 10
ATOM 13905 N N . ALA A 1 35 ? -4.901 -23.919 4.312 1.00 0.00 35 ALA A N 10
ATOM 13906 C CA . ALA A 1 35 ? -4.379 -24.882 3.350 1.00 0.00 35 ALA A CA 10
ATOM 13907 C C . ALA A 1 35 ? -3.993 -24.197 2.043 1.00 0.00 35 ALA A C 10
ATOM 13908 O O . ALA A 1 35 ? -2.998 -24.554 1.412 1.00 0.00 35 ALA A O 10
ATOM 13915 N N . LYS A 1 36 ? -4.787 -23.211 1.640 1.00 0.00 36 LYS A N 10
ATOM 13916 C CA . LYS A 1 36 ? -4.530 -22.474 0.408 1.00 0.00 36 LYS A CA 10
ATOM 13917 C C . LYS A 1 36 ? -3.204 -21.724 0.490 1.00 0.00 36 LYS A C 10
ATOM 13918 O O . LYS A 1 36 ? -2.458 -21.655 -0.486 1.00 0.00 36 LYS A O 10
ATOM 13937 N N . ARG A 1 37 ? -2.918 -21.163 1.661 1.00 0.00 37 ARG A N 10
ATOM 13938 C CA . ARG A 1 37 ? -1.683 -20.418 1.870 1.00 0.00 37 ARG A CA 10
ATOM 13939 C C . ARG A 1 37 ? -0.466 -21.322 1.690 1.00 0.00 37 ARG A C 10
ATOM 13940 O O . ARG A 1 37 ? 0.494 -20.958 1.011 1.00 0.00 37 ARG A O 10
ATOM 13961 N N . GLU A 1 38 ? -0.514 -22.500 2.305 1.00 0.00 38 GLU A N 10
ATOM 13962 C CA . GLU A 1 38 ? 0.585 -23.453 2.214 1.00 0.00 38 GLU A CA 10
ATOM 13963 C C . GLU A 1 38 ? 0.750 -23.958 0.783 1.00 0.00 38 GLU A C 10
ATOM 13964 O O . GLU A 1 38 ? 1.866 -24.208 0.328 1.00 0.00 38 GLU A O 10
ATOM 13976 N N . GLU A 1 39 ? -0.369 -24.106 0.081 1.00 0.00 39 GLU A N 10
ATOM 13977 C CA . GLU A 1 39 ? -0.348 -24.582 -1.297 1.00 0.00 39 GLU A CA 10
ATOM 13978 C C . GLU A 1 39 ? 0.338 -23.572 -2.211 1.00 0.00 39 GLU A C 10
ATOM 13979 O O . GLU A 1 39 ? 1.184 -23.934 -3.030 1.00 0.00 39 GLU A O 10
ATOM 13991 N N . ILE A 1 40 ? -0.032 -22.304 -2.066 1.00 0.00 40 ILE A N 10
ATOM 13992 C CA . ILE A 1 40 ? 0.547 -21.241 -2.878 1.00 0.00 40 ILE A CA 10
ATOM 13993 C C . ILE A 1 40 ? 2.001 -20.988 -2.495 1.00 0.00 40 ILE A C 10
ATOM 13994 O O . ILE A 1 40 ? 2.827 -20.648 -3.342 1.00 0.00 40 ILE A O 10
ATOM 14010 N N . ALA A 1 41 ? 2.307 -21.156 -1.212 1.00 0.00 41 ALA A N 10
ATOM 14011 C CA . ALA A 1 41 ? 3.662 -20.949 -0.717 1.00 0.00 41 ALA A CA 10
ATOM 14012 C C . ALA A 1 41 ? 4.605 -22.034 -1.227 1.00 0.00 41 ALA A C 10
ATOM 14013 O O . ALA A 1 41 ? 5.722 -21.748 -1.655 1.00 0.00 41 ALA A O 10
ATOM 14020 N N . ASN A 1 42 ? 4.147 -23.281 -1.177 1.00 0.00 42 ASN A N 10
ATOM 14021 C CA . ASN A 1 42 ? 4.951 -24.409 -1.633 1.00 0.00 42 ASN A CA 10
ATOM 14022 C C . ASN A 1 42 ? 5.364 -24.229 -3.090 1.00 0.00 42 ASN A C 10
ATOM 14023 O O . ASN A 1 42 ? 6.474 -24.588 -3.480 1.00 0.00 42 ASN A O 10
ATOM 14034 N N . ALA A 1 43 ? 4.461 -23.670 -3.890 1.00 0.00 43 ALA A N 10
ATOM 14035 C CA . ALA A 1 43 ? 4.732 -23.440 -5.304 1.00 0.00 43 ALA A CA 10
ATOM 14036 C C . ALA A 1 43 ? 5.823 -22.391 -5.490 1.00 0.00 43 ALA A C 10
ATOM 14037 O O . ALA A 1 43 ? 6.639 -22.486 -6.407 1.00 0.00 43 ALA A O 10
ATOM 14044 N N . CYS A 1 44 ? 5.830 -21.391 -4.616 1.00 0.00 44 CYS A N 10
ATOM 14045 C CA . CYS A 1 44 ? 6.821 -20.322 -4.685 1.00 0.00 44 CYS A CA 10
ATOM 14046 C C . CYS A 1 44 ? 8.220 -20.858 -4.401 1.00 0.00 44 CYS A C 10
ATOM 14047 O O . CYS A 1 44 ? 9.195 -20.437 -5.022 1.00 0.00 44 CYS A O 10
ATOM 14055 N N . ASN A 1 45 ? 8.311 -21.788 -3.456 1.00 0.00 45 ASN A N 10
ATOM 14056 C CA . ASN A 1 45 ? 9.592 -22.381 -3.088 1.00 0.00 45 ASN A CA 10
ATOM 14057 C C . ASN A 1 45 ? 10.144 -23.234 -4.226 1.00 0.00 45 ASN A C 10
ATOM 14058 O O . ASN A 1 45 ? 11.356 -23.323 -4.416 1.00 0.00 45 ASN A O 10
ATOM 14069 N N . ALA A 1 46 ? 9.245 -23.859 -4.980 1.00 0.00 46 ALA A N 10
ATOM 14070 C CA . ALA A 1 46 ? 9.642 -24.702 -6.100 1.00 0.00 46 ALA A CA 10
ATOM 14071 C C . ALA A 1 46 ? 10.183 -23.864 -7.254 1.00 0.00 46 ALA A C 10
ATOM 14072 O O . ALA A 1 46 ? 11.242 -24.162 -7.807 1.00 0.00 46 ALA A O 10
ATOM 14079 N N . VAL A 1 47 ? 9.449 -22.816 -7.613 1.00 0.00 47 VAL A N 10
ATOM 14080 C CA . VAL A 1 47 ? 9.855 -21.935 -8.700 1.00 0.00 47 VAL A CA 10
ATOM 14081 C C . VAL A 1 47 ? 11.229 -21.330 -8.434 1.00 0.00 47 VAL A C 10
ATOM 14082 O O . VAL A 1 47 ? 12.004 -21.091 -9.361 1.00 0.00 47 VAL A O 10
ATOM 14095 N N . ILE A 1 48 ? 11.524 -21.084 -7.162 1.00 0.00 48 ILE A N 10
ATOM 14096 C CA . ILE A 1 48 ? 12.805 -20.508 -6.773 1.00 0.00 48 ILE A CA 10
ATOM 14097 C C . ILE A 1 48 ? 13.818 -21.597 -6.437 1.00 0.00 48 ILE A C 10
ATOM 14098 O O . ILE A 1 48 ? 15.027 -21.381 -6.522 1.00 0.00 48 ILE A O 10
ATOM 14114 N N . GLN A 1 49 ? 13.316 -22.767 -6.056 1.00 0.00 49 GLN A N 10
ATOM 14115 C CA . GLN A 1 49 ? 14.177 -23.891 -5.708 1.00 0.00 49 GLN A CA 10
ATOM 14116 C C . GLN A 1 49 ? 15.009 -24.331 -6.909 1.00 0.00 49 GLN A C 10
ATOM 14117 O O . GLN A 1 49 ? 14.469 -24.657 -7.966 1.00 0.00 49 GLN A O 10
ATOM 14131 N N . LYS A 1 50 ? 16.327 -24.339 -6.738 1.00 0.00 50 LYS A N 10
ATOM 14132 C CA . LYS A 1 50 ? 17.235 -24.740 -7.806 1.00 0.00 50 LYS A CA 10
ATOM 14133 C C . LYS A 1 50 ? 17.571 -26.224 -7.706 1.00 0.00 50 LYS A C 10
ATOM 14134 O O . LYS A 1 50 ? 17.570 -26.814 -6.626 1.00 0.00 50 LYS A O 10
ATOM 14153 N N . PRO A 1 51 ? 17.867 -26.844 -8.858 1.00 0.00 51 PRO A N 10
ATOM 14154 C CA . PRO A 1 51 ? 18.212 -28.267 -8.926 1.00 0.00 51 PRO A CA 10
ATOM 14155 C C . PRO A 1 51 ? 19.572 -28.564 -8.304 1.00 0.00 51 PRO A C 10
ATOM 14156 O O . PRO A 1 51 ? 20.572 -27.933 -8.644 1.00 0.00 51 PRO A O 10
ATOM 14167 N N . GLY A 1 52 ? 19.602 -29.528 -7.389 1.00 0.00 52 GLY A N 10
ATOM 14168 C CA . GLY A 1 52 ? 20.845 -29.892 -6.734 1.00 0.00 52 GLY A CA 10
ATOM 14169 C C . GLY A 1 52 ? 21.276 -28.870 -5.701 1.00 0.00 52 GLY A C 10
ATOM 14170 O O . GLY A 1 52 ? 22.396 -28.923 -5.193 1.00 0.00 52 GLY A O 10
ATOM 14174 N N . LYS A 1 53 ? 20.385 -27.935 -5.388 1.00 0.00 53 LYS A N 10
ATOM 14175 C CA . LYS A 1 53 ? 20.678 -26.895 -4.409 1.00 0.00 53 LYS A CA 10
ATOM 14176 C C . LYS A 1 53 ? 19.667 -26.923 -3.267 1.00 0.00 53 LYS A C 10
ATOM 14177 O O . LYS A 1 53 ? 18.524 -27.346 -3.446 1.00 0.00 53 LYS A O 10
ATOM 14196 N N . LYS A 1 54 ? 20.093 -26.468 -2.094 1.00 0.00 54 LYS A N 10
ATOM 14197 C CA . LYS A 1 54 ? 19.225 -26.438 -0.923 1.00 0.00 54 LYS A CA 10
ATOM 14198 C C . LYS A 1 54 ? 18.638 -25.045 -0.717 1.00 0.00 54 LYS A C 10
ATOM 14199 O O . LYS A 1 54 ? 19.348 -24.042 -0.800 1.00 0.00 54 LYS A O 10
ATOM 14218 N N . LEU A 1 55 ? 17.339 -24.990 -0.445 1.00 0.00 55 LEU A N 10
ATOM 14219 C CA . LEU A 1 55 ? 16.656 -23.719 -0.225 1.00 0.00 55 LEU A CA 10
ATOM 14220 C C . LEU A 1 55 ? 17.107 -23.079 1.084 1.00 0.00 55 LEU A C 10
ATOM 14221 O O . LEU A 1 55 ? 17.381 -23.772 2.064 1.00 0.00 55 LEU A O 10
ATOM 14237 N N . SER A 1 56 ? 17.180 -21.752 1.094 1.00 0.00 56 SER A N 10
ATOM 14238 C CA . SER A 1 56 ? 17.598 -21.018 2.282 1.00 0.00 56 SER A CA 10
ATOM 14239 C C . SER A 1 56 ? 16.396 -20.402 2.992 1.00 0.00 56 SER A C 10
ATOM 14240 O O . SER A 1 56 ? 15.429 -19.988 2.352 1.00 0.00 56 SER A O 10
ATOM 14248 N N . ASP A 1 57 ? 16.465 -20.345 4.317 1.00 0.00 57 ASP A N 10
ATOM 14249 C CA . ASP A 1 57 ? 15.384 -19.780 5.115 1.00 0.00 57 ASP A CA 10
ATOM 14250 C C . ASP A 1 57 ? 15.052 -18.363 4.655 1.00 0.00 57 ASP A C 10
ATOM 14251 O O . ASP A 1 57 ? 13.961 -17.854 4.914 1.00 0.00 57 ASP A O 10
ATOM 14260 N N . LEU A 1 58 ? 16.001 -17.731 3.973 1.00 0.00 58 LEU A N 10
ATOM 14261 C CA . LEU A 1 58 ? 15.811 -16.373 3.477 1.00 0.00 58 LEU A CA 10
ATOM 14262 C C . LEU A 1 58 ? 14.842 -16.353 2.300 1.00 0.00 58 LEU A C 10
ATOM 14263 O O . LEU A 1 58 ? 14.062 -15.415 2.141 1.00 0.00 58 LEU A O 10
ATOM 14279 N N . GLU A 1 59 ? 14.896 -17.397 1.478 1.00 0.00 59 GLU A N 10
ATOM 14280 C CA . GLU A 1 59 ? 14.022 -17.500 0.316 1.00 0.00 59 GLU A CA 10
ATOM 14281 C C . GLU A 1 59 ? 12.775 -18.317 0.643 1.00 0.00 59 GLU A C 10
ATOM 14282 O O . GLU A 1 59 ? 11.735 -18.167 0.001 1.00 0.00 59 GLU A O 10
ATOM 14294 N N . ARG A 1 60 ? 12.888 -19.181 1.646 1.00 0.00 60 ARG A N 10
ATOM 14295 C CA . ARG A 1 60 ? 11.771 -20.024 2.057 1.00 0.00 60 ARG A CA 10
ATOM 14296 C C . ARG A 1 60 ? 10.503 -19.195 2.237 1.00 0.00 60 ARG A C 10
ATOM 14297 O O . ARG A 1 60 ? 10.502 -18.185 2.941 1.00 0.00 60 ARG A O 10
ATOM 14318 N N . VAL A 1 61 ? 9.423 -19.629 1.594 1.00 0.00 61 VAL A N 10
ATOM 14319 C CA . VAL A 1 61 ? 8.147 -18.929 1.683 1.00 0.00 61 VAL A CA 10
ATOM 14320 C C . VAL A 1 61 ? 7.125 -19.746 2.465 1.00 0.00 61 VAL A C 10
ATOM 14321 O O . VAL A 1 61 ? 6.440 -20.604 1.907 1.00 0.00 61 VAL A O 10
ATOM 14334 N N . THR A 1 62 ? 7.026 -19.473 3.763 1.00 0.00 62 THR A N 10
ATOM 14335 C CA . THR A 1 62 ? 6.087 -20.183 4.623 1.00 0.00 62 THR A CA 10
ATOM 14336 C C . THR A 1 62 ? 4.670 -19.650 4.448 1.00 0.00 62 THR A C 10
ATOM 14337 O O . THR A 1 62 ? 4.449 -18.666 3.743 1.00 0.00 62 THR A O 10
ATOM 14348 N N . SER A 1 63 ? 3.712 -20.306 5.095 1.00 0.00 63 SER A N 10
ATOM 14349 C CA . SER A 1 63 ? 2.314 -19.899 5.008 1.00 0.00 63 SER A CA 10
ATOM 14350 C C . SER A 1 63 ? 2.123 -18.490 5.562 1.00 0.00 63 SER A C 10
ATOM 14351 O O . SER A 1 63 ? 1.358 -17.695 5.015 1.00 0.00 63 SER A O 10
ATOM 14359 N N . LEU A 1 64 ? 2.824 -18.188 6.649 1.00 0.00 64 LEU A N 10
ATOM 14360 C CA . LEU A 1 64 ? 2.733 -16.875 7.278 1.00 0.00 64 LEU A CA 10
ATOM 14361 C C . LEU A 1 64 ? 3.267 -15.789 6.350 1.00 0.00 64 LEU A C 10
ATOM 14362 O O . LEU A 1 64 ? 2.680 -14.713 6.233 1.00 0.00 64 LEU A O 10
ATOM 14378 N N . LYS A 1 65 ? 4.384 -16.078 5.691 1.00 0.00 65 LYS A N 10
ATOM 14379 C CA . LYS A 1 65 ? 4.997 -15.128 4.770 1.00 0.00 65 LYS A CA 10
ATOM 14380 C C . LYS A 1 65 ? 4.025 -14.741 3.660 1.00 0.00 65 LYS A C 10
ATOM 14381 O O . LYS A 1 65 ? 3.964 -13.582 3.250 1.00 0.00 65 LYS A O 10
ATOM 14400 N N . VAL A 1 66 ? 3.265 -15.720 3.177 1.00 0.00 66 VAL A N 10
ATOM 14401 C CA . VAL A 1 66 ? 2.293 -15.481 2.117 1.00 0.00 66 VAL A CA 10
ATOM 14402 C C . VAL A 1 66 ? 1.196 -14.529 2.580 1.00 0.00 66 VAL A C 10
ATOM 14403 O O . VAL A 1 66 ? 0.775 -13.642 1.838 1.00 0.00 66 VAL A O 10
ATOM 14416 N N . TYR A 1 67 ? 0.738 -14.719 3.813 1.00 0.00 67 TYR A N 10
ATOM 14417 C CA . TYR A 1 67 ? -0.312 -13.878 4.376 1.00 0.00 67 TYR A CA 10
ATOM 14418 C C . TYR A 1 67 ? 0.162 -12.435 4.515 1.00 0.00 67 TYR A C 10
ATOM 14419 O O . TYR A 1 67 ? -0.609 -11.496 4.322 1.00 0.00 67 TYR A O 10
ATOM 14437 N N . ASN A 1 68 ? 1.436 -12.267 4.852 1.00 0.00 68 ASN A N 10
ATOM 14438 C CA . ASN A 1 68 ? 2.015 -10.939 5.018 1.00 0.00 68 ASN A CA 10
ATOM 14439 C C . ASN A 1 68 ? 1.986 -10.165 3.703 1.00 0.00 68 ASN A C 10
ATOM 14440 O O . ASN A 1 68 ? 1.637 -8.985 3.674 1.00 0.00 68 ASN A O 10
ATOM 14451 N N . TRP A 1 69 ? 2.354 -10.838 2.619 1.00 0.00 69 TRP A N 10
ATOM 14452 C CA . TRP A 1 69 ? 2.369 -10.214 1.301 1.00 0.00 69 TRP A CA 10
ATOM 14453 C C . TRP A 1 69 ? 0.953 -9.910 0.826 1.00 0.00 69 TRP A C 10
ATOM 14454 O O . TRP A 1 69 ? 0.677 -8.822 0.320 1.00 0.00 69 TRP A O 10
ATOM 14475 N N . PHE A 1 70 ? 0.058 -10.878 0.991 1.00 0.00 70 PHE A N 10
ATOM 14476 C CA . PHE A 1 70 ? -1.331 -10.714 0.578 1.00 0.00 70 PHE A CA 10
ATOM 14477 C C . PHE A 1 70 ? -1.991 -9.564 1.333 1.00 0.00 70 PHE A C 10
ATOM 14478 O O . PHE A 1 70 ? -2.707 -8.752 0.747 1.00 0.00 70 PHE A O 10
ATOM 14495 N N . ALA A 1 71 ? -1.744 -9.501 2.637 1.00 0.00 71 ALA A N 10
ATOM 14496 C CA . ALA A 1 71 ? -2.312 -8.451 3.473 1.00 0.00 71 ALA A CA 10
ATOM 14497 C C . ALA A 1 71 ? -1.884 -7.070 2.985 1.00 0.00 71 ALA A C 10
ATOM 14498 O O . ALA A 1 71 ? -2.659 -6.116 3.038 1.00 0.00 71 ALA A O 10
ATOM 14505 N N . ASN A 1 72 ? -0.646 -6.972 2.512 1.00 0.00 72 ASN A N 10
ATOM 14506 C CA . ASN A 1 72 ? -0.116 -5.707 2.017 1.00 0.00 72 ASN A CA 10
ATOM 14507 C C . ASN A 1 72 ? -0.811 -5.295 0.723 1.00 0.00 72 ASN A C 10
ATOM 14508 O O . ASN A 1 72 ? -1.080 -4.115 0.499 1.00 0.00 72 ASN A O 10
ATOM 14519 N N . ARG A 1 73 ? -1.099 -6.277 -0.126 1.00 0.00 73 ARG A N 10
ATOM 14520 C CA . ARG A 1 73 ? -1.763 -6.016 -1.398 1.00 0.00 73 ARG A CA 10
ATOM 14521 C C . ARG A 1 73 ? -3.209 -5.582 -1.178 1.00 0.00 73 ARG A C 10
ATOM 14522 O O . ARG A 1 73 ? -3.665 -4.595 -1.755 1.00 0.00 73 ARG A O 10
ATOM 14543 N N . ARG A 1 74 ? -3.924 -6.326 -0.340 1.00 0.00 74 ARG A N 10
ATOM 14544 C CA . ARG A 1 74 ? -5.318 -6.018 -0.046 1.00 0.00 74 ARG A CA 10
ATOM 14545 C C . ARG A 1 74 ? -5.459 -4.601 0.502 1.00 0.00 74 ARG A C 10
ATOM 14546 O O . ARG A 1 74 ? -6.307 -3.830 0.050 1.00 0.00 74 ARG A O 10
ATOM 14567 N N . LYS A 1 75 ? -4.622 -4.263 1.477 1.00 0.00 75 LYS A N 10
ATOM 14568 C CA . LYS A 1 75 ? -4.651 -2.939 2.086 1.00 0.00 75 LYS A CA 10
ATOM 14569 C C . LYS A 1 75 ? -4.182 -1.875 1.099 1.00 0.00 75 LYS A C 10
ATOM 14570 O O . LYS A 1 75 ? -4.661 -0.742 1.120 1.00 0.00 75 LYS A O 10
ATOM 14589 N N . GLU A 1 76 ? -3.243 -2.249 0.235 1.00 0.00 76 GLU A N 10
ATOM 14590 C CA . GLU A 1 76 ? -2.711 -1.326 -0.760 1.00 0.00 76 GLU A CA 10
ATOM 14591 C C . GLU A 1 76 ? -3.787 -0.931 -1.767 1.00 0.00 76 GLU A C 10
ATOM 14592 O O . GLU A 1 76 ? -3.953 0.248 -2.083 1.00 0.00 76 GLU A O 10
ATOM 14604 N N . ILE A 1 77 ? -4.516 -1.924 -2.266 1.00 0.00 77 ILE A N 10
ATOM 14605 C CA . ILE A 1 77 ? -5.576 -1.680 -3.235 1.00 0.00 77 ILE A CA 10
ATOM 14606 C C . ILE A 1 77 ? -6.742 -0.932 -2.598 1.00 0.00 77 ILE A C 10
ATOM 14607 O O . ILE A 1 77 ? -7.371 -0.084 -3.232 1.00 0.00 77 ILE A O 10
ATOM 14623 N N . LYS A 1 78 ? -7.025 -1.250 -1.339 1.00 0.00 78 LYS A N 10
ATOM 14624 C CA . LYS A 1 78 ? -8.113 -0.606 -0.613 1.00 0.00 78 LYS A CA 10
ATOM 14625 C C . LYS A 1 78 ? -7.787 0.856 -0.328 1.00 0.00 78 LYS A C 10
ATOM 14626 O O . LYS A 1 78 ? -8.609 1.743 -0.563 1.00 0.00 78 LYS A O 10
ATOM 14645 N N . ARG A 1 79 ? -6.583 1.101 0.180 1.00 0.00 79 ARG A N 10
ATOM 14646 C CA . ARG A 1 79 ? -6.149 2.457 0.496 1.00 0.00 79 ARG A CA 10
ATOM 14647 C C . ARG A 1 79 ? -6.042 3.303 -0.769 1.00 0.00 79 ARG A C 10
ATOM 14648 O O . ARG A 1 79 ? -6.323 4.501 -0.751 1.00 0.00 79 ARG A O 10
ATOM 14669 N N . ARG A 1 80 ? -5.633 2.671 -1.864 1.00 0.00 80 ARG A N 10
ATOM 14670 C CA . ARG A 1 80 ? -5.487 3.366 -3.137 1.00 0.00 80 ARG A CA 10
ATOM 14671 C C . ARG A 1 80 ? -6.851 3.732 -3.717 1.00 0.00 80 ARG A C 10
ATOM 14672 O O . ARG A 1 80 ? -7.002 4.764 -4.370 1.00 0.00 80 ARG A O 10
ATOM 14693 N N . ALA A 1 81 ? -7.840 2.879 -3.473 1.00 0.00 81 ALA A N 10
ATOM 14694 C CA . ALA A 1 81 ? -9.190 3.113 -3.968 1.00 0.00 81 ALA A CA 10
ATOM 14695 C C . ALA A 1 81 ? -9.863 4.253 -3.211 1.00 0.00 81 ALA A C 10
ATOM 14696 O O . ALA A 1 81 ? -10.823 4.851 -3.695 1.00 0.00 81 ALA A O 10
ATOM 14703 N N . ASN A 1 82 ? -9.353 4.548 -2.020 1.00 0.00 82 ASN A N 10
ATOM 14704 C CA . ASN A 1 82 ? -9.906 5.616 -1.195 1.00 0.00 82 ASN A CA 10
ATOM 14705 C C . ASN A 1 82 ? -9.605 6.983 -1.801 1.00 0.00 82 ASN A C 10
ATOM 14706 O O . ASN A 1 82 ? -10.349 7.943 -1.595 1.00 0.00 82 ASN A O 10
ATOM 14717 N N . ILE A 1 83 ? -8.510 7.064 -2.550 1.00 0.00 83 ILE A N 10
ATOM 14718 C CA . ILE A 1 83 ? -8.111 8.313 -3.187 1.00 0.00 83 ILE A CA 10
ATOM 14719 C C . ILE A 1 83 ? -8.684 8.418 -4.597 1.00 0.00 83 ILE A C 10
ATOM 14720 O O . ILE A 1 83 ? -7.961 8.698 -5.552 1.00 0.00 83 ILE A O 10
ATOM 14736 N N . ALA A 1 84 ? -9.988 8.192 -4.718 1.00 0.00 84 ALA A N 10
ATOM 14737 C CA . ALA A 1 84 ? -10.659 8.264 -6.010 1.00 0.00 84 ALA A CA 10
ATOM 14738 C C . ALA A 1 84 ? -10.470 9.636 -6.650 1.00 0.00 84 ALA A C 10
ATOM 14739 O O . ALA A 1 84 ? -10.764 9.826 -7.830 1.00 0.00 84 ALA A O 10
ATOM 14746 N N . ALA A 1 85 ? -9.980 10.588 -5.864 1.00 0.00 85 ALA A N 10
ATOM 14747 C CA . ALA A 1 85 ? -9.752 11.942 -6.354 1.00 0.00 85 ALA A CA 10
ATOM 14748 C C . ALA A 1 85 ? -8.705 11.954 -7.463 1.00 0.00 85 ALA A C 10
ATOM 14749 O O . ALA A 1 85 ? -7.588 11.470 -7.280 1.00 0.00 85 ALA A O 10
ATOM 14756 N N . ILE A 1 86 ? -9.074 12.510 -8.612 1.00 0.00 86 ILE A N 10
ATOM 14757 C CA . ILE A 1 86 ? -8.165 12.586 -9.750 1.00 0.00 86 ILE A CA 10
ATOM 14758 C C . ILE A 1 86 ? -7.722 14.022 -10.005 1.00 0.00 86 ILE A C 10
ATOM 14759 O O . ILE A 1 86 ? -7.587 14.447 -11.153 1.00 0.00 86 ILE A O 10
ATOM 14775 N N . LEU A 1 87 ? -7.495 14.766 -8.928 1.00 0.00 87 LEU A N 10
ATOM 14776 C CA . LEU A 1 87 ? -7.065 16.155 -9.034 1.00 0.00 87 LEU A CA 10
ATOM 14777 C C . LEU A 1 87 ? -5.617 16.313 -8.580 1.00 0.00 87 LEU A C 10
ATOM 14778 O O . LEU A 1 87 ? -5.353 16.684 -7.437 1.00 0.00 87 LEU A O 10
ATOM 14794 N N . GLU A 1 88 ? -4.684 16.031 -9.484 1.00 0.00 88 GLU A N 10
ATOM 14795 C CA . GLU A 1 88 ? -3.263 16.143 -9.175 1.00 0.00 88 GLU A CA 10
ATOM 14796 C C . GLU A 1 88 ? -2.418 15.980 -10.435 1.00 0.00 88 GLU A C 10
ATOM 14797 O O . GLU A 1 88 ? -2.827 15.316 -11.388 1.00 0.00 88 GLU A O 10
ATOM 14809 N N . SER A 1 89 ? -1.238 16.592 -10.432 1.00 0.00 89 SER A N 10
ATOM 14810 C CA . SER A 1 89 ? -0.337 16.519 -11.576 1.00 0.00 89 SER A CA 10
ATOM 14811 C C . SER A 1 89 ? 0.566 15.293 -11.479 1.00 0.00 89 SER A C 10
ATOM 14812 O O . SER A 1 89 ? 1.690 15.374 -10.983 1.00 0.00 89 SER A O 10
ATOM 14820 N N . SER A 1 90 ? 0.066 14.158 -11.956 1.00 0.00 90 SER A N 10
ATOM 14821 C CA . SER A 1 90 ? 0.825 12.913 -11.920 1.00 0.00 90 SER A CA 10
ATOM 14822 C C . SER A 1 90 ? 0.862 12.260 -13.299 1.00 0.00 90 SER A C 10
ATOM 14823 O O . SER A 1 90 ? 0.183 12.700 -14.225 1.00 0.00 90 SER A O 10
ATOM 14831 N N . GLY A 1 91 ? 1.663 11.206 -13.426 1.00 0.00 91 GLY A N 10
ATOM 14832 C CA . GLY A 1 91 ? 1.775 10.508 -14.693 1.00 0.00 91 GLY A CA 10
ATOM 14833 C C . GLY A 1 91 ? 2.471 9.168 -14.558 1.00 0.00 91 GLY A C 10
ATOM 14834 O O . GLY A 1 91 ? 3.577 9.070 -14.027 1.00 0.00 91 GLY A O 10
ATOM 14838 N N . PRO A 1 92 ? 1.815 8.104 -15.045 1.00 0.00 92 PRO A N 10
ATOM 14839 C CA . PRO A 1 92 ? 2.358 6.744 -14.986 1.00 0.00 92 PRO A CA 10
ATOM 14840 C C . PRO A 1 92 ? 3.552 6.557 -15.916 1.00 0.00 92 PRO A C 10
ATOM 14841 O O . PRO A 1 92 ? 4.541 5.921 -15.550 1.00 0.00 92 PRO A O 10
ATOM 14852 N N . SER A 1 93 ? 3.454 7.114 -17.118 1.00 0.00 93 SER A N 10
ATOM 14853 C CA . SER A 1 93 ? 4.525 7.004 -18.102 1.00 0.00 93 SER A CA 10
ATOM 14854 C C . SER A 1 93 ? 4.303 7.975 -19.257 1.00 0.00 93 SER A C 10
ATOM 14855 O O . SER A 1 93 ? 3.187 8.445 -19.482 1.00 0.00 93 SER A O 10
ATOM 14863 N N . SER A 1 94 ? 5.373 8.270 -19.988 1.00 0.00 94 SER A N 10
ATOM 14864 C CA . SER A 1 94 ? 5.297 9.188 -21.119 1.00 0.00 94 SER A CA 10
ATOM 14865 C C . SER A 1 94 ? 6.246 8.757 -22.233 1.00 0.00 94 SER A C 10
ATOM 14866 O O . SER A 1 94 ? 7.000 7.796 -22.084 1.00 0.00 94 SER A O 10
ATOM 14874 N N . GLY A 1 95 ? 6.202 9.475 -23.351 1.00 0.00 95 GLY A N 10
ATOM 14875 C CA . GLY A 1 95 ? 7.062 9.153 -24.474 1.00 0.00 95 GLY A CA 10
ATOM 14876 C C . GLY A 1 95 ? 8.434 8.680 -24.037 1.00 0.00 95 GLY A C 10
ATOM 14877 O O . GLY A 1 95 ? 9.229 8.219 -24.856 1.00 0.00 95 GLY A O 10
ATOM 14881 N N . GLY A 1 1 ? -3.428 -3.146 -15.226 1.00 0.00 1 GLY A N 11
ATOM 14882 C CA . GLY A 1 1 ? -4.097 -1.983 -14.673 1.00 0.00 1 GLY A CA 11
ATOM 14883 C C . GLY A 1 1 ? -3.122 -0.953 -14.137 1.00 0.00 1 GLY A C 11
ATOM 14884 O O . GLY A 1 1 ? -2.331 -0.386 -14.890 1.00 0.00 1 GLY A O 11
ATOM 14888 N N . SER A 1 2 ? -3.179 -0.711 -12.831 1.00 0.00 2 SER A N 11
ATOM 14889 C CA . SER A 1 2 ? -2.298 0.262 -12.195 1.00 0.00 2 SER A CA 11
ATOM 14890 C C . SER A 1 2 ? -1.079 -0.426 -11.588 1.00 0.00 2 SER A C 11
ATOM 14891 O O . SER A 1 2 ? -1.134 -0.937 -10.469 1.00 0.00 2 SER A O 11
ATOM 14899 N N . SER A 1 3 ? 0.021 -0.433 -12.333 1.00 0.00 3 SER A N 11
ATOM 14900 C CA . SER A 1 3 ? 1.254 -1.061 -11.871 1.00 0.00 3 SER A CA 11
ATOM 14901 C C . SER A 1 3 ? 1.900 -0.237 -10.761 1.00 0.00 3 SER A C 11
ATOM 14902 O O . SER A 1 3 ? 2.035 0.980 -10.874 1.00 0.00 3 SER A O 11
ATOM 14910 N N . GLY A 1 4 ? 2.298 -0.912 -9.687 1.00 0.00 4 GLY A N 11
ATOM 14911 C CA . GLY A 1 4 ? 2.924 -0.228 -8.571 1.00 0.00 4 GLY A CA 11
ATOM 14912 C C . GLY A 1 4 ? 3.151 -1.142 -7.383 1.00 0.00 4 GLY A C 11
ATOM 14913 O O . GLY A 1 4 ? 2.593 -0.924 -6.308 1.00 0.00 4 GLY A O 11
ATOM 14917 N N . SER A 1 5 ? 3.971 -2.170 -7.577 1.00 0.00 5 SER A N 11
ATOM 14918 C CA . SER A 1 5 ? 4.265 -3.124 -6.515 1.00 0.00 5 SER A CA 11
ATOM 14919 C C . SER A 1 5 ? 5.295 -2.555 -5.544 1.00 0.00 5 SER A C 11
ATOM 14920 O O . SER A 1 5 ? 5.880 -1.501 -5.790 1.00 0.00 5 SER A O 11
ATOM 14928 N N . SER A 1 6 ? 5.511 -3.262 -4.439 1.00 0.00 6 SER A N 11
ATOM 14929 C CA . SER A 1 6 ? 6.467 -2.827 -3.428 1.00 0.00 6 SER A CA 11
ATOM 14930 C C . SER A 1 6 ? 7.051 -4.022 -2.681 1.00 0.00 6 SER A C 11
ATOM 14931 O O . SER A 1 6 ? 6.593 -5.153 -2.842 1.00 0.00 6 SER A O 11
ATOM 14939 N N . GLY A 1 7 ? 8.067 -3.763 -1.864 1.00 0.00 7 GLY A N 11
ATOM 14940 C CA . GLY A 1 7 ? 8.698 -4.827 -1.105 1.00 0.00 7 GLY A CA 11
ATOM 14941 C C . GLY A 1 7 ? 10.160 -5.005 -1.462 1.00 0.00 7 GLY A C 11
ATOM 14942 O O . GLY A 1 7 ? 10.501 -5.812 -2.327 1.00 0.00 7 GLY A O 11
ATOM 14946 N N . ARG A 1 8 ? 11.027 -4.249 -0.795 1.00 0.00 8 ARG A N 11
ATOM 14947 C CA . ARG A 1 8 ? 12.461 -4.326 -1.049 1.00 0.00 8 ARG A CA 11
ATOM 14948 C C . ARG A 1 8 ? 13.254 -4.001 0.213 1.00 0.00 8 ARG A C 11
ATOM 14949 O O . ARG A 1 8 ? 13.199 -2.883 0.723 1.00 0.00 8 ARG A O 11
ATOM 14970 N N . GLY A 1 9 ? 13.993 -4.988 0.712 1.00 0.00 9 GLY A N 11
ATOM 14971 C CA . GLY A 1 9 ? 14.787 -4.787 1.910 1.00 0.00 9 GLY A CA 11
ATOM 14972 C C . GLY A 1 9 ? 15.909 -5.798 2.037 1.00 0.00 9 GLY A C 11
ATOM 14973 O O . GLY A 1 9 ? 16.090 -6.648 1.166 1.00 0.00 9 GLY A O 11
ATOM 14977 N N . SER A 1 10 ? 16.668 -5.703 3.125 1.00 0.00 10 SER A N 11
ATOM 14978 C CA . SER A 1 10 ? 17.783 -6.613 3.361 1.00 0.00 10 SER A CA 11
ATOM 14979 C C . SER A 1 10 ? 17.316 -7.865 4.097 1.00 0.00 10 SER A C 11
ATOM 14980 O O . SER A 1 10 ? 17.782 -8.971 3.821 1.00 0.00 10 SER A O 11
ATOM 14988 N N . ARG A 1 11 ? 16.392 -7.683 5.034 1.00 0.00 11 ARG A N 11
ATOM 14989 C CA . ARG A 1 11 ? 15.862 -8.797 5.812 1.00 0.00 11 ARG A CA 11
ATOM 14990 C C . ARG A 1 11 ? 15.353 -9.906 4.895 1.00 0.00 11 ARG A C 11
ATOM 14991 O O . ARG A 1 11 ? 15.916 -11.000 4.856 1.00 0.00 11 ARG A O 11
ATOM 15012 N N . PHE A 1 12 ? 14.285 -9.616 4.160 1.00 0.00 12 PHE A N 11
ATOM 15013 C CA . PHE A 1 12 ? 13.699 -10.589 3.245 1.00 0.00 12 PHE A CA 11
ATOM 15014 C C . PHE A 1 12 ? 13.318 -9.930 1.922 1.00 0.00 12 PHE A C 11
ATOM 15015 O O . PHE A 1 12 ? 12.855 -8.789 1.893 1.00 0.00 12 PHE A O 11
ATOM 15032 N N . THR A 1 13 ? 13.517 -10.657 0.827 1.00 0.00 13 THR A N 11
ATOM 15033 C CA . THR A 1 13 ? 13.197 -10.145 -0.499 1.00 0.00 13 THR A CA 11
ATOM 15034 C C . THR A 1 13 ? 12.194 -11.047 -1.209 1.00 0.00 13 THR A C 11
ATOM 15035 O O . THR A 1 13 ? 12.136 -12.250 -0.953 1.00 0.00 13 THR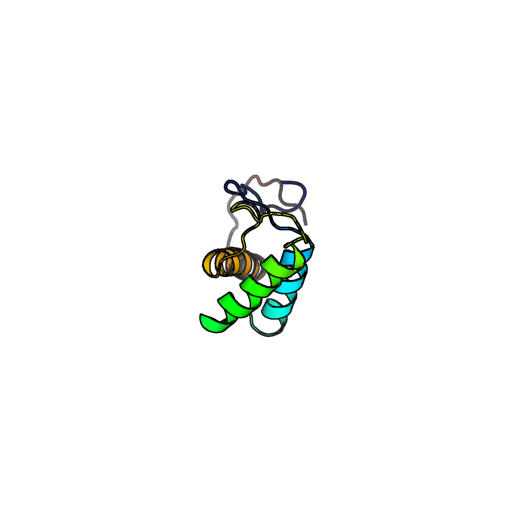 A O 11
ATOM 15046 N N . TRP A 1 14 ? 11.407 -10.459 -2.103 1.00 0.00 14 TRP A N 11
ATOM 15047 C CA . TRP A 1 14 ? 10.406 -11.212 -2.851 1.00 0.00 14 TRP A CA 11
ATOM 15048 C C . TRP A 1 14 ? 10.848 -11.418 -4.296 1.00 0.00 14 TRP A C 11
ATOM 15049 O O . TRP A 1 14 ? 11.050 -10.456 -5.037 1.00 0.00 14 TRP A O 11
ATOM 15070 N N . ARG A 1 15 ? 10.996 -12.679 -4.690 1.00 0.00 15 ARG A N 11
ATOM 15071 C CA . ARG A 1 15 ? 11.416 -13.010 -6.047 1.00 0.00 15 ARG A CA 11
ATOM 15072 C C . ARG A 1 15 ? 10.237 -12.937 -7.013 1.00 0.00 15 ARG A C 11
ATOM 15073 O O . ARG A 1 15 ? 9.096 -13.212 -6.640 1.00 0.00 15 ARG A O 11
ATOM 15094 N N . LYS A 1 16 ? 10.521 -12.565 -8.257 1.00 0.00 16 LYS A N 11
ATOM 15095 C CA . LYS A 1 16 ? 9.486 -12.456 -9.278 1.00 0.00 16 LYS A CA 11
ATOM 15096 C C . LYS A 1 16 ? 8.731 -13.773 -9.430 1.00 0.00 16 LYS A C 11
ATOM 15097 O O . LYS A 1 16 ? 7.551 -13.785 -9.778 1.00 0.00 16 LYS A O 11
ATOM 15116 N N . GLU A 1 17 ? 9.419 -14.879 -9.165 1.00 0.00 17 GLU A N 11
ATOM 15117 C CA . GLU A 1 17 ? 8.812 -16.200 -9.273 1.00 0.00 17 GLU A CA 11
ATOM 15118 C C . GLU A 1 17 ? 7.735 -16.392 -8.208 1.00 0.00 17 GLU A C 11
ATOM 15119 O O . GLU A 1 17 ? 6.640 -16.875 -8.497 1.00 0.00 17 GLU A O 11
ATOM 15131 N N . CYS A 1 18 ? 8.055 -16.010 -6.976 1.00 0.00 18 CYS A N 11
ATOM 15132 C CA . CYS A 1 18 ? 7.117 -16.141 -5.867 1.00 0.00 18 CYS A CA 11
ATOM 15133 C C . CYS A 1 18 ? 6.003 -15.105 -5.972 1.00 0.00 18 CYS A C 11
ATOM 15134 O O . CYS A 1 18 ? 4.894 -15.317 -5.480 1.00 0.00 18 CYS A O 11
ATOM 15142 N N . LEU A 1 19 ? 6.305 -13.983 -6.616 1.00 0.00 19 LEU A N 11
ATOM 15143 C CA . LEU A 1 19 ? 5.330 -12.911 -6.785 1.00 0.00 19 LEU A CA 11
ATOM 15144 C C . LEU A 1 19 ? 4.296 -13.278 -7.844 1.00 0.00 19 LEU A C 11
ATOM 15145 O O . LEU A 1 19 ? 3.112 -12.975 -7.701 1.00 0.00 19 LEU A O 11
ATOM 15161 N N . ALA A 1 20 ? 4.751 -13.934 -8.906 1.00 0.00 20 ALA A N 11
ATOM 15162 C CA . ALA A 1 20 ? 3.865 -14.346 -9.988 1.00 0.00 20 ALA A CA 11
ATOM 15163 C C . ALA A 1 20 ? 2.830 -15.352 -9.496 1.00 0.00 20 ALA A C 11
ATOM 15164 O O . ALA A 1 20 ? 1.669 -15.311 -9.902 1.00 0.00 20 ALA A O 11
ATOM 15171 N N . VAL A 1 21 ? 3.259 -16.255 -8.620 1.00 0.00 21 VAL A N 11
ATOM 15172 C CA . VAL A 1 21 ? 2.368 -17.271 -8.072 1.00 0.00 21 VAL A CA 11
ATOM 15173 C C . VAL A 1 21 ? 1.378 -16.661 -7.087 1.00 0.00 21 VAL A C 11
ATOM 15174 O O . VAL A 1 21 ? 0.217 -17.067 -7.028 1.00 0.00 21 VAL A O 11
ATOM 15187 N N . MET A 1 22 ? 1.844 -15.684 -6.316 1.00 0.00 22 MET A N 11
ATOM 15188 C CA . MET A 1 22 ? 0.997 -15.017 -5.334 1.00 0.00 22 MET A CA 11
ATOM 15189 C C . MET A 1 22 ? -0.108 -14.221 -6.020 1.00 0.00 22 MET A C 11
ATOM 15190 O O . MET A 1 22 ? -1.242 -14.181 -5.545 1.00 0.00 22 MET A O 11
ATOM 15204 N N . GLU A 1 23 ? 0.231 -13.589 -7.140 1.00 0.00 23 GLU A N 11
ATOM 15205 C CA . GLU A 1 23 ? -0.734 -12.794 -7.890 1.00 0.00 23 GLU A CA 11
ATOM 15206 C C . GLU A 1 23 ? -1.848 -13.675 -8.449 1.00 0.00 23 GLU A C 11
ATOM 15207 O O . GLU A 1 23 ? -2.993 -13.241 -8.573 1.00 0.00 23 GLU A O 11
ATOM 15219 N N . SER A 1 24 ? -1.502 -14.913 -8.785 1.00 0.00 24 SER A N 11
ATOM 15220 C CA . SER A 1 24 ? -2.471 -15.855 -9.335 1.00 0.00 24 SER A CA 11
ATOM 15221 C C . SER A 1 24 ? -3.488 -16.268 -8.276 1.00 0.00 24 SER A C 11
ATOM 15222 O O . SER A 1 24 ? -4.694 -16.270 -8.525 1.00 0.00 24 SER A O 11
ATOM 15230 N N . TYR A 1 25 ? -2.993 -16.619 -7.094 1.00 0.00 25 TYR A N 11
ATOM 15231 C CA . TYR A 1 25 ? -3.858 -17.037 -5.997 1.00 0.00 25 TYR A CA 11
ATOM 15232 C C . TYR A 1 25 ? -4.719 -15.876 -5.509 1.00 0.00 25 TYR A C 11
ATOM 15233 O O . TYR A 1 25 ? -5.845 -16.072 -5.052 1.00 0.00 25 TYR A O 11
ATOM 15251 N N . PHE A 1 26 ? -4.180 -14.665 -5.610 1.00 0.00 26 PHE A N 11
ATOM 15252 C CA . PHE A 1 26 ? -4.898 -13.471 -5.179 1.00 0.00 26 PHE A CA 11
ATOM 15253 C C . PHE A 1 26 ? -6.077 -13.182 -6.103 1.00 0.00 26 PHE A C 11
ATOM 15254 O O . PHE A 1 26 ? -7.130 -12.726 -5.659 1.00 0.00 26 PHE A O 11
ATOM 15271 N N . ASN A 1 27 ? -5.891 -13.451 -7.391 1.00 0.00 27 ASN A N 11
ATOM 15272 C CA . ASN A 1 27 ? -6.939 -13.219 -8.379 1.00 0.00 27 ASN A CA 11
ATOM 15273 C C . ASN A 1 27 ? -8.136 -14.130 -8.127 1.00 0.00 27 ASN A C 11
ATOM 15274 O O . ASN A 1 27 ? -9.283 -13.730 -8.320 1.00 0.00 27 ASN A O 11
ATOM 15285 N N . GLU A 1 28 ? -7.859 -15.356 -7.694 1.00 0.00 28 GLU A N 11
ATOM 15286 C CA . GLU A 1 28 ? -8.914 -16.324 -7.416 1.00 0.00 28 GLU A CA 11
ATOM 15287 C C . GLU A 1 28 ? -9.513 -16.092 -6.032 1.00 0.00 28 GLU A C 11
ATOM 15288 O O . GLU A 1 28 ? -10.705 -16.307 -5.816 1.00 0.00 28 GLU A O 11
ATOM 15300 N N . ASN A 1 29 ? -8.677 -15.651 -5.097 1.00 0.00 29 ASN A N 11
ATOM 15301 C CA . ASN A 1 29 ? -9.123 -15.391 -3.734 1.00 0.00 29 ASN A CA 11
ATOM 15302 C C . ASN A 1 29 ? -8.250 -14.331 -3.068 1.00 0.00 29 ASN A C 11
ATOM 15303 O O . ASN A 1 29 ? -7.024 -14.428 -3.079 1.00 0.00 29 ASN A O 11
ATOM 15314 N N . GLN A 1 30 ? -8.892 -13.320 -2.491 1.00 0.00 30 GLN A N 11
ATOM 15315 C CA . GLN A 1 30 ? -8.174 -12.243 -1.822 1.00 0.00 30 GLN A CA 11
ATOM 15316 C C . GLN A 1 30 ? -7.573 -12.725 -0.506 1.00 0.00 30 GLN A C 11
ATOM 15317 O O . GLN A 1 30 ? -6.467 -12.329 -0.135 1.00 0.00 30 GLN A O 11
ATOM 15331 N N . TYR A 1 31 ? -8.307 -13.581 0.196 1.00 0.00 31 TYR A N 11
ATOM 15332 C CA . TYR A 1 31 ? -7.847 -14.115 1.473 1.00 0.00 31 TYR A CA 11
ATOM 15333 C C . TYR A 1 31 ? -7.759 -15.637 1.426 1.00 0.00 31 TYR A C 11
ATOM 15334 O O . TYR A 1 31 ? -8.726 -16.350 1.694 1.00 0.00 31 TYR A O 11
ATOM 15352 N N . PRO A 1 32 ? -6.569 -16.149 1.078 1.00 0.00 32 PRO A N 11
ATOM 15353 C CA . PRO A 1 32 ? -6.323 -17.591 0.988 1.00 0.00 32 PRO A CA 11
ATOM 15354 C C . PRO A 1 32 ? -6.322 -18.265 2.356 1.00 0.00 32 PRO A C 11
ATOM 15355 O O . PRO A 1 32 ? -5.545 -17.900 3.238 1.00 0.00 32 PRO A O 11
ATOM 15366 N N . ASP A 1 33 ? -7.197 -19.250 2.526 1.00 0.00 33 ASP A N 11
ATOM 15367 C CA . ASP A 1 33 ? -7.296 -19.976 3.786 1.00 0.00 33 ASP A CA 11
ATOM 15368 C C . ASP A 1 33 ? -5.930 -20.496 4.223 1.00 0.00 33 ASP A C 11
ATOM 15369 O O . ASP A 1 33 ? -4.913 -20.191 3.602 1.00 0.00 33 ASP A O 11
ATOM 15378 N N . GLU A 1 34 ? -5.916 -21.280 5.296 1.00 0.00 34 GLU A N 11
ATOM 15379 C CA . GLU A 1 34 ? -4.674 -21.840 5.817 1.00 0.00 34 GLU A CA 11
ATOM 15380 C C . GLU A 1 34 ? -4.070 -22.834 4.829 1.00 0.00 34 GLU A C 11
ATOM 15381 O O . GLU A 1 34 ? -2.868 -22.809 4.564 1.00 0.00 34 GLU A O 11
ATOM 15393 N N . ALA A 1 35 ? -4.912 -23.708 4.289 1.00 0.00 35 ALA A N 11
ATOM 15394 C CA . ALA A 1 35 ? -4.462 -24.710 3.330 1.00 0.00 35 ALA A CA 11
ATOM 15395 C C . ALA A 1 35 ? -4.068 -24.064 2.006 1.00 0.00 35 ALA A C 11
ATOM 15396 O O . ALA A 1 35 ? -3.099 -24.475 1.366 1.00 0.00 35 ALA A O 11
ATOM 15403 N N . LYS A 1 36 ? -4.826 -23.051 1.598 1.00 0.00 36 LYS A N 11
ATOM 15404 C CA . LYS A 1 36 ? -4.556 -22.347 0.350 1.00 0.00 36 LYS A CA 11
ATOM 15405 C C . LYS A 1 36 ? -3.210 -21.633 0.408 1.00 0.00 36 LYS A C 11
ATOM 15406 O O . LYS A 1 36 ? -2.451 -21.640 -0.562 1.00 0.00 36 LYS A O 11
ATOM 15425 N N . ARG A 1 37 ? -2.919 -21.019 1.550 1.00 0.00 37 ARG A N 11
ATOM 15426 C CA . ARG A 1 37 ? -1.663 -20.301 1.734 1.00 0.00 37 ARG A CA 11
ATOM 15427 C C . ARG A 1 37 ? -0.471 -21.237 1.557 1.00 0.00 37 ARG A C 11
ATOM 15428 O O . ARG A 1 37 ? 0.477 -20.921 0.839 1.00 0.00 37 ARG A O 11
ATOM 15449 N N . GLU A 1 38 ? -0.526 -22.389 2.218 1.00 0.00 38 GLU A N 11
ATOM 15450 C CA . GLU A 1 38 ? 0.550 -23.369 2.135 1.00 0.00 38 GLU A CA 11
ATOM 15451 C C . GLU A 1 38 ? 0.733 -23.855 0.700 1.00 0.00 38 GLU A C 11
ATOM 15452 O O . GLU A 1 38 ? 1.858 -24.047 0.238 1.00 0.00 38 GLU A O 11
ATOM 15464 N N . GLU A 1 39 ? -0.380 -24.053 0.001 1.00 0.00 39 GLU A N 11
ATOM 15465 C CA . GLU A 1 39 ? -0.342 -24.517 -1.381 1.00 0.00 39 GLU A CA 11
ATOM 15466 C C . GLU A 1 39 ? 0.377 -23.510 -2.274 1.00 0.00 39 GLU A C 11
ATOM 15467 O O . GLU A 1 39 ? 1.231 -23.878 -3.080 1.00 0.00 39 GLU A O 11
ATOM 15479 N N . ILE A 1 40 ? 0.024 -22.238 -2.124 1.00 0.00 40 ILE A N 11
ATOM 15480 C CA . ILE A 1 40 ? 0.634 -21.177 -2.916 1.00 0.00 40 ILE A CA 11
ATOM 15481 C C . ILE A 1 40 ? 2.072 -20.922 -2.477 1.00 0.00 40 ILE A C 11
ATOM 15482 O O . ILE A 1 40 ? 2.922 -20.548 -3.285 1.00 0.00 40 ILE A O 11
ATOM 15498 N N . ALA A 1 41 ? 2.338 -21.129 -1.191 1.00 0.00 41 ALA A N 11
ATOM 15499 C CA . ALA A 1 41 ? 3.674 -20.926 -0.645 1.00 0.00 41 ALA A CA 11
ATOM 15500 C C . ALA A 1 41 ? 4.634 -22.010 -1.123 1.00 0.00 41 ALA A C 11
ATOM 15501 O O . ALA A 1 41 ? 5.752 -21.720 -1.547 1.00 0.00 41 ALA A O 11
ATOM 15508 N N . ASN A 1 42 ? 4.190 -23.261 -1.050 1.00 0.00 42 ASN A N 11
ATOM 15509 C CA . ASN A 1 42 ? 5.010 -24.389 -1.474 1.00 0.00 42 ASN A CA 11
ATOM 15510 C C . ASN A 1 42 ? 5.424 -24.242 -2.935 1.00 0.00 42 ASN A C 11
ATOM 15511 O O . ASN A 1 42 ? 6.545 -24.583 -3.311 1.00 0.00 42 ASN A O 11
ATOM 15522 N N . ALA A 1 43 ? 4.510 -23.733 -3.755 1.00 0.00 43 ALA A N 11
ATOM 15523 C CA . ALA A 1 43 ? 4.781 -23.538 -5.174 1.00 0.00 43 ALA A CA 11
ATOM 15524 C C . ALA A 1 43 ? 5.864 -22.486 -5.387 1.00 0.00 43 ALA A C 11
ATOM 15525 O O . ALA A 1 43 ? 6.668 -22.588 -6.315 1.00 0.00 43 ALA A O 11
ATOM 15532 N N . CYS A 1 44 ? 5.880 -21.476 -4.524 1.00 0.00 44 CYS A N 11
ATOM 15533 C CA . CYS A 1 44 ? 6.865 -20.404 -4.619 1.00 0.00 44 CYS A CA 11
ATOM 15534 C C . CYS A 1 44 ? 8.269 -20.931 -4.343 1.00 0.00 44 CYS A C 11
ATOM 15535 O O . CYS A 1 44 ? 9.235 -20.515 -4.982 1.00 0.00 44 CYS A O 11
ATOM 15543 N N . ASN A 1 45 ? 8.375 -21.846 -3.385 1.00 0.00 45 ASN A N 11
ATOM 15544 C CA . ASN A 1 45 ? 9.663 -22.427 -3.023 1.00 0.00 45 ASN A CA 11
ATOM 15545 C C . ASN A 1 45 ? 10.205 -23.296 -4.153 1.00 0.00 45 ASN A C 11
ATOM 15546 O O . ASN A 1 45 ? 11.414 -23.366 -4.370 1.00 0.00 45 ASN A O 11
ATOM 15557 N N . ALA A 1 46 ? 9.302 -23.955 -4.871 1.00 0.00 46 ALA A N 11
ATOM 15558 C CA . ALA A 1 46 ? 9.689 -24.817 -5.981 1.00 0.00 46 ALA A CA 11
ATOM 15559 C C . ALA A 1 46 ? 10.225 -23.999 -7.150 1.00 0.00 46 ALA A C 11
ATOM 15560 O O . ALA A 1 46 ? 11.277 -24.310 -7.708 1.00 0.00 46 ALA A O 11
ATOM 15567 N N . VAL A 1 47 ? 9.495 -22.950 -7.517 1.00 0.00 47 VAL A N 11
ATOM 15568 C CA . VAL A 1 47 ? 9.898 -22.087 -8.620 1.00 0.00 47 VAL A CA 11
ATOM 15569 C C . VAL A 1 47 ? 11.276 -21.484 -8.372 1.00 0.00 47 VAL A C 11
ATOM 15570 O O . VAL A 1 47 ? 12.002 -21.161 -9.312 1.00 0.00 47 VAL A O 11
ATOM 15583 N N . ILE A 1 48 ? 11.631 -21.338 -7.100 1.00 0.00 48 ILE A N 11
ATOM 15584 C CA . ILE A 1 48 ? 12.924 -20.776 -6.727 1.00 0.00 48 ILE A CA 11
ATOM 15585 C C . ILE A 1 48 ? 13.927 -21.876 -6.399 1.00 0.00 48 ILE A C 11
ATOM 15586 O O . ILE A 1 48 ? 15.134 -21.695 -6.557 1.00 0.00 48 ILE A O 11
ATOM 15602 N N . GLN A 1 49 ? 13.419 -23.017 -5.945 1.00 0.00 49 GLN A N 11
ATOM 15603 C CA . GLN A 1 49 ? 14.272 -24.147 -5.596 1.00 0.00 49 GLN A CA 11
ATOM 15604 C C . GLN A 1 49 ? 15.116 -24.581 -6.790 1.00 0.00 49 GLN A C 11
ATOM 15605 O O . GLN A 1 49 ? 14.700 -24.445 -7.940 1.00 0.00 49 GLN A O 11
ATOM 15619 N N . LYS A 1 50 ? 16.305 -25.103 -6.508 1.00 0.00 50 LYS A N 11
ATOM 15620 C CA . LYS A 1 50 ? 17.209 -25.558 -7.558 1.00 0.00 50 LYS A CA 11
ATOM 15621 C C . LYS A 1 50 ? 17.707 -26.972 -7.272 1.00 0.00 50 LYS A C 11
ATOM 15622 O O . LYS A 1 50 ? 17.792 -27.405 -6.123 1.00 0.00 50 LYS A O 11
ATOM 15641 N N . PRO A 1 51 ? 18.045 -27.708 -8.341 1.00 0.00 51 PRO A N 11
ATOM 15642 C CA . PRO A 1 51 ? 18.542 -29.083 -8.230 1.00 0.00 51 PRO A CA 11
ATOM 15643 C C . PRO A 1 51 ? 19.939 -29.146 -7.621 1.00 0.00 51 PRO A C 11
ATOM 15644 O O . PRO A 1 51 ? 20.855 -28.462 -8.074 1.00 0.00 51 PRO A O 11
ATOM 15655 N N . GLY A 1 52 ? 20.094 -29.974 -6.592 1.00 0.00 52 GLY A N 11
ATOM 15656 C CA . GLY A 1 52 ? 21.383 -30.112 -5.939 1.00 0.00 52 GLY A CA 11
ATOM 15657 C C . GLY A 1 52 ? 21.732 -28.908 -5.087 1.00 0.00 52 GLY A C 11
ATOM 15658 O O . GLY A 1 52 ? 22.900 -28.678 -4.772 1.00 0.00 52 GLY A O 11
ATOM 15662 N N . LYS A 1 53 ? 20.719 -28.134 -4.714 1.00 0.00 53 LYS A N 11
ATOM 15663 C CA . LYS A 1 53 ? 20.923 -26.946 -3.894 1.00 0.00 53 LYS A CA 11
ATOM 15664 C C . LYS A 1 53 ? 20.053 -26.992 -2.642 1.00 0.00 53 LYS A C 11
ATOM 15665 O O . LYS A 1 53 ? 19.082 -27.746 -2.576 1.00 0.00 53 LYS A O 11
ATOM 15684 N N . LYS A 1 54 ? 20.406 -26.180 -1.651 1.00 0.00 54 LYS A N 11
ATOM 15685 C CA . LYS A 1 54 ? 19.656 -26.126 -0.402 1.00 0.00 54 LYS A CA 11
ATOM 15686 C C . LYS A 1 54 ? 18.977 -24.770 -0.234 1.00 0.00 54 LYS A C 11
ATOM 15687 O O . LYS A 1 54 ? 19.613 -23.724 -0.373 1.00 0.00 54 LYS A O 11
ATOM 15706 N N . LEU A 1 55 ? 17.683 -24.795 0.068 1.00 0.00 55 LEU A N 11
ATOM 15707 C CA . LEU A 1 55 ? 16.919 -23.567 0.257 1.00 0.00 55 LEU A CA 11
ATOM 15708 C C . LEU A 1 55 ? 17.165 -22.980 1.643 1.00 0.00 55 LEU A C 11
ATOM 15709 O O . LEU A 1 55 ? 17.282 -23.712 2.626 1.00 0.00 55 LEU A O 11
ATOM 15725 N N . SER A 1 56 ? 17.240 -21.655 1.715 1.00 0.00 56 SER A N 11
ATOM 15726 C CA . SER A 1 56 ? 17.474 -20.970 2.980 1.00 0.00 56 SER A CA 11
ATOM 15727 C C . SER A 1 56 ? 16.168 -20.426 3.553 1.00 0.00 56 SER A C 11
ATOM 15728 O O . SER A 1 56 ? 15.231 -20.126 2.813 1.00 0.00 56 SER A O 11
ATOM 15736 N N . ASP A 1 57 ? 16.115 -20.302 4.874 1.00 0.00 57 ASP A N 11
ATOM 15737 C CA . ASP A 1 57 ? 14.926 -19.794 5.548 1.00 0.00 57 ASP A CA 11
ATOM 15738 C C . ASP A 1 57 ? 14.558 -18.407 5.028 1.00 0.00 57 ASP A C 11
ATOM 15739 O O . ASP A 1 57 ? 13.382 -18.042 4.980 1.00 0.00 57 ASP A O 11
ATOM 15748 N N . LEU A 1 58 ? 15.570 -17.639 4.641 1.00 0.00 58 LEU A N 11
ATOM 15749 C CA . LEU A 1 58 ? 15.354 -16.291 4.126 1.00 0.00 58 LEU A CA 11
ATOM 15750 C C . LEU A 1 58 ? 14.572 -16.328 2.817 1.00 0.00 58 LEU A C 11
ATOM 15751 O O . LEU A 1 58 ? 13.717 -15.478 2.569 1.00 0.00 58 LEU A O 11
ATOM 15767 N N . GLU A 1 59 ? 14.869 -17.320 1.983 1.00 0.00 59 GLU A N 11
ATOM 15768 C CA . GLU A 1 59 ? 14.192 -17.468 0.700 1.00 0.00 59 GLU A CA 11
ATOM 15769 C C . GLU A 1 59 ? 13.015 -18.432 0.813 1.00 0.00 59 GLU A C 11
ATOM 15770 O O . GLU A 1 59 ? 12.205 -18.550 -0.106 1.00 0.00 59 GLU A O 11
ATOM 15782 N N . ARG A 1 60 ? 12.929 -19.121 1.947 1.00 0.00 60 ARG A N 11
ATOM 15783 C CA . ARG A 1 60 ? 11.853 -20.076 2.181 1.00 0.00 60 ARG A CA 11
ATOM 15784 C C . ARG A 1 60 ? 10.521 -19.358 2.372 1.00 0.00 60 ARG A C 11
ATOM 15785 O O . ARG A 1 60 ? 10.335 -18.620 3.340 1.00 0.00 60 ARG A O 11
ATOM 15806 N N . VAL A 1 61 ? 9.596 -19.580 1.444 1.00 0.00 61 VAL A N 11
ATOM 15807 C CA . VAL A 1 61 ? 8.280 -18.955 1.511 1.00 0.00 61 VAL A CA 11
ATOM 15808 C C . VAL A 1 61 ? 7.319 -19.786 2.354 1.00 0.00 61 VAL A C 11
ATOM 15809 O O . VAL A 1 61 ? 6.773 -20.787 1.889 1.00 0.00 61 VAL A O 11
ATOM 15822 N N . THR A 1 62 ? 7.116 -19.364 3.598 1.00 0.00 62 THR A N 11
ATOM 15823 C CA . THR A 1 62 ? 6.221 -20.069 4.508 1.00 0.00 62 THR A CA 11
ATOM 15824 C C . THR A 1 62 ? 4.785 -19.585 4.351 1.00 0.00 62 THR A C 11
ATOM 15825 O O . THR A 1 62 ? 4.520 -18.617 3.637 1.00 0.00 62 THR A O 11
ATOM 15836 N N . SER A 1 63 ? 3.860 -20.263 5.022 1.00 0.00 63 SER A N 11
ATOM 15837 C CA . SER A 1 63 ? 2.448 -19.904 4.955 1.00 0.00 63 SER A CA 11
ATOM 15838 C C . SER A 1 63 ? 2.219 -18.496 5.498 1.00 0.00 63 SER A C 11
ATOM 15839 O O . SER A 1 63 ? 1.411 -17.736 4.963 1.00 0.00 63 SER A O 11
ATOM 15847 N N . LEU A 1 64 ? 2.936 -18.157 6.563 1.00 0.00 64 LEU A N 11
ATOM 15848 C CA . LEU A 1 64 ? 2.813 -16.841 7.181 1.00 0.00 64 LEU A CA 11
ATOM 15849 C C . LEU A 1 64 ? 3.332 -15.751 6.249 1.00 0.00 64 LEU A C 11
ATOM 15850 O O . LEU A 1 64 ? 2.738 -14.678 6.139 1.00 0.00 64 LEU A O 11
ATOM 15866 N N . LYS A 1 65 ? 4.442 -16.034 5.576 1.00 0.00 65 LYS A N 11
ATOM 15867 C CA . LYS A 1 65 ? 5.041 -15.081 4.650 1.00 0.00 65 LYS A CA 11
ATOM 15868 C C . LYS A 1 65 ? 4.058 -14.704 3.546 1.00 0.00 65 LYS A C 11
ATOM 15869 O O . LYS A 1 65 ? 4.004 -13.552 3.116 1.00 0.00 65 LYS A O 11
ATOM 15888 N N . VAL A 1 66 ? 3.280 -15.682 3.093 1.00 0.00 66 VAL A N 11
ATOM 15889 C CA . VAL A 1 66 ? 2.296 -15.452 2.042 1.00 0.00 66 VAL A CA 11
ATOM 15890 C C . VAL A 1 66 ? 1.197 -14.508 2.515 1.00 0.00 66 VAL A C 11
ATOM 15891 O O . VAL A 1 66 ? 0.797 -13.593 1.794 1.00 0.00 66 VAL A O 11
ATOM 15904 N N . TYR A 1 67 ? 0.712 -14.736 3.730 1.00 0.00 67 TYR A N 11
ATOM 15905 C CA . TYR A 1 67 ? -0.344 -13.907 4.300 1.00 0.00 67 TYR A CA 11
ATOM 15906 C C . TYR A 1 67 ? 0.119 -12.461 4.447 1.00 0.00 67 TYR A C 11
ATOM 15907 O O . TYR A 1 67 ? -0.657 -11.526 4.252 1.00 0.00 67 TYR A O 11
ATOM 15925 N N . ASN A 1 68 ? 1.390 -12.285 4.792 1.00 0.00 68 ASN A N 11
ATOM 15926 C CA . ASN A 1 68 ? 1.959 -10.953 4.965 1.00 0.00 68 ASN A CA 11
ATOM 15927 C C . ASN A 1 68 ? 1.948 -10.182 3.649 1.00 0.00 68 ASN A C 11
ATOM 15928 O O . ASN A 1 68 ? 1.590 -9.005 3.611 1.00 0.00 68 ASN A O 11
ATOM 15939 N N . TRP A 1 69 ? 2.342 -10.853 2.574 1.00 0.00 69 TRP A N 11
ATOM 15940 C CA . TRP A 1 69 ? 2.378 -10.231 1.255 1.00 0.00 69 TRP A CA 11
ATOM 15941 C C . TRP A 1 69 ? 0.969 -9.920 0.761 1.00 0.00 69 TRP A C 11
ATOM 15942 O O . TRP A 1 69 ? 0.730 -8.877 0.154 1.00 0.00 69 TRP A O 11
ATOM 15963 N N . PHE A 1 70 ? 0.039 -10.832 1.026 1.00 0.00 70 PHE A N 11
ATOM 15964 C CA . PHE A 1 70 ? -1.346 -10.656 0.608 1.00 0.00 70 PHE A CA 11
ATOM 15965 C C . PHE A 1 70 ? -1.992 -9.487 1.346 1.00 0.00 70 PHE A C 11
ATOM 15966 O O . PHE A 1 70 ? -2.676 -8.660 0.744 1.00 0.00 70 PHE A O 11
ATOM 15983 N N . ALA A 1 71 ? -1.771 -9.427 2.655 1.00 0.00 71 ALA A N 11
ATOM 15984 C CA . ALA A 1 71 ? -2.329 -8.360 3.476 1.00 0.00 71 ALA A CA 11
ATOM 15985 C C . ALA A 1 71 ? -1.873 -6.991 2.983 1.00 0.00 71 ALA A C 11
ATOM 15986 O O . ALA A 1 71 ? -2.601 -6.006 3.095 1.00 0.00 71 ALA A O 11
ATOM 15993 N N . ASN A 1 72 ? -0.662 -6.938 2.438 1.00 0.00 72 ASN A N 11
ATOM 15994 C CA . ASN A 1 72 ? -0.107 -5.689 1.929 1.00 0.00 72 ASN A CA 11
ATOM 15995 C C . ASN A 1 72 ? -0.847 -5.237 0.673 1.00 0.00 72 ASN A C 11
ATOM 15996 O O . ASN A 1 72 ? -1.050 -4.042 0.456 1.00 0.00 72 ASN A O 11
ATOM 16007 N N . ARG A 1 73 ? -1.248 -6.201 -0.149 1.00 0.00 73 ARG A N 11
ATOM 16008 C CA . ARG A 1 73 ? -1.965 -5.902 -1.383 1.00 0.00 73 ARG A CA 11
ATOM 16009 C C . ARG A 1 73 ? -3.413 -5.519 -1.092 1.00 0.00 73 ARG A C 11
ATOM 16010 O O . ARG A 1 73 ? -3.946 -4.577 -1.678 1.00 0.00 73 ARG A O 11
ATOM 16031 N N . ARG A 1 74 ? -4.044 -6.257 -0.184 1.00 0.00 74 ARG A N 11
ATOM 16032 C CA . ARG A 1 74 ? -5.430 -5.995 0.184 1.00 0.00 74 ARG A CA 11
ATOM 16033 C C . ARG A 1 74 ? -5.575 -4.612 0.811 1.00 0.00 74 ARG A C 11
ATOM 16034 O O . ARG A 1 74 ? -6.468 -3.845 0.451 1.00 0.00 74 ARG A O 11
ATOM 16055 N N . LYS A 1 75 ? -4.690 -4.299 1.751 1.00 0.00 75 LYS A N 11
ATOM 16056 C CA . LYS A 1 75 ? -4.717 -3.008 2.429 1.00 0.00 75 LYS A CA 11
ATOM 16057 C C . LYS A 1 75 ? -4.394 -1.877 1.458 1.00 0.00 75 LYS A C 11
ATOM 16058 O O . LYS A 1 75 ? -4.917 -0.770 1.585 1.00 0.00 75 LYS A O 11
ATOM 16077 N N . GLU A 1 76 ? -3.530 -2.163 0.489 1.00 0.00 76 GLU A N 11
ATOM 16078 C CA . GLU A 1 76 ? -3.140 -1.169 -0.504 1.00 0.00 76 GLU A CA 11
ATOM 16079 C C . GLU A 1 76 ? -4.314 -0.814 -1.411 1.00 0.00 76 GLU A C 11
ATOM 16080 O O . GLU A 1 76 ? -4.596 0.361 -1.648 1.00 0.00 76 GLU A O 11
ATOM 16092 N N . ILE A 1 77 ? -4.995 -1.838 -1.914 1.00 0.00 77 ILE A N 11
ATOM 16093 C CA . ILE A 1 77 ? -6.139 -1.635 -2.795 1.00 0.00 77 ILE A CA 11
ATOM 16094 C C . ILE A 1 77 ? -7.269 -0.912 -2.069 1.00 0.00 77 ILE A C 11
ATOM 16095 O O . ILE A 1 77 ? -7.959 -0.074 -2.650 1.00 0.00 77 ILE A O 11
ATOM 16111 N N . LYS A 1 78 ? -7.452 -1.240 -0.795 1.00 0.00 78 LYS A N 11
ATOM 16112 C CA . LYS A 1 78 ? -8.496 -0.621 0.013 1.00 0.00 78 LYS A CA 11
ATOM 16113 C C . LYS A 1 78 ? -8.209 0.862 0.229 1.00 0.00 78 LYS A C 11
ATOM 16114 O O . LYS A 1 78 ? -9.125 1.684 0.249 1.00 0.00 78 LYS A O 11
ATOM 16133 N N . ARG A 1 79 ? -6.933 1.196 0.389 1.00 0.00 79 ARG A N 11
ATOM 16134 C CA . ARG A 1 79 ? -6.526 2.579 0.603 1.00 0.00 79 ARG A CA 11
ATOM 16135 C C . ARG A 1 79 ? -6.936 3.455 -0.577 1.00 0.00 79 ARG A C 11
ATOM 16136 O O . ARG A 1 79 ? -7.367 4.594 -0.397 1.00 0.00 79 ARG A O 11
ATOM 16157 N N . ARG A 1 80 ? -6.798 2.916 -1.784 1.00 0.00 80 ARG A N 11
ATOM 16158 C CA . ARG A 1 80 ? -7.152 3.649 -2.993 1.00 0.00 80 ARG A CA 11
ATOM 16159 C C . ARG A 1 80 ? -8.665 3.804 -3.112 1.00 0.00 80 ARG A C 11
ATOM 16160 O O . ARG A 1 80 ? -9.156 4.624 -3.886 1.00 0.00 80 ARG A O 11
ATOM 16181 N N . ALA A 1 81 ? -9.398 3.009 -2.339 1.00 0.00 81 ALA A N 11
ATOM 16182 C CA . ALA A 1 81 ? -10.855 3.059 -2.356 1.00 0.00 81 ALA A CA 11
ATOM 16183 C C . ALA A 1 81 ? -11.389 3.900 -1.202 1.00 0.00 81 ALA A C 11
ATOM 16184 O O . ALA A 1 81 ? -12.555 4.293 -1.195 1.00 0.00 81 ALA A O 11
ATOM 16191 N N . ASN A 1 82 ? -10.528 4.171 -0.226 1.00 0.00 82 ASN A N 11
ATOM 16192 C CA . ASN A 1 82 ? -10.915 4.964 0.935 1.00 0.00 82 ASN A CA 11
ATOM 16193 C C . ASN A 1 82 ? -10.528 6.428 0.747 1.00 0.00 82 ASN A C 11
ATOM 16194 O O . ASN A 1 82 ? -11.357 7.325 0.905 1.00 0.00 82 ASN A O 11
ATOM 16205 N N . ILE A 1 83 ? -9.264 6.662 0.409 1.00 0.00 83 ILE A N 11
ATOM 16206 C CA . ILE A 1 83 ? -8.769 8.016 0.198 1.00 0.00 83 ILE A CA 11
ATOM 16207 C C . ILE A 1 83 ? -9.483 9.011 1.106 1.00 0.00 83 ILE A C 11
ATOM 16208 O O . ILE A 1 83 ? -9.884 10.089 0.668 1.00 0.00 83 ILE A O 11
ATOM 16224 N N . ALA A 1 84 ? -9.639 8.642 2.373 1.00 0.00 84 ALA A N 11
ATOM 16225 C CA . ALA A 1 84 ? -10.302 9.503 3.344 1.00 0.00 84 ALA A CA 11
ATOM 16226 C C . ALA A 1 84 ? -9.334 10.535 3.913 1.00 0.00 84 ALA A C 11
ATOM 16227 O O . ALA A 1 84 ? -9.392 10.868 5.097 1.00 0.00 84 ALA A O 11
ATOM 16234 N N . ALA A 1 85 ? -8.444 11.037 3.064 1.00 0.00 85 ALA A N 11
ATOM 16235 C CA . ALA A 1 85 ? -7.465 12.032 3.482 1.00 0.00 85 ALA A CA 11
ATOM 16236 C C . ALA A 1 85 ? -7.489 13.248 2.562 1.00 0.00 85 ALA A C 11
ATOM 16237 O O . ALA A 1 85 ? -7.561 13.112 1.341 1.00 0.00 85 ALA A O 11
ATOM 16244 N N . ILE A 1 86 ? -7.430 14.435 3.157 1.00 0.00 86 ILE A N 11
ATOM 16245 C CA . ILE A 1 86 ? -7.445 15.674 2.389 1.00 0.00 86 ILE A CA 11
ATOM 16246 C C . ILE A 1 86 ? -6.077 16.346 2.404 1.00 0.00 86 ILE A C 11
ATOM 16247 O O . ILE A 1 86 ? -5.622 16.875 1.388 1.00 0.00 86 ILE A O 11
ATOM 16263 N N . LEU A 1 87 ? -5.424 16.322 3.560 1.00 0.00 87 LEU A N 11
ATOM 16264 C CA . LEU A 1 87 ? -4.105 16.927 3.707 1.00 0.00 87 LEU A CA 11
ATOM 16265 C C . LEU A 1 87 ? -3.269 16.725 2.447 1.00 0.00 87 LEU A C 11
ATOM 16266 O O . LEU A 1 87 ? -3.287 15.652 1.845 1.00 0.00 87 LEU A O 11
ATOM 16282 N N . GLU A 1 88 ? -2.538 17.764 2.056 1.00 0.00 88 GLU A N 11
ATOM 16283 C CA . GLU A 1 88 ? -1.694 17.699 0.868 1.00 0.00 88 GLU A CA 11
ATOM 16284 C C . GLU A 1 88 ? -0.289 17.224 1.224 1.00 0.00 88 GLU A C 11
ATOM 16285 O O . GLU A 1 88 ? 0.439 17.896 1.955 1.00 0.00 88 GLU A O 11
ATOM 16297 N N . SER A 1 89 ? 0.086 16.060 0.701 1.00 0.00 89 SER A N 11
ATOM 16298 C CA . SER A 1 89 ? 1.403 15.492 0.967 1.00 0.00 89 SER A CA 11
ATOM 16299 C C . SER A 1 89 ? 2.110 15.129 -0.335 1.00 0.00 89 SER A C 11
ATOM 16300 O O . SER A 1 89 ? 2.074 13.980 -0.775 1.00 0.00 89 SER A O 11
ATOM 16308 N N . SER A 1 90 ? 2.754 16.118 -0.947 1.00 0.00 90 SER A N 11
ATOM 16309 C CA . SER A 1 90 ? 3.468 15.905 -2.201 1.00 0.00 90 SER A CA 11
ATOM 16310 C C . SER A 1 90 ? 4.842 15.294 -1.947 1.00 0.00 90 SER A C 11
ATOM 16311 O O . SER A 1 90 ? 5.415 15.452 -0.870 1.00 0.00 90 SER A O 11
ATOM 16319 N N . GLY A 1 91 ? 5.366 14.594 -2.949 1.00 0.00 91 GLY A N 11
ATOM 16320 C CA . GLY A 1 91 ? 6.669 13.969 -2.815 1.00 0.00 91 GLY A CA 11
ATOM 16321 C C . GLY A 1 91 ? 7.476 14.030 -4.097 1.00 0.00 91 GLY A C 11
ATOM 16322 O O . GLY A 1 91 ? 7.498 13.087 -4.887 1.00 0.00 91 GLY A O 11
ATOM 16326 N N . PRO A 1 92 ? 8.158 15.164 -4.318 1.00 0.00 92 PRO A N 11
ATOM 16327 C CA . PRO A 1 92 ? 8.981 15.372 -5.513 1.00 0.00 92 PRO A CA 11
ATOM 16328 C C . PRO A 1 92 ? 10.234 14.504 -5.512 1.00 0.00 92 PRO A C 11
ATOM 16329 O O . PRO A 1 92 ? 11.053 14.578 -6.428 1.00 0.00 92 PRO A O 11
ATOM 16340 N N . SER A 1 93 ? 10.378 13.681 -4.478 1.00 0.00 93 SER A N 11
ATOM 16341 C CA . SER A 1 93 ? 11.534 12.800 -4.356 1.00 0.00 93 SER A CA 11
ATOM 16342 C C . SER A 1 93 ? 12.796 13.600 -4.051 1.00 0.00 93 SER A C 11
ATOM 16343 O O . SER A 1 93 ? 13.809 13.469 -4.739 1.00 0.00 93 SER A O 11
ATOM 16351 N N . SER A 1 94 ? 12.728 14.430 -3.015 1.00 0.00 94 SER A N 11
ATOM 16352 C CA . SER A 1 94 ? 13.863 15.255 -2.620 1.00 0.00 94 SER A CA 11
ATOM 16353 C C . SER A 1 94 ? 13.986 15.318 -1.101 1.00 0.00 94 SER A C 11
ATOM 16354 O O . SER A 1 94 ? 12.989 15.434 -0.390 1.00 0.00 94 SER A O 11
ATOM 16362 N N . GLY A 1 95 ? 15.219 15.240 -0.609 1.00 0.00 95 GLY A N 11
ATOM 16363 C CA . GLY A 1 95 ? 15.452 15.290 0.822 1.00 0.00 95 GLY A CA 11
ATOM 16364 C C . GLY A 1 95 ? 16.565 16.248 1.196 1.00 0.00 95 GLY A C 11
ATOM 16365 O O . GLY A 1 95 ? 17.555 15.851 1.811 1.00 0.00 95 GLY A O 11
ATOM 16369 N N . GLY A 1 1 ? 18.073 14.417 -1.724 1.00 0.00 1 GLY A N 12
ATOM 16370 C CA . GLY A 1 1 ? 16.875 14.110 -2.483 1.00 0.00 1 GLY A CA 12
ATOM 16371 C C . GLY A 1 1 ? 16.257 15.341 -3.115 1.00 0.00 1 GLY A C 12
ATOM 16372 O O . GLY A 1 1 ? 16.504 16.464 -2.673 1.00 0.00 1 GLY A O 12
ATOM 16376 N N . SER A 1 2 ? 15.451 15.132 -4.151 1.00 0.00 2 SER A N 12
ATOM 16377 C CA . SER A 1 2 ? 14.800 16.236 -4.848 1.00 0.00 2 SER A CA 12
ATOM 16378 C C . SER A 1 2 ? 13.306 16.264 -4.542 1.00 0.00 2 SER A C 12
ATOM 16379 O O . SER A 1 2 ? 12.776 17.270 -4.070 1.00 0.00 2 SER A O 12
ATOM 16387 N N . SER A 1 3 ? 12.631 15.152 -4.817 1.00 0.00 3 SER A N 12
ATOM 16388 C CA . SER A 1 3 ? 11.196 15.050 -4.575 1.00 0.00 3 SER A CA 12
ATOM 16389 C C . SER A 1 3 ? 10.878 13.846 -3.694 1.00 0.00 3 SER A C 12
ATOM 16390 O O . SER A 1 3 ? 9.736 13.650 -3.280 1.00 0.00 3 SER A O 12
ATOM 16398 N N . GLY A 1 4 ? 11.899 13.042 -3.410 1.00 0.00 4 GLY A N 12
ATOM 16399 C CA . GLY A 1 4 ? 11.708 11.867 -2.579 1.00 0.00 4 GLY A CA 12
ATOM 16400 C C . GLY A 1 4 ? 11.794 10.578 -3.371 1.00 0.00 4 GLY A C 12
ATOM 16401 O O . GLY A 1 4 ? 10.861 10.221 -4.092 1.00 0.00 4 GLY A O 12
ATOM 16405 N N . SER A 1 5 ? 12.915 9.877 -3.239 1.00 0.00 5 SER A N 12
ATOM 16406 C CA . SER A 1 5 ? 13.121 8.622 -3.952 1.00 0.00 5 SER A CA 12
ATOM 16407 C C . SER A 1 5 ? 13.571 7.521 -2.997 1.00 0.00 5 SER A C 12
ATOM 16408 O O . SER A 1 5 ? 14.767 7.278 -2.832 1.00 0.00 5 SER A O 12
ATOM 16416 N N . SER A 1 6 ? 12.605 6.859 -2.369 1.00 0.00 6 SER A N 12
ATOM 16417 C CA . SER A 1 6 ? 12.900 5.786 -1.427 1.00 0.00 6 SER A CA 12
ATOM 16418 C C . SER A 1 6 ? 12.918 4.433 -2.131 1.00 0.00 6 SER A C 12
ATOM 16419 O O . SER A 1 6 ? 11.933 4.030 -2.750 1.00 0.00 6 SER A O 12
ATOM 16427 N N . GLY A 1 7 ? 14.045 3.736 -2.033 1.00 0.00 7 GLY A N 12
ATOM 16428 C CA . GLY A 1 7 ? 14.171 2.436 -2.665 1.00 0.00 7 GLY A CA 12
ATOM 16429 C C . GLY A 1 7 ? 13.605 1.318 -1.812 1.00 0.00 7 GLY A C 12
ATOM 16430 O O . GLY A 1 7 ? 12.582 1.492 -1.149 1.00 0.00 7 GLY A O 12
ATOM 16434 N N . ARG A 1 8 ? 14.269 0.167 -1.829 1.00 0.00 8 ARG A N 12
ATOM 16435 C CA . ARG A 1 8 ? 13.824 -0.984 -1.053 1.00 0.00 8 ARG A CA 12
ATOM 16436 C C . ARG A 1 8 ? 14.455 -0.980 0.336 1.00 0.00 8 ARG A C 12
ATOM 16437 O O . ARG A 1 8 ? 15.616 -0.606 0.501 1.00 0.00 8 ARG A O 12
ATOM 16458 N N . GLY A 1 9 ? 13.682 -1.398 1.334 1.00 0.00 9 GLY A N 12
ATOM 16459 C CA . GLY A 1 9 ? 14.182 -1.434 2.695 1.00 0.00 9 GLY A CA 12
ATOM 16460 C C . GLY A 1 9 ? 13.401 -2.390 3.575 1.00 0.00 9 GLY A C 12
ATOM 16461 O O . GLY A 1 9 ? 12.896 -2.003 4.629 1.00 0.00 9 GLY A O 12
ATOM 16465 N N . SER A 1 10 ? 13.298 -3.642 3.141 1.00 0.00 10 SER A N 12
ATOM 16466 C CA . SER A 1 10 ? 12.568 -4.655 3.894 1.00 0.00 10 SER A CA 12
ATOM 16467 C C . SER A 1 10 ? 13.489 -5.801 4.299 1.00 0.00 10 SER A C 12
ATOM 16468 O O . SER A 1 10 ? 14.275 -6.296 3.491 1.00 0.00 10 SER A O 12
ATOM 16476 N N . ARG A 1 11 ? 13.387 -6.217 5.557 1.00 0.00 11 ARG A N 12
ATOM 16477 C CA . ARG A 1 11 ? 14.212 -7.304 6.072 1.00 0.00 11 ARG A CA 12
ATOM 16478 C C . ARG A 1 11 ? 14.244 -8.473 5.092 1.00 0.00 11 ARG A C 12
ATOM 16479 O O . ARG A 1 11 ? 15.298 -9.057 4.840 1.00 0.00 11 ARG A O 12
ATOM 16500 N N . PHE A 1 12 ? 13.081 -8.810 4.544 1.00 0.00 12 PHE A N 12
ATOM 16501 C CA . PHE A 1 12 ? 12.975 -9.911 3.593 1.00 0.00 12 PHE A CA 12
ATOM 16502 C C . PHE A 1 12 ? 12.318 -9.448 2.296 1.00 0.00 12 PHE A C 12
ATOM 16503 O O . PHE A 1 12 ? 11.201 -8.931 2.302 1.00 0.00 12 PHE A O 12
ATOM 16520 N N . THR A 1 13 ? 13.020 -9.638 1.183 1.00 0.00 13 THR A N 12
ATOM 16521 C CA . THR A 1 13 ? 12.508 -9.239 -0.121 1.00 0.00 13 THR A CA 12
ATOM 16522 C C . THR A 1 13 ? 11.677 -10.352 -0.749 1.00 0.00 13 THR A C 12
ATOM 16523 O O . THR A 1 13 ? 11.540 -11.434 -0.179 1.00 0.00 13 THR A O 12
ATOM 16534 N N . TRP A 1 14 ? 11.125 -10.080 -1.926 1.00 0.00 14 TRP A N 12
ATOM 16535 C CA . TRP A 1 14 ? 10.308 -11.060 -2.632 1.00 0.00 14 TRP A CA 12
ATOM 16536 C C . TRP A 1 14 ? 10.860 -11.326 -4.028 1.00 0.00 14 TRP A C 12
ATOM 16537 O O . TRP A 1 14 ? 11.404 -10.428 -4.671 1.00 0.00 14 TRP A O 12
ATOM 16558 N N . ARG A 1 15 ? 10.717 -12.563 -4.491 1.00 0.00 15 ARG A N 12
ATOM 16559 C CA . ARG A 1 15 ? 11.204 -12.947 -5.810 1.00 0.00 15 ARG A CA 12
ATOM 16560 C C . ARG A 1 15 ? 10.078 -12.898 -6.840 1.00 0.00 15 ARG A C 12
ATOM 16561 O O . ARG A 1 15 ? 8.925 -13.198 -6.530 1.00 0.00 15 ARG A O 12
ATOM 16582 N N . LYS A 1 16 ? 10.421 -12.517 -8.066 1.00 0.00 16 LYS A N 12
ATOM 16583 C CA . LYS A 1 16 ? 9.441 -12.429 -9.142 1.00 0.00 16 LYS A CA 12
ATOM 16584 C C . LYS A 1 16 ? 8.719 -13.760 -9.330 1.00 0.00 16 LYS A C 12
ATOM 16585 O O . LYS A 1 16 ? 7.559 -13.793 -9.737 1.00 0.00 16 LYS A O 12
ATOM 16604 N N . GLU A 1 17 ? 9.414 -14.853 -9.030 1.00 0.00 17 GLU A N 12
ATOM 16605 C CA . GLU A 1 17 ? 8.837 -16.185 -9.166 1.00 0.00 17 GLU A CA 12
ATOM 16606 C C . GLU A 1 17 ? 7.757 -16.420 -8.114 1.00 0.00 17 GLU A C 12
ATOM 16607 O O . GLU A 1 17 ? 6.675 -16.923 -8.421 1.00 0.00 17 GLU A O 12
ATOM 16619 N N . CYS A 1 18 ? 8.059 -16.055 -6.873 1.00 0.00 18 CYS A N 12
ATOM 16620 C CA . CYS A 1 18 ? 7.115 -16.227 -5.774 1.00 0.00 18 CYS A CA 12
ATOM 16621 C C . CYS A 1 18 ? 5.980 -15.213 -5.869 1.00 0.00 18 CYS A C 12
ATOM 16622 O O . CYS A 1 18 ? 4.872 -15.459 -5.389 1.00 0.00 18 CYS A O 12
ATOM 16630 N N . LEU A 1 19 ? 6.261 -14.073 -6.489 1.00 0.00 19 LEU A N 12
ATOM 16631 C CA . LEU A 1 19 ? 5.264 -13.020 -6.646 1.00 0.00 19 LEU A CA 12
ATOM 16632 C C . LEU A 1 19 ? 4.218 -13.411 -7.685 1.00 0.00 19 LEU A C 12
ATOM 16633 O O . LEU A 1 19 ? 3.023 -13.194 -7.490 1.00 0.00 19 LEU A O 12
ATOM 16649 N N . ALA A 1 20 ? 4.677 -13.991 -8.789 1.00 0.00 20 ALA A N 12
ATOM 16650 C CA . ALA A 1 20 ? 3.781 -14.417 -9.858 1.00 0.00 20 ALA A CA 12
ATOM 16651 C C . ALA A 1 20 ? 2.740 -15.404 -9.341 1.00 0.00 20 ALA A C 12
ATOM 16652 O O . ALA A 1 20 ? 1.574 -15.354 -9.734 1.00 0.00 20 ALA A O 12
ATOM 16659 N N . VAL A 1 21 ? 3.168 -16.300 -8.458 1.00 0.00 21 VAL A N 12
ATOM 16660 C CA . VAL A 1 21 ? 2.273 -17.299 -7.886 1.00 0.00 21 VAL A CA 12
ATOM 16661 C C . VAL A 1 21 ? 1.300 -16.664 -6.898 1.00 0.00 21 VAL A C 12
ATOM 16662 O O . VAL A 1 21 ? 0.142 -17.069 -6.805 1.00 0.00 21 VAL A O 12
ATOM 16675 N N . MET A 1 22 ? 1.780 -15.666 -6.163 1.00 0.00 22 MET A N 12
ATOM 16676 C CA . MET A 1 22 ? 0.952 -14.973 -5.182 1.00 0.00 22 MET A CA 12
ATOM 16677 C C . MET A 1 22 ? -0.165 -14.193 -5.868 1.00 0.00 22 MET A C 12
ATOM 16678 O O . MET A 1 22 ? -1.282 -14.114 -5.357 1.00 0.00 22 MET A O 12
ATOM 16692 N N . GLU A 1 23 ? 0.144 -13.620 -7.027 1.00 0.00 23 GLU A N 12
ATOM 16693 C CA . GLU A 1 23 ? -0.835 -12.846 -7.781 1.00 0.00 23 GLU A CA 12
ATOM 16694 C C . GLU A 1 23 ? -1.922 -13.752 -8.353 1.00 0.00 23 GLU A C 12
ATOM 16695 O O . GLU A 1 23 ? -3.093 -13.377 -8.406 1.00 0.00 23 GLU A O 12
ATOM 16707 N N . SER A 1 24 ? -1.524 -14.946 -8.780 1.00 0.00 24 SER A N 12
ATOM 16708 C CA . SER A 1 24 ? -2.462 -15.904 -9.353 1.00 0.00 24 SER A CA 12
ATOM 16709 C C . SER A 1 24 ? -3.537 -16.284 -8.339 1.00 0.00 24 SER A C 12
ATOM 16710 O O . SER A 1 24 ? -4.728 -16.277 -8.648 1.00 0.00 24 SER A O 12
ATOM 16718 N N . TYR A 1 25 ? -3.107 -16.616 -7.126 1.00 0.00 25 TYR A N 12
ATOM 16719 C CA . TYR A 1 25 ? -4.031 -17.001 -6.066 1.00 0.00 25 TYR A CA 12
ATOM 16720 C C . TYR A 1 25 ? -4.886 -15.815 -5.631 1.00 0.00 25 TYR A C 12
ATOM 16721 O O . TYR A 1 25 ? -6.057 -15.973 -5.285 1.00 0.00 25 TYR A O 12
ATOM 16739 N N . PHE A 1 26 ? -4.292 -14.627 -5.653 1.00 0.00 26 PHE A N 12
ATOM 16740 C CA . PHE A 1 26 ? -4.998 -13.412 -5.260 1.00 0.00 26 PHE A CA 12
ATOM 16741 C C . PHE A 1 26 ? -6.145 -13.115 -6.222 1.00 0.00 26 PHE A C 12
ATOM 16742 O O . PHE A 1 26 ? -7.182 -12.587 -5.824 1.00 0.00 26 PHE A O 12
ATOM 16759 N N . ASN A 1 27 ? -5.949 -13.459 -7.491 1.00 0.00 27 ASN A N 12
ATOM 16760 C CA . ASN A 1 27 ? -6.966 -13.228 -8.511 1.00 0.00 27 ASN A CA 12
ATOM 16761 C C . ASN A 1 27 ? -8.189 -14.107 -8.268 1.00 0.00 27 ASN A C 12
ATOM 16762 O O . ASN A 1 27 ? -9.321 -13.691 -8.511 1.00 0.00 27 ASN A O 12
ATOM 16773 N N . GLU A 1 28 ? -7.951 -15.323 -7.787 1.00 0.00 28 GLU A N 12
ATOM 16774 C CA . GLU A 1 28 ? -9.034 -16.260 -7.512 1.00 0.00 28 GLU A CA 12
ATOM 16775 C C . GLU A 1 28 ? -9.620 -16.022 -6.123 1.00 0.00 28 GLU A C 12
ATOM 16776 O O . GLU A 1 28 ? -10.816 -16.206 -5.902 1.00 0.00 28 GLU A O 12
ATOM 16788 N N . ASN A 1 29 ? -8.766 -15.612 -5.190 1.00 0.00 29 ASN A N 12
ATOM 16789 C CA . ASN A 1 29 ? -9.198 -15.349 -3.822 1.00 0.00 29 ASN A CA 12
ATOM 16790 C C . ASN A 1 29 ? -8.239 -14.391 -3.123 1.00 0.00 29 ASN A C 12
ATOM 16791 O O . ASN A 1 29 ? -7.040 -14.654 -3.033 1.00 0.00 29 ASN A O 12
ATOM 16802 N N . GLN A 1 30 ? -8.776 -13.280 -2.629 1.00 0.00 30 GLN A N 12
ATOM 16803 C CA . GLN A 1 30 ? -7.967 -12.282 -1.939 1.00 0.00 30 GLN A CA 12
ATOM 16804 C C . GLN A 1 30 ? -7.403 -12.844 -0.638 1.00 0.00 30 GLN A C 12
ATOM 16805 O O . GLN A 1 30 ? -6.261 -12.564 -0.273 1.00 0.00 30 GLN A O 12
ATOM 16819 N N . TYR A 1 31 ? -8.210 -13.639 0.056 1.00 0.00 31 TYR A N 12
ATOM 16820 C CA . TYR A 1 31 ? -7.792 -14.239 1.318 1.00 0.00 31 TYR A CA 12
ATOM 16821 C C . TYR A 1 31 ? -7.735 -15.759 1.206 1.00 0.00 31 TYR A C 12
ATOM 16822 O O . TYR A 1 31 ? -8.726 -16.460 1.410 1.00 0.00 31 TYR A O 12
ATOM 16840 N N . PRO A 1 32 ? -6.545 -16.282 0.873 1.00 0.00 32 PRO A N 12
ATOM 16841 C CA . PRO A 1 32 ? -6.328 -17.725 0.728 1.00 0.00 32 PRO A CA 12
ATOM 16842 C C . PRO A 1 32 ? -6.388 -18.458 2.063 1.00 0.00 32 PRO A C 12
ATOM 16843 O O . PRO A 1 32 ? -5.610 -18.172 2.974 1.00 0.00 32 PRO A O 12
ATOM 16854 N N . ASP A 1 33 ? -7.314 -19.404 2.173 1.00 0.00 33 ASP A N 12
ATOM 16855 C CA . ASP A 1 33 ? -7.473 -20.180 3.397 1.00 0.00 33 ASP A CA 12
ATOM 16856 C C . ASP A 1 33 ? -6.122 -20.661 3.916 1.00 0.00 33 ASP A C 12
ATOM 16857 O O . ASP A 1 33 ? -5.101 -20.509 3.247 1.00 0.00 33 ASP A O 12
ATOM 16866 N N . GLU A 1 34 ? -6.125 -21.240 5.113 1.00 0.00 34 GLU A N 12
ATOM 16867 C CA . GLU A 1 34 ? -4.898 -21.741 5.721 1.00 0.00 34 GLU A CA 12
ATOM 16868 C C . GLU A 1 34 ? -4.209 -22.749 4.806 1.00 0.00 34 GLU A C 12
ATOM 16869 O O . GLU A 1 34 ? -2.998 -22.687 4.598 1.00 0.00 34 GLU A O 12
ATOM 16881 N N . ALA A 1 35 ? -4.990 -23.676 4.262 1.00 0.00 35 ALA A N 12
ATOM 16882 C CA . ALA A 1 35 ? -4.457 -24.696 3.369 1.00 0.00 35 ALA A CA 12
ATOM 16883 C C . ALA A 1 35 ? -3.993 -24.084 2.051 1.00 0.00 35 ALA A C 12
ATOM 16884 O O . ALA A 1 35 ? -2.979 -24.494 1.487 1.00 0.00 35 ALA A O 12
ATOM 16891 N N . LYS A 1 36 ? -4.743 -23.101 1.565 1.00 0.00 36 LYS A N 12
ATOM 16892 C CA . LYS A 1 36 ? -4.410 -22.431 0.313 1.00 0.00 36 LYS A CA 12
ATOM 16893 C C . LYS A 1 36 ? -3.071 -21.708 0.424 1.00 0.00 36 LYS A C 12
ATOM 16894 O O . LYS A 1 36 ? -2.275 -21.710 -0.515 1.00 0.00 36 LYS A O 12
ATOM 16913 N N . ARG A 1 37 ? -2.830 -21.091 1.576 1.00 0.00 37 ARG A N 12
ATOM 16914 C CA . ARG A 1 37 ? -1.588 -20.364 1.808 1.00 0.00 37 ARG A CA 12
ATOM 16915 C C . ARG A 1 37 ? -0.383 -21.289 1.670 1.00 0.00 37 ARG A C 12
ATOM 16916 O O . ARG A 1 37 ? 0.624 -20.925 1.063 1.00 0.00 37 ARG A O 12
ATOM 16937 N N . GLU A 1 38 ? -0.494 -22.486 2.238 1.00 0.00 38 GLU A N 12
ATOM 16938 C CA . GLU A 1 38 ? 0.588 -23.462 2.179 1.00 0.00 38 GLU A CA 12
ATOM 16939 C C . GLU A 1 38 ? 0.770 -23.987 0.757 1.00 0.00 38 GLU A C 12
ATOM 16940 O O . GLU A 1 38 ? 1.889 -24.255 0.322 1.00 0.00 38 GLU A O 12
ATOM 16952 N N . GLU A 1 39 ? -0.340 -24.132 0.040 1.00 0.00 39 GLU A N 12
ATOM 16953 C CA . GLU A 1 39 ? -0.304 -24.627 -1.331 1.00 0.00 39 GLU A CA 12
ATOM 16954 C C . GLU A 1 39 ? 0.387 -23.626 -2.252 1.00 0.00 39 GLU A C 12
ATOM 16955 O O . GLU A 1 39 ? 1.243 -23.995 -3.058 1.00 0.00 39 GLU A O 12
ATOM 16967 N N . ILE A 1 40 ? 0.010 -22.358 -2.128 1.00 0.00 40 ILE A N 12
ATOM 16968 C CA . ILE A 1 40 ? 0.593 -21.304 -2.948 1.00 0.00 40 ILE A CA 12
ATOM 16969 C C . ILE A 1 40 ? 2.030 -21.012 -2.529 1.00 0.00 40 ILE A C 12
ATOM 16970 O O . ILE A 1 40 ? 2.871 -20.664 -3.357 1.00 0.00 40 ILE A O 12
ATOM 16986 N N . ALA A 1 41 ? 2.305 -21.158 -1.237 1.00 0.00 41 ALA A N 12
ATOM 16987 C CA . ALA A 1 41 ? 3.640 -20.914 -0.707 1.00 0.00 41 ALA A CA 12
ATOM 16988 C C . ALA A 1 41 ? 4.623 -21.978 -1.185 1.00 0.00 41 ALA A C 12
ATOM 16989 O O . ALA A 1 41 ? 5.745 -21.667 -1.582 1.00 0.00 41 ALA A O 12
ATOM 16996 N N . ASN A 1 42 ? 4.193 -23.235 -1.144 1.00 0.00 42 ASN A N 12
ATOM 16997 C CA . ASN A 1 42 ? 5.037 -24.346 -1.572 1.00 0.00 42 ASN A CA 12
ATOM 16998 C C . ASN A 1 42 ? 5.487 -24.161 -3.018 1.00 0.00 42 ASN A C 12
ATOM 16999 O O . ASN A 1 42 ? 6.636 -24.438 -3.361 1.00 0.00 42 ASN A O 12
ATOM 17010 N N . ALA A 1 43 ? 4.573 -23.691 -3.861 1.00 0.00 43 ALA A N 12
ATOM 17011 C CA . ALA A 1 43 ? 4.876 -23.467 -5.269 1.00 0.00 43 ALA A CA 12
ATOM 17012 C C . ALA A 1 43 ? 5.954 -22.401 -5.435 1.00 0.00 43 ALA A C 12
ATOM 17013 O O . ALA A 1 43 ? 6.819 -22.510 -6.305 1.00 0.00 43 ALA A O 12
ATOM 17020 N N . CYS A 1 44 ? 5.895 -21.371 -4.598 1.00 0.00 44 CYS A N 12
ATOM 17021 C CA . CYS A 1 44 ? 6.866 -20.284 -4.654 1.00 0.00 44 CYS A CA 12
ATOM 17022 C C . CYS A 1 44 ? 8.276 -20.800 -4.384 1.00 0.00 44 CYS A C 12
ATOM 17023 O O . CYS A 1 44 ? 9.232 -20.394 -5.043 1.00 0.00 44 CYS A O 12
ATOM 17031 N N . ASN A 1 45 ? 8.397 -21.696 -3.410 1.00 0.00 45 ASN A N 12
ATOM 17032 C CA . ASN A 1 45 ? 9.690 -22.266 -3.052 1.00 0.00 45 ASN A CA 12
ATOM 17033 C C . ASN A 1 45 ? 10.218 -23.161 -4.168 1.00 0.00 45 ASN A C 12
ATOM 17034 O O . ASN A 1 45 ? 11.426 -23.253 -4.385 1.00 0.00 45 ASN A O 12
ATOM 17045 N N . ALA A 1 46 ? 9.304 -23.820 -4.874 1.00 0.00 46 ALA A N 12
ATOM 17046 C CA . ALA A 1 46 ? 9.677 -24.706 -5.969 1.00 0.00 46 ALA A CA 12
ATOM 17047 C C . ALA A 1 46 ? 10.228 -23.916 -7.152 1.00 0.00 46 ALA A C 12
ATOM 17048 O O . ALA A 1 46 ? 11.274 -24.255 -7.705 1.00 0.00 46 ALA A O 12
ATOM 17055 N N . VAL A 1 47 ? 9.516 -22.860 -7.535 1.00 0.00 47 VAL A N 12
ATOM 17056 C CA . VAL A 1 47 ? 9.934 -22.021 -8.652 1.00 0.00 47 VAL A CA 12
ATOM 17057 C C . VAL A 1 47 ? 11.326 -21.446 -8.416 1.00 0.00 47 VAL A C 12
ATOM 17058 O O . VAL A 1 47 ? 12.098 -21.259 -9.357 1.00 0.00 47 VAL A O 12
ATOM 17071 N N . ILE A 1 48 ? 11.639 -21.167 -7.155 1.00 0.00 48 ILE A N 12
ATOM 17072 C CA . ILE A 1 48 ? 12.939 -20.614 -6.796 1.00 0.00 48 ILE A CA 12
ATOM 17073 C C . ILE A 1 48 ? 13.946 -21.722 -6.507 1.00 0.00 48 ILE A C 12
ATOM 17074 O O . ILE A 1 48 ? 15.140 -21.571 -6.768 1.00 0.00 48 ILE A O 12
ATOM 17090 N N . GLN A 1 49 ? 13.457 -22.834 -5.970 1.00 0.00 49 GLN A N 12
ATOM 17091 C CA . GLN A 1 49 ? 14.315 -23.968 -5.647 1.00 0.00 49 GLN A CA 12
ATOM 17092 C C . GLN A 1 49 ? 15.136 -24.392 -6.860 1.00 0.00 49 GLN A C 12
ATOM 17093 O O . GLN A 1 49 ? 14.586 -24.723 -7.911 1.00 0.00 49 GLN A O 12
ATOM 17107 N N . LYS A 1 50 ? 16.456 -24.379 -6.709 1.00 0.00 50 LYS A N 12
ATOM 17108 C CA . LYS A 1 50 ? 17.354 -24.763 -7.792 1.00 0.00 50 LYS A CA 12
ATOM 17109 C C . LYS A 1 50 ? 17.917 -26.162 -7.561 1.00 0.00 50 LYS A C 12
ATOM 17110 O O . LYS A 1 50 ? 18.051 -26.625 -6.428 1.00 0.00 50 LYS A O 12
ATOM 17129 N N . PRO A 1 51 ? 18.257 -26.853 -8.660 1.00 0.00 51 PRO A N 12
ATOM 17130 C CA . PRO A 1 51 ? 18.813 -28.208 -8.602 1.00 0.00 51 PRO A CA 12
ATOM 17131 C C . PRO A 1 51 ? 20.227 -28.231 -8.032 1.00 0.00 51 PRO A C 12
ATOM 17132 O O . PRO A 1 51 ? 21.103 -27.498 -8.489 1.00 0.00 51 PRO A O 12
ATOM 17143 N N . GLY A 1 52 ? 20.442 -29.077 -7.029 1.00 0.00 52 GLY A N 12
ATOM 17144 C CA . GLY A 1 52 ? 21.752 -29.179 -6.413 1.00 0.00 52 GLY A CA 12
ATOM 17145 C C . GLY A 1 52 ? 22.043 -28.026 -5.474 1.00 0.00 52 GLY A C 12
ATOM 17146 O O . GLY A 1 52 ? 23.184 -27.828 -5.055 1.00 0.00 52 GLY A O 12
ATOM 17150 N N . LYS A 1 53 ? 21.009 -27.260 -5.142 1.00 0.00 53 LYS A N 12
ATOM 17151 C CA . LYS A 1 53 ? 21.157 -26.119 -4.247 1.00 0.00 53 LYS A CA 12
ATOM 17152 C C . LYS A 1 53 ? 20.265 -26.271 -3.018 1.00 0.00 53 LYS A C 12
ATOM 17153 O O . LYS A 1 53 ? 19.349 -27.094 -3.002 1.00 0.00 53 LYS A O 12
ATOM 17172 N N . LYS A 1 54 ? 20.539 -25.473 -1.992 1.00 0.00 54 LYS A N 12
ATOM 17173 C CA . LYS A 1 54 ? 19.760 -25.517 -0.760 1.00 0.00 54 LYS A CA 12
ATOM 17174 C C . LYS A 1 54 ? 18.986 -24.218 -0.559 1.00 0.00 54 LYS A C 12
ATOM 17175 O O . LYS A 1 54 ? 19.466 -23.138 -0.906 1.00 0.00 54 LYS A O 12
ATOM 17194 N N . LEU A 1 55 ? 17.789 -24.329 0.005 1.00 0.00 55 LEU A N 12
ATOM 17195 C CA . LEU A 1 55 ? 16.949 -23.163 0.254 1.00 0.00 55 LEU A CA 12
ATOM 17196 C C . LEU A 1 55 ? 17.150 -22.640 1.673 1.00 0.00 55 LEU A C 12
ATOM 17197 O O . LEU A 1 55 ? 17.277 -23.416 2.619 1.00 0.00 55 LEU A O 12
ATOM 17213 N N . SER A 1 56 ? 17.176 -21.318 1.812 1.00 0.00 56 SER A N 12
ATOM 17214 C CA . SER A 1 56 ? 17.364 -20.691 3.115 1.00 0.00 56 SER A CA 12
ATOM 17215 C C . SER A 1 56 ? 16.025 -20.262 3.710 1.00 0.00 56 SER A C 12
ATOM 17216 O O . SER A 1 56 ? 15.092 -19.920 2.983 1.00 0.00 56 SER A O 12
ATOM 17224 N N . ASP A 1 57 ? 15.940 -20.285 5.035 1.00 0.00 57 ASP A N 12
ATOM 17225 C CA . ASP A 1 57 ? 14.717 -19.898 5.729 1.00 0.00 57 ASP A CA 12
ATOM 17226 C C . ASP A 1 57 ? 14.291 -18.487 5.335 1.00 0.00 57 ASP A C 12
ATOM 17227 O O . ASP A 1 57 ? 13.106 -18.155 5.359 1.00 0.00 57 ASP A O 12
ATOM 17236 N N . LEU A 1 58 ? 15.266 -17.660 4.974 1.00 0.00 58 LEU A N 12
ATOM 17237 C CA . LEU A 1 58 ? 14.994 -16.283 4.576 1.00 0.00 58 LEU A CA 12
ATOM 17238 C C . LEU A 1 58 ? 14.241 -16.239 3.250 1.00 0.00 58 LEU A C 12
ATOM 17239 O O . LEU A 1 58 ? 13.331 -15.430 3.070 1.00 0.00 58 LEU A O 12
ATOM 17255 N N . GLU A 1 59 ? 14.625 -17.115 2.327 1.00 0.00 59 GLU A N 12
ATOM 17256 C CA . GLU A 1 59 ? 13.984 -17.176 1.019 1.00 0.00 59 GLU A CA 12
ATOM 17257 C C . GLU A 1 59 ? 12.844 -18.191 1.018 1.00 0.00 59 GLU A C 12
ATOM 17258 O O . GLU A 1 59 ? 12.062 -18.260 0.070 1.00 0.00 59 GLU A O 12
ATOM 17270 N N . ARG A 1 60 ? 12.759 -18.977 2.086 1.00 0.00 60 ARG A N 12
ATOM 17271 C CA . ARG A 1 60 ? 11.717 -19.989 2.208 1.00 0.00 60 ARG A CA 12
ATOM 17272 C C . ARG A 1 60 ? 10.355 -19.343 2.446 1.00 0.00 60 ARG A C 12
ATOM 17273 O O . ARG A 1 60 ? 10.060 -18.881 3.548 1.00 0.00 60 ARG A O 12
ATOM 17294 N N . VAL A 1 61 ? 9.530 -19.313 1.405 1.00 0.00 61 VAL A N 12
ATOM 17295 C CA . VAL A 1 61 ? 8.200 -18.724 1.500 1.00 0.00 61 VAL A CA 12
ATOM 17296 C C . VAL A 1 61 ? 7.252 -19.630 2.279 1.00 0.00 61 VAL A C 12
ATOM 17297 O O . VAL A 1 61 ? 6.791 -20.651 1.768 1.00 0.00 61 VAL A O 12
ATOM 17310 N N . THR A 1 62 ? 6.964 -19.248 3.519 1.00 0.00 62 THR A N 12
ATOM 17311 C CA . THR A 1 62 ? 6.072 -20.025 4.370 1.00 0.00 62 THR A CA 12
ATOM 17312 C C . THR A 1 62 ? 4.641 -19.505 4.286 1.00 0.00 62 THR A C 12
ATOM 17313 O O . THR A 1 62 ? 4.383 -18.465 3.680 1.00 0.00 62 THR A O 12
ATOM 17324 N N . SER A 1 63 ? 3.714 -20.236 4.897 1.00 0.00 63 SER A N 12
ATOM 17325 C CA . SER A 1 63 ? 2.308 -19.850 4.889 1.00 0.00 63 SER A CA 12
ATOM 17326 C C . SER A 1 63 ? 2.123 -18.458 5.486 1.00 0.00 63 SER A C 12
ATOM 17327 O O . SER A 1 63 ? 1.260 -17.693 5.053 1.00 0.00 63 SER A O 12
ATOM 17335 N N . LEU A 1 64 ? 2.939 -18.137 6.484 1.00 0.00 64 LEU A N 12
ATOM 17336 C CA . LEU A 1 64 ? 2.867 -16.837 7.143 1.00 0.00 64 LEU A CA 12
ATOM 17337 C C . LEU A 1 64 ? 3.361 -15.730 6.218 1.00 0.00 64 LEU A C 12
ATOM 17338 O O . LEU A 1 64 ? 2.755 -14.662 6.131 1.00 0.00 64 LEU A O 12
ATOM 17354 N N . LYS A 1 65 ? 4.465 -15.992 5.527 1.00 0.00 65 LYS A N 12
ATOM 17355 C CA . LYS A 1 65 ? 5.041 -15.020 4.605 1.00 0.00 65 LYS A CA 12
ATOM 17356 C C . LYS A 1 65 ? 4.051 -14.667 3.500 1.00 0.00 65 LYS A C 12
ATOM 17357 O O . LYS A 1 65 ? 3.981 -13.519 3.059 1.00 0.00 65 LYS A O 12
ATOM 17376 N N . VAL A 1 66 ? 3.287 -15.660 3.056 1.00 0.00 66 VAL A N 12
ATOM 17377 C CA . VAL A 1 66 ? 2.299 -15.453 2.004 1.00 0.00 66 VAL A CA 12
ATOM 17378 C C . VAL A 1 66 ? 1.180 -14.531 2.474 1.00 0.00 66 VAL A C 12
ATOM 17379 O O . VAL A 1 66 ? 0.679 -13.705 1.711 1.00 0.00 66 VAL A O 12
ATOM 17392 N N . TYR A 1 67 ? 0.792 -14.677 3.736 1.00 0.00 67 TYR A N 12
ATOM 17393 C CA . TYR A 1 67 ? -0.271 -13.858 4.309 1.00 0.00 67 TYR A CA 12
ATOM 17394 C C . TYR A 1 67 ? 0.170 -12.403 4.434 1.00 0.00 67 TYR A C 12
ATOM 17395 O O . TYR A 1 67 ? -0.623 -11.484 4.237 1.00 0.00 67 TYR A O 12
ATOM 17413 N N . ASN A 1 68 ? 1.443 -12.203 4.761 1.00 0.00 68 ASN A N 12
ATOM 17414 C CA . ASN A 1 68 ? 1.991 -10.860 4.912 1.00 0.00 68 ASN A CA 12
ATOM 17415 C C . ASN A 1 68 ? 1.971 -10.111 3.583 1.00 0.00 68 ASN A C 12
ATOM 17416 O O . ASN A 1 68 ? 1.611 -8.936 3.527 1.00 0.00 68 ASN A O 12
ATOM 17427 N N . TRP A 1 69 ? 2.359 -10.801 2.516 1.00 0.00 69 TRP A N 12
ATOM 17428 C CA . TRP A 1 69 ? 2.385 -10.202 1.187 1.00 0.00 69 TRP A CA 12
ATOM 17429 C C . TRP A 1 69 ? 0.972 -9.915 0.691 1.00 0.00 69 TRP A C 12
ATOM 17430 O O . TRP A 1 69 ? 0.699 -8.845 0.148 1.00 0.00 69 TRP A O 12
ATOM 17451 N N . PHE A 1 70 ? 0.076 -10.878 0.882 1.00 0.00 70 PHE A N 12
ATOM 17452 C CA . PHE A 1 70 ? -1.310 -10.729 0.453 1.00 0.00 70 PHE A CA 12
ATOM 17453 C C . PHE A 1 70 ? -1.993 -9.591 1.206 1.00 0.00 70 PHE A C 12
ATOM 17454 O O . PHE A 1 70 ? -2.684 -8.766 0.611 1.00 0.00 70 PHE A O 12
ATOM 17471 N N . ALA A 1 71 ? -1.794 -9.556 2.520 1.00 0.00 71 ALA A N 12
ATOM 17472 C CA . ALA A 1 71 ? -2.389 -8.520 3.355 1.00 0.00 71 ALA A CA 12
ATOM 17473 C C . ALA A 1 71 ? -1.943 -7.132 2.908 1.00 0.00 71 ALA A C 12
ATOM 17474 O O . ALA A 1 71 ? -2.711 -6.173 2.970 1.00 0.00 71 ALA A O 12
ATOM 17481 N N . ASN A 1 72 ? -0.696 -7.032 2.459 1.00 0.00 72 ASN A N 12
ATOM 17482 C CA . ASN A 1 72 ? -0.148 -5.760 2.003 1.00 0.00 72 ASN A CA 12
ATOM 17483 C C . ASN A 1 72 ? -0.886 -5.262 0.764 1.00 0.00 72 ASN A C 12
ATOM 17484 O O . ASN A 1 72 ? -1.150 -4.067 0.625 1.00 0.00 72 ASN A O 12
ATOM 17495 N N . ARG A 1 73 ? -1.217 -6.186 -0.132 1.00 0.00 73 ARG A N 12
ATOM 17496 C CA . ARG A 1 73 ? -1.924 -5.841 -1.360 1.00 0.00 73 ARG A CA 12
ATOM 17497 C C . ARG A 1 73 ? -3.358 -5.412 -1.059 1.00 0.00 73 ARG A C 12
ATOM 17498 O O . ARG A 1 73 ? -3.825 -4.385 -1.551 1.00 0.00 73 ARG A O 12
ATOM 17519 N N . ARG A 1 74 ? -4.050 -6.207 -0.249 1.00 0.00 74 ARG A N 12
ATOM 17520 C CA . ARG A 1 74 ? -5.430 -5.911 0.116 1.00 0.00 74 ARG A CA 12
ATOM 17521 C C . ARG A 1 74 ? -5.540 -4.527 0.750 1.00 0.00 74 ARG A C 12
ATOM 17522 O O . ARG A 1 74 ? -6.409 -3.734 0.389 1.00 0.00 74 ARG A O 12
ATOM 17543 N N . LYS A 1 75 ? -4.653 -4.245 1.698 1.00 0.00 75 LYS A N 12
ATOM 17544 C CA . LYS A 1 75 ? -4.649 -2.958 2.383 1.00 0.00 75 LYS A CA 12
ATOM 17545 C C . LYS A 1 75 ? -4.218 -1.840 1.439 1.00 0.00 75 LYS A C 12
ATOM 17546 O O . LYS A 1 75 ? -4.678 -0.705 1.555 1.00 0.00 75 LYS A O 12
ATOM 17565 N N . GLU A 1 76 ? -3.333 -2.170 0.503 1.00 0.00 76 GLU A N 12
ATOM 17566 C CA . GLU A 1 76 ? -2.841 -1.193 -0.461 1.00 0.00 76 GLU A CA 12
ATOM 17567 C C . GLU A 1 76 ? -3.938 -0.805 -1.449 1.00 0.00 76 GLU A C 12
ATOM 17568 O O . GLU A 1 76 ? -4.035 0.352 -1.861 1.00 0.00 76 GLU A O 12
ATOM 17580 N N . ILE A 1 77 ? -4.759 -1.779 -1.825 1.00 0.00 77 ILE A N 12
ATOM 17581 C CA . ILE A 1 77 ? -5.848 -1.540 -2.764 1.00 0.00 77 ILE A CA 12
ATOM 17582 C C . ILE A 1 77 ? -7.054 -0.925 -2.062 1.00 0.00 77 ILE A C 12
ATOM 17583 O O . ILE A 1 77 ? -7.737 -0.063 -2.615 1.00 0.00 77 ILE A O 12
ATOM 17599 N N . LYS A 1 78 ? -7.310 -1.374 -0.837 1.00 0.00 78 LYS A N 12
ATOM 17600 C CA . LYS A 1 78 ? -8.432 -0.867 -0.056 1.00 0.00 78 LYS A CA 12
ATOM 17601 C C . LYS A 1 78 ? -8.191 0.578 0.369 1.00 0.00 78 LYS A C 12
ATOM 17602 O O . LYS A 1 78 ? -9.117 1.389 0.400 1.00 0.00 78 LYS A O 12
ATOM 17621 N N . ARG A 1 79 ? -6.941 0.894 0.693 1.00 0.00 79 ARG A N 12
ATOM 17622 C CA . ARG A 1 79 ? -6.578 2.242 1.115 1.00 0.00 79 ARG A CA 12
ATOM 17623 C C . ARG A 1 79 ? -6.594 3.205 -0.068 1.00 0.00 79 ARG A C 12
ATOM 17624 O O . ARG A 1 79 ? -7.076 4.332 0.043 1.00 0.00 79 ARG A O 12
ATOM 17645 N N . ARG A 1 80 ? -6.064 2.752 -1.200 1.00 0.00 80 ARG A N 12
ATOM 17646 C CA . ARG A 1 80 ? -6.015 3.574 -2.403 1.00 0.00 80 ARG A CA 12
ATOM 17647 C C . ARG A 1 80 ? -7.410 3.753 -2.996 1.00 0.00 80 ARG A C 12
ATOM 17648 O O . ARG A 1 80 ? -7.718 4.791 -3.580 1.00 0.00 80 ARG A O 12
ATOM 17669 N N . ALA A 1 81 ? -8.247 2.733 -2.843 1.00 0.00 81 ALA A N 12
ATOM 17670 C CA . ALA A 1 81 ? -9.609 2.777 -3.362 1.00 0.00 81 ALA A CA 12
ATOM 17671 C C . ALA A 1 81 ? -10.463 3.769 -2.578 1.00 0.00 81 ALA A C 12
ATOM 17672 O O . ALA A 1 81 ? -11.636 3.971 -2.887 1.00 0.00 81 ALA A O 12
ATOM 17679 N N . ASN A 1 82 ? -9.865 4.384 -1.563 1.00 0.00 82 ASN A N 12
ATOM 17680 C CA . ASN A 1 82 ? -10.572 5.354 -0.734 1.00 0.00 82 ASN A CA 12
ATOM 17681 C C . ASN A 1 82 ? -10.091 6.772 -1.026 1.00 0.00 82 ASN A C 12
ATOM 17682 O O . ASN A 1 82 ? -10.414 7.710 -0.297 1.00 0.00 82 ASN A O 12
ATOM 17693 N N . ILE A 1 83 ? -9.319 6.920 -2.097 1.00 0.00 83 ILE A N 12
ATOM 17694 C CA . ILE A 1 83 ? -8.795 8.223 -2.486 1.00 0.00 83 ILE A CA 12
ATOM 17695 C C . ILE A 1 83 ? -9.880 9.081 -3.129 1.00 0.00 83 ILE A C 12
ATOM 17696 O O . ILE A 1 83 ? -9.672 9.670 -4.189 1.00 0.00 83 ILE A O 12
ATOM 17712 N N . ALA A 1 84 ? -11.037 9.149 -2.478 1.00 0.00 84 ALA A N 12
ATOM 17713 C CA . ALA A 1 84 ? -12.153 9.938 -2.983 1.00 0.00 84 ALA A CA 12
ATOM 17714 C C . ALA A 1 84 ? -12.328 11.221 -2.177 1.00 0.00 84 ALA A C 12
ATOM 17715 O O . ALA A 1 84 ? -13.106 11.265 -1.225 1.00 0.00 84 ALA A O 12
ATOM 17722 N N . ALA A 1 85 ? -11.599 12.262 -2.565 1.00 0.00 85 ALA A N 12
ATOM 17723 C CA . ALA A 1 85 ? -11.675 13.546 -1.879 1.00 0.00 85 ALA A CA 12
ATOM 17724 C C . ALA A 1 85 ? -12.806 14.402 -2.439 1.00 0.00 85 ALA A C 12
ATOM 17725 O O . ALA A 1 85 ? -12.795 14.768 -3.615 1.00 0.00 85 ALA A O 12
ATOM 17732 N N . ILE A 1 86 ? -13.779 14.716 -1.592 1.00 0.00 86 ILE A N 12
ATOM 17733 C CA . ILE A 1 86 ? -14.917 15.530 -2.004 1.00 0.00 86 ILE A CA 12
ATOM 17734 C C . ILE A 1 86 ? -14.875 16.905 -1.347 1.00 0.00 86 ILE A C 12
ATOM 17735 O O . ILE A 1 86 ? -15.907 17.445 -0.945 1.00 0.00 86 ILE A O 12
ATOM 17751 N N . LEU A 1 87 ? -13.677 17.469 -1.242 1.00 0.00 87 LEU A N 12
ATOM 17752 C CA . LEU A 1 87 ? -13.500 18.784 -0.636 1.00 0.00 87 LEU A CA 12
ATOM 17753 C C . LEU A 1 87 ? -13.028 19.801 -1.670 1.00 0.00 87 LEU A C 12
ATOM 17754 O O . LEU A 1 87 ? -13.537 20.920 -1.730 1.00 0.00 87 LEU A O 12
ATOM 17770 N N . GLU A 1 88 ? -12.055 19.403 -2.483 1.00 0.00 88 GLU A N 12
ATOM 17771 C CA . GLU A 1 88 ? -11.517 20.281 -3.516 1.00 0.00 88 GLU A CA 12
ATOM 17772 C C . GLU A 1 88 ? -11.468 19.569 -4.864 1.00 0.00 88 GLU A C 12
ATOM 17773 O O . GLU A 1 88 ? -11.846 18.403 -4.976 1.00 0.00 88 GLU A O 12
ATOM 17785 N N . SER A 1 89 ? -11.001 20.279 -5.886 1.00 0.00 89 SER A N 12
ATOM 17786 C CA . SER A 1 89 ? -10.907 19.717 -7.228 1.00 0.00 89 SER A CA 12
ATOM 17787 C C . SER A 1 89 ? -9.579 18.990 -7.421 1.00 0.00 89 SER A C 12
ATOM 17788 O O . SER A 1 89 ? -8.569 19.601 -7.769 1.00 0.00 89 SER A O 12
ATOM 17796 N N . SER A 1 90 ? -9.591 17.681 -7.193 1.00 0.00 90 SER A N 12
ATOM 17797 C CA . SER A 1 90 ? -8.388 16.869 -7.337 1.00 0.00 90 SER A CA 12
ATOM 17798 C C . SER A 1 90 ? -8.735 15.464 -7.818 1.00 0.00 90 SER A C 12
ATOM 17799 O O . SER A 1 90 ? -9.427 14.714 -7.131 1.00 0.00 90 SER A O 12
ATOM 17807 N N . GLY A 1 91 ? -8.248 15.114 -9.005 1.00 0.00 91 GLY A N 12
ATOM 17808 C CA . GLY A 1 91 ? -8.517 13.800 -9.559 1.00 0.00 91 GLY A CA 12
ATOM 17809 C C . GLY A 1 91 ? -10.000 13.495 -9.635 1.00 0.00 91 GLY A C 12
ATOM 17810 O O . GLY A 1 91 ? -10.732 14.063 -10.445 1.00 0.00 91 GLY A O 12
ATOM 17814 N N . PRO A 1 92 ? -10.464 12.577 -8.774 1.00 0.00 92 PRO A N 12
ATOM 17815 C CA . PRO A 1 92 ? -11.873 12.175 -8.727 1.00 0.00 92 PRO A CA 12
ATOM 17816 C C . PRO A 1 92 ? -12.773 13.280 -8.185 1.00 0.00 92 PRO A C 12
ATOM 17817 O O . PRO A 1 92 ? -12.959 13.404 -6.974 1.00 0.00 92 PRO A O 12
ATOM 17828 N N . SER A 1 93 ? -13.330 14.081 -9.088 1.00 0.00 93 SER A N 12
ATOM 17829 C CA . SER A 1 93 ? -14.208 15.178 -8.699 1.00 0.00 93 SER A CA 12
ATOM 17830 C C . SER A 1 93 ? -15.672 14.804 -8.912 1.00 0.00 93 SER A C 12
ATOM 17831 O O . SER A 1 93 ? -16.200 14.924 -10.018 1.00 0.00 93 SER A O 12
ATOM 17839 N N . SER A 1 94 ? -16.321 14.350 -7.845 1.00 0.00 94 SER A N 12
ATOM 17840 C CA . SER A 1 94 ? -17.723 13.954 -7.914 1.00 0.00 94 SER A CA 12
ATOM 17841 C C . SER A 1 94 ? -18.557 15.028 -8.605 1.00 0.00 94 SER A C 12
ATOM 17842 O O . SER A 1 94 ? -19.284 14.749 -9.557 1.00 0.00 94 SER A O 12
ATOM 17850 N N . GLY A 1 95 ? -18.446 16.260 -8.116 1.00 0.00 95 GLY A N 12
ATOM 17851 C CA . GLY A 1 95 ? -19.196 17.359 -8.697 1.00 0.00 95 GLY A CA 12
ATOM 17852 C C . GLY A 1 95 ? -19.295 17.259 -10.206 1.00 0.00 95 GLY A C 12
ATOM 17853 O O . GLY A 1 95 ? -20.377 17.401 -10.774 1.00 0.00 95 GLY A O 12
ATOM 17857 N N . GLY A 1 1 ? 19.636 -20.997 28.894 1.00 0.00 1 GLY A N 13
ATOM 17858 C CA . GLY A 1 1 ? 18.367 -20.890 28.198 1.00 0.00 1 GLY A CA 13
ATOM 17859 C C . GLY A 1 1 ? 18.245 -19.600 27.411 1.00 0.00 1 GLY A C 13
ATOM 17860 O O . GLY A 1 1 ? 19.249 -18.973 27.074 1.00 0.00 1 GLY A O 13
ATOM 17864 N N . SER A 1 2 ? 17.011 -19.203 27.117 1.00 0.00 2 SER A N 13
ATOM 17865 C CA . SER A 1 2 ? 16.760 -17.982 26.360 1.00 0.00 2 SER A CA 13
ATOM 17866 C C . SER A 1 2 ? 16.321 -16.851 27.284 1.00 0.00 2 SER A C 13
ATOM 17867 O O . SER A 1 2 ? 15.328 -16.971 28.002 1.00 0.00 2 SER A O 13
ATOM 17875 N N . SER A 1 3 ? 17.067 -15.751 27.260 1.00 0.00 3 SER A N 13
ATOM 17876 C CA . SER A 1 3 ? 16.758 -14.599 28.098 1.00 0.00 3 SER A CA 13
ATOM 17877 C C . SER A 1 3 ? 16.288 -13.421 27.249 1.00 0.00 3 SER A C 13
ATOM 17878 O O . SER A 1 3 ? 15.236 -12.837 27.507 1.00 0.00 3 SER A O 13
ATOM 17886 N N . GLY A 1 4 ? 17.076 -13.078 26.235 1.00 0.00 4 GLY A N 13
ATOM 17887 C CA . GLY A 1 4 ? 16.725 -11.972 25.364 1.00 0.00 4 GLY A CA 13
ATOM 17888 C C . GLY A 1 4 ? 17.742 -11.758 24.260 1.00 0.00 4 GLY A C 13
ATOM 17889 O O . GLY A 1 4 ? 18.876 -11.355 24.521 1.00 0.00 4 GLY A O 13
ATOM 17893 N N . SER A 1 5 ? 17.337 -12.029 23.024 1.00 0.00 5 SER A N 13
ATOM 17894 C CA . SER A 1 5 ? 18.224 -11.869 21.877 1.00 0.00 5 SER A CA 13
ATOM 17895 C C . SER A 1 5 ? 18.577 -10.400 21.664 1.00 0.00 5 SER A C 13
ATOM 17896 O O . SER A 1 5 ? 17.916 -9.508 22.196 1.00 0.00 5 SER A O 13
ATOM 17904 N N . SER A 1 6 ? 19.625 -10.157 20.883 1.00 0.00 6 SER A N 13
ATOM 17905 C CA . SER A 1 6 ? 20.070 -8.797 20.602 1.00 0.00 6 SER A CA 13
ATOM 17906 C C . SER A 1 6 ? 20.522 -8.663 19.151 1.00 0.00 6 SER A C 13
ATOM 17907 O O . SER A 1 6 ? 21.276 -9.493 18.645 1.00 0.00 6 SER A O 13
ATOM 17915 N N . GLY A 1 7 ? 20.055 -7.609 18.487 1.00 0.00 7 GLY A N 13
ATOM 17916 C CA . GLY A 1 7 ? 20.422 -7.384 17.101 1.00 0.00 7 GLY A CA 13
ATOM 17917 C C . GLY A 1 7 ? 19.611 -8.232 16.142 1.00 0.00 7 GLY A C 13
ATOM 17918 O O . GLY A 1 7 ? 19.845 -9.434 16.015 1.00 0.00 7 GLY A O 13
ATOM 17922 N N . ARG A 1 8 ? 18.653 -7.606 15.465 1.00 0.00 8 ARG A N 13
ATOM 17923 C CA . ARG A 1 8 ? 17.803 -8.313 14.515 1.00 0.00 8 ARG A CA 13
ATOM 17924 C C . ARG A 1 8 ? 16.919 -7.335 13.745 1.00 0.00 8 ARG A C 13
ATOM 17925 O O . ARG A 1 8 ? 16.441 -6.346 14.300 1.00 0.00 8 ARG A O 13
ATOM 17946 N N . GLY A 1 9 ? 16.707 -7.620 12.464 1.00 0.00 9 GLY A N 13
ATOM 17947 C CA . GLY A 1 9 ? 15.882 -6.757 11.639 1.00 0.00 9 GLY A CA 13
ATOM 17948 C C . GLY A 1 9 ? 14.994 -7.537 10.690 1.00 0.00 9 GLY A C 13
ATOM 17949 O O . GLY A 1 9 ? 14.779 -8.735 10.874 1.00 0.00 9 GLY A O 13
ATOM 17953 N N . SER A 1 10 ? 14.476 -6.856 9.672 1.00 0.00 10 SER A N 13
ATOM 17954 C CA . SER A 1 10 ? 13.603 -7.492 8.693 1.00 0.00 10 SER A CA 13
ATOM 17955 C C . SER A 1 10 ? 14.195 -7.393 7.291 1.00 0.00 10 SER A C 13
ATOM 17956 O O . SER A 1 10 ? 13.994 -6.401 6.589 1.00 0.00 10 SER A O 13
ATOM 17964 N N . ARG A 1 11 ? 14.926 -8.428 6.889 1.00 0.00 11 ARG A N 13
ATOM 17965 C CA . ARG A 1 11 ? 15.549 -8.458 5.572 1.00 0.00 11 ARG A CA 13
ATOM 17966 C C . ARG A 1 11 ? 15.008 -9.618 4.741 1.00 0.00 11 ARG A C 13
ATOM 17967 O O . ARG A 1 11 ? 15.596 -10.699 4.708 1.00 0.00 11 ARG A O 13
ATOM 17988 N N . PHE A 1 12 ? 13.884 -9.386 4.071 1.00 0.00 12 PHE A N 13
ATOM 17989 C CA . PHE A 1 12 ? 13.263 -10.411 3.241 1.00 0.00 12 PHE A CA 13
ATOM 17990 C C . PHE A 1 12 ? 12.697 -9.805 1.960 1.00 0.00 12 PHE A C 13
ATOM 17991 O O . PHE A 1 12 ? 11.766 -9.000 1.997 1.00 0.00 12 PHE A O 13
ATOM 18008 N N . THR A 1 13 ? 13.268 -10.198 0.825 1.00 0.00 13 THR A N 13
ATOM 18009 C CA . THR A 1 13 ? 12.823 -9.693 -0.468 1.00 0.00 13 THR A CA 13
ATOM 18010 C C . THR A 1 13 ? 11.936 -10.709 -1.179 1.00 0.00 13 THR A C 13
ATOM 18011 O O . THR A 1 13 ? 11.983 -11.903 -0.883 1.00 0.00 13 THR A O 13
ATOM 18022 N N . TRP A 1 14 ? 11.130 -10.228 -2.118 1.00 0.00 14 TRP A N 13
ATOM 18023 C CA . TRP A 1 14 ? 10.232 -11.095 -2.872 1.00 0.00 14 TRP A CA 13
ATOM 18024 C C . TRP A 1 14 ? 10.753 -11.319 -4.288 1.00 0.00 14 TRP A C 13
ATOM 18025 O O . TRP A 1 14 ? 11.112 -10.369 -4.984 1.00 0.00 14 TRP A O 13
ATOM 18046 N N . ARG A 1 15 ? 10.791 -12.579 -4.708 1.00 0.00 15 ARG A N 13
ATOM 18047 C CA . ARG A 1 15 ? 11.269 -12.926 -6.041 1.00 0.00 15 ARG A CA 13
ATOM 18048 C C . ARG A 1 15 ? 10.130 -12.880 -7.056 1.00 0.00 15 ARG A C 13
ATOM 18049 O O . ARG A 1 15 ? 8.974 -13.137 -6.720 1.00 0.00 15 ARG A O 13
ATOM 18070 N N . LYS A 1 16 ? 10.465 -12.551 -8.299 1.00 0.00 16 LYS A N 13
ATOM 18071 C CA . LYS A 1 16 ? 9.472 -12.471 -9.364 1.00 0.00 16 LYS A CA 13
ATOM 18072 C C . LYS A 1 16 ? 8.717 -13.789 -9.502 1.00 0.00 16 LYS A C 13
ATOM 18073 O O . LYS A 1 16 ? 7.554 -13.808 -9.904 1.00 0.00 16 LYS A O 13
ATOM 18092 N N . GLU A 1 17 ? 9.386 -14.888 -9.167 1.00 0.00 17 GLU A N 13
ATOM 18093 C CA . GLU A 1 17 ? 8.776 -16.210 -9.254 1.00 0.00 17 GLU A CA 13
ATOM 18094 C C . GLU A 1 17 ? 7.693 -16.380 -8.193 1.00 0.00 17 GLU A C 13
ATOM 18095 O O . GLU A 1 17 ? 6.598 -16.866 -8.480 1.00 0.00 17 GLU A O 13
ATOM 18107 N N . CYS A 1 18 ? 8.007 -15.978 -6.966 1.00 0.00 18 CYS A N 13
ATOM 18108 C CA . CYS A 1 18 ? 7.062 -16.088 -5.860 1.00 0.00 18 CYS A CA 13
ATOM 18109 C C . CYS A 1 18 ? 5.952 -15.050 -5.989 1.00 0.00 18 CYS A C 13
ATOM 18110 O O . CYS A 1 18 ? 4.840 -15.251 -5.500 1.00 0.00 18 CYS A O 13
ATOM 18118 N N . LEU A 1 19 ? 6.261 -13.940 -6.649 1.00 0.00 19 LEU A N 13
ATOM 18119 C CA . LEU A 1 19 ? 5.290 -12.868 -6.842 1.00 0.00 19 LEU A CA 13
ATOM 18120 C C . LEU A 1 19 ? 4.227 -13.273 -7.858 1.00 0.00 19 LEU A C 13
ATOM 18121 O O . LEU A 1 19 ? 3.039 -13.016 -7.664 1.00 0.00 19 LEU A O 13
ATOM 18137 N N . ALA A 1 20 ? 4.662 -13.910 -8.940 1.00 0.00 20 ALA A N 13
ATOM 18138 C CA . ALA A 1 20 ? 3.748 -14.354 -9.985 1.00 0.00 20 ALA A CA 13
ATOM 18139 C C . ALA A 1 20 ? 2.730 -15.348 -9.437 1.00 0.00 20 ALA A C 13
ATOM 18140 O O . ALA A 1 20 ? 1.544 -15.281 -9.762 1.00 0.00 20 ALA A O 13
ATOM 18147 N N . VAL A 1 21 ? 3.200 -16.271 -8.603 1.00 0.00 21 VAL A N 13
ATOM 18148 C CA . VAL A 1 21 ? 2.330 -17.279 -8.009 1.00 0.00 21 VAL A CA 13
ATOM 18149 C C . VAL A 1 21 ? 1.357 -16.650 -7.017 1.00 0.00 21 VAL A C 13
ATOM 18150 O O . VAL A 1 21 ? 0.179 -17.002 -6.981 1.00 0.00 21 VAL A O 13
ATOM 18163 N N . MET A 1 22 ? 1.860 -15.719 -6.214 1.00 0.00 22 MET A N 13
ATOM 18164 C CA . MET A 1 22 ? 1.035 -15.039 -5.222 1.00 0.00 22 MET A CA 13
ATOM 18165 C C . MET A 1 22 ? -0.112 -14.288 -5.891 1.00 0.00 22 MET A C 13
ATOM 18166 O O . MET A 1 22 ? -1.247 -14.319 -5.415 1.00 0.00 22 MET A O 13
ATOM 18180 N N . GLU A 1 23 ? 0.192 -13.615 -6.996 1.00 0.00 23 GLU A N 13
ATOM 18181 C CA . GLU A 1 23 ? -0.814 -12.855 -7.729 1.00 0.00 23 GLU A CA 13
ATOM 18182 C C . GLU A 1 23 ? -1.898 -13.778 -8.280 1.00 0.00 23 GLU A C 13
ATOM 18183 O O . GLU A 1 23 ? -3.078 -13.429 -8.294 1.00 0.00 23 GLU A O 13
ATOM 18195 N N . SER A 1 24 ? -1.487 -14.958 -8.734 1.00 0.00 24 SER A N 13
ATOM 18196 C CA . SER A 1 24 ? -2.420 -15.930 -9.291 1.00 0.00 24 SER A CA 13
ATOM 18197 C C . SER A 1 24 ? -3.479 -16.317 -8.263 1.00 0.00 24 SER A C 13
ATOM 18198 O O . SER A 1 24 ? -4.678 -16.261 -8.539 1.00 0.00 24 SER A O 13
ATOM 18206 N N . TYR A 1 25 ? -3.028 -16.708 -7.076 1.00 0.00 25 TYR A N 13
ATOM 18207 C CA . TYR A 1 25 ? -3.935 -17.107 -6.007 1.00 0.00 25 TYR A CA 13
ATOM 18208 C C . TYR A 1 25 ? -4.802 -15.933 -5.562 1.00 0.00 25 TYR A C 13
ATOM 18209 O O . TYR A 1 25 ? -5.967 -16.106 -5.203 1.00 0.00 25 TYR A O 13
ATOM 18227 N N . PHE A 1 26 ? -4.224 -14.736 -5.589 1.00 0.00 26 PHE A N 13
ATOM 18228 C CA . PHE A 1 26 ? -4.942 -13.532 -5.188 1.00 0.00 26 PHE A CA 13
ATOM 18229 C C . PHE A 1 26 ? -6.085 -13.233 -6.154 1.00 0.00 26 PHE A C 13
ATOM 18230 O O . PHE A 1 26 ? -7.135 -12.731 -5.754 1.00 0.00 26 PHE A O 13
ATOM 18247 N N . ASN A 1 27 ? -5.871 -13.544 -7.428 1.00 0.00 27 ASN A N 13
ATOM 18248 C CA . ASN A 1 27 ? -6.882 -13.308 -8.453 1.00 0.00 27 ASN A CA 13
ATOM 18249 C C . ASN A 1 27 ? -8.099 -14.201 -8.232 1.00 0.00 27 ASN A C 13
ATOM 18250 O O . ASN A 1 27 ? -9.234 -13.790 -8.470 1.00 0.00 27 ASN A O 13
ATOM 18261 N N . GLU A 1 28 ? -7.853 -15.425 -7.774 1.00 0.00 28 GLU A N 13
ATOM 18262 C CA . GLU A 1 28 ? -8.930 -16.375 -7.521 1.00 0.00 28 GLU A CA 13
ATOM 18263 C C . GLU A 1 28 ? -9.542 -16.150 -6.142 1.00 0.00 28 GLU A C 13
ATOM 18264 O O . GLU A 1 28 ? -10.740 -16.347 -5.943 1.00 0.00 28 GLU A O 13
ATOM 18276 N N . ASN A 1 29 ? -8.710 -15.735 -5.192 1.00 0.00 29 ASN A N 13
ATOM 18277 C CA . ASN A 1 29 ? -9.168 -15.484 -3.830 1.00 0.00 29 ASN A CA 13
ATOM 18278 C C . ASN A 1 29 ? -8.269 -14.468 -3.133 1.00 0.00 29 ASN A C 13
ATOM 18279 O O . ASN A 1 29 ? -7.060 -14.667 -3.024 1.00 0.00 29 ASN A O 13
ATOM 18290 N N . GLN A 1 30 ? -8.870 -13.380 -2.661 1.00 0.00 30 GLN A N 13
ATOM 18291 C CA . GLN A 1 30 ? -8.123 -12.333 -1.974 1.00 0.00 30 GLN A CA 13
ATOM 18292 C C . GLN A 1 30 ? -7.510 -12.860 -0.681 1.00 0.00 30 GLN A C 13
ATOM 18293 O O . GLN A 1 30 ? -6.341 -12.610 -0.389 1.00 0.00 30 GLN A O 13
ATOM 18307 N N . TYR A 1 31 ? -8.308 -13.591 0.091 1.00 0.00 31 TYR A N 13
ATOM 18308 C CA . TYR A 1 31 ? -7.845 -14.151 1.355 1.00 0.00 31 TYR A CA 13
ATOM 18309 C C . TYR A 1 31 ? -7.754 -15.672 1.275 1.00 0.00 31 TYR A C 13
ATOM 18310 O O . TYR A 1 31 ? -8.731 -16.391 1.485 1.00 0.00 31 TYR A O 13
ATOM 18328 N N . PRO A 1 32 ? -6.550 -16.176 0.965 1.00 0.00 32 PRO A N 13
ATOM 18329 C CA . PRO A 1 32 ? -6.300 -17.616 0.851 1.00 0.00 32 PRO A CA 13
ATOM 18330 C C . PRO A 1 32 ? -6.356 -18.323 2.201 1.00 0.00 32 PRO A C 13
ATOM 18331 O O . PRO A 1 32 ? -5.627 -17.970 3.128 1.00 0.00 32 PRO A O 13
ATOM 18342 N N . ASP A 1 33 ? -7.226 -19.321 2.305 1.00 0.00 33 ASP A N 13
ATOM 18343 C CA . ASP A 1 33 ? -7.376 -20.079 3.542 1.00 0.00 33 ASP A CA 13
ATOM 18344 C C . ASP A 1 33 ? -6.028 -20.609 4.022 1.00 0.00 33 ASP A C 13
ATOM 18345 O O . ASP A 1 33 ? -5.010 -20.439 3.352 1.00 0.00 33 ASP A O 13
ATOM 18354 N N . GLU A 1 34 ? -6.031 -21.251 5.186 1.00 0.00 34 GLU A N 13
ATOM 18355 C CA . GLU A 1 34 ? -4.808 -21.804 5.755 1.00 0.00 34 GLU A CA 13
ATOM 18356 C C . GLU A 1 34 ? -4.133 -22.756 4.773 1.00 0.00 34 GLU A C 13
ATOM 18357 O O . GLU A 1 34 ? -2.948 -22.617 4.472 1.00 0.00 34 GLU A O 13
ATOM 18369 N N . ALA A 1 35 ? -4.896 -23.725 4.278 1.00 0.00 35 ALA A N 13
ATOM 18370 C CA . ALA A 1 35 ? -4.373 -24.700 3.329 1.00 0.00 35 ALA A CA 13
ATOM 18371 C C . ALA A 1 35 ? -3.977 -24.032 2.016 1.00 0.00 35 ALA A C 13
ATOM 18372 O O . ALA A 1 35 ? -2.979 -24.399 1.396 1.00 0.00 35 ALA A O 13
ATOM 18379 N N . LYS A 1 36 ? -4.766 -23.048 1.598 1.00 0.00 36 LYS A N 13
ATOM 18380 C CA . LYS A 1 36 ? -4.499 -22.327 0.359 1.00 0.00 36 LYS A CA 13
ATOM 18381 C C . LYS A 1 36 ? -3.162 -21.596 0.432 1.00 0.00 36 LYS A C 13
ATOM 18382 O O . LYS A 1 36 ? -2.406 -21.567 -0.539 1.00 0.00 36 LYS A O 13
ATOM 18401 N N . ARG A 1 37 ? -2.876 -21.009 1.590 1.00 0.00 37 ARG A N 13
ATOM 18402 C CA . ARG A 1 37 ? -1.630 -20.279 1.789 1.00 0.00 37 ARG A CA 13
ATOM 18403 C C . ARG A 1 37 ? -0.428 -21.209 1.652 1.00 0.00 37 ARG A C 13
ATOM 18404 O O . ARG A 1 37 ? 0.590 -20.839 1.068 1.00 0.00 37 ARG A O 13
ATOM 18425 N N . GLU A 1 38 ? -0.554 -22.416 2.195 1.00 0.00 38 GLU A N 13
ATOM 18426 C CA . GLU A 1 38 ? 0.523 -23.397 2.134 1.00 0.00 38 GLU A CA 13
ATOM 18427 C C . GLU A 1 38 ? 0.717 -23.904 0.708 1.00 0.00 38 GLU A C 13
ATOM 18428 O O . GLU A 1 38 ? 1.845 -24.090 0.253 1.00 0.00 38 GLU A O 13
ATOM 18440 N N . GLU A 1 39 ? -0.392 -24.125 0.009 1.00 0.00 39 GLU A N 13
ATOM 18441 C CA . GLU A 1 39 ? -0.344 -24.612 -1.365 1.00 0.00 39 GLU A CA 13
ATOM 18442 C C . GLU A 1 39 ? 0.363 -23.611 -2.273 1.00 0.00 39 GLU A C 13
ATOM 18443 O O . GLU A 1 39 ? 1.215 -23.983 -3.080 1.00 0.00 39 GLU A O 13
ATOM 18455 N N . ILE A 1 40 ? 0.004 -22.339 -2.134 1.00 0.00 40 ILE A N 13
ATOM 18456 C CA . ILE A 1 40 ? 0.605 -21.284 -2.941 1.00 0.00 40 ILE A CA 13
ATOM 18457 C C . ILE A 1 40 ? 2.047 -21.025 -2.521 1.00 0.00 40 ILE A C 13
ATOM 18458 O O . ILE A 1 40 ? 2.918 -20.799 -3.361 1.00 0.00 40 ILE A O 13
ATOM 18474 N N . ALA A 1 41 ? 2.293 -21.060 -1.216 1.00 0.00 41 ALA A N 13
ATOM 18475 C CA . ALA A 1 41 ? 3.631 -20.833 -0.684 1.00 0.00 41 ALA A CA 13
ATOM 18476 C C . ALA A 1 41 ? 4.598 -21.917 -1.149 1.00 0.00 41 ALA A C 13
ATOM 18477 O O . ALA A 1 41 ? 5.733 -21.628 -1.528 1.00 0.00 41 ALA A O 13
ATOM 18484 N N . ASN A 1 42 ? 4.142 -23.164 -1.117 1.00 0.00 42 ASN A N 13
ATOM 18485 C CA . ASN A 1 42 ? 4.968 -24.292 -1.534 1.00 0.00 42 ASN A CA 13
ATOM 18486 C C . ASN A 1 42 ? 5.433 -24.120 -2.977 1.00 0.00 42 ASN A C 13
ATOM 18487 O O . ASN A 1 42 ? 6.584 -24.402 -3.306 1.00 0.00 42 ASN A O 13
ATOM 18498 N N . ALA A 1 43 ? 4.529 -23.656 -3.833 1.00 0.00 43 ALA A N 13
ATOM 18499 C CA . ALA A 1 43 ? 4.846 -23.444 -5.240 1.00 0.00 43 ALA A CA 13
ATOM 18500 C C . ALA A 1 43 ? 5.944 -22.398 -5.404 1.00 0.00 43 ALA A C 13
ATOM 18501 O O . ALA A 1 43 ? 6.820 -22.533 -6.259 1.00 0.00 43 ALA A O 13
ATOM 18508 N N . CYS A 1 44 ? 5.890 -21.358 -4.580 1.00 0.00 44 CYS A N 13
ATOM 18509 C CA . CYS A 1 44 ? 6.880 -20.287 -4.634 1.00 0.00 44 CYS A CA 13
ATOM 18510 C C . CYS A 1 44 ? 8.271 -20.816 -4.299 1.00 0.00 44 CYS A C 13
ATOM 18511 O O . CYS A 1 44 ? 9.263 -20.407 -4.901 1.00 0.00 44 CYS A O 13
ATOM 18519 N N . ASN A 1 45 ? 8.336 -21.726 -3.333 1.00 0.00 45 ASN A N 13
ATOM 18520 C CA . ASN A 1 45 ? 9.606 -22.308 -2.915 1.00 0.00 45 ASN A CA 13
ATOM 18521 C C . ASN A 1 45 ? 10.188 -23.190 -4.016 1.00 0.00 45 ASN A C 13
ATOM 18522 O O . ASN A 1 45 ? 11.404 -23.264 -4.188 1.00 0.00 45 ASN A O 13
ATOM 18533 N N . ALA A 1 46 ? 9.310 -23.855 -4.760 1.00 0.00 46 ALA A N 13
ATOM 18534 C CA . ALA A 1 46 ? 9.737 -24.729 -5.846 1.00 0.00 46 ALA A CA 13
ATOM 18535 C C . ALA A 1 46 ? 10.273 -23.920 -7.023 1.00 0.00 46 ALA A C 13
ATOM 18536 O O . ALA A 1 46 ? 11.344 -24.215 -7.555 1.00 0.00 46 ALA A O 13
ATOM 18543 N N . VAL A 1 47 ? 9.522 -22.900 -7.425 1.00 0.00 47 VAL A N 13
ATOM 18544 C CA . VAL A 1 47 ? 9.923 -22.048 -8.539 1.00 0.00 47 VAL A CA 13
ATOM 18545 C C . VAL A 1 47 ? 11.282 -21.408 -8.280 1.00 0.00 47 VAL A C 13
ATOM 18546 O O . VAL A 1 47 ? 11.959 -20.968 -9.209 1.00 0.00 47 VAL A O 13
ATOM 18559 N N . ILE A 1 48 ? 11.675 -21.359 -7.012 1.00 0.00 48 ILE A N 13
ATOM 18560 C CA . ILE A 1 48 ? 12.954 -20.773 -6.630 1.00 0.00 48 ILE A CA 13
ATOM 18561 C C . ILE A 1 48 ? 13.977 -21.855 -6.302 1.00 0.00 48 ILE A C 13
ATOM 18562 O O . ILE A 1 48 ? 15.183 -21.636 -6.414 1.00 0.00 48 ILE A O 13
ATOM 18578 N N . GLN A 1 49 ? 13.487 -23.022 -5.897 1.00 0.00 49 GLN A N 13
ATOM 18579 C CA . GLN A 1 49 ? 14.360 -24.139 -5.554 1.00 0.00 49 GLN A CA 13
ATOM 18580 C C . GLN A 1 49 ? 15.184 -24.577 -6.760 1.00 0.00 49 GLN A C 13
ATOM 18581 O O . GLN A 1 49 ? 14.637 -24.975 -7.788 1.00 0.00 49 GLN A O 13
ATOM 18595 N N . LYS A 1 50 ? 16.504 -24.500 -6.627 1.00 0.00 50 LYS A N 13
ATOM 18596 C CA . LYS A 1 50 ? 17.406 -24.889 -7.705 1.00 0.00 50 LYS A CA 13
ATOM 18597 C C . LYS A 1 50 ? 18.083 -26.220 -7.394 1.00 0.00 50 LYS A C 13
ATOM 18598 O O . LYS A 1 50 ? 18.284 -26.586 -6.236 1.00 0.00 50 LYS A O 13
ATOM 18617 N N . PRO A 1 51 ? 18.446 -26.962 -8.451 1.00 0.00 51 PRO A N 13
ATOM 18618 C CA . PRO A 1 51 ? 19.108 -28.263 -8.316 1.00 0.00 51 PRO A CA 13
ATOM 18619 C C . PRO A 1 51 ? 20.535 -28.135 -7.792 1.00 0.00 51 PRO A C 13
ATOM 18620 O O . PRO A 1 51 ? 21.325 -27.343 -8.303 1.00 0.00 51 PRO A O 13
ATOM 18631 N N . GLY A 1 52 ? 20.857 -28.921 -6.769 1.00 0.00 52 GLY A N 13
ATOM 18632 C CA . GLY A 1 52 ? 22.189 -28.881 -6.194 1.00 0.00 52 GLY A CA 13
ATOM 18633 C C . GLY A 1 52 ? 22.400 -27.671 -5.306 1.00 0.00 52 GLY A C 13
ATOM 18634 O O . GLY A 1 52 ? 23.531 -27.347 -4.943 1.00 0.00 52 GLY A O 13
ATOM 18638 N N . LYS A 1 53 ? 21.309 -26.998 -4.956 1.00 0.00 53 LYS A N 13
ATOM 18639 C CA . LYS A 1 53 ? 21.379 -25.815 -4.106 1.00 0.00 53 LYS A CA 13
ATOM 18640 C C . LYS A 1 53 ? 20.468 -25.965 -2.892 1.00 0.00 53 LYS A C 13
ATOM 18641 O O . LYS A 1 53 ? 19.546 -26.781 -2.890 1.00 0.00 53 LYS A O 13
ATOM 18660 N N . LYS A 1 54 ? 20.730 -25.170 -1.859 1.00 0.00 54 LYS A N 13
ATOM 18661 C CA . LYS A 1 54 ? 19.933 -25.211 -0.639 1.00 0.00 54 LYS A CA 13
ATOM 18662 C C . LYS A 1 54 ? 19.166 -23.907 -0.447 1.00 0.00 54 LYS A C 13
ATOM 18663 O O . LYS A 1 54 ? 19.750 -22.823 -0.459 1.00 0.00 54 LYS A O 13
ATOM 18682 N N . LEU A 1 55 ? 17.854 -24.019 -0.268 1.00 0.00 55 LEU A N 13
ATOM 18683 C CA . LEU A 1 55 ? 17.006 -22.848 -0.071 1.00 0.00 55 LEU A CA 13
ATOM 18684 C C . LEU A 1 55 ? 17.225 -22.244 1.313 1.00 0.00 55 LEU A C 13
ATOM 18685 O O . LEU A 1 55 ? 17.356 -22.965 2.302 1.00 0.00 55 LEU A O 13
ATOM 18701 N N . SER A 1 56 ? 17.261 -20.917 1.374 1.00 0.00 56 SER A N 13
ATOM 18702 C CA . SER A 1 56 ? 17.465 -20.215 2.636 1.00 0.00 56 SER A CA 13
ATOM 18703 C C . SER A 1 56 ? 16.177 -19.541 3.098 1.00 0.00 56 SER A C 13
ATOM 18704 O O . SER A 1 56 ? 15.273 -19.292 2.300 1.00 0.00 56 SER A O 13
ATOM 18712 N N . ASP A 1 57 ? 16.100 -19.248 4.391 1.00 0.00 57 ASP A N 13
ATOM 18713 C CA . ASP A 1 57 ? 14.924 -18.602 4.961 1.00 0.00 57 ASP A CA 13
ATOM 18714 C C . ASP A 1 57 ? 14.651 -17.268 4.274 1.00 0.00 57 ASP A C 13
ATOM 18715 O O . ASP A 1 57 ? 13.527 -16.764 4.297 1.00 0.00 57 ASP A O 13
ATOM 18724 N N . LEU A 1 58 ? 15.686 -16.699 3.665 1.00 0.00 58 LEU A N 13
ATOM 18725 C CA . LEU A 1 58 ? 15.558 -15.422 2.972 1.00 0.00 58 LEU A CA 13
ATOM 18726 C C . LEU A 1 58 ? 14.756 -15.579 1.684 1.00 0.00 58 LEU A C 13
ATOM 18727 O O . LEU A 1 58 ? 14.015 -14.678 1.290 1.00 0.00 58 LEU A O 13
ATOM 18743 N N . GLU A 1 59 ? 14.907 -16.729 1.035 1.00 0.00 59 GLU A N 13
ATOM 18744 C CA . GLU A 1 59 ? 14.194 -17.003 -0.207 1.00 0.00 59 GLU A CA 13
ATOM 18745 C C . GLU A 1 59 ? 13.038 -17.970 0.031 1.00 0.00 59 GLU A C 13
ATOM 18746 O O . GLU A 1 59 ? 12.225 -18.214 -0.862 1.00 0.00 59 GLU A O 13
ATOM 18758 N N . ARG A 1 60 ? 12.971 -18.517 1.240 1.00 0.00 60 ARG A N 13
ATOM 18759 C CA . ARG A 1 60 ? 11.917 -19.459 1.595 1.00 0.00 60 ARG A CA 13
ATOM 18760 C C . ARG A 1 60 ? 10.575 -18.745 1.733 1.00 0.00 60 ARG A C 13
ATOM 18761 O O . ARG A 1 60 ? 10.483 -17.689 2.358 1.00 0.00 60 ARG A O 13
ATOM 18782 N N . VAL A 1 61 ? 9.536 -19.330 1.144 1.00 0.00 61 VAL A N 13
ATOM 18783 C CA . VAL A 1 61 ? 8.199 -18.751 1.201 1.00 0.00 61 VAL A CA 13
ATOM 18784 C C . VAL A 1 61 ? 7.269 -19.601 2.058 1.00 0.00 61 VAL A C 13
ATOM 18785 O O . VAL A 1 61 ? 6.759 -20.629 1.610 1.00 0.00 61 VAL A O 13
ATOM 18798 N N . THR A 1 62 ? 7.049 -19.166 3.295 1.00 0.00 62 THR A N 13
ATOM 18799 C CA . THR A 1 62 ? 6.180 -19.887 4.216 1.00 0.00 62 THR A CA 13
ATOM 18800 C C . THR A 1 62 ? 4.756 -19.344 4.167 1.00 0.00 62 THR A C 13
ATOM 18801 O O . THR A 1 62 ? 4.485 -18.344 3.503 1.00 0.00 62 THR A O 13
ATOM 18812 N N . SER A 1 63 ? 3.849 -20.010 4.875 1.00 0.00 63 SER A N 13
ATOM 18813 C CA . SER A 1 63 ? 2.451 -19.596 4.909 1.00 0.00 63 SER A CA 13
ATOM 18814 C C . SER A 1 63 ? 2.317 -18.182 5.465 1.00 0.00 63 SER A C 13
ATOM 18815 O O . SER A 1 63 ? 1.484 -17.399 5.007 1.00 0.00 63 SER A O 13
ATOM 18823 N N . LEU A 1 64 ? 3.143 -17.861 6.455 1.00 0.00 64 LEU A N 13
ATOM 18824 C CA . LEU A 1 64 ? 3.118 -16.541 7.074 1.00 0.00 64 LEU A CA 13
ATOM 18825 C C . LEU A 1 64 ? 3.564 -15.467 6.087 1.00 0.00 64 LEU A C 13
ATOM 18826 O O . LEU A 1 64 ? 2.967 -14.393 6.010 1.00 0.00 64 LEU A O 13
ATOM 18842 N N . LYS A 1 65 ? 4.615 -15.766 5.331 1.00 0.00 65 LYS A N 13
ATOM 18843 C CA . LYS A 1 65 ? 5.140 -14.828 4.345 1.00 0.00 65 LYS A CA 13
ATOM 18844 C C . LYS A 1 65 ? 4.090 -14.508 3.287 1.00 0.00 65 LYS A C 13
ATOM 18845 O O . LYS A 1 65 ? 3.963 -13.364 2.851 1.00 0.00 65 LYS A O 13
ATOM 18864 N N . VAL A 1 66 ? 3.339 -15.525 2.878 1.00 0.00 66 VAL A N 13
ATOM 18865 C CA . VAL A 1 66 ? 2.298 -15.351 1.872 1.00 0.00 66 VAL A CA 13
ATOM 18866 C C . VAL A 1 66 ? 1.169 -14.471 2.396 1.00 0.00 66 VAL A C 13
ATOM 18867 O O . VAL A 1 66 ? 0.644 -13.621 1.676 1.00 0.00 66 VAL A O 13
ATOM 18880 N N . TYR A 1 67 ? 0.799 -14.681 3.655 1.00 0.00 67 TYR A N 13
ATOM 18881 C CA . TYR A 1 67 ? -0.270 -13.907 4.276 1.00 0.00 67 TYR A CA 13
ATOM 18882 C C . TYR A 1 67 ? 0.128 -12.441 4.416 1.00 0.00 67 TYR A C 13
ATOM 18883 O O . TYR A 1 67 ? -0.695 -11.544 4.245 1.00 0.00 67 TYR A O 13
ATOM 18901 N N . ASN A 1 68 ? 1.399 -12.208 4.728 1.00 0.00 68 ASN A N 13
ATOM 18902 C CA . ASN A 1 68 ? 1.909 -10.851 4.891 1.00 0.00 68 ASN A CA 13
ATOM 18903 C C . ASN A 1 68 ? 1.832 -10.079 3.577 1.00 0.00 68 ASN A C 13
ATOM 18904 O O . ASN A 1 68 ? 1.433 -8.915 3.552 1.00 0.00 68 ASN A O 13
ATOM 18915 N N . TRP A 1 69 ? 2.215 -10.736 2.489 1.00 0.00 69 TRP A N 13
ATOM 18916 C CA . TRP A 1 69 ? 2.189 -10.112 1.171 1.00 0.00 69 TRP A CA 13
ATOM 18917 C C . TRP A 1 69 ? 0.755 -9.898 0.698 1.00 0.00 69 TRP A C 13
ATOM 18918 O O . TRP A 1 69 ? 0.429 -8.860 0.123 1.00 0.00 69 TRP A O 13
ATOM 18939 N N . PHE A 1 70 ? -0.098 -10.887 0.944 1.00 0.00 70 PHE A N 13
ATOM 18940 C CA . PHE A 1 70 ? -1.498 -10.807 0.542 1.00 0.00 70 PHE A CA 13
ATOM 18941 C C . PHE A 1 70 ? -2.231 -9.732 1.338 1.00 0.00 70 PHE A C 13
ATOM 18942 O O . PHE A 1 70 ? -2.930 -8.893 0.771 1.00 0.00 70 PHE A O 13
ATOM 18959 N N . ALA A 1 71 ? -2.067 -9.764 2.657 1.00 0.00 71 ALA A N 13
ATOM 18960 C CA . ALA A 1 71 ? -2.711 -8.793 3.531 1.00 0.00 71 ALA A CA 13
ATOM 18961 C C . ALA A 1 71 ? -2.218 -7.380 3.240 1.00 0.00 71 ALA A C 13
ATOM 18962 O O . ALA A 1 71 ? -2.958 -6.409 3.394 1.00 0.00 71 ALA A O 13
ATOM 18969 N N . ASN A 1 72 ? -0.961 -7.272 2.819 1.00 0.00 72 ASN A N 13
ATOM 18970 C CA . ASN A 1 72 ? -0.368 -5.976 2.508 1.00 0.00 72 ASN A CA 13
ATOM 18971 C C . ASN A 1 72 ? -0.895 -5.442 1.179 1.00 0.00 72 ASN A C 13
ATOM 18972 O O . ASN A 1 72 ? -1.070 -4.236 1.009 1.00 0.00 72 ASN A O 13
ATOM 18983 N N . ARG A 1 73 ? -1.146 -6.349 0.241 1.00 0.00 73 ARG A N 13
ATOM 18984 C CA . ARG A 1 73 ? -1.651 -5.970 -1.073 1.00 0.00 73 ARG A CA 13
ATOM 18985 C C . ARG A 1 73 ? -3.094 -5.481 -0.980 1.00 0.00 73 ARG A C 13
ATOM 18986 O O . ARG A 1 73 ? -3.461 -4.480 -1.596 1.00 0.00 73 ARG A O 13
ATOM 19007 N N . ARG A 1 74 ? -3.906 -6.193 -0.206 1.00 0.00 74 ARG A N 13
ATOM 19008 C CA . ARG A 1 74 ? -5.308 -5.833 -0.034 1.00 0.00 74 ARG A CA 13
ATOM 19009 C C . ARG A 1 74 ? -5.441 -4.434 0.561 1.00 0.00 74 ARG A C 13
ATOM 19010 O O . ARG A 1 74 ? -6.266 -3.635 0.119 1.00 0.00 74 ARG A O 13
ATOM 19031 N N . LYS A 1 75 ? -4.622 -4.144 1.566 1.00 0.00 75 LYS A N 13
ATOM 19032 C CA . LYS A 1 75 ? -4.646 -2.842 2.222 1.00 0.00 75 LYS A CA 13
ATOM 19033 C C . LYS A 1 75 ? -4.087 -1.760 1.304 1.00 0.00 75 LYS A C 13
ATOM 19034 O O . LYS A 1 75 ? -4.522 -0.610 1.350 1.00 0.00 75 LYS A O 13
ATOM 19053 N N . GLU A 1 76 ? -3.123 -2.137 0.470 1.00 0.00 76 GLU A N 13
ATOM 19054 C CA . GLU A 1 76 ? -2.507 -1.198 -0.460 1.00 0.00 76 GLU A CA 13
ATOM 19055 C C . GLU A 1 76 ? -3.486 -0.799 -1.560 1.00 0.00 76 GLU A C 13
ATOM 19056 O O . GLU A 1 76 ? -3.542 0.363 -1.963 1.00 0.00 76 GLU A O 13
ATOM 19068 N N . ILE A 1 77 ? -4.255 -1.770 -2.040 1.00 0.00 77 ILE A N 13
ATOM 19069 C CA . ILE A 1 77 ? -5.232 -1.521 -3.092 1.00 0.00 77 ILE A CA 13
ATOM 19070 C C . ILE A 1 77 ? -6.429 -0.742 -2.557 1.00 0.00 77 ILE A C 13
ATOM 19071 O O . ILE A 1 77 ? -6.934 0.170 -3.212 1.00 0.00 77 ILE A O 13
ATOM 19087 N N . LYS A 1 78 ? -6.879 -1.107 -1.362 1.00 0.00 78 LYS A N 13
ATOM 19088 C CA . LYS A 1 78 ? -8.015 -0.442 -0.735 1.00 0.00 78 LYS A CA 13
ATOM 19089 C C . LYS A 1 78 ? -7.665 0.993 -0.357 1.00 0.00 78 LYS A C 13
ATOM 19090 O O . LYS A 1 78 ? -8.502 1.891 -0.449 1.00 0.00 78 LYS A O 13
ATOM 19109 N N . ARG A 1 79 ? -6.423 1.202 0.067 1.00 0.00 79 ARG A N 13
ATOM 19110 C CA . ARG A 1 79 ? -5.962 2.529 0.458 1.00 0.00 79 ARG A CA 13
ATOM 19111 C C . ARG A 1 79 ? -5.982 3.484 -0.732 1.00 0.00 79 ARG A C 13
ATOM 19112 O O . ARG A 1 79 ? -6.373 4.645 -0.603 1.00 0.00 79 ARG A O 13
ATOM 19133 N N . ARG A 1 80 ? -5.558 2.988 -1.890 1.00 0.00 80 ARG A N 13
ATOM 19134 C CA . ARG A 1 80 ? -5.526 3.798 -3.102 1.00 0.00 80 ARG A CA 13
ATOM 19135 C C . ARG A 1 80 ? -6.939 4.085 -3.602 1.00 0.00 80 ARG A C 13
ATOM 19136 O O . ARG A 1 80 ? -7.207 5.151 -4.156 1.00 0.00 80 ARG A O 13
ATOM 19157 N N . ALA A 1 81 ? -7.838 3.127 -3.402 1.00 0.00 81 ALA A N 13
ATOM 19158 C CA . ALA A 1 81 ? -9.223 3.277 -3.831 1.00 0.00 81 ALA A CA 13
ATOM 19159 C C . ALA A 1 81 ? -9.969 4.263 -2.939 1.00 0.00 81 ALA A C 13
ATOM 19160 O O . ALA A 1 81 ? -11.035 4.759 -3.302 1.00 0.00 81 ALA A O 13
ATOM 19167 N N . ASN A 1 82 ? -9.403 4.542 -1.769 1.00 0.00 82 ASN A N 13
ATOM 19168 C CA . ASN A 1 82 ? -10.017 5.468 -0.825 1.00 0.00 82 ASN A CA 13
ATOM 19169 C C . ASN A 1 82 ? -9.664 6.912 -1.171 1.00 0.00 82 ASN A C 13
ATOM 19170 O O . ASN A 1 82 ? -10.408 7.838 -0.846 1.00 0.00 82 ASN A O 13
ATOM 19181 N N . ILE A 1 83 ? -8.527 7.095 -1.833 1.00 0.00 83 ILE A N 13
ATOM 19182 C CA . ILE A 1 83 ? -8.077 8.425 -2.225 1.00 0.00 83 ILE A CA 13
ATOM 19183 C C . ILE A 1 83 ? -8.639 8.816 -3.588 1.00 0.00 83 ILE A C 13
ATOM 19184 O O . ILE A 1 83 ? -7.908 9.283 -4.460 1.00 0.00 83 ILE A O 13
ATOM 19200 N N . ALA A 1 84 ? -9.942 8.622 -3.762 1.00 0.00 84 ALA A N 13
ATOM 19201 C CA . ALA A 1 84 ? -10.603 8.958 -5.017 1.00 0.00 84 ALA A CA 13
ATOM 19202 C C . ALA A 1 84 ? -10.780 10.466 -5.158 1.00 0.00 84 ALA A C 13
ATOM 19203 O O . ALA A 1 84 ? -11.895 10.980 -5.069 1.00 0.00 84 ALA A O 13
ATOM 19210 N N . ALA A 1 85 ? -9.674 11.169 -5.376 1.00 0.00 85 ALA A N 13
ATOM 19211 C CA . ALA A 1 85 ? -9.708 12.618 -5.531 1.00 0.00 85 ALA A CA 13
ATOM 19212 C C . ALA A 1 85 ? -9.532 13.019 -6.991 1.00 0.00 85 ALA A C 13
ATOM 19213 O O . ALA A 1 85 ? -8.856 12.331 -7.757 1.00 0.00 85 ALA A O 13
ATOM 19220 N N . ILE A 1 86 ? -10.146 14.134 -7.372 1.00 0.00 86 ILE A N 13
ATOM 19221 C CA . ILE A 1 86 ? -10.057 14.626 -8.741 1.00 0.00 86 ILE A CA 13
ATOM 19222 C C . ILE A 1 86 ? -8.770 15.413 -8.960 1.00 0.00 86 ILE A C 13
ATOM 19223 O O . ILE A 1 86 ? -8.757 16.419 -9.670 1.00 0.00 86 ILE A O 13
ATOM 19239 N N . LEU A 1 87 ? -7.687 14.949 -8.346 1.00 0.00 87 LEU A N 13
ATOM 19240 C CA . LEU A 1 87 ? -6.392 15.609 -8.475 1.00 0.00 87 LEU A CA 13
ATOM 19241 C C . LEU A 1 87 ? -5.555 14.955 -9.569 1.00 0.00 87 LEU A C 13
ATOM 19242 O O . LEU A 1 87 ? -4.648 14.173 -9.286 1.00 0.00 87 LEU A O 13
ATOM 19258 N N . GLU A 1 88 ? -5.864 15.284 -10.820 1.00 0.00 88 GLU A N 13
ATOM 19259 C CA . GLU A 1 88 ? -5.138 14.730 -11.956 1.00 0.00 88 GLU A CA 13
ATOM 19260 C C . GLU A 1 88 ? -4.446 15.834 -12.750 1.00 0.00 88 GLU A C 13
ATOM 19261 O O . GLU A 1 88 ? -4.829 17.002 -12.675 1.00 0.00 88 GLU A O 13
ATOM 19273 N N . SER A 1 89 ? -3.423 15.456 -13.511 1.00 0.00 89 SER A N 13
ATOM 19274 C CA . SER A 1 89 ? -2.674 16.414 -14.316 1.00 0.00 89 SER A CA 13
ATOM 19275 C C . SER A 1 89 ? -2.391 17.686 -13.523 1.00 0.00 89 SER A C 13
ATOM 19276 O O . SER A 1 89 ? -2.569 18.796 -14.025 1.00 0.00 89 SER A O 13
ATOM 19284 N N . SER A 1 90 ? -1.950 17.516 -12.281 1.00 0.00 90 SER A N 13
ATOM 19285 C CA . SER A 1 90 ? -1.646 18.650 -11.416 1.00 0.00 90 SER A CA 13
ATOM 19286 C C . SER A 1 90 ? -0.753 18.223 -10.254 1.00 0.00 90 SER A C 13
ATOM 19287 O O . SER A 1 90 ? -1.178 17.483 -9.369 1.00 0.00 90 SER A O 13
ATOM 19295 N N . GLY A 1 91 ? 0.489 18.698 -10.266 1.00 0.00 91 GLY A N 13
ATOM 19296 C CA . GLY A 1 91 ? 1.424 18.355 -9.210 1.00 0.00 91 GLY A CA 13
ATOM 19297 C C . GLY A 1 91 ? 2.660 17.654 -9.735 1.00 0.00 91 GLY A C 13
ATOM 19298 O O . GLY A 1 91 ? 2.602 16.875 -10.687 1.00 0.00 91 GLY A O 13
ATOM 19302 N N . PRO A 1 92 ? 3.814 17.930 -9.108 1.00 0.00 92 PRO A N 13
ATOM 19303 C CA . PRO A 1 92 ? 5.092 17.331 -9.501 1.00 0.00 92 PRO A CA 13
ATOM 19304 C C . PRO A 1 92 ? 5.159 15.843 -9.177 1.00 0.00 92 PRO A C 13
ATOM 19305 O O . PRO A 1 92 ? 4.447 15.357 -8.298 1.00 0.00 92 PRO A O 13
ATOM 19316 N N . SER A 1 93 ? 6.019 15.124 -9.891 1.00 0.00 93 SER A N 13
ATOM 19317 C CA . SER A 1 93 ? 6.177 13.690 -9.681 1.00 0.00 93 SER A CA 13
ATOM 19318 C C . SER A 1 93 ? 7.479 13.190 -10.299 1.00 0.00 93 SER A C 13
ATOM 19319 O O . SER A 1 93 ? 7.620 13.141 -11.521 1.00 0.00 93 SER A O 13
ATOM 19327 N N . SER A 1 94 ? 8.428 12.819 -9.446 1.00 0.00 94 SER A N 13
ATOM 19328 C CA . SER A 1 94 ? 9.721 12.326 -9.907 1.00 0.00 94 SER A CA 13
ATOM 19329 C C . SER A 1 94 ? 9.546 11.331 -11.050 1.00 0.00 94 SER A C 13
ATOM 19330 O O . SER A 1 94 ? 8.733 10.412 -10.970 1.00 0.00 94 SER A O 13
ATOM 19338 N N . GLY A 1 95 ? 10.317 11.524 -12.116 1.00 0.00 95 GLY A N 13
ATOM 19339 C CA . GLY A 1 95 ? 10.234 10.637 -13.262 1.00 0.00 95 GLY A CA 13
ATOM 19340 C C . GLY A 1 95 ? 9.876 11.371 -14.539 1.00 0.00 95 GLY A C 13
ATOM 19341 O O . GLY A 1 95 ? 10.698 11.484 -15.449 1.00 0.00 95 GLY A O 13
ATOM 19345 N N . GLY A 1 1 ? -5.974 -15.874 21.472 1.00 0.00 1 GLY A N 14
ATOM 19346 C CA . GLY A 1 1 ? -5.145 -15.337 22.536 1.00 0.00 1 GLY A CA 14
ATOM 19347 C C . GLY A 1 1 ? -3.848 -14.748 22.019 1.00 0.00 1 GLY A C 14
ATOM 19348 O O . GLY A 1 1 ? -3.528 -14.875 20.837 1.00 0.00 1 GLY A O 14
ATOM 19352 N N . SER A 1 2 ? -3.098 -14.101 22.906 1.00 0.00 2 SER A N 14
ATOM 19353 C CA . SER A 1 2 ? -1.830 -13.486 22.532 1.00 0.00 2 SER A CA 14
ATOM 19354 C C . SER A 1 2 ? -2.051 -12.344 21.544 1.00 0.00 2 SER A C 14
ATOM 19355 O O . SER A 1 2 ? -1.308 -12.195 20.574 1.00 0.00 2 SER A O 14
ATOM 19363 N N . SER A 1 3 ? -3.079 -11.540 21.799 1.00 0.00 3 SER A N 14
ATOM 19364 C CA . SER A 1 3 ? -3.401 -10.414 20.930 1.00 0.00 3 SER A CA 14
ATOM 19365 C C . SER A 1 3 ? -2.381 -9.292 21.095 1.00 0.00 3 SER A C 14
ATOM 19366 O O . SER A 1 3 ? -1.984 -8.957 22.210 1.00 0.00 3 SER A O 14
ATOM 19374 N N . GLY A 1 4 ? -1.960 -8.714 19.974 1.00 0.00 4 GLY A N 14
ATOM 19375 C CA . GLY A 1 4 ? -0.989 -7.636 20.014 1.00 0.00 4 GLY A CA 14
ATOM 19376 C C . GLY A 1 4 ? 0.016 -7.718 18.883 1.00 0.00 4 GLY A C 14
ATOM 19377 O O . GLY A 1 4 ? -0.164 -8.486 17.938 1.00 0.00 4 GLY A O 14
ATOM 19381 N N . SER A 1 5 ? 1.077 -6.924 18.977 1.00 0.00 5 SER A N 14
ATOM 19382 C CA . SER A 1 5 ? 2.112 -6.906 17.950 1.00 0.00 5 SER A CA 14
ATOM 19383 C C . SER A 1 5 ? 1.501 -6.714 16.565 1.00 0.00 5 SER A C 14
ATOM 19384 O O . SER A 1 5 ? 1.905 -7.364 15.601 1.00 0.00 5 SER A O 14
ATOM 19392 N N . SER A 1 6 ? 0.524 -5.817 16.476 1.00 0.00 6 SER A N 14
ATOM 19393 C CA . SER A 1 6 ? -0.147 -5.541 15.211 1.00 0.00 6 SER A CA 14
ATOM 19394 C C . SER A 1 6 ? 0.773 -4.779 14.262 1.00 0.00 6 SER A C 14
ATOM 19395 O O . SER A 1 6 ? 1.788 -4.221 14.679 1.00 0.00 6 SER A O 14
ATOM 19403 N N . GLY A 1 7 ? 0.411 -4.761 12.983 1.00 0.00 7 GLY A N 14
ATOM 19404 C CA . GLY A 1 7 ? 1.214 -4.065 11.995 1.00 0.00 7 GLY A CA 14
ATOM 19405 C C . GLY A 1 7 ? 1.626 -4.964 10.846 1.00 0.00 7 GLY A C 14
ATOM 19406 O O . GLY A 1 7 ? 0.817 -5.737 10.332 1.00 0.00 7 GLY A O 14
ATOM 19410 N N . ARG A 1 8 ? 2.888 -4.862 10.440 1.00 0.00 8 ARG A N 14
ATOM 19411 C CA . ARG A 1 8 ? 3.405 -5.670 9.343 1.00 0.00 8 ARG A CA 14
ATOM 19412 C C . ARG A 1 8 ? 4.731 -6.322 9.726 1.00 0.00 8 ARG A C 14
ATOM 19413 O O . ARG A 1 8 ? 5.372 -6.977 8.905 1.00 0.00 8 ARG A O 14
ATOM 19434 N N . GLY A 1 9 ? 5.136 -6.136 10.979 1.00 0.00 9 GLY A N 14
ATOM 19435 C CA . GLY A 1 9 ? 6.383 -6.712 11.448 1.00 0.00 9 GLY A CA 14
ATOM 19436 C C . GLY A 1 9 ? 7.574 -6.264 10.625 1.00 0.00 9 GLY A C 14
ATOM 19437 O O . GLY A 1 9 ? 8.092 -5.164 10.817 1.00 0.00 9 GLY A O 14
ATOM 19441 N N . SER A 1 10 ? 8.011 -7.119 9.705 1.00 0.00 10 SER A N 14
ATOM 19442 C CA . SER A 1 10 ? 9.152 -6.809 8.853 1.00 0.00 10 SER A CA 14
ATOM 19443 C C . SER A 1 10 ? 8.901 -7.268 7.420 1.00 0.00 10 SER A C 14
ATOM 19444 O O . SER A 1 10 ? 8.054 -8.125 7.171 1.00 0.00 10 SER A O 14
ATOM 19452 N N . ARG A 1 11 ? 9.645 -6.691 6.482 1.00 0.00 11 ARG A N 14
ATOM 19453 C CA . ARG A 1 11 ? 9.503 -7.039 5.073 1.00 0.00 11 ARG A CA 14
ATOM 19454 C C . ARG A 1 11 ? 10.705 -7.844 4.589 1.00 0.00 11 ARG A C 14
ATOM 19455 O O . ARG A 1 11 ? 11.821 -7.671 5.079 1.00 0.00 11 ARG A O 14
ATOM 19476 N N . PHE A 1 12 ? 10.469 -8.726 3.623 1.00 0.00 12 PHE A N 14
ATOM 19477 C CA . PHE A 1 12 ? 11.532 -9.560 3.073 1.00 0.00 12 PHE A CA 14
ATOM 19478 C C . PHE A 1 12 ? 11.456 -9.602 1.549 1.00 0.00 12 PHE A C 14
ATOM 19479 O O . PHE A 1 12 ? 10.476 -10.079 0.977 1.00 0.00 12 PHE A O 14
ATOM 19496 N N . THR A 1 13 ? 12.500 -9.098 0.897 1.00 0.00 13 THR A N 14
ATOM 19497 C CA . THR A 1 13 ? 12.553 -9.076 -0.559 1.00 0.00 13 THR A CA 14
ATOM 19498 C C . THR A 1 13 ? 11.857 -10.295 -1.153 1.00 0.00 13 THR A C 14
ATOM 19499 O O . THR A 1 13 ? 12.014 -11.412 -0.661 1.00 0.00 13 THR A O 14
ATOM 19510 N N . TRP A 1 14 ? 11.089 -10.073 -2.214 1.00 0.00 14 TRP A N 14
ATOM 19511 C CA . TRP A 1 14 ? 10.369 -11.155 -2.876 1.00 0.00 14 TRP A CA 14
ATOM 19512 C C . TRP A 1 14 ? 10.954 -11.434 -4.255 1.00 0.00 14 TRP A C 14
ATOM 19513 O O . TRP A 1 14 ? 11.633 -10.586 -4.835 1.00 0.00 14 TRP A O 14
ATOM 19534 N N . ARG A 1 15 ? 10.688 -12.627 -4.776 1.00 0.00 15 ARG A N 14
ATOM 19535 C CA . ARG A 1 15 ? 11.190 -13.018 -6.088 1.00 0.00 15 ARG A CA 14
ATOM 19536 C C . ARG A 1 15 ? 10.079 -12.965 -7.133 1.00 0.00 15 ARG A C 14
ATOM 19537 O O . ARG A 1 15 ? 8.910 -13.196 -6.825 1.00 0.00 15 ARG A O 14
ATOM 19558 N N . LYS A 1 16 ? 10.453 -12.658 -8.371 1.00 0.00 16 LYS A N 14
ATOM 19559 C CA . LYS A 1 16 ? 9.490 -12.575 -9.463 1.00 0.00 16 LYS A CA 14
ATOM 19560 C C . LYS A 1 16 ? 8.709 -13.878 -9.600 1.00 0.00 16 LYS A C 14
ATOM 19561 O O . LYS A 1 16 ? 7.535 -13.872 -9.966 1.00 0.00 16 LYS A O 14
ATOM 19580 N N . GLU A 1 17 ? 9.370 -14.993 -9.303 1.00 0.00 17 GLU A N 14
ATOM 19581 C CA . GLU A 1 17 ? 8.736 -16.303 -9.394 1.00 0.00 17 GLU A CA 14
ATOM 19582 C C . GLU A 1 17 ? 7.685 -16.475 -8.301 1.00 0.00 17 GLU A C 14
ATOM 19583 O O . GLU A 1 17 ? 6.574 -16.939 -8.561 1.00 0.00 17 GLU A O 14
ATOM 19595 N N . CYS A 1 18 ? 8.044 -16.100 -7.079 1.00 0.00 18 CYS A N 14
ATOM 19596 C CA . CYS A 1 18 ? 7.133 -16.214 -5.945 1.00 0.00 18 CYS A CA 14
ATOM 19597 C C . CYS A 1 18 ? 6.035 -15.158 -6.022 1.00 0.00 18 CYS A C 14
ATOM 19598 O O . CYS A 1 18 ? 4.936 -15.350 -5.500 1.00 0.00 18 CYS A O 14
ATOM 19606 N N . LEU A 1 19 ? 6.340 -14.041 -6.674 1.00 0.00 19 LEU A N 14
ATOM 19607 C CA . LEU A 1 19 ? 5.379 -12.953 -6.818 1.00 0.00 19 LEU A CA 14
ATOM 19608 C C . LEU A 1 19 ? 4.300 -13.310 -7.834 1.00 0.00 19 LEU A C 14
ATOM 19609 O O . LEU A 1 19 ? 3.118 -13.038 -7.622 1.00 0.00 19 LEU A O 14
ATOM 19625 N N . ALA A 1 20 ? 4.713 -13.923 -8.939 1.00 0.00 20 ALA A N 14
ATOM 19626 C CA . ALA A 1 20 ? 3.781 -14.321 -9.986 1.00 0.00 20 ALA A CA 14
ATOM 19627 C C . ALA A 1 20 ? 2.760 -15.324 -9.460 1.00 0.00 20 ALA A C 14
ATOM 19628 O O . ALA A 1 20 ? 1.598 -15.314 -9.866 1.00 0.00 20 ALA A O 14
ATOM 19635 N N . VAL A 1 21 ? 3.202 -16.191 -8.553 1.00 0.00 21 VAL A N 14
ATOM 19636 C CA . VAL A 1 21 ? 2.326 -17.201 -7.971 1.00 0.00 21 VAL A CA 14
ATOM 19637 C C . VAL A 1 21 ? 1.372 -16.581 -6.956 1.00 0.00 21 VAL A C 14
ATOM 19638 O O . VAL A 1 21 ? 0.190 -16.921 -6.913 1.00 0.00 21 VAL A O 14
ATOM 19651 N N . MET A 1 22 ? 1.894 -15.670 -6.141 1.00 0.00 22 MET A N 14
ATOM 19652 C CA . MET A 1 22 ? 1.087 -15.002 -5.126 1.00 0.00 22 MET A CA 14
ATOM 19653 C C . MET A 1 22 ? -0.030 -14.187 -5.770 1.00 0.00 22 MET A C 14
ATOM 19654 O O . MET A 1 22 ? -1.138 -14.109 -5.240 1.00 0.00 22 MET A O 14
ATOM 19668 N N . GLU A 1 23 ? 0.269 -13.582 -6.916 1.00 0.00 23 GLU A N 14
ATOM 19669 C CA . GLU A 1 23 ? -0.712 -12.773 -7.630 1.00 0.00 23 GLU A CA 14
ATOM 19670 C C . GLU A 1 23 ? -1.819 -13.647 -8.212 1.00 0.00 23 GLU A C 14
ATOM 19671 O O . GLU A 1 23 ? -2.983 -13.249 -8.249 1.00 0.00 23 GLU A O 14
ATOM 19683 N N . SER A 1 24 ? -1.446 -14.840 -8.665 1.00 0.00 24 SER A N 14
ATOM 19684 C CA . SER A 1 24 ? -2.406 -15.769 -9.249 1.00 0.00 24 SER A CA 14
ATOM 19685 C C . SER A 1 24 ? -3.466 -16.169 -8.228 1.00 0.00 24 SER A C 14
ATOM 19686 O O . SER A 1 24 ? -4.664 -16.137 -8.514 1.00 0.00 24 SER A O 14
ATOM 19694 N N . TYR A 1 25 ? -3.018 -16.545 -7.036 1.00 0.00 25 TYR A N 14
ATOM 19695 C CA . TYR A 1 25 ? -3.927 -16.954 -5.971 1.00 0.00 25 TYR A CA 14
ATOM 19696 C C . TYR A 1 25 ? -4.760 -15.773 -5.483 1.00 0.00 25 TYR A C 14
ATOM 19697 O O . TYR A 1 25 ? -5.910 -15.935 -5.075 1.00 0.00 25 TYR A O 14
ATOM 19715 N N . PHE A 1 26 ? -4.170 -14.582 -5.528 1.00 0.00 26 PHE A N 14
ATOM 19716 C CA . PHE A 1 26 ? -4.856 -13.372 -5.090 1.00 0.00 26 PHE A CA 14
ATOM 19717 C C . PHE A 1 26 ? -5.990 -13.014 -6.047 1.00 0.00 26 PHE A C 14
ATOM 19718 O O . PHE A 1 26 ? -7.005 -12.450 -5.639 1.00 0.00 26 PHE A O 14
ATOM 19735 N N . ASN A 1 27 ? -5.808 -13.345 -7.321 1.00 0.00 27 ASN A N 14
ATOM 19736 C CA . ASN A 1 27 ? -6.814 -13.057 -8.337 1.00 0.00 27 ASN A CA 14
ATOM 19737 C C . ASN A 1 27 ? -8.047 -13.936 -8.146 1.00 0.00 27 ASN A C 14
ATOM 19738 O O . ASN A 1 27 ? -9.173 -13.502 -8.385 1.00 0.00 27 ASN A O 14
ATOM 19749 N N . GLU A 1 28 ? -7.824 -15.172 -7.713 1.00 0.00 28 GLU A N 14
ATOM 19750 C CA . GLU A 1 28 ? -8.916 -16.112 -7.490 1.00 0.00 28 GLU A CA 14
ATOM 19751 C C . GLU A 1 28 ? -9.538 -15.907 -6.112 1.00 0.00 28 GLU A C 14
ATOM 19752 O O . GLU A 1 28 ? -10.740 -16.090 -5.928 1.00 0.00 28 GLU A O 14
ATOM 19764 N N . ASN A 1 29 ? -8.709 -15.525 -5.146 1.00 0.00 29 ASN A N 14
ATOM 19765 C CA . ASN A 1 29 ? -9.176 -15.295 -3.784 1.00 0.00 29 ASN A CA 14
ATOM 19766 C C . ASN A 1 29 ? -8.324 -14.238 -3.087 1.00 0.00 29 ASN A C 14
ATOM 19767 O O . ASN A 1 29 ? -7.095 -14.295 -3.125 1.00 0.00 29 ASN A O 14
ATOM 19778 N N . GLN A 1 30 ? -8.986 -13.277 -2.452 1.00 0.00 30 GLN A N 14
ATOM 19779 C CA . GLN A 1 30 ? -8.290 -12.207 -1.747 1.00 0.00 30 GLN A CA 14
ATOM 19780 C C . GLN A 1 30 ? -7.658 -12.725 -0.460 1.00 0.00 30 GLN A C 14
ATOM 19781 O O . GLN A 1 30 ? -6.573 -12.293 -0.071 1.00 0.00 30 GLN A O 14
ATOM 19795 N N . TYR A 1 31 ? -8.344 -13.653 0.198 1.00 0.00 31 TYR A N 14
ATOM 19796 C CA . TYR A 1 31 ? -7.852 -14.228 1.444 1.00 0.00 31 TYR A CA 14
ATOM 19797 C C . TYR A 1 31 ? -7.752 -15.747 1.341 1.00 0.00 31 TYR A C 14
ATOM 19798 O O . TYR A 1 31 ? -8.720 -16.475 1.562 1.00 0.00 31 TYR A O 14
ATOM 19816 N N . PRO A 1 32 ? -6.552 -16.238 0.998 1.00 0.00 32 PRO A N 14
ATOM 19817 C CA . PRO A 1 32 ? -6.295 -17.675 0.859 1.00 0.00 32 PRO A CA 14
ATOM 19818 C C . PRO A 1 32 ? -6.318 -18.400 2.200 1.00 0.00 32 PRO A C 14
ATOM 19819 O O . PRO A 1 32 ? -5.535 -18.089 3.098 1.00 0.00 32 PRO A O 14
ATOM 19830 N N . ASP A 1 33 ? -7.219 -19.368 2.329 1.00 0.00 33 ASP A N 14
ATOM 19831 C CA . ASP A 1 33 ? -7.342 -20.139 3.560 1.00 0.00 33 ASP A CA 14
ATOM 19832 C C . ASP A 1 33 ? -5.984 -20.674 4.004 1.00 0.00 33 ASP A C 14
ATOM 19833 O O . ASP A 1 33 ? -4.992 -20.547 3.288 1.00 0.00 33 ASP A O 14
ATOM 19842 N N . GLU A 1 34 ? -5.949 -21.273 5.191 1.00 0.00 34 GLU A N 14
ATOM 19843 C CA . GLU A 1 34 ? -4.712 -21.825 5.731 1.00 0.00 34 GLU A CA 14
ATOM 19844 C C . GLU A 1 34 ? -4.108 -22.846 4.771 1.00 0.00 34 GLU A C 14
ATOM 19845 O O . GLU A 1 34 ? -2.901 -22.849 4.530 1.00 0.00 34 GLU A O 14
ATOM 19857 N N . ALA A 1 35 ? -4.956 -23.711 4.226 1.00 0.00 35 ALA A N 14
ATOM 19858 C CA . ALA A 1 35 ? -4.507 -24.736 3.292 1.00 0.00 35 ALA A CA 14
ATOM 19859 C C . ALA A 1 35 ? -4.058 -24.118 1.972 1.00 0.00 35 ALA A C 14
ATOM 19860 O O . ALA A 1 35 ? -3.092 -24.571 1.359 1.00 0.00 35 ALA A O 14
ATOM 19867 N N . LYS A 1 36 ? -4.765 -23.079 1.540 1.00 0.00 36 LYS A N 14
ATOM 19868 C CA . LYS A 1 36 ? -4.439 -22.397 0.293 1.00 0.00 36 LYS A CA 14
ATOM 19869 C C . LYS A 1 36 ? -3.083 -21.706 0.390 1.00 0.00 36 LYS A C 14
ATOM 19870 O O . LYS A 1 36 ? -2.292 -21.735 -0.554 1.00 0.00 36 LYS A O 14
ATOM 19889 N N . ARG A 1 37 ? -2.820 -21.086 1.536 1.00 0.00 37 ARG A N 14
ATOM 19890 C CA . ARG A 1 37 ? -1.559 -20.388 1.755 1.00 0.00 37 ARG A CA 14
ATOM 19891 C C . ARG A 1 37 ? -0.379 -21.349 1.641 1.00 0.00 37 ARG A C 14
ATOM 19892 O O . ARG A 1 37 ? 0.648 -21.018 1.049 1.00 0.00 37 ARG A O 14
ATOM 19913 N N . GLU A 1 38 ? -0.534 -22.539 2.213 1.00 0.00 38 GLU A N 14
ATOM 19914 C CA . GLU A 1 38 ? 0.520 -23.546 2.177 1.00 0.00 38 GLU A CA 14
ATOM 19915 C C . GLU A 1 38 ? 0.730 -24.063 0.757 1.00 0.00 38 GLU A C 14
ATOM 19916 O O . GLU A 1 38 ? 1.857 -24.338 0.346 1.00 0.00 38 GLU A O 14
ATOM 19928 N N . GLU A 1 39 ? -0.364 -24.192 0.012 1.00 0.00 39 GLU A N 14
ATOM 19929 C CA . GLU A 1 39 ? -0.299 -24.677 -1.362 1.00 0.00 39 GLU A CA 14
ATOM 19930 C C . GLU A 1 39 ? 0.428 -23.678 -2.257 1.00 0.00 39 GLU A C 14
ATOM 19931 O O . GLU A 1 39 ? 1.298 -24.053 -3.045 1.00 0.00 39 GLU A O 14
ATOM 19943 N N . ILE A 1 40 ? 0.065 -22.406 -2.131 1.00 0.00 40 ILE A N 14
ATOM 19944 C CA . ILE A 1 40 ? 0.683 -21.353 -2.928 1.00 0.00 40 ILE A CA 14
ATOM 19945 C C . ILE A 1 40 ? 2.113 -21.087 -2.473 1.00 0.00 40 ILE A C 14
ATOM 19946 O O . ILE A 1 40 ? 3.004 -20.861 -3.292 1.00 0.00 40 ILE A O 14
ATOM 19962 N N . ALA A 1 41 ? 2.327 -21.117 -1.162 1.00 0.00 41 ALA A N 14
ATOM 19963 C CA . ALA A 1 41 ? 3.650 -20.883 -0.598 1.00 0.00 41 ALA A CA 14
ATOM 19964 C C . ALA A 1 41 ? 4.641 -21.944 -1.063 1.00 0.00 41 ALA A C 14
ATOM 19965 O O . ALA A 1 41 ? 5.758 -21.628 -1.471 1.00 0.00 41 ALA A O 14
ATOM 19972 N N . ASN A 1 42 ? 4.224 -23.205 -0.999 1.00 0.00 42 ASN A N 14
ATOM 19973 C CA . ASN A 1 42 ? 5.077 -24.314 -1.413 1.00 0.00 42 ASN A CA 14
ATOM 19974 C C . ASN A 1 42 ? 5.494 -24.163 -2.873 1.00 0.00 42 ASN A C 14
ATOM 19975 O O . ASN A 1 42 ? 6.628 -24.469 -3.239 1.00 0.00 42 ASN A O 14
ATOM 19986 N N . ALA A 1 43 ? 4.569 -23.689 -3.701 1.00 0.00 43 ALA A N 14
ATOM 19987 C CA . ALA A 1 43 ? 4.842 -23.495 -5.120 1.00 0.00 43 ALA A CA 14
ATOM 19988 C C . ALA A 1 43 ? 5.927 -22.445 -5.332 1.00 0.00 43 ALA A C 14
ATOM 19989 O O . ALA A 1 43 ? 6.775 -22.585 -6.214 1.00 0.00 43 ALA A O 14
ATOM 19996 N N . CYS A 1 44 ? 5.894 -21.395 -4.519 1.00 0.00 44 CYS A N 14
ATOM 19997 C CA . CYS A 1 44 ? 6.875 -20.320 -4.620 1.00 0.00 44 CYS A CA 14
ATOM 19998 C C . CYS A 1 44 ? 8.282 -20.840 -4.341 1.00 0.00 44 CYS A C 14
ATOM 19999 O O . CYS A 1 44 ? 9.242 -20.443 -4.999 1.00 0.00 44 CYS A O 14
ATOM 20007 N N . ASN A 1 45 ? 8.395 -21.728 -3.359 1.00 0.00 45 ASN A N 14
ATOM 20008 C CA . ASN A 1 45 ? 9.685 -22.301 -2.991 1.00 0.00 45 ASN A CA 14
ATOM 20009 C C . ASN A 1 45 ? 10.218 -23.200 -4.102 1.00 0.00 45 ASN A C 14
ATOM 20010 O O . ASN A 1 45 ? 11.424 -23.266 -4.337 1.00 0.00 45 ASN A O 14
ATOM 20021 N N . ALA A 1 46 ? 9.309 -23.892 -4.783 1.00 0.00 46 ALA A N 14
ATOM 20022 C CA . ALA A 1 46 ? 9.687 -24.785 -5.871 1.00 0.00 46 ALA A CA 14
ATOM 20023 C C . ALA A 1 46 ? 10.194 -24.000 -7.075 1.00 0.00 46 ALA A C 14
ATOM 20024 O O . ALA A 1 46 ? 11.245 -24.312 -7.636 1.00 0.00 46 ALA A O 14
ATOM 20031 N N . VAL A 1 47 ? 9.440 -22.979 -7.470 1.00 0.00 47 VAL A N 14
ATOM 20032 C CA . VAL A 1 47 ? 9.813 -22.148 -8.609 1.00 0.00 47 VAL A CA 14
ATOM 20033 C C . VAL A 1 47 ? 11.183 -21.512 -8.399 1.00 0.00 47 VAL A C 14
ATOM 20034 O O . VAL A 1 47 ? 11.853 -21.129 -9.359 1.00 0.00 47 VAL A O 14
ATOM 20047 N N . ILE A 1 48 ? 11.593 -21.404 -7.140 1.00 0.00 48 ILE A N 14
ATOM 20048 C CA . ILE A 1 48 ? 12.883 -20.816 -6.805 1.00 0.00 48 ILE A CA 14
ATOM 20049 C C . ILE A 1 48 ? 13.886 -21.888 -6.394 1.00 0.00 48 ILE A C 14
ATOM 20050 O O . ILE A 1 48 ? 15.097 -21.694 -6.502 1.00 0.00 48 ILE A O 14
ATOM 20066 N N . GLN A 1 49 ? 13.373 -23.021 -5.925 1.00 0.00 49 GLN A N 14
ATOM 20067 C CA . GLN A 1 49 ? 14.225 -24.126 -5.499 1.00 0.00 49 GLN A CA 14
ATOM 20068 C C . GLN A 1 49 ? 15.001 -24.701 -6.679 1.00 0.00 49 GLN A C 14
ATOM 20069 O O . GLN A 1 49 ? 14.413 -25.184 -7.646 1.00 0.00 49 GLN A O 14
ATOM 20083 N N . LYS A 1 50 ? 16.326 -24.646 -6.592 1.00 0.00 50 LYS A N 14
ATOM 20084 C CA . LYS A 1 50 ? 17.184 -25.163 -7.652 1.00 0.00 50 LYS A CA 14
ATOM 20085 C C . LYS A 1 50 ? 17.869 -26.454 -7.216 1.00 0.00 50 LYS A C 14
ATOM 20086 O O . LYS A 1 50 ? 18.107 -26.690 -6.031 1.00 0.00 50 LYS A O 14
ATOM 20105 N N . PRO A 1 51 ? 18.197 -27.311 -8.195 1.00 0.00 51 PRO A N 14
ATOM 20106 C CA . PRO A 1 51 ? 18.862 -28.591 -7.936 1.00 0.00 51 PRO A CA 14
ATOM 20107 C C . PRO A 1 51 ? 20.304 -28.413 -7.475 1.00 0.00 51 PRO A C 14
ATOM 20108 O O . PRO A 1 51 ? 21.088 -27.711 -8.113 1.00 0.00 51 PRO A O 14
ATOM 20119 N N . GLY A 1 52 ? 20.649 -29.054 -6.363 1.00 0.00 52 GLY A N 14
ATOM 20120 C CA . GLY A 1 52 ? 21.998 -28.954 -5.836 1.00 0.00 52 GLY A CA 14
ATOM 20121 C C . GLY A 1 52 ? 22.235 -27.654 -5.093 1.00 0.00 52 GLY A C 14
ATOM 20122 O O . GLY A 1 52 ? 23.361 -27.351 -4.699 1.00 0.00 52 GLY A O 14
ATOM 20126 N N . LYS A 1 53 ? 21.171 -26.881 -4.903 1.00 0.00 53 LYS A N 14
ATOM 20127 C CA . LYS A 1 53 ? 21.266 -25.605 -4.203 1.00 0.00 53 LYS A CA 14
ATOM 20128 C C . LYS A 1 53 ? 20.334 -25.576 -2.996 1.00 0.00 53 LYS A C 14
ATOM 20129 O O . LYS A 1 53 ? 19.155 -25.913 -3.101 1.00 0.00 53 LYS A O 14
ATOM 20148 N N . LYS A 1 54 ? 20.870 -25.169 -1.850 1.00 0.00 54 LYS A N 14
ATOM 20149 C CA . LYS A 1 54 ? 20.087 -25.092 -0.623 1.00 0.00 54 LYS A CA 14
ATOM 20150 C C . LYS A 1 54 ? 19.306 -23.784 -0.557 1.00 0.00 54 LYS A C 14
ATOM 20151 O O . LYS A 1 54 ? 19.859 -22.707 -0.783 1.00 0.00 54 LYS A O 14
ATOM 20170 N N . LEU A 1 55 ? 18.018 -23.883 -0.245 1.00 0.00 55 LEU A N 14
ATOM 20171 C CA . LEU A 1 55 ? 17.161 -22.707 -0.148 1.00 0.00 55 LEU A CA 14
ATOM 20172 C C . LEU A 1 55 ? 17.497 -21.890 1.096 1.00 0.00 55 LEU A C 14
ATOM 20173 O O . LEU A 1 55 ? 17.848 -22.444 2.138 1.00 0.00 55 LEU A O 14
ATOM 20189 N N . SER A 1 56 ? 17.384 -20.571 0.980 1.00 0.00 56 SER A N 14
ATOM 20190 C CA . SER A 1 56 ? 17.677 -19.678 2.095 1.00 0.00 56 SER A CA 14
ATOM 20191 C C . SER A 1 56 ? 16.390 -19.141 2.714 1.00 0.00 56 SER A C 14
ATOM 20192 O O . SER A 1 56 ? 15.387 -18.957 2.025 1.00 0.00 56 SER A O 14
ATOM 20200 N N . ASP A 1 57 ? 16.428 -18.892 4.018 1.00 0.00 57 ASP A N 14
ATOM 20201 C CA . ASP A 1 57 ? 15.265 -18.375 4.731 1.00 0.00 57 ASP A CA 14
ATOM 20202 C C . ASP A 1 57 ? 14.768 -17.081 4.095 1.00 0.00 57 ASP A C 14
ATOM 20203 O O . ASP A 1 57 ? 13.603 -16.711 4.243 1.00 0.00 57 ASP A O 14
ATOM 20212 N N . LEU A 1 58 ? 15.660 -16.395 3.387 1.00 0.00 58 LEU A N 14
ATOM 20213 C CA . LEU A 1 58 ? 15.312 -15.141 2.728 1.00 0.00 58 LEU A CA 14
ATOM 20214 C C . LEU A 1 58 ? 14.411 -15.390 1.523 1.00 0.00 58 LEU A C 14
ATOM 20215 O O . LEU A 1 58 ? 13.456 -14.651 1.288 1.00 0.00 58 LEU A O 14
ATOM 20231 N N . GLU A 1 59 ? 14.721 -16.437 0.765 1.00 0.00 59 GLU A N 14
ATOM 20232 C CA . GLU A 1 59 ? 13.938 -16.784 -0.415 1.00 0.00 59 GLU A CA 14
ATOM 20233 C C . GLU A 1 59 ? 12.820 -17.759 -0.058 1.00 0.00 59 GLU A C 14
ATOM 20234 O O . GLU A 1 59 ? 11.917 -18.005 -0.858 1.00 0.00 59 GLU A O 14
ATOM 20246 N N . ARG A 1 60 ? 12.888 -18.313 1.148 1.00 0.00 60 ARG A N 14
ATOM 20247 C CA . ARG A 1 60 ? 11.883 -19.263 1.611 1.00 0.00 60 ARG A CA 14
ATOM 20248 C C . ARG A 1 60 ? 10.506 -18.608 1.678 1.00 0.00 60 ARG A C 14
ATOM 20249 O O . ARG A 1 60 ? 10.343 -17.539 2.265 1.00 0.00 60 ARG A O 14
ATOM 20270 N N . VAL A 1 61 ? 9.518 -19.258 1.071 1.00 0.00 61 VAL A N 14
ATOM 20271 C CA . VAL A 1 61 ? 8.155 -18.740 1.061 1.00 0.00 61 VAL A CA 14
ATOM 20272 C C . VAL A 1 61 ? 7.211 -19.664 1.822 1.00 0.00 61 VAL A C 14
ATOM 20273 O O . VAL A 1 61 ? 6.702 -20.641 1.272 1.00 0.00 61 VAL A O 14
ATOM 20286 N N . THR A 1 62 ? 6.980 -19.349 3.093 1.00 0.00 62 THR A N 14
ATOM 20287 C CA . THR A 1 62 ? 6.098 -20.151 3.931 1.00 0.00 62 THR A CA 14
ATOM 20288 C C . THR A 1 62 ? 4.664 -19.637 3.870 1.00 0.00 62 THR A C 14
ATOM 20289 O O . THR A 1 62 ? 4.404 -18.557 3.338 1.00 0.00 62 THR A O 14
ATOM 20300 N N . SER A 1 63 ? 3.737 -20.415 4.418 1.00 0.00 63 SER A N 14
ATOM 20301 C CA . SER A 1 63 ? 2.328 -20.040 4.422 1.00 0.00 63 SER A CA 14
ATOM 20302 C C . SER A 1 63 ? 2.129 -18.687 5.098 1.00 0.00 63 SER A C 14
ATOM 20303 O O . SER A 1 63 ? 1.273 -17.898 4.695 1.00 0.00 63 SER A O 14
ATOM 20311 N N . LEU A 1 64 ? 2.925 -18.424 6.128 1.00 0.00 64 LEU A N 14
ATOM 20312 C CA . LEU A 1 64 ? 2.838 -17.167 6.862 1.00 0.00 64 LEU A CA 14
ATOM 20313 C C . LEU A 1 64 ? 3.313 -16.000 6.002 1.00 0.00 64 LEU A C 14
ATOM 20314 O O . LEU A 1 64 ? 2.695 -14.935 5.984 1.00 0.00 64 LEU A O 14
ATOM 20330 N N . LYS A 1 65 ? 4.413 -16.208 5.287 1.00 0.00 65 LYS A N 14
ATOM 20331 C CA . LYS A 1 65 ? 4.970 -15.176 4.421 1.00 0.00 65 LYS A CA 14
ATOM 20332 C C . LYS A 1 65 ? 3.948 -14.729 3.381 1.00 0.00 65 LYS A C 14
ATOM 20333 O O . LYS A 1 65 ? 3.858 -13.546 3.052 1.00 0.00 65 LYS A O 14
ATOM 20352 N N . VAL A 1 66 ? 3.178 -15.683 2.866 1.00 0.00 66 VAL A N 14
ATOM 20353 C CA . VAL A 1 66 ? 2.161 -15.387 1.865 1.00 0.00 66 VAL A CA 14
ATOM 20354 C C . VAL A 1 66 ? 1.077 -14.478 2.435 1.00 0.00 66 VAL A C 14
ATOM 20355 O O . VAL A 1 66 ? 0.632 -13.538 1.777 1.00 0.00 66 VAL A O 14
ATOM 20368 N N . TYR A 1 67 ? 0.657 -14.766 3.662 1.00 0.00 67 TYR A N 14
ATOM 20369 C CA . TYR A 1 67 ? -0.376 -13.976 4.320 1.00 0.00 67 TYR A CA 14
ATOM 20370 C C . TYR A 1 67 ? 0.078 -12.531 4.507 1.00 0.00 67 TYR A C 14
ATOM 20371 O O . TYR A 1 67 ? -0.719 -11.600 4.402 1.00 0.00 67 TYR A O 14
ATOM 20389 N N . ASN A 1 68 ? 1.366 -12.354 4.783 1.00 0.00 68 ASN A N 14
ATOM 20390 C CA . ASN A 1 68 ? 1.928 -11.023 4.984 1.00 0.00 68 ASN A CA 14
ATOM 20391 C C . ASN A 1 68 ? 1.909 -10.223 3.685 1.00 0.00 68 ASN A C 14
ATOM 20392 O O . ASN A 1 68 ? 1.549 -9.045 3.676 1.00 0.00 68 ASN A O 14
ATOM 20403 N N . TRP A 1 69 ? 2.297 -10.869 2.592 1.00 0.00 69 TRP A N 14
ATOM 20404 C CA . TRP A 1 69 ? 2.324 -10.218 1.288 1.00 0.00 69 TRP A CA 14
ATOM 20405 C C . TRP A 1 69 ? 0.911 -9.909 0.804 1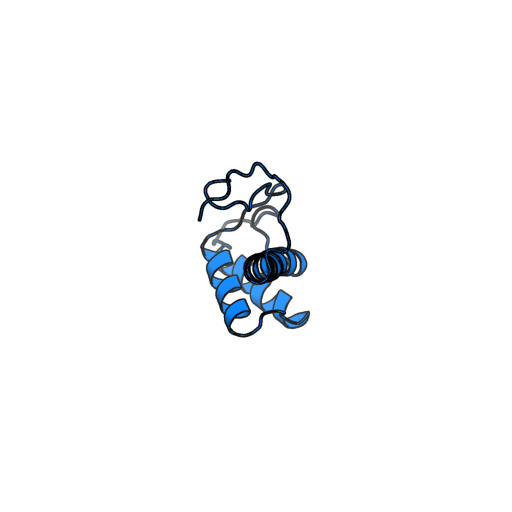.00 0.00 69 TRP A C 14
ATOM 20406 O O . TRP A 1 69 ? 0.643 -8.822 0.293 1.00 0.00 69 TRP A O 14
ATOM 20427 N N . PHE A 1 70 ? 0.011 -10.873 0.969 1.00 0.00 70 PHE A N 14
ATOM 20428 C CA . PHE A 1 70 ? -1.375 -10.704 0.549 1.00 0.00 70 PHE A CA 14
ATOM 20429 C C . PHE A 1 70 ? -2.026 -9.531 1.277 1.00 0.00 70 PHE A C 14
ATOM 20430 O O . PHE A 1 70 ? -2.729 -8.723 0.671 1.00 0.00 70 PHE A O 14
ATOM 20447 N N . ALA A 1 71 ? -1.786 -9.447 2.582 1.00 0.00 71 ALA A N 14
ATOM 20448 C CA . ALA A 1 71 ? -2.347 -8.373 3.393 1.00 0.00 71 ALA A CA 14
ATOM 20449 C C . ALA A 1 71 ? -1.911 -7.007 2.874 1.00 0.00 71 ALA A C 14
ATOM 20450 O O . ALA A 1 71 ? -2.680 -6.048 2.902 1.00 0.00 71 ALA A O 14
ATOM 20457 N N . ASN A 1 72 ? -0.671 -6.927 2.401 1.00 0.00 72 ASN A N 14
ATOM 20458 C CA . ASN A 1 72 ? -0.132 -5.678 1.877 1.00 0.00 72 ASN A CA 14
ATOM 20459 C C . ASN A 1 72 ? -0.908 -5.226 0.643 1.00 0.00 72 ASN A C 14
ATOM 20460 O O . ASN A 1 72 ? -1.119 -4.032 0.433 1.00 0.00 72 ASN A O 14
ATOM 20471 N N . ARG A 1 73 ? -1.330 -6.190 -0.169 1.00 0.00 73 ARG A N 14
ATOM 20472 C CA . ARG A 1 73 ? -2.082 -5.892 -1.382 1.00 0.00 73 ARG A CA 14
ATOM 20473 C C . ARG A 1 73 ? -3.511 -5.475 -1.048 1.00 0.00 73 ARG A C 14
ATOM 20474 O O . ARG A 1 73 ? -4.005 -4.463 -1.545 1.00 0.00 73 ARG A O 14
ATOM 20495 N N . ARG A 1 74 ? -4.169 -6.262 -0.203 1.00 0.00 74 ARG A N 14
ATOM 20496 C CA . ARG A 1 74 ? -5.542 -5.976 0.197 1.00 0.00 74 ARG A CA 14
ATOM 20497 C C . ARG A 1 74 ? -5.644 -4.597 0.842 1.00 0.00 74 ARG A C 14
ATOM 20498 O O . ARG A 1 74 ? -6.580 -3.843 0.576 1.00 0.00 74 ARG A O 14
ATOM 20519 N N . LYS A 1 75 ? -4.674 -4.273 1.691 1.00 0.00 75 LYS A N 14
ATOM 20520 C CA . LYS A 1 75 ? -4.653 -2.985 2.374 1.00 0.00 75 LYS A CA 14
ATOM 20521 C C . LYS A 1 75 ? -4.319 -1.859 1.401 1.00 0.00 75 LYS A C 14
ATOM 20522 O O . LYS A 1 75 ? -4.800 -0.736 1.549 1.00 0.00 75 LYS A O 14
ATOM 20541 N N . GLU A 1 76 ? -3.493 -2.168 0.406 1.00 0.00 76 GLU A N 14
ATOM 20542 C CA . GLU A 1 76 ? -3.097 -1.180 -0.591 1.00 0.00 76 GLU A CA 14
ATOM 20543 C C . GLU A 1 76 ? -4.262 -0.843 -1.516 1.00 0.00 76 GLU A C 14
ATOM 20544 O O . GLU A 1 76 ? -4.401 0.295 -1.967 1.00 0.00 76 GLU A O 14
ATOM 20556 N N . ILE A 1 77 ? -5.096 -1.839 -1.795 1.00 0.00 77 ILE A N 14
ATOM 20557 C CA . ILE A 1 77 ? -6.249 -1.648 -2.666 1.00 0.00 77 ILE A CA 14
ATOM 20558 C C . ILE A 1 77 ? -7.405 -0.999 -1.913 1.00 0.00 77 ILE A C 14
ATOM 20559 O O . ILE A 1 77 ? -8.078 -0.109 -2.433 1.00 0.00 77 ILE A O 14
ATOM 20575 N N . LYS A 1 78 ? -7.630 -1.450 -0.683 1.00 0.00 78 LYS A N 14
ATOM 20576 C CA . LYS A 1 78 ? -8.703 -0.913 0.145 1.00 0.00 78 LYS A CA 14
ATOM 20577 C C . LYS A 1 78 ? -8.407 0.528 0.551 1.00 0.00 78 LYS A C 14
ATOM 20578 O O . LYS A 1 78 ? -9.308 1.366 0.601 1.00 0.00 78 LYS A O 14
ATOM 20597 N N . ARG A 1 79 ? -7.141 0.808 0.838 1.00 0.00 79 ARG A N 14
ATOM 20598 C CA . ARG A 1 79 ? -6.727 2.148 1.239 1.00 0.00 79 ARG A CA 14
ATOM 20599 C C . ARG A 1 79 ? -6.973 3.152 0.117 1.00 0.00 79 ARG A C 14
ATOM 20600 O O . ARG A 1 79 ? -7.389 4.284 0.364 1.00 0.00 79 ARG A O 14
ATOM 20621 N N . ARG A 1 80 ? -6.713 2.729 -1.116 1.00 0.00 80 ARG A N 14
ATOM 20622 C CA . ARG A 1 80 ? -6.904 3.591 -2.276 1.00 0.00 80 ARG A CA 14
ATOM 20623 C C . ARG A 1 80 ? -8.387 3.744 -2.601 1.00 0.00 80 ARG A C 14
ATOM 20624 O O . ARG A 1 80 ? -8.806 4.745 -3.181 1.00 0.00 80 ARG A O 14
ATOM 20645 N N . ALA A 1 81 ? -9.176 2.743 -2.223 1.00 0.00 81 ALA A N 14
ATOM 20646 C CA . ALA A 1 81 ? -10.612 2.766 -2.473 1.00 0.00 81 ALA A CA 14
ATOM 20647 C C . ALA A 1 81 ? -11.327 3.681 -1.485 1.00 0.00 81 ALA A C 14
ATOM 20648 O O . ALA A 1 81 ? -12.429 4.158 -1.751 1.00 0.00 81 ALA A O 14
ATOM 20655 N N . ASN A 1 82 ? -10.692 3.921 -0.342 1.00 0.00 82 ASN A N 14
ATOM 20656 C CA . ASN A 1 82 ? -11.268 4.778 0.688 1.00 0.00 82 ASN A CA 14
ATOM 20657 C C . ASN A 1 82 ? -10.590 6.144 0.701 1.00 0.00 82 ASN A C 14
ATOM 20658 O O . ASN A 1 82 ? -11.240 7.173 0.512 1.00 0.00 82 ASN A O 14
ATOM 20669 N N . ILE A 1 83 ? -9.280 6.146 0.923 1.00 0.00 83 ILE A N 14
ATOM 20670 C CA . ILE A 1 83 ? -8.513 7.385 0.959 1.00 0.00 83 ILE A CA 14
ATOM 20671 C C . ILE A 1 83 ? -9.020 8.314 2.057 1.00 0.00 83 ILE A C 14
ATOM 20672 O O . ILE A 1 83 ? -9.279 9.493 1.817 1.00 0.00 83 ILE A O 14
ATOM 20688 N N . ALA A 1 84 ? -9.158 7.774 3.264 1.00 0.00 84 ALA A N 14
ATOM 20689 C CA . ALA A 1 84 ? -9.630 8.555 4.401 1.00 0.00 84 ALA A CA 14
ATOM 20690 C C . ALA A 1 84 ? -8.735 9.765 4.645 1.00 0.00 84 ALA A C 14
ATOM 20691 O O . ALA A 1 84 ? -9.082 10.661 5.413 1.00 0.00 84 ALA A O 14
ATOM 20698 N N . ALA A 1 85 ? -7.580 9.783 3.988 1.00 0.00 85 ALA A N 14
ATOM 20699 C CA . ALA A 1 85 ? -6.635 10.884 4.133 1.00 0.00 85 ALA A CA 14
ATOM 20700 C C . ALA A 1 85 ? -6.015 11.256 2.791 1.00 0.00 85 ALA A C 14
ATOM 20701 O O . ALA A 1 85 ? -6.058 10.476 1.839 1.00 0.00 85 ALA A O 14
ATOM 20708 N N . ILE A 1 86 ? -5.439 12.452 2.722 1.00 0.00 86 ILE A N 14
ATOM 20709 C CA . ILE A 1 86 ? -4.810 12.926 1.495 1.00 0.00 86 ILE A CA 14
ATOM 20710 C C . ILE A 1 86 ? -4.012 11.815 0.822 1.00 0.00 86 ILE A C 14
ATOM 20711 O O . ILE A 1 86 ? -3.803 11.834 -0.392 1.00 0.00 86 ILE A O 14
ATOM 20727 N N . LEU A 1 87 ? -3.568 10.848 1.617 1.00 0.00 87 LEU A N 14
ATOM 20728 C CA . LEU A 1 87 ? -2.794 9.726 1.097 1.00 0.00 87 LEU A CA 14
ATOM 20729 C C . LEU A 1 87 ? -3.298 9.307 -0.280 1.00 0.00 87 LEU A C 14
ATOM 20730 O O . LEU A 1 87 ? -4.503 9.215 -0.508 1.00 0.00 87 LEU A O 14
ATOM 20746 N N . GLU A 1 88 ? -2.366 9.053 -1.194 1.00 0.00 88 GLU A N 14
ATOM 20747 C CA . GLU A 1 88 ? -2.717 8.643 -2.548 1.00 0.00 88 GLU A CA 14
ATOM 20748 C C . GLU A 1 88 ? -1.810 7.513 -3.026 1.00 0.00 88 GLU A C 14
ATOM 20749 O O . GLU A 1 88 ? -0.632 7.457 -2.674 1.00 0.00 88 GLU A O 14
ATOM 20761 N N . SER A 1 89 ? -2.368 6.614 -3.831 1.00 0.00 89 SER A N 14
ATOM 20762 C CA . SER A 1 89 ? -1.612 5.482 -4.354 1.00 0.00 89 SER A CA 14
ATOM 20763 C C . SER A 1 89 ? -1.950 5.236 -5.821 1.00 0.00 89 SER A C 14
ATOM 20764 O O . SER A 1 89 ? -3.021 5.613 -6.295 1.00 0.00 89 SER A O 14
ATOM 20772 N N . SER A 1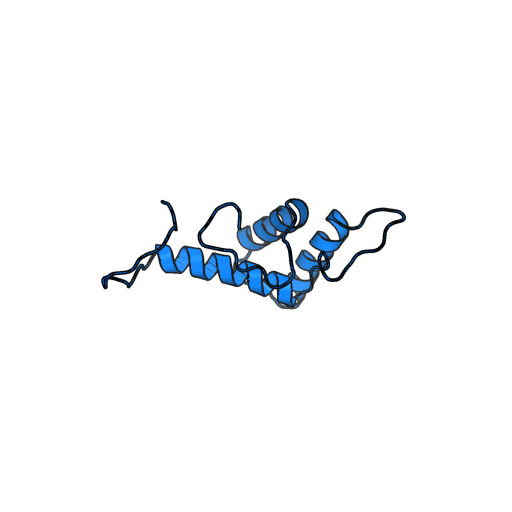 90 ? -1.027 4.600 -6.536 1.00 0.00 90 SER A N 14
ATOM 20773 C CA . SER A 1 90 ? -1.223 4.305 -7.950 1.00 0.00 90 SER A CA 14
ATOM 20774 C C . SER A 1 90 ? -1.656 2.856 -8.148 1.00 0.00 90 SER A C 14
ATOM 20775 O O . SER A 1 90 ? -1.112 1.943 -7.528 1.00 0.00 90 SER A O 14
ATOM 20783 N N . GLY A 1 91 ? -2.640 2.652 -9.019 1.00 0.00 91 GLY A N 14
ATOM 20784 C CA . GLY A 1 91 ? -3.130 1.312 -9.285 1.00 0.00 91 GLY A CA 14
ATOM 20785 C C . GLY A 1 91 ? -2.844 0.860 -10.703 1.00 0.00 91 GLY A C 14
ATOM 20786 O O . GLY A 1 91 ? -2.900 1.644 -11.650 1.00 0.00 91 GLY A O 14
ATOM 20790 N N . PRO A 1 92 ? -2.526 -0.433 -10.863 1.00 0.00 92 PRO A N 14
ATOM 20791 C CA . PRO A 1 92 ? -2.222 -1.018 -12.172 1.00 0.00 92 PRO A CA 14
ATOM 20792 C C . PRO A 1 92 ? -3.453 -1.108 -13.067 1.00 0.00 92 PRO A C 14
ATOM 20793 O O . PRO A 1 92 ? -4.391 -1.850 -12.775 1.00 0.00 92 PRO A O 14
ATOM 20804 N N . SER A 1 93 ? -3.444 -0.349 -14.158 1.00 0.00 93 SER A N 14
ATOM 20805 C CA . SER A 1 93 ? -4.562 -0.341 -15.094 1.00 0.00 93 SER A CA 14
ATOM 20806 C C . SER A 1 93 ? -4.590 -1.625 -15.917 1.00 0.00 93 SER A C 14
ATOM 20807 O O . SER A 1 93 ? -3.634 -1.944 -16.624 1.00 0.00 93 SER A O 14
ATOM 20815 N N . SER A 1 94 ? -5.694 -2.359 -15.820 1.00 0.00 94 SER A N 14
ATOM 20816 C CA . SER A 1 94 ? -5.847 -3.610 -16.552 1.00 0.00 94 SER A CA 14
ATOM 20817 C C . SER A 1 94 ? -6.494 -3.369 -17.913 1.00 0.00 94 SER A C 14
ATOM 20818 O O . SER A 1 94 ? -5.881 -3.599 -18.954 1.00 0.00 94 SER A O 14
ATOM 20826 N N . GLY A 1 95 ? -7.740 -2.902 -17.894 1.00 0.00 95 GLY A N 14
ATOM 20827 C CA . GLY A 1 95 ? -8.451 -2.637 -19.131 1.00 0.00 95 GLY A CA 14
ATOM 20828 C C . GLY A 1 95 ? -8.848 -1.181 -19.270 1.00 0.00 95 GLY A C 14
ATOM 20829 O O . GLY A 1 95 ? -8.865 -0.438 -18.289 1.00 0.00 95 GLY A O 14
ATOM 20833 N N . GLY A 1 1 ? 5.281 -7.991 18.076 1.00 0.00 1 GLY A N 15
ATOM 20834 C CA . GLY A 1 1 ? 5.947 -7.182 19.080 1.00 0.00 1 GLY A CA 15
ATOM 20835 C C . GLY A 1 1 ? 7.076 -6.353 18.501 1.00 0.00 1 GLY A C 15
ATOM 20836 O O . GLY A 1 1 ? 7.476 -6.552 17.354 1.00 0.00 1 GLY A O 15
ATOM 20840 N N . SER A 1 2 ? 7.590 -5.419 19.295 1.00 0.00 2 SER A N 15
ATOM 20841 C CA . SER A 1 2 ? 8.676 -4.553 18.852 1.00 0.00 2 SER A CA 15
ATOM 20842 C C . SER A 1 2 ? 10.028 -5.111 19.286 1.00 0.00 2 SER A C 15
ATOM 20843 O O . SER A 1 2 ? 10.972 -5.164 18.497 1.00 0.00 2 SER A O 15
ATOM 20851 N N . SER A 1 3 ? 10.113 -5.527 20.545 1.00 0.00 3 SER A N 15
ATOM 20852 C CA . SER A 1 3 ? 11.350 -6.079 21.086 1.00 0.00 3 SER A CA 15
ATOM 20853 C C . SER A 1 3 ? 11.423 -7.584 20.850 1.00 0.00 3 SER A C 15
ATOM 20854 O O . SER A 1 3 ? 10.398 -8.257 20.741 1.00 0.00 3 SER A O 15
ATOM 20862 N N . GLY A 1 4 ? 12.643 -8.107 20.772 1.00 0.00 4 GLY A N 15
ATOM 20863 C CA . GLY A 1 4 ? 12.828 -9.529 20.549 1.00 0.00 4 GLY A CA 15
ATOM 20864 C C . GLY A 1 4 ? 13.586 -9.821 19.269 1.00 0.00 4 GLY A C 15
ATOM 20865 O O . GLY A 1 4 ? 14.752 -10.215 19.307 1.00 0.00 4 GLY A O 15
ATOM 20869 N N . SER A 1 5 ? 12.923 -9.630 18.133 1.00 0.00 5 SER A N 15
ATOM 20870 C CA . SER A 1 5 ? 13.541 -9.881 16.836 1.00 0.00 5 SER A CA 15
ATOM 20871 C C . SER A 1 5 ? 14.711 -8.932 16.599 1.00 0.00 5 SER A C 15
ATOM 20872 O O . SER A 1 5 ? 14.794 -7.865 17.208 1.00 0.00 5 SER A O 15
ATOM 20880 N N . SER A 1 6 ? 15.615 -9.328 15.709 1.00 0.00 6 SER A N 15
ATOM 20881 C CA . SER A 1 6 ? 16.784 -8.516 15.393 1.00 0.00 6 SER A CA 15
ATOM 20882 C C . SER A 1 6 ? 16.794 -8.128 13.917 1.00 0.00 6 SER A C 15
ATOM 20883 O O . SER A 1 6 ? 16.372 -8.901 13.058 1.00 0.00 6 SER A O 15
ATOM 20891 N N . GLY A 1 7 ? 17.279 -6.924 13.631 1.00 0.00 7 GLY A N 15
ATOM 20892 C CA . GLY A 1 7 ? 17.335 -6.454 12.259 1.00 0.00 7 GLY A CA 15
ATOM 20893 C C . GLY A 1 7 ? 18.384 -5.379 12.057 1.00 0.00 7 GLY A C 15
ATOM 20894 O O . GLY A 1 7 ? 18.292 -4.295 12.634 1.00 0.00 7 GLY A O 15
ATOM 20898 N N . ARG A 1 8 ? 19.386 -5.679 11.236 1.00 0.00 8 ARG A N 15
ATOM 20899 C CA . ARG A 1 8 ? 20.459 -4.731 10.962 1.00 0.00 8 ARG A CA 15
ATOM 20900 C C . ARG A 1 8 ? 20.018 -3.693 9.934 1.00 0.00 8 ARG A C 15
ATOM 20901 O O . ARG A 1 8 ? 20.109 -2.490 10.173 1.00 0.00 8 ARG A O 15
ATOM 20922 N N . GLY A 1 9 ? 19.540 -4.169 8.788 1.00 0.00 9 GLY A N 15
ATOM 20923 C CA . GLY A 1 9 ? 19.093 -3.269 7.741 1.00 0.00 9 GLY A CA 15
ATOM 20924 C C . GLY A 1 9 ? 18.290 -3.980 6.669 1.00 0.00 9 GLY A C 15
ATOM 20925 O O . GLY A 1 9 ? 17.100 -3.716 6.497 1.00 0.00 9 GLY A O 15
ATOM 20929 N N . SER A 1 10 ? 18.943 -4.884 5.945 1.00 0.00 10 SER A N 15
ATOM 20930 C CA . SER A 1 10 ? 18.284 -5.631 4.880 1.00 0.00 10 SER A CA 15
ATOM 20931 C C . SER A 1 10 ? 17.060 -6.370 5.413 1.00 0.00 10 SER A C 15
ATOM 20932 O O . SER A 1 10 ? 17.039 -6.812 6.562 1.00 0.00 10 SER A O 15
ATOM 20940 N N . ARG A 1 11 ? 16.042 -6.501 4.569 1.00 0.00 11 ARG A N 15
ATOM 20941 C CA . ARG A 1 11 ? 14.814 -7.185 4.954 1.00 0.00 11 ARG A CA 15
ATOM 20942 C C . ARG A 1 11 ? 14.516 -8.343 4.005 1.00 0.00 11 ARG A C 15
ATOM 20943 O O . ARG A 1 11 ? 15.252 -8.579 3.047 1.00 0.00 11 ARG A O 15
ATOM 20964 N N . PHE A 1 12 ? 13.434 -9.063 4.280 1.00 0.00 12 PHE A N 15
ATOM 20965 C CA . PHE A 1 12 ? 13.040 -10.198 3.453 1.00 0.00 12 PHE A CA 15
ATOM 20966 C C . PHE A 1 12 ? 12.425 -9.725 2.139 1.00 0.00 12 PHE A C 15
ATOM 20967 O O . PHE A 1 12 ? 11.287 -9.254 2.105 1.00 0.00 12 PHE A O 15
ATOM 20984 N N . THR A 1 13 ? 13.186 -9.853 1.056 1.00 0.00 13 THR A N 15
ATOM 20985 C CA . THR A 1 13 ? 12.718 -9.438 -0.261 1.00 0.00 13 THR A CA 15
ATOM 20986 C C . THR A 1 13 ? 11.854 -10.518 -0.902 1.00 0.00 13 THR A C 15
ATOM 20987 O O . THR A 1 13 ? 11.813 -11.654 -0.431 1.00 0.00 13 THR A O 15
ATOM 20998 N N . TRP A 1 14 ? 11.168 -10.156 -1.980 1.00 0.00 14 TRP A N 15
ATOM 20999 C CA . TRP A 1 14 ? 10.305 -11.096 -2.687 1.00 0.00 14 TRP A CA 15
ATOM 21000 C C . TRP A 1 14 ? 10.834 -11.370 -4.091 1.00 0.00 14 TRP A C 15
ATOM 21001 O O . TRP A 1 14 ? 11.272 -10.455 -4.789 1.00 0.00 14 TRP A O 15
ATOM 21022 N N . ARG A 1 15 ? 10.790 -12.634 -4.499 1.00 0.00 15 ARG A N 15
ATOM 21023 C CA . ARG A 1 15 ? 11.265 -13.027 -5.820 1.00 0.00 15 ARG A CA 15
ATOM 21024 C C . ARG A 1 15 ? 10.143 -12.941 -6.850 1.00 0.00 15 ARG A C 15
ATOM 21025 O O . ARG A 1 15 ? 8.971 -13.137 -6.526 1.00 0.00 15 ARG A O 15
ATOM 21046 N N . LYS A 1 16 ? 10.509 -12.647 -8.093 1.00 0.00 16 LYS A N 15
ATOM 21047 C CA . LYS A 1 16 ? 9.534 -12.536 -9.172 1.00 0.00 16 LYS A CA 15
ATOM 21048 C C . LYS A 1 16 ? 8.765 -13.841 -9.347 1.00 0.00 16 LYS A C 15
ATOM 21049 O O . LYS A 1 16 ? 7.603 -13.837 -9.752 1.00 0.00 16 LYS A O 15
ATOM 21068 N N . GLU A 1 17 ? 9.420 -14.955 -9.038 1.00 0.00 17 GLU A N 15
ATOM 21069 C CA . GLU A 1 17 ? 8.796 -16.268 -9.161 1.00 0.00 17 GLU A CA 15
ATOM 21070 C C . GLU A 1 17 ? 7.708 -16.453 -8.107 1.00 0.00 17 GLU A C 15
ATOM 21071 O O . GLU A 1 17 ? 6.609 -16.919 -8.410 1.00 0.00 17 GLU A O 15
ATOM 21083 N N . CYS A 1 18 ? 8.022 -16.086 -6.870 1.00 0.00 18 CYS A N 15
ATOM 21084 C CA . CYS A 1 18 ? 7.072 -16.213 -5.770 1.00 0.00 18 CYS A CA 15
ATOM 21085 C C . CYS A 1 18 ? 5.973 -15.160 -5.877 1.00 0.00 18 CYS A C 15
ATOM 21086 O O . CYS A 1 18 ? 4.857 -15.361 -5.396 1.00 0.00 18 CYS A O 15
ATOM 21094 N N . LEU A 1 19 ? 6.297 -14.037 -6.508 1.00 0.00 19 LEU A N 15
ATOM 21095 C CA . LEU A 1 19 ? 5.338 -12.951 -6.676 1.00 0.00 19 LEU A CA 15
ATOM 21096 C C . LEU A 1 19 ? 4.293 -13.305 -7.730 1.00 0.00 19 LEU A C 15
ATOM 21097 O O . LEU A 1 19 ? 3.103 -13.050 -7.549 1.00 0.00 19 LEU A O 15
ATOM 21113 N N . ALA A 1 20 ? 4.747 -13.897 -8.830 1.00 0.00 20 ALA A N 15
ATOM 21114 C CA . ALA A 1 20 ? 3.852 -14.290 -9.911 1.00 0.00 20 ALA A CA 15
ATOM 21115 C C . ALA A 1 20 ? 2.832 -15.318 -9.432 1.00 0.00 20 ALA A C 15
ATOM 21116 O O . ALA A 1 20 ? 1.664 -15.275 -9.819 1.00 0.00 20 ALA A O 15
ATOM 21123 N N . VAL A 1 21 ? 3.280 -16.241 -8.588 1.00 0.00 21 VAL A N 15
ATOM 21124 C CA . VAL A 1 21 ? 2.406 -17.280 -8.056 1.00 0.00 21 VAL A CA 15
ATOM 21125 C C . VAL A 1 21 ? 1.395 -16.698 -7.075 1.00 0.00 21 VAL A C 15
ATOM 21126 O O . VAL A 1 21 ? 0.231 -17.096 -7.059 1.00 0.00 21 VAL A O 15
ATOM 21139 N N . MET A 1 22 ? 1.848 -15.752 -6.258 1.00 0.00 22 MET A N 15
ATOM 21140 C CA . MET A 1 22 ? 0.982 -15.114 -5.274 1.00 0.00 22 MET A CA 15
ATOM 21141 C C . MET A 1 22 ? -0.144 -14.345 -5.958 1.00 0.00 22 MET A C 15
ATOM 21142 O O . MET A 1 22 ? -1.301 -14.427 -5.549 1.00 0.00 22 MET A O 15
ATOM 21156 N N . GLU A 1 23 ? 0.205 -13.598 -7.001 1.00 0.00 23 GLU A N 15
ATOM 21157 C CA . GLU A 1 23 ? -0.778 -12.814 -7.741 1.00 0.00 23 GLU A CA 15
ATOM 21158 C C . GLU A 1 23 ? -1.858 -13.714 -8.334 1.00 0.00 23 GLU A C 15
ATOM 21159 O O . GLU A 1 23 ? -3.013 -13.311 -8.467 1.00 0.00 23 GLU A O 15
ATOM 21171 N N . SER A 1 24 ? -1.472 -14.936 -8.689 1.00 0.00 24 SER A N 15
ATOM 21172 C CA . SER A 1 24 ? -2.405 -15.893 -9.272 1.00 0.00 24 SER A CA 15
ATOM 21173 C C . SER A 1 24 ? -3.452 -16.323 -8.248 1.00 0.00 24 SER A C 15
ATOM 21174 O O . SER A 1 24 ? -4.648 -16.344 -8.539 1.00 0.00 24 SER A O 15
ATOM 21182 N N . TYR A 1 25 ? -2.992 -16.666 -7.050 1.00 0.00 25 TYR A N 15
ATOM 21183 C CA . TYR A 1 25 ? -3.887 -17.099 -5.984 1.00 0.00 25 TYR A CA 15
ATOM 21184 C C . TYR A 1 25 ? -4.774 -15.949 -5.516 1.00 0.00 25 TYR A C 15
ATOM 21185 O O . TYR A 1 25 ? -5.924 -16.154 -5.129 1.00 0.00 25 TYR A O 15
ATOM 21203 N N . PHE A 1 26 ? -4.229 -14.737 -5.555 1.00 0.00 26 PHE A N 15
ATOM 21204 C CA . PHE A 1 26 ? -4.969 -13.553 -5.136 1.00 0.00 26 PHE A CA 15
ATOM 21205 C C . PHE A 1 26 ? -6.129 -13.271 -6.086 1.00 0.00 26 PHE A C 15
ATOM 21206 O O . PHE A 1 26 ? -7.205 -12.852 -5.661 1.00 0.00 26 PHE A O 15
ATOM 21223 N N . ASN A 1 27 ? -5.901 -13.505 -7.374 1.00 0.00 27 ASN A N 15
ATOM 21224 C CA . ASN A 1 27 ? -6.927 -13.276 -8.386 1.00 0.00 27 ASN A CA 15
ATOM 21225 C C . ASN A 1 27 ? -8.125 -14.194 -8.163 1.00 0.00 27 ASN A C 15
ATOM 21226 O O . ASN A 1 27 ? -9.270 -13.797 -8.374 1.00 0.00 27 ASN A O 15
ATOM 21237 N N . GLU A 1 28 ? -7.850 -15.423 -7.737 1.00 0.00 28 GLU A N 15
ATOM 21238 C CA . GLU A 1 28 ? -8.906 -16.398 -7.487 1.00 0.00 28 GLU A CA 15
ATOM 21239 C C . GLU A 1 28 ? -9.529 -16.184 -6.111 1.00 0.00 28 GLU A C 15
ATOM 21240 O O . GLU A 1 28 ? -10.723 -16.406 -5.917 1.00 0.00 28 GLU A O 15
ATOM 21252 N N . ASN A 1 29 ? -8.710 -15.750 -5.158 1.00 0.00 29 ASN A N 15
ATOM 21253 C CA . ASN A 1 29 ? -9.180 -15.507 -3.799 1.00 0.00 29 ASN A CA 15
ATOM 21254 C C . ASN A 1 29 ? -8.291 -14.489 -3.090 1.00 0.00 29 ASN A C 15
ATOM 21255 O O . ASN A 1 29 ? -7.075 -14.662 -3.011 1.00 0.00 29 ASN A O 15
ATOM 21266 N N . GLN A 1 30 ? -8.907 -13.430 -2.576 1.00 0.00 30 GLN A N 15
ATOM 21267 C CA . GLN A 1 30 ? -8.172 -12.385 -1.874 1.00 0.00 30 GLN A CA 15
ATOM 21268 C C . GLN A 1 30 ? -7.601 -12.909 -0.561 1.00 0.00 30 GLN A C 15
ATOM 21269 O O . GLN A 1 30 ? -6.467 -12.597 -0.197 1.00 0.00 30 GLN A O 15
ATOM 21283 N N . TYR A 1 31 ? -8.393 -13.706 0.146 1.00 0.00 31 TYR A N 15
ATOM 21284 C CA . TYR A 1 31 ? -7.968 -14.272 1.421 1.00 0.00 31 TYR A CA 15
ATOM 21285 C C . TYR A 1 31 ? -7.832 -15.789 1.326 1.00 0.00 31 TYR A C 15
ATOM 21286 O O . TYR A 1 31 ? -8.792 -16.537 1.513 1.00 0.00 31 TYR A O 15
ATOM 21304 N N . PRO A 1 32 ? -6.610 -16.255 1.029 1.00 0.00 32 PRO A N 15
ATOM 21305 C CA . PRO A 1 32 ? -6.318 -17.686 0.903 1.00 0.00 32 PRO A CA 15
ATOM 21306 C C . PRO A 1 32 ? -6.375 -18.409 2.244 1.00 0.00 32 PRO A C 15
ATOM 21307 O O . PRO A 1 32 ? -5.639 -18.074 3.173 1.00 0.00 32 PRO A O 15
ATOM 21318 N N . ASP A 1 33 ? -7.252 -19.402 2.338 1.00 0.00 33 ASP A N 15
ATOM 21319 C CA . ASP A 1 33 ? -7.404 -20.174 3.566 1.00 0.00 33 ASP A CA 15
ATOM 21320 C C . ASP A 1 33 ? -6.052 -20.682 4.059 1.00 0.00 33 ASP A C 15
ATOM 21321 O O . ASP A 1 33 ? -5.031 -20.497 3.399 1.00 0.00 33 ASP A O 15
ATOM 21330 N N . GLU A 1 34 ? -6.055 -21.322 5.225 1.00 0.00 34 GLU A N 15
ATOM 21331 C CA . GLU A 1 34 ? -4.829 -21.854 5.807 1.00 0.00 34 GLU A CA 15
ATOM 21332 C C . GLU A 1 34 ? -4.129 -22.797 4.832 1.00 0.00 34 GLU A C 15
ATOM 21333 O O . GLU A 1 34 ? -2.941 -22.647 4.551 1.00 0.00 34 GLU A O 15
ATOM 21345 N N . ALA A 1 35 ? -4.876 -23.771 4.321 1.00 0.00 35 ALA A N 15
ATOM 21346 C CA . ALA A 1 35 ? -4.329 -24.738 3.378 1.00 0.00 35 ALA A CA 15
ATOM 21347 C C . ALA A 1 35 ? -3.943 -24.066 2.065 1.00 0.00 35 ALA A C 15
ATOM 21348 O O . ALA A 1 35 ? -2.951 -24.434 1.435 1.00 0.00 35 ALA A O 15
ATOM 21355 N N . LYS A 1 36 ? -4.733 -23.079 1.656 1.00 0.00 36 LYS A N 15
ATOM 21356 C CA . LYS A 1 36 ? -4.474 -22.354 0.417 1.00 0.00 36 LYS A CA 15
ATOM 21357 C C . LYS A 1 36 ? -3.133 -21.629 0.481 1.00 0.00 36 LYS A C 15
ATOM 21358 O O . LYS A 1 36 ? -2.378 -21.615 -0.491 1.00 0.00 36 LYS A O 15
ATOM 21377 N N . ARG A 1 37 ? -2.844 -21.030 1.631 1.00 0.00 37 ARG A N 15
ATOM 21378 C CA . ARG A 1 37 ? -1.594 -20.304 1.821 1.00 0.00 37 ARG A CA 15
ATOM 21379 C C . ARG A 1 37 ? -0.395 -21.234 1.660 1.00 0.00 37 ARG A C 15
ATOM 21380 O O . ARG A 1 37 ? 0.617 -20.860 1.068 1.00 0.00 37 ARG A O 15
ATOM 21401 N N . GLU A 1 38 ? -0.517 -22.446 2.192 1.00 0.00 38 GLU A N 15
ATOM 21402 C CA . GLU A 1 38 ? 0.557 -23.428 2.108 1.00 0.00 38 GLU A CA 15
ATOM 21403 C C . GLU A 1 38 ? 0.743 -23.910 0.672 1.00 0.00 38 GLU A C 15
ATOM 21404 O O . GLU A 1 38 ? 1.868 -24.105 0.213 1.00 0.00 38 GLU A O 15
ATOM 21416 N N . GLU A 1 39 ? -0.369 -24.100 -0.031 1.00 0.00 39 GLU A N 15
ATOM 21417 C CA . GLU A 1 39 ? -0.329 -24.561 -1.414 1.00 0.00 39 GLU A CA 15
ATOM 21418 C C . GLU A 1 39 ? 0.398 -23.555 -2.301 1.00 0.00 39 GLU A C 15
ATOM 21419 O O . GLU A 1 39 ? 1.250 -23.925 -3.109 1.00 0.00 39 GLU A O 15
ATOM 21431 N N . ILE A 1 40 ? 0.054 -22.281 -2.146 1.00 0.00 40 ILE A N 15
ATOM 21432 C CA . ILE A 1 40 ? 0.673 -21.221 -2.932 1.00 0.00 40 ILE A CA 15
ATOM 21433 C C . ILE A 1 40 ? 2.113 -20.980 -2.492 1.00 0.00 40 ILE A C 15
ATOM 21434 O O . ILE A 1 40 ? 2.968 -20.620 -3.300 1.00 0.00 40 ILE A O 15
ATOM 21450 N N . ALA A 1 41 ? 2.375 -21.184 -1.205 1.00 0.00 41 ALA A N 15
ATOM 21451 C CA . ALA A 1 41 ? 3.712 -20.993 -0.657 1.00 0.00 41 ALA A CA 15
ATOM 21452 C C . ALA A 1 41 ? 4.674 -22.056 -1.176 1.00 0.00 41 ALA A C 15
ATOM 21453 O O . ALA A 1 41 ? 5.808 -21.753 -1.545 1.00 0.00 41 ALA A O 15
ATOM 21460 N N . ASN A 1 42 ? 4.214 -23.302 -1.201 1.00 0.00 42 ASN A N 15
ATOM 21461 C CA . ASN A 1 42 ? 5.036 -24.411 -1.674 1.00 0.00 42 ASN A CA 15
ATOM 21462 C C . ASN A 1 42 ? 5.456 -24.196 -3.125 1.00 0.00 42 ASN A C 15
ATOM 21463 O O . ASN A 1 42 ? 6.594 -24.480 -3.500 1.00 0.00 42 ASN A O 15
ATOM 21474 N N . ALA A 1 43 ? 4.531 -23.693 -3.935 1.00 0.00 43 ALA A N 15
ATOM 21475 C CA . ALA A 1 43 ? 4.807 -23.437 -5.343 1.00 0.00 43 ALA A CA 15
ATOM 21476 C C . ALA A 1 43 ? 5.905 -22.393 -5.507 1.00 0.00 43 ALA A C 15
ATOM 21477 O O . ALA A 1 43 ? 6.740 -22.492 -6.407 1.00 0.00 43 ALA A O 15
ATOM 21484 N N . CYS A 1 44 ? 5.899 -21.392 -4.634 1.00 0.00 44 CYS A N 15
ATOM 21485 C CA . CYS A 1 44 ? 6.894 -20.328 -4.683 1.00 0.00 44 CYS A CA 15
ATOM 21486 C C . CYS A 1 44 ? 8.293 -20.879 -4.426 1.00 0.00 44 CYS A C 15
ATOM 21487 O O . CYS A 1 44 ? 9.256 -20.487 -5.084 1.00 0.00 44 CYS A O 15
ATOM 21495 N N . ASN A 1 45 ? 8.396 -21.789 -3.463 1.00 0.00 45 ASN A N 15
ATOM 21496 C CA . ASN A 1 45 ? 9.678 -22.393 -3.117 1.00 0.00 45 ASN A CA 15
ATOM 21497 C C . ASN A 1 45 ? 10.183 -23.283 -4.248 1.00 0.00 45 ASN A C 15
ATOM 21498 O O . ASN A 1 45 ? 11.387 -23.382 -4.483 1.00 0.00 45 ASN A O 15
ATOM 21509 N N . ALA A 1 46 ? 9.254 -23.929 -4.945 1.00 0.00 46 ALA A N 15
ATOM 21510 C CA . ALA A 1 46 ? 9.605 -24.809 -6.053 1.00 0.00 46 ALA A CA 15
ATOM 21511 C C . ALA A 1 46 ? 10.147 -24.014 -7.235 1.00 0.00 46 ALA A C 15
ATOM 21512 O O . ALA A 1 46 ? 11.187 -24.353 -7.800 1.00 0.00 46 ALA A O 15
ATOM 21519 N N . VAL A 1 47 ? 9.435 -22.954 -7.606 1.00 0.00 47 VAL A N 15
ATOM 21520 C CA . VAL A 1 47 ? 9.846 -22.109 -8.721 1.00 0.00 47 VAL A CA 15
ATOM 21521 C C . VAL A 1 47 ? 11.239 -21.536 -8.493 1.00 0.00 47 VAL A C 15
ATOM 21522 O O . VAL A 1 47 ? 12.006 -21.345 -9.438 1.00 0.00 47 VAL A O 15
ATOM 21535 N N . ILE A 1 48 ? 11.562 -21.264 -7.233 1.00 0.00 48 ILE A N 15
ATOM 21536 C CA . ILE A 1 48 ? 12.865 -20.713 -6.880 1.00 0.00 48 ILE A CA 15
ATOM 21537 C C . ILE A 1 48 ? 13.855 -21.821 -6.538 1.00 0.00 48 ILE A C 15
ATOM 21538 O O . ILE A 1 48 ? 15.066 -21.645 -6.667 1.00 0.00 48 ILE A O 15
ATOM 21554 N N . GLN A 1 49 ? 13.331 -22.963 -6.104 1.00 0.00 49 GLN A N 15
ATOM 21555 C CA . GLN A 1 49 ? 14.170 -24.100 -5.745 1.00 0.00 49 GLN A CA 15
ATOM 21556 C C . GLN A 1 49 ? 14.977 -24.582 -6.946 1.00 0.00 49 GLN A C 15
ATOM 21557 O O . GLN A 1 49 ? 14.417 -24.902 -7.995 1.00 0.00 49 GLN A O 15
ATOM 21571 N N . LYS A 1 50 ? 16.295 -24.632 -6.786 1.00 0.00 50 LYS A N 15
ATOM 21572 C CA . LYS A 1 50 ? 17.180 -25.076 -7.856 1.00 0.00 50 LYS A CA 15
ATOM 21573 C C . LYS A 1 50 ? 17.675 -26.495 -7.598 1.00 0.00 50 LYS A C 15
ATOM 21574 O O . LYS A 1 50 ? 17.797 -26.939 -6.456 1.00 0.00 50 LYS A O 15
ATOM 21593 N N . PRO A 1 51 ? 17.970 -27.226 -8.684 1.00 0.00 51 PRO A N 15
ATOM 21594 C CA . PRO A 1 51 ? 18.459 -28.606 -8.601 1.00 0.00 51 PRO A CA 15
ATOM 21595 C C . PRO A 1 51 ? 19.875 -28.686 -8.042 1.00 0.00 51 PRO A C 15
ATOM 21596 O O . PRO A 1 51 ? 20.780 -28.000 -8.516 1.00 0.00 51 PRO A O 15
ATOM 21607 N N . GLY A 1 52 ? 20.061 -29.529 -7.031 1.00 0.00 52 GLY A N 15
ATOM 21608 C CA . GLY A 1 52 ? 21.371 -29.683 -6.424 1.00 0.00 52 GLY A CA 15
ATOM 21609 C C . GLY A 1 52 ? 21.721 -28.534 -5.500 1.00 0.00 52 GLY A C 15
ATOM 21610 O O . GLY A 1 52 ? 22.876 -28.374 -5.105 1.00 0.00 52 GLY A O 15
ATOM 21614 N N . LYS A 1 53 ? 20.721 -27.729 -5.155 1.00 0.00 53 LYS A N 15
ATOM 21615 C CA . LYS A 1 53 ? 20.928 -26.587 -4.272 1.00 0.00 53 LYS A CA 15
ATOM 21616 C C . LYS A 1 53 ? 20.008 -26.665 -3.058 1.00 0.00 53 LYS A C 15
ATOM 21617 O O . LYS A 1 53 ? 18.958 -27.307 -3.101 1.00 0.00 53 LYS A O 15
ATOM 21636 N N . LYS A 1 54 ? 20.407 -26.006 -1.975 1.00 0.00 54 LYS A N 15
ATOM 21637 C CA . LYS A 1 54 ? 19.618 -25.997 -0.750 1.00 0.00 54 LYS A CA 15
ATOM 21638 C C . LYS A 1 54 ? 18.933 -24.648 -0.553 1.00 0.00 54 LYS A C 15
ATOM 21639 O O . LYS A 1 54 ? 19.564 -23.597 -0.672 1.00 0.00 54 LYS A O 15
ATOM 21658 N N . LEU A 1 55 ? 17.640 -24.685 -0.250 1.00 0.00 55 LEU A N 15
ATOM 21659 C CA . LEU A 1 55 ? 16.870 -23.465 -0.035 1.00 0.00 55 LEU A CA 15
ATOM 21660 C C . LEU A 1 55 ? 17.235 -22.818 1.298 1.00 0.00 55 LEU A C 15
ATOM 21661 O O . LEU A 1 55 ? 17.519 -23.508 2.276 1.00 0.00 55 LEU A O 15
ATOM 21677 N N . SER A 1 56 ? 17.222 -21.490 1.328 1.00 0.00 56 SER A N 15
ATOM 21678 C CA . SER A 1 56 ? 17.553 -20.749 2.540 1.00 0.00 56 SER A CA 15
ATOM 21679 C C . SER A 1 56 ? 16.296 -20.177 3.187 1.00 0.00 56 SER A C 15
ATOM 21680 O O . SER A 1 56 ? 15.284 -19.960 2.520 1.00 0.00 56 SER A O 15
ATOM 21688 N N . ASP A 1 57 ? 16.368 -19.935 4.492 1.00 0.00 57 ASP A N 15
ATOM 21689 C CA . ASP A 1 57 ? 15.237 -19.387 5.231 1.00 0.00 57 ASP A CA 15
ATOM 21690 C C . ASP A 1 57 ? 14.831 -18.027 4.674 1.00 0.00 57 ASP A C 15
ATOM 21691 O O . ASP A 1 57 ? 13.674 -17.619 4.783 1.00 0.00 57 ASP A O 15
ATOM 21700 N N . LEU A 1 58 ? 15.790 -17.327 4.077 1.00 0.00 58 LEU A N 15
ATOM 21701 C CA . LEU A 1 58 ? 15.534 -16.011 3.503 1.00 0.00 58 LEU A CA 15
ATOM 21702 C C . LEU A 1 58 ? 14.663 -16.122 2.256 1.00 0.00 58 LEU A C 15
ATOM 21703 O O . LEU A 1 58 ? 13.885 -15.219 1.949 1.00 0.00 58 LEU A O 15
ATOM 21719 N N . GLU A 1 59 ? 14.799 -17.235 1.542 1.00 0.00 59 GLU A N 15
ATOM 21720 C CA . GLU A 1 59 ? 14.023 -17.463 0.329 1.00 0.00 59 GLU A CA 15
ATOM 21721 C C . GLU A 1 59 ? 12.882 -18.442 0.589 1.00 0.00 59 GLU A C 15
ATOM 21722 O O . GLU A 1 59 ? 12.022 -18.652 -0.267 1.00 0.00 59 GLU A O 15
ATOM 21734 N N . ARG A 1 60 ? 12.881 -19.039 1.776 1.00 0.00 60 ARG A N 15
ATOM 21735 C CA . ARG A 1 60 ? 11.847 -19.997 2.149 1.00 0.00 60 ARG A CA 15
ATOM 21736 C C . ARG A 1 60 ? 10.511 -19.295 2.373 1.00 0.00 60 ARG A C 15
ATOM 21737 O O . ARG A 1 60 ? 10.318 -18.610 3.378 1.00 0.00 60 ARG A O 15
ATOM 21758 N N . VAL A 1 61 ? 9.590 -19.470 1.430 1.00 0.00 61 VAL A N 15
ATOM 21759 C CA . VAL A 1 61 ? 8.272 -18.855 1.525 1.00 0.00 61 VAL A CA 15
ATOM 21760 C C . VAL A 1 61 ? 7.331 -19.700 2.376 1.00 0.00 61 VAL A C 15
ATOM 21761 O O . VAL A 1 61 ? 6.844 -20.742 1.936 1.00 0.00 61 VAL A O 15
ATOM 21774 N N . THR A 1 62 ? 7.077 -19.244 3.599 1.00 0.00 62 THR A N 15
ATOM 21775 C CA . THR A 1 62 ? 6.194 -19.957 4.513 1.00 0.00 62 THR A CA 15
ATOM 21776 C C . THR A 1 62 ? 4.754 -19.480 4.371 1.00 0.00 62 THR A C 15
ATOM 21777 O O . THR A 1 62 ? 4.486 -18.468 3.723 1.00 0.00 62 THR A O 15
ATOM 21788 N N . SER A 1 63 ? 3.829 -20.214 4.982 1.00 0.00 63 SER A N 15
ATOM 21789 C CA . SER A 1 63 ? 2.414 -19.866 4.921 1.00 0.00 63 SER A CA 15
ATOM 21790 C C . SER A 1 63 ? 2.177 -18.458 5.458 1.00 0.00 63 SER A C 15
ATOM 21791 O O . SER A 1 63 ? 1.386 -17.694 4.902 1.00 0.00 63 SER A O 15
ATOM 21799 N N . LEU A 1 64 ? 2.867 -18.121 6.542 1.00 0.00 64 LEU A N 15
ATOM 21800 C CA . LEU A 1 64 ? 2.732 -16.805 7.156 1.00 0.00 64 LEU A CA 15
ATOM 21801 C C . LEU A 1 64 ? 3.241 -15.713 6.220 1.00 0.00 64 LEU A C 15
ATOM 21802 O O . LEU A 1 64 ? 2.625 -14.655 6.090 1.00 0.00 64 LEU A O 15
ATOM 21818 N N . LYS A 1 65 ? 4.368 -15.977 5.568 1.00 0.00 65 LYS A N 15
ATOM 21819 C CA . LYS A 1 65 ? 4.958 -15.020 4.641 1.00 0.00 65 LYS A CA 15
ATOM 21820 C C . LYS A 1 65 ? 3.977 -14.664 3.528 1.00 0.00 65 LYS A C 15
ATOM 21821 O O . LYS A 1 65 ? 3.921 -13.519 3.079 1.00 0.00 65 LYS A O 15
ATOM 21840 N N . VAL A 1 66 ? 3.204 -15.652 3.088 1.00 0.00 66 VAL A N 15
ATOM 21841 C CA . VAL A 1 66 ? 2.223 -15.442 2.030 1.00 0.00 66 VAL A CA 15
ATOM 21842 C C . VAL A 1 66 ? 1.117 -14.497 2.487 1.00 0.00 66 VAL A C 15
ATOM 21843 O O . VAL A 1 66 ? 0.661 -13.644 1.724 1.00 0.00 66 VAL A O 15
ATOM 21856 N N . TYR A 1 67 ? 0.689 -14.655 3.734 1.00 0.00 67 TYR A N 15
ATOM 21857 C CA . TYR A 1 67 ? -0.366 -13.818 4.292 1.00 0.00 67 TYR A CA 15
ATOM 21858 C C . TYR A 1 67 ? 0.097 -12.369 4.417 1.00 0.00 67 TYR A C 15
ATOM 21859 O O . TYR A 1 67 ? -0.680 -11.438 4.209 1.00 0.00 67 TYR A O 15
ATOM 21877 N N . ASN A 1 68 ? 1.369 -12.189 4.758 1.00 0.00 68 ASN A N 15
ATOM 21878 C CA . ASN A 1 68 ? 1.937 -10.854 4.911 1.00 0.00 68 ASN A CA 15
ATOM 21879 C C . ASN A 1 68 ? 1.895 -10.091 3.591 1.00 0.00 68 ASN A C 15
ATOM 21880 O O . ASN A 1 68 ? 1.535 -8.914 3.554 1.00 0.00 68 ASN A O 15
ATOM 21891 N N . TRP A 1 69 ? 2.265 -10.768 2.510 1.00 0.00 69 TRP A N 15
ATOM 21892 C CA . TRP A 1 69 ? 2.270 -10.154 1.187 1.00 0.00 69 TRP A CA 15
ATOM 21893 C C . TRP A 1 69 ? 0.849 -9.853 0.722 1.00 0.00 69 TRP A C 15
ATOM 21894 O O . TRP A 1 69 ? 0.575 -8.777 0.190 1.00 0.00 69 TRP A O 15
ATOM 21915 N N . PHE A 1 70 ? -0.051 -10.809 0.927 1.00 0.00 70 PHE A N 15
ATOM 21916 C CA . PHE A 1 70 ? -1.444 -10.646 0.527 1.00 0.00 70 PHE A CA 15
ATOM 21917 C C . PHE A 1 70 ? -2.088 -9.475 1.265 1.00 0.00 70 PHE A C 15
ATOM 21918 O O . PHE A 1 70 ? -2.809 -8.675 0.671 1.00 0.00 70 PHE A O 15
ATOM 21935 N N . ALA A 1 71 ? -1.822 -9.384 2.564 1.00 0.00 71 ALA A N 15
ATOM 21936 C CA . ALA A 1 71 ? -2.373 -8.312 3.383 1.00 0.00 71 ALA A CA 15
ATOM 21937 C C . ALA A 1 71 ? -1.894 -6.948 2.898 1.00 0.00 71 ALA A C 15
ATOM 21938 O O . ALA A 1 71 ? -2.625 -5.962 2.969 1.00 0.00 71 ALA A O 15
ATOM 21945 N N . ASN A 1 72 ? -0.661 -6.901 2.404 1.00 0.00 72 ASN A N 15
ATOM 21946 C CA . ASN A 1 72 ? -0.084 -5.656 1.908 1.00 0.00 72 ASN A CA 15
ATOM 21947 C C . ASN A 1 72 ? -0.825 -5.171 0.666 1.00 0.00 72 ASN A C 15
ATOM 21948 O O . ASN A 1 72 ? -1.002 -3.969 0.467 1.00 0.00 72 ASN A O 15
ATOM 21959 N N . ARG A 1 73 ? -1.256 -6.113 -0.166 1.00 0.00 73 ARG A N 15
ATOM 21960 C CA . ARG A 1 73 ? -1.977 -5.781 -1.389 1.00 0.00 73 ARG A CA 15
ATOM 21961 C C . ARG A 1 73 ? -3.415 -5.378 -1.079 1.00 0.00 73 ARG A C 15
ATOM 21962 O O . ARG A 1 73 ? -3.905 -4.360 -1.570 1.00 0.00 73 ARG A O 15
ATOM 21983 N N . ARG A 1 74 ? -4.087 -6.182 -0.262 1.00 0.00 74 ARG A N 15
ATOM 21984 C CA . ARG A 1 74 ? -5.470 -5.910 0.112 1.00 0.00 74 ARG A CA 15
ATOM 21985 C C . ARG A 1 74 ? -5.590 -4.555 0.803 1.00 0.00 74 ARG A C 15
ATOM 21986 O O . ARG A 1 74 ? -6.497 -3.776 0.513 1.00 0.00 74 ARG A O 15
ATOM 22007 N N . LYS A 1 75 ? -4.668 -4.281 1.719 1.00 0.00 75 LYS A N 15
ATOM 22008 C CA . LYS A 1 75 ? -4.668 -3.020 2.452 1.00 0.00 75 LYS A CA 15
ATOM 22009 C C . LYS A 1 75 ? -4.266 -1.863 1.544 1.00 0.00 75 LYS A C 15
ATOM 22010 O O . LYS A 1 75 ? -4.752 -0.743 1.700 1.00 0.00 75 LYS A O 15
ATOM 22029 N N . GLU A 1 76 ? -3.378 -2.141 0.595 1.00 0.00 76 GLU A N 15
ATOM 22030 C CA . GLU A 1 76 ? -2.913 -1.122 -0.339 1.00 0.00 76 GLU A CA 15
ATOM 22031 C C . GLU A 1 76 ? -4.035 -0.694 -1.280 1.00 0.00 76 GLU A C 15
ATOM 22032 O O . GLU A 1 76 ? -4.131 0.474 -1.657 1.00 0.00 76 GLU A O 15
ATOM 22044 N N . ILE A 1 77 ? -4.879 -1.648 -1.657 1.00 0.00 77 ILE A N 15
ATOM 22045 C CA . ILE A 1 77 ? -5.994 -1.371 -2.554 1.00 0.00 77 ILE A CA 15
ATOM 22046 C C . ILE A 1 77 ? -7.175 -0.775 -1.795 1.00 0.00 77 ILE A C 15
ATOM 22047 O O . ILE A 1 77 ? -7.825 0.158 -2.267 1.00 0.00 77 ILE A O 15
ATOM 22063 N N . LYS A 1 78 ? -7.448 -1.320 -0.614 1.00 0.00 78 LYS A N 15
ATOM 22064 C CA . LYS A 1 78 ? -8.548 -0.842 0.214 1.00 0.00 78 LYS A CA 15
ATOM 22065 C C . LYS A 1 78 ? -8.264 0.562 0.739 1.00 0.00 78 LYS A C 15
ATOM 22066 O O . LYS A 1 78 ? -9.169 1.389 0.846 1.00 0.00 78 LYS A O 15
ATOM 22085 N N . ARG A 1 79 ? -7.003 0.823 1.065 1.00 0.00 79 ARG A N 15
ATOM 22086 C CA . ARG A 1 79 ? -6.600 2.126 1.578 1.00 0.00 79 ARG A CA 15
ATOM 22087 C C . ARG A 1 79 ? -6.700 3.193 0.492 1.00 0.00 79 ARG A C 15
ATOM 22088 O O . ARG A 1 79 ? -7.144 4.313 0.746 1.00 0.00 79 ARG A O 15
ATOM 22109 N N . ARG A 1 80 ? -6.283 2.838 -0.719 1.00 0.00 80 ARG A N 15
ATOM 22110 C CA . ARG A 1 80 ? -6.324 3.765 -1.844 1.00 0.00 80 ARG A CA 15
ATOM 22111 C C . ARG A 1 80 ? -7.746 3.911 -2.377 1.00 0.00 80 ARG A C 15
ATOM 22112 O O . ARG A 1 80 ? -8.100 4.937 -2.956 1.00 0.00 80 ARG A O 15
ATOM 22133 N N . ALA A 1 81 ? -8.556 2.877 -2.177 1.00 0.00 81 ALA A N 15
ATOM 22134 C CA . ALA A 1 81 ? -9.940 2.890 -2.636 1.00 0.00 81 ALA A CA 15
ATOM 22135 C C . ALA A 1 81 ? -10.854 3.545 -1.605 1.00 0.00 81 ALA A C 15
ATOM 22136 O O . ALA A 1 81 ? -11.995 3.892 -1.906 1.00 0.00 81 ALA A O 15
ATOM 22143 N N . ASN A 1 82 ? -10.344 3.711 -0.389 1.00 0.00 82 ASN A N 15
ATOM 22144 C CA . ASN A 1 82 ? -11.115 4.323 0.686 1.00 0.00 82 ASN A CA 15
ATOM 22145 C C . ASN A 1 82 ? -10.467 5.625 1.147 1.00 0.00 82 ASN A C 15
ATOM 22146 O O . ASN A 1 82 ? -10.894 6.227 2.133 1.00 0.00 82 ASN A O 15
ATOM 22157 N N . ILE A 1 83 ? -9.436 6.054 0.427 1.00 0.00 83 ILE A N 15
ATOM 22158 C CA . ILE A 1 83 ? -8.731 7.285 0.761 1.00 0.00 83 ILE A CA 15
ATOM 22159 C C . ILE A 1 83 ? -8.782 7.558 2.261 1.00 0.00 83 ILE A C 15
ATOM 22160 O O . ILE A 1 83 ? -9.108 8.664 2.690 1.00 0.00 83 ILE A O 15
ATOM 22176 N N . ALA A 1 84 ? -8.455 6.543 3.053 1.00 0.00 84 ALA A N 15
ATOM 22177 C CA . ALA A 1 84 ? -8.459 6.674 4.505 1.00 0.00 84 ALA A CA 15
ATOM 22178 C C . ALA A 1 84 ? -7.038 6.745 5.054 1.00 0.00 84 ALA A C 15
ATOM 22179 O O . ALA A 1 84 ? -6.501 5.752 5.543 1.00 0.00 84 ALA A O 15
ATOM 22186 N N . ALA A 1 85 ? -6.434 7.926 4.968 1.00 0.00 85 ALA A N 15
ATOM 22187 C CA . ALA A 1 85 ? -5.076 8.127 5.458 1.00 0.00 85 ALA A CA 15
ATOM 22188 C C . ALA A 1 85 ? -5.042 8.166 6.982 1.00 0.00 85 ALA A C 15
ATOM 22189 O O . ALA A 1 85 ? -5.725 8.979 7.606 1.00 0.00 85 ALA A O 15
ATOM 22196 N N . ILE A 1 86 ? -4.245 7.284 7.574 1.00 0.00 86 ILE A N 15
ATOM 22197 C CA . ILE A 1 86 ? -4.122 7.218 9.025 1.00 0.00 86 ILE A CA 15
ATOM 22198 C C . ILE A 1 86 ? -2.961 8.076 9.518 1.00 0.00 86 ILE A C 15
ATOM 22199 O O . ILE A 1 86 ? -2.254 7.703 10.455 1.00 0.00 86 ILE A O 15
ATOM 22215 N N . LEU A 1 87 ? -2.772 9.227 8.882 1.00 0.00 87 LEU A N 15
ATOM 22216 C CA . LEU A 1 87 ? -1.697 10.140 9.257 1.00 0.00 87 LEU A CA 15
ATOM 22217 C C . LEU A 1 87 ? -2.115 11.020 10.431 1.00 0.00 87 LEU A C 15
ATOM 22218 O O . LEU A 1 87 ? -2.902 11.952 10.270 1.00 0.00 87 LEU A O 15
ATOM 22234 N N . GLU A 1 88 ? -1.581 10.717 11.610 1.00 0.00 88 GLU A N 15
ATOM 22235 C CA . GLU A 1 88 ? -1.898 11.482 12.810 1.00 0.00 88 GLU A CA 15
ATOM 22236 C C . GLU A 1 88 ? -0.637 12.093 13.415 1.00 0.00 88 GLU A C 15
ATOM 22237 O O . GLU A 1 88 ? 0.476 11.810 12.972 1.00 0.00 88 GLU A O 15
ATOM 22249 N N . SER A 1 89 ? -0.821 12.932 14.429 1.00 0.00 89 SER A N 15
ATOM 22250 C CA . SER A 1 89 ? 0.300 13.586 15.093 1.00 0.00 89 SER A CA 15
ATOM 22251 C C . SER A 1 89 ? 0.891 12.688 16.175 1.00 0.00 89 SER A C 15
ATOM 22252 O O . SER A 1 89 ? 0.169 11.950 16.847 1.00 0.00 89 SER A O 15
ATOM 22260 N N . SER A 1 90 ? 2.208 12.757 16.339 1.00 0.00 90 SER A N 15
ATOM 22261 C CA . SER A 1 90 ? 2.897 11.947 17.338 1.00 0.00 90 SER A CA 15
ATOM 22262 C C . SER A 1 90 ? 3.639 12.832 18.336 1.00 0.00 90 SER A C 15
ATOM 22263 O O . SER A 1 90 ? 4.151 13.893 17.981 1.00 0.00 90 SER A O 15
ATOM 22271 N N . GLY A 1 91 ? 3.692 12.385 19.587 1.00 0.00 91 GLY A N 15
ATOM 22272 C CA . GLY A 1 91 ? 4.373 13.146 20.618 1.00 0.00 91 GLY A CA 15
ATOM 22273 C C . GLY A 1 91 ? 5.882 13.061 20.501 1.00 0.00 91 GLY A C 15
ATOM 22274 O O . GLY A 1 91 ? 6.440 12.025 20.138 1.00 0.00 91 GLY A O 15
ATOM 22278 N N . PRO A 1 92 ? 6.567 14.171 20.813 1.00 0.00 92 PRO A N 15
ATOM 22279 C CA . PRO A 1 92 ? 8.030 14.243 20.748 1.00 0.00 92 PRO A CA 15
ATOM 22280 C C . PRO A 1 92 ? 8.700 13.407 21.832 1.00 0.00 92 PRO A C 15
ATOM 22281 O O . PRO A 1 92 ? 8.322 13.471 23.002 1.00 0.00 92 PRO A O 15
ATOM 22292 N N . SER A 1 93 ? 9.698 12.622 21.437 1.00 0.00 93 SER A N 15
ATOM 22293 C CA . SER A 1 93 ? 10.419 11.771 22.376 1.00 0.00 93 SER A CA 15
ATOM 22294 C C . SER A 1 93 ? 11.893 12.161 22.442 1.00 0.00 93 SER A C 15
ATOM 22295 O O . SER A 1 93 ? 12.576 12.224 21.420 1.00 0.00 93 SER A O 15
ATOM 22303 N N . SER A 1 94 ? 12.376 12.422 23.652 1.00 0.00 94 SER A N 15
ATOM 22304 C CA . SER A 1 94 ? 13.767 12.810 23.853 1.00 0.00 94 SER A CA 15
ATOM 22305 C C . SER A 1 94 ? 14.710 11.807 23.197 1.00 0.00 94 SER A C 15
ATOM 22306 O O . SER A 1 94 ? 14.646 10.608 23.466 1.00 0.00 94 SER A O 15
ATOM 22314 N N . GLY A 1 95 ? 15.588 12.307 22.332 1.00 0.00 95 GLY A N 15
ATOM 22315 C CA . GLY A 1 95 ? 16.533 11.443 21.649 1.00 0.00 95 GLY A CA 15
ATOM 22316 C C . GLY A 1 95 ? 15.994 10.920 20.332 1.00 0.00 95 GLY A C 15
ATOM 22317 O O . GLY A 1 95 ? 14.899 11.292 19.911 1.00 0.00 95 GLY A O 15
ATOM 22321 N N . GLY A 1 1 ? 8.214 12.267 7.818 1.00 0.00 1 GLY A N 16
ATOM 22322 C CA . GLY A 1 1 ? 7.299 11.148 7.950 1.00 0.00 1 GLY A CA 16
ATOM 22323 C C . GLY A 1 1 ? 7.544 10.073 6.910 1.00 0.00 1 GLY A C 16
ATOM 22324 O O . GLY A 1 1 ? 7.393 10.314 5.712 1.00 0.00 1 GLY A O 16
ATOM 22328 N N . SER A 1 2 ? 7.924 8.885 7.367 1.00 0.00 2 SER A N 16
ATOM 22329 C CA . SER A 1 2 ? 8.195 7.770 6.467 1.00 0.00 2 SER A CA 16
ATOM 22330 C C . SER A 1 2 ? 7.396 6.536 6.874 1.00 0.00 2 SER A C 16
ATOM 22331 O O . SER A 1 2 ? 6.868 6.463 7.983 1.00 0.00 2 SER A O 16
ATOM 22339 N N . SER A 1 3 ? 7.313 5.567 5.967 1.00 0.00 3 SER A N 16
ATOM 22340 C CA . SER A 1 3 ? 6.575 4.337 6.229 1.00 0.00 3 SER A CA 16
ATOM 22341 C C . SER A 1 3 ? 5.343 4.614 7.085 1.00 0.00 3 SER A C 16
ATOM 22342 O O . SER A 1 3 ? 5.027 3.856 8.001 1.00 0.00 3 SER A O 16
ATOM 22350 N N . GLY A 1 4 ? 4.651 5.707 6.779 1.00 0.00 4 GLY A N 16
ATOM 22351 C CA . GLY A 1 4 ? 3.461 6.066 7.529 1.00 0.00 4 GLY A CA 16
ATOM 22352 C C . GLY A 1 4 ? 2.197 5.954 6.700 1.00 0.00 4 GLY A C 16
ATOM 22353 O O . GLY A 1 4 ? 1.633 4.869 6.559 1.00 0.00 4 GLY A O 16
ATOM 22357 N N . SER A 1 5 ? 1.750 7.079 6.151 1.00 0.00 5 SER A N 16
ATOM 22358 C CA . SER A 1 5 ? 0.541 7.103 5.335 1.00 0.00 5 SER A CA 16
ATOM 22359 C C . SER A 1 5 ? 0.464 5.870 4.440 1.00 0.00 5 SER A C 16
ATOM 22360 O O . SER A 1 5 ? -0.462 5.067 4.549 1.00 0.00 5 SER A O 16
ATOM 22368 N N . SER A 1 6 ? 1.445 5.728 3.554 1.00 0.00 6 SER A N 16
ATOM 22369 C CA . SER A 1 6 ? 1.488 4.596 2.637 1.00 0.00 6 SER A CA 16
ATOM 22370 C C . SER A 1 6 ? 1.359 3.277 3.394 1.00 0.00 6 SER A C 16
ATOM 22371 O O . SER A 1 6 ? 0.559 2.416 3.032 1.00 0.00 6 SER A O 16
ATOM 22379 N N . GLY A 1 7 ? 2.155 3.128 4.449 1.00 0.00 7 GLY A N 16
ATOM 22380 C CA . GLY A 1 7 ? 2.116 1.913 5.241 1.00 0.00 7 GLY A CA 16
ATOM 22381 C C . GLY A 1 7 ? 2.865 0.769 4.586 1.00 0.00 7 GLY A C 16
ATOM 22382 O O . GLY A 1 7 ? 2.337 0.103 3.695 1.00 0.00 7 GLY A O 16
ATOM 22386 N N . ARG A 1 8 ? 4.098 0.541 5.026 1.00 0.00 8 ARG A N 16
ATOM 22387 C CA . ARG A 1 8 ? 4.920 -0.528 4.474 1.00 0.00 8 ARG A CA 16
ATOM 22388 C C . ARG A 1 8 ? 5.787 -1.162 5.558 1.00 0.00 8 ARG A C 16
ATOM 22389 O O . ARG A 1 8 ? 6.385 -0.464 6.376 1.00 0.00 8 ARG A O 16
ATOM 22410 N N . GLY A 1 9 ? 5.850 -2.490 5.558 1.00 0.00 9 GLY A N 16
ATOM 22411 C CA . GLY A 1 9 ? 6.645 -3.196 6.546 1.00 0.00 9 GLY A CA 16
ATOM 22412 C C . GLY A 1 9 ? 7.249 -4.474 5.999 1.00 0.00 9 GLY A C 16
ATOM 22413 O O . GLY A 1 9 ? 7.082 -5.546 6.581 1.00 0.00 9 GLY A O 16
ATOM 22417 N N . SER A 1 10 ? 7.951 -4.362 4.876 1.00 0.00 10 SER A N 16
ATOM 22418 C CA . SER A 1 10 ? 8.577 -5.519 4.247 1.00 0.00 10 SER A CA 16
ATOM 22419 C C . SER A 1 10 ? 9.708 -6.063 5.114 1.00 0.00 10 SER A C 16
ATOM 22420 O O . SER A 1 10 ? 10.540 -5.306 5.615 1.00 0.00 10 SER A O 16
ATOM 22428 N N . ARG A 1 11 ? 9.732 -7.380 5.287 1.00 0.00 11 ARG A N 16
ATOM 22429 C CA . ARG A 1 11 ? 10.759 -8.027 6.094 1.00 0.00 11 ARG A CA 16
ATOM 22430 C C . ARG A 1 11 ? 11.736 -8.800 5.213 1.00 0.00 11 ARG A C 16
ATOM 22431 O O . ARG A 1 11 ? 12.951 -8.702 5.381 1.00 0.00 11 ARG A O 16
ATOM 22452 N N . PHE A 1 12 ? 11.196 -9.570 4.274 1.00 0.00 12 PHE A N 16
ATOM 22453 C CA . PHE A 1 12 ? 12.019 -10.362 3.368 1.00 0.00 12 PHE A CA 16
ATOM 22454 C C . PHE A 1 12 ? 11.691 -10.039 1.913 1.00 0.00 12 PHE A C 16
ATOM 22455 O O . PHE A 1 12 ? 10.524 -10.009 1.519 1.00 0.00 12 PHE A O 16
ATOM 22472 N N . THR A 1 13 ? 12.729 -9.798 1.118 1.00 0.00 13 THR A N 16
ATOM 22473 C CA . THR A 1 13 ? 12.553 -9.475 -0.292 1.00 0.00 13 THR A CA 16
ATOM 22474 C C . THR A 1 13 ? 11.809 -10.588 -1.022 1.00 0.00 13 THR A C 16
ATOM 22475 O O . THR A 1 13 ? 12.036 -11.771 -0.767 1.00 0.00 13 THR A O 16
ATOM 22486 N N . TRP A 1 14 ? 10.920 -10.202 -1.930 1.00 0.00 14 TRP A N 16
ATOM 22487 C CA . TRP A 1 14 ? 10.142 -11.168 -2.697 1.00 0.00 14 TRP A CA 16
ATOM 22488 C C . TRP A 1 14 ? 10.758 -11.392 -4.074 1.00 0.00 14 TRP A C 16
ATOM 22489 O O . TRP A 1 14 ? 11.375 -10.491 -4.642 1.00 0.00 14 TRP A O 16
ATOM 22510 N N . ARG A 1 15 ? 10.588 -12.599 -4.605 1.00 0.00 15 ARG A N 16
ATOM 22511 C CA . ARG A 1 15 ? 11.129 -12.940 -5.915 1.00 0.00 15 ARG A CA 16
ATOM 22512 C C . ARG A 1 15 ? 10.038 -12.896 -6.981 1.00 0.00 15 ARG A C 16
ATOM 22513 O O . ARG A 1 15 ? 8.863 -13.120 -6.693 1.00 0.00 15 ARG A O 16
ATOM 22534 N N . LYS A 1 16 ? 10.436 -12.605 -8.215 1.00 0.00 16 LYS A N 16
ATOM 22535 C CA . LYS A 1 16 ? 9.495 -12.532 -9.326 1.00 0.00 16 LYS A CA 16
ATOM 22536 C C . LYS A 1 16 ? 8.733 -13.844 -9.481 1.00 0.00 16 LYS A C 16
ATOM 22537 O O . LYS A 1 16 ? 7.565 -13.852 -9.868 1.00 0.00 16 LYS A O 16
ATOM 22556 N N . GLU A 1 17 ? 9.403 -14.951 -9.176 1.00 0.00 17 GLU A N 16
ATOM 22557 C CA . GLU A 1 17 ? 8.787 -16.269 -9.282 1.00 0.00 17 GLU A CA 16
ATOM 22558 C C . GLU A 1 17 ? 7.719 -16.458 -8.208 1.00 0.00 17 GLU A C 16
ATOM 22559 O O . GLU A 1 17 ? 6.619 -16.936 -8.490 1.00 0.00 17 GLU A O 16
ATOM 22571 N N . CYS A 1 18 ? 8.052 -16.082 -6.979 1.00 0.00 18 CYS A N 16
ATOM 22572 C CA . CYS A 1 18 ? 7.123 -16.211 -5.862 1.00 0.00 18 CYS A CA 16
ATOM 22573 C C . CYS A 1 18 ? 6.014 -15.169 -5.954 1.00 0.00 18 CYS A C 16
ATOM 22574 O O . CYS A 1 18 ? 4.908 -15.377 -5.452 1.00 0.00 18 CYS A O 16
ATOM 22582 N N . LEU A 1 19 ? 6.316 -14.046 -6.597 1.00 0.00 19 LEU A N 16
ATOM 22583 C CA . LEU A 1 19 ? 5.345 -12.969 -6.754 1.00 0.00 19 LEU A CA 16
ATOM 22584 C C . LEU A 1 19 ? 4.300 -13.327 -7.807 1.00 0.00 19 LEU A C 16
ATOM 22585 O O . LEU A 1 19 ? 3.112 -13.060 -7.632 1.00 0.00 19 LEU A O 16
ATOM 22601 N N . ALA A 1 20 ? 4.753 -13.933 -8.900 1.00 0.00 20 ALA A N 16
ATOM 22602 C CA . ALA A 1 20 ? 3.858 -14.331 -9.979 1.00 0.00 20 ALA A CA 16
ATOM 22603 C C . ALA A 1 20 ? 2.810 -15.323 -9.485 1.00 0.00 20 ALA A C 16
ATOM 22604 O O . ALA A 1 20 ? 1.630 -15.213 -9.820 1.00 0.00 20 ALA A O 16
ATOM 22611 N N . VAL A 1 21 ? 3.248 -16.292 -8.688 1.00 0.00 21 VAL A N 16
ATOM 22612 C CA . VAL A 1 21 ? 2.347 -17.303 -8.148 1.00 0.00 21 VAL A CA 16
ATOM 22613 C C . VAL A 1 21 ? 1.360 -16.690 -7.162 1.00 0.00 21 VAL A C 16
ATOM 22614 O O . VAL A 1 21 ? 0.195 -17.082 -7.109 1.00 0.00 21 VAL A O 16
ATOM 22627 N N . MET A 1 22 ? 1.834 -15.724 -6.382 1.00 0.00 22 MET A N 16
ATOM 22628 C CA . MET A 1 22 ? 0.992 -15.054 -5.397 1.00 0.00 22 MET A CA 16
ATOM 22629 C C . MET A 1 22 ? -0.127 -14.274 -6.080 1.00 0.00 22 MET A C 16
ATOM 22630 O O . MET A 1 22 ? -1.277 -14.313 -5.644 1.00 0.00 22 MET A O 16
ATOM 22644 N N . GLU A 1 23 ? 0.218 -13.568 -7.152 1.00 0.00 23 GLU A N 16
ATOM 22645 C CA . GLU A 1 23 ? -0.758 -12.778 -7.893 1.00 0.00 23 GLU A CA 16
ATOM 22646 C C . GLU A 1 23 ? -1.855 -13.670 -8.469 1.00 0.00 23 GLU A C 16
ATOM 22647 O O . GLU A 1 23 ? -3.008 -13.257 -8.584 1.00 0.00 23 GLU A O 16
ATOM 22659 N N . SER A 1 24 ? -1.485 -14.895 -8.829 1.00 0.00 24 SER A N 16
ATOM 22660 C CA . SER A 1 24 ? -2.435 -15.845 -9.396 1.00 0.00 24 SER A CA 16
ATOM 22661 C C . SER A 1 24 ? -3.477 -16.255 -8.361 1.00 0.00 24 SER A C 16
ATOM 22662 O O . SER A 1 24 ? -4.677 -16.253 -8.637 1.00 0.00 24 SER A O 16
ATOM 22670 N N . TYR A 1 25 ? -3.010 -16.606 -7.168 1.00 0.00 25 TYR A N 16
ATOM 22671 C CA . TYR A 1 25 ? -3.901 -17.022 -6.091 1.00 0.00 25 TYR A CA 16
ATOM 22672 C C . TYR A 1 25 ? -4.769 -15.858 -5.622 1.00 0.00 25 TYR A C 16
ATOM 22673 O O . TYR A 1 25 ? -5.925 -16.044 -5.241 1.00 0.00 25 TYR A O 16
ATOM 22691 N N . PHE A 1 26 ? -4.203 -14.656 -5.655 1.00 0.00 26 PHE A N 16
ATOM 22692 C CA . PHE A 1 26 ? -4.924 -13.460 -5.234 1.00 0.00 26 PHE A CA 16
ATOM 22693 C C . PHE A 1 26 ? -6.096 -13.174 -6.169 1.00 0.00 26 PHE A C 16
ATOM 22694 O O . PHE A 1 26 ? -7.130 -12.661 -5.745 1.00 0.00 26 PHE A O 16
ATOM 22711 N N . ASN A 1 27 ? -5.923 -13.509 -7.443 1.00 0.00 27 ASN A N 16
ATOM 22712 C CA . ASN A 1 27 ? -6.965 -13.287 -8.439 1.00 0.00 27 ASN A CA 16
ATOM 22713 C C . ASN A 1 27 ? -8.166 -14.192 -8.182 1.00 0.00 27 ASN A C 16
ATOM 22714 O O . ASN A 1 27 ? -9.311 -13.794 -8.392 1.00 0.00 27 ASN A O 16
ATOM 22725 N N . GLU A 1 28 ? -7.895 -15.410 -7.724 1.00 0.00 28 GLU A N 16
ATOM 22726 C CA . GLU A 1 28 ? -8.953 -16.371 -7.438 1.00 0.00 28 GLU A CA 16
ATOM 22727 C C . GLU A 1 28 ? -9.529 -16.147 -6.043 1.00 0.00 28 GLU A C 16
ATOM 22728 O O . GLU A 1 28 ? -10.720 -16.354 -5.811 1.00 0.00 28 GLU A O 16
ATOM 22740 N N . ASN A 1 29 ? -8.675 -15.721 -5.118 1.00 0.00 29 ASN A N 16
ATOM 22741 C CA . ASN A 1 29 ? -9.099 -15.470 -3.745 1.00 0.00 29 ASN A CA 16
ATOM 22742 C C . ASN A 1 29 ? -8.203 -14.428 -3.082 1.00 0.00 29 ASN A C 16
ATOM 22743 O O . ASN A 1 29 ? -6.978 -14.551 -3.094 1.00 0.00 29 ASN A O 16
ATOM 22754 N N . GLN A 1 30 ? -8.823 -13.403 -2.506 1.00 0.00 30 GLN A N 16
ATOM 22755 C CA . GLN A 1 30 ? -8.081 -12.340 -1.838 1.00 0.00 30 GLN A CA 16
ATOM 22756 C C . GLN A 1 30 ? -7.459 -12.843 -0.539 1.00 0.00 30 GLN A C 16
ATOM 22757 O O . GLN A 1 30 ? -6.320 -12.508 -0.215 1.00 0.00 30 GLN A O 16
ATOM 22771 N N . TYR A 1 31 ? -8.214 -13.648 0.199 1.00 0.00 31 TYR A N 16
ATOM 22772 C CA . TYR A 1 31 ? -7.738 -14.194 1.465 1.00 0.00 31 TYR A CA 16
ATOM 22773 C C . TYR A 1 31 ? -7.641 -15.716 1.398 1.00 0.00 31 TYR A C 16
ATOM 22774 O O . TYR A 1 31 ? -8.608 -16.436 1.648 1.00 0.00 31 TYR A O 16
ATOM 22792 N N . PRO A 1 32 ? -6.446 -16.217 1.054 1.00 0.00 32 PRO A N 16
ATOM 22793 C CA . PRO A 1 32 ? -6.192 -17.657 0.948 1.00 0.00 32 PRO A CA 16
ATOM 22794 C C . PRO A 1 32 ? -6.200 -18.349 2.307 1.00 0.00 32 PRO A C 16
ATOM 22795 O O . PRO A 1 32 ? -5.402 -18.022 3.185 1.00 0.00 32 PRO A O 16
ATOM 22806 N N . ASP A 1 33 ? -7.107 -19.305 2.473 1.00 0.00 33 ASP A N 16
ATOM 22807 C CA . ASP A 1 33 ? -7.218 -20.045 3.725 1.00 0.00 33 ASP A CA 16
ATOM 22808 C C . ASP A 1 33 ? -5.872 -20.639 4.126 1.00 0.00 33 ASP A C 16
ATOM 22809 O O . ASP A 1 33 ? -4.895 -20.542 3.385 1.00 0.00 33 ASP A O 16
ATOM 22818 N N . GLU A 1 34 ? -5.830 -21.254 5.304 1.00 0.00 34 GLU A N 16
ATOM 22819 C CA . GLU A 1 34 ? -4.602 -21.862 5.804 1.00 0.00 34 GLU A CA 16
ATOM 22820 C C . GLU A 1 34 ? -4.054 -22.879 4.807 1.00 0.00 34 GLU A C 16
ATOM 22821 O O . GLU A 1 34 ? -2.851 -22.927 4.552 1.00 0.00 34 GLU A O 16
ATOM 22833 N N . ALA A 1 35 ? -4.946 -23.690 4.247 1.00 0.00 35 ALA A N 16
ATOM 22834 C CA . ALA A 1 35 ? -4.552 -24.704 3.277 1.00 0.00 35 ALA A CA 16
ATOM 22835 C C . ALA A 1 35 ? -4.113 -24.067 1.963 1.00 0.00 35 ALA A C 16
ATOM 22836 O O . ALA A 1 35 ? -3.162 -24.522 1.327 1.00 0.00 35 ALA A O 16
ATOM 22843 N N . LYS A 1 36 ? -4.812 -23.011 1.561 1.00 0.00 36 LYS A N 16
ATOM 22844 C CA . LYS A 1 36 ? -4.495 -22.309 0.322 1.00 0.00 36 LYS A CA 16
ATOM 22845 C C . LYS A 1 36 ? -3.115 -21.664 0.401 1.00 0.00 36 LYS A C 16
ATOM 22846 O O . LYS A 1 36 ? -2.346 -21.703 -0.560 1.00 0.00 36 LYS A O 16
ATOM 22865 N N . ARG A 1 37 ? -2.807 -21.073 1.551 1.00 0.00 37 ARG A N 16
ATOM 22866 C CA . ARG A 1 37 ? -1.520 -20.420 1.753 1.00 0.00 37 ARG A CA 16
ATOM 22867 C C . ARG A 1 37 ? -0.376 -21.420 1.619 1.00 0.00 37 ARG A C 16
ATOM 22868 O O . ARG A 1 37 ? 0.674 -21.105 1.060 1.00 0.00 37 ARG A O 16
ATOM 22889 N N . GLU A 1 38 ? -0.587 -22.627 2.136 1.00 0.00 38 GLU A N 16
ATOM 22890 C CA . GLU A 1 38 ? 0.427 -23.672 2.074 1.00 0.00 38 GLU A CA 16
ATOM 22891 C C . GLU A 1 38 ? 0.624 -24.156 0.640 1.00 0.00 38 GLU A C 16
ATOM 22892 O O . GLU A 1 38 ? 1.738 -24.479 0.231 1.00 0.00 38 GLU A O 16
ATOM 22904 N N . GLU A 1 39 ? -0.468 -24.203 -0.117 1.00 0.00 39 GLU A N 16
ATOM 22905 C CA . GLU A 1 39 ? -0.415 -24.648 -1.504 1.00 0.00 39 GLU A CA 16
ATOM 22906 C C . GLU A 1 39 ? 0.335 -23.641 -2.371 1.00 0.00 39 GLU A C 16
ATOM 22907 O O . GLU A 1 39 ? 1.196 -24.014 -3.169 1.00 0.00 39 GLU A O 16
ATOM 22919 N N . ILE A 1 40 ? 0.002 -22.366 -2.208 1.00 0.00 40 ILE A N 16
ATOM 22920 C CA . ILE A 1 40 ? 0.645 -21.305 -2.975 1.00 0.00 40 ILE A CA 16
ATOM 22921 C C . ILE A 1 40 ? 2.080 -21.082 -2.510 1.00 0.00 40 ILE A C 16
ATOM 22922 O O . ILE A 1 40 ? 2.985 -20.899 -3.323 1.00 0.00 40 ILE A O 16
ATOM 22938 N N . ALA A 1 41 ? 2.280 -21.101 -1.196 1.00 0.00 41 ALA A N 16
ATOM 22939 C CA . ALA A 1 41 ? 3.605 -20.905 -0.622 1.00 0.00 41 ALA A CA 16
ATOM 22940 C C . ALA A 1 41 ? 4.573 -21.985 -1.095 1.00 0.00 41 ALA A C 16
ATOM 22941 O O . ALA A 1 41 ? 5.697 -21.690 -1.499 1.00 0.00 41 ALA A O 16
ATOM 22948 N N . ASN A 1 42 ? 4.129 -23.236 -1.040 1.00 0.00 42 ASN A N 16
ATOM 22949 C CA . ASN A 1 42 ? 4.957 -24.360 -1.461 1.00 0.00 42 ASN A CA 16
ATOM 22950 C C . ASN A 1 42 ? 5.403 -24.194 -2.911 1.00 0.00 42 ASN A C 16
ATOM 22951 O O . ASN A 1 42 ? 6.532 -24.531 -3.266 1.00 0.00 42 ASN A O 16
ATOM 22962 N N . ALA A 1 43 ? 4.509 -23.671 -3.743 1.00 0.00 43 ALA A N 16
ATOM 22963 C CA . ALA A 1 43 ? 4.811 -23.457 -5.153 1.00 0.00 43 ALA A CA 16
ATOM 22964 C C . ALA A 1 43 ? 5.908 -22.412 -5.327 1.00 0.00 43 ALA A C 16
ATOM 22965 O O . ALA A 1 43 ? 6.756 -22.530 -6.212 1.00 0.00 43 ALA A O 16
ATOM 22972 N N . CYS A 1 44 ? 5.885 -21.390 -4.478 1.00 0.00 44 CYS A N 16
ATOM 22973 C CA . CYS A 1 44 ? 6.877 -20.323 -4.539 1.00 0.00 44 CYS A CA 16
ATOM 22974 C C . CYS A 1 44 ? 8.273 -20.860 -4.239 1.00 0.00 44 CYS A C 16
ATOM 22975 O O . CYS A 1 44 ? 9.248 -20.475 -4.881 1.00 0.00 44 CYS A O 16
ATOM 22983 N N . ASN A 1 45 ? 8.359 -21.751 -3.257 1.00 0.00 45 ASN A N 16
ATOM 22984 C CA . ASN A 1 45 ? 9.636 -22.340 -2.869 1.00 0.00 45 ASN A CA 16
ATOM 22985 C C . ASN A 1 45 ? 10.173 -23.248 -3.971 1.00 0.00 45 ASN A C 16
ATOM 22986 O O . ASN A 1 45 ? 11.383 -23.356 -4.166 1.00 0.00 45 ASN A O 16
ATOM 22997 N N . ALA A 1 46 ? 9.264 -23.900 -4.688 1.00 0.00 46 ALA A N 16
ATOM 22998 C CA . ALA A 1 46 ? 9.645 -24.797 -5.772 1.00 0.00 46 ALA A CA 16
ATOM 22999 C C . ALA A 1 46 ? 10.193 -24.017 -6.963 1.00 0.00 46 ALA A C 16
ATOM 23000 O O . ALA A 1 46 ? 11.244 -24.355 -7.508 1.00 0.00 46 ALA A O 16
ATOM 23007 N N . VAL A 1 47 ? 9.474 -22.973 -7.362 1.00 0.00 47 VAL A N 16
ATOM 23008 C CA . VAL A 1 47 ? 9.888 -22.145 -8.488 1.00 0.00 47 VAL A CA 16
ATOM 23009 C C . VAL A 1 47 ? 11.270 -21.547 -8.252 1.00 0.00 47 VAL A C 16
ATOM 23010 O O . VAL A 1 47 ? 12.002 -21.256 -9.198 1.00 0.00 47 VAL A O 16
ATOM 23023 N N . ILE A 1 48 ? 11.621 -21.367 -6.983 1.00 0.00 48 ILE A N 16
ATOM 23024 C CA . ILE A 1 48 ? 12.917 -20.805 -6.622 1.00 0.00 48 ILE A CA 16
ATOM 23025 C C . ILE A 1 48 ? 13.904 -21.902 -6.237 1.00 0.00 48 ILE A C 16
ATOM 23026 O O . ILE A 1 48 ? 15.114 -21.747 -6.403 1.00 0.00 48 ILE A O 16
ATOM 23042 N N . GLN A 1 49 ? 13.379 -23.010 -5.725 1.00 0.00 49 GLN A N 16
ATOM 23043 C CA . GLN A 1 49 ? 14.214 -24.133 -5.318 1.00 0.00 49 GLN A CA 16
ATOM 23044 C C . GLN A 1 49 ? 14.975 -24.705 -6.509 1.00 0.00 49 GLN A C 16
ATOM 23045 O O . GLN A 1 49 ? 14.495 -24.669 -7.642 1.00 0.00 49 GLN A O 16
ATOM 23059 N N . LYS A 1 50 ? 16.166 -25.233 -6.246 1.00 0.00 50 LYS A N 16
ATOM 23060 C CA . LYS A 1 50 ? 16.995 -25.815 -7.296 1.00 0.00 50 LYS A CA 16
ATOM 23061 C C . LYS A 1 50 ? 17.612 -27.131 -6.835 1.00 0.00 50 LYS A C 16
ATOM 23062 O O . LYS A 1 50 ? 17.827 -27.361 -5.645 1.00 0.00 50 LYS A O 16
ATOM 23081 N N . PRO A 1 51 ? 17.906 -28.017 -7.799 1.00 0.00 51 PRO A N 16
ATOM 23082 C CA . PRO A 1 51 ? 18.505 -29.325 -7.516 1.00 0.00 51 PRO A CA 16
ATOM 23083 C C . PRO A 1 51 ? 19.950 -29.210 -7.044 1.00 0.00 51 PRO A C 16
ATOM 23084 O O . PRO A 1 51 ? 20.775 -28.565 -7.690 1.00 0.00 51 PRO A O 16
ATOM 23095 N N . GLY A 1 52 ? 20.251 -29.842 -5.914 1.00 0.00 52 GLY A N 16
ATOM 23096 C CA . GLY A 1 52 ? 21.598 -29.799 -5.376 1.00 0.00 52 GLY A CA 16
ATOM 23097 C C . GLY A 1 52 ? 21.928 -28.460 -4.746 1.00 0.00 52 GLY A C 16
ATOM 23098 O O . GLY A 1 52 ? 23.093 -28.157 -4.487 1.00 0.00 52 GLY A O 16
ATOM 23102 N N . LYS A 1 53 ? 20.901 -27.655 -4.499 1.00 0.00 53 LYS A N 16
ATOM 23103 C CA . LYS A 1 53 ? 21.086 -26.341 -3.896 1.00 0.00 53 LYS A CA 16
ATOM 23104 C C . LYS A 1 53 ? 20.273 -26.212 -2.611 1.00 0.00 53 LYS A C 16
ATOM 23105 O O . LYS A 1 53 ? 19.251 -26.877 -2.442 1.00 0.00 53 LYS A O 16
ATOM 23124 N N . LYS A 1 54 ? 20.733 -25.352 -1.709 1.00 0.00 54 LYS A N 16
ATOM 23125 C CA . LYS A 1 54 ? 20.049 -25.133 -0.441 1.00 0.00 54 LYS A CA 16
ATOM 23126 C C . LYS A 1 54 ? 19.284 -23.813 -0.455 1.00 0.00 54 LYS A C 16
ATOM 23127 O O . LYS A 1 54 ? 19.839 -22.767 -0.793 1.00 0.00 54 LYS A O 16
ATOM 23146 N N . LEU A 1 55 ? 18.009 -23.869 -0.086 1.00 0.00 55 LEU A N 16
ATOM 23147 C CA . LEU A 1 55 ? 17.169 -22.678 -0.055 1.00 0.00 55 LEU A CA 16
ATOM 23148 C C . LEU A 1 55 ? 17.444 -21.850 1.196 1.00 0.00 55 LEU A C 16
ATOM 23149 O O . LEU A 1 55 ? 17.609 -22.393 2.288 1.00 0.00 55 LEU A O 16
ATOM 23165 N N . SER A 1 56 ? 17.489 -20.532 1.029 1.00 0.00 56 SER A N 16
ATOM 23166 C CA . SER A 1 56 ? 17.746 -19.628 2.144 1.00 0.00 56 SER A CA 16
ATOM 23167 C C . SER A 1 56 ? 16.440 -19.068 2.701 1.00 0.00 56 SER A C 16
ATOM 23168 O O . SER A 1 56 ? 15.471 -18.876 1.966 1.00 0.00 56 SER A O 16
ATOM 23176 N N . ASP A 1 57 ? 16.423 -18.808 4.003 1.00 0.00 57 ASP A N 16
ATOM 23177 C CA . ASP A 1 57 ? 15.238 -18.268 4.660 1.00 0.00 57 ASP A CA 16
ATOM 23178 C C . ASP A 1 57 ? 14.824 -16.942 4.030 1.00 0.00 57 ASP A C 16
ATOM 23179 O O . ASP A 1 57 ? 13.664 -16.538 4.113 1.00 0.00 57 ASP A O 16
ATOM 23188 N N . LEU A 1 58 ? 15.781 -16.267 3.402 1.00 0.00 58 LEU A N 16
ATOM 23189 C CA . LEU A 1 58 ? 15.517 -14.985 2.759 1.00 0.00 58 LEU A CA 16
ATOM 23190 C C . LEU A 1 58 ? 14.739 -15.176 1.461 1.00 0.00 58 LEU A C 16
ATOM 23191 O O . LEU A 1 58 ? 13.994 -14.293 1.037 1.00 0.00 58 LEU A O 16
ATOM 23207 N N . GLU A 1 59 ? 14.917 -16.336 0.836 1.00 0.00 59 GLU A N 16
ATOM 23208 C CA . GLU A 1 59 ? 14.230 -16.643 -0.413 1.00 0.00 59 GLU A CA 16
ATOM 23209 C C . GLU A 1 59 ? 13.074 -17.610 -0.174 1.00 0.00 59 GLU A C 16
ATOM 23210 O O . GLU A 1 59 ? 12.187 -17.754 -1.016 1.00 0.00 59 GLU A O 16
ATOM 23222 N N . ARG A 1 60 ? 13.091 -18.271 0.979 1.00 0.00 60 ARG A N 16
ATOM 23223 C CA . ARG A 1 60 ? 12.046 -19.226 1.328 1.00 0.00 60 ARG A CA 16
ATOM 23224 C C . ARG A 1 60 ? 10.694 -18.530 1.455 1.00 0.00 60 ARG A C 16
ATOM 23225 O O . ARG A 1 60 ? 10.621 -17.354 1.811 1.00 0.00 60 ARG A O 16
ATOM 23246 N N . VAL A 1 61 ? 9.626 -19.265 1.162 1.00 0.00 61 VAL A N 16
ATOM 23247 C CA . VAL A 1 61 ? 8.277 -18.719 1.244 1.00 0.00 61 VAL A CA 16
ATOM 23248 C C . VAL A 1 61 ? 7.361 -19.636 2.048 1.00 0.00 61 VAL A C 16
ATOM 23249 O O . VAL A 1 61 ? 6.951 -20.695 1.572 1.00 0.00 61 VAL A O 16
ATOM 23262 N N . THR A 1 62 ? 7.043 -19.222 3.270 1.00 0.00 62 THR A N 16
ATOM 23263 C CA . THR A 1 62 ? 6.176 -20.005 4.141 1.00 0.00 62 THR A CA 16
ATOM 23264 C C . THR A 1 62 ? 4.734 -19.517 4.066 1.00 0.00 62 THR A C 16
ATOM 23265 O O . THR A 1 62 ? 4.424 -18.577 3.332 1.00 0.00 62 THR A O 16
ATOM 23276 N N . SER A 1 63 ? 3.855 -20.159 4.829 1.00 0.00 63 SER A N 16
ATOM 23277 C CA . SER A 1 63 ? 2.444 -19.791 4.845 1.00 0.00 63 SER A CA 16
ATOM 23278 C C . SER A 1 63 ? 2.255 -18.388 5.413 1.00 0.00 63 SER A C 16
ATOM 23279 O O . SER A 1 63 ? 1.451 -17.604 4.908 1.00 0.00 63 SER A O 16
ATOM 23287 N N . LEU A 1 64 ? 3.002 -18.078 6.467 1.00 0.00 64 LEU A N 16
ATOM 23288 C CA . LEU A 1 64 ? 2.918 -16.769 7.105 1.00 0.00 64 LEU A CA 16
ATOM 23289 C C . LEU A 1 64 ? 3.430 -15.675 6.174 1.00 0.00 64 LEU A C 16
ATOM 23290 O O . LEU A 1 64 ? 2.844 -14.596 6.084 1.00 0.00 64 LEU A O 16
ATOM 23306 N N . LYS A 1 65 ? 4.527 -15.961 5.480 1.00 0.00 65 LYS A N 16
ATOM 23307 C CA . LYS A 1 65 ? 5.117 -15.004 4.552 1.00 0.00 65 LYS A CA 16
ATOM 23308 C C . LYS A 1 65 ? 4.115 -14.601 3.475 1.00 0.00 65 LYS A C 16
ATOM 23309 O O . LYS A 1 65 ? 4.025 -13.431 3.104 1.00 0.00 65 LYS A O 16
ATOM 23328 N N . VAL A 1 66 ? 3.362 -15.577 2.979 1.00 0.00 66 VAL A N 16
ATOM 23329 C CA . VAL A 1 66 ? 2.364 -15.323 1.947 1.00 0.00 66 VAL A CA 16
ATOM 23330 C C . VAL A 1 66 ? 1.270 -14.392 2.457 1.00 0.00 66 VAL A C 16
ATOM 23331 O O . VAL A 1 66 ? 0.841 -13.477 1.754 1.00 0.00 66 VAL A O 16
ATOM 23344 N N . TYR A 1 67 ? 0.822 -14.632 3.685 1.00 0.00 67 TYR A N 16
ATOM 23345 C CA . TYR A 1 67 ? -0.224 -13.816 4.290 1.00 0.00 67 TYR A CA 16
ATOM 23346 C C . TYR A 1 67 ? 0.233 -12.368 4.438 1.00 0.00 67 TYR A C 16
ATOM 23347 O O . TYR A 1 67 ? -0.556 -11.438 4.277 1.00 0.00 67 TYR A O 16
ATOM 23365 N N . ASN A 1 68 ? 1.513 -12.186 4.747 1.00 0.00 68 ASN A N 16
ATOM 23366 C CA . ASN A 1 68 ? 2.076 -10.852 4.917 1.00 0.00 68 ASN A CA 16
ATOM 23367 C C . ASN A 1 68 ? 2.039 -10.074 3.605 1.00 0.00 68 ASN A C 16
ATOM 23368 O O . ASN A 1 68 ? 1.708 -8.889 3.583 1.00 0.00 68 ASN A O 16
ATOM 23379 N N . TRP A 1 69 ? 2.382 -10.750 2.514 1.00 0.00 69 TRP A N 16
ATOM 23380 C CA . TRP A 1 69 ? 2.388 -10.122 1.198 1.00 0.00 69 TRP A CA 16
ATOM 23381 C C . TRP A 1 69 ? 0.968 -9.827 0.728 1.00 0.00 69 TRP A C 16
ATOM 23382 O O . TRP A 1 69 ? 0.699 -8.771 0.156 1.00 0.00 69 TRP A O 16
ATOM 23403 N N . PHE A 1 70 ? 0.061 -10.767 0.975 1.00 0.00 70 PHE A N 16
ATOM 23404 C CA . PHE A 1 70 ? -1.333 -10.607 0.577 1.00 0.00 70 PHE A CA 16
ATOM 23405 C C . PHE A 1 70 ? -1.991 -9.465 1.346 1.00 0.00 70 PHE A C 16
ATOM 23406 O O . PHE A 1 70 ? -2.687 -8.632 0.767 1.00 0.00 70 PHE A O 16
ATOM 23423 N N . ALA A 1 71 ? -1.766 -9.435 2.656 1.00 0.00 71 ALA A N 16
ATOM 23424 C CA . ALA A 1 71 ? -2.335 -8.396 3.505 1.00 0.00 71 ALA A CA 16
ATOM 23425 C C . ALA A 1 71 ? -1.881 -7.011 3.057 1.00 0.00 71 ALA A C 16
ATOM 23426 O O . ALA A 1 71 ? -2.606 -6.030 3.212 1.00 0.00 71 ALA A O 16
ATOM 23433 N N . ASN A 1 72 ? -0.675 -6.940 2.502 1.00 0.00 72 ASN A N 16
ATOM 23434 C CA . ASN A 1 72 ? -0.124 -5.674 2.033 1.00 0.00 72 ASN A CA 16
ATOM 23435 C C . ASN A 1 72 ? -0.878 -5.174 0.805 1.00 0.00 72 ASN A C 16
ATOM 23436 O O . ASN A 1 72 ? -1.124 -3.976 0.660 1.00 0.00 72 ASN A O 16
ATOM 23447 N N . ARG A 1 73 ? -1.244 -6.099 -0.076 1.00 0.00 73 ARG A N 16
ATOM 23448 C CA . ARG A 1 73 ? -1.970 -5.753 -1.292 1.00 0.00 73 ARG A CA 16
ATOM 23449 C C . ARG A 1 73 ? -3.422 -5.407 -0.978 1.00 0.00 73 ARG A C 16
ATOM 23450 O O . ARG A 1 73 ? -3.961 -4.424 -1.488 1.00 0.00 73 ARG A O 16
ATOM 23471 N N . ARG A 1 74 ? -4.050 -6.220 -0.135 1.00 0.00 74 ARG A N 16
ATOM 23472 C CA . ARG A 1 74 ? -5.440 -6.001 0.245 1.00 0.00 74 ARG A CA 16
ATOM 23473 C C . ARG A 1 74 ? -5.613 -4.6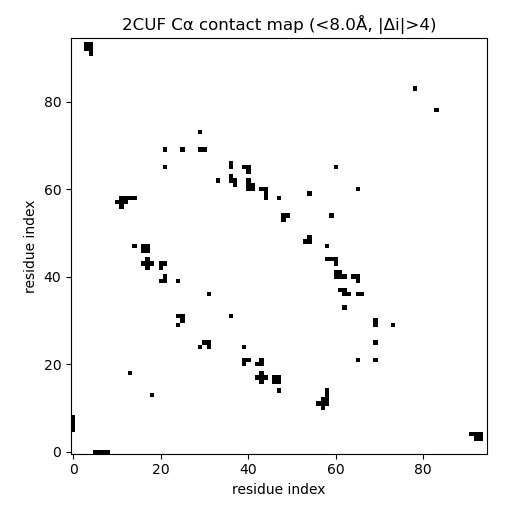40 0.914 1.00 0.00 74 ARG A C 16
ATOM 23474 O O . ARG A 1 74 ? -6.569 -3.916 0.635 1.00 0.00 74 ARG A O 16
ATOM 23495 N N . LYS A 1 75 ? -4.682 -4.298 1.798 1.00 0.00 75 LYS A N 16
ATOM 23496 C CA . LYS A 1 75 ? -4.729 -3.025 2.506 1.00 0.00 75 LYS A CA 16
ATOM 23497 C C . LYS A 1 75 ? -4.422 -1.866 1.563 1.00 0.00 75 LYS A C 16
ATOM 23498 O O . LYS A 1 75 ? -4.961 -0.771 1.716 1.00 0.00 75 LYS A O 16
ATOM 23517 N N . GLU A 1 76 ? -3.553 -2.117 0.588 1.00 0.00 76 GLU A N 16
ATOM 23518 C CA . GLU A 1 76 ? -3.176 -1.093 -0.379 1.00 0.00 76 GLU A CA 16
ATOM 23519 C C . GLU A 1 76 ? -4.350 -0.746 -1.290 1.00 0.00 76 GLU A C 16
ATOM 23520 O O . GLU A 1 76 ? -4.544 0.414 -1.656 1.00 0.00 76 GLU A O 16
ATOM 23532 N N . ILE A 1 77 ? -5.130 -1.759 -1.653 1.00 0.00 77 ILE A N 16
ATOM 23533 C CA . ILE A 1 77 ? -6.284 -1.562 -2.520 1.00 0.00 77 ILE A CA 16
ATOM 23534 C C . ILE A 1 77 ? -7.473 -1.014 -1.737 1.00 0.00 77 ILE A C 16
ATOM 23535 O O . ILE A 1 77 ? -8.191 -0.134 -2.211 1.00 0.00 77 ILE A O 16
ATOM 23551 N N . LYS A 1 78 ? -7.674 -1.540 -0.533 1.00 0.00 78 LYS A N 16
ATOM 23552 C CA . LYS A 1 78 ? -8.774 -1.103 0.319 1.00 0.00 78 LYS A CA 16
ATOM 23553 C C . LYS A 1 78 ? -8.544 0.321 0.815 1.00 0.00 78 LYS A C 16
ATOM 23554 O O . LYS A 1 78 ? -9.484 1.107 0.932 1.00 0.00 78 LYS A O 16
ATOM 23573 N N . ARG A 1 79 ? -7.288 0.647 1.105 1.00 0.00 79 ARG A N 16
ATOM 23574 C CA . ARG A 1 79 ? -6.936 1.976 1.588 1.00 0.00 79 ARG A CA 16
ATOM 23575 C C . ARG A 1 79 ? -7.148 3.024 0.500 1.00 0.00 79 ARG A C 16
ATOM 23576 O O . ARG A 1 79 ? -7.571 4.146 0.779 1.00 0.00 79 ARG A O 16
ATOM 23597 N N . ARG A 1 80 ? -6.851 2.650 -0.740 1.00 0.00 80 ARG A N 16
ATOM 23598 C CA . ARG A 1 80 ? -7.008 3.558 -1.870 1.00 0.00 80 ARG A CA 16
ATOM 23599 C C . ARG A 1 80 ? -8.483 3.777 -2.191 1.00 0.00 80 ARG A C 16
ATOM 23600 O O . ARG A 1 80 ? -8.868 4.829 -2.703 1.00 0.00 80 ARG A O 16
ATOM 23621 N N . ALA A 1 81 ? -9.304 2.778 -1.887 1.00 0.00 81 ALA A N 16
ATOM 23622 C CA . ALA A 1 81 ? -10.737 2.862 -2.142 1.00 0.00 81 ALA A CA 16
ATOM 23623 C C . ALA A 1 81 ? -11.428 3.742 -1.106 1.00 0.00 81 ALA A C 16
ATOM 23624 O O . ALA A 1 81 ? -12.508 4.276 -1.353 1.00 0.00 81 ALA A O 16
ATOM 23631 N N . ASN A 1 82 ? -10.798 3.886 0.056 1.00 0.00 82 ASN A N 16
ATOM 23632 C CA . ASN A 1 82 ? -11.354 4.701 1.130 1.00 0.00 82 ASN A CA 16
ATOM 23633 C C . ASN A 1 82 ? -11.212 6.187 0.815 1.00 0.00 82 ASN A C 16
ATOM 23634 O O . ASN A 1 82 ? -12.001 7.009 1.283 1.00 0.00 82 ASN A O 16
ATOM 23645 N N . ILE A 1 83 ? -10.203 6.524 0.020 1.00 0.00 83 ILE A N 16
ATOM 23646 C CA . ILE A 1 83 ? -9.959 7.910 -0.359 1.00 0.00 83 ILE A CA 16
ATOM 23647 C C . ILE A 1 83 ? -10.787 8.301 -1.578 1.00 0.00 83 ILE A C 16
ATOM 23648 O O . ILE A 1 83 ? -10.260 8.835 -2.554 1.00 0.00 83 ILE A O 16
ATOM 23664 N N . ALA A 1 84 ? -12.087 8.032 -1.515 1.00 0.00 84 ALA A N 16
ATOM 23665 C CA . ALA A 1 84 ? -12.989 8.359 -2.613 1.00 0.00 84 ALA A CA 16
ATOM 23666 C C . ALA A 1 84 ? -13.607 9.739 -2.423 1.00 0.00 84 ALA A C 16
ATOM 23667 O O . ALA A 1 84 ? -14.770 9.862 -2.041 1.00 0.00 84 ALA A O 16
ATOM 23674 N N . ALA A 1 85 ? -12.821 10.777 -2.691 1.00 0.00 85 ALA A N 16
ATOM 23675 C CA . ALA A 1 85 ? -13.292 12.149 -2.551 1.00 0.00 85 ALA A CA 16
ATOM 23676 C C . ALA A 1 85 ? -13.197 12.900 -3.875 1.00 0.00 85 ALA A C 16
ATOM 23677 O O . ALA A 1 85 ? -12.291 12.657 -4.673 1.00 0.00 85 ALA A O 16
ATOM 23684 N N . ILE A 1 86 ? -14.137 13.812 -4.101 1.00 0.00 86 ILE A N 16
ATOM 23685 C CA . ILE A 1 86 ? -14.158 14.598 -5.328 1.00 0.00 86 ILE A CA 16
ATOM 23686 C C . ILE A 1 86 ? -12.759 15.082 -5.695 1.00 0.00 86 ILE A C 16
ATOM 23687 O O . ILE A 1 86 ? -12.449 15.288 -6.869 1.00 0.00 86 ILE A O 16
ATOM 23703 N N . LEU A 1 87 ? -11.916 15.259 -4.684 1.00 0.00 87 LEU A N 16
ATOM 23704 C CA . LEU A 1 87 ? -10.548 15.717 -4.899 1.00 0.00 87 LEU A CA 16
ATOM 23705 C C . LEU A 1 87 ? -9.902 14.974 -6.065 1.00 0.00 87 LEU A C 16
ATOM 23706 O O . LEU A 1 87 ? -9.271 15.584 -6.928 1.00 0.00 87 LEU A O 16
ATOM 23722 N N . GLU A 1 88 ? -10.067 13.655 -6.084 1.00 0.00 88 GLU A N 16
ATOM 23723 C CA . GLU A 1 88 ? -9.501 12.830 -7.145 1.00 0.00 88 GLU A CA 16
ATOM 23724 C C . GLU A 1 88 ? -10.604 12.182 -7.977 1.00 0.00 88 GLU A C 16
ATOM 23725 O O . GLU A 1 88 ? -11.082 11.095 -7.654 1.00 0.00 88 GLU A O 16
ATOM 23737 N N . SER A 1 89 ? -11.004 12.859 -9.048 1.00 0.00 89 SER A N 16
ATOM 23738 C CA . SER A 1 89 ? -12.054 12.353 -9.925 1.00 0.00 89 SER A CA 16
ATOM 23739 C C . SER A 1 89 ? -11.702 10.962 -10.446 1.00 0.00 89 SER A C 16
ATOM 23740 O O . SER A 1 89 ? -10.786 10.803 -11.252 1.00 0.00 89 SER A O 16
ATOM 23748 N N . SER A 1 90 ? -12.437 9.959 -9.978 1.00 0.00 90 SER A N 16
ATOM 23749 C CA . SER A 1 90 ? -12.202 8.581 -10.392 1.00 0.00 90 SER A CA 16
ATOM 23750 C C . SER A 1 90 ? -13.514 7.891 -10.754 1.00 0.00 90 SER A C 16
ATOM 23751 O O . SER A 1 90 ? -14.594 8.449 -10.567 1.00 0.00 90 SER A O 16
ATOM 23759 N N . GLY A 1 91 ? -13.410 6.671 -11.274 1.00 0.00 91 GLY A N 16
ATOM 23760 C CA . GLY A 1 91 ? -14.595 5.924 -11.654 1.00 0.00 91 GLY A CA 16
ATOM 23761 C C . GLY A 1 91 ? -14.563 4.493 -11.154 1.00 0.00 91 GLY A C 16
ATOM 23762 O O . GLY A 1 91 ? -13.511 3.858 -11.092 1.00 0.00 91 GLY A O 16
ATOM 23766 N N . PRO A 1 92 ? -15.740 3.965 -10.785 1.00 0.00 92 PRO A N 16
ATOM 23767 C CA . PRO A 1 92 ? -15.869 2.595 -10.281 1.00 0.00 92 PRO A CA 16
ATOM 23768 C C . PRO A 1 92 ? -15.630 1.552 -11.367 1.00 0.00 92 PRO A C 16
ATOM 23769 O O . PRO A 1 92 ? -15.460 0.368 -11.077 1.00 0.00 92 PRO A O 16
ATOM 23780 N N . SER A 1 93 ? -15.618 2.000 -12.619 1.00 0.00 93 SER A N 16
ATOM 23781 C CA . SER A 1 93 ? -15.403 1.104 -13.749 1.00 0.00 93 SER A CA 16
ATOM 23782 C C . SER A 1 93 ? -13.982 0.551 -13.741 1.00 0.00 93 SER A C 16
ATOM 23783 O O . SER A 1 93 ? -13.772 -0.651 -13.576 1.00 0.00 93 SER A O 16
ATOM 23791 N N . SER A 1 94 ? -13.008 1.438 -13.921 1.00 0.00 94 SER A N 16
ATOM 23792 C CA . SER A 1 94 ? -11.605 1.039 -13.939 1.00 0.00 94 SER A CA 16
ATOM 23793 C C . SER A 1 94 ? -11.014 1.068 -12.533 1.00 0.00 94 SER A C 16
ATOM 23794 O O . SER A 1 94 ? -11.570 1.688 -11.626 1.00 0.00 94 SER A O 16
ATOM 23802 N N . GLY A 1 95 ? -9.882 0.393 -12.359 1.00 0.00 95 GLY A N 16
ATOM 23803 C CA . GLY A 1 95 ? -9.233 0.354 -11.061 1.00 0.00 95 GLY A CA 16
ATOM 23804 C C . GLY A 1 95 ? -10.069 -0.359 -10.017 1.00 0.00 95 GLY A C 16
ATOM 23805 O O . GLY A 1 95 ? -10.729 -1.354 -10.314 1.00 0.00 95 GLY A O 16
ATOM 23809 N N . GLY A 1 1 ? -10.489 -2.886 9.607 1.00 0.00 1 GLY A N 17
ATOM 23810 C CA . GLY A 1 1 ? -10.466 -4.320 9.826 1.00 0.00 1 GLY A CA 17
ATOM 23811 C C . GLY A 1 1 ? -9.263 -4.764 10.634 1.00 0.00 1 GLY A C 17
ATOM 23812 O O . GLY A 1 1 ? 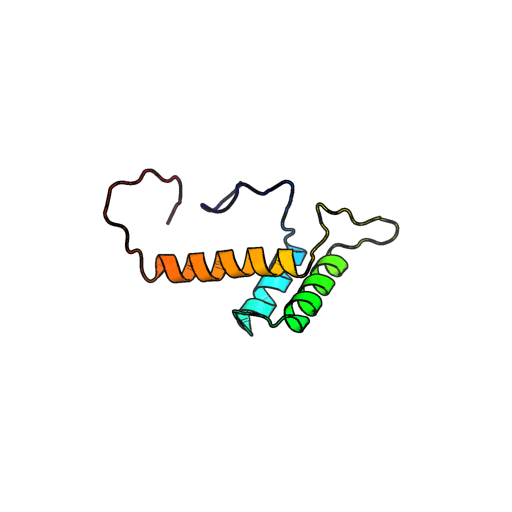-8.943 -4.170 11.663 1.00 0.00 1 GLY A O 17
ATOM 23816 N N . SER A 1 2 ? -8.594 -5.814 10.167 1.00 0.00 2 SER A N 17
ATOM 23817 C CA . SER A 1 2 ? -7.422 -6.341 10.855 1.00 0.00 2 SER A CA 17
ATOM 23818 C C . SER A 1 2 ? -6.152 -5.642 10.380 1.00 0.00 2 SER A C 17
ATOM 23819 O O . SER A 1 2 ? -5.678 -5.880 9.269 1.00 0.00 2 SER A O 17
ATOM 23827 N N . SER A 1 3 ? -5.606 -4.778 11.229 1.00 0.00 3 SER A N 17
ATOM 23828 C CA . SER A 1 3 ? -4.393 -4.040 10.896 1.00 0.00 3 SER A CA 17
ATOM 23829 C C . SER A 1 3 ? -3.390 -4.094 12.045 1.00 0.00 3 SER A C 17
ATOM 23830 O O . SER A 1 3 ? -3.629 -3.542 13.118 1.00 0.00 3 SER A O 17
ATOM 23838 N N . GLY A 1 4 ? -2.266 -4.765 11.811 1.00 0.00 4 GLY A N 17
ATOM 23839 C CA . GLY A 1 4 ? -1.244 -4.880 12.834 1.00 0.00 4 GLY A CA 17
ATOM 23840 C C . GLY A 1 4 ? -0.188 -5.910 12.486 1.00 0.00 4 GLY A C 17
ATOM 23841 O O . GLY A 1 4 ? -0.469 -7.108 12.446 1.00 0.00 4 GLY A O 17
ATOM 23845 N N . SER A 1 5 ? 1.030 -5.444 12.231 1.00 0.00 5 SER A N 17
ATOM 23846 C CA . SER A 1 5 ? 2.131 -6.333 11.879 1.00 0.00 5 SER A CA 17
ATOM 23847 C C . SER A 1 5 ? 2.673 -7.042 13.116 1.00 0.00 5 SER A C 17
ATOM 23848 O O . SER A 1 5 ? 2.999 -6.405 14.118 1.00 0.00 5 SER A O 17
ATOM 23856 N N . SER A 1 6 ? 2.767 -8.366 13.038 1.00 0.00 6 SER A N 17
ATOM 23857 C CA . SER A 1 6 ? 3.267 -9.164 14.151 1.00 0.00 6 SER A CA 17
ATOM 23858 C C . SER A 1 6 ? 4.656 -9.716 13.845 1.00 0.00 6 SER A C 17
ATOM 23859 O O . SER A 1 6 ? 4.816 -10.581 12.985 1.00 0.00 6 SER A O 17
ATOM 23867 N N . GLY A 1 7 ? 5.658 -9.208 14.556 1.00 0.00 7 GLY A N 17
ATOM 23868 C CA . GLY A 1 7 ? 7.021 -9.660 14.346 1.00 0.00 7 GLY A CA 17
ATOM 23869 C C . GLY A 1 7 ? 7.387 -9.736 12.877 1.00 0.00 7 GLY A C 17
ATOM 23870 O O . GLY A 1 7 ? 7.466 -10.823 12.305 1.00 0.00 7 GLY A O 17
ATOM 23874 N N . ARG A 1 8 ? 7.609 -8.578 12.264 1.00 0.00 8 ARG A N 17
ATOM 23875 C CA . ARG A 1 8 ? 7.966 -8.517 10.852 1.00 0.00 8 ARG A CA 17
ATOM 23876 C C . ARG A 1 8 ? 8.924 -9.646 10.484 1.00 0.00 8 ARG A C 17
ATOM 23877 O O . ARG A 1 8 ? 8.695 -10.380 9.524 1.00 0.00 8 ARG A O 17
ATOM 23898 N N . GLY A 1 9 ? 9.999 -9.777 11.255 1.00 0.00 9 GLY A N 17
ATOM 23899 C CA . GLY A 1 9 ? 10.977 -10.818 10.994 1.00 0.00 9 GLY A CA 17
ATOM 23900 C C . GLY A 1 9 ? 12.266 -10.270 10.415 1.00 0.00 9 GLY A C 17
ATOM 23901 O O . GLY A 1 9 ? 12.378 -9.073 10.154 1.00 0.00 9 GLY A O 17
ATOM 23905 N N . SER A 1 10 ? 13.243 -11.149 10.215 1.00 0.00 10 SER A N 17
ATOM 23906 C CA . SER A 1 10 ? 14.533 -10.746 9.668 1.00 0.00 10 SER A CA 17
ATOM 23907 C C . SER A 1 10 ? 14.395 -10.313 8.211 1.00 0.00 10 SER A C 17
ATOM 23908 O O . SER A 1 10 ? 13.320 -10.418 7.621 1.00 0.00 10 SER A O 17
ATOM 23916 N N . ARG A 1 11 ? 15.491 -9.826 7.639 1.00 0.00 11 ARG A N 17
ATOM 23917 C CA . ARG A 1 11 ? 15.493 -9.375 6.252 1.00 0.00 11 ARG A CA 17
ATOM 23918 C C . ARG A 1 11 ? 14.878 -10.430 5.337 1.00 0.00 11 ARG A C 17
ATOM 23919 O O . ARG A 1 11 ? 15.052 -11.630 5.551 1.00 0.00 11 ARG A O 17
ATOM 23940 N N . PHE A 1 12 ? 14.159 -9.974 4.317 1.00 0.00 12 PHE A N 17
ATOM 23941 C CA . PHE A 1 12 ? 13.517 -10.878 3.370 1.00 0.00 12 PHE A CA 17
ATOM 23942 C C . PHE A 1 12 ? 13.367 -10.217 2.003 1.00 0.00 12 PHE A C 17
ATOM 23943 O O . PHE A 1 12 ? 13.468 -8.997 1.876 1.00 0.00 12 PHE A O 17
ATOM 23960 N N . THR A 1 13 ? 13.127 -11.033 0.981 1.00 0.00 13 THR A N 17
ATOM 23961 C CA . THR A 1 13 ? 12.966 -10.529 -0.377 1.00 0.00 13 THR A CA 17
ATOM 23962 C C . THR A 1 13 ? 11.932 -11.344 -1.146 1.00 0.00 13 THR A C 17
ATOM 23963 O O . THR A 1 13 ? 11.846 -12.562 -0.989 1.00 0.00 13 THR A O 17
ATOM 23974 N N . TRP A 1 14 ? 11.151 -10.665 -1.978 1.00 0.00 14 TRP A N 17
ATOM 23975 C CA . TRP A 1 14 ? 10.122 -11.327 -2.773 1.00 0.00 14 TRP A CA 17
ATOM 23976 C C . TRP A 1 14 ? 10.574 -11.491 -4.220 1.00 0.00 14 TRP A C 17
ATOM 23977 O O . TRP A 1 14 ? 10.636 -10.519 -4.974 1.00 0.00 14 TRP A O 17
ATOM 23998 N N . ARG A 1 15 ? 10.888 -12.724 -4.602 1.00 0.00 15 ARG A N 17
ATOM 23999 C CA . ARG A 1 15 ? 11.335 -13.013 -5.960 1.00 0.00 15 ARG A CA 17
ATOM 24000 C C . ARG A 1 15 ? 10.169 -12.947 -6.941 1.00 0.00 15 ARG A C 17
ATOM 24001 O O . ARG A 1 15 ? 9.019 -13.193 -6.574 1.00 0.00 15 ARG A O 17
ATOM 24022 N N . LYS A 1 16 ? 10.472 -12.614 -8.191 1.00 0.00 16 LYS A N 17
ATOM 24023 C CA . LYS A 1 16 ? 9.451 -12.516 -9.227 1.00 0.00 16 LYS A CA 17
ATOM 24024 C C . LYS A 1 16 ? 8.675 -13.823 -9.351 1.00 0.00 16 LYS A C 17
ATOM 24025 O O . LYS A 1 16 ? 7.493 -13.823 -9.693 1.00 0.00 16 LYS A O 17
ATOM 24044 N N . GLU A 1 17 ? 9.348 -14.935 -9.069 1.00 0.00 17 GLU A N 17
ATOM 24045 C CA . GLU A 1 17 ? 8.719 -16.248 -9.149 1.00 0.00 17 GLU A CA 17
ATOM 24046 C C . GLU A 1 17 ? 7.637 -16.399 -8.084 1.00 0.00 17 GLU A C 17
ATOM 24047 O O . GLU A 1 17 ? 6.535 -16.872 -8.367 1.00 0.00 17 GLU A O 17
ATOM 24059 N N . CYS A 1 18 ? 7.959 -15.995 -6.861 1.00 0.00 18 CYS A N 17
ATOM 24060 C CA . CYS A 1 18 ? 7.015 -16.087 -5.752 1.00 0.00 18 CYS A CA 17
ATOM 24061 C C . CYS A 1 18 ? 5.918 -15.035 -5.885 1.00 0.00 18 CYS A C 17
ATOM 24062 O O . CYS A 1 18 ? 4.804 -15.219 -5.391 1.00 0.00 18 CYS A O 17
ATOM 24070 N N . LEU A 1 19 ? 6.239 -13.933 -6.552 1.00 0.00 19 LEU A N 17
ATOM 24071 C CA . LEU A 1 19 ? 5.282 -12.850 -6.748 1.00 0.00 19 LEU A CA 17
ATOM 24072 C C . LEU A 1 19 ? 4.257 -13.217 -7.818 1.00 0.00 19 LEU A C 17
ATOM 24073 O O . LEU A 1 19 ? 3.071 -12.921 -7.682 1.00 0.00 19 LEU A O 17
ATOM 24089 N N . ALA A 1 20 ? 4.724 -13.864 -8.880 1.00 0.00 20 ALA A N 17
ATOM 24090 C CA . ALA A 1 20 ? 3.849 -14.275 -9.971 1.00 0.00 20 ALA A CA 17
ATOM 24091 C C . ALA A 1 20 ? 2.816 -15.289 -9.493 1.00 0.00 20 ALA A C 17
ATOM 24092 O O . ALA A 1 20 ? 1.662 -15.264 -9.920 1.00 0.00 20 ALA A O 17
ATOM 24099 N N . VAL A 1 21 ? 3.238 -16.183 -8.604 1.00 0.00 21 VAL A N 17
ATOM 24100 C CA . VAL A 1 21 ? 2.349 -17.207 -8.067 1.00 0.00 21 VAL A CA 17
ATOM 24101 C C . VAL A 1 21 ? 1.346 -16.606 -7.089 1.00 0.00 21 VAL A C 17
ATOM 24102 O O . VAL A 1 21 ? 0.173 -16.980 -7.079 1.00 0.00 21 VAL A O 17
ATOM 24115 N N . MET A 1 22 ? 1.814 -15.671 -6.269 1.00 0.00 22 MET A N 17
ATOM 24116 C CA . MET A 1 22 ? 0.957 -15.016 -5.288 1.00 0.00 22 MET A CA 17
ATOM 24117 C C . MET A 1 22 ? -0.150 -14.223 -5.976 1.00 0.00 22 MET A C 17
ATOM 24118 O O . MET A 1 22 ? -1.272 -14.147 -5.478 1.00 0.00 22 MET A O 17
ATOM 24132 N N . GLU A 1 23 ? 0.176 -13.634 -7.123 1.00 0.00 23 GLU A N 17
ATOM 24133 C CA . GLU A 1 23 ? -0.792 -12.846 -7.877 1.00 0.00 23 GLU A CA 17
ATOM 24134 C C . GLU A 1 23 ? -1.898 -13.735 -8.439 1.00 0.00 23 GLU A C 17
ATOM 24135 O O . GLU A 1 23 ? -3.044 -13.308 -8.573 1.00 0.00 23 GLU A O 17
ATOM 24147 N N . SER A 1 24 ? -1.545 -14.974 -8.765 1.00 0.00 24 SER A N 17
ATOM 24148 C CA . SER A 1 24 ? -2.505 -15.923 -9.317 1.00 0.00 24 SER A CA 17
ATOM 24149 C C . SER A 1 24 ? -3.541 -16.319 -8.269 1.00 0.00 24 SER A C 17
ATOM 24150 O O . SER A 1 24 ? -4.744 -16.298 -8.530 1.00 0.00 24 SER A O 17
ATOM 24158 N N . TYR A 1 25 ? -3.064 -16.678 -7.082 1.00 0.00 25 TYR A N 17
ATOM 24159 C CA . TYR A 1 25 ? -3.948 -17.081 -5.994 1.00 0.00 25 TYR A CA 17
ATOM 24160 C C . TYR A 1 25 ? -4.806 -15.909 -5.526 1.00 0.00 25 TYR A C 17
ATOM 24161 O O . TYR A 1 25 ? -5.957 -16.087 -5.129 1.00 0.00 25 TYR A O 17
ATOM 24179 N N . PHE A 1 26 ? -4.236 -14.710 -5.578 1.00 0.00 26 PHE A N 17
ATOM 24180 C CA . PHE A 1 26 ? -4.947 -13.507 -5.159 1.00 0.00 26 PHE A CA 17
ATOM 24181 C C . PHE A 1 26 ? -6.120 -13.217 -6.091 1.00 0.00 26 PHE A C 17
ATOM 24182 O O . PHE A 1 26 ? -7.165 -12.733 -5.659 1.00 0.00 26 PHE A O 17
ATOM 24199 N N . ASN A 1 27 ? -5.937 -13.516 -7.373 1.00 0.00 27 ASN A N 17
ATOM 24200 C CA . ASN A 1 27 ? -6.979 -13.287 -8.368 1.00 0.00 27 ASN A CA 17
ATOM 24201 C C . ASN A 1 27 ? -8.188 -14.180 -8.105 1.00 0.00 27 ASN A C 17
ATOM 24202 O O . ASN A 1 27 ? -9.330 -13.769 -8.305 1.00 0.00 27 ASN A O 17
ATOM 24213 N N . GLU A 1 28 ? -7.926 -15.403 -7.656 1.00 0.00 28 GLU A N 17
ATOM 24214 C CA . GLU A 1 28 ? -8.993 -16.354 -7.366 1.00 0.00 28 GLU A CA 17
ATOM 24215 C C . GLU A 1 28 ? -9.579 -16.109 -5.978 1.00 0.00 28 GLU A C 17
ATOM 24216 O O . GLU A 1 28 ? -10.772 -16.307 -5.753 1.00 0.00 28 GLU A O 17
ATOM 24228 N N . ASN A 1 29 ? -8.729 -15.677 -5.052 1.00 0.00 29 ASN A N 17
ATOM 24229 C CA . ASN A 1 29 ? -9.161 -15.406 -3.686 1.00 0.00 29 ASN A CA 17
ATOM 24230 C C . ASN A 1 29 ? -8.251 -14.377 -3.022 1.00 0.00 29 ASN A C 17
ATOM 24231 O O . ASN A 1 29 ? -7.040 -14.574 -2.928 1.00 0.00 29 ASN A O 17
ATOM 24242 N N . GLN A 1 30 ? -8.844 -13.279 -2.564 1.00 0.00 30 GLN A N 17
ATOM 24243 C CA . GLN A 1 30 ? -8.087 -12.219 -1.909 1.00 0.00 30 GLN A CA 17
ATOM 24244 C C . GLN A 1 30 ? -7.514 -12.700 -0.580 1.00 0.00 30 GLN A C 17
ATOM 24245 O O . GLN A 1 30 ? -6.406 -12.324 -0.198 1.00 0.00 30 GLN A O 17
ATOM 24259 N N . TYR A 1 31 ? -8.275 -13.534 0.119 1.00 0.00 31 TYR A N 17
ATOM 24260 C CA . TYR A 1 31 ? -7.844 -14.065 1.407 1.00 0.00 31 TYR A CA 17
ATOM 24261 C C . TYR A 1 31 ? -7.754 -15.588 1.366 1.00 0.00 31 TYR A C 17
ATOM 24262 O O . TYR A 1 31 ? -8.721 -16.300 1.635 1.00 0.00 31 TYR A O 17
ATOM 24280 N N . PRO A 1 32 ? -6.563 -16.100 1.021 1.00 0.00 32 PRO A N 17
ATOM 24281 C CA . PRO A 1 32 ? -6.316 -17.542 0.937 1.00 0.00 32 PRO A CA 17
ATOM 24282 C C . PRO A 1 32 ? -6.317 -18.211 2.308 1.00 0.00 32 PRO A C 17
ATOM 24283 O O . PRO A 1 32 ? -5.577 -17.808 3.206 1.00 0.00 32 PRO A O 17
ATOM 24294 N N . ASP A 1 33 ? -7.150 -19.234 2.461 1.00 0.00 33 ASP A N 17
ATOM 24295 C CA . ASP A 1 33 ? -7.246 -19.960 3.722 1.00 0.00 33 ASP A CA 17
ATOM 24296 C C . ASP A 1 33 ? -5.876 -20.466 4.163 1.00 0.00 33 ASP A C 17
ATOM 24297 O O . ASP A 1 33 ? -4.871 -20.228 3.493 1.00 0.00 33 ASP A O 17
ATOM 24306 N N . GLU A 1 34 ? -5.844 -21.162 5.295 1.00 0.00 34 GLU A N 17
ATOM 24307 C CA . GLU A 1 34 ? -4.596 -21.699 5.826 1.00 0.00 34 GLU A CA 17
ATOM 24308 C C . GLU A 1 34 ? -3.973 -22.693 4.850 1.00 0.00 34 GLU A C 17
ATOM 24309 O O . GLU A 1 34 ? -2.781 -22.624 4.554 1.00 0.00 34 GLU A O 17
ATOM 24321 N N . ALA A 1 35 ? -4.789 -23.618 4.354 1.00 0.00 35 ALA A N 17
ATOM 24322 C CA . ALA A 1 35 ? -4.319 -24.625 3.411 1.00 0.00 35 ALA A CA 17
ATOM 24323 C C . ALA A 1 35 ? -3.938 -23.992 2.077 1.00 0.00 35 ALA A C 17
ATOM 24324 O O . ALA A 1 35 ? -2.966 -24.399 1.441 1.00 0.00 35 ALA A O 17
ATOM 24331 N N . LYS A 1 36 ? -4.709 -22.995 1.658 1.00 0.00 36 LYS A N 17
ATOM 24332 C CA . LYS A 1 36 ? -4.453 -22.305 0.400 1.00 0.00 36 LYS A CA 17
ATOM 24333 C C . LYS A 1 36 ? -3.107 -21.589 0.437 1.00 0.00 36 LYS A C 17
ATOM 24334 O O . LYS A 1 36 ? -2.360 -21.600 -0.542 1.00 0.00 36 LYS A O 17
ATOM 24353 N N . ARG A 1 37 ? -2.802 -20.969 1.572 1.00 0.00 37 ARG A N 17
ATOM 24354 C CA . ARG A 1 37 ? -1.546 -20.248 1.736 1.00 0.00 37 ARG A CA 17
ATOM 24355 C C . ARG A 1 37 ? -0.355 -21.193 1.600 1.00 0.00 37 ARG A C 17
ATOM 24356 O O . ARG A 1 37 ? 0.638 -20.865 0.952 1.00 0.00 37 ARG A O 17
ATOM 24377 N N . GLU A 1 38 ? -0.464 -22.366 2.216 1.00 0.00 38 GLU A N 17
ATOM 24378 C CA . GLU A 1 38 ? 0.604 -23.357 2.165 1.00 0.00 38 GLU A CA 17
ATOM 24379 C C . GLU A 1 38 ? 0.780 -23.894 0.747 1.00 0.00 38 GLU A C 17
ATOM 24380 O O . GLU A 1 38 ? 1.896 -24.184 0.317 1.00 0.00 38 GLU A O 17
ATOM 24392 N N . GLU A 1 39 ? -0.330 -24.024 0.028 1.00 0.00 39 GLU A N 17
ATOM 24393 C CA . GLU A 1 39 ? -0.298 -24.528 -1.340 1.00 0.00 39 GLU A CA 17
ATOM 24394 C C . GLU A 1 39 ? 0.407 -23.541 -2.267 1.00 0.00 39 GLU A C 17
ATOM 24395 O O . GLU A 1 39 ? 1.258 -23.927 -3.069 1.00 0.00 39 GLU A O 17
ATOM 24407 N N . ILE A 1 40 ? 0.045 -22.268 -2.151 1.00 0.00 40 ILE A N 17
ATOM 24408 C CA . ILE A 1 40 ? 0.643 -21.227 -2.977 1.00 0.00 40 ILE A CA 17
ATOM 24409 C C . ILE A 1 40 ? 2.081 -20.948 -2.556 1.00 0.00 40 ILE A C 17
ATOM 24410 O O . ILE A 1 40 ? 2.918 -20.575 -3.377 1.00 0.00 40 ILE A O 17
ATOM 24426 N N . ALA A 1 41 ? 2.363 -21.135 -1.270 1.00 0.00 41 ALA A N 17
ATOM 24427 C CA . ALA A 1 41 ? 3.701 -20.908 -0.740 1.00 0.00 41 ALA A CA 17
ATOM 24428 C C . ALA A 1 41 ? 4.667 -21.992 -1.206 1.00 0.00 41 ALA A C 17
ATOM 24429 O O . ALA A 1 41 ? 5.795 -21.703 -1.603 1.00 0.00 41 ALA A O 17
ATOM 24436 N N . ASN A 1 42 ? 4.216 -23.242 -1.154 1.00 0.00 42 ASN A N 17
ATOM 24437 C CA . ASN A 1 42 ? 5.042 -24.370 -1.570 1.00 0.00 42 ASN A CA 17
ATOM 24438 C C . ASN A 1 42 ? 5.499 -24.206 -3.016 1.00 0.00 42 ASN A C 17
ATOM 24439 O O . ASN A 1 42 ? 6.651 -24.484 -3.349 1.00 0.00 42 ASN A O 17
ATOM 24450 N N . ALA A 1 43 ? 4.589 -23.751 -3.871 1.00 0.00 43 ALA A N 17
ATOM 24451 C CA . ALA A 1 43 ? 4.899 -23.547 -5.280 1.00 0.00 43 ALA A CA 17
ATOM 24452 C C . ALA A 1 43 ? 5.967 -22.473 -5.458 1.00 0.00 43 ALA A C 17
ATOM 24453 O O . ALA A 1 43 ? 6.819 -22.572 -6.341 1.00 0.00 43 ALA A O 17
ATOM 24460 N N . CYS A 1 44 ? 5.914 -21.448 -4.614 1.00 0.00 44 CYS A N 17
ATOM 24461 C CA . CYS A 1 44 ? 6.877 -20.355 -4.679 1.00 0.00 44 CYS A CA 17
ATOM 24462 C C . CYS A 1 44 ? 8.287 -20.852 -4.377 1.00 0.00 44 CYS A C 17
ATOM 24463 O O . CYS A 1 44 ? 9.252 -20.439 -5.018 1.00 0.00 44 CYS A O 17
ATOM 24471 N N . ASN A 1 45 ? 8.397 -21.742 -3.396 1.00 0.00 45 ASN A N 17
ATOM 24472 C CA . ASN A 1 45 ? 9.689 -22.295 -3.007 1.00 0.00 45 ASN A CA 17
ATOM 24473 C C . ASN A 1 45 ? 10.253 -23.187 -4.109 1.00 0.00 45 ASN A C 17
ATOM 24474 O O . ASN A 1 45 ? 11.466 -23.262 -4.302 1.00 0.00 45 ASN A O 17
ATOM 24485 N N . ALA A 1 46 ? 9.363 -23.862 -4.829 1.00 0.00 46 ALA A N 17
ATOM 24486 C CA . ALA A 1 46 ? 9.771 -24.748 -5.913 1.00 0.00 46 ALA A CA 17
ATOM 24487 C C . ALA A 1 46 ? 10.298 -23.952 -7.103 1.00 0.00 46 ALA A C 17
ATOM 24488 O O . ALA A 1 46 ? 11.357 -24.261 -7.648 1.00 0.00 46 ALA A O 17
ATOM 24495 N N . VAL A 1 47 ? 9.551 -22.927 -7.501 1.00 0.00 47 VAL A N 17
ATOM 24496 C CA . VAL A 1 47 ? 9.943 -22.087 -8.626 1.00 0.00 47 VAL A CA 17
ATOM 24497 C C . VAL A 1 47 ? 11.311 -21.456 -8.390 1.00 0.00 47 VAL A C 17
ATOM 24498 O O . VAL A 1 47 ? 12.075 -21.237 -9.331 1.00 0.00 47 VAL A O 17
ATOM 24511 N N . ILE A 1 48 ? 11.614 -21.167 -7.129 1.00 0.00 48 ILE A N 17
ATOM 24512 C CA . ILE A 1 48 ? 12.891 -20.564 -6.770 1.00 0.00 48 ILE A CA 17
ATOM 24513 C C . ILE A 1 48 ? 13.943 -21.630 -6.485 1.00 0.00 48 ILE A C 17
ATOM 24514 O O . ILE A 1 48 ? 15.120 -21.455 -6.799 1.00 0.00 48 ILE A O 17
ATOM 24530 N N . GLN A 1 49 ? 13.509 -22.737 -5.890 1.00 0.00 49 GLN A N 17
ATOM 24531 C CA . GLN A 1 49 ? 14.414 -23.833 -5.563 1.00 0.00 49 GLN A CA 17
ATOM 24532 C C . GLN A 1 49 ? 15.279 -24.201 -6.764 1.00 0.00 49 GLN A C 17
ATOM 24533 O O . GLN A 1 49 ? 14.770 -24.610 -7.808 1.00 0.00 49 GLN A O 17
ATOM 24547 N N . LYS A 1 50 ? 16.590 -24.052 -6.610 1.00 0.00 50 LYS A N 17
ATOM 24548 C CA . LYS A 1 50 ? 17.528 -24.369 -7.681 1.00 0.00 50 LYS A CA 17
ATOM 24549 C C . LYS A 1 50 ? 18.118 -25.763 -7.492 1.00 0.00 50 LYS A C 17
ATOM 24550 O O . LYS A 1 50 ? 18.268 -26.253 -6.373 1.00 0.00 50 LYS A O 17
ATOM 24569 N N . PRO A 1 51 ? 18.462 -26.417 -8.612 1.00 0.00 51 PRO A N 17
ATOM 24570 C CA . PRO A 1 51 ? 19.043 -27.762 -8.595 1.00 0.00 51 PRO A CA 17
ATOM 24571 C C . PRO A 1 51 ? 20.461 -27.775 -8.035 1.00 0.00 51 PRO A C 17
ATOM 24572 O O . PRO A 1 51 ? 21.315 -27.001 -8.464 1.00 0.00 51 PRO A O 17
ATOM 24583 N N . GLY A 1 52 ? 20.705 -28.660 -7.073 1.00 0.00 52 GLY A N 17
ATOM 24584 C CA . GLY A 1 52 ? 22.021 -28.756 -6.470 1.00 0.00 52 GLY A CA 17
ATOM 24585 C C . GLY A 1 52 ? 22.302 -27.620 -5.506 1.00 0.00 52 GLY A C 17
ATOM 24586 O O . GLY A 1 52 ? 23.455 -27.357 -5.164 1.00 0.00 52 GLY A O 17
ATOM 24590 N N . LYS A 1 53 ? 21.246 -26.943 -5.068 1.00 0.00 53 LYS A N 17
ATOM 24591 C CA . LYS A 1 53 ? 21.383 -25.828 -4.139 1.00 0.00 53 LYS A CA 17
ATOM 24592 C C . LYS A 1 53 ? 20.507 -26.036 -2.907 1.00 0.00 53 LYS A C 17
ATOM 24593 O O . LYS A 1 53 ? 19.563 -26.826 -2.930 1.00 0.00 53 LYS A O 17
ATOM 24612 N N . LYS A 1 54 ? 20.824 -25.319 -1.834 1.00 0.00 54 LYS A N 17
ATOM 24613 C CA . LYS A 1 54 ? 20.064 -25.422 -0.594 1.00 0.00 54 LYS A CA 17
ATOM 24614 C C . LYS A 1 54 ? 19.273 -24.144 -0.333 1.00 0.00 54 LYS A C 17
ATOM 24615 O O . LYS A 1 54 ? 19.832 -23.047 -0.321 1.00 0.00 54 LYS A O 17
ATOM 24634 N N . LEU A 1 55 ? 17.970 -24.293 -0.123 1.00 0.00 55 LEU A N 17
ATOM 24635 C CA . LEU A 1 55 ? 17.101 -23.150 0.140 1.00 0.00 55 LEU A CA 17
ATOM 24636 C C . LEU A 1 55 ? 17.361 -22.578 1.530 1.00 0.00 55 LEU A C 17
ATOM 24637 O O . LEU A 1 55 ? 17.586 -23.320 2.486 1.00 0.00 55 LEU A O 17
ATOM 24653 N N . SER A 1 56 ? 17.325 -21.253 1.635 1.00 0.00 56 SER A N 17
ATOM 24654 C CA . SER A 1 56 ? 17.558 -20.581 2.908 1.00 0.00 56 SER A CA 17
ATOM 24655 C C . SER A 1 56 ? 16.284 -19.905 3.405 1.00 0.00 56 SER A C 17
ATOM 24656 O O . SER A 1 56 ? 15.399 -19.567 2.619 1.00 0.00 56 SER A O 17
ATOM 24664 N N . ASP A 1 57 ? 16.199 -19.710 4.717 1.00 0.00 57 ASP A N 17
ATOM 24665 C CA . ASP A 1 57 ? 15.034 -19.073 5.321 1.00 0.00 57 ASP A CA 17
ATOM 24666 C C . ASP A 1 57 ? 14.767 -17.713 4.684 1.00 0.00 57 ASP A C 17
ATOM 24667 O O . ASP A 1 57 ? 13.635 -17.226 4.687 1.00 0.00 57 ASP A O 17
ATOM 24676 N N . LEU A 1 58 ? 15.814 -17.105 4.140 1.00 0.00 58 LEU A N 17
ATOM 24677 C CA . LEU A 1 58 ? 15.693 -15.799 3.500 1.00 0.00 58 LEU A CA 17
ATOM 24678 C C . LEU A 1 58 ? 14.905 -15.902 2.198 1.00 0.00 58 LEU A C 17
ATOM 24679 O O . LEU A 1 58 ? 14.256 -14.945 1.777 1.00 0.00 58 LEU A O 17
ATOM 24695 N N . GLU A 1 59 ? 14.966 -17.070 1.566 1.00 0.00 59 GLU A N 17
ATOM 24696 C CA . GLU A 1 59 ? 14.256 -17.298 0.313 1.00 0.00 59 GLU A CA 17
ATOM 24697 C C . GLU A 1 59 ? 13.059 -18.220 0.525 1.00 0.00 59 GLU A C 17
ATOM 24698 O O . GLU A 1 59 ? 12.165 -18.299 -0.318 1.00 0.00 59 GLU A O 17
ATOM 24710 N N . ARG A 1 60 ? 13.050 -18.918 1.657 1.00 0.00 60 ARG A N 17
ATOM 24711 C CA . ARG A 1 60 ? 11.965 -19.836 1.979 1.00 0.00 60 ARG A CA 17
ATOM 24712 C C . ARG A 1 60 ? 10.657 -19.080 2.189 1.00 0.00 60 ARG A C 17
ATOM 24713 O O . ARG A 1 60 ? 10.593 -18.135 2.976 1.00 0.00 60 ARG A O 17
ATOM 24734 N N . VAL A 1 61 ? 9.615 -19.501 1.479 1.00 0.00 61 VAL A N 17
ATOM 24735 C CA . VAL A 1 61 ? 8.308 -18.865 1.588 1.00 0.00 61 VAL A CA 17
ATOM 24736 C C . VAL A 1 61 ? 7.345 -19.720 2.403 1.00 0.00 61 VAL A C 17
ATOM 24737 O O . VAL A 1 61 ? 6.845 -20.739 1.926 1.00 0.00 61 VAL A O 17
ATOM 24750 N N . THR A 1 62 ? 7.090 -19.300 3.639 1.00 0.00 62 THR A N 17
ATOM 24751 C CA . THR A 1 62 ? 6.188 -20.028 4.522 1.00 0.00 62 THR A CA 17
ATOM 24752 C C . THR A 1 62 ? 4.750 -19.547 4.358 1.00 0.00 62 THR A C 17
ATOM 24753 O O . THR A 1 62 ? 4.491 -18.561 3.668 1.00 0.00 62 THR A O 17
ATOM 24764 N N . SER A 1 63 ? 3.820 -20.250 4.995 1.00 0.00 63 SER A N 17
ATOM 24765 C CA . SER A 1 63 ? 2.407 -19.896 4.917 1.00 0.00 63 SER A CA 17
ATOM 24766 C C . SER A 1 63 ? 2.166 -18.496 5.473 1.00 0.00 63 SER A C 17
ATOM 24767 O O . SER A 1 63 ? 1.315 -17.756 4.976 1.00 0.00 63 SER A O 17
ATOM 24775 N N . LEU A 1 64 ? 2.921 -18.139 6.506 1.00 0.00 64 LEU A N 17
ATOM 24776 C CA . LEU A 1 64 ? 2.790 -16.827 7.131 1.00 0.00 64 LEU A CA 17
ATOM 24777 C C . LEU A 1 64 ? 3.284 -15.727 6.196 1.00 0.00 64 LEU A C 17
ATOM 24778 O O . LEU A 1 64 ? 2.667 -14.667 6.086 1.00 0.00 64 LEU A O 17
ATOM 24794 N N . LYS A 1 65 ? 4.399 -15.987 5.522 1.00 0.00 65 LYS A N 17
ATOM 24795 C CA . LYS A 1 65 ? 4.974 -15.021 4.593 1.00 0.00 65 LYS A CA 17
ATOM 24796 C C . LYS A 1 65 ? 3.980 -14.666 3.492 1.00 0.00 65 LYS A C 17
ATOM 24797 O O . LYS A 1 65 ? 3.901 -13.516 3.060 1.00 0.00 65 LYS A O 17
ATOM 24816 N N . VAL A 1 66 ? 3.222 -15.661 3.043 1.00 0.00 66 VAL A N 17
ATOM 24817 C CA . VAL A 1 66 ? 2.231 -15.453 1.994 1.00 0.00 66 VAL A CA 17
ATOM 24818 C C . VAL A 1 66 ? 1.118 -14.523 2.466 1.00 0.00 66 VAL A C 17
ATOM 24819 O O . VAL A 1 66 ? 0.666 -13.652 1.723 1.00 0.00 66 VAL A O 17
ATOM 24832 N N . TYR A 1 67 ? 0.681 -14.715 3.705 1.00 0.00 67 TYR A N 17
ATOM 24833 C CA . TYR A 1 67 ? -0.381 -13.895 4.276 1.00 0.00 67 TYR A CA 17
ATOM 24834 C C . TYR A 1 67 ? 0.063 -12.441 4.406 1.00 0.00 67 TYR A C 17
ATOM 24835 O O . TYR A 1 67 ? -0.731 -11.520 4.225 1.00 0.00 67 TYR A O 17
ATOM 24853 N N . ASN A 1 68 ? 1.340 -12.245 4.720 1.00 0.00 68 ASN A N 17
ATOM 24854 C CA . ASN A 1 68 ? 1.891 -10.904 4.874 1.00 0.00 68 ASN A CA 17
ATOM 24855 C C . ASN A 1 68 ? 1.836 -10.138 3.555 1.00 0.00 68 ASN A C 17
ATOM 24856 O O . ASN A 1 68 ? 1.468 -8.964 3.523 1.00 0.00 68 ASN A O 17
ATOM 24867 N N . TRP A 1 69 ? 2.203 -10.811 2.471 1.00 0.00 69 TRP A N 17
ATOM 24868 C CA . TRP A 1 69 ? 2.194 -10.194 1.149 1.00 0.00 69 TRP A CA 17
ATOM 24869 C C . TRP A 1 69 ? 0.767 -9.941 0.677 1.00 0.00 69 TRP A C 17
ATOM 24870 O O . TRP A 1 69 ? 0.474 -8.900 0.088 1.00 0.00 69 TRP A O 17
ATOM 24891 N N . PHE A 1 70 ? -0.117 -10.898 0.937 1.00 0.00 70 PHE A N 17
ATOM 24892 C CA . PHE A 1 70 ? -1.514 -10.777 0.537 1.00 0.00 70 PHE A CA 17
ATOM 24893 C C . PHE A 1 70 ? -2.207 -9.658 1.310 1.00 0.00 70 PHE A C 17
ATOM 24894 O O . PHE A 1 70 ? -2.871 -8.804 0.724 1.00 0.00 70 PHE A O 17
ATOM 24911 N N . ALA A 1 71 ? -2.046 -9.671 2.629 1.00 0.00 71 ALA A N 17
ATOM 24912 C CA . ALA A 1 71 ? -2.654 -8.657 3.482 1.00 0.00 71 ALA A CA 17
ATOM 24913 C C . ALA A 1 71 ? -2.119 -7.268 3.151 1.00 0.00 71 ALA A C 17
ATOM 24914 O O . ALA A 1 71 ? -2.814 -6.268 3.322 1.00 0.00 71 ALA A O 17
ATOM 24921 N N . ASN A 1 72 ? -0.879 -7.214 2.676 1.00 0.00 72 ASN A N 17
ATOM 24922 C CA . ASN A 1 72 ? -0.250 -5.947 2.322 1.00 0.00 72 ASN A CA 17
ATOM 24923 C C . ASN A 1 72 ? -0.805 -5.414 1.004 1.00 0.00 72 ASN A C 17
ATOM 24924 O O . ASN A 1 72 ? -0.941 -4.204 0.820 1.00 0.00 72 ASN A O 17
ATOM 24935 N N . ARG A 1 73 ? -1.124 -6.325 0.091 1.00 0.00 73 ARG A N 17
ATOM 24936 C CA . ARG A 1 73 ? -1.663 -5.948 -1.210 1.00 0.00 73 ARG A CA 17
ATOM 24937 C C . ARG A 1 73 ? -3.119 -5.507 -1.088 1.00 0.00 73 ARG A C 17
ATOM 24938 O O . ARG A 1 73 ? -3.559 -4.587 -1.776 1.00 0.00 73 ARG A O 17
ATOM 24959 N N . ARG A 1 74 ? -3.861 -6.172 -0.208 1.00 0.00 74 ARG A N 17
ATOM 24960 C CA . ARG A 1 74 ? -5.267 -5.850 0.003 1.00 0.00 74 ARG A CA 17
ATOM 24961 C C . ARG A 1 74 ? -5.422 -4.456 0.602 1.00 0.00 74 ARG A C 17
ATOM 24962 O O . ARG A 1 74 ? -6.298 -3.689 0.201 1.00 0.00 74 ARG A O 17
ATOM 24983 N N . LYS A 1 75 ? -4.566 -4.133 1.565 1.00 0.00 75 LYS A N 17
ATOM 24984 C CA . LYS A 1 75 ? -4.606 -2.830 2.220 1.00 0.00 75 LYS A CA 17
ATOM 24985 C C . LYS A 1 75 ? -4.122 -1.733 1.278 1.00 0.00 75 LYS A C 17
ATOM 24986 O O . LYS A 1 75 ? -4.593 -0.598 1.341 1.00 0.00 75 LYS A O 17
ATOM 25005 N N . GLU A 1 76 ? -3.181 -2.079 0.405 1.00 0.00 76 GLU A N 17
ATOM 25006 C CA . GLU A 1 76 ? -2.636 -1.122 -0.550 1.00 0.00 76 GLU A CA 17
ATOM 25007 C C . GLU A 1 76 ? -3.692 -0.714 -1.573 1.00 0.00 76 GLU A C 17
ATOM 25008 O O . GLU A 1 76 ? -3.887 0.473 -1.839 1.00 0.00 76 GLU A O 17
ATOM 25020 N N . ILE A 1 77 ? -4.368 -1.704 -2.144 1.00 0.00 77 ILE A N 17
ATOM 25021 C CA . ILE A 1 77 ? -5.404 -1.449 -3.138 1.00 0.00 77 ILE A CA 17
ATOM 25022 C C . ILE A 1 77 ? -6.566 -0.668 -2.532 1.00 0.00 77 ILE A C 17
ATOM 25023 O O . ILE A 1 77 ? -7.146 0.205 -3.178 1.00 0.00 77 ILE A O 17
ATOM 25039 N N . LYS A 1 78 ? -6.900 -0.988 -1.287 1.00 0.00 78 LYS A N 17
ATOM 25040 C CA . LYS A 1 78 ? -7.991 -0.316 -0.591 1.00 0.00 78 LYS A CA 17
ATOM 25041 C C . LYS A 1 78 ? -7.652 1.150 -0.336 1.00 0.00 78 LYS A C 17
ATOM 25042 O O . LYS A 1 78 ? -8.530 2.012 -0.358 1.00 0.00 78 LYS A O 17
ATOM 25061 N N . ARG A 1 79 ? -6.375 1.424 -0.094 1.00 0.00 79 ARG A N 17
ATOM 25062 C CA . ARG A 1 79 ? -5.921 2.785 0.165 1.00 0.00 79 ARG A CA 17
ATOM 25063 C C . ARG A 1 79 ? -6.041 3.646 -1.089 1.00 0.00 79 ARG A C 17
ATOM 25064 O O . ARG A 1 79 ? -6.334 4.838 -1.009 1.00 0.00 79 ARG A O 17
ATOM 25085 N N . ARG A 1 80 ? -5.811 3.033 -2.245 1.00 0.00 80 ARG A N 17
ATOM 25086 C CA . ARG A 1 80 ? -5.891 3.743 -3.516 1.00 0.00 80 ARG A CA 17
ATOM 25087 C C . ARG A 1 80 ? -7.343 3.923 -3.948 1.00 0.00 80 ARG A C 17
ATOM 25088 O O . ARG A 1 80 ? -7.646 4.735 -4.822 1.00 0.00 80 ARG A O 17
ATOM 25109 N N . ALA A 1 81 ? -8.238 3.159 -3.329 1.00 0.00 81 ALA A N 17
ATOM 25110 C CA . ALA A 1 81 ? -9.658 3.234 -3.648 1.00 0.00 81 ALA A CA 17
ATOM 25111 C C . ALA A 1 81 ? -10.366 4.253 -2.761 1.00 0.00 81 ALA A C 17
ATOM 25112 O O . ALA A 1 81 ? -11.520 4.604 -3.003 1.00 0.00 81 ALA A O 17
ATOM 25119 N N . ASN A 1 82 ? -9.667 4.723 -1.733 1.00 0.00 82 ASN A N 17
ATOM 25120 C CA . ASN A 1 82 ? -10.231 5.701 -0.809 1.00 0.00 82 ASN A CA 17
ATOM 25121 C C . ASN A 1 82 ? -10.773 6.912 -1.563 1.00 0.00 82 ASN A C 17
ATOM 25122 O O . ASN A 1 82 ? -11.669 7.605 -1.080 1.00 0.00 82 ASN A O 17
ATOM 25133 N N . ILE A 1 83 ? -10.225 7.159 -2.747 1.00 0.00 83 ILE A N 17
ATOM 25134 C CA . ILE A 1 83 ? -10.655 8.284 -3.568 1.00 0.00 83 ILE A CA 17
ATOM 25135 C C . ILE A 1 83 ? -11.855 7.909 -4.430 1.00 0.00 83 ILE A C 17
ATOM 25136 O O . ILE A 1 83 ? -11.866 8.152 -5.636 1.00 0.00 83 ILE A O 17
ATOM 25152 N N . ALA A 1 84 ? -12.865 7.317 -3.802 1.00 0.00 84 ALA A N 17
ATOM 25153 C CA . ALA A 1 84 ? -14.073 6.911 -4.511 1.00 0.00 84 ALA A CA 17
ATOM 25154 C C . ALA A 1 84 ? -13.740 6.369 -5.897 1.00 0.00 84 ALA A C 17
ATOM 25155 O O . ALA A 1 84 ? -14.442 6.649 -6.868 1.00 0.00 84 ALA A O 17
ATOM 25162 N N . ALA A 1 85 ? -12.664 5.594 -5.981 1.00 0.00 85 ALA A N 17
ATOM 25163 C CA . ALA A 1 85 ? -12.239 5.012 -7.248 1.00 0.00 85 ALA A CA 17
ATOM 25164 C C . ALA A 1 85 ? -13.241 3.972 -7.738 1.00 0.00 85 ALA A C 17
ATOM 25165 O O . ALA A 1 85 ? -13.596 3.046 -7.009 1.00 0.00 85 ALA A O 17
ATOM 25172 N N . ILE A 1 86 ? -13.694 4.132 -8.977 1.00 0.00 86 ILE A N 17
ATOM 25173 C CA . ILE A 1 86 ? -14.655 3.206 -9.564 1.00 0.00 86 ILE A CA 17
ATOM 25174 C C . ILE A 1 86 ? -13.955 1.987 -10.154 1.00 0.00 86 ILE A C 17
ATOM 25175 O O . ILE A 1 86 ? -14.451 1.367 -11.096 1.00 0.00 86 ILE A O 17
ATOM 25191 N N . LEU A 1 87 ? -12.799 1.648 -9.595 1.00 0.00 87 LEU A N 17
ATOM 25192 C CA . LEU A 1 87 ? -12.030 0.500 -10.064 1.00 0.00 87 LEU A CA 17
ATOM 25193 C C . LEU A 1 87 ? -11.966 -0.587 -8.996 1.00 0.00 87 LEU A C 17
ATOM 25194 O O . LEU A 1 87 ? -10.935 -1.232 -8.815 1.00 0.00 87 LEU A O 17
ATOM 25210 N N . GLU A 1 88 ? -13.078 -0.785 -8.294 1.00 0.00 88 GLU A N 17
ATOM 25211 C CA . GLU A 1 88 ? -13.148 -1.795 -7.245 1.00 0.00 88 GLU A CA 17
ATOM 25212 C C . GLU A 1 88 ? -14.596 -2.069 -6.850 1.00 0.00 88 GLU A C 17
ATOM 25213 O O . GLU A 1 88 ? -15.440 -1.173 -6.882 1.00 0.00 88 GLU A O 17
ATOM 25225 N N . SER A 1 89 ? -14.876 -3.314 -6.477 1.00 0.00 89 SER A N 17
ATOM 25226 C CA . SER A 1 89 ? -16.222 -3.708 -6.079 1.00 0.00 89 SER A CA 17
ATOM 25227 C C . SER A 1 89 ? -16.245 -4.176 -4.627 1.00 0.00 89 SER A C 17
ATOM 25228 O O . SER A 1 89 ? -16.123 -5.368 -4.346 1.00 0.00 89 SER A O 17
ATOM 25236 N N . SER A 1 90 ? -16.402 -3.228 -3.709 1.00 0.00 90 SER A N 17
ATOM 25237 C CA . SER A 1 90 ? -16.436 -3.542 -2.285 1.00 0.00 90 SER A CA 17
ATOM 25238 C C . SER A 1 90 ? -16.929 -2.345 -1.477 1.00 0.00 90 SER A C 17
ATOM 25239 O O . SER A 1 90 ? -16.731 -1.195 -1.866 1.00 0.00 90 SER A O 17
ATOM 25247 N N . GLY A 1 91 ? -17.573 -2.625 -0.348 1.00 0.00 91 GLY A N 17
ATOM 25248 C CA . GLY A 1 91 ? -18.084 -1.563 0.498 1.00 0.00 91 GLY A CA 17
ATOM 25249 C C . GLY A 1 91 ? -17.449 -1.561 1.874 1.00 0.00 91 GLY A C 17
ATOM 25250 O O . GLY A 1 91 ? -17.956 -2.171 2.816 1.00 0.00 91 GLY A O 17
ATOM 25254 N N . PRO A 1 92 ? -16.311 -0.862 2.004 1.00 0.00 92 PRO A N 17
ATOM 25255 C CA . PRO A 1 92 ? -15.581 -0.768 3.272 1.00 0.00 92 PRO A CA 17
ATOM 25256 C C . PRO A 1 92 ? -16.326 0.065 4.309 1.00 0.00 92 PRO A C 17
ATOM 25257 O O . PRO A 1 92 ? -17.350 0.678 4.008 1.00 0.00 92 PRO A O 17
ATOM 25268 N N . SER A 1 93 ? -15.805 0.084 5.532 1.00 0.00 93 SER A N 17
ATOM 25269 C CA . SER A 1 93 ? -16.423 0.840 6.615 1.00 0.00 93 SER A CA 17
ATOM 25270 C C . SER A 1 93 ? -16.197 2.337 6.430 1.00 0.00 93 SER A C 17
ATOM 25271 O O . SER A 1 93 ? -15.539 2.765 5.482 1.00 0.00 93 SER A O 17
ATOM 25279 N N . SER A 1 94 ? -16.747 3.129 7.345 1.00 0.00 94 SER A N 17
ATOM 25280 C CA . SER A 1 94 ? -16.610 4.580 7.282 1.00 0.00 94 SER A CA 17
ATOM 25281 C C . SER A 1 94 ? -15.923 5.115 8.535 1.00 0.00 94 SER A C 17
ATOM 25282 O O . SER A 1 94 ? -15.975 4.497 9.598 1.00 0.00 94 SER A O 17
ATOM 25290 N N . GLY A 1 95 ? -15.277 6.270 8.401 1.00 0.00 95 GLY A N 17
ATOM 25291 C CA . GLY A 1 95 ? -14.588 6.870 9.528 1.00 0.00 95 GLY A CA 17
ATOM 25292 C C . GLY A 1 95 ? -13.547 7.884 9.099 1.00 0.00 95 GLY A C 17
ATOM 25293 O O . GLY A 1 95 ? -13.318 8.080 7.905 1.00 0.00 95 GLY A O 17
ATOM 25297 N N . GLY A 1 1 ? -0.166 4.176 13.555 1.00 0.00 1 GLY A N 18
ATOM 25298 C CA . GLY A 1 1 ? 0.095 5.585 13.789 1.00 0.00 1 GLY A CA 18
ATOM 25299 C C . GLY A 1 1 ? 1.552 5.860 14.103 1.00 0.00 1 GLY A C 18
ATOM 25300 O O . GLY A 1 1 ? 2.015 5.600 15.214 1.00 0.00 1 GLY A O 18
ATOM 25304 N N . SER A 1 2 ? 2.278 6.385 13.122 1.00 0.00 2 SER A N 18
ATOM 25305 C CA . SER A 1 2 ? 3.693 6.691 13.297 1.00 0.00 2 SER A CA 18
ATOM 25306 C C . SER A 1 2 ? 4.236 7.459 12.096 1.00 0.00 2 SER A C 18
ATOM 25307 O O . SER A 1 2 ? 4.094 7.026 10.952 1.00 0.00 2 SER A O 18
ATOM 25315 N N . SER A 1 3 ? 4.858 8.603 12.365 1.00 0.00 3 SER A N 18
ATOM 25316 C CA . SER A 1 3 ? 5.419 9.435 11.307 1.00 0.00 3 SER A CA 18
ATOM 25317 C C . SER A 1 3 ? 6.058 8.575 10.221 1.00 0.00 3 SER A C 18
ATOM 25318 O O . SER A 1 3 ? 7.167 8.067 10.387 1.00 0.00 3 SER A O 18
ATOM 25326 N N . GLY A 1 4 ? 5.350 8.416 9.107 1.00 0.00 4 GLY A N 18
ATOM 25327 C CA . GLY A 1 4 ? 5.863 7.617 8.009 1.00 0.00 4 GLY A CA 18
ATOM 25328 C C . GLY A 1 4 ? 4.767 6.876 7.270 1.00 0.00 4 GLY A C 18
ATOM 25329 O O . GLY A 1 4 ? 4.937 5.716 6.895 1.00 0.00 4 GLY A O 18
ATOM 25333 N N . SER A 1 5 ? 3.638 7.546 7.062 1.00 0.00 5 SER A N 18
ATOM 25334 C CA . SER A 1 5 ? 2.507 6.941 6.368 1.00 0.00 5 SER A CA 18
ATOM 25335 C C . SER A 1 5 ? 2.975 6.162 5.142 1.00 0.00 5 SER A C 18
ATOM 25336 O O . SER A 1 5 ? 2.630 4.994 4.966 1.00 0.00 5 SER A O 18
ATOM 25344 N N . SER A 1 6 ? 3.764 6.819 4.298 1.00 0.00 6 SER A N 18
ATOM 25345 C CA . SER A 1 6 ? 4.278 6.190 3.086 1.00 0.00 6 SER A CA 18
ATOM 25346 C C . SER A 1 6 ? 5.300 5.110 3.426 1.00 0.00 6 SER A C 18
ATOM 25347 O O . SER A 1 6 ? 6.507 5.336 3.349 1.00 0.00 6 SER A O 18
ATOM 25355 N N . GLY A 1 7 ? 4.807 3.934 3.803 1.00 0.00 7 GLY A N 18
ATOM 25356 C CA . GLY A 1 7 ? 5.690 2.836 4.149 1.00 0.00 7 GLY A CA 18
ATOM 25357 C C . GLY A 1 7 ? 5.927 1.894 2.986 1.00 0.00 7 GLY A C 18
ATOM 25358 O O . GLY A 1 7 ? 5.149 0.966 2.761 1.00 0.00 7 GLY A O 18
ATOM 25362 N N . ARG A 1 8 ? 7.003 2.131 2.243 1.00 0.00 8 ARG A N 18
ATOM 25363 C CA . ARG A 1 8 ? 7.338 1.298 1.095 1.00 0.00 8 ARG A CA 18
ATOM 25364 C C . ARG A 1 8 ? 7.059 -0.173 1.390 1.00 0.00 8 ARG A C 18
ATOM 25365 O O . ARG A 1 8 ? 6.496 -0.887 0.561 1.00 0.00 8 ARG A O 18
ATOM 25386 N N . GLY A 1 9 ? 7.456 -0.618 2.578 1.00 0.00 9 GLY A N 18
ATOM 25387 C CA . GLY A 1 9 ? 7.241 -2.001 2.961 1.00 0.00 9 GLY A CA 18
ATOM 25388 C C . GLY A 1 9 ? 8.176 -2.449 4.067 1.00 0.00 9 GLY A C 18
ATOM 25389 O O . GLY A 1 9 ? 9.295 -1.949 4.183 1.00 0.00 9 GLY A O 18
ATOM 25393 N N . SER A 1 10 ? 7.718 -3.394 4.881 1.00 0.00 10 SER A N 18
ATOM 25394 C CA . SER A 1 10 ? 8.520 -3.906 5.987 1.00 0.00 10 SER A CA 18
ATOM 25395 C C . SER A 1 10 ? 8.454 -5.429 6.046 1.00 0.00 10 SER A C 18
ATOM 25396 O O . SER A 1 10 ? 7.715 -5.998 6.851 1.00 0.00 10 SER A O 18
ATOM 25404 N N . ARG A 1 11 ? 9.231 -6.083 5.189 1.00 0.00 11 ARG A N 18
ATOM 25405 C CA . ARG A 1 11 ? 9.260 -7.539 5.143 1.00 0.00 11 ARG A CA 18
ATOM 25406 C C . ARG A 1 11 ? 10.367 -8.032 4.215 1.00 0.00 11 ARG A C 18
ATOM 25407 O O . ARG A 1 11 ? 10.803 -7.313 3.315 1.00 0.00 11 ARG A O 18
ATOM 25428 N N . PHE A 1 12 ? 10.819 -9.261 4.442 1.00 0.00 12 PHE A N 18
ATOM 25429 C CA . PHE A 1 12 ? 11.876 -9.849 3.628 1.00 0.00 12 PHE A CA 18
ATOM 25430 C C . PHE A 1 12 ? 11.654 -9.550 2.148 1.00 0.00 12 PHE A C 18
ATOM 25431 O O . PHE A 1 12 ? 10.560 -9.159 1.739 1.00 0.00 12 PHE A O 18
ATOM 25448 N N . THR A 1 13 ? 12.700 -9.736 1.349 1.00 0.00 13 THR A N 18
ATOM 25449 C CA . THR A 1 13 ? 12.620 -9.485 -0.085 1.00 0.00 13 THR A CA 18
ATOM 25450 C C . THR A 1 13 ? 11.716 -10.501 -0.772 1.00 0.00 13 THR A C 18
ATOM 25451 O O . THR A 1 13 ? 11.520 -11.609 -0.272 1.00 0.00 13 THR A O 18
ATOM 25462 N N . TRP A 1 14 ? 11.168 -10.118 -1.919 1.00 0.00 14 TRP A N 18
ATOM 25463 C CA . TRP A 1 14 ? 10.284 -10.998 -2.675 1.00 0.00 14 TRP A CA 18
ATOM 25464 C C . TRP A 1 14 ? 10.822 -11.232 -4.083 1.00 0.00 14 TRP A C 18
ATOM 25465 O O . TRP A 1 14 ? 11.327 -10.311 -4.725 1.00 0.00 14 TRP A O 18
ATOM 25486 N N . ARG A 1 15 ? 10.711 -12.469 -4.556 1.00 0.00 15 ARG A N 18
ATOM 25487 C CA . ARG A 1 15 ? 11.188 -12.823 -5.887 1.00 0.00 15 ARG A CA 18
ATOM 25488 C C . ARG A 1 15 ? 10.049 -12.783 -6.902 1.00 0.00 15 ARG A C 18
ATOM 25489 O O . ARG A 1 15 ? 8.901 -13.084 -6.574 1.00 0.00 15 ARG A O 18
ATOM 25510 N N . LYS A 1 16 ? 10.374 -12.408 -8.134 1.00 0.00 16 LYS A N 18
ATOM 25511 C CA . LYS A 1 16 ? 9.379 -12.329 -9.198 1.00 0.00 16 LYS A CA 18
ATOM 25512 C C . LYS A 1 16 ? 8.658 -13.662 -9.369 1.00 0.00 16 LYS A C 18
ATOM 25513 O O . LYS A 1 16 ? 7.482 -13.699 -9.727 1.00 0.00 16 LYS A O 18
ATOM 25532 N N . GLU A 1 17 ? 9.372 -14.753 -9.110 1.00 0.00 17 GLU A N 18
ATOM 25533 C CA . GLU A 1 17 ? 8.799 -16.088 -9.236 1.00 0.00 17 GLU A CA 18
ATOM 25534 C C . GLU A 1 17 ? 7.721 -16.319 -8.180 1.00 0.00 17 GLU A C 18
ATOM 25535 O O . GLU A 1 17 ? 6.641 -16.827 -8.482 1.00 0.00 17 GLU A O 18
ATOM 25547 N N . CYS A 1 18 ? 8.023 -15.942 -6.943 1.00 0.00 18 CYS A N 18
ATOM 25548 C CA . CYS A 1 18 ? 7.082 -16.108 -5.841 1.00 0.00 18 CYS A CA 18
ATOM 25549 C C . CYS A 1 18 ? 5.932 -15.113 -5.954 1.00 0.00 18 CYS A C 18
ATOM 25550 O O . CYS A 1 18 ? 4.829 -15.364 -5.467 1.00 0.00 18 CYS A O 18
ATOM 25558 N N . LEU A 1 19 ? 6.197 -13.981 -6.597 1.00 0.00 19 LEU A N 18
ATOM 25559 C CA . LEU A 1 19 ? 5.184 -12.946 -6.772 1.00 0.00 19 LEU A CA 18
ATOM 25560 C C . LEU A 1 19 ? 4.169 -13.352 -7.835 1.00 0.00 19 LEU A C 18
ATOM 25561 O O . LEU A 1 19 ? 2.971 -13.108 -7.689 1.00 0.00 19 LEU A O 18
ATOM 25577 N N . ALA A 1 20 ? 4.655 -13.974 -8.904 1.00 0.00 20 ALA A N 18
ATOM 25578 C CA . ALA A 1 20 ? 3.789 -14.417 -9.990 1.00 0.00 20 ALA A CA 18
ATOM 25579 C C . ALA A 1 20 ? 2.759 -15.426 -9.493 1.00 0.00 20 ALA A C 18
ATOM 25580 O O . ALA A 1 20 ? 1.594 -15.383 -9.887 1.00 0.00 20 ALA A O 18
ATOM 25587 N N . VAL A 1 21 ? 3.196 -16.333 -8.626 1.00 0.00 21 VAL A N 18
ATOM 25588 C CA . VAL A 1 21 ? 2.311 -17.353 -8.075 1.00 0.00 21 VAL A CA 18
ATOM 25589 C C . VAL A 1 21 ? 1.320 -16.745 -7.089 1.00 0.00 21 VAL A C 18
ATOM 25590 O O . VAL A 1 21 ? 0.146 -17.115 -7.066 1.00 0.00 21 VAL A O 18
ATOM 25603 N N . MET A 1 22 ? 1.800 -15.811 -6.275 1.00 0.00 22 MET A N 18
ATOM 25604 C CA . MET A 1 22 ? 0.955 -15.150 -5.287 1.00 0.00 22 MET A CA 18
ATOM 25605 C C . MET A 1 22 ? -0.137 -14.331 -5.967 1.00 0.00 22 MET A C 18
ATOM 25606 O O . MET A 1 22 ? -1.279 -14.302 -5.509 1.00 0.00 22 MET A O 18
ATOM 25620 N N . GLU A 1 23 ? 0.221 -13.667 -7.062 1.00 0.00 23 GLU A N 18
ATOM 25621 C CA . GLU A 1 23 ? -0.729 -12.847 -7.803 1.00 0.00 23 GLU A CA 18
ATOM 25622 C C . GLU A 1 23 ? -1.868 -13.699 -8.356 1.00 0.00 23 GLU A C 18
ATOM 25623 O O . GLU A 1 23 ? -3.024 -13.277 -8.369 1.00 0.00 23 GLU A O 18
ATOM 25635 N N . SER A 1 24 ? -1.531 -14.901 -8.813 1.00 0.00 24 SER A N 18
ATOM 25636 C CA . SER A 1 24 ? -2.523 -15.812 -9.372 1.00 0.00 24 SER A CA 18
ATOM 25637 C C . SER A 1 24 ? -3.529 -16.239 -8.307 1.00 0.00 24 SER A C 18
ATOM 25638 O O . SER A 1 24 ? -4.739 -16.206 -8.532 1.00 0.00 24 SER A O 18
ATOM 25646 N N . TYR A 1 25 ? -3.019 -16.639 -7.148 1.00 0.00 25 TYR A N 18
ATOM 25647 C CA . TYR A 1 25 ? -3.871 -17.076 -6.048 1.00 0.00 25 TYR A CA 18
ATOM 25648 C C . TYR A 1 25 ? -4.754 -15.933 -5.556 1.00 0.00 25 TYR A C 18
ATOM 25649 O O . TYR A 1 25 ? -5.879 -16.151 -5.106 1.00 0.00 25 TYR A O 18
ATOM 25667 N N . PHE A 1 26 ? -4.235 -14.713 -5.647 1.00 0.00 26 PHE A N 18
ATOM 25668 C CA . PHE A 1 26 ? -4.974 -13.534 -5.211 1.00 0.00 26 PHE A CA 18
ATOM 25669 C C . PHE A 1 26 ? -6.154 -13.257 -6.139 1.00 0.00 26 PHE A C 18
ATOM 25670 O O . PHE A 1 26 ? -7.231 -12.865 -5.691 1.00 0.00 26 PHE A O 18
ATOM 25687 N N . ASN A 1 27 ? -5.941 -13.464 -7.434 1.00 0.00 27 ASN A N 18
ATOM 25688 C CA . ASN A 1 27 ? -6.985 -13.237 -8.426 1.00 0.00 27 ASN A CA 18
ATOM 25689 C C . ASN A 1 27 ? -8.170 -14.170 -8.193 1.00 0.00 27 ASN A C 18
ATOM 25690 O O . ASN A 1 27 ? -9.323 -13.783 -8.380 1.00 0.00 27 ASN A O 18
ATOM 25701 N N . GLU A 1 28 ? -7.876 -15.400 -7.783 1.00 0.00 28 GLU A N 18
ATOM 25702 C CA . GLU A 1 28 ? -8.917 -16.387 -7.524 1.00 0.00 28 GLU A CA 18
ATOM 25703 C C . GLU A 1 28 ? -9.546 -16.168 -6.151 1.00 0.00 28 GLU A C 18
ATOM 25704 O O . GLU A 1 28 ? -10.737 -16.406 -5.958 1.00 0.00 28 GLU A O 18
ATOM 25716 N N . ASN A 1 29 ? -8.735 -15.714 -5.201 1.00 0.00 29 ASN A N 18
ATOM 25717 C CA . ASN A 1 29 ? -9.211 -15.464 -3.846 1.00 0.00 29 ASN A CA 18
ATOM 25718 C C . ASN A 1 29 ? -8.358 -14.403 -3.157 1.00 0.00 29 ASN A C 18
ATOM 25719 O O . ASN A 1 29 ? -7.132 -14.506 -3.120 1.00 0.00 29 ASN A O 18
ATOM 25730 N N . GLN A 1 30 ? -9.016 -13.384 -2.612 1.00 0.00 30 GLN A N 18
ATOM 25731 C CA . GLN A 1 30 ? -8.318 -12.304 -1.925 1.00 0.00 30 GLN A CA 18
ATOM 25732 C C . GLN A 1 30 ? -7.662 -12.809 -0.644 1.00 0.00 30 GLN A C 18
ATOM 25733 O O . GLN A 1 30 ? -6.525 -12.451 -0.334 1.00 0.00 30 GLN A O 18
ATOM 25747 N N . TYR A 1 31 ? -8.386 -13.641 0.097 1.00 0.00 31 TYR A N 18
ATOM 25748 C CA . TYR A 1 31 ? -7.875 -14.192 1.347 1.00 0.00 31 TYR A CA 18
ATOM 25749 C C . TYR A 1 31 ? -7.784 -15.713 1.273 1.00 0.00 31 TYR A C 18
ATOM 25750 O O . TYR A 1 31 ? -8.757 -16.431 1.506 1.00 0.00 31 TYR A O 18
ATOM 25768 N N . PRO A 1 32 ? -6.586 -16.218 0.943 1.00 0.00 32 PRO A N 18
ATOM 25769 C CA . PRO A 1 32 ? -6.337 -17.658 0.833 1.00 0.00 32 PRO A CA 18
ATOM 25770 C C . PRO A 1 32 ? -6.367 -18.358 2.188 1.00 0.00 32 PRO A C 18
ATOM 25771 O O . PRO A 1 32 ? -5.585 -18.034 3.082 1.00 0.00 32 PRO A O 18
ATOM 25782 N N . ASP A 1 33 ? -7.274 -19.318 2.332 1.00 0.00 33 ASP A N 18
ATOM 25783 C CA . ASP A 1 33 ? -7.405 -20.064 3.578 1.00 0.00 33 ASP A CA 18
ATOM 25784 C C . ASP A 1 33 ? -6.053 -20.606 4.032 1.00 0.00 33 ASP A C 18
ATOM 25785 O O . ASP A 1 33 ? -5.046 -20.440 3.345 1.00 0.00 33 ASP A O 18
ATOM 25794 N N . GLU A 1 34 ? -6.040 -21.252 5.193 1.00 0.00 34 GLU A N 18
ATOM 25795 C CA . GLU A 1 34 ? -4.811 -21.816 5.739 1.00 0.00 34 GLU A CA 18
ATOM 25796 C C . GLU A 1 34 ? -4.168 -22.781 4.748 1.00 0.00 34 GLU A C 18
ATOM 25797 O O . GLU A 1 34 ? -2.975 -22.689 4.459 1.00 0.00 34 GLU A O 18
ATOM 25809 N N . ALA A 1 35 ? -4.967 -23.708 4.230 1.00 0.00 35 ALA A N 18
ATOM 25810 C CA . ALA A 1 35 ? -4.478 -24.690 3.270 1.00 0.00 35 ALA A CA 18
ATOM 25811 C C . ALA A 1 35 ? -4.066 -24.021 1.963 1.00 0.00 35 ALA A C 18
ATOM 25812 O O . ALA A 1 35 ? -3.086 -24.420 1.332 1.00 0.00 35 ALA A O 18
ATOM 25819 N N . LYS A 1 36 ? -4.819 -23.003 1.561 1.00 0.00 36 LYS A N 18
ATOM 25820 C CA . LYS A 1 36 ? -4.532 -22.278 0.329 1.00 0.00 36 LYS A CA 18
ATOM 25821 C C . LYS A 1 36 ? -3.174 -21.589 0.407 1.00 0.00 36 LYS A C 18
ATOM 25822 O O . LYS A 1 36 ? -2.407 -21.597 -0.556 1.00 0.00 36 LYS A O 18
ATOM 25841 N N . ARG A 1 37 ? -2.882 -20.995 1.559 1.00 0.00 37 ARG A N 18
ATOM 25842 C CA . ARG A 1 37 ? -1.616 -20.301 1.762 1.00 0.00 37 ARG A CA 18
ATOM 25843 C C . ARG A 1 37 ? -0.442 -21.270 1.651 1.00 0.00 37 ARG A C 18
ATOM 25844 O O . ARG A 1 37 ? 0.603 -20.931 1.097 1.00 0.00 37 ARG A O 18
ATOM 25865 N N . GLU A 1 38 ? -0.623 -22.474 2.183 1.00 0.00 38 GLU A N 18
ATOM 25866 C CA . GLU A 1 38 ? 0.422 -23.490 2.145 1.00 0.00 38 GLU A CA 18
ATOM 25867 C C . GLU A 1 38 ? 0.642 -23.992 0.720 1.00 0.00 38 GLU A C 18
ATOM 25868 O O . GLU A 1 38 ? 1.768 -24.284 0.321 1.00 0.00 38 GLU A O 18
ATOM 25880 N N . GLU A 1 39 ? -0.444 -24.088 -0.041 1.00 0.00 39 GLU A N 18
ATOM 25881 C CA . GLU A 1 39 ? -0.370 -24.555 -1.420 1.00 0.00 39 GLU A CA 18
ATOM 25882 C C . GLU A 1 39 ? 0.378 -23.553 -2.295 1.00 0.00 39 GLU A C 18
ATOM 25883 O O . GLU A 1 39 ? 1.251 -23.927 -3.078 1.00 0.00 39 GLU A O 18
ATOM 25895 N N . ILE A 1 40 ? 0.029 -22.278 -2.155 1.00 0.00 40 ILE A N 18
ATOM 25896 C CA . ILE A 1 40 ? 0.668 -21.223 -2.931 1.00 0.00 40 ILE A CA 18
ATOM 25897 C C . ILE A 1 40 ? 2.096 -20.978 -2.455 1.00 0.00 40 ILE A C 18
ATOM 25898 O O . ILE A 1 40 ? 2.971 -20.624 -3.245 1.00 0.00 40 ILE A O 18
ATOM 25914 N N . ALA A 1 41 ? 2.323 -21.170 -1.160 1.00 0.00 41 ALA A N 18
ATOM 25915 C CA . ALA A 1 41 ? 3.646 -20.974 -0.580 1.00 0.00 41 ALA A CA 18
ATOM 25916 C C . ALA A 1 41 ? 4.627 -22.029 -1.079 1.00 0.00 41 ALA A C 18
ATOM 25917 O O . ALA A 1 41 ? 5.762 -21.716 -1.434 1.00 0.00 41 ALA A O 18
ATOM 25924 N N . ASN A 1 42 ? 4.180 -23.281 -1.103 1.00 0.00 42 ASN A N 18
ATOM 25925 C CA . ASN A 1 42 ? 5.020 -24.383 -1.558 1.00 0.00 42 ASN A CA 18
ATOM 25926 C C . ASN A 1 42 ? 5.472 -24.164 -2.998 1.00 0.00 42 ASN A C 18
ATOM 25927 O O . ASN A 1 42 ? 6.631 -24.400 -3.339 1.00 0.00 42 ASN A O 18
ATOM 25938 N N . ALA A 1 43 ? 4.549 -23.711 -3.840 1.00 0.00 43 ALA A N 18
ATOM 25939 C CA . ALA A 1 43 ? 4.853 -23.458 -5.243 1.00 0.00 43 ALA A CA 18
ATOM 25940 C C . ALA A 1 43 ? 5.938 -22.397 -5.387 1.00 0.00 43 ALA A C 18
ATOM 25941 O O . ALA A 1 43 ? 6.793 -22.485 -6.269 1.00 0.00 43 ALA A O 18
ATOM 25948 N N . CYS A 1 44 ? 5.899 -21.395 -4.515 1.00 0.00 44 CYS A N 18
ATOM 25949 C CA . CYS A 1 44 ? 6.879 -20.315 -4.546 1.00 0.00 44 CYS A CA 18
ATOM 25950 C C . CYS A 1 44 ? 8.278 -20.843 -4.248 1.00 0.00 44 CYS A C 18
ATOM 25951 O O . CYS A 1 44 ? 9.257 -20.415 -4.859 1.00 0.00 44 CYS A O 18
ATOM 25959 N N . ASN A 1 45 ? 8.365 -21.774 -3.303 1.00 0.00 45 ASN A N 18
ATOM 25960 C CA . ASN A 1 45 ? 9.646 -22.359 -2.922 1.00 0.00 45 ASN A CA 18
ATOM 25961 C C . ASN A 1 45 ? 10.210 -23.215 -4.051 1.00 0.00 45 ASN A C 18
ATOM 25962 O O . ASN A 1 45 ? 11.423 -23.277 -4.250 1.00 0.00 45 ASN A O 18
ATOM 25973 N N . ALA A 1 46 ? 9.322 -23.875 -4.787 1.00 0.00 46 ALA A N 18
ATOM 25974 C CA . ALA A 1 46 ? 9.731 -24.726 -5.897 1.00 0.00 46 ALA A CA 18
ATOM 25975 C C . ALA A 1 46 ? 10.269 -23.894 -7.057 1.00 0.00 46 ALA A C 18
ATOM 25976 O O . ALA A 1 46 ? 11.326 -24.196 -7.612 1.00 0.00 46 ALA A O 18
ATOM 25983 N N . VAL A 1 47 ? 9.536 -22.846 -7.418 1.00 0.00 47 VAL A N 18
ATOM 25984 C CA . VAL A 1 47 ? 9.940 -21.971 -8.512 1.00 0.00 47 VAL A CA 18
ATOM 25985 C C . VAL A 1 47 ? 11.318 -21.371 -8.255 1.00 0.00 47 VAL A C 18
ATOM 25986 O O . VAL A 1 47 ? 12.094 -21.152 -9.185 1.00 0.00 47 VAL A O 18
ATOM 25999 N N . ILE A 1 48 ? 11.615 -21.107 -6.987 1.00 0.00 48 ILE A N 18
ATOM 26000 C CA . ILE A 1 48 ? 12.900 -20.533 -6.607 1.00 0.00 48 ILE A CA 18
ATOM 26001 C C . ILE A 1 48 ? 13.936 -21.624 -6.359 1.00 0.00 48 ILE A C 18
ATOM 26002 O O . ILE A 1 48 ? 15.117 -21.451 -6.660 1.00 0.00 48 ILE A O 18
ATOM 26018 N N . GLN A 1 49 ? 13.486 -22.747 -5.809 1.00 0.00 49 GLN A N 18
ATOM 26019 C CA . GLN A 1 49 ? 14.375 -23.866 -5.521 1.00 0.00 49 GLN A CA 18
ATOM 26020 C C . GLN A 1 49 ? 15.217 -24.221 -6.743 1.00 0.00 49 GLN A C 18
ATOM 26021 O O . GLN A 1 49 ? 14.685 -24.489 -7.820 1.00 0.00 49 GLN A O 18
ATOM 26035 N N . LYS A 1 50 ? 16.534 -24.219 -6.568 1.00 0.00 50 LYS A N 18
ATOM 26036 C CA . LYS A 1 50 ? 17.451 -24.542 -7.655 1.00 0.00 50 LYS A CA 18
ATOM 26037 C C . LYS A 1 50 ? 18.028 -25.943 -7.483 1.00 0.00 50 LYS A C 18
ATOM 26038 O O . LYS A 1 50 ? 18.147 -26.459 -6.371 1.00 0.00 50 LYS A O 18
ATOM 26057 N N . PRO A 1 51 ? 18.397 -26.574 -8.607 1.00 0.00 51 PRO A N 18
ATOM 26058 C CA . PRO A 1 51 ? 18.970 -27.923 -8.606 1.00 0.00 51 PRO A CA 18
ATOM 26059 C C . PRO A 1 51 ? 20.373 -27.957 -8.010 1.00 0.00 51 PRO A C 18
ATOM 26060 O O . PRO A 1 51 ? 21.248 -27.193 -8.415 1.00 0.00 51 PRO A O 18
ATOM 26071 N N . GLY A 1 52 ? 20.581 -28.848 -7.045 1.00 0.00 52 GLY A N 18
ATOM 26072 C CA . GLY A 1 52 ? 21.881 -28.964 -6.410 1.00 0.00 52 GLY A CA 18
ATOM 26073 C C . GLY A 1 52 ? 22.178 -27.803 -5.482 1.00 0.00 52 GLY A C 18
ATOM 26074 O O . GLY A 1 52 ? 23.335 -27.541 -5.154 1.00 0.00 52 GLY A O 18
ATOM 26078 N N . LYS A 1 53 ? 21.131 -27.103 -5.058 1.00 0.00 53 LYS A N 18
ATOM 26079 C CA . LYS A 1 53 ? 21.284 -25.963 -4.162 1.00 0.00 53 LYS A CA 18
ATOM 26080 C C . LYS A 1 53 ? 20.409 -26.123 -2.923 1.00 0.00 53 LYS A C 18
ATOM 26081 O O . LYS A 1 53 ? 19.493 -26.945 -2.899 1.00 0.00 53 LYS A O 18
ATOM 26100 N N . LYS A 1 54 ? 20.696 -25.331 -1.896 1.00 0.00 54 LYS A N 18
ATOM 26101 C CA . LYS A 1 54 ? 19.934 -25.382 -0.654 1.00 0.00 54 LYS A CA 18
ATOM 26102 C C . LYS A 1 54 ? 19.164 -24.084 -0.434 1.00 0.00 54 LYS A C 18
ATOM 26103 O O . LYS A 1 54 ? 19.740 -22.995 -0.467 1.00 0.00 54 LYS A O 18
ATOM 26122 N N . LEU A 1 55 ? 17.860 -24.205 -0.208 1.00 0.00 55 LEU A N 18
ATOM 26123 C CA . LEU A 1 55 ? 17.011 -23.041 0.019 1.00 0.00 55 LEU A CA 18
ATOM 26124 C C . LEU A 1 55 ? 17.334 -22.384 1.357 1.00 0.00 55 LEU A C 18
ATOM 26125 O O . LEU A 1 55 ? 17.601 -23.066 2.346 1.00 0.00 55 LEU A O 18
ATOM 26141 N N . SER A 1 56 ? 17.306 -21.055 1.380 1.00 0.00 56 SER A N 18
ATOM 26142 C CA . SER A 1 56 ? 17.597 -20.306 2.597 1.00 0.00 56 SER A CA 18
ATOM 26143 C C . SER A 1 56 ? 16.334 -19.648 3.145 1.00 0.00 56 SER A C 18
ATOM 26144 O O . SER A 1 56 ? 15.384 -19.391 2.405 1.00 0.00 56 SER A O 18
ATOM 26152 N N . ASP A 1 57 ? 16.333 -19.377 4.445 1.00 0.00 57 ASP A N 18
ATOM 26153 C CA . ASP A 1 57 ? 15.188 -18.747 5.094 1.00 0.00 57 ASP A CA 18
ATOM 26154 C C . ASP A 1 57 ? 14.829 -17.433 4.406 1.00 0.00 57 ASP A C 18
ATOM 26155 O O . ASP A 1 57 ? 13.700 -16.954 4.511 1.00 0.00 57 ASP A O 18
ATOM 26164 N N . LEU A 1 58 ? 15.798 -16.855 3.704 1.00 0.00 58 LEU A N 18
ATOM 26165 C CA . LEU A 1 58 ? 15.585 -15.595 3.000 1.00 0.00 58 LEU A CA 18
ATOM 26166 C C . LEU A 1 58 ? 14.724 -15.804 1.758 1.00 0.00 58 LEU A C 18
ATOM 26167 O O . LEU A 1 58 ? 13.942 -14.933 1.380 1.00 0.00 58 LEU A O 18
ATOM 26183 N N . GLU A 1 59 ? 14.872 -16.967 1.131 1.00 0.00 59 GLU A N 18
ATOM 26184 C CA . GLU A 1 59 ? 14.107 -17.290 -0.068 1.00 0.00 59 GLU A CA 18
ATOM 26185 C C . GLU A 1 59 ? 12.935 -18.208 0.267 1.00 0.00 59 GLU A C 18
ATOM 26186 O O . GLU A 1 59 ? 12.012 -18.371 -0.533 1.00 0.00 59 GLU A O 18
ATOM 26198 N N . ARG A 1 60 ? 12.978 -18.805 1.453 1.00 0.00 60 ARG A N 18
ATOM 26199 C CA . ARG A 1 60 ? 11.922 -19.708 1.893 1.00 0.00 60 ARG A CA 18
ATOM 26200 C C . ARG A 1 60 ? 10.601 -18.962 2.055 1.00 0.00 60 ARG A C 18
ATOM 26201 O O . ARG A 1 60 ? 10.515 -17.986 2.801 1.00 0.00 60 ARG A O 18
ATOM 26222 N N . VAL A 1 61 ? 9.574 -19.426 1.351 1.00 0.00 61 VAL A N 18
ATOM 26223 C CA . VAL A 1 61 ? 8.257 -18.803 1.417 1.00 0.00 61 VAL A CA 18
ATOM 26224 C C . VAL A 1 61 ? 7.295 -19.640 2.253 1.00 0.00 61 VAL A C 18
ATOM 26225 O O . VAL A 1 61 ? 6.682 -20.585 1.756 1.00 0.00 61 VAL A O 18
ATOM 26238 N N . THR A 1 62 ? 7.165 -19.285 3.528 1.00 0.00 62 THR A N 18
ATOM 26239 C CA . THR A 1 62 ? 6.278 -20.003 4.435 1.00 0.00 62 THR A CA 18
ATOM 26240 C C . THR A 1 62 ? 4.845 -19.498 4.315 1.00 0.00 62 THR A C 18
ATOM 26241 O O . THR A 1 62 ? 4.586 -18.483 3.670 1.00 0.00 62 THR A O 18
ATOM 26252 N N . SER A 1 63 ? 3.916 -20.213 4.943 1.00 0.00 63 SER A N 18
ATOM 26253 C CA . SER A 1 63 ? 2.507 -19.838 4.904 1.00 0.00 63 SER A CA 18
ATOM 26254 C C . SER A 1 63 ? 2.306 -18.427 5.446 1.00 0.00 63 SER A C 18
ATOM 26255 O O . SER A 1 63 ? 1.522 -17.647 4.903 1.00 0.00 63 SER A O 18
ATOM 26263 N N . LEU A 1 64 ? 3.018 -18.105 6.520 1.00 0.00 64 LEU A N 18
ATOM 26264 C CA . LEU A 1 64 ? 2.919 -16.787 7.137 1.00 0.00 64 LEU A CA 18
ATOM 26265 C C . LEU A 1 64 ? 3.442 -15.705 6.198 1.00 0.00 64 LEU A C 18
ATOM 26266 O O . LEU A 1 64 ? 2.853 -14.629 6.082 1.00 0.00 64 LEU A O 18
ATOM 26282 N N . LYS A 1 65 ? 4.551 -15.997 5.526 1.00 0.00 65 LYS A N 18
ATOM 26283 C CA . LYS A 1 65 ? 5.153 -15.052 4.594 1.00 0.00 65 LYS A CA 18
ATOM 26284 C C . LYS A 1 65 ? 4.167 -14.669 3.495 1.00 0.00 65 LYS A C 18
ATOM 26285 O O . LYS A 1 65 ? 4.074 -13.503 3.108 1.00 0.00 65 LYS A O 18
ATOM 26304 N N . VAL A 1 66 ? 3.431 -15.657 2.996 1.00 0.00 66 VAL A N 18
ATOM 26305 C CA . VAL A 1 66 ? 2.450 -15.423 1.943 1.00 0.00 66 VAL A CA 18
ATOM 26306 C C . VAL A 1 66 ? 1.321 -14.524 2.434 1.00 0.00 66 VAL A C 18
ATOM 26307 O O . VAL A 1 66 ? 0.888 -13.611 1.729 1.00 0.00 66 VAL A O 18
ATOM 26320 N N . TYR A 1 67 ? 0.847 -14.788 3.647 1.00 0.00 67 TYR A N 18
ATOM 26321 C CA . TYR A 1 67 ? -0.234 -14.004 4.232 1.00 0.00 67 TYR A CA 18
ATOM 26322 C C . TYR A 1 67 ? 0.180 -12.545 4.399 1.00 0.00 67 TYR A C 18
ATOM 26323 O O . TYR A 1 67 ? -0.624 -11.634 4.207 1.00 0.00 67 TYR A O 18
ATOM 26341 N N . ASN A 1 68 ? 1.442 -12.332 4.759 1.00 0.00 68 ASN A N 18
ATOM 26342 C CA . ASN A 1 68 ? 1.964 -10.984 4.952 1.00 0.00 68 ASN A CA 18
ATOM 26343 C C . ASN A 1 68 ? 1.913 -10.189 3.651 1.00 0.00 68 ASN A C 18
ATOM 26344 O O . ASN A 1 68 ? 1.520 -9.022 3.641 1.00 0.00 68 ASN A O 18
ATOM 26355 N N . TRP A 1 69 ? 2.310 -10.828 2.557 1.00 0.00 69 TRP A N 18
ATOM 26356 C CA . TRP A 1 69 ? 2.309 -10.180 1.250 1.00 0.00 69 TRP A CA 18
ATOM 26357 C C . TRP A 1 69 ? 0.886 -9.879 0.794 1.00 0.00 69 TRP A C 18
ATOM 26358 O O . TRP A 1 69 ? 0.598 -8.785 0.307 1.00 0.00 69 TRP A O 18
ATOM 26379 N N . PHE A 1 70 ? -0.002 -10.855 0.955 1.00 0.00 70 PHE A N 18
ATOM 26380 C CA . PHE A 1 70 ? -1.396 -10.693 0.558 1.00 0.00 70 PHE A CA 18
ATOM 26381 C C . PHE A 1 70 ? -2.047 -9.540 1.317 1.00 0.00 70 PHE A C 18
ATOM 26382 O O . PHE A 1 70 ? -2.689 -8.675 0.722 1.00 0.00 70 PHE A O 18
ATOM 26399 N N . ALA A 1 71 ? -1.877 -9.536 2.635 1.00 0.00 71 ALA A N 18
ATOM 26400 C CA . ALA A 1 71 ? -2.446 -8.491 3.476 1.00 0.00 71 ALA A CA 18
ATOM 26401 C C . ALA A 1 71 ? -1.969 -7.111 3.034 1.00 0.00 71 ALA A C 18
ATOM 26402 O O . ALA A 1 71 ? -2.723 -6.140 3.079 1.00 0.00 71 ALA A O 18
ATOM 26409 N N . ASN A 1 72 ? -0.713 -7.032 2.608 1.00 0.00 72 ASN A N 18
ATOM 26410 C CA . ASN A 1 72 ? -0.136 -5.771 2.159 1.00 0.00 72 ASN A CA 18
ATOM 26411 C C . ASN A 1 72 ? -0.827 -5.276 0.892 1.00 0.00 72 ASN A C 18
ATOM 26412 O O . ASN A 1 72 ? -1.043 -4.077 0.718 1.00 0.00 72 ASN A O 18
ATOM 26423 N N . ARG A 1 73 ? -1.172 -6.209 0.010 1.00 0.00 73 ARG A N 18
ATOM 26424 C CA . ARG A 1 73 ? -1.838 -5.868 -1.241 1.00 0.00 73 ARG A CA 18
ATOM 26425 C C . ARG A 1 73 ? -3.290 -5.470 -0.993 1.00 0.00 73 ARG A C 18
ATOM 26426 O O . ARG A 1 73 ? -3.792 -4.514 -1.585 1.00 0.00 73 ARG A O 18
ATOM 26447 N N . ARG A 1 74 ? -3.959 -6.209 -0.114 1.00 0.00 74 ARG A N 18
ATOM 26448 C CA . ARG A 1 74 ? -5.354 -5.934 0.211 1.00 0.00 74 ARG A CA 18
ATOM 26449 C C . ARG A 1 74 ? -5.516 -4.516 0.751 1.00 0.00 74 ARG A C 18
ATOM 26450 O O . ARG A 1 74 ? -6.419 -3.784 0.345 1.00 0.00 74 ARG A O 18
ATOM 26471 N N . LYS A 1 75 ? -4.637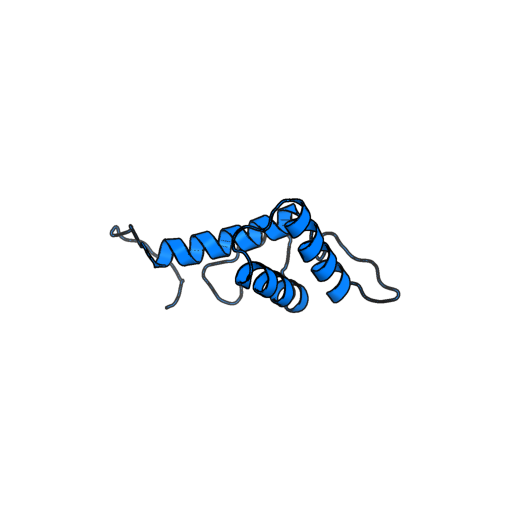 -4.134 1.671 1.00 0.00 75 LYS A N 18
ATOM 26472 C CA . LYS A 1 75 ? -4.681 -2.805 2.268 1.00 0.00 75 LYS A CA 18
ATOM 26473 C C . LYS A 1 75 ? -4.296 -1.738 1.248 1.00 0.00 75 LYS A C 18
ATOM 26474 O O . LYS A 1 75 ? -4.875 -0.652 1.224 1.00 0.00 75 LYS A O 18
ATOM 26493 N N . GLU A 1 76 ? -3.316 -2.055 0.407 1.00 0.00 76 GLU A N 18
ATOM 26494 C CA . GLU A 1 76 ? -2.855 -1.122 -0.615 1.00 0.00 76 GLU A CA 18
ATOM 26495 C C . GLU A 1 76 ? -3.995 -0.736 -1.553 1.00 0.00 76 GLU A C 18
ATOM 26496 O O . GLU A 1 76 ? -4.162 0.435 -1.895 1.00 0.00 76 GLU A O 18
ATOM 26508 N N . ILE A 1 77 ? -4.776 -1.729 -1.965 1.00 0.00 77 ILE A N 18
ATOM 26509 C CA . ILE A 1 77 ? -5.900 -1.494 -2.862 1.00 0.00 77 ILE A CA 18
ATOM 26510 C C . ILE A 1 77 ? -7.032 -0.765 -2.147 1.00 0.00 77 ILE A C 18
ATOM 26511 O O . ILE A 1 77 ? -7.720 0.068 -2.737 1.00 0.00 77 ILE A O 18
ATOM 26527 N N . LYS A 1 78 ? -7.218 -1.081 -0.870 1.00 0.00 78 LYS A N 18
ATOM 26528 C CA . LYS A 1 78 ? -8.264 -0.455 -0.070 1.00 0.00 78 LYS A CA 18
ATOM 26529 C C . LYS A 1 78 ? -8.003 1.039 0.093 1.00 0.00 78 LYS A C 18
ATOM 26530 O O . LYS A 1 78 ? -8.929 1.850 0.044 1.00 0.00 78 LYS A O 18
ATOM 26549 N N . ARG A 1 79 ? -6.738 1.397 0.284 1.00 0.00 79 ARG A N 18
ATOM 26550 C CA . ARG A 1 79 ? -6.355 2.793 0.454 1.00 0.00 79 ARG A CA 18
ATOM 26551 C C . ARG A 1 79 ? -6.735 3.614 -0.775 1.00 0.00 79 ARG A C 18
ATOM 26552 O O . ARG A 1 79 ? -7.229 4.735 -0.656 1.00 0.00 79 ARG A O 18
ATOM 26573 N N . ARG A 1 80 ? -6.501 3.047 -1.954 1.00 0.00 80 ARG A N 18
ATOM 26574 C CA . ARG A 1 80 ? -6.817 3.727 -3.205 1.00 0.00 80 ARG A CA 18
ATOM 26575 C C . ARG A 1 80 ? -8.326 3.793 -3.421 1.00 0.00 80 ARG A C 18
ATOM 26576 O O . ARG A 1 80 ? -8.834 4.727 -4.042 1.00 0.00 80 ARG A O 18
ATOM 26597 N N . ALA A 1 81 ? -9.037 2.795 -2.906 1.00 0.00 81 ALA A N 18
ATOM 26598 C CA . ALA A 1 81 ? -10.487 2.740 -3.042 1.00 0.00 81 ALA A CA 18
ATOM 26599 C C . ALA A 1 81 ? -11.165 3.727 -2.096 1.00 0.00 81 ALA A C 18
ATOM 26600 O O . ALA A 1 81 ? -12.318 4.104 -2.300 1.00 0.00 81 ALA A O 18
ATOM 26607 N N . ASN A 1 82 ? -10.440 4.140 -1.061 1.00 0.00 82 ASN A N 18
ATOM 26608 C CA . ASN A 1 82 ? -10.973 5.081 -0.083 1.00 0.00 82 ASN A CA 18
ATOM 26609 C C . ASN A 1 82 ? -10.592 6.514 -0.444 1.00 0.00 82 ASN A C 18
ATOM 26610 O O . ASN A 1 82 ? -11.458 7.350 -0.703 1.00 0.00 82 ASN A O 18
ATOM 26621 N N . ILE A 1 83 ? -9.292 6.789 -0.459 1.00 0.00 83 ILE A N 18
ATOM 26622 C CA . ILE A 1 83 ? -8.797 8.119 -0.790 1.00 0.00 83 ILE A CA 18
ATOM 26623 C C . ILE A 1 83 ? -9.816 9.192 -0.423 1.00 0.00 83 ILE A C 18
ATOM 26624 O O . ILE A 1 83 ? -10.133 10.065 -1.231 1.00 0.00 83 ILE A O 18
ATOM 26640 N N . ALA A 1 84 ? -10.325 9.122 0.803 1.00 0.00 84 ALA A N 18
ATOM 26641 C CA . ALA A 1 84 ? -11.306 10.090 1.279 1.00 0.00 84 ALA A CA 18
ATOM 26642 C C . ALA A 1 84 ? -10.626 11.360 1.778 1.00 0.00 84 ALA A C 18
ATOM 26643 O O . ALA A 1 84 ? -11.056 11.960 2.763 1.00 0.00 84 ALA A O 18
ATOM 26650 N N . ALA A 1 85 ? -9.561 11.764 1.093 1.00 0.00 85 ALA A N 18
ATOM 26651 C CA . ALA A 1 85 ? -8.823 12.964 1.466 1.00 0.00 85 ALA A CA 18
ATOM 26652 C C . ALA A 1 85 ? -9.741 14.181 1.514 1.00 0.00 85 ALA A C 18
ATOM 26653 O O . ALA A 1 85 ? -10.384 14.524 0.522 1.00 0.00 85 ALA A O 18
ATOM 26660 N N . ILE A 1 86 ? -9.797 14.828 2.673 1.00 0.00 86 ILE A N 18
ATOM 26661 C CA . ILE A 1 86 ? -10.636 16.007 2.850 1.00 0.00 86 ILE A CA 18
ATOM 26662 C C . ILE A 1 86 ? -9.793 17.274 2.935 1.00 0.00 86 ILE A C 18
ATOM 26663 O O . ILE A 1 86 ? -10.152 18.311 2.376 1.00 0.00 86 ILE A O 18
ATOM 26679 N N . LEU A 1 87 ? -8.669 17.184 3.637 1.00 0.00 87 LEU A N 18
ATOM 26680 C CA . LEU A 1 87 ? -7.772 18.324 3.795 1.00 0.00 87 LEU A CA 18
ATOM 26681 C C . LEU A 1 87 ? -7.386 18.904 2.438 1.00 0.00 87 LEU A C 18
ATOM 26682 O O . LEU A 1 87 ? -7.347 18.192 1.436 1.00 0.00 87 LEU A O 18
ATOM 26698 N N . GLU A 1 88 ? -7.099 20.202 2.416 1.00 0.00 88 GLU A N 18
ATOM 26699 C CA . GLU A 1 88 ? -6.714 20.878 1.182 1.00 0.00 88 GLU A CA 18
ATOM 26700 C C . GLU A 1 88 ? -5.281 20.528 0.794 1.00 0.00 88 GLU A C 18
ATOM 26701 O O . GLU A 1 88 ? -4.335 21.209 1.192 1.00 0.00 88 GLU A O 18
ATOM 26713 N N . SER A 1 89 ? -5.128 19.461 0.016 1.00 0.00 89 SER A N 18
ATOM 26714 C CA . SER A 1 89 ? -3.810 19.017 -0.422 1.00 0.00 89 SER A CA 18
ATOM 26715 C C . SER A 1 89 ? -3.790 18.781 -1.929 1.00 0.00 89 SER A C 18
ATOM 26716 O O . SER A 1 89 ? -4.799 18.400 -2.523 1.00 0.00 89 SER A O 18
ATOM 26724 N N . SER A 1 90 ? -2.633 19.010 -2.543 1.00 0.00 90 SER A N 18
ATOM 26725 C CA . SER A 1 90 ? -2.480 18.827 -3.981 1.00 0.00 90 SER A CA 18
ATOM 26726 C C . SER A 1 90 ? -1.665 17.574 -4.286 1.00 0.00 90 SER A C 18
ATOM 26727 O O . SER A 1 90 ? -2.032 16.773 -5.144 1.00 0.00 90 SER A O 18
ATOM 26735 N N . GLY A 1 91 ? -0.554 17.411 -3.573 1.00 0.00 91 GLY A N 18
ATOM 26736 C CA . GLY A 1 91 ? 0.298 16.254 -3.781 1.00 0.00 91 GLY A CA 18
ATOM 26737 C C . GLY A 1 91 ? 1.753 16.633 -3.972 1.00 0.00 91 GLY A C 18
ATOM 26738 O O . GLY A 1 91 ? 2.095 17.802 -4.152 1.00 0.00 91 GLY A O 18
ATOM 26742 N N . PRO A 1 92 ? 2.640 15.627 -3.932 1.00 0.00 92 PRO A N 18
ATOM 26743 C CA . PRO A 1 92 ? 4.081 15.836 -4.099 1.00 0.00 92 PRO A CA 18
ATOM 26744 C C . PRO A 1 92 ? 4.448 16.233 -5.525 1.00 0.00 92 PRO A C 18
ATOM 26745 O O . PRO A 1 92 ? 5.616 16.477 -5.831 1.00 0.00 92 PRO A O 18
ATOM 26756 N N . SER A 1 93 ? 3.444 16.297 -6.394 1.00 0.00 93 SER A N 18
ATOM 26757 C CA . SER A 1 93 ? 3.663 16.662 -7.789 1.00 0.00 93 SER A CA 18
ATOM 26758 C C . SER A 1 93 ? 4.110 18.116 -7.906 1.00 0.00 93 SER A C 18
ATOM 26759 O O . SER A 1 93 ? 3.774 18.950 -7.066 1.00 0.00 93 SER A O 18
ATOM 26767 N N . SER A 1 94 ? 4.871 18.411 -8.955 1.00 0.00 94 SER A N 18
ATOM 26768 C CA . SER A 1 94 ? 5.368 19.763 -9.182 1.00 0.00 94 SER A CA 18
ATOM 26769 C C . SER A 1 94 ? 4.410 20.553 -10.068 1.00 0.00 94 SER A C 18
ATOM 26770 O O . SER A 1 94 ? 3.570 19.979 -10.760 1.00 0.00 94 SER A O 18
ATOM 26778 N N . GLY A 1 95 ? 4.543 21.876 -10.041 1.00 0.00 95 GLY A N 18
ATOM 26779 C CA . GLY A 1 95 ? 3.684 22.725 -10.846 1.00 0.00 95 GLY A CA 18
ATOM 26780 C C . GLY A 1 95 ? 2.233 22.288 -10.802 1.00 0.00 95 GLY A C 18
ATOM 26781 O O . GLY A 1 95 ? 1.694 22.007 -9.731 1.00 0.00 95 GLY A O 18
ATOM 26785 N N . GLY A 1 1 ? 8.902 6.044 -13.645 1.00 0.00 1 GLY A N 19
ATOM 26786 C CA . GLY A 1 1 ? 9.699 6.725 -12.641 1.00 0.00 1 GLY A CA 19
ATOM 26787 C C . GLY A 1 1 ? 10.647 5.788 -11.919 1.00 0.00 1 GLY A C 19
ATOM 26788 O O . GLY A 1 1 ? 10.622 4.578 -12.141 1.00 0.00 1 GLY A O 19
ATOM 26792 N N . SER A 1 2 ? 11.486 6.349 -11.054 1.00 0.00 2 SER A N 19
ATOM 26793 C CA . SER A 1 2 ? 12.450 5.555 -10.301 1.00 0.00 2 SER A CA 19
ATOM 26794 C C . SER A 1 2 ? 12.243 5.730 -8.800 1.00 0.00 2 SER A C 19
ATOM 26795 O O . SER A 1 2 ? 13.203 5.867 -8.041 1.00 0.00 2 SER A O 19
ATOM 26803 N N . SER A 1 3 ? 10.982 5.724 -8.378 1.00 0.00 3 SER A N 19
ATOM 26804 C CA . SER A 1 3 ? 10.647 5.885 -6.968 1.00 0.00 3 SER A CA 19
ATOM 26805 C C . SER A 1 3 ? 9.386 5.102 -6.616 1.00 0.00 3 SER A C 19
ATOM 26806 O O . SER A 1 3 ? 8.309 5.365 -7.150 1.00 0.00 3 SER A O 19
ATOM 26814 N N . GLY A 1 4 ? 9.529 4.137 -5.713 1.00 0.00 4 GLY A N 19
ATOM 26815 C CA . GLY A 1 4 ? 8.394 3.330 -5.305 1.00 0.00 4 GLY A CA 19
ATOM 26816 C C . GLY A 1 4 ? 8.372 3.074 -3.811 1.00 0.00 4 GLY A C 19
ATOM 26817 O O . GLY A 1 4 ? 9.048 3.763 -3.046 1.00 0.00 4 GLY A O 19
ATOM 26821 N N . SER A 1 5 ? 7.593 2.082 -3.393 1.00 0.00 5 SER A N 19
ATOM 26822 C CA . SER A 1 5 ? 7.481 1.741 -1.980 1.00 0.00 5 SER A CA 19
ATOM 26823 C C . SER A 1 5 ? 8.690 0.933 -1.518 1.00 0.00 5 SER A C 19
ATOM 26824 O O . SER A 1 5 ? 9.211 0.098 -2.257 1.00 0.00 5 SER A O 19
ATOM 26832 N N . SER A 1 6 ? 9.132 1.189 -0.291 1.00 0.00 6 SER A N 19
ATOM 26833 C CA . SER A 1 6 ? 10.282 0.489 0.269 1.00 0.00 6 SER A CA 19
ATOM 26834 C C . SER A 1 6 ? 9.912 -0.207 1.575 1.00 0.00 6 SER A C 19
ATOM 26835 O O . SER A 1 6 ? 9.525 0.440 2.548 1.00 0.00 6 SER A O 19
ATOM 26843 N N . GLY A 1 7 ? 10.035 -1.531 1.588 1.00 0.00 7 GLY A N 19
ATOM 26844 C CA . GLY A 1 7 ? 9.709 -2.294 2.779 1.00 0.00 7 GLY A CA 19
ATOM 26845 C C . GLY A 1 7 ? 10.466 -1.812 4.001 1.00 0.00 7 GLY A C 19
ATOM 26846 O O . GLY A 1 7 ? 11.686 -1.951 4.078 1.00 0.00 7 GLY A O 19
ATOM 26850 N N . ARG A 1 8 ? 9.740 -1.243 4.958 1.00 0.00 8 ARG A N 19
ATOM 26851 C CA . ARG A 1 8 ? 10.351 -0.737 6.181 1.00 0.00 8 ARG A CA 19
ATOM 26852 C C . ARG A 1 8 ? 11.162 -1.827 6.875 1.00 0.00 8 ARG A C 19
ATOM 26853 O O . ARG A 1 8 ? 10.632 -2.879 7.230 1.00 0.00 8 ARG A O 19
ATOM 26874 N N . GLY A 1 9 ? 12.453 -1.567 7.065 1.00 0.00 9 GLY A N 19
ATOM 26875 C CA . GLY A 1 9 ? 13.316 -2.535 7.715 1.00 0.00 9 GLY A CA 19
ATOM 26876 C C . GLY A 1 9 ? 12.936 -3.965 7.385 1.00 0.00 9 GLY A C 19
ATOM 26877 O O . GLY A 1 9 ? 12.927 -4.830 8.261 1.00 0.00 9 GLY A O 19
ATOM 26881 N N . SER A 1 10 ? 12.619 -4.214 6.119 1.00 0.00 10 SER A N 19
ATOM 26882 C CA . SER A 1 10 ? 12.230 -5.548 5.677 1.00 0.00 10 SER A CA 19
ATOM 26883 C C . SER A 1 10 ? 13.456 -6.374 5.300 1.00 0.00 10 SER A C 19
ATOM 26884 O O . SER A 1 10 ? 14.071 -6.153 4.256 1.00 0.00 10 SER A O 19
ATOM 26892 N N . ARG A 1 11 ? 13.806 -7.328 6.157 1.00 0.00 11 ARG A N 19
ATOM 26893 C CA . ARG A 1 11 ? 14.959 -8.187 5.916 1.00 0.00 11 ARG A CA 19
ATOM 26894 C C . ARG A 1 11 ? 14.567 -9.401 5.079 1.00 0.00 11 ARG A C 19
ATOM 26895 O O . ARG A 1 11 ? 14.950 -10.530 5.386 1.00 0.00 11 ARG A O 19
ATOM 26916 N N . PHE A 1 12 ? 13.800 -9.161 4.020 1.00 0.00 12 PHE A N 19
ATOM 26917 C CA . PHE A 1 12 ? 13.354 -10.234 3.140 1.00 0.00 12 PHE A CA 19
ATOM 26918 C C . PHE A 1 12 ? 12.673 -9.670 1.897 1.00 0.00 12 PHE A C 19
ATOM 26919 O O . PHE A 1 12 ? 11.678 -8.950 1.992 1.00 0.00 12 PHE A O 19
ATOM 26936 N N . THR A 1 13 ? 13.216 -10.002 0.729 1.00 0.00 13 THR A N 19
ATOM 26937 C CA . THR A 1 13 ? 12.662 -9.529 -0.533 1.00 0.00 13 THR A CA 19
ATOM 26938 C C . THR A 1 13 ? 11.734 -10.568 -1.151 1.00 0.00 13 THR A C 19
ATOM 26939 O O . THR A 1 13 ? 11.813 -11.754 -0.830 1.00 0.00 13 THR A O 19
ATOM 26950 N N . TRP A 1 14 ? 10.856 -10.116 -2.039 1.00 0.00 14 TRP A N 19
ATOM 26951 C CA . TRP A 1 14 ? 9.912 -11.009 -2.703 1.00 0.00 14 TRP A CA 19
ATOM 26952 C C . TRP A 1 14 ? 10.350 -11.296 -4.135 1.00 0.00 14 TRP A C 19
ATOM 26953 O O . TRP A 1 14 ? 10.281 -10.425 -5.002 1.00 0.00 14 TRP A O 19
ATOM 26974 N N . ARG A 1 15 ? 10.801 -12.523 -4.376 1.00 0.00 15 ARG A N 19
ATOM 26975 C CA . ARG A 1 15 ? 11.251 -12.925 -5.703 1.00 0.00 15 ARG A CA 19
ATOM 26976 C C . ARG A 1 15 ? 10.130 -12.774 -6.726 1.00 0.00 15 ARG A C 19
ATOM 26977 O O . ARG A 1 15 ? 8.958 -12.990 -6.416 1.00 0.00 15 ARG A O 19
ATOM 26998 N N . LYS A 1 16 ? 10.496 -12.400 -7.947 1.00 0.00 16 LYS A N 19
ATOM 26999 C CA . LYS A 1 16 ? 9.522 -12.220 -9.018 1.00 0.00 16 LYS A CA 19
ATOM 27000 C C . LYS A 1 16 ? 8.729 -13.502 -9.253 1.00 0.00 16 LYS A C 19
ATOM 27001 O O . LYS A 1 16 ? 7.563 -13.458 -9.643 1.00 0.00 16 LYS A O 19
ATOM 27020 N N . GLU A 1 17 ? 9.370 -14.641 -9.011 1.00 0.00 17 GLU A N 19
ATOM 27021 C CA . GLU A 1 17 ? 8.722 -15.935 -9.196 1.00 0.00 17 GLU A CA 19
ATOM 27022 C C . GLU A 1 17 ? 7.650 -16.163 -8.135 1.00 0.00 17 GLU A C 19
ATOM 27023 O O . GLU A 1 17 ? 6.539 -16.596 -8.443 1.00 0.00 17 GLU A O 19
ATOM 27035 N N . CYS A 1 18 ? 7.991 -15.870 -6.885 1.00 0.00 18 CYS A N 19
ATOM 27036 C CA . CYS A 1 18 ? 7.058 -16.045 -5.777 1.00 0.00 18 CYS A CA 19
ATOM 27037 C C . CYS A 1 18 ? 5.924 -15.028 -5.856 1.00 0.00 18 CYS A C 19
ATOM 27038 O O . CYS A 1 18 ? 4.821 -15.272 -5.364 1.00 0.00 18 CYS A O 19
ATOM 27046 N N . LEU A 1 19 ? 6.201 -13.887 -6.477 1.00 0.00 19 LEU A N 19
ATOM 27047 C CA . LEU A 1 19 ? 5.204 -12.831 -6.620 1.00 0.00 19 LEU A CA 19
ATOM 27048 C C . LEU A 1 19 ? 4.171 -13.197 -7.681 1.00 0.00 19 LEU A C 19
ATOM 27049 O O . LEU A 1 19 ? 2.973 -12.988 -7.493 1.00 0.00 19 LEU A O 19
ATOM 27065 N N . ALA A 1 20 ? 4.644 -13.747 -8.795 1.00 0.00 20 ALA A N 19
ATOM 27066 C CA . ALA A 1 20 ? 3.761 -14.146 -9.883 1.00 0.00 20 ALA A CA 19
ATOM 27067 C C . ALA A 1 20 ? 2.749 -15.187 -9.416 1.00 0.00 20 ALA A C 19
ATOM 27068 O O . ALA A 1 20 ? 1.576 -15.135 -9.784 1.00 0.00 20 ALA A O 19
ATOM 27075 N N . VAL A 1 21 ? 3.212 -16.133 -8.605 1.00 0.00 21 VAL A N 19
ATOM 27076 C CA . VAL A 1 21 ? 2.347 -17.186 -8.087 1.00 0.00 21 VAL A CA 19
ATOM 27077 C C . VAL A 1 21 ? 1.342 -16.629 -7.085 1.00 0.00 21 VAL A C 19
ATOM 27078 O O . VAL A 1 21 ? 0.191 -17.061 -7.040 1.00 0.00 21 VAL A O 19
ATOM 27091 N N . MET A 1 22 ? 1.786 -15.666 -6.283 1.00 0.00 22 MET A N 19
ATOM 27092 C CA . MET A 1 22 ? 0.924 -15.049 -5.282 1.00 0.00 22 MET A CA 19
ATOM 27093 C C . MET A 1 22 ? -0.259 -14.347 -5.941 1.00 0.00 22 MET A C 19
ATOM 27094 O O . MET A 1 22 ? -1.379 -14.390 -5.434 1.00 0.00 22 MET A O 19
ATOM 27108 N N . GLU A 1 23 ? -0.001 -13.700 -7.074 1.00 0.00 23 GLU A N 19
ATOM 27109 C CA . GLU A 1 23 ? -1.046 -12.988 -7.801 1.00 0.00 23 GLU A CA 19
ATOM 27110 C C . GLU A 1 23 ? -2.098 -13.958 -8.331 1.00 0.00 23 GLU A C 19
ATOM 27111 O O . GLU A 1 23 ? -3.293 -13.664 -8.315 1.00 0.00 23 GLU A O 19
ATOM 27123 N N . SER A 1 24 ? -1.643 -15.116 -8.800 1.00 0.00 24 SER A N 19
ATOM 27124 C CA . SER A 1 24 ? -2.544 -16.128 -9.339 1.00 0.00 24 SER A CA 19
ATOM 27125 C C . SER A 1 24 ? -3.572 -16.553 -8.295 1.00 0.00 24 SER A C 19
ATOM 27126 O O . SER A 1 24 ? -4.775 -16.558 -8.558 1.00 0.00 24 SER A O 19
ATOM 27134 N N . TYR A 1 25 ? -3.089 -16.907 -7.109 1.00 0.00 25 TYR A N 19
ATOM 27135 C CA . TYR A 1 25 ? -3.965 -17.335 -6.025 1.00 0.00 25 TYR A CA 19
ATOM 27136 C C . TYR A 1 25 ? -4.863 -16.191 -5.566 1.00 0.00 25 TYR A C 19
ATOM 27137 O O . TYR A 1 25 ? -6.005 -16.407 -5.158 1.00 0.00 25 TYR A O 19
ATOM 27155 N N . PHE A 1 26 ? -4.339 -14.972 -5.635 1.00 0.00 26 PHE A N 19
ATOM 27156 C CA . PHE A 1 26 ? -5.092 -13.792 -5.226 1.00 0.00 26 PHE A CA 19
ATOM 27157 C C . PHE A 1 26 ? -6.264 -13.540 -6.171 1.00 0.00 26 PHE A C 19
ATOM 27158 O O . PHE A 1 26 ? -7.338 -13.118 -5.745 1.00 0.00 26 PHE A O 19
ATOM 27175 N N . ASN A 1 27 ? -6.047 -13.803 -7.456 1.00 0.00 27 ASN A N 19
ATOM 27176 C CA . ASN A 1 27 ? -7.084 -13.604 -8.461 1.00 0.00 27 ASN A CA 19
ATOM 27177 C C . ASN A 1 27 ? -8.260 -14.547 -8.224 1.00 0.00 27 ASN A C 19
ATOM 27178 O O . ASN A 1 27 ? -9.415 -14.180 -8.437 1.00 0.00 27 ASN A O 19
ATOM 27189 N N . GLU A 1 28 ? -7.956 -15.764 -7.782 1.00 0.00 28 GLU A N 19
ATOM 27190 C CA . GLU A 1 28 ? -8.988 -16.759 -7.516 1.00 0.00 28 GLU A CA 19
ATOM 27191 C C . GLU A 1 28 ? -9.576 -16.574 -6.120 1.00 0.00 28 GLU A C 19
ATOM 27192 O O . GLU A 1 28 ? -10.760 -16.821 -5.896 1.00 0.00 28 GLU A O 19
ATOM 27204 N N . ASN A 1 29 ? -8.739 -16.137 -5.185 1.00 0.00 29 ASN A N 19
ATOM 27205 C CA . ASN A 1 29 ? -9.174 -15.920 -3.810 1.00 0.00 29 ASN A CA 19
ATOM 27206 C C . ASN A 1 29 ? -8.412 -14.761 -3.175 1.00 0.00 29 ASN A C 19
ATOM 27207 O O . ASN A 1 29 ? -7.184 -14.783 -3.095 1.00 0.00 29 ASN A O 19
ATOM 27218 N N . GLN A 1 30 ? -9.149 -13.751 -2.725 1.00 0.00 30 GLN A N 19
ATOM 27219 C CA . GLN A 1 30 ? -8.542 -12.583 -2.097 1.00 0.00 30 GLN A CA 19
ATOM 27220 C C . GLN A 1 30 ? -7.857 -12.964 -0.788 1.00 0.00 30 GLN A C 19
ATOM 27221 O O . GLN A 1 30 ? -6.752 -12.503 -0.498 1.00 0.00 30 GLN A O 19
ATOM 27235 N N . TYR A 1 31 ? -8.519 -13.805 -0.002 1.00 0.00 31 TYR A N 19
ATOM 27236 C CA . TYR A 1 31 ? -7.974 -14.245 1.277 1.00 0.00 31 TYR A CA 19
ATOM 27237 C C . TYR A 1 31 ? -7.850 -15.765 1.322 1.00 0.00 31 TYR A C 19
ATOM 27238 O O . TYR A 1 31 ? -8.801 -16.482 1.636 1.00 0.00 31 TYR A O 19
ATOM 27256 N N . PRO A 1 32 ? -6.649 -16.270 1.002 1.00 0.00 32 PRO A N 19
ATOM 27257 C CA . PRO A 1 32 ? -6.370 -17.709 1.000 1.00 0.00 32 PRO A CA 19
ATOM 27258 C C . PRO A 1 32 ? -6.352 -18.298 2.406 1.00 0.00 32 PRO A C 19
ATOM 27259 O O . PRO A 1 32 ? -5.720 -17.751 3.310 1.00 0.00 32 PRO A O 19
ATOM 27270 N N . ASP A 1 33 ? -7.048 -19.415 2.583 1.00 0.00 33 ASP A N 19
ATOM 27271 C CA . ASP A 1 33 ? -7.110 -20.080 3.880 1.00 0.00 33 ASP A CA 19
ATOM 27272 C C . ASP A 1 33 ? -5.746 -20.642 4.269 1.00 0.00 33 ASP A C 19
ATOM 27273 O O . ASP A 1 33 ? -4.765 -20.467 3.548 1.00 0.00 33 ASP A O 19
ATOM 27282 N N . GLU A 1 34 ? -5.694 -21.315 5.414 1.00 0.00 34 GLU A N 19
ATOM 27283 C CA . GLU A 1 34 ? -4.449 -21.901 5.898 1.00 0.00 34 GLU A CA 19
ATOM 27284 C C . GLU A 1 34 ? -3.917 -22.938 4.914 1.00 0.00 34 GLU A C 19
ATOM 27285 O O . GLU A 1 34 ? -2.719 -22.988 4.636 1.00 0.00 34 GLU A O 19
ATOM 27297 N N . ALA A 1 35 ? -4.816 -23.765 4.391 1.00 0.00 35 ALA A N 19
ATOM 27298 C CA . ALA A 1 35 ? -4.438 -24.800 3.437 1.00 0.00 35 ALA A CA 19
ATOM 27299 C C . ALA A 1 35 ? -4.023 -24.192 2.102 1.00 0.00 35 ALA A C 19
ATOM 27300 O O . ALA A 1 35 ? -3.068 -24.645 1.471 1.00 0.00 35 ALA A O 19
ATOM 27307 N N . LYS A 1 36 ? -4.747 -23.162 1.675 1.00 0.00 36 LYS A N 19
ATOM 27308 C CA . LYS A 1 36 ? -4.454 -22.490 0.415 1.00 0.00 36 LYS A CA 19
ATOM 27309 C C . LYS A 1 36 ? -3.109 -21.773 0.480 1.00 0.00 36 LYS A C 19
ATOM 27310 O O . LYS A 1 36 ? -2.333 -21.802 -0.475 1.00 0.00 36 LYS A O 19
ATOM 27329 N N . ARG A 1 37 ? -2.839 -21.133 1.613 1.00 0.00 37 ARG A N 19
ATOM 27330 C CA . ARG A 1 37 ? -1.588 -20.409 1.802 1.00 0.00 37 ARG A CA 19
ATOM 27331 C C . ARG A 1 37 ? -0.392 -21.345 1.657 1.00 0.00 37 ARG A C 19
ATOM 27332 O O . ARG A 1 37 ? 0.628 -20.979 1.073 1.00 0.00 37 ARG A O 19
ATOM 27353 N N . GLU A 1 38 ? -0.524 -22.555 2.193 1.00 0.00 38 GLU A N 19
ATOM 27354 C CA . GLU A 1 38 ? 0.546 -23.542 2.124 1.00 0.00 38 GLU A CA 19
ATOM 27355 C C . GLU A 1 38 ? 0.760 -24.013 0.688 1.00 0.00 38 GLU A C 19
ATOM 27356 O O . GLU A 1 38 ? 1.895 -24.193 0.246 1.00 0.00 38 GLU A O 19
ATOM 27368 N N . GLU A 1 39 ? -0.338 -24.211 -0.033 1.00 0.00 39 GLU A N 19
ATOM 27369 C CA . GLU A 1 39 ? -0.271 -24.663 -1.418 1.00 0.00 39 GLU A CA 19
ATOM 27370 C C . GLU A 1 39 ? 0.417 -23.622 -2.297 1.00 0.00 39 GLU A C 19
ATOM 27371 O O . GLU A 1 39 ? 1.287 -23.953 -3.104 1.00 0.00 39 GLU A O 19
ATOM 27383 N N . ILE A 1 40 ? 0.021 -22.364 -2.134 1.00 0.00 40 ILE A N 19
ATOM 27384 C CA . ILE A 1 40 ? 0.599 -21.275 -2.912 1.00 0.00 40 ILE A CA 19
ATOM 27385 C C . ILE A 1 40 ? 2.041 -21.006 -2.493 1.00 0.00 40 ILE A C 19
ATOM 27386 O O . ILE A 1 40 ? 2.893 -20.702 -3.327 1.00 0.00 40 ILE A O 19
ATOM 27402 N N . ALA A 1 41 ? 2.306 -21.121 -1.196 1.00 0.00 41 ALA A N 19
ATOM 27403 C CA . ALA A 1 41 ? 3.645 -20.894 -0.667 1.00 0.00 41 ALA A CA 19
ATOM 27404 C C . ALA A 1 41 ? 4.632 -21.920 -1.214 1.00 0.00 41 ALA A C 19
ATOM 27405 O O . ALA A 1 41 ? 5.738 -21.572 -1.626 1.00 0.00 41 ALA A O 19
ATOM 27412 N N . ASN A 1 42 ? 4.226 -23.185 -1.214 1.00 0.00 42 ASN A N 19
ATOM 27413 C CA . ASN A 1 42 ? 5.076 -24.261 -1.709 1.00 0.00 42 ASN A CA 19
ATOM 27414 C C . ASN A 1 42 ? 5.486 -24.008 -3.157 1.00 0.00 42 ASN A C 19
ATOM 27415 O O . ASN A 1 42 ? 6.639 -24.216 -3.531 1.00 0.00 42 ASN A O 19
ATOM 27426 N N . ALA A 1 43 ? 4.532 -23.558 -3.966 1.00 0.00 43 ALA A N 19
ATOM 27427 C CA . ALA A 1 43 ? 4.794 -23.274 -5.371 1.00 0.00 43 ALA A CA 19
ATOM 27428 C C . ALA A 1 43 ? 5.878 -22.213 -5.524 1.00 0.00 43 ALA A C 19
ATOM 27429 O O . ALA A 1 43 ? 6.730 -22.306 -6.409 1.00 0.00 43 ALA A O 19
ATOM 27436 N N . CYS A 1 44 ? 5.840 -21.206 -4.659 1.00 0.00 44 CYS A N 19
ATOM 27437 C CA . CYS A 1 44 ? 6.820 -20.126 -4.700 1.00 0.00 44 CYS A CA 19
ATOM 27438 C C . CYS A 1 44 ? 8.226 -20.657 -4.440 1.00 0.00 44 CYS A C 19
ATOM 27439 O O . CYS A 1 44 ? 9.185 -20.248 -5.093 1.00 0.00 44 CYS A O 19
ATOM 27447 N N . ASN A 1 45 ? 8.340 -21.571 -3.482 1.00 0.00 45 ASN A N 19
ATOM 27448 C CA . ASN A 1 45 ? 9.630 -22.156 -3.134 1.00 0.00 45 ASN A CA 19
ATOM 27449 C C . ASN A 1 45 ? 10.151 -23.035 -4.267 1.00 0.00 45 ASN A C 19
ATOM 27450 O O . ASN A 1 45 ? 11.358 -23.132 -4.486 1.00 0.00 45 ASN A O 19
ATOM 27461 N N . ALA A 1 46 ? 9.232 -23.673 -4.984 1.00 0.00 46 ALA A N 19
ATOM 27462 C CA . ALA A 1 46 ? 9.598 -24.542 -6.096 1.00 0.00 46 ALA A CA 19
ATOM 27463 C C . ALA A 1 46 ? 10.111 -23.730 -7.281 1.00 0.00 46 ALA A C 19
ATOM 27464 O O . ALA A 1 46 ? 11.150 -24.048 -7.861 1.00 0.00 46 ALA A O 19
ATOM 27471 N N . VAL A 1 47 ? 9.377 -22.681 -7.636 1.00 0.00 47 VAL A N 19
ATOM 27472 C CA . VAL A 1 47 ? 9.758 -21.823 -8.752 1.00 0.00 47 VAL A CA 19
ATOM 27473 C C . VAL A 1 47 ? 11.145 -21.229 -8.539 1.00 0.00 47 VAL A C 19
ATOM 27474 O O . VAL A 1 47 ? 11.880 -20.984 -9.496 1.00 0.00 47 VAL A O 19
ATOM 27487 N N . ILE A 1 48 ? 11.497 -20.999 -7.278 1.00 0.00 48 ILE A N 19
ATOM 27488 C CA . ILE A 1 48 ? 12.798 -20.434 -6.940 1.00 0.00 48 ILE A CA 19
ATOM 27489 C C . ILE A 1 48 ? 13.815 -21.532 -6.648 1.00 0.00 48 ILE A C 19
ATOM 27490 O O . ILE A 1 48 ? 15.005 -21.377 -6.919 1.00 0.00 48 ILE A O 19
ATOM 27506 N N . GLN A 1 49 ? 13.336 -22.642 -6.094 1.00 0.00 49 GLN A N 19
ATOM 27507 C CA . GLN A 1 49 ? 14.204 -23.767 -5.767 1.00 0.00 49 GLN A CA 19
ATOM 27508 C C . GLN A 1 49 ? 15.127 -24.101 -6.934 1.00 0.00 49 GLN A C 19
ATOM 27509 O O . GLN A 1 49 ? 14.668 -24.380 -8.042 1.00 0.00 49 GLN A O 19
ATOM 27523 N N . LYS A 1 50 ? 16.431 -24.070 -6.680 1.00 0.00 50 LYS A N 19
ATOM 27524 C CA . LYS A 1 50 ? 17.419 -24.370 -7.708 1.00 0.00 50 LYS A CA 19
ATOM 27525 C C . LYS A 1 50 ? 17.940 -25.796 -7.564 1.00 0.00 50 LYS A C 19
ATOM 27526 O O . LYS A 1 50 ? 18.031 -26.341 -6.463 1.00 0.00 50 LYS A O 19
ATOM 27545 N N . PRO A 1 51 ? 18.291 -26.417 -8.699 1.00 0.00 51 PRO A N 19
ATOM 27546 C CA . PRO A 1 51 ? 18.810 -27.788 -8.724 1.00 0.00 51 PRO A CA 19
ATOM 27547 C C . PRO A 1 51 ? 20.207 -27.890 -8.121 1.00 0.00 51 PRO A C 19
ATOM 27548 O O . PRO A 1 51 ? 21.111 -27.142 -8.493 1.00 0.00 51 PRO A O 19
ATOM 27559 N N . GLY A 1 52 ? 20.377 -28.820 -7.187 1.00 0.00 52 GLY A N 19
ATOM 27560 C CA . GLY A 1 52 ? 21.667 -29.003 -6.548 1.00 0.00 52 GLY A CA 19
ATOM 27561 C C . GLY A 1 52 ? 21.912 -27.999 -5.439 1.00 0.00 52 GLY A C 19
ATOM 27562 O O . GLY A 1 52 ? 23.010 -27.927 -4.886 1.00 0.00 52 GLY A O 19
ATOM 27566 N N . LYS A 1 53 ? 20.887 -27.219 -5.112 1.00 0.00 53 LYS A N 19
ATOM 27567 C CA . LYS A 1 53 ? 20.994 -26.213 -4.062 1.00 0.00 53 LYS A CA 19
ATOM 27568 C C . LYS A 1 53 ? 19.999 -26.490 -2.940 1.00 0.00 53 LYS A C 19
ATOM 27569 O O . LYS A 1 53 ? 19.032 -27.229 -3.122 1.00 0.00 53 LYS A O 19
ATOM 27588 N N . LYS A 1 54 ? 20.242 -25.891 -1.779 1.00 0.00 54 LYS A N 19
ATOM 27589 C CA . LYS A 1 54 ? 19.367 -26.070 -0.627 1.00 0.00 54 LYS A CA 19
ATOM 27590 C C . LYS A 1 54 ? 18.671 -24.762 -0.264 1.00 0.00 54 LYS A C 19
ATOM 27591 O O . LYS A 1 54 ? 19.317 -23.724 -0.114 1.00 0.00 54 LYS A O 19
ATOM 27610 N N . LEU A 1 55 ? 17.351 -24.819 -0.123 1.00 0.00 55 LEU A N 19
ATOM 27611 C CA . LEU A 1 55 ? 16.567 -23.638 0.225 1.00 0.00 55 LEU A CA 19
ATOM 27612 C C . LEU A 1 55 ? 16.801 -23.238 1.678 1.00 0.00 55 LEU A C 19
ATOM 27613 O O . LEU A 1 55 ? 16.972 -24.091 2.548 1.00 0.00 55 LEU A O 19
ATOM 27629 N N . SER A 1 56 ? 16.806 -21.933 1.933 1.00 0.00 56 SER A N 19
ATOM 27630 C CA . SER A 1 56 ? 17.020 -21.419 3.281 1.00 0.00 56 SER A CA 19
ATOM 27631 C C . SER A 1 56 ? 15.764 -20.729 3.805 1.00 0.00 56 SER A C 19
ATOM 27632 O O . SER A 1 56 ? 14.886 -20.343 3.033 1.00 0.00 56 SER A O 19
ATOM 27640 N N . ASP A 1 57 ? 15.687 -20.578 5.122 1.00 0.00 57 ASP A N 19
ATOM 27641 C CA . ASP A 1 57 ? 14.539 -19.934 5.752 1.00 0.00 57 ASP A CA 19
ATOM 27642 C C . ASP A 1 57 ? 14.314 -18.540 5.174 1.00 0.00 57 ASP A C 19
ATOM 27643 O O . ASP A 1 57 ? 13.198 -18.020 5.197 1.00 0.00 57 ASP A O 19
ATOM 27652 N N . LEU A 1 58 ? 15.380 -17.940 4.658 1.00 0.00 58 LEU A N 19
ATOM 27653 C CA . LEU A 1 58 ? 15.300 -16.605 4.075 1.00 0.00 58 LEU A CA 19
ATOM 27654 C C . LEU A 1 58 ? 14.469 -16.619 2.795 1.00 0.00 58 LEU A C 19
ATOM 27655 O O . LEU A 1 58 ? 13.651 -15.729 2.566 1.00 0.00 58 LEU A O 19
ATOM 27671 N N . GLU A 1 59 ? 14.684 -17.637 1.967 1.00 0.00 59 GLU A N 19
ATOM 27672 C CA . GLU A 1 59 ? 13.954 -17.766 0.712 1.00 0.00 59 GLU A CA 19
ATOM 27673 C C . GLU A 1 59 ? 12.722 -18.650 0.888 1.00 0.00 59 GLU A C 19
ATOM 27674 O O . GLU A 1 59 ? 11.824 -18.656 0.046 1.00 0.00 59 GLU A O 19
ATOM 27686 N N . ARG A 1 60 ? 12.688 -19.395 1.987 1.00 0.00 60 ARG A N 19
ATOM 27687 C CA . ARG A 1 60 ? 11.569 -20.284 2.274 1.00 0.00 60 ARG A CA 19
ATOM 27688 C C . ARG A 1 60 ? 10.289 -19.488 2.511 1.00 0.00 60 ARG A C 19
ATOM 27689 O O . ARG A 1 60 ? 10.150 -18.804 3.525 1.00 0.00 60 ARG A O 19
ATOM 27710 N N . VAL A 1 61 ? 9.357 -19.581 1.568 1.00 0.00 61 VAL A N 19
ATOM 27711 C CA . VAL A 1 61 ? 8.088 -18.870 1.674 1.00 0.00 61 VAL A CA 19
ATOM 27712 C C . VAL A 1 61 ? 7.082 -19.663 2.500 1.00 0.00 61 VAL A C 19
ATOM 27713 O O . VAL A 1 61 ? 6.390 -20.541 1.982 1.00 0.00 61 VAL A O 19
ATOM 27726 N N . THR A 1 62 ? 7.003 -19.347 3.789 1.00 0.00 62 THR A N 19
ATOM 27727 C CA . THR A 1 62 ? 6.081 -20.030 4.688 1.00 0.00 62 THR A CA 19
ATOM 27728 C C . THR A 1 62 ? 4.659 -19.511 4.514 1.00 0.00 62 THR A C 19
ATOM 27729 O O . THR A 1 62 ? 4.435 -18.489 3.865 1.00 0.00 62 THR A O 19
ATOM 27740 N N . SER A 1 63 ? 3.699 -20.222 5.099 1.00 0.00 63 SER A N 19
ATOM 27741 C CA . SER A 1 63 ? 2.296 -19.834 5.006 1.00 0.00 63 SER A CA 19
ATOM 27742 C C . SER A 1 63 ? 2.081 -18.433 5.571 1.00 0.00 63 SER A C 19
ATOM 27743 O O . SER A 1 63 ? 1.318 -17.639 5.020 1.00 0.00 63 SER A O 19
ATOM 27751 N N . LEU A 1 64 ? 2.759 -18.137 6.674 1.00 0.00 64 LEU A N 19
ATOM 27752 C CA . LEU A 1 64 ? 2.643 -16.832 7.316 1.00 0.00 64 LEU A CA 19
ATOM 27753 C C . LEU A 1 64 ? 3.176 -15.729 6.407 1.00 0.00 64 LEU A C 19
ATOM 27754 O O . LEU A 1 64 ? 2.612 -14.637 6.342 1.00 0.00 64 LEU A O 19
ATOM 27770 N N . LYS A 1 65 ? 4.265 -16.023 5.704 1.00 0.00 65 LYS A N 19
ATOM 27771 C CA . LYS A 1 65 ? 4.873 -15.058 4.796 1.00 0.00 65 LYS A CA 19
ATOM 27772 C C . LYS A 1 65 ? 3.902 -14.671 3.684 1.00 0.00 65 LYS A C 19
ATOM 27773 O O . LYS A 1 65 ? 3.825 -13.507 3.291 1.00 0.00 65 LYS A O 19
ATOM 27792 N N . VAL A 1 66 ? 3.162 -15.655 3.182 1.00 0.00 66 VAL A N 19
ATOM 27793 C CA . VAL A 1 66 ? 2.195 -15.416 2.117 1.00 0.00 66 VAL A CA 19
ATOM 27794 C C . VAL A 1 66 ? 1.077 -14.493 2.588 1.00 0.00 66 VAL A C 19
ATOM 27795 O O . VAL A 1 66 ? 0.657 -13.590 1.863 1.00 0.00 66 VAL A O 19
ATOM 27808 N N . TYR A 1 67 ? 0.599 -14.724 3.805 1.00 0.00 67 TYR A N 19
ATOM 27809 C CA . TYR A 1 67 ? -0.473 -13.914 4.372 1.00 0.00 67 TYR A CA 19
ATOM 27810 C C . TYR A 1 67 ? -0.034 -12.461 4.527 1.00 0.00 67 TYR A C 19
ATOM 27811 O O . TYR A 1 67 ? -0.825 -11.539 4.339 1.00 0.00 67 TYR A O 19
ATOM 27829 N N . ASN A 1 68 ? 1.236 -12.267 4.870 1.00 0.00 68 ASN A N 19
ATOM 27830 C CA . ASN A 1 68 ? 1.782 -10.927 5.050 1.00 0.00 68 ASN A CA 19
ATOM 27831 C C . ASN A 1 68 ? 1.756 -10.148 3.739 1.00 0.00 68 ASN A C 19
ATOM 27832 O O . ASN A 1 68 ? 1.390 -8.973 3.710 1.00 0.00 68 ASN A O 19
ATOM 27843 N N . TRP A 1 69 ? 2.146 -10.810 2.656 1.00 0.00 69 TRP A N 19
ATOM 27844 C CA . TRP A 1 69 ? 2.167 -10.180 1.341 1.00 0.00 69 TRP A CA 19
ATOM 27845 C C . TRP A 1 69 ? 0.752 -9.895 0.851 1.00 0.00 69 TRP A C 19
ATOM 27846 O O . TRP A 1 69 ? 0.473 -8.821 0.318 1.00 0.00 69 TRP A O 19
ATOM 27867 N N . PHE A 1 70 ? -0.140 -10.864 1.035 1.00 0.00 70 PHE A N 19
ATOM 27868 C CA . PHE A 1 70 ? -1.527 -10.716 0.611 1.00 0.00 70 PHE A CA 19
ATOM 27869 C C . PHE A 1 70 ? -2.200 -9.560 1.345 1.00 0.00 70 PHE A C 19
ATOM 27870 O O . PHE A 1 70 ? -2.842 -8.709 0.730 1.00 0.00 70 PHE A O 19
ATOM 27887 N N . ALA A 1 71 ? -2.050 -9.537 2.666 1.00 0.00 71 ALA A N 19
ATOM 27888 C CA . ALA A 1 71 ? -2.641 -8.486 3.484 1.00 0.00 71 ALA A CA 19
ATOM 27889 C C . ALA A 1 71 ? -2.078 -7.119 3.113 1.00 0.00 71 ALA A C 19
ATOM 27890 O O . ALA A 1 71 ? -2.804 -6.126 3.079 1.00 0.00 71 ALA A O 19
ATOM 27897 N N . ASN A 1 72 ? -0.778 -7.075 2.835 1.00 0.00 72 ASN A N 19
ATOM 27898 C CA . ASN A 1 72 ? -0.118 -5.828 2.467 1.00 0.00 72 ASN A CA 19
ATOM 27899 C C . ASN A 1 72 ? -0.603 -5.335 1.108 1.00 0.00 72 ASN A C 19
ATOM 27900 O O . ASN A 1 72 ? -0.722 -4.132 0.878 1.00 0.00 72 ASN A O 19
ATOM 27911 N N . ARG A 1 73 ? -0.883 -6.274 0.210 1.00 0.00 73 ARG A N 19
ATOM 27912 C CA . ARG A 1 73 ? -1.355 -5.936 -1.128 1.00 0.00 73 ARG A CA 19
ATOM 27913 C C . ARG A 1 73 ? -2.781 -5.395 -1.080 1.00 0.00 73 ARG A C 19
ATOM 27914 O O . ARG A 1 73 ? -3.085 -4.365 -1.681 1.00 0.00 73 ARG A O 19
ATOM 27935 N N . ARG A 1 74 ? -3.651 -6.098 -0.362 1.00 0.00 74 ARG A N 19
ATOM 27936 C CA . ARG A 1 74 ? -5.045 -5.689 -0.238 1.00 0.00 74 ARG A CA 19
ATOM 27937 C C . ARG A 1 74 ? -5.148 -4.266 0.302 1.00 0.00 74 ARG A C 19
ATOM 27938 O O . ARG A 1 74 ? -5.921 -3.452 -0.204 1.00 0.00 74 ARG A O 19
ATOM 27959 N N . LYS A 1 75 ? -4.364 -3.972 1.334 1.00 0.00 75 LYS A N 19
ATOM 27960 C CA . LYS A 1 75 ? -4.366 -2.648 1.944 1.00 0.00 75 LYS A CA 19
ATOM 27961 C C . LYS A 1 75 ? -3.724 -1.621 1.016 1.00 0.00 75 LYS A C 19
ATOM 27962 O O . LYS A 1 75 ? -4.127 -0.459 0.989 1.00 0.00 75 LYS A O 19
ATOM 27981 N N . GLU A 1 76 ? -2.724 -2.059 0.257 1.00 0.00 76 GLU A N 19
ATOM 27982 C CA . GLU A 1 76 ? -2.028 -1.177 -0.672 1.00 0.00 76 GLU A CA 19
ATOM 27983 C C . GLU A 1 76 ? -2.920 -0.823 -1.858 1.00 0.00 76 GLU A C 19
ATOM 27984 O O . GLU A 1 76 ? -2.904 0.308 -2.345 1.00 0.00 76 GLU A O 19
ATOM 27996 N N . ILE A 1 77 ? -3.697 -1.798 -2.318 1.00 0.00 77 ILE A N 19
ATOM 27997 C CA . ILE A 1 77 ? -4.596 -1.590 -3.447 1.00 0.00 77 ILE A CA 19
ATOM 27998 C C . ILE A 1 77 ? -5.896 -0.931 -2.999 1.00 0.00 77 ILE A C 19
ATOM 27999 O O . ILE A 1 77 ? -6.422 -0.046 -3.675 1.00 0.00 77 ILE A O 19
ATOM 28015 N N . LYS A 1 78 ? -6.411 -1.368 -1.855 1.00 0.00 78 LYS A N 19
ATOM 28016 C CA . LYS A 1 78 ? -7.649 -0.820 -1.313 1.00 0.00 78 LYS A CA 19
ATOM 28017 C C . LYS A 1 78 ? -7.460 0.632 -0.885 1.00 0.00 78 LYS A C 19
ATOM 28018 O O . LYS A 1 78 ? -8.358 1.458 -1.046 1.00 0.00 78 LYS A O 19
ATOM 28037 N N . ARG A 1 79 ? -6.286 0.936 -0.342 1.00 0.00 79 ARG A N 19
ATOM 28038 C CA . ARG A 1 79 ? -5.979 2.288 0.108 1.00 0.00 79 ARG A CA 19
ATOM 28039 C C . ARG A 1 79 ? -5.949 3.259 -1.068 1.00 0.00 79 ARG A C 19
ATOM 28040 O O . ARG A 1 79 ? -6.396 4.400 -0.956 1.00 0.00 79 ARG A O 19
ATOM 28061 N N . ARG A 1 80 ? -5.417 2.798 -2.196 1.00 0.00 80 ARG A N 19
ATOM 28062 C CA . ARG A 1 80 ? -5.326 3.625 -3.392 1.00 0.00 80 ARG A CA 19
ATOM 28063 C C . ARG A 1 80 ? -6.711 3.895 -3.973 1.00 0.00 80 ARG A C 19
ATOM 28064 O O . ARG A 1 80 ? -6.939 4.924 -4.608 1.00 0.00 80 ARG A O 19
ATOM 28085 N N . ALA A 1 81 ? -7.633 2.964 -3.750 1.00 0.00 81 ALA A N 19
ATOM 28086 C CA . ALA A 1 81 ? -8.995 3.102 -4.250 1.00 0.00 81 ALA A CA 19
ATOM 28087 C C . ALA A 1 81 ? -9.810 4.042 -3.368 1.00 0.00 81 ALA A C 19
ATOM 28088 O O . ALA A 1 81 ? -10.887 4.493 -3.756 1.00 0.00 81 ALA A O 19
ATOM 28095 N N . ASN A 1 82 ? -9.289 4.333 -2.181 1.00 0.00 82 ASN A N 19
ATOM 28096 C CA . ASN A 1 82 ? -9.970 5.220 -1.244 1.00 0.00 82 ASN A CA 19
ATOM 28097 C C . ASN A 1 82 ? -9.352 6.614 -1.267 1.00 0.00 82 ASN A C 19
ATOM 28098 O O . ASN A 1 82 ? -9.994 7.582 -1.676 1.00 0.00 82 ASN A O 19
ATOM 28109 N N . ILE A 1 83 ? -8.101 6.709 -0.827 1.00 0.00 83 ILE A N 19
ATOM 28110 C CA . ILE A 1 83 ? -7.396 7.984 -0.799 1.00 0.00 83 ILE A CA 19
ATOM 28111 C C . ILE A 1 83 ? -8.364 9.143 -0.582 1.00 0.00 83 ILE A C 19
ATOM 28112 O O . ILE A 1 83 ? -8.354 10.121 -1.328 1.00 0.00 83 ILE A O 19
ATOM 28128 N N . ALA A 1 84 ? -9.198 9.025 0.446 1.00 0.00 84 ALA A N 19
ATOM 28129 C CA . ALA A 1 84 ? -10.169 10.064 0.764 1.00 0.00 84 ALA A CA 19
ATOM 28130 C C . ALA A 1 84 ? -9.503 11.243 1.464 1.00 0.00 84 ALA A C 19
ATOM 28131 O O . ALA A 1 84 ? -9.997 11.737 2.478 1.00 0.00 84 ALA A O 19
ATOM 28138 N N . ALA A 1 85 ? -8.377 11.691 0.918 1.00 0.00 85 ALA A N 19
ATOM 28139 C CA . ALA A 1 85 ? -7.643 12.813 1.489 1.00 0.00 85 ALA A CA 19
ATOM 28140 C C . ALA A 1 85 ? -6.652 13.390 0.484 1.00 0.00 85 ALA A C 19
ATOM 28141 O O . ALA A 1 85 ? -6.119 12.669 -0.360 1.00 0.00 85 ALA A O 19
ATOM 28148 N N . ILE A 1 86 ? -6.411 14.693 0.580 1.00 0.00 86 ILE A N 19
ATOM 28149 C CA . ILE A 1 86 ? -5.484 15.366 -0.322 1.00 0.00 86 ILE A CA 19
ATOM 28150 C C . ILE A 1 86 ? -4.224 14.535 -0.536 1.00 0.00 86 ILE A C 19
ATOM 28151 O O . ILE A 1 86 ? -3.549 14.662 -1.558 1.00 0.00 86 ILE A O 19
ATOM 28167 N N . LEU A 1 87 ? -3.913 13.681 0.434 1.00 0.00 87 LEU A N 19
ATOM 28168 C CA . LEU A 1 87 ? -2.735 12.826 0.352 1.00 0.00 87 LEU A CA 19
ATOM 28169 C C . LEU A 1 87 ? -2.637 12.164 -1.019 1.00 0.00 87 LEU A C 19
ATOM 28170 O O . LEU A 1 87 ? -3.645 11.760 -1.596 1.00 0.00 87 LEU A O 19
ATOM 28186 N N . GLU A 1 88 ? -1.415 12.055 -1.532 1.00 0.00 88 GLU A N 19
ATOM 28187 C CA . GLU A 1 88 ? -1.187 11.440 -2.835 1.00 0.00 88 GLU A CA 19
ATOM 28188 C C . GLU A 1 88 ? -0.291 10.212 -2.707 1.00 0.00 88 GLU A C 19
ATOM 28189 O O . GLU A 1 88 ? 0.723 10.240 -2.009 1.00 0.00 88 GLU A O 19
ATOM 28201 N N . SER A 1 89 ? -0.673 9.134 -3.385 1.00 0.00 89 SER A N 19
ATOM 28202 C CA . SER A 1 89 ? 0.092 7.894 -3.344 1.00 0.00 89 SER A CA 19
ATOM 28203 C C . SER A 1 89 ? 0.515 7.470 -4.747 1.00 0.00 89 SER A C 19
ATOM 28204 O O . SER A 1 89 ? -0.262 7.565 -5.697 1.00 0.00 89 SER A O 19
ATOM 28212 N N . SER A 1 90 ? 1.753 7.003 -4.869 1.00 0.00 90 SER A N 19
ATOM 28213 C CA . SER A 1 90 ? 2.283 6.568 -6.157 1.00 0.00 90 SER A CA 19
ATOM 28214 C C . SER A 1 90 ? 1.499 5.372 -6.690 1.00 0.00 90 SER A C 19
ATOM 28215 O O . SER A 1 90 ? 0.853 5.455 -7.734 1.00 0.00 90 SER A O 19
ATOM 28223 N N . GLY A 1 91 ? 1.562 4.260 -5.965 1.00 0.00 91 GLY A N 19
ATOM 28224 C CA . GLY A 1 91 ? 0.855 3.062 -6.379 1.00 0.00 91 GLY A CA 19
ATOM 28225 C C . GLY A 1 91 ? 1.795 1.924 -6.725 1.00 0.00 91 GLY A C 19
ATOM 28226 O O . GLY A 1 91 ? 2.942 2.136 -7.121 1.00 0.00 91 GLY A O 19
ATOM 28230 N N . PRO A 1 92 ? 1.309 0.683 -6.573 1.00 0.00 92 PRO A N 19
ATOM 28231 C CA . PRO A 1 92 ? 2.098 -0.517 -6.866 1.00 0.00 92 PRO A CA 19
ATOM 28232 C C . PRO A 1 92 ? 2.353 -0.694 -8.359 1.00 0.00 92 PRO A C 19
ATOM 28233 O O . PRO A 1 92 ? 3.026 -1.636 -8.776 1.00 0.00 92 PRO A O 19
ATOM 28244 N N . SER A 1 93 ? 1.812 0.219 -9.159 1.00 0.00 93 SER A N 19
ATOM 28245 C CA . SER A 1 93 ? 1.978 0.162 -10.607 1.00 0.00 93 SER A CA 19
ATOM 28246 C C . SER A 1 93 ? 3.362 -0.364 -10.974 1.00 0.00 93 SER A C 19
ATOM 28247 O O . SER A 1 93 ? 3.508 -1.171 -11.892 1.00 0.00 93 SER A O 19
ATOM 28255 N N . SER A 1 94 ? 4.376 0.099 -10.249 1.00 0.00 94 SER A N 19
ATOM 28256 C CA . SER A 1 94 ? 5.750 -0.321 -10.500 1.00 0.00 94 SER A CA 19
ATOM 28257 C C . SER A 1 94 ? 6.030 -0.397 -11.998 1.00 0.00 94 SER A C 19
ATOM 28258 O O . SER A 1 94 ? 6.579 -1.381 -12.490 1.00 0.00 94 SER A O 19
ATOM 28266 N N . GLY A 1 95 ? 5.646 0.653 -12.719 1.00 0.00 95 GLY A N 19
ATOM 28267 C CA . GLY A 1 95 ? 5.864 0.687 -14.154 1.00 0.00 95 GLY A CA 19
ATOM 28268 C C . GLY A 1 95 ? 5.354 1.966 -14.787 1.00 0.00 95 GLY A C 19
ATOM 28269 O O . GLY A 1 95 ? 5.516 2.179 -15.989 1.00 0.00 95 GLY A O 19
ATOM 28273 N N . GLY A 1 1 ? 9.160 8.758 -4.845 1.00 0.00 1 GLY A N 20
ATOM 28274 C CA . GLY A 1 1 ? 9.421 7.457 -5.432 1.00 0.00 1 GLY A CA 20
ATOM 28275 C C . GLY A 1 1 ? 9.657 6.385 -4.387 1.00 0.00 1 GLY A C 20
ATOM 28276 O O . GLY A 1 1 ? 8.710 5.792 -3.871 1.00 0.00 1 GLY A O 20
ATOM 28280 N N . SER A 1 2 ? 10.924 6.135 -4.074 1.00 0.00 2 SER A N 20
ATOM 28281 C CA . SER A 1 2 ? 11.283 5.123 -3.087 1.00 0.00 2 SER A CA 20
ATOM 28282 C C . SER A 1 2 ? 12.155 5.722 -1.988 1.00 0.00 2 SER A C 20
ATOM 28283 O O . SER A 1 2 ? 13.255 5.237 -1.719 1.00 0.00 2 SER A O 20
ATOM 28291 N N . SER A 1 3 ? 11.657 6.779 -1.355 1.00 0.00 3 SER A N 20
ATOM 28292 C CA . SER A 1 3 ? 12.392 7.447 -0.287 1.00 0.00 3 SER A CA 20
ATOM 28293 C C . SER A 1 3 ? 12.587 6.515 0.904 1.00 0.00 3 SER A C 20
ATOM 28294 O O . SER A 1 3 ? 13.372 6.799 1.808 1.00 0.00 3 SER A O 20
ATOM 28302 N N . GLY A 1 4 ? 11.866 5.398 0.898 1.00 0.00 4 GLY A N 20
ATOM 28303 C CA . GLY A 1 4 ? 11.973 4.439 1.983 1.00 0.00 4 GLY A CA 20
ATOM 28304 C C . GLY A 1 4 ? 11.505 3.055 1.581 1.00 0.00 4 GLY A C 20
ATOM 28305 O O . GLY A 1 4 ? 10.348 2.868 1.205 1.00 0.00 4 GLY A O 20
ATOM 28309 N N . SER A 1 5 ? 12.406 2.081 1.660 1.00 0.00 5 SER A N 20
ATOM 28310 C CA . SER A 1 5 ? 12.080 0.707 1.296 1.00 0.00 5 SER A CA 20
ATOM 28311 C C . SER A 1 5 ? 10.829 0.233 2.031 1.00 0.00 5 SER A C 20
ATOM 28312 O O . SER A 1 5 ? 9.961 -0.415 1.446 1.00 0.00 5 SER A O 20
ATOM 28320 N N . SER A 1 6 ? 10.746 0.560 3.316 1.00 0.00 6 SER A N 20
ATOM 28321 C CA . SER A 1 6 ? 9.604 0.165 4.133 1.00 0.00 6 SER A CA 20
ATOM 28322 C C . SER A 1 6 ? 9.078 1.348 4.939 1.00 0.00 6 SER A C 20
ATOM 28323 O O . SER A 1 6 ? 9.840 2.224 5.347 1.00 0.00 6 SER A O 20
ATOM 28331 N N . GLY A 1 7 ? 7.768 1.366 5.165 1.00 0.00 7 GLY A N 20
ATOM 28332 C CA . GLY A 1 7 ? 7.160 2.446 5.922 1.00 0.00 7 GLY A CA 20
ATOM 28333 C C . GLY A 1 7 ? 6.741 2.014 7.313 1.00 0.00 7 GLY A C 20
ATOM 28334 O O . GLY A 1 7 ? 7.010 2.709 8.293 1.00 0.00 7 GLY A O 20
ATOM 28338 N N . ARG A 1 8 ? 6.078 0.865 7.400 1.00 0.00 8 ARG A N 20
ATOM 28339 C CA . ARG A 1 8 ? 5.618 0.344 8.681 1.00 0.00 8 ARG A CA 20
ATOM 28340 C C . ARG A 1 8 ? 5.909 -1.149 8.797 1.00 0.00 8 ARG A C 20
ATOM 28341 O O . ARG A 1 8 ? 5.395 -1.954 8.021 1.00 0.00 8 ARG A O 20
ATOM 28362 N N . GLY A 1 9 ? 6.738 -1.512 9.771 1.00 0.00 9 GLY A N 20
ATOM 28363 C CA . GLY A 1 9 ? 7.083 -2.908 9.970 1.00 0.00 9 GLY A CA 20
ATOM 28364 C C . GLY A 1 9 ? 8.317 -3.316 9.190 1.00 0.00 9 GLY A C 20
ATOM 28365 O O . GLY A 1 9 ? 9.082 -2.466 8.734 1.00 0.00 9 GLY A O 20
ATOM 28369 N N . SER A 1 10 ? 8.514 -4.622 9.037 1.00 0.00 10 SER A N 20
ATOM 28370 C CA . SER A 1 10 ? 9.667 -5.142 8.312 1.00 0.00 10 SER A CA 20
ATOM 28371 C C . SER A 1 10 ? 9.276 -6.347 7.461 1.00 0.00 10 SER A C 20
ATOM 28372 O O . SER A 1 10 ? 8.546 -7.229 7.913 1.00 0.00 10 SER A O 20
ATOM 28380 N N . ARG A 1 11 ? 9.767 -6.376 6.227 1.00 0.00 11 ARG A N 20
ATOM 28381 C CA . ARG A 1 11 ? 9.469 -7.471 5.311 1.00 0.00 11 ARG A CA 20
ATOM 28382 C C . ARG A 1 11 ? 10.712 -7.877 4.526 1.00 0.00 11 ARG A C 20
ATOM 28383 O O . ARG A 1 11 ? 11.608 -7.065 4.298 1.00 0.00 11 ARG A O 20
ATOM 28404 N N . PHE A 1 12 ? 10.760 -9.141 4.117 1.00 0.00 12 PHE A N 20
ATOM 28405 C CA . PHE A 1 12 ? 11.894 -9.656 3.359 1.00 0.00 12 PHE A CA 20
ATOM 28406 C C . PHE A 1 12 ? 11.666 -9.491 1.859 1.00 0.00 12 PHE A C 20
ATOM 28407 O O . PHE A 1 12 ? 10.530 -9.360 1.402 1.00 0.00 12 PHE A O 20
ATOM 28424 N N . THR A 1 13 ? 12.756 -9.497 1.096 1.00 0.00 13 THR A N 20
ATOM 28425 C CA . THR A 1 13 ? 12.676 -9.346 -0.351 1.00 0.00 13 THR A CA 20
ATOM 28426 C C . THR A 1 13 ? 11.808 -10.435 -0.971 1.00 0.00 13 THR A C 20
ATOM 28427 O O . THR A 1 13 ? 11.557 -11.469 -0.351 1.00 0.00 13 THR A O 20
ATOM 28438 N N . TRP A 1 14 ? 11.354 -10.197 -2.195 1.00 0.00 14 TRP A N 20
ATOM 28439 C CA . TRP A 1 14 ? 10.513 -11.160 -2.899 1.00 0.00 14 TRP A CA 20
ATOM 28440 C C . TRP A 1 14 ? 11.057 -11.438 -4.296 1.00 0.00 14 TRP A C 20
ATOM 28441 O O . TRP A 1 14 ? 11.590 -10.544 -4.954 1.00 0.00 14 TRP A O 20
ATOM 28462 N N . ARG A 1 15 ? 10.919 -12.682 -4.743 1.00 0.00 15 ARG A N 20
ATOM 28463 C CA . ARG A 1 15 ? 11.397 -13.077 -6.063 1.00 0.00 15 ARG A CA 20
ATOM 28464 C C . ARG A 1 15 ? 10.277 -12.993 -7.095 1.00 0.00 15 ARG A C 20
ATOM 28465 O O . ARG A 1 15 ? 9.109 -13.223 -6.780 1.00 0.00 15 ARG A O 20
ATOM 28486 N N . LYS A 1 16 ? 10.640 -12.663 -8.330 1.00 0.00 16 LYS A N 20
ATOM 28487 C CA . LYS A 1 16 ? 9.667 -12.549 -9.410 1.00 0.00 16 LYS A CA 20
ATOM 28488 C C . LYS A 1 16 ? 8.874 -13.843 -9.565 1.00 0.00 16 LYS A C 20
ATOM 28489 O O . LYS A 1 16 ? 7.695 -13.819 -9.918 1.00 0.00 16 LYS A O 20
ATOM 28508 N N . GLU A 1 17 ? 9.528 -14.969 -9.299 1.00 0.00 17 GLU A N 20
ATOM 28509 C CA . GLU A 1 17 ? 8.882 -16.271 -9.409 1.00 0.00 17 GLU A CA 20
ATOM 28510 C C . GLU A 1 17 ? 7.791 -16.429 -8.354 1.00 0.00 17 GLU A C 20
ATOM 28511 O O . GLU A 1 17 ? 6.685 -16.880 -8.652 1.00 0.00 17 GLU A O 20
ATOM 28523 N N . CYS A 1 18 ? 8.112 -16.054 -7.120 1.00 0.00 18 CYS A N 20
ATOM 28524 C CA . CYS A 1 18 ? 7.160 -16.155 -6.019 1.00 0.00 18 CYS A CA 20
ATOM 28525 C C . CYS A 1 18 ? 6.079 -15.086 -6.136 1.00 0.00 18 CYS A C 20
ATOM 28526 O O . CYS A 1 18 ? 4.960 -15.264 -5.652 1.00 0.00 18 CYS A O 20
ATOM 28534 N N . LEU A 1 19 ? 6.420 -13.975 -6.779 1.00 0.00 19 LEU A N 20
ATOM 28535 C CA . LEU A 1 19 ? 5.478 -12.875 -6.959 1.00 0.00 19 LEU A CA 20
ATOM 28536 C C . LEU A 1 19 ? 4.399 -13.242 -7.973 1.00 0.00 19 LEU A C 20
ATOM 28537 O O . LEU A 1 19 ? 3.238 -12.861 -7.824 1.00 0.00 19 LEU A O 20
ATOM 28553 N N . ALA A 1 20 ? 4.791 -13.984 -9.003 1.00 0.00 20 ALA A N 20
ATOM 28554 C CA . ALA A 1 20 ? 3.857 -14.406 -10.039 1.00 0.00 20 ALA A CA 20
ATOM 28555 C C . ALA A 1 20 ? 2.815 -15.370 -9.481 1.00 0.00 20 ALA A C 20
ATOM 28556 O O . ALA A 1 20 ? 1.631 -15.278 -9.806 1.00 0.00 20 ALA A O 20
ATOM 28563 N N . VAL A 1 21 ? 3.263 -16.295 -8.638 1.00 0.00 21 VAL A N 20
ATOM 28564 C CA . VAL A 1 21 ? 2.370 -17.275 -8.033 1.00 0.00 21 VAL A CA 20
ATOM 28565 C C . VAL A 1 21 ? 1.457 -16.624 -7.000 1.00 0.00 21 VAL A C 20
ATOM 28566 O O . VAL A 1 21 ? 0.264 -16.917 -6.939 1.00 0.00 21 VAL A O 20
ATOM 28579 N N . MET A 1 22 ? 2.028 -15.740 -6.189 1.00 0.00 22 MET A N 20
ATOM 28580 C CA . MET A 1 22 ? 1.266 -15.045 -5.158 1.00 0.00 22 MET A CA 20
ATOM 28581 C C . MET A 1 22 ? 0.156 -14.201 -5.778 1.00 0.00 22 MET A C 20
ATOM 28582 O O . MET A 1 22 ? -0.933 -14.084 -5.217 1.00 0.00 22 MET A O 20
ATOM 28596 N N . GLU A 1 23 ? 0.442 -13.616 -6.937 1.00 0.00 23 GLU A N 20
ATOM 28597 C CA . GLU A 1 23 ? -0.533 -12.783 -7.632 1.00 0.00 23 GLU A CA 20
ATOM 28598 C C . GLU A 1 23 ? -1.666 -13.631 -8.202 1.00 0.00 23 GLU A C 20
ATOM 28599 O O . GLU A 1 23 ? -2.823 -13.209 -8.220 1.00 0.00 23 GLU A O 20
ATOM 28611 N N . SER A 1 24 ? -1.325 -14.828 -8.667 1.00 0.00 24 SER A N 20
ATOM 28612 C CA . SER A 1 24 ? -2.312 -15.734 -9.242 1.00 0.00 24 SER A CA 20
ATOM 28613 C C . SER A 1 24 ? -3.349 -16.142 -8.199 1.00 0.00 24 SER A C 20
ATOM 28614 O O . SER A 1 24 ? -4.553 -16.088 -8.450 1.00 0.00 24 SER A O 20
ATOM 28622 N N . TYR A 1 25 ? -2.871 -16.549 -7.028 1.00 0.00 25 TYR A N 20
ATOM 28623 C CA . TYR A 1 25 ? -3.755 -16.968 -5.947 1.00 0.00 25 TYR A CA 20
ATOM 28624 C C . TYR A 1 25 ? -4.615 -15.804 -5.464 1.00 0.00 25 TYR A C 20
ATOM 28625 O O . TYR A 1 25 ? -5.754 -15.994 -5.037 1.00 0.00 25 TYR A O 20
ATOM 28643 N N . PHE A 1 26 ? -4.061 -14.598 -5.535 1.00 0.00 26 PHE A N 20
ATOM 28644 C CA . PHE A 1 26 ? -4.775 -13.402 -5.105 1.00 0.00 26 PHE A CA 20
ATOM 28645 C C . PHE A 1 26 ? -5.971 -13.127 -6.012 1.00 0.00 26 PHE A C 20
ATOM 28646 O O . PHE A 1 26 ? -7.040 -12.735 -5.546 1.00 0.00 26 PHE A O 20
ATOM 28663 N N . ASN A 1 27 ? -5.781 -13.336 -7.311 1.00 0.00 27 ASN A N 20
ATOM 28664 C CA . ASN A 1 27 ? -6.843 -13.109 -8.285 1.00 0.00 27 ASN A CA 20
ATOM 28665 C C . ASN A 1 27 ? -8.038 -14.017 -8.008 1.00 0.00 27 ASN A C 20
ATOM 28666 O O . ASN A 1 27 ? -9.188 -13.611 -8.170 1.00 0.00 27 ASN A O 20
ATOM 28677 N N . GLU A 1 28 ? -7.755 -15.246 -7.588 1.00 0.00 28 GLU A N 20
ATOM 28678 C CA . GLU A 1 28 ? -8.807 -16.211 -7.288 1.00 0.00 28 GLU A CA 20
ATOM 28679 C C . GLU A 1 28 ? -9.352 -16.001 -5.878 1.00 0.00 28 GLU A C 20
ATOM 28680 O O . GLU A 1 28 ? -10.536 -16.213 -5.621 1.00 0.00 28 GLU A O 20
ATOM 28692 N N . ASN A 1 29 ? -8.477 -15.584 -4.968 1.00 0.00 29 ASN A N 20
ATOM 28693 C CA . ASN A 1 29 ? -8.869 -15.347 -3.584 1.00 0.00 29 ASN A CA 20
ATOM 28694 C C . ASN A 1 29 ? -7.967 -14.302 -2.934 1.00 0.00 29 ASN A C 20
ATOM 28695 O O . ASN A 1 29 ? -6.759 -14.502 -2.813 1.00 0.00 29 ASN A O 20
ATOM 28706 N N . GLN A 1 30 ? -8.563 -13.189 -2.519 1.00 0.00 30 GLN A N 20
ATOM 28707 C CA . GLN A 1 30 ? -7.812 -12.114 -1.882 1.00 0.00 30 GLN A CA 20
ATOM 28708 C C . GLN A 1 30 ? -7.265 -12.559 -0.529 1.00 0.00 30 GLN A C 20
ATOM 28709 O O . GLN A 1 30 ? -6.183 -12.139 -0.118 1.00 0.00 30 GLN A O 20
ATOM 28723 N N . TYR A 1 31 ? -8.019 -13.409 0.158 1.00 0.00 31 TYR A N 20
ATOM 28724 C CA . TYR A 1 31 ? -7.610 -13.909 1.465 1.00 0.00 31 TYR A CA 20
ATOM 28725 C C . TYR A 1 31 ? -7.539 -15.433 1.468 1.00 0.00 31 TYR A C 20
ATOM 28726 O O . TYR A 1 31 ? -8.515 -16.126 1.756 1.00 0.00 31 TYR A O 20
ATOM 28744 N N . PRO A 1 32 ? -6.354 -15.969 1.140 1.00 0.00 32 PRO A N 20
ATOM 28745 C CA . PRO A 1 32 ? -6.124 -17.417 1.098 1.00 0.00 32 PRO A CA 20
ATOM 28746 C C . PRO A 1 32 ? -6.135 -18.046 2.487 1.00 0.00 32 PRO A C 20
ATOM 28747 O O . PRO A 1 32 ? -5.447 -17.579 3.395 1.00 0.00 32 PRO A O 20
ATOM 28758 N N . ASP A 1 33 ? -6.919 -19.107 2.644 1.00 0.00 33 ASP A N 20
ATOM 28759 C CA . ASP A 1 33 ? -7.017 -19.801 3.923 1.00 0.00 33 ASP A CA 20
ATOM 28760 C C . ASP A 1 33 ? -5.677 -20.418 4.311 1.00 0.00 33 ASP A C 20
ATOM 28761 O O . ASP A 1 33 ? -4.681 -20.254 3.608 1.00 0.00 33 ASP A O 20
ATOM 28770 N N . GLU A 1 34 ? -5.662 -21.128 5.435 1.00 0.00 34 GLU A N 20
ATOM 28771 C CA . GLU A 1 34 ? -4.443 -21.768 5.917 1.00 0.00 34 GLU A CA 20
ATOM 28772 C C . GLU A 1 34 ? -3.910 -22.765 4.892 1.00 0.00 34 GLU A C 20
ATOM 28773 O O . GLU A 1 34 ? -2.722 -22.767 4.572 1.00 0.00 34 GLU A O 20
ATOM 28785 N N . ALA A 1 35 ? -4.799 -23.611 4.381 1.00 0.00 35 ALA A N 20
ATOM 28786 C CA . ALA A 1 35 ? -4.419 -24.612 3.392 1.00 0.00 35 ALA A CA 20
ATOM 28787 C C . ALA A 1 35 ? -4.036 -23.959 2.069 1.00 0.00 35 ALA A C 20
ATOM 28788 O O . ALA A 1 35 ? -3.082 -24.375 1.412 1.00 0.00 35 ALA A O 20
ATOM 28795 N N . LYS A 1 36 ? -4.786 -22.932 1.682 1.00 0.00 36 LYS A N 20
ATOM 28796 C CA . LYS A 1 36 ? -4.526 -22.220 0.437 1.00 0.00 36 LYS A CA 20
ATOM 28797 C C . LYS A 1 36 ? -3.176 -21.511 0.488 1.00 0.00 36 LYS A C 20
ATOM 28798 O O . LYS A 1 36 ? -2.432 -21.503 -0.492 1.00 0.00 36 LYS A O 20
ATOM 28817 N N . ARG A 1 37 ? -2.867 -20.919 1.637 1.00 0.00 37 ARG A N 20
ATOM 28818 C CA . ARG A 1 37 ? -1.606 -20.208 1.815 1.00 0.00 37 ARG A CA 20
ATOM 28819 C C . ARG A 1 37 ? -0.423 -21.165 1.708 1.00 0.00 37 ARG A C 20
ATOM 28820 O O . ARG A 1 37 ? 0.623 -20.814 1.163 1.00 0.00 37 ARG A O 20
ATOM 28841 N N . GLU A 1 38 ? -0.596 -22.374 2.232 1.00 0.00 38 GLU A N 20
ATOM 28842 C CA . GLU A 1 38 ? 0.458 -23.381 2.196 1.00 0.00 38 GLU A CA 20
ATOM 28843 C C . GLU A 1 38 ? 0.663 -23.904 0.777 1.00 0.00 38 GLU A C 20
ATOM 28844 O O . GLU A 1 38 ? 1.793 -24.118 0.341 1.00 0.00 38 GLU A O 20
ATOM 28856 N N . GLU A 1 39 ? -0.440 -24.108 0.063 1.00 0.00 39 GLU A N 20
ATOM 28857 C CA . GLU A 1 39 ? -0.382 -24.607 -1.306 1.00 0.00 39 GLU A CA 20
ATOM 28858 C C . GLU A 1 39 ? 0.358 -23.627 -2.212 1.00 0.00 39 GLU A C 20
ATOM 28859 O O . GLU A 1 39 ? 1.217 -24.022 -3.001 1.00 0.00 39 GLU A O 20
ATOM 28871 N N . ILE A 1 40 ? 0.018 -22.348 -2.092 1.00 0.00 40 ILE A N 20
ATOM 28872 C CA . ILE A 1 40 ? 0.649 -21.311 -2.899 1.00 0.00 40 ILE A CA 20
ATOM 28873 C C . ILE A 1 40 ? 2.098 -21.093 -2.477 1.00 0.00 40 ILE A C 20
ATOM 28874 O O . ILE A 1 40 ? 2.969 -20.854 -3.313 1.00 0.00 40 ILE A O 20
ATOM 28890 N N . ALA A 1 41 ? 2.349 -21.178 -1.175 1.00 0.00 41 ALA A N 20
ATOM 28891 C CA . ALA A 1 41 ? 3.693 -20.993 -0.642 1.00 0.00 41 ALA A CA 20
ATOM 28892 C C . ALA A 1 41 ? 4.633 -22.089 -1.132 1.00 0.00 41 ALA A C 20
ATOM 28893 O O . ALA A 1 41 ? 5.752 -21.813 -1.562 1.00 0.00 41 ALA A O 20
ATOM 28900 N N . ASN A 1 42 ? 4.171 -23.333 -1.064 1.00 0.00 42 ASN A N 20
ATOM 28901 C CA . ASN A 1 42 ? 4.972 -24.471 -1.501 1.00 0.00 42 ASN A CA 20
ATOM 28902 C C . ASN A 1 42 ? 5.390 -24.315 -2.960 1.00 0.00 42 ASN A C 20
ATOM 28903 O O . ASN A 1 42 ? 6.499 -24.687 -3.342 1.00 0.00 42 ASN A O 20
ATOM 28914 N N . ALA A 1 43 ? 4.493 -23.762 -3.770 1.00 0.00 43 ALA A N 20
ATOM 28915 C CA . ALA A 1 43 ? 4.768 -23.554 -5.186 1.00 0.00 43 ALA A CA 20
ATOM 28916 C C . ALA A 1 43 ? 5.888 -22.538 -5.384 1.00 0.00 43 ALA A C 20
ATOM 28917 O O . ALA A 1 43 ? 6.709 -22.675 -6.292 1.00 0.00 43 ALA A O 20
ATOM 28924 N N . CYS A 1 44 ? 5.915 -21.521 -4.531 1.00 0.00 44 CYS A N 20
ATOM 28925 C CA . CYS A 1 44 ? 6.934 -20.480 -4.613 1.00 0.00 44 CYS A CA 20
ATOM 28926 C C . CYS A 1 44 ? 8.320 -21.054 -4.336 1.00 0.00 44 CYS A C 20
ATOM 28927 O O . CYS A 1 44 ? 9.298 -20.678 -4.980 1.00 0.00 44 CYS A O 20
ATOM 28935 N N . ASN A 1 45 ? 8.396 -21.965 -3.372 1.00 0.00 45 ASN A N 20
ATOM 28936 C CA . ASN A 1 45 ? 9.663 -22.589 -3.007 1.00 0.00 45 ASN A CA 20
ATOM 28937 C C . ASN A 1 45 ? 10.170 -23.487 -4.132 1.00 0.00 45 ASN A C 20
ATOM 28938 O O . ASN A 1 45 ? 11.376 -23.619 -4.337 1.00 0.00 45 ASN A O 20
ATOM 28949 N N . ALA A 1 46 ? 9.241 -24.100 -4.857 1.00 0.00 46 ALA A N 20
ATOM 28950 C CA . ALA A 1 46 ? 9.594 -24.982 -5.963 1.00 0.00 46 ALA A CA 20
ATOM 28951 C C . ALA A 1 46 ? 10.149 -24.191 -7.142 1.00 0.00 46 ALA A C 20
ATOM 28952 O O . ALA A 1 46 ? 11.185 -24.543 -7.706 1.00 0.00 46 ALA A O 20
ATOM 28959 N N . VAL A 1 47 ? 9.454 -23.119 -7.509 1.00 0.00 47 VAL A N 20
ATOM 28960 C CA . VAL A 1 47 ? 9.878 -22.277 -8.621 1.00 0.00 47 VAL A CA 20
ATOM 28961 C C . VAL A 1 47 ? 11.280 -21.725 -8.389 1.00 0.00 47 VAL A C 20
ATOM 28962 O O . VAL A 1 47 ? 12.037 -21.508 -9.336 1.00 0.00 47 VAL A O 20
ATOM 28975 N N . ILE A 1 48 ? 11.619 -21.501 -7.124 1.00 0.00 48 ILE A N 20
ATOM 28976 C CA . ILE A 1 48 ? 12.931 -20.976 -6.768 1.00 0.00 48 ILE A CA 20
ATOM 28977 C C . ILE A 1 48 ? 13.916 -22.105 -6.482 1.00 0.00 48 ILE A C 20
ATOM 28978 O O . ILE A 1 48 ? 15.109 -21.985 -6.758 1.00 0.00 48 ILE A O 20
ATOM 28994 N N . GLN A 1 49 ? 13.407 -23.201 -5.929 1.00 0.00 49 GLN A N 20
ATOM 28995 C CA . GLN A 1 49 ? 14.242 -24.352 -5.607 1.00 0.00 49 GLN A CA 20
ATOM 28996 C C . GLN A 1 49 ? 15.070 -24.778 -6.814 1.00 0.00 49 GLN A C 20
ATOM 28997 O O . GLN A 1 49 ? 14.531 -25.035 -7.891 1.00 0.00 49 GLN A O 20
ATOM 29011 N N . LYS A 1 50 ? 16.384 -24.852 -6.629 1.00 0.00 50 LYS A N 20
ATOM 29012 C CA . LYS A 1 50 ? 17.288 -25.249 -7.702 1.00 0.00 50 LYS A CA 20
ATOM 29013 C C . LYS A 1 50 ? 17.882 -26.627 -7.432 1.00 0.00 50 LYS A C 20
ATOM 29014 O O . LYS A 1 50 ? 18.026 -27.054 -6.286 1.00 0.00 50 LYS A O 20
ATOM 29033 N N . PRO A 1 51 ? 18.236 -27.342 -8.510 1.00 0.00 51 PRO A N 20
ATOM 29034 C CA . PRO A 1 51 ? 18.822 -28.682 -8.414 1.00 0.00 51 PRO A CA 20
ATOM 29035 C C . PRO A 1 51 ? 20.237 -28.657 -7.845 1.00 0.00 51 PRO A C 20
ATOM 29036 O O . PRO A 1 51 ? 21.096 -27.920 -8.325 1.00 0.00 51 PRO A O 20
ATOM 29047 N N . GLY A 1 52 ? 20.471 -29.468 -6.818 1.00 0.00 52 GLY A N 20
ATOM 29048 C CA . GLY A 1 52 ? 21.783 -29.523 -6.200 1.00 0.00 52 GLY A CA 20
ATOM 29049 C C . GLY A 1 52 ? 22.061 -28.319 -5.322 1.00 0.00 52 GLY A C 20
ATOM 29050 O O . GLY A 1 52 ? 23.200 -28.087 -4.916 1.00 0.00 52 GLY A O 20
ATOM 29054 N N . LYS A 1 53 ? 21.019 -27.549 -5.029 1.00 0.00 53 LYS A N 20
ATOM 29055 C CA . LYS A 1 53 ? 21.156 -26.361 -4.194 1.00 0.00 53 LYS A CA 20
ATOM 29056 C C . LYS A 1 53 ? 20.204 -26.421 -3.004 1.00 0.00 53 LYS A C 20
ATOM 29057 O O . LYS A 1 53 ? 19.065 -26.873 -3.128 1.00 0.00 53 LYS A O 20
ATOM 29076 N N . LYS A 1 54 ? 20.677 -25.960 -1.850 1.00 0.00 54 LYS A N 20
ATOM 29077 C CA . LYS A 1 54 ? 19.867 -25.958 -0.638 1.00 0.00 54 LYS A CA 20
ATOM 29078 C C . LYS A 1 54 ? 19.160 -24.619 -0.458 1.00 0.00 54 LYS A C 20
ATOM 29079 O O . LYS A 1 54 ? 19.776 -23.559 -0.577 1.00 0.00 54 LYS A O 20
ATOM 29098 N N . LEU A 1 55 ? 17.864 -24.673 -0.171 1.00 0.00 55 LEU A N 20
ATOM 29099 C CA . LEU A 1 55 ? 17.072 -23.464 0.027 1.00 0.00 55 LEU A CA 20
ATOM 29100 C C . LEU A 1 55 ? 17.361 -22.841 1.389 1.00 0.00 55 LEU A C 20
ATOM 29101 O O . LEU A 1 55 ? 17.600 -23.548 2.368 1.00 0.00 55 LEU A O 20
ATOM 29117 N N . SER A 1 56 ? 17.335 -21.513 1.444 1.00 0.00 56 SER A N 20
ATOM 29118 C CA . SER A 1 56 ? 17.595 -20.794 2.686 1.00 0.00 56 SER A CA 20
ATOM 29119 C C . SER A 1 56 ? 16.308 -20.197 3.248 1.00 0.00 56 SER A C 20
ATOM 29120 O O . SER A 1 56 ? 15.386 -19.869 2.502 1.00 0.00 56 SER A O 20
ATOM 29128 N N . ASP A 1 57 ? 16.255 -20.059 4.568 1.00 0.00 57 ASP A N 20
ATOM 29129 C CA . ASP A 1 57 ? 15.082 -19.500 5.232 1.00 0.00 57 ASP A CA 20
ATOM 29130 C C . ASP A 1 57 ? 14.764 -18.110 4.692 1.00 0.00 57 ASP A C 20
ATOM 29131 O O . ASP A 1 57 ? 13.631 -17.638 4.793 1.00 0.00 57 ASP A O 20
ATOM 29140 N N . LEU A 1 58 ? 15.770 -17.458 4.120 1.00 0.00 58 LEU A N 20
ATOM 29141 C CA . LEU A 1 58 ? 15.598 -16.120 3.564 1.00 0.00 58 LEU A CA 20
ATOM 29142 C C . LEU A 1 58 ? 14.751 -16.162 2.296 1.00 0.00 58 LEU A C 20
ATOM 29143 O O . LEU A 1 58 ? 13.878 -15.318 2.093 1.00 0.00 58 LEU A O 20
ATOM 29159 N N . GLU A 1 59 ? 15.015 -17.150 1.447 1.00 0.00 59 GLU A N 20
ATOM 29160 C CA . GLU A 1 59 ? 14.276 -17.301 0.199 1.00 0.00 59 GLU A CA 20
ATOM 29161 C C . GLU A 1 59 ? 13.050 -18.188 0.397 1.00 0.00 59 GLU A C 20
ATOM 29162 O O . GLU A 1 59 ? 12.116 -18.162 -0.404 1.00 0.00 59 GLU A O 20
ATOM 29174 N N . ARG A 1 60 ? 13.062 -18.973 1.470 1.00 0.00 60 ARG A N 20
ATOM 29175 C CA . ARG A 1 60 ? 11.952 -19.869 1.773 1.00 0.00 60 ARG A CA 20
ATOM 29176 C C . ARG A 1 60 ? 10.645 -19.092 1.898 1.00 0.00 60 ARG A C 20
ATOM 29177 O O . ARG A 1 60 ? 10.593 -18.041 2.536 1.00 0.00 60 ARG A O 20
ATOM 29198 N N . VAL A 1 61 ? 9.589 -19.617 1.283 1.00 0.00 61 VAL A N 20
ATOM 29199 C CA . VAL A 1 61 ? 8.281 -18.974 1.326 1.00 0.00 61 VAL A CA 20
ATOM 29200 C C . VAL A 1 61 ? 7.279 -19.819 2.104 1.00 0.00 61 VAL A C 20
ATOM 29201 O O . VAL A 1 61 ? 6.737 -20.796 1.584 1.00 0.00 61 VAL A O 20
ATOM 29214 N N . THR A 1 62 ? 7.034 -19.438 3.353 1.00 0.00 62 THR A N 20
ATOM 29215 C CA . THR A 1 62 ? 6.097 -20.160 4.204 1.00 0.00 62 THR A CA 20
ATOM 29216 C C . THR A 1 62 ? 4.682 -19.613 4.052 1.00 0.00 62 THR A C 20
ATOM 29217 O O . THR A 1 62 ? 4.463 -18.614 3.366 1.00 0.00 62 THR A O 20
ATOM 29228 N N . SER A 1 63 ? 3.725 -20.274 4.695 1.00 0.00 63 SER A N 20
ATOM 29229 C CA . SER A 1 63 ? 2.330 -19.855 4.629 1.00 0.00 63 SER A CA 20
ATOM 29230 C C . SER A 1 63 ? 2.156 -18.451 5.201 1.00 0.00 63 SER A C 20
ATOM 29231 O O . SER A 1 63 ? 1.390 -17.643 4.674 1.00 0.00 63 SER A O 20
ATOM 29239 N N . LEU A 1 64 ? 2.872 -18.168 6.284 1.00 0.00 64 LEU A N 20
ATOM 29240 C CA . LEU A 1 64 ? 2.799 -16.862 6.930 1.00 0.00 64 LEU A CA 20
ATOM 29241 C C . LEU A 1 64 ? 3.318 -15.767 6.004 1.00 0.00 64 LEU A C 20
ATOM 29242 O O . LEU A 1 64 ? 2.728 -14.691 5.906 1.00 0.00 64 LEU A O 20
ATOM 29258 N N . LYS A 1 65 ? 4.425 -16.049 5.325 1.00 0.00 65 LYS A N 20
ATOM 29259 C CA . LYS A 1 65 ? 5.023 -15.089 4.404 1.00 0.00 65 LYS A CA 20
ATOM 29260 C C . LYS A 1 65 ? 4.030 -14.687 3.317 1.00 0.00 65 LYS A C 20
ATOM 29261 O O . LYS A 1 65 ? 3.986 -13.530 2.901 1.00 0.00 65 LYS A O 20
ATOM 29280 N N . VAL A 1 66 ? 3.235 -15.650 2.863 1.00 0.00 66 VAL A N 20
ATOM 29281 C CA . VAL A 1 66 ? 2.242 -15.396 1.826 1.00 0.00 66 VAL A CA 20
ATOM 29282 C C . VAL A 1 66 ? 1.142 -14.471 2.335 1.00 0.00 66 VAL A C 20
ATOM 29283 O O . VAL A 1 66 ? 0.719 -13.549 1.637 1.00 0.00 66 VAL A O 20
ATOM 29296 N N . TYR A 1 67 ? 0.682 -14.723 3.555 1.00 0.00 67 TYR A N 20
ATOM 29297 C CA . TYR A 1 67 ? -0.371 -13.915 4.158 1.00 0.00 67 TYR A CA 20
ATOM 29298 C C . TYR A 1 67 ? 0.079 -12.466 4.319 1.00 0.00 67 TYR A C 20
ATOM 29299 O O . TYR A 1 67 ? -0.704 -11.536 4.128 1.00 0.00 67 TYR A O 20
ATOM 29317 N N . ASN A 1 68 ? 1.348 -12.283 4.670 1.00 0.00 68 ASN A N 20
ATOM 29318 C CA . ASN A 1 68 ? 1.905 -10.948 4.857 1.00 0.00 68 ASN A CA 20
ATOM 29319 C C . ASN A 1 68 ? 1.871 -10.157 3.552 1.00 0.00 68 ASN A C 20
ATOM 29320 O O . ASN A 1 68 ? 1.499 -8.984 3.535 1.00 0.00 68 ASN A O 20
ATOM 29331 N N . TRP A 1 69 ? 2.262 -10.808 2.463 1.00 0.00 69 TRP A N 20
ATOM 29332 C CA . TRP A 1 69 ? 2.277 -10.166 1.153 1.00 0.00 69 TRP A CA 20
ATOM 29333 C C . TRP A 1 69 ? 0.859 -9.895 0.664 1.00 0.00 69 TRP A C 20
ATOM 29334 O O . TRP A 1 69 ? 0.577 -8.836 0.104 1.00 0.00 69 TRP A O 20
ATOM 29355 N N . PHE A 1 70 ? -0.031 -10.858 0.880 1.00 0.00 70 PHE A N 20
ATOM 29356 C CA . PHE A 1 70 ? -1.421 -10.722 0.460 1.00 0.00 70 PHE A CA 20
ATOM 29357 C C . PHE A 1 70 ? -2.103 -9.573 1.197 1.00 0.00 70 PHE A C 20
ATOM 29358 O O . PHE A 1 70 ? -2.878 -8.819 0.611 1.00 0.00 70 PHE A O 20
ATOM 29375 N N . ALA A 1 71 ? -1.807 -9.448 2.487 1.00 0.00 71 ALA A N 20
ATOM 29376 C CA . ALA A 1 71 ? -2.389 -8.392 3.305 1.00 0.00 71 ALA A CA 20
ATOM 29377 C C . ALA A 1 71 ? -1.957 -7.015 2.812 1.00 0.00 71 ALA A C 20
ATOM 29378 O O . ALA A 1 71 ? -2.702 -6.043 2.925 1.00 0.00 71 ALA A O 20
ATOM 29385 N N . ASN A 1 72 ? -0.748 -6.940 2.266 1.00 0.00 72 ASN A N 20
ATOM 29386 C CA . ASN A 1 72 ? -0.216 -5.681 1.757 1.00 0.00 72 ASN A CA 20
ATOM 29387 C C . ASN A 1 72 ? -1.069 -5.155 0.607 1.00 0.00 72 ASN A C 20
ATOM 29388 O O . ASN A 1 72 ? -1.310 -3.953 0.498 1.00 0.00 72 ASN A O 20
ATOM 29399 N N . ARG A 1 73 ? -1.524 -6.064 -0.249 1.00 0.00 73 ARG A N 20
ATOM 29400 C CA . ARG A 1 73 ? -2.350 -5.693 -1.391 1.00 0.00 73 ARG A CA 20
ATOM 29401 C C . ARG A 1 73 ? -3.764 -5.331 -0.945 1.00 0.00 73 ARG A C 20
ATOM 29402 O O . ARG A 1 73 ? -4.307 -4.301 -1.345 1.00 0.00 73 ARG A O 20
ATOM 29423 N N . ARG A 1 74 ? -4.354 -6.186 -0.116 1.00 0.00 74 ARG A N 20
ATOM 29424 C CA . ARG A 1 74 ? -5.705 -5.957 0.383 1.00 0.00 74 ARG A CA 20
ATOM 29425 C C . ARG A 1 74 ? -5.806 -4.602 1.077 1.00 0.00 74 ARG A C 20
ATOM 29426 O O . ARG A 1 74 ? -6.760 -3.853 0.866 1.00 0.00 74 ARG A O 20
ATOM 29447 N N . LYS A 1 75 ? -4.816 -4.294 1.908 1.00 0.00 75 LYS A N 20
ATOM 29448 C CA . LYS A 1 75 ? -4.791 -3.030 2.634 1.00 0.00 75 LYS A CA 20
ATOM 29449 C C . LYS A 1 75 ? -4.502 -1.866 1.691 1.00 0.00 75 LYS A C 20
ATOM 29450 O O . LYS A 1 75 ? -5.036 -0.771 1.862 1.00 0.00 75 LYS A O 20
ATOM 29469 N N . GLU A 1 76 ? -3.655 -2.113 0.697 1.00 0.00 76 GLU A N 20
ATOM 29470 C CA . GLU A 1 76 ? -3.297 -1.084 -0.273 1.00 0.00 76 GLU A CA 20
ATOM 29471 C C . GLU A 1 76 ? -4.505 -0.688 -1.118 1.00 0.00 76 GLU A C 20
ATOM 29472 O O . GLU A 1 76 ? -4.829 0.493 -1.241 1.00 0.00 76 GLU A O 20
ATOM 29484 N N . ILE A 1 77 ? -5.166 -1.685 -1.697 1.00 0.00 77 ILE A N 20
ATOM 29485 C CA . ILE A 1 77 ? -6.338 -1.441 -2.529 1.00 0.00 77 ILE A CA 20
ATOM 29486 C C . ILE A 1 77 ? -7.454 -0.781 -1.727 1.00 0.00 77 ILE A C 20
ATOM 29487 O O . ILE A 1 77 ? -8.160 0.094 -2.228 1.00 0.00 77 ILE A O 20
ATOM 29503 N N . LYS A 1 78 ? -7.608 -1.206 -0.477 1.00 0.00 78 LYS A N 20
ATOM 29504 C CA . LYS A 1 78 ? -8.636 -0.655 0.398 1.00 0.00 78 LYS A CA 20
ATOM 29505 C C . LYS A 1 78 ? -8.391 0.828 0.658 1.00 0.00 78 LYS A C 20
ATOM 29506 O O . LYS A 1 78 ? -9.324 1.631 0.652 1.00 0.00 78 LYS A O 20
ATOM 29525 N N . ARG A 1 79 ? -7.131 1.184 0.885 1.00 0.00 79 ARG A N 20
ATOM 29526 C CA . ARG A 1 79 ? -6.764 2.571 1.148 1.00 0.00 79 ARG A CA 20
ATOM 29527 C C . ARG A 1 79 ? -6.942 3.426 -0.103 1.00 0.00 79 ARG A C 20
ATOM 29528 O O . ARG A 1 79 ? -7.437 4.551 -0.033 1.00 0.00 79 ARG A O 20
ATOM 29549 N N . ARG A 1 80 ? -6.535 2.885 -1.247 1.00 0.00 80 ARG A N 20
ATOM 29550 C CA . ARG A 1 80 ? -6.648 3.599 -2.513 1.00 0.00 80 ARG A CA 20
ATOM 29551 C C . ARG A 1 80 ? -8.104 3.688 -2.959 1.00 0.00 80 ARG A C 20
ATOM 29552 O O . ARG A 1 80 ? -8.516 4.670 -3.576 1.00 0.00 80 ARG A O 20
ATOM 29573 N N . ALA A 1 81 ? -8.878 2.654 -2.644 1.00 0.00 81 ALA A N 20
ATOM 29574 C CA . ALA A 1 81 ? -10.288 2.616 -3.011 1.00 0.00 81 ALA A CA 20
ATOM 29575 C C . ALA A 1 81 ? -11.096 3.616 -2.190 1.00 0.00 81 ALA A C 20
ATOM 29576 O O . ALA A 1 81 ? -12.192 4.014 -2.583 1.00 0.00 81 ALA A O 20
ATOM 29583 N N . ASN A 1 82 ? -10.549 4.016 -1.047 1.00 0.00 82 ASN A N 20
ATOM 29584 C CA . ASN A 1 82 ? -11.220 4.969 -0.170 1.00 0.00 82 ASN A CA 20
ATOM 29585 C C . ASN A 1 82 ? -10.734 6.390 -0.437 1.00 0.00 82 ASN A C 20
ATOM 29586 O O . ASN A 1 82 ? -11.490 7.236 -0.914 1.00 0.00 82 ASN A O 20
ATOM 29597 N N . ILE A 1 83 ? -9.467 6.644 -0.127 1.00 0.00 83 ILE A N 20
ATOM 29598 C CA . ILE A 1 83 ? -8.879 7.962 -0.334 1.00 0.00 83 ILE A CA 20
ATOM 29599 C C . ILE A 1 83 ? -9.926 9.061 -0.180 1.00 0.00 83 ILE A C 20
ATOM 29600 O O . ILE A 1 83 ? -10.063 9.927 -1.043 1.00 0.00 83 ILE A O 20
ATOM 29616 N N . ALA A 1 84 ? -10.660 9.019 0.927 1.00 0.00 84 ALA A N 20
ATOM 29617 C CA . ALA A 1 84 ? -11.692 10.013 1.197 1.00 0.00 84 ALA A CA 20
ATOM 29618 C C . ALA A 1 84 ? -11.086 11.291 1.767 1.00 0.00 84 ALA A C 20
ATOM 29619 O O . ALA A 1 84 ? -11.641 11.897 2.683 1.00 0.00 84 ALA A O 20
ATOM 29626 N N . ALA A 1 85 ? -9.944 11.695 1.220 1.00 0.00 85 ALA A N 20
ATOM 29627 C CA . ALA A 1 85 ? -9.264 12.902 1.674 1.00 0.00 85 ALA A CA 20
ATOM 29628 C C . ALA A 1 85 ? -9.165 13.931 0.553 1.00 0.00 85 ALA A C 20
ATOM 29629 O O . ALA A 1 85 ? -8.830 13.594 -0.583 1.00 0.00 85 ALA A O 20
ATOM 29636 N N . ILE A 1 86 ? -9.460 15.185 0.879 1.00 0.00 86 ILE A N 20
ATOM 29637 C CA . ILE A 1 86 ? -9.404 16.262 -0.101 1.00 0.00 86 ILE A CA 20
ATOM 29638 C C . ILE A 1 86 ? -8.127 16.184 -0.931 1.00 0.00 86 ILE A C 20
ATOM 29639 O O . ILE A 1 86 ? -8.067 16.701 -2.048 1.00 0.00 86 ILE A O 20
ATOM 29655 N N . LEU A 1 87 ? -7.109 15.532 -0.380 1.00 0.00 87 LEU A N 20
ATOM 29656 C CA . LEU A 1 87 ? -5.832 15.384 -1.071 1.00 0.00 87 LEU A CA 20
ATOM 29657 C C . LEU A 1 87 ? -6.040 14.900 -2.502 1.00 0.00 87 LEU A C 20
ATOM 29658 O O . LEU A 1 87 ? -5.423 15.411 -3.436 1.00 0.00 87 LEU A O 20
ATOM 29674 N N . GLU A 1 88 ? -6.916 13.914 -2.667 1.00 0.00 88 GLU A N 20
ATOM 29675 C CA . GLU A 1 88 ? -7.207 13.363 -3.986 1.00 0.00 88 GLU A CA 20
ATOM 29676 C C . GLU A 1 88 ? -8.699 13.088 -4.144 1.00 0.00 88 GLU A C 20
ATOM 29677 O O . GLU A 1 88 ? -9.345 12.567 -3.234 1.00 0.00 88 GLU A O 20
ATOM 29689 N N . SER A 1 89 ? -9.241 13.441 -5.305 1.00 0.00 89 SER A N 20
ATOM 29690 C CA . SER A 1 89 ? -10.658 13.237 -5.582 1.00 0.00 89 SER A CA 20
ATOM 29691 C C . SER A 1 89 ? -10.849 12.342 -6.803 1.00 0.00 89 SER A C 20
ATOM 29692 O O . SER A 1 89 ? -10.384 12.659 -7.897 1.00 0.00 89 SER A O 20
ATOM 29700 N N . SER A 1 90 ? -11.538 11.222 -6.606 1.00 0.00 90 SER A N 20
ATOM 29701 C CA . SER A 1 90 ? -11.788 10.278 -7.689 1.00 0.00 90 SER A CA 20
ATOM 29702 C C . SER A 1 90 ? -13.172 10.498 -8.291 1.00 0.00 90 SER A C 20
ATOM 29703 O O . SER A 1 90 ? -14.179 10.481 -7.585 1.00 0.00 90 SER A O 20
ATOM 29711 N N . GLY A 1 91 ? -13.213 10.706 -9.604 1.00 0.00 91 GLY A N 20
ATOM 29712 C CA . GLY A 1 91 ? -14.478 10.927 -10.281 1.00 0.00 91 GLY A CA 20
ATOM 29713 C C . GLY A 1 91 ? -14.647 10.039 -11.498 1.00 0.00 91 GLY A C 20
ATOM 29714 O O . GLY A 1 91 ? -14.087 8.945 -11.577 1.00 0.00 91 GLY A O 20
ATOM 29718 N N . PRO A 1 92 ? -15.436 10.510 -12.474 1.00 0.00 92 PRO A N 20
ATOM 29719 C CA . PRO A 1 92 ? -15.697 9.767 -13.710 1.00 0.00 92 PRO A CA 20
ATOM 29720 C C . PRO A 1 92 ? -14.467 9.687 -14.609 1.00 0.00 92 PRO A C 20
ATOM 29721 O O . PRO A 1 92 ? -14.490 9.033 -15.651 1.00 0.00 92 PRO A O 20
ATOM 29732 N N . SER A 1 93 ? -13.396 10.358 -14.198 1.00 0.00 93 SER A N 20
ATOM 29733 C CA . SER A 1 93 ? -12.158 10.366 -14.969 1.00 0.00 93 SER A CA 20
ATOM 29734 C C . SER A 1 93 ? -11.180 9.323 -14.436 1.00 0.00 93 SER A C 20
ATOM 29735 O O . SER A 1 93 ? -10.861 9.305 -13.247 1.00 0.00 93 SER A O 20
ATOM 29743 N N . SER A 1 94 ? -10.707 8.455 -15.325 1.00 0.00 94 SER A N 20
ATOM 29744 C CA . SER A 1 94 ? -9.769 7.406 -14.945 1.00 0.00 94 SER A CA 20
ATOM 29745 C C . SER A 1 94 ? -8.520 7.451 -15.819 1.00 0.00 94 SER A C 20
ATOM 29746 O O . SER A 1 94 ? -7.397 7.477 -15.317 1.00 0.00 94 SER A O 20
ATOM 29754 N N . GLY A 1 95 ? -8.725 7.461 -17.133 1.00 0.00 95 GLY A N 20
ATOM 29755 C CA . GLY A 1 95 ? -7.607 7.503 -18.058 1.00 0.00 95 GLY A CA 20
ATOM 29756 C C . GLY A 1 95 ? -7.713 8.651 -19.043 1.00 0.00 95 GLY A C 20
ATOM 29757 O O . GLY A 1 95 ? -6.859 9.537 -19.067 1.00 0.00 95 GLY A O 20
#

Solvent-accessible surface area: 7637 Å² total; per-residue (Å²): 113,124,102,65,77,56,31,196,60,92,219,42,68,62,111,161,93,2,44,64,25,0,94,69,41,21,131,114,57,73,136,7,76,137,68,47,52,92,116,0,1,93,35,0,20,66,72,16,72,116,135,77,117,166,56,61,107,87,42,119,3,52,40,111,43,0,96,88,44,0,28,51,113,23,98,88,56,123,154,173,91,98,109,94,73,166,166,165,106,122,53,135,70,108,103

Nearest PDB structures (foldseek):
  2cuf-assembly1_A  TM=7.808E-01  e=1.717E-13  Homo sapiens
  4j19-assembly1_B  TM=8.999E-01  e=3.668E-10  Homo sapiens
  8pia-assembly1_B  TM=7.487E-01  e=1.409E-02  Homo sapiens
  2cuf-assembly1_A  TM=7.919E-01  e=4.067E-13  Homo sapiens
  4j19-assembly1_B  TM=9.258E-01  e=2.470E-10  Homo sapiens

Sequence (95 aa):
GSSGSSGRGSRFTWRKECLAVMESYFNENQYPDEAKREEIANACNAVIQKPGKKLSDLERVTSLKVYNWFANRRKEIKRRANIAAILESSGPSSGGSSGSSGRGSRFTWRKECLAVMESYFNENQYPDEAKREEIANACNAVIQKPGKKLSDLERVTSLKVYNWFANRRKEIKRRANIAAILESSGPSSGGSSGSSGRGSRFTWRKECLAVMESYFNENQYPDEAKREEIANACNAVIQKPGKKLSDLERVTSLKVYNWFANRRKEIKRRANIAAILESSGPSSGGSSGSSGRGSRFTWRKECLAVMESYFNENQYPDEAKREEIANACNAVIQKPGKKLSDLERVTSLKVYNWFANRRKEIKRRANIAAILESSGPSSGGSSGSSGRGSRFTWRKECLAVMESYFNENQYPDEAKREEIANACNAVIQKPGKKLSDLERVTSLKVYNWFANRRKEIKRRANIAAILESSGPSSGGSSGSSGRGSRFTWRKECLAVMESYFNENQYPDEAKREEIANACNAVIQKPGKKLSDLERVTSLKVYNWFANRRKEIKRRANIAAILESSGPSSGGSSGSSGRGSRFTWRKECLAVMESYFNENQYPDEAKREEIANACNAVIQKPGKKLSDLERVTSLKVYNWFANRRKEIKRRANIAAILESSGPSSGGSSGSSGRGSRFTWRKECLAVMESYFNENQYPDEAKREEIANACNAVIQKPGKKLSDLERVTSLKVYNWFANRRKEIKRRANIAAILESSGPSSGGSSGSSGRGSRFTWRKECLAVMESYFNENQYPDEAKREEIANACNAVIQKPGKKLSDLERVTSLKVYNWFANRRKEIKRRANIAAILESSGPSSGGSSGSSGRGSRFTWRKECLAVMESYFNENQYPDEAKREEIANACNAVIQKPGKKLSDLERVTSLKVYNWFANRRKEIKRRANIAAILESSGPSSGGSSGSSGRGSRFTWRKECLAVMESYFNENQYPDEAKREEIANACNAVIQKPGKKLSDLERVTSLKVYNWFANRRKEIKRRANIAAILESSGPSSGGSSGSSGRGSRFTWRKECLAVMESYFNENQYPDEAKREEIANACNAVIQKPGKKLSDLERVTSLKVYNWFANRRKEIKRRANIAAILESSGPSSGGSSGSSGRGSRFTWRKECLAVMESYFNENQYPDEAKREEIANACNAVIQKPGKKLSDLERVTSLKVYNWFANRRKEIKRRANIAAILESSGPSSGGSSGSSGRGSRFTWRKECLAVMESYFNENQYPDEAKREEIANACNAVIQKPGKKLSDLERVTSLKVYNWFANRRKEIKRRANIAAILESSGPSSGGSSGSSGRGSRFTWRKECLAVMESYFNENQYPDEAKREEIANACNAVIQKPGKKLSDLERVTSLKVYNWFANRRKEIKRRANIAAILESSGPSSGGSSGSSGRGSRFTWRKECLAVMESYFNENQYPDEAKREEIANACNAVIQKPGKKLSDLERVTSLKVYNWFANRRKEIKRRANIAAILESSGPSSGGSSGSSGRGSRFTWRKECLAVMESYFNENQYPDEAKREEIANACNAVIQKPGKKLSDLERVTSLKVYNWFANRRKEIKRRANIAAILESSGPSSGGSSGSSGRGSRFTWRKECLAVMESYFNENQYPDEAKREEIANACNAVIQKPGKKLSDLERVTSLKVYNWFANRRKEIKRRANIAAILESSGPSSGGSSGSSGRGSRFTWRKECLAVMESYFNENQYPDEAKREEIANACNAVIQKPGKKLSDLERVTSLKVYNWFANRRKEIKRRANIAAILESSGPSSGGSSGSSGRGSRFTWRKECLAVMESYFNENQYPDEAKREEIANACNAVIQKPGKKLSDLERVTSLKVYNWFANRRKEIKRRANIAAILESSGPSSG

CATH classification: 1.10.10.60

Foldseek 3Di:
DPPDVDDDDDAADADPLLVVLLVVLCVVPLAQDQVRLAVSQVSQCVSVDDPPDDDDPRSRGHSVNSRVVSVVVVVVCVCVVCVVDPVDDDDPDDD

InterPro domains:
  IPR001356 Homeodomain [PF00046] (269-339)
  IPR001356 Homeodomain [PS50071] (265-340)
  IPR001356 Homeodomain [SM00389] (267-344)
  IPR001356 Homeodomain [cd00086] (268-340)
  IPR001387 Cro/C1-type, helix-turn-helix domain [cd00093] (175-205)
  IPR006899 Hepatocyte nuclear factor 1, N-terminal [PF04814] (25-226)
  IPR009057 Homedomain-like superfamily [SSF46689] (262-344)
  IPR010982 Lambda repressor-like, DNA-binding domain superfamily [G3DSA:1.10.260.40] (147-234)
  IPR010982 Lambda repressor-like, DNA-binding domain superfamily [SSF47413] (147-237)
  IPR040363 Homeobox-containing protein 1 [PTHR14618] (13-418)
  IPR044866 HNF-1, dimerization domain [PS51937] (18-49)
  IPR044869 HNF-1, POU-specific (POUs) atypical domain [PS51936] (145-241)

GO terms:
  GO:1990837 sequence-specific double-stranded DNA binding (F, IDA)
  GO:0000122 negative regulation of transcription by RNA polymerase II (P, IDA)
  GO:0043565 sequence-specific DNA binding (F, IDA)
  GO:0005634 nucleus (C, IDA)
  GO:0005737 cytoplasm (C, IDA)
  GO:0045892 negative regulation of DNA-templated transcription (P, IDA)
  GO:0042802 identical protein binding (F, IPI)
  GO:0005515 protein binding (F, IPI)
  GO:0000781 chromosome, telomeric region (C, IDA)
  GO:0003691 double-stranded telomeric DNA binding (F, IDA)
  GO:0042162 telomeric repeat DNA binding (F, IDA)
  GO:1905324 telomere-telomerase complex assembly (P, IDA)
  GO:0007004 telomere maintenance via telomerase (P, IDA)
  GO:0000781 chromosome, telomeric region (C, HDA)
  GO:0042162 telomeric repeat DNA binding (F, IMP)
  GO:0044877 protein-containing complex binding (F, IPI)
  GO:0005654 nucleoplasm (C, IDA)
  GO:0005829 cytosol (C, IDA)
  GO:0016604 nuclear body (C, IDA)
  GO:0005634 nucleus (C, EXP)

Organism: Homo sapiens (NCBI:txid9606)

Radius of gyration: 15.29 Å; Cα contacts (8 Å, |Δi|>4): 72; chains: 1; bounding box: 33×46×17 Å